Protein 1NFG (pdb70)

Secondary structure (DSSP, 8-state):
--EEEEEEEEEETTEEEEEEEEEETTEEEEESS-----SEEEE-TT-EEEEPEEEEEE--S-EETTEE-S--HHHHHHHHHHTTEEEEEEEEE--TTS-HHHHHHHHHHHHTTT-SSEEEEEEE-SS--HHHHHHTTTGGGGT--B--BSSSTTTTB--HHHHHHHHHHHHHHT-BEEEB---HHHHHHHHHHHHHTT--STHHHHHTS-HHHHHHHHHHHHHHHHHHT--EEE----SHHHHHHHHHHHHHT--EEE-EEGGGGT--GGGGG-TTTGGGGG--SSPP--HHHHHHHHHHHHTT--S-EE--B----TTTTTTTTTT-GGGSPP-B--TTTHHHHHHHHHHTTSS-HHHHHIIIIIHHHHHTT-TTTSSS-STTSB--EEEEEEEEEEE--GGGS-SS-S--TTTT-EEEEEEEEEEETTEEEEETTEE---TTS--B----S---/--EEEEEEEEEETTEEEEEEEEEETTEEEEESS-----SEEEE-TT-EEEEPEEEEEE--S-EETTEE-S--HHHHHHHHHHTTEEEEEEEEE--TTS-HHHHHHHHHHHHTTT-SSEEEEEEE-SS--HHHHHHTTTGGGGT--B--BSSSTTTTB--HHHHHHHHHHHHHHT-BEEEB---HHHHHHHHHHHHHTT--STHHHHHTS-HHHHHHHHHHHHHHHHHHT--EEE----SHHHHHHHHHHHHHT--EEE-EEGGGGT--GGGGG-TTTGGGGG--SSPP--HHHHHHHHHHHHTT--S-EE--B----TTTTTTTTTT-GGGSPP-B--TTTHHHHHHHHHHTTSS-HHHHHIIIIIHHHHHTT-TTTSSS-STTSB--EEEEEEEEEEE--GGGS-SS-S--TTTT-EEEEEEEEEEETTEEEEETTEE---TTS--B----S---/--EEEEEEEEEETTEEEEEEEEEETTEEEEEES-----SEEEE-TT-EEEEPEEEEEE--S-EETTEE-S--HHHHHHHHHHTTEEEEEEEEE--TTS-HHHHHHHHHHHHTTT-SSEEEEEEE-SS--HHHHHHTTTGGGGT--B--BSSSTTTTB--HHHHHHHHHHHHHHT-BEEEB---HHHHHHHHHHHHHTT--STHHHHHTS-HHHHHHHHHHHHHHHHHHT--EEE----SHHHHHHHHHHHHHT--EEE-EEGGGGT--GGGGG-TTTGGGGG--SSPP--HHHHHHHHHHHHTT--S-EE--B----TTTTTTTTTT-GGGSPP-B--TTTHHHHHHHHHHTTSS-HHHHHIIIIIHHHHHTT-TTTSSS-STTSB--EEEEEEEEEEE--GGGS-SS-S--TTTT-EEEEEEEEEEETTEEEEETTEE---TTS--B----S---/--EEEEEEEEEETTEEEEEEEEEETTEEEEEES-----SEEEE-TT-EEEEPEEEEEE--S-EETTEE-S--HHHHHHHHHHTTEEEEEEEEE--TTS-HHHHHHHHHHHHTTT-SSEEEEEEE-SS--HHHHHHTTTGGGGT--B--BSSSTTTTB--HHHHHHHHHHHHHHT-BEEEB---HHHHHHHHHHHHHTT--STHHHHHTS-HHHHHHHHHHHHHHHHHHT--EEE----SHHHHHHHHHHHHHT--EEE-EEGGGGT--GGGGG-TTTGGGGG--SSPP--HHHHHHHHHHHHTT--S-EE--B----TTTTTTTTTT-GGGSPP-B--TTTHHHHHHHHHHTTSS-HHHHHIIIIIHHHHHTT-TTTSSS-STTSB--EEEEEEEEEEE--GGGS-SS-S--TTTT-EEEEEEEEEEETTEEEEETTEE---TTS--B----S---

InterPro domains:
  IPR006680 Amidohydrolase-related [PF01979] (48-433)
  IPR011059 Metal-dependent hydrolase, composite domain superfamily [G3DSA:2.30.40.10] (3-438)
  IPR011059 Metal-dependent hydrolase, composite domain superfamily [SSF51338] (1-60)
  IPR011059 Metal-dependent hydrolase, composite domain superfamily [SSF51338] (342-456)
  IPR011612 Urease alpha-subunit, N-terminal domain [PF00449] (1-38)
  IPR011778 Hydantoinase/dihydropyrimidinase [TIGR02033] (3-452)
  IPR011778 Hydantoinase/dihydropyrimidinase [cd01314] (3-447)
  IPR032466 Metal-dependent hydrolase [SSF51556] (52-380)
  IPR050378 Metallo-dependent Hydrolases Superfamily [PTHR11647] (2-456)

Structure (mmCIF, N/CA/C/O backbone):
data_1NFG
#
_entry.id   1NFG
#
_cell.length_a   68.7
_cell.length_b   170.5
_cell.length_c   87.3
_cell.angle_alpha   90.0
_cell.angle_beta   95.2
_cell.angle_gamma   90.0
#
_symmetry.space_group_name_H-M   'P 1 21 1'
#
loop_
_entity.id
_entity.type
_entity.pdbx_description
1 polymer D-hydantoinase
2 non-polymer 'ZINC ION'
3 water water
#
loop_
_atom_site.group_PDB
_atom_site.id
_atom_site.type_symbol
_atom_site.label_atom_id
_atom_site.label_alt_id
_atom_site.label_comp_id
_atom_site.label_asym_id
_atom_site.label_entity_id
_atom_site.label_seq_id
_atom_site.pdbx_PDB_ins_code
_atom_site.Cartn_x
_atom_site.Cartn_y
_atom_site.Cartn_z
_atom_site.occupancy
_atom_site.B_iso_or_equiv
_atom_site.auth_seq_id
_atom_site.auth_comp_id
_atom_site.auth_asym_id
_atom_site.auth_atom_id
_atom_site.pdbx_PDB_model_num
ATOM 1 N N . MET A 1 1 ? 44.891 194.885 69.145 1.00 31.83 1 MET A N 1
ATOM 2 C CA . MET A 1 1 ? 45.652 193.652 68.786 1.00 33.65 1 MET A CA 1
ATOM 3 C C . MET A 1 1 ? 46.941 193.578 69.609 1.00 33.92 1 MET A C 1
ATOM 4 O O . MET A 1 1 ? 47.857 194.368 69.400 1.00 34.19 1 MET A O 1
ATOM 9 N N . ASP A 1 2 ? 47.011 192.628 70.541 1.00 34.13 2 ASP A N 1
ATOM 10 C CA . ASP A 1 2 ? 48.188 192.485 71.398 1.00 33.54 2 ASP A CA 1
ATOM 11 C C . ASP A 1 2 ? 49.418 192.062 70.618 1.00 33.77 2 ASP A C 1
ATOM 12 O O . ASP A 1 2 ? 50.514 192.589 70.828 1.00 34.45 2 ASP A O 1
ATOM 17 N N . ILE A 1 3 ? 49.242 191.096 69.724 1.00 33.75 3 ILE A N 1
ATOM 18 C CA . ILE A 1 3 ? 50.355 190.610 68.920 1.00 32.42 3 ILE A CA 1
ATOM 19 C C . ILE A 1 3 ? 49.928 190.225 67.512 1.00 31.60 3 ILE A C 1
ATOM 20 O O . ILE A 1 3 ? 48.786 189.816 67.283 1.00 31.71 3 ILE A O 1
ATOM 25 N N . ILE A 1 4 ? 50.852 190.397 66.571 1.00 29.32 4 ILE A N 1
ATOM 26 C CA . ILE A 1 4 ? 50.626 190.042 65.180 1.00 28.65 4 ILE A CA 1
ATOM 27 C C . ILE A 1 4 ? 51.830 189.244 64.707 1.00 28.36 4 ILE A C 1
ATOM 28 O O . ILE A 1 4 ? 52.977 189.672 64.879 1.00 27.47 4 ILE A O 1
ATOM 33 N N . ILE A 1 5 ? 51.567 188.074 64.133 1.00 27.32 5 ILE A N 1
ATOM 34 C CA . ILE A 1 5 ? 52.638 187.241 63.603 1.00 27.60 5 ILE A CA 1
ATOM 35 C C . ILE A 1 5 ? 52.464 187.283 62.089 1.00 27.71 5 ILE A C 1
ATOM 36 O O . ILE A 1 5 ? 51.458 186.803 61.548 1.00 27.15 5 ILE A O 1
ATOM 41 N N . LYS A 1 6 ? 53.446 187.876 61.416 1.00 26.64 6 LYS A N 1
ATOM 42 C CA . LYS A 1 6 ? 53.396 188.052 59.970 1.00 26.84 6 LYS A CA 1
ATOM 43 C C . LYS A 1 6 ? 54.474 187.312 59.190 1.00 26.96 6 LYS A C 1
ATOM 44 O O . LYS A 1 6 ? 55.521 186.953 59.739 1.00 25.89 6 LYS A O 1
ATOM 50 N N . ASN A 1 7 ? 54.207 187.117 57.898 1.00 27.01 7 ASN A N 1
ATOM 51 C CA . ASN A 1 7 ? 55.144 186.473 56.976 1.00 28.96 7 ASN A CA 1
ATOM 52 C C . ASN A 1 7 ? 55.433 185.008 57.249 1.00 29.85 7 ASN A C 1
ATOM 53 O O . ASN A 1 7 ? 56.417 184.464 56.739 1.00 30.31 7 ASN A O 1
ATOM 58 N N . GLY A 1 8 ? 54.594 184.371 58.053 1.00 30.07 8 GLY A N 1
ATOM 59 C CA . GLY A 1 8 ? 54.824 182.976 58.356 1.00 29.12 8 GLY A CA 1
ATOM 60 C C . GLY A 1 8 ? 53.855 182.073 57.629 1.00 29.14 8 GLY A C 1
ATOM 61 O O . GLY A 1 8 ? 52.868 182.532 57.042 1.00 28.34 8 GLY A O 1
ATOM 62 N N . THR A 1 9 ? 54.148 180.780 57.663 1.00 28.75 9 THR A N 1
ATOM 63 C CA . THR A 1 9 ? 53.291 179.793 57.032 1.00 28.24 9 THR A CA 1
ATOM 64 C C . THR A 1 9 ? 52.591 179.023 58.142 1.00 26.61 9 THR A C 1
ATOM 65 O O . THR A 1 9 ? 53.216 178.243 58.858 1.00 26.31 9 THR A O 1
ATOM 69 N N . ILE A 1 10 ? 51.296 179.268 58.292 1.00 25.14 10 ILE A N 1
ATOM 70 C CA . ILE A 1 10 ? 50.507 178.597 59.310 1.00 24.82 10 ILE A CA 1
ATOM 71 C C . ILE A 1 10 ? 50.285 177.142 58.914 1.00 26.53 10 ILE A C 1
ATOM 72 O O . ILE A 1 10 ? 49.641 176.843 57.899 1.00 27.83 10 ILE A O 1
ATOM 77 N N . VAL A 1 11 ? 50.820 176.238 59.725 1.00 26.39 11 VAL A N 1
ATOM 78 C CA . VAL A 1 11 ? 50.684 174.818 59.469 1.00 25.78 11 VAL A CA 1
ATOM 79 C C . VAL A 1 11 ? 49.880 174.126 60.563 1.00 25.93 11 VAL A C 1
ATOM 80 O O . VAL A 1 11 ? 50.374 173.911 61.667 1.00 26.99 11 VAL A O 1
ATOM 84 N N . THR A 1 12 ? 48.630 173.804 60.262 1.00 26.55 12 THR A N 1
ATOM 85 C CA . THR A 1 12 ? 47.789 173.090 61.208 1.00 26.97 12 THR A CA 1
ATOM 86 C C . THR A 1 12 ? 47.727 171.667 60.669 1.00 27.88 12 THR A C 1
ATOM 87 O O . THR A 1 12 ? 48.325 171.373 59.640 1.00 28.46 12 THR A O 1
ATOM 91 N N . ALA A 1 13 ? 47.015 170.783 61.354 1.00 29.19 13 ALA A N 1
ATOM 92 C CA . ALA A 1 13 ? 46.928 169.401 60.906 1.00 29.76 13 ALA A CA 1
ATOM 93 C C . ALA A 1 13 ? 46.199 169.304 59.572 1.00 30.52 13 ALA A C 1
ATOM 94 O O . ALA A 1 13 ? 46.464 168.404 58.780 1.00 29.83 13 ALA A O 1
ATOM 96 N N . ASP A 1 14 ? 45.288 170.235 59.316 1.00 32.77 14 ASP A N 1
ATOM 97 C CA . ASP A 1 14 ? 44.547 170.212 58.064 1.00 34.81 14 ASP A CA 1
ATOM 98 C C . ASP A 1 14 ? 44.531 171.536 57.312 1.00 33.32 14 ASP A C 1
ATOM 99 O O . ASP A 1 14 ? 43.486 172.011 56.866 1.00 31.32 14 ASP A O 1
ATOM 104 N N . GLY A 1 15 ? 45.715 172.117 57.164 1.00 31.57 15 GLY A N 1
ATOM 105 C CA . GLY A 1 15 ? 45.830 173.371 56.460 1.00 31.19 15 GLY A CA 1
ATOM 106 C C . GLY A 1 15 ? 47.256 173.873 56.414 1.00 31.71 15 GLY A C 1
ATOM 107 O O . GLY A 1 15 ? 48.041 173.655 57.341 1.00 32.04 15 GLY A O 1
ATOM 108 N N . ILE A 1 16 ? 47.593 174.525 55.308 1.00 30.99 16 ILE A N 1
ATOM 109 C CA . ILE A 1 16 ? 48.911 175.112 55.116 1.00 30.66 16 ILE A CA 1
ATOM 110 C C . ILE A 1 16 ? 48.639 176.399 54.376 1.00 32.52 16 ILE A C 1
ATOM 111 O O . ILE A 1 16 ? 48.266 176.368 53.203 1.00 33.96 16 ILE A O 1
ATOM 116 N N . SER A 1 17 ? 48.798 177.531 55.049 1.00 33.17 17 SER A N 1
ATOM 117 C CA . SER A 1 17 ? 48.543 178.799 54.383 1.00 33.81 17 SER A CA 1
ATOM 118 C C . SER A 1 17 ? 49.452 179.924 54.831 1.00 34.34 17 SER A C 1
ATOM 119 O O . SER A 1 17 ? 49.729 180.072 56.020 1.00 33.46 17 SER A O 1
ATOM 122 N N . ARG A 1 18 ? 49.942 180.698 53.866 1.00 36.21 18 ARG A N 1
ATOM 123 C CA . ARG A 1 18 ? 50.786 181.837 54.193 1.00 38.72 18 ARG A CA 1
ATOM 124 C C . ARG A 1 18 ? 49.828 182.967 54.491 1.00 37.33 18 ARG A C 1
ATOM 125 O O . ARG A 1 18 ? 49.149 183.472 53.600 1.00 36.49 18 ARG A O 1
ATOM 133 N N . ALA A 1 19 ? 49.750 183.326 55.765 1.00 35.94 19 ALA A N 1
ATOM 134 C CA . ALA A 1 19 ? 48.866 184.385 56.205 1.00 34.31 19 ALA A CA 1
ATOM 135 C C . ALA A 1 19 ? 49.410 184.935 57.506 1.00 34.15 19 ALA A C 1
ATOM 136 O O . ALA A 1 19 ? 50.325 184.361 58.104 1.00 32.36 19 ALA A O 1
ATOM 138 N N . ASP A 1 20 ? 48.846 186.058 57.933 1.00 34.38 20 ASP A N 1
ATOM 139 C CA . ASP A 1 20 ? 49.262 186.689 59.165 1.00 34.01 20 ASP A CA 1
ATOM 140 C C . ASP A 1 20 ? 48.228 186.423 60.247 1.00 34.05 20 ASP A C 1
ATOM 141 O O . ASP A 1 20 ? 47.044 186.218 59.955 1.00 33.17 20 ASP A O 1
ATOM 146 N N . LEU A 1 21 ? 48.692 186.426 61.494 1.00 33.98 21 LEU A N 1
ATOM 147 C CA . LEU A 1 21 ? 47.847 186.166 62.655 1.00 33.73 21 LEU A CA 1
ATOM 148 C C . LEU A 1 21 ? 47.618 187.383 63.530 1.00 32.97 21 LEU A C 1
ATOM 149 O O . LEU A 1 21 ? 48.494 188.237 63.672 1.00 32.24 21 LEU A O 1
ATOM 154 N N . GLY A 1 22 ? 46.441 187.425 64.144 1.00 31.81 22 GLY A N 1
ATOM 155 C CA . GLY A 1 22 ? 46.103 188.503 65.051 1.00 31.98 22 GLY A CA 1
ATOM 156 C C . GLY A 1 22 ? 45.706 187.930 66.403 1.00 32.45 22 GLY A C 1
ATOM 157 O O . GLY A 1 22 ? 44.669 187.272 66.526 1.00 32.69 22 GLY A O 1
ATOM 158 N N . ILE A 1 23 ? 46.528 188.173 67.420 1.00 32.80 23 ILE A N 1
ATOM 159 C CA . ILE A 1 23 ? 46.261 187.674 68.769 1.00 33.72 23 ILE A CA 1
ATOM 160 C C . ILE A 1 23 ? 45.739 188.781 69.696 1.00 35.16 23 ILE A C 1
ATOM 161 O O . ILE A 1 23 ? 46.323 189.863 69.783 1.00 35.36 23 ILE A O 1
ATOM 166 N N . LYS A 1 24 ? 44.645 188.496 70.395 1.00 36.08 24 LYS A N 1
ATOM 167 C CA . LYS A 1 24 ? 44.042 189.468 71.298 1.00 37.83 24 LYS A CA 1
ATOM 168 C C . LYS A 1 24 ? 43.476 188.820 72.562 1.00 37.74 24 LYS A C 1
ATOM 169 O O . LYS A 1 24 ? 42.506 188.063 72.504 1.00 36.88 24 LYS A O 1
ATOM 175 N N . ASP A 1 25 ? 44.078 189.139 73.703 1.00 37.63 25 ASP A N 1
ATOM 176 C CA . ASP A 1 25 ? 43.645 188.606 74.990 1.00 36.90 25 ASP A CA 1
ATOM 177 C C . ASP A 1 25 ? 43.846 187.104 75.090 1.00 35.78 25 ASP A C 1
ATOM 178 O O . ASP A 1 25 ? 42.924 186.359 75.429 1.00 34.66 25 ASP A O 1
ATOM 183 N N . GLY A 1 26 ? 45.065 186.673 74.785 1.00 35.17 26 GLY A N 1
ATOM 184 C CA . GLY A 1 26 ? 45.406 185.265 74.859 1.00 34.71 26 GLY A CA 1
ATOM 185 C C . GLY A 1 26 ? 44.794 184.373 73.800 1.00 34.40 26 GLY A C 1
ATOM 186 O O . GLY A 1 26 ? 45.017 183.167 73.815 1.00 35.41 26 GLY A O 1
ATOM 187 N N . LYS A 1 27 ? 44.023 184.946 72.884 1.00 33.41 27 LYS A N 1
ATOM 188 C CA . LYS A 1 27 ? 43.405 184.149 71.833 1.00 32.84 27 LYS A CA 1
ATOM 189 C C . LYS A 1 27 ? 43.699 184.638 70.418 1.00 32.74 27 LYS A C 1
ATOM 190 O O . LYS A 1 27 ? 44.080 185.789 70.202 1.00 33.93 27 LYS A O 1
ATOM 196 N N . ILE A 1 28 ? 43.542 183.740 69.455 1.00 31.91 28 ILE A N 1
ATOM 197 C CA . ILE A 1 28 ? 43.746 184.090 68.060 1.00 30.41 28 ILE A CA 1
ATOM 198 C C . ILE A 1 28 ? 42.398 184.630 67.608 1.00 29.69 28 ILE A C 1
ATOM 199 O O . ILE A 1 28 ? 41.404 183.900 67.578 1.00 28.44 28 ILE A O 1
ATOM 204 N N . THR A 1 29 ? 42.369 185.917 67.278 1.00 28.99 29 THR A N 1
ATOM 205 C CA . THR A 1 29 ? 41.133 186.570 66.875 1.00 29.40 29 THR A CA 1
ATOM 206 C C . THR A 1 29 ? 40.937 186.769 65.372 1.00 28.54 29 THR A C 1
ATOM 207 O O . THR A 1 29 ? 39.799 186.855 64.905 1.00 26.71 29 THR A O 1
ATOM 211 N N . GLN A 1 30 ? 42.033 186.840 64.619 1.00 28.45 30 GLN A N 1
ATOM 212 C CA . GLN A 1 30 ? 41.938 187.027 63.178 1.00 30.67 30 GLN A CA 1
ATOM 213 C C . GLN A 1 30 ? 43.107 186.443 62.391 1.00 31.26 30 GLN A C 1
ATOM 214 O O . GLN A 1 30 ? 44.271 186.551 62.798 1.00 31.32 30 GLN A O 1
ATOM 220 N N . ILE A 1 31 ? 42.781 185.832 61.254 1.00 30.82 31 ILE A N 1
ATOM 221 C CA . ILE A 1 31 ? 43.786 185.250 60.374 1.00 31.02 31 ILE A CA 1
ATOM 222 C C . ILE A 1 31 ? 43.553 185.806 58.973 1.00 31.62 31 ILE A C 1
ATOM 223 O O . ILE A 1 31 ? 42.450 185.698 58.419 1.00 28.75 31 ILE A O 1
ATOM 228 N N . GLY A 1 32 ? 44.595 186.417 58.414 1.00 32.88 32 GLY A N 1
ATOM 229 C CA . GLY A 1 32 ? 44.490 187.006 57.090 1.00 34.60 32 GLY A CA 1
ATOM 230 C C . GLY A 1 32 ? 43.744 188.332 57.094 1.00 35.82 32 GLY A C 1
ATOM 231 O O . GLY A 1 32 ? 43.069 188.678 58.065 1.00 34.87 32 GLY A O 1
ATOM 232 N N . GLY A 1 33 ? 43.869 189.084 56.007 1.00 37.12 33 GLY A N 1
ATOM 233 C CA . GLY A 1 33 ? 43.186 190.362 55.916 1.00 38.15 33 GLY A CA 1
ATOM 234 C C . GLY A 1 33 ? 43.950 191.510 56.545 1.00 38.77 33 GLY A C 1
ATOM 235 O O . GLY A 1 33 ? 45.157 191.411 56.777 1.00 38.12 33 GLY A O 1
ATOM 236 N N . ALA A 1 34 ? 43.241 192.604 56.813 1.00 40.02 34 ALA A N 1
ATOM 237 C CA . ALA A 1 34 ? 43.838 193.790 57.426 1.00 41.01 34 ALA A CA 1
ATOM 238 C C . ALA A 1 34 ? 43.851 193.618 58.938 1.00 41.52 34 ALA A C 1
ATOM 239 O O . ALA A 1 34 ? 42.796 193.600 59.574 1.00 41.31 34 ALA A O 1
ATOM 241 N N . LEU A 1 35 ? 45.045 193.504 59.509 1.00 42.37 35 LEU A N 1
ATOM 242 C CA . LEU A 1 35 ? 45.179 193.306 60.949 1.00 44.56 35 LEU A CA 1
ATOM 243 C C . LEU A 1 35 ? 45.177 194.575 61.798 1.00 45.85 35 LEU A C 1
ATOM 244 O O . LEU A 1 35 ? 44.630 194.585 62.903 1.00 46.39 35 LEU A O 1
ATOM 249 N N . GLY A 1 36 ? 45.786 195.641 61.292 1.00 46.07 36 GLY A N 1
ATOM 250 C CA . GLY A 1 36 ? 45.806 196.878 62.047 1.00 45.97 36 GLY A CA 1
ATOM 251 C C . GLY A 1 36 ? 47.021 197.013 62.943 1.00 46.48 36 GLY A C 1
ATOM 252 O O . GLY A 1 36 ? 48.022 196.319 62.743 1.00 48.07 36 GLY A O 1
ATOM 253 N N . PRO A 1 37 ? 46.965 197.910 63.943 1.00 45.70 37 PRO A N 1
ATOM 254 C CA . PRO A 1 37 ? 48.064 198.153 64.886 1.00 44.05 37 PRO A CA 1
ATOM 255 C C . PRO A 1 37 ? 48.170 197.049 65.929 1.00 42.20 37 PRO A C 1
ATOM 256 O O . PRO A 1 37 ? 47.180 196.380 66.241 1.00 40.75 37 PRO A O 1
ATOM 260 N N . ALA A 1 38 ? 49.369 196.877 66.477 1.00 40.48 38 ALA A N 1
ATOM 261 C CA . ALA A 1 38 ? 49.594 195.854 67.485 1.00 40.46 38 ALA A CA 1
ATOM 262 C C . ALA A 1 38 ? 50.764 196.168 68.410 1.00 40.57 38 ALA A C 1
ATOM 263 O O . ALA A 1 38 ? 51.826 196.605 67.962 1.00 40.38 38 ALA A O 1
ATOM 265 N N . GLU A 1 39 ? 50.557 195.937 69.704 1.00 40.67 39 GLU A N 1
ATOM 266 C CA . GLU A 1 39 ? 51.590 196.166 70.708 1.00 41.57 39 GLU A CA 1
ATOM 267 C C . GLU A 1 39 ? 52.919 195.654 70.186 1.00 39.54 39 GLU A C 1
ATOM 268 O O . GLU A 1 39 ? 53.914 196.374 70.166 1.00 40.89 39 GLU A O 1
ATOM 274 N N . ARG A 1 40 ? 52.929 194.400 69.756 1.00 36.53 40 ARG A N 1
ATOM 275 C CA . ARG A 1 40 ? 54.143 193.810 69.232 1.00 32.98 40 ARG A CA 1
ATOM 276 C C . ARG A 1 40 ? 53.852 193.072 67.942 1.00 31.64 40 ARG A C 1
ATOM 277 O O . ARG A 1 40 ? 52.739 192.602 67.721 1.00 31.18 40 ARG A O 1
ATOM 285 N N . THR A 1 41 ? 54.861 192.992 67.085 1.00 31.17 41 THR A N 1
ATOM 286 C CA . THR A 1 41 ? 54.734 192.293 65.820 1.00 31.64 41 THR A CA 1
ATOM 287 C C . THR A 1 41 ? 55.924 191.365 65.692 1.00 32.17 41 THR A C 1
ATOM 288 O O . THR A 1 41 ? 57.067 191.770 65.906 1.00 31.10 41 THR A O 1
ATOM 292 N N . ILE A 1 42 ? 55.651 190.107 65.369 1.00 33.14 42 ILE A N 1
ATOM 293 C CA . ILE A 1 42 ? 56.716 189.133 65.208 1.00 33.58 42 ILE A CA 1
ATOM 294 C C . ILE A 1 42 ? 56.829 188.758 63.736 1.00 34.09 42 ILE A C 1
ATOM 295 O O . ILE A 1 42 ? 55.821 188.537 63.057 1.00 32.97 42 ILE A O 1
ATOM 300 N N . ASP A 1 43 ? 58.063 188.709 63.248 1.00 34.75 43 ASP A N 1
ATOM 301 C CA . ASP A 1 43 ? 58.317 188.370 61.859 1.00 35.84 43 ASP A CA 1
ATOM 302 C C . ASP A 1 43 ? 58.632 186.882 61.738 1.00 35.48 43 ASP A C 1
ATOM 303 O O . ASP A 1 43 ? 59.751 186.449 62.025 1.00 34.89 43 ASP A O 1
ATOM 308 N N . ALA A 1 44 ? 57.642 186.106 61.308 1.00 35.31 44 ALA A N 1
ATOM 309 C CA . ALA A 1 44 ? 57.808 184.664 61.153 1.00 34.91 44 ALA A CA 1
ATOM 310 C C . ALA A 1 44 ? 58.284 184.294 59.749 1.00 33.83 44 ALA A C 1
ATOM 311 O O . ALA A 1 44 ? 58.112 183.163 59.303 1.00 32.64 44 ALA A O 1
ATOM 313 N N . ALA A 1 45 ? 58.889 185.255 59.061 1.00 33.89 45 ALA A N 1
ATOM 314 C CA . ALA A 1 45 ? 59.393 185.031 57.711 1.00 33.40 45 ALA A CA 1
ATOM 315 C C . ALA A 1 45 ? 60.251 183.769 57.644 1.00 32.43 45 ALA A C 1
ATOM 316 O O . ALA A 1 45 ? 61.124 183.551 58.489 1.00 31.75 45 ALA A O 1
ATOM 318 N N . GLY A 1 46 ? 59.992 182.943 56.634 1.00 30.71 46 GLY A N 1
ATOM 319 C CA . GLY A 1 46 ? 60.751 181.719 56.458 1.00 29.59 46 GLY A CA 1
ATOM 320 C C . GLY A 1 46 ? 60.548 180.695 57.560 1.00 29.48 46 GLY A C 1
ATOM 321 O O . GLY A 1 46 ? 61.319 179.739 57.676 1.00 29.17 46 GLY A O 1
ATOM 322 N N . ARG A 1 47 ? 59.507 180.882 58.366 1.00 28.10 47 ARG A N 1
ATOM 323 C CA . ARG A 1 47 ? 59.231 179.964 59.460 1.00 25.85 47 ARG A CA 1
ATOM 324 C C . ARG A 1 47 ? 57.803 179.446 59.470 1.00 25.16 47 ARG A C 1
ATOM 325 O O . ARG A 1 47 ? 56.897 180.046 58.887 1.00 24.65 47 ARG A O 1
ATOM 333 N N . TYR A 1 48 ? 57.615 178.309 60.128 1.00 24.86 48 TYR A N 1
ATOM 334 C CA . TYR A 1 48 ? 56.297 177.710 60.239 1.00 25.40 48 TYR A CA 1
ATOM 335 C C . TYR A 1 48 ? 55.647 178.210 61.524 1.00 24.53 48 TYR A C 1
ATOM 336 O O . TYR A 1 48 ? 56.325 178.454 62.525 1.00 24.44 48 TYR A O 1
ATOM 345 N N . VAL A 1 49 ? 54.332 178.366 61.490 1.00 22.59 49 VAL A N 1
ATOM 346 C CA . VAL A 1 49 ? 53.583 178.797 62.658 1.00 21.74 49 VAL A CA 1
ATOM 347 C C . VAL A 1 49 ? 52.749 177.585 63.052 1.00 22.29 49 VAL A C 1
ATOM 348 O O . VAL A 1 49 ? 51.643 177.395 62.536 1.00 21.45 49 VAL A O 1
ATOM 352 N N . PHE A 1 50 ? 53.292 176.763 63.951 1.00 21.77 50 PHE A N 1
ATOM 353 C CA . PHE A 1 50 ? 52.623 175.543 64.419 1.00 20.03 50 PHE A CA 1
ATOM 354 C C . PHE A 1 50 ? 51.838 175.743 65.707 1.00 20.54 50 PHE A C 1
ATOM 355 O O . PHE A 1 50 ? 52.120 176.659 66.483 1.00 21.30 50 PHE A O 1
ATOM 363 N N . PRO A 1 51 ? 50.832 174.886 65.950 1.00 20.78 51 PRO A N 1
ATOM 364 C CA . PRO A 1 51 ? 50.060 175.004 67.190 1.00 20.45 51 PRO A CA 1
ATOM 365 C C . PRO A 1 51 ? 51.058 174.559 68.270 1.00 21.05 51 PRO A C 1
ATOM 366 O O . PRO A 1 51 ? 52.002 173.824 67.968 1.00 21.77 51 PRO A O 1
ATOM 370 N N . GLY A 1 52 ? 50.881 174.992 69.511 1.00 21.27 52 GLY A N 1
ATOM 371 C CA . GLY A 1 52 ? 51.820 174.583 70.547 1.00 18.56 52 GLY A CA 1
ATOM 372 C C . GLY A 1 52 ? 51.781 173.090 70.845 1.00 17.99 52 GLY A C 1
ATOM 373 O O . GLY A 1 52 ? 50.710 172.477 70.860 1.00 14.73 52 GLY A O 1
ATOM 374 N N . GLY A 1 53 ? 52.950 172.502 71.085 1.00 17.69 53 GLY A N 1
ATOM 375 C CA . GLY A 1 53 ? 53.013 171.083 71.386 1.00 18.78 53 GLY A CA 1
ATOM 376 C C . GLY A 1 53 ? 52.195 170.699 72.611 1.00 18.99 53 GLY A C 1
ATOM 377 O O . GLY A 1 53 ? 52.040 171.487 73.542 1.00 19.30 53 GLY A O 1
ATOM 378 N N . ILE A 1 54 ? 51.667 169.481 72.612 1.00 18.64 54 ILE A N 1
ATOM 379 C CA . ILE A 1 54 ? 50.866 168.996 73.729 1.00 19.38 54 ILE A CA 1
ATOM 380 C C . ILE A 1 54 ? 51.327 167.601 74.132 1.00 20.44 54 ILE A C 1
ATOM 381 O O . ILE A 1 54 ? 51.052 166.628 73.435 1.00 22.63 54 ILE A O 1
ATOM 386 N N . ASP A 1 55 ? 52.023 167.511 75.263 1.00 19.82 55 ASP A N 1
ATOM 387 C CA . ASP A 1 55 ? 52.552 166.239 75.744 1.00 19.54 55 ASP A CA 1
ATOM 388 C C . ASP A 1 55 ? 51.667 165.619 76.827 1.00 20.24 55 ASP A C 1
ATOM 389 O O . ASP A 1 55 ? 51.748 165.996 77.994 1.00 22.34 55 ASP A O 1
ATOM 394 N N . VAL A 1 56 ? 50.835 164.656 76.443 1.00 19.52 56 VAL A N 1
ATOM 395 C CA . VAL A 1 56 ? 49.929 164.021 77.390 1.00 18.54 56 VAL A CA 1
ATOM 396 C C . VAL A 1 56 ? 50.528 162.884 78.217 1.00 19.30 56 VAL A C 1
ATOM 397 O O . VAL A 1 56 ? 49.793 162.103 78.820 1.00 18.58 56 VAL A O 1
ATOM 401 N N . HIS A 1 57 ? 51.851 162.785 78.263 1.00 19.92 57 HIS A N 1
ATOM 402 C CA . HIS A 1 57 ? 52.469 161.723 79.050 1.00 21.72 57 HIS A CA 1
ATOM 403 C C . HIS A 1 57 ? 53.757 162.185 79.719 1.00 22.78 57 HIS A C 1
ATOM 404 O O . HIS A 1 57 ? 54.853 161.919 79.219 1.00 23.93 57 HIS A O 1
ATOM 411 N N . THR A 1 58 ? 53.618 162.869 80.854 1.00 21.97 58 THR A N 1
ATOM 412 C CA . THR A 1 58 ? 54.772 163.359 81.599 1.00 23.11 58 THR A CA 1
ATOM 413 C C . THR A 1 58 ? 54.730 163.002 83.078 1.00 24.48 58 THR A C 1
ATOM 414 O O . THR A 1 58 ? 53.663 162.785 83.661 1.00 23.93 58 THR A O 1
ATOM 418 N N . HIS A 1 59 ? 55.918 162.943 83.668 1.00 26.97 59 HIS A N 1
ATOM 419 C CA . HIS A 1 59 ? 56.099 162.667 85.088 1.00 28.78 59 HIS A CA 1
ATOM 420 C C . HIS A 1 59 ? 57.084 163.746 85.512 1.00 30.47 59 HIS A C 1
ATOM 421 O O . HIS A 1 59 ? 58.208 163.474 85.936 1.00 30.73 59 HIS A O 1
ATOM 428 N N . VAL A 1 60 ? 56.630 164.983 85.346 1.00 32.34 60 VAL A N 1
ATOM 429 C CA . VAL A 1 60 ? 57.386 166.188 85.644 1.00 34.79 60 VAL A CA 1
ATOM 430 C C . VAL A 1 60 ? 58.074 166.228 87.017 1.00 36.05 60 VAL A C 1
ATOM 431 O O . VAL A 1 60 ? 59.243 166.605 87.116 1.00 34.05 60 VAL A O 1
ATOM 435 N N . GLU A 1 61 ? 57.349 165.843 88.066 1.00 38.31 61 GLU A N 1
ATOM 436 C CA . GLU A 1 61 ? 57.887 165.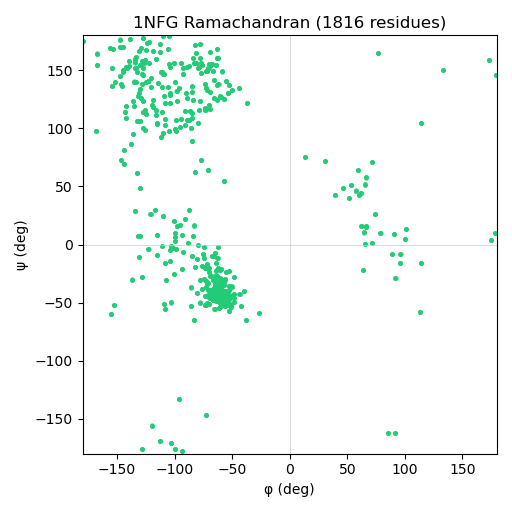828 89.427 1.00 40.74 61 GLU A CA 1
ATOM 437 C C . GLU A 1 61 ? 57.475 164.523 90.099 1.00 42.36 61 GLU A C 1
ATOM 438 O O . GLU A 1 61 ? 56.289 164.247 90.272 1.00 40.93 61 GLU A O 1
ATOM 444 N N . THR A 1 62 ? 58.459 163.729 90.496 1.00 46.31 62 THR A N 1
ATOM 445 C CA . THR A 1 62 ? 58.180 162.437 91.102 1.00 50.98 62 THR A CA 1
ATOM 446 C C . THR A 1 62 ? 59.078 162.077 92.274 1.00 54.12 62 THR A C 1
ATOM 447 O O . THR A 1 62 ? 60.178 162.614 92.420 1.00 54.82 62 THR A O 1
ATOM 451 N N . VAL A 1 63 ? 58.586 161.165 93.109 1.00 58.11 63 VAL A N 1
ATOM 452 C CA . VAL A 1 63 ? 59.329 160.661 94.263 1.00 62.80 63 VAL A CA 1
ATOM 453 C C . VAL A 1 63 ? 59.284 159.125 94.219 1.00 66.17 63 VAL A C 1
ATOM 454 O O . VAL A 1 63 ? 58.243 158.518 94.484 1.00 66.11 63 VAL A O 1
ATOM 458 N N . SER A 1 64 ? 60.412 158.507 93.862 1.00 70.02 64 SER A N 1
ATOM 459 C CA . SER A 1 64 ? 60.507 157.047 93.775 1.00 73.32 64 SER A CA 1
ATOM 460 C C . SER A 1 64 ? 61.496 156.463 94.779 1.00 75.88 64 SER A C 1
ATOM 461 O O . SER A 1 64 ? 62.703 156.704 94.704 1.00 75.17 64 SER A O 1
ATOM 464 N N . PHE A 1 65 ? 60.965 155.678 95.709 1.00 78.68 65 PHE A N 1
ATOM 465 C CA . PHE A 1 65 ? 61.766 155.047 96.743 1.00 81.33 65 PHE A CA 1
ATOM 466 C C . PHE A 1 65 ? 62.488 156.103 97.579 1.00 81.77 65 PHE A C 1
ATOM 467 O O . PHE A 1 65 ? 63.721 156.183 97.579 1.00 82.18 65 PHE A O 1
ATOM 475 N N . ASN A 1 66 ? 61.701 156.923 98.274 1.00 81.36 66 ASN A N 1
ATOM 476 C CA . ASN A 1 66 ? 62.221 157.972 99.150 1.00 80.38 66 ASN A CA 1
ATOM 477 C C . ASN A 1 66 ? 63.019 159.089 98.466 1.00 78.24 66 ASN A C 1
ATOM 478 O O . ASN A 1 66 ? 63.147 160.185 99.014 1.00 77.74 66 ASN A O 1
ATOM 483 N N . THR A 1 67 ? 63.555 158.818 97.280 1.00 75.67 67 THR A N 1
ATOM 484 C CA . THR A 1 67 ? 64.331 159.822 96.553 1.00 72.30 67 THR A CA 1
ATOM 485 C C . THR A 1 67 ? 63.444 160.609 95.578 1.00 68.93 67 THR A C 1
ATOM 486 O O . THR A 1 67 ? 62.430 160.099 95.092 1.00 67.92 67 THR A O 1
ATOM 490 N N . GLN A 1 68 ? 63.828 161.852 95.299 1.00 64.63 68 GLN A N 1
ATOM 491 C CA . GLN A 1 68 ? 63.062 162.701 94.394 1.00 60.36 68 GLN A CA 1
ATOM 492 C C . GLN A 1 68 ? 63.705 162.851 93.025 1.00 56.05 68 GLN A C 1
ATOM 493 O O . GLN A 1 68 ? 64.920 162.714 92.876 1.00 55.19 68 GLN A O 1
ATOM 499 N N . SER A 1 69 ? 62.875 163.150 92.031 1.00 50.77 69 SER A N 1
ATOM 500 C CA . SER A 1 69 ? 63.341 163.334 90.665 1.00 45.89 69 SER A CA 1
ATOM 501 C C . SER A 1 69 ? 64.115 164.639 90.514 1.00 43.09 69 SER A C 1
ATOM 502 O O . SER A 1 69 ? 63.844 165.622 91.207 1.00 41.80 69 SER A O 1
ATOM 505 N N . ALA A 1 70 ? 65.081 164.639 89.603 1.00 39.88 70 ALA A N 1
ATOM 506 C CA . ALA A 1 70 ? 65.907 165.810 89.355 1.00 38.06 70 ALA A CA 1
ATOM 507 C C . ALA A 1 70 ? 65.069 167.017 88.935 1.00 37.45 70 ALA A C 1
ATOM 508 O O . ALA A 1 70 ? 65.316 168.134 89.381 1.00 37.53 70 ALA A O 1
ATOM 510 N N . ASP A 1 71 ? 64.083 166.790 88.073 1.00 35.50 71 ASP A N 1
ATOM 511 C CA . ASP A 1 71 ? 63.223 167.869 87.612 1.00 33.95 71 ASP A CA 1
ATOM 512 C C . ASP A 1 71 ? 62.050 168.087 88.540 1.00 32.83 71 ASP A C 1
ATOM 513 O O . ASP A 1 71 ? 61.612 167.174 89.236 1.00 32.42 71 ASP A O 1
ATOM 518 N N . THR A 1 72 ? 61.546 169.315 88.534 1.00 31.90 72 THR A N 1
ATOM 519 C CA . THR A 1 72 ? 60.388 169.694 89.330 1.00 30.29 72 THR A CA 1
ATOM 520 C C . THR A 1 72 ? 59.383 170.215 88.318 1.00 28.74 72 THR A C 1
ATOM 521 O O . THR A 1 72 ? 59.695 170.333 87.136 1.00 28.58 72 THR A O 1
ATOM 525 N N . PHE A 1 73 ? 58.182 170.529 88.773 1.00 27.62 73 PHE A N 1
ATOM 526 C CA . PHE A 1 73 ? 57.170 171.049 87.874 1.00 27.84 73 PHE A CA 1
ATOM 527 C C . PHE A 1 73 ? 57.679 172.317 87.179 1.00 29.46 73 PHE A C 1
ATOM 528 O O . PHE A 1 73 ? 57.308 172.604 86.043 1.00 30.81 73 PHE A O 1
ATOM 536 N N . ALA A 1 74 ? 58.545 173.062 87.862 1.00 30.05 74 ALA A N 1
ATOM 537 C CA . ALA A 1 74 ? 59.095 174.299 87.319 1.00 29.21 74 ALA A CA 1
ATOM 538 C C . ALA A 1 74 ? 60.205 174.079 86.296 1.00 29.59 74 ALA A C 1
ATOM 539 O O . ALA A 1 74 ? 60.175 174.661 85.216 1.00 31.24 74 ALA A O 1
ATOM 541 N N . THR A 1 75 ? 61.191 173.256 86.637 1.00 28.82 75 THR A N 1
ATOM 542 C CA . THR A 1 75 ? 62.301 172.990 85.727 1.00 28.71 75 THR A CA 1
ATOM 543 C C . THR A 1 75 ? 61.865 172.263 84.461 1.00 28.44 75 THR A C 1
ATOM 544 O O . THR A 1 75 ? 62.422 172.485 83.388 1.00 29.69 75 THR A O 1
ATOM 548 N N . ALA A 1 76 ? 60.875 171.387 84.584 1.00 27.09 76 ALA A N 1
ATOM 549 C CA . ALA A 1 76 ? 60.403 170.632 83.429 1.00 26.09 76 ALA A CA 1
ATOM 550 C C . ALA A 1 76 ? 59.598 171.493 82.461 1.00 25.13 76 ALA A C 1
ATOM 551 O O . ALA A 1 76 ? 59.891 171.515 81.263 1.00 24.34 76 ALA A O 1
ATOM 553 N N . THR A 1 77 ? 58.588 172.197 82.977 1.00 24.02 77 THR A N 1
ATOM 554 C CA . THR A 1 77 ? 57.750 173.050 82.136 1.00 22.00 77 THR A CA 1
ATOM 555 C C . THR A 1 77 ? 58.569 174.093 81.389 1.00 21.37 77 THR A C 1
ATOM 556 O O . THR A 1 77 ? 58.209 174.491 80.286 1.00 21.81 77 THR A O 1
ATOM 560 N N . VAL A 1 78 ? 59.670 174.541 81.977 1.00 19.63 78 VAL A N 1
ATOM 561 C CA . VAL A 1 78 ? 60.498 175.517 81.290 1.00 21.15 78 VAL A CA 1
ATOM 562 C C . VAL A 1 78 ? 61.145 174.832 80.094 1.00 22.08 78 VAL A C 1
ATOM 563 O O . VAL A 1 78 ? 61.196 175.399 78.999 1.00 23.07 78 VAL A O 1
ATOM 567 N N . ALA A 1 79 ? 61.633 173.611 80.304 1.00 21.92 79 ALA A N 1
ATOM 568 C CA . ALA A 1 79 ? 62.262 172.848 79.231 1.00 21.78 79 ALA A CA 1
ATOM 569 C C . ALA A 1 79 ? 61.211 172.562 78.157 1.00 22.36 79 ALA A C 1
ATOM 570 O O . ALA A 1 79 ? 61.480 172.656 76.957 1.00 21.77 79 ALA A O 1
ATOM 572 N N . ALA A 1 80 ? 60.004 172.229 78.599 1.00 21.95 80 ALA A N 1
ATOM 573 C CA . ALA A 1 80 ? 58.920 171.945 77.677 1.00 22.91 80 ALA A CA 1
ATOM 574 C C . ALA A 1 80 ? 58.711 173.136 76.740 1.00 24.31 80 ALA A C 1
ATOM 575 O O . ALA A 1 80 ? 58.628 172.972 75.520 1.00 26.24 80 ALA A O 1
ATOM 577 N N . ALA A 1 81 ? 58.634 174.332 77.313 1.00 23.83 81 ALA A N 1
ATOM 578 C CA . ALA A 1 81 ? 58.422 175.544 76.530 1.00 22.75 81 ALA A CA 1
ATOM 579 C C . ALA A 1 81 ? 59.535 175.743 75.517 1.00 22.35 81 ALA A C 1
ATOM 580 O O . ALA A 1 81 ? 59.279 176.034 74.350 1.00 20.45 81 ALA A O 1
ATOM 582 N N . CYS A 1 82 ? 60.773 175.589 75.967 1.00 22.57 82 CYS A N 1
ATOM 583 C CA . CYS A 1 82 ? 61.912 175.760 75.084 1.00 23.88 82 CYS A CA 1
ATOM 584 C C . CYS A 1 82 ? 61.902 174.712 73.983 1.00 25.35 82 CYS A C 1
ATOM 585 O O . CYS A 1 82 ? 62.604 174.850 72.980 1.00 27.12 82 CYS A O 1
ATOM 588 N N . GLY A 1 83 ? 61.104 173.665 74.176 1.00 25.13 83 GLY A N 1
ATOM 589 C CA . GLY A 1 83 ? 61.020 172.604 73.193 1.00 23.32 83 GLY A CA 1
ATOM 590 C C . GLY A 1 83 ? 59.804 172.724 72.297 1.00 23.46 83 GLY A C 1
ATOM 591 O O . GLY A 1 83 ? 59.549 171.853 71.460 1.00 24.16 83 GLY A O 1
ATOM 592 N N . GLY A 1 84 ? 59.039 173.793 72.481 1.00 22.30 84 GLY A N 1
ATOM 593 C CA . GLY A 1 84 ? 57.864 174.009 71.660 1.00 21.71 84 GLY A CA 1
ATOM 594 C C . GLY A 1 84 ? 56.584 173.414 72.199 1.00 22.80 84 GLY A C 1
ATOM 595 O O . GLY A 1 84 ? 55.573 173.394 71.495 1.00 23.49 84 GLY A O 1
ATOM 596 N N . THR A 1 85 ? 56.608 172.929 73.438 1.00 23.04 85 THR A N 1
ATOM 597 C CA . THR A 1 85 ? 55.411 172.333 74.033 1.00 23.10 85 THR A CA 1
ATOM 598 C C . THR A 1 85 ? 54.789 173.297 75.033 1.00 22.43 85 THR A C 1
ATOM 599 O O . THR A 1 85 ? 55.436 173.702 76.000 1.00 22.78 85 THR A O 1
ATOM 603 N N . THR A 1 86 ? 53.529 173.652 74.793 1.00 21.13 86 THR A N 1
ATOM 604 C CA . THR A 1 86 ? 52.815 174.603 75.636 1.00 22.15 86 THR A CA 1
ATOM 605 C C . THR A 1 86 ? 51.780 174.031 76.607 1.00 23.60 86 THR A C 1
ATOM 606 O O . THR A 1 86 ? 51.309 174.736 77.500 1.00 24.44 86 THR A O 1
ATOM 610 N N . THR A 1 87 ? 51.393 172.776 76.418 1.00 23.89 87 THR A N 1
ATOM 611 C CA . THR A 1 87 ? 50.446 172.142 77.325 1.00 23.51 87 THR A CA 1
ATOM 612 C C . THR A 1 87 ? 50.995 170.780 77.692 1.00 23.71 87 THR A C 1
ATOM 613 O O . THR A 1 87 ? 51.688 170.131 76.908 1.00 24.45 87 THR A O 1
ATOM 617 N N . ILE A 1 88 ? 50.685 170.347 78.900 1.00 23.27 88 ILE A N 1
ATOM 618 C CA . ILE A 1 88 ? 51.181 169.079 79.376 1.00 21.08 88 ILE A CA 1
ATOM 619 C C . ILE A 1 88 ? 50.114 168.455 80.249 1.00 20.04 88 ILE A C 1
ATOM 620 O O . ILE A 1 88 ? 49.301 169.160 80.837 1.00 20.80 88 ILE A O 1
ATOM 625 N N . VAL A 1 89 ? 50.070 167.134 80.289 1.00 19.23 89 VAL A N 1
ATOM 626 C CA . VAL A 1 89 ? 49.103 166.468 81.145 1.00 19.08 89 VAL A CA 1
ATOM 627 C C . VAL A 1 89 ? 49.954 165.511 81.953 1.00 19.79 89 VAL A C 1
ATOM 628 O O . VAL A 1 89 ? 50.368 164.465 81.465 1.00 21.03 89 VAL A O 1
ATOM 632 N N . ASP A 1 90 ? 50.252 165.913 83.183 1.00 20.75 90 ASP A N 1
ATOM 633 C CA . ASP A 1 90 ? 51.092 165.133 84.077 1.00 20.55 90 ASP A CA 1
ATOM 634 C C . ASP A 1 90 ? 50.272 164.063 84.779 1.00 21.99 90 ASP A C 1
ATOM 635 O O . ASP A 1 90 ? 49.045 164.177 84.911 1.00 20.86 90 ASP A O 1
ATOM 640 N N . PHE A 1 91 ? 50.962 163.015 85.213 1.00 23.04 91 PHE A N 1
ATOM 641 C CA . PHE A 1 91 ? 50.314 161.922 85.916 1.00 24.46 91 PHE A CA 1
ATOM 642 C C . PHE A 1 91 ? 50.324 162.187 87.414 1.00 24.73 91 PHE A C 1
ATOM 643 O O . PHE A 1 91 ? 51.352 162.043 88.077 1.00 23.78 91 PHE A O 1
ATOM 651 N N . CYS A 1 92 ? 49.172 162.603 87.931 1.00 25.11 92 CYS A N 1
ATOM 652 C CA . CYS A 1 92 ? 49.016 162.867 89.353 1.00 26.64 92 CYS A CA 1
ATOM 653 C C . CYS A 1 92 ? 48.987 161.498 90.023 1.00 26.48 92 CYS A C 1
ATOM 654 O O . CYS A 1 92 ? 48.073 160.701 89.790 1.00 25.52 92 CYS A O 1
ATOM 657 N N . GLN A 1 93 ? 49.986 161.229 90.856 1.00 27.44 93 GLN A N 1
ATOM 658 C CA . GLN A 1 93 ? 50.093 159.931 91.514 1.00 28.54 93 GLN A CA 1
ATOM 659 C C . GLN A 1 93 ? 49.564 159.825 92.942 1.00 27.42 93 GLN A C 1
ATOM 660 O O . GLN A 1 93 ? 49.993 160.556 93.834 1.00 27.82 93 GLN A O 1
ATOM 666 N N . GLN A 1 94 ? 48.639 158.893 93.154 1.00 26.18 94 GLN A N 1
ATOM 667 C CA . GLN A 1 94 ? 48.074 158.660 94.480 1.00 25.73 94 GLN A CA 1
ATOM 668 C C . GLN A 1 94 ? 49.133 158.018 95.369 1.00 25.79 94 GLN A C 1
ATOM 669 O O . GLN A 1 94 ? 50.040 157.345 94.883 1.00 25.03 94 GLN A O 1
ATOM 675 N N . ASP A 1 95 ? 49.024 158.248 96.672 1.00 27.45 95 ASP A N 1
ATOM 676 C CA . ASP A 1 95 ? 49.952 157.665 97.634 1.00 27.39 95 ASP A CA 1
ATOM 677 C C . ASP A 1 95 ? 49.187 156.557 98.332 1.00 26.93 95 ASP A C 1
ATOM 678 O O . ASP A 1 95 ? 48.028 156.740 98.699 1.00 26.29 95 ASP A O 1
ATOM 683 N N . ARG A 1 96 ? 49.819 155.403 98.503 1.00 28.07 96 ARG A N 1
ATOM 684 C CA . ARG A 1 96 ? 49.145 154.284 99.153 1.00 30.98 96 ARG A CA 1
ATOM 685 C C . ARG A 1 96 ? 48.571 154.691 100.510 1.00 29.89 96 ARG A C 1
ATOM 686 O O . ARG A 1 96 ? 49.253 155.297 101.335 1.00 27.65 96 ARG A O 1
ATOM 694 N N . GLY A 1 97 ? 47.305 154.370 100.729 1.00 30.33 97 GLY A N 1
ATOM 695 C CA . GLY A 1 97 ? 46.684 154.712 101.992 1.00 32.11 97 GLY A CA 1
ATOM 696 C C . GLY A 1 97 ? 46.037 156.083 102.021 1.00 33.44 97 GLY A C 1
ATOM 697 O O . GLY A 1 97 ? 45.351 156.426 102.985 1.00 34.37 97 GLY A O 1
ATOM 698 N N . HIS A 1 98 ? 46.247 156.870 100.970 1.00 33.91 98 HIS A N 1
ATOM 699 C CA . HIS A 1 98 ? 45.670 158.207 100.896 1.00 33.16 98 HIS A CA 1
ATOM 700 C C . HIS A 1 98 ? 44.615 158.308 99.785 1.00 32.29 98 HIS A C 1
ATOM 701 O O . HIS A 1 98 ? 44.514 157.424 98.930 1.00 30.96 98 HIS A O 1
ATOM 708 N N . SER A 1 99 ? 43.820 159.376 99.813 1.00 30.53 99 SER A N 1
ATOM 709 C CA . SER A 1 99 ? 42.758 159.576 98.827 1.00 28.41 99 SER A CA 1
ATOM 710 C C . SER A 1 99 ? 43.250 160.172 97.512 1.00 28.34 99 SER A C 1
ATOM 711 O O . SER A 1 99 ? 44.410 160.591 97.389 1.00 26.23 99 SER A O 1
ATOM 714 N N . LEU A 1 100 ? 42.357 160.210 96.527 1.00 26.64 100 LEU A N 1
ATOM 715 C CA . LEU A 1 100 ? 42.711 160.783 95.236 1.00 27.91 100 LEU A CA 1
ATOM 716 C C . LEU A 1 100 ? 42.770 162.296 95.431 1.00 27.20 100 LEU A C 1
ATOM 717 O O . LEU A 1 100 ? 43.710 162.959 94.975 1.00 25.43 100 LEU A O 1
ATOM 722 N N . ALA A 1 101 ? 41.771 162.830 96.130 1.00 26.50 101 ALA A N 1
ATOM 723 C CA . ALA A 1 101 ? 41.730 164.255 96.416 1.00 25.81 101 ALA A CA 1
ATOM 724 C C . ALA A 1 101 ? 43.052 164.674 97.069 1.00 26.89 101 ALA A C 1
ATOM 725 O O . ALA A 1 101 ? 43.671 165.655 96.638 1.00 27.41 101 ALA A O 1
ATOM 727 N N . GLU A 1 102 ? 43.489 163.928 98.092 1.00 26.40 102 GLU A N 1
ATOM 728 C CA . GLU A 1 102 ? 44.746 164.237 98.780 1.00 26.72 102 GLU A CA 1
ATOM 729 C C . GLU A 1 102 ? 45.851 164.361 97.722 1.00 25.72 102 GLU A C 1
ATOM 730 O O . GLU A 1 102 ? 46.731 165.219 97.822 1.00 26.44 102 GLU A O 1
ATOM 736 N N . ALA A 1 103 ? 45.783 163.506 96.700 1.00 25.22 103 ALA A N 1
ATOM 737 C CA . ALA A 1 103 ? 46.772 163.483 95.615 1.00 22.81 103 ALA A CA 1
ATOM 738 C C . ALA A 1 103 ? 46.683 164.713 94.715 1.00 22.40 103 ALA A C 1
ATOM 739 O O . ALA A 1 103 ? 47.700 165.326 94.377 1.00 21.95 103 ALA A O 1
ATOM 741 N N . VAL A 1 104 ? 45.469 165.069 94.319 1.00 21.13 104 VAL A N 1
ATOM 742 C CA . VAL A 1 104 ? 45.280 166.232 93.475 1.00 21.29 104 VAL A CA 1
ATOM 743 C C . VAL A 1 104 ? 45.795 167.468 94.201 1.00 22.83 104 VAL A C 1
ATOM 744 O O . VAL A 1 104 ? 46.529 168.285 93.631 1.00 23.50 104 VAL A O 1
ATOM 748 N N . ALA A 1 105 ? 45.398 167.601 95.464 1.00 22.72 105 ALA A N 1
ATOM 749 C CA . ALA A 1 105 ? 45.824 168.730 96.285 1.00 21.32 105 ALA A CA 1
ATOM 750 C C . ALA A 1 105 ? 47.347 168.797 96.307 1.00 20.54 105 ALA A C 1
ATOM 751 O O . ALA A 1 105 ? 47.934 169.872 96.185 1.00 18.69 105 ALA A O 1
ATOM 753 N N . LYS A 1 106 ? 47.983 167.639 96.466 1.00 20.68 106 LYS A N 1
ATOM 754 C CA . LYS A 1 106 ? 49.438 167.579 96.496 1.00 22.17 106 LYS A CA 1
ATOM 755 C C . LYS A 1 106 ? 50.018 168.066 95.173 1.00 23.56 106 LYS A C 1
ATOM 756 O O . LYS A 1 106 ? 51.035 168.774 95.144 1.00 23.91 106 LYS A O 1
ATOM 762 N N . TRP A 1 107 ? 49.366 167.684 94.076 1.00 23.77 107 TRP A N 1
ATOM 763 C CA . TRP A 1 107 ? 49.824 168.089 92.757 1.00 24.32 107 TRP A CA 1
ATOM 764 C C . TRP A 1 107 ? 49.674 169.595 92.598 1.00 22.59 107 TRP A C 1
ATOM 765 O O . TRP A 1 107 ? 50.613 170.270 92.163 1.00 21.16 107 TRP A O 1
ATOM 776 N N . ASP A 1 108 ? 48.509 170.125 92.964 1.00 21.29 108 ASP A N 1
ATOM 777 C CA . ASP A 1 108 ? 48.300 171.565 92.883 1.00 22.30 108 ASP A CA 1
ATOM 778 C C . ASP A 1 108 ? 49.437 172.276 93.623 1.00 23.45 108 ASP A C 1
ATOM 779 O O . ASP A 1 108 ? 49.940 173.308 93.172 1.00 24.92 108 ASP A O 1
ATOM 784 N N . GLY A 1 109 ? 49.853 171.717 94.754 1.00 22.07 109 GLY A N 1
ATOM 785 C CA . GLY A 1 109 ? 50.930 172.330 95.498 1.00 21.63 109 GLY A CA 1
ATOM 786 C C . GLY A 1 109 ? 52.180 172.431 94.653 1.00 22.90 109 GLY A C 1
ATOM 787 O O . GLY A 1 109 ? 52.889 173.435 94.688 1.00 23.08 109 GLY A O 1
ATOM 788 N N . MET A 1 110 ? 52.452 171.389 93.877 1.00 24.70 110 MET A N 1
ATOM 789 C CA . MET A 1 110 ? 53.637 171.370 93.027 1.00 25.67 110 MET A CA 1
ATOM 790 C C . MET A 1 110 ? 53.521 172.230 91.767 1.00 25.44 110 MET A C 1
ATOM 791 O O . MET A 1 110 ? 54.491 172.868 91.355 1.00 24.59 110 MET A O 1
ATOM 796 N N . ALA A 1 111 ? 52.341 172.243 91.155 1.00 24.19 111 ALA A N 1
ATOM 797 C CA . ALA A 1 111 ? 52.135 172.998 89.924 1.00 24.61 111 ALA A CA 1
ATOM 798 C C . ALA A 1 111 ? 51.777 174.470 90.127 1.00 25.14 111 ALA A C 1
ATOM 799 O O . ALA A 1 111 ? 52.417 175.357 89.548 1.00 24.21 111 ALA A O 1
ATOM 801 N N . GLY A 1 112 ? 50.748 174.717 90.937 1.00 24.48 112 GLY A N 1
ATOM 802 C CA . GLY A 1 112 ? 50.300 176.073 91.207 1.00 24.50 112 GLY A CA 1
ATOM 803 C C . GLY A 1 112 ? 51.392 177.125 91.321 1.00 25.14 112 GLY A C 1
ATOM 804 O O . GLY A 1 112 ? 52.303 177.020 92.154 1.00 25.48 112 GLY A O 1
ATOM 805 N N . GLY A 1 113 ? 51.296 178.142 90.469 1.00 24.44 113 GLY A N 1
ATOM 806 C CA . GLY A 1 113 ? 52.261 179.225 90.466 1.00 23.22 113 GLY A CA 1
ATOM 807 C C . GLY A 1 113 ? 53.685 178.828 90.144 1.00 24.57 113 GLY A C 1
ATOM 808 O O . GLY A 1 113 ? 54.602 179.611 90.385 1.00 24.19 113 GLY A O 1
ATOM 809 N N . LYS A 1 114 ? 53.891 177.635 89.587 1.00 26.10 114 LYS A N 1
ATOM 810 C CA . LYS A 1 114 ? 55.252 177.197 89.275 1.00 27.45 114 LYS A CA 1
ATOM 811 C C . LYS A 1 114 ? 55.451 176.653 87.864 1.00 27.96 114 LYS A C 1
ATOM 812 O O . LYS A 1 114 ? 56.592 176.451 87.436 1.00 28.97 114 LYS A O 1
ATOM 818 N N . SER A 1 115 ? 54.351 176.422 87.146 1.00 28.28 115 SER A N 1
ATOM 819 C CA . SER A 1 115 ? 54.399 175.901 85.775 1.00 28.10 115 SER A CA 1
ATOM 820 C C . SER A 1 115 ? 54.602 176.981 84.728 1.00 27.26 115 SER A C 1
ATOM 821 O O . SER A 1 115 ? 53.811 177.924 84.645 1.00 26.80 115 SER A O 1
ATOM 824 N N . ALA A 1 116 ? 55.644 176.832 83.914 1.00 25.12 116 ALA A N 1
ATOM 825 C CA . ALA A 1 116 ? 55.916 177.798 82.856 1.00 23.76 116 ALA A CA 1
ATOM 826 C C . ALA A 1 116 ? 54.829 177.720 81.782 1.00 23.98 116 ALA A C 1
ATOM 827 O O . ALA A 1 116 ? 54.561 178.709 81.097 1.00 24.41 116 ALA A O 1
ATOM 829 N N . ILE A 1 117 ? 54.205 176.547 81.650 1.00 22.76 117 ILE A N 1
ATOM 830 C CA . ILE A 1 117 ? 53.160 176.319 80.650 1.00 21.41 117 ILE A CA 1
ATOM 831 C C . ILE A 1 117 ? 51.918 175.709 81.291 1.00 21.64 117 ILE A C 1
ATOM 832 O O . ILE A 1 117 ? 51.950 175.288 82.446 1.00 21.17 117 ILE A O 1
ATOM 837 N N . ASP A 1 118 ? 50.829 175.658 80.526 1.00 21.97 118 ASP A N 1
ATOM 838 C CA . ASP A 1 118 ? 49.566 175.107 81.006 1.00 22.72 118 ASP A CA 1
ATOM 839 C C . ASP A 1 118 ? 49.661 173.603 81.248 1.00 23.27 118 ASP A C 1
ATOM 840 O O . ASP A 1 118 ? 50.504 172.921 80.658 1.00 22.37 118 ASP A O 1
ATOM 845 N N . TYR A 1 119 ? 48.801 173.089 82.124 1.00 23.33 119 TYR A N 1
ATOM 846 C CA . TYR A 1 119 ? 48.839 171.673 82.474 1.00 22.90 119 TYR A CA 1
ATOM 847 C C . TYR A 1 119 ? 47.506 171.114 82.957 1.00 22.13 119 TYR A C 1
ATOM 848 O O . TYR A 1 119 ? 46.675 171.838 83.510 1.00 22.04 119 TYR A O 1
ATOM 857 N N . GLY A 1 120 ? 47.323 169.814 82.733 1.00 21.07 120 GLY A N 1
ATOM 858 C CA . GLY A 1 120 ? 46.123 169.112 83.160 1.00 19.48 120 GLY A CA 1
ATOM 859 C C . GLY A 1 120 ? 46.618 167.909 83.944 1.00 18.61 120 GLY A C 1
ATOM 860 O O . GLY A 1 120 ? 47.834 167.717 84.043 1.00 16.42 120 GLY A O 1
ATOM 861 N N . TYR A 1 121 ? 45.720 167.103 84.508 1.00 19.02 121 TYR A N 1
ATOM 862 C CA . TYR A 1 121 ? 46.164 165.931 85.270 1.00 20.50 121 TYR A CA 1
ATOM 863 C C . TYR A 1 121 ? 45.502 164.633 84.855 1.00 20.86 121 TYR A C 1
ATOM 864 O O . TYR A 1 121 ? 44.338 164.612 84.461 1.00 20.96 121 TYR A O 1
ATOM 873 N N . HIS A 1 122 ? 46.260 163.548 84.961 1.00 21.24 122 HIS A N 1
ATOM 874 C CA . HIS A 1 122 ? 45.727 162.208 84.733 1.00 22.27 122 HIS A CA 1
ATOM 875 C C . HIS A 1 122 ? 45.784 161.719 86.172 1.00 23.51 122 HIS A C 1
ATOM 876 O O . HIS A 1 122 ? 46.686 162.115 86.921 1.00 23.62 122 HIS A O 1
ATOM 883 N N . ILE A 1 123 ? 44.854 160.872 86.583 1.00 23.71 123 ILE A N 1
ATOM 884 C CA . ILE A 1 123 ? 44.923 160.389 87.949 1.00 23.55 123 ILE A CA 1
ATOM 885 C C . ILE A 1 123 ? 45.345 158.919 88.001 1.00 24.13 123 ILE A C 1
ATOM 886 O O . ILE A 1 123 ? 44.698 158.056 87.400 1.00 25.23 123 ILE A O 1
ATOM 891 N N . ILE A 1 124 ? 46.447 158.644 88.698 1.00 22.86 124 ILE A N 1
ATOM 892 C CA . ILE A 1 124 ? 46.929 157.276 88.844 1.00 22.08 124 ILE A CA 1
ATOM 893 C C . ILE A 1 124 ? 46.292 156.645 90.072 1.00 23.59 124 ILE A C 1
ATOM 894 O O . ILE A 1 124 ? 46.375 157.191 91.170 1.00 24.82 124 ILE A O 1
ATOM 899 N N . VAL A 1 125 ? 45.661 155.494 89.882 1.00 23.47 125 VAL A N 1
ATOM 900 C CA . VAL A 1 125 ? 45.031 154.778 90.978 1.00 22.32 125 VAL A CA 1
ATOM 901 C C . VAL A 1 125 ? 45.859 153.531 91.295 1.00 23.57 125 VAL A C 1
ATOM 902 O O . VAL A 1 125 ? 45.801 152.544 90.565 1.00 23.53 125 VAL A O 1
ATOM 906 N N . LEU A 1 126 ? 46.641 153.580 92.369 1.00 23.97 126 LEU A N 1
ATOM 907 C CA . LEU A 1 126 ? 47.453 152.434 92.754 1.00 24.05 126 LEU A CA 1
ATOM 908 C C . LEU A 1 126 ? 47.053 151.818 94.105 1.00 25.66 126 LEU A C 1
ATOM 909 O O . LEU A 1 126 ? 47.742 150.937 94.622 1.00 27.13 126 LEU A O 1
ATOM 914 N N . ASP A 1 127 ? 45.937 152.273 94.666 1.00 24.87 127 ASP A N 1
ATOM 915 C CA . ASP A 1 127 ? 45.440 151.755 95.937 1.00 25.25 127 ASP A CA 1
ATOM 916 C C . ASP A 1 127 ? 43.920 151.819 95.851 1.00 25.88 127 ASP A C 1
ATOM 917 O O . ASP A 1 127 ? 43.274 152.645 96.499 1.00 24.77 127 ASP A O 1
ATOM 922 N N . PRO A 1 128 ? 43.333 150.919 95.044 1.00 26.38 128 PRO A N 1
ATOM 923 C CA . PRO A 1 128 ? 41.907 150.744 94.745 1.00 26.62 128 PRO A CA 1
ATOM 924 C C . PRO A 1 128 ? 40.958 150.495 95.904 1.00 27.96 128 PRO A C 1
ATOM 925 O O . PRO A 1 128 ? 40.204 149.521 95.891 1.00 29.30 128 PRO A O 1
ATOM 929 N N . THR A 1 129 ? 40.978 151.379 96.893 1.00 28.34 129 THR A N 1
ATOM 930 C CA . THR A 1 129 ? 40.092 151.241 98.042 1.00 29.05 129 THR A CA 1
ATOM 931 C C . THR A 1 129 ? 38.665 151.490 97.593 1.00 29.56 129 THR A C 1
ATOM 932 O O . THR A 1 129 ? 38.437 152.189 96.609 1.00 30.45 129 THR A O 1
ATOM 936 N N . ASP A 1 130 ? 37.703 150.913 98.302 1.00 30.53 130 ASP A N 1
ATOM 937 C CA . ASP A 1 130 ? 36.304 151.118 97.957 1.00 32.26 130 ASP A CA 1
ATOM 938 C C . ASP A 1 130 ? 36.026 152.612 97.837 1.00 32.75 130 ASP A C 1
ATOM 939 O O . ASP A 1 130 ? 35.398 153.063 96.878 1.00 33.44 130 ASP A O 1
ATOM 944 N N . SER A 1 131 ? 36.502 153.381 98.811 1.00 32.53 131 SER A N 1
ATOM 945 C CA . SER A 1 131 ? 36.291 154.822 98.792 1.00 32.66 131 SER A CA 1
ATOM 946 C C . SER A 1 131 ? 37.054 155.460 97.638 1.00 32.28 131 SER A C 1
ATOM 947 O O . SER A 1 131 ? 36.505 156.306 96.925 1.00 32.23 131 SER A O 1
ATOM 950 N N . VAL A 1 132 ? 38.312 155.053 97.458 1.00 31.12 132 VAL A N 1
ATOM 951 C CA . VAL A 1 132 ? 39.142 155.587 96.382 1.00 29.90 132 VAL A CA 1
ATOM 952 C C . VAL A 1 132 ? 38.438 155.423 95.042 1.00 29.65 132 VAL A C 1
ATOM 953 O O . VAL A 1 132 ? 38.312 156.375 94.268 1.00 30.69 132 VAL A O 1
ATOM 957 N N . ILE A 1 133 ? 37.978 154.211 94.774 1.00 27.88 133 ILE A N 1
ATOM 958 C CA . ILE A 1 133 ? 37.291 153.934 93.531 1.00 27.35 133 ILE A CA 1
ATOM 959 C C . ILE A 1 133 ? 36.030 154.772 93.411 1.00 26.74 133 ILE A C 1
ATOM 960 O O . ILE A 1 133 ? 35.652 155.199 92.323 1.00 27.18 133 ILE A O 1
ATOM 965 N N . GLU A 1 134 ? 35.390 155.033 94.538 1.00 27.29 134 GLU A N 1
ATOM 966 C CA . GLU A 1 134 ? 34.177 155.828 94.525 1.00 27.22 134 GLU A CA 1
ATOM 967 C C . GLU A 1 134 ? 34.510 157.292 94.197 1.00 26.02 134 GLU A C 1
ATOM 968 O O . GLU A 1 134 ? 33.642 158.049 93.757 1.00 24.44 134 GLU A O 1
ATOM 974 N N . GLU A 1 135 ? 35.769 157.679 94.396 1.00 25.15 135 GLU A N 1
ATOM 975 C CA . GLU A 1 135 ? 36.201 159.044 94.101 1.00 27.43 135 GLU A CA 1
ATOM 976 C C . GLU A 1 135 ? 36.222 159.301 92.593 1.00 28.71 135 GLU A C 1
ATOM 977 O O . GLU A 1 135 ? 36.145 160.448 92.145 1.00 28.73 135 GLU A O 1
ATOM 983 N N . LEU A 1 136 ? 36.344 158.235 91.810 1.00 29.10 136 LEU A N 1
ATOM 984 C CA . LEU A 1 136 ? 36.371 158.369 90.361 1.00 28.83 136 LEU A CA 1
ATOM 985 C C . LEU A 1 136 ? 35.046 158.948 89.873 1.00 29.69 136 LEU A C 1
ATOM 986 O O . LEU A 1 136 ? 34.917 159.348 88.720 1.00 30.09 136 LEU A O 1
ATOM 991 N N . GLU A 1 137 ? 34.063 158.993 90.762 1.00 30.89 137 GLU A N 1
ATOM 992 C CA . GLU A 1 137 ? 32.756 159.545 90.425 1.00 32.52 137 GLU A CA 1
ATOM 993 C C . GLU A 1 137 ? 32.807 161.052 90.622 1.00 32.32 137 GLU A C 1
ATOM 994 O O . GLU A 1 137 ? 31.896 161.769 90.220 1.00 32.11 137 GLU A O 1
ATOM 1000 N N . VAL A 1 138 ? 33.893 161.523 91.227 1.00 32.25 138 VAL A N 1
ATOM 1001 C CA . VAL A 1 138 ? 34.061 162.942 91.518 1.00 32.99 138 VAL A CA 1
ATOM 1002 C C . VAL A 1 138 ? 35.112 163.672 90.684 1.00 33.12 138 VAL A C 1
ATOM 1003 O O . VAL A 1 138 ? 34.826 164.718 90.112 1.00 34.82 138 VAL A O 1
ATOM 1007 N N . LEU A 1 139 ? 36.324 163.129 90.623 1.00 32.94 139 LEU A N 1
ATOM 1008 C CA . LEU A 1 139 ? 37.407 163.757 89.867 1.00 33.47 139 LEU A CA 1
ATOM 1009 C C . LEU A 1 139 ? 37.030 164.295 88.487 1.00 33.73 139 LEU A C 1
ATOM 1010 O O . LEU A 1 139 ? 37.463 165.385 88.106 1.00 32.51 139 LEU A O 1
ATOM 1015 N N . PRO A 1 140 ? 36.231 163.538 87.713 1.00 34.33 140 PRO A N 1
ATOM 1016 C CA . PRO A 1 140 ? 35.838 164.009 86.382 1.00 34.26 140 PRO A CA 1
ATOM 1017 C C . PRO A 1 140 ? 35.323 165.441 86.381 1.00 34.66 140 PRO A C 1
ATOM 1018 O O . PRO A 1 140 ? 35.772 166.256 85.581 1.00 35.23 140 PRO A O 1
ATOM 1022 N N . ASP A 1 141 ? 34.396 165.752 87.283 1.00 35.91 141 ASP A N 1
ATOM 1023 C CA . ASP A 1 141 ? 33.846 167.105 87.354 1.00 36.96 141 ASP A CA 1
ATOM 1024 C C . ASP A 1 141 ? 34.858 168.172 87.768 1.00 35.37 141 ASP A C 1
ATOM 1025 O O . ASP A 1 141 ? 34.569 169.363 87.701 1.00 35.37 141 ASP A O 1
ATOM 1030 N N . LEU A 1 142 ? 36.039 167.747 88.199 1.00 32.99 142 LEU A N 1
ATOM 1031 C CA . LEU A 1 142 ? 37.079 168.688 88.580 1.00 31.99 142 LEU A CA 1
ATOM 1032 C C . LEU A 1 142 ? 37.957 168.943 87.359 1.00 31.58 142 LEU A C 1
ATOM 1033 O O . LEU A 1 142 ? 38.851 169.791 87.388 1.00 30.93 142 LEU A O 1
ATOM 1038 N N . GLY A 1 143 ? 37.702 168.188 86.290 1.00 30.23 143 GLY A N 1
ATOM 1039 C CA . GLY A 1 143 ? 38.486 168.329 85.078 1.00 28.24 143 GLY A CA 1
ATOM 1040 C C . GLY A 1 143 ? 39.548 167.251 84.918 1.00 27.59 143 GLY A C 1
ATOM 1041 O O . GLY A 1 143 ? 40.458 167.392 84.102 1.00 27.66 143 GLY A O 1
ATOM 1042 N N . ILE A 1 144 ? 39.454 166.189 85.717 1.00 26.57 144 ILE A N 1
ATOM 1043 C CA . ILE A 1 144 ? 40.396 165.070 85.640 1.00 25.47 144 ILE A CA 1
ATOM 1044 C C . ILE A 1 144 ? 39.548 163.938 85.065 1.00 25.48 144 ILE A C 1
ATOM 1045 O O . ILE A 1 144 ? 38.848 163.237 85.795 1.00 24.41 144 ILE A O 1
ATOM 1050 N N . THR A 1 145 ? 39.618 163.757 83.753 1.00 25.25 145 THR A N 1
ATOM 1051 C CA . THR A 1 145 ? 38.797 162.755 83.093 1.00 24.55 145 THR A CA 1
ATOM 1052 C C . THR A 1 145 ? 39.522 161.533 82.532 1.00 24.33 145 THR A C 1
ATOM 1053 O O . THR A 1 145 ? 39.032 160.876 81.607 1.00 24.51 145 THR A O 1
ATOM 1057 N N . SER A 1 146 ? 40.685 161.220 83.087 1.00 21.38 146 SER A N 1
ATOM 1058 C CA . SER A 1 146 ? 41.417 160.063 82.618 1.00 20.86 146 SER A CA 1
ATOM 1059 C C . SER A 1 146 ? 42.091 159.341 83.782 1.00 21.79 146 SER A C 1
ATOM 1060 O O . SER A 1 146 ? 42.924 159.918 84.491 1.00 22.82 146 SER A O 1
ATOM 1063 N N . PHE A 1 147 ? 41.712 158.080 83.980 1.00 21.15 147 PHE A N 1
ATOM 1064 C CA . PHE A 1 147 ? 42.257 157.272 85.064 1.00 21.26 147 PHE A CA 1
ATOM 1065 C C . PHE A 1 147 ? 43.345 156.340 84.561 1.00 21.67 147 PHE A C 1
ATOM 1066 O O . PHE A 1 147 ? 43.158 155.623 83.579 1.00 23.43 147 PHE A O 1
ATOM 1086 N N . VAL A 1 149 ? 46.132 153.181 85.429 1.00 24.22 149 VAL A N 1
ATOM 1087 C CA . VAL A 1 149 ? 46.501 152.057 86.289 1.00 24.23 149 VAL A CA 1
ATOM 1088 C C . VAL A 1 149 ? 47.702 151.297 85.721 1.00 24.74 149 VAL A C 1
ATOM 1089 O O . VAL A 1 149 ? 48.002 151.389 84.529 1.00 25.56 149 VAL A O 1
ATOM 1093 N N . PHE A 1 150 ? 48.397 150.561 86.585 1.00 23.81 150 PHE A N 1
ATOM 1094 C CA . PHE A 1 150 ? 49.570 149.797 86.174 1.00 23.11 150 PHE A CA 1
ATOM 1095 C C . PHE A 1 150 ? 49.369 148.287 86.303 1.00 24.11 150 PHE A C 1
ATOM 1096 O O . PHE A 1 150 ? 48.791 147.809 87.284 1.00 24.63 150 PHE A O 1
ATOM 1104 N N . MET A 1 151 ? 49.850 147.543 85.307 1.00 23.62 151 MET A N 1
ATOM 1105 C CA . MET A 1 151 ? 49.741 146.088 85.310 1.00 23.61 151 MET A CA 1
ATOM 1106 C C . MET A 1 151 ? 51.062 145.460 85.730 1.00 24.79 151 MET A C 1
ATOM 1107 O O . MET A 1 151 ? 51.165 144.243 85.851 1.00 25.91 151 MET A O 1
ATOM 1112 N N . ALA A 1 152 ? 52.070 146.299 85.950 1.00 26.08 152 ALA A N 1
ATOM 1113 C CA . ALA A 1 152 ? 53.389 145.844 86.372 1.00 27.56 152 ALA A CA 1
ATOM 1114 C C . ALA A 1 152 ? 53.809 146.630 87.610 1.00 30.81 152 ALA A C 1
ATOM 1115 O O . ALA A 1 152 ? 53.030 147.436 88.126 1.00 30.51 152 ALA A O 1
ATOM 1117 N N . TYR A 1 153 ? 55.040 146.395 88.072 1.00 34.15 153 TYR A N 1
ATOM 1118 C CA . TYR A 1 153 ? 55.593 147.049 89.262 1.00 35.76 153 TYR A CA 1
ATOM 1119 C C . TYR A 1 153 ? 54.929 146.531 90.536 1.00 37.54 153 TYR A C 1
ATOM 1120 O O . TYR A 1 153 ? 54.156 147.239 91.184 1.00 37.19 153 TYR A O 1
ATOM 1129 N N . ARG A 1 154 ? 55.243 145.288 90.883 1.00 39.78 154 ARG A N 1
ATOM 1130 C CA . ARG A 1 154 ? 54.694 144.633 92.067 1.00 41.44 154 ARG A CA 1
ATOM 1131 C C . ARG A 1 154 ? 54.963 145.448 93.332 1.00 42.80 154 ARG A C 1
ATOM 1132 O O . ARG A 1 154 ? 56.050 146.014 93.502 1.00 41.95 154 ARG A O 1
ATOM 1140 N N . GLY A 1 155 ? 53.972 145.497 94.220 1.00 43.38 155 GLY A N 1
ATOM 1141 C CA . GLY A 1 155 ? 54.121 146.232 95.466 1.00 43.81 155 GLY A CA 1
ATOM 1142 C C . GLY A 1 155 ? 54.592 147.668 95.307 1.00 43.82 155 GLY A C 1
ATOM 1143 O O . GLY A 1 155 ? 55.409 148.157 96.089 1.00 44.79 155 GLY A O 1
ATOM 1144 N N . MET A 1 156 ? 54.079 148.346 94.289 1.00 43.31 156 MET A N 1
ATOM 1145 C CA . MET A 1 156 ? 54.440 149.732 94.042 1.00 41.52 156 MET A CA 1
ATOM 1146 C C . MET A 1 156 ? 53.313 150.410 93.271 1.00 38.77 156 MET A C 1
ATOM 1147 O O . MET A 1 156 ? 52.727 151.371 93.753 1.00 38.61 156 MET A O 1
ATOM 1152 N N . ASN A 1 157 ? 52.996 149.897 92.085 1.00 36.21 157 ASN A N 1
ATOM 1153 C CA . ASN A 1 157 ? 51.932 150.468 91.261 1.00 32.80 157 ASN A CA 1
ATOM 1154 C C . ASN A 1 157 ? 50.915 149.432 90.795 1.00 31.51 157 ASN A C 1
ATOM 1155 O O . ASN A 1 157 ? 49.755 149.759 90.556 1.00 30.28 157 ASN A O 1
ATOM 1160 N N . MET A 1 158 ? 51.357 148.184 90.667 1.00 30.28 158 MET A N 1
ATOM 1161 C CA . MET A 1 158 ? 50.512 147.108 90.165 1.00 28.75 158 MET A CA 1
ATOM 1162 C C . MET A 1 158 ? 49.164 146.868 90.833 1.00 27.80 158 MET A C 1
ATOM 1163 O O . MET A 1 158 ? 49.060 146.765 92.053 1.00 27.70 158 MET A O 1
ATOM 1168 N N . ILE A 1 159 ? 48.135 146.773 89.999 1.00 26.53 159 ILE A N 1
ATOM 1169 C CA . ILE A 1 159 ? 46.783 146.479 90.440 1.00 26.52 159 ILE A CA 1
ATOM 1170 C C . ILE A 1 159 ? 46.384 145.242 89.628 1.00 27.59 159 ILE A C 1
ATOM 1171 O O . ILE A 1 159 ? 47.127 144.825 88.742 1.00 29.39 159 ILE A O 1
ATOM 1176 N N . ASP A 1 160 ? 45.231 144.653 89.913 1.00 27.06 160 ASP A N 1
ATOM 1177 C CA . ASP A 1 160 ? 44.820 143.440 89.213 1.00 25.73 160 ASP A CA 1
ATOM 1178 C C . ASP A 1 160 ? 43.641 143.624 88.263 1.00 25.27 160 ASP A C 1
ATOM 1179 O O . ASP A 1 160 ? 43.087 144.713 88.153 1.00 25.89 160 ASP A O 1
ATOM 1184 N N . ASP A 1 161 ? 43.250 142.542 87.593 1.00 23.57 161 ASP A N 1
ATOM 1185 C CA . ASP A 1 161 ? 42.142 142.585 86.651 1.00 24.07 161 ASP A CA 1
ATOM 1186 C C . ASP A 1 161 ? 40.861 143.045 87.338 1.00 24.40 161 ASP A C 1
ATOM 1187 O O . ASP A 1 161 ? 40.042 143.746 86.732 1.00 24.61 161 ASP A O 1
ATOM 1192 N N . VAL A 1 162 ? 40.684 142.647 88.598 1.00 24.18 162 VAL A N 1
ATOM 1193 C CA . VAL A 1 162 ? 39.497 143.039 89.364 1.00 24.32 162 VAL A CA 1
ATOM 1194 C C . VAL A 1 162 ? 39.454 144.561 89.471 1.00 24.83 162 VAL A C 1
ATOM 1195 O O . VAL A 1 162 ? 38.403 145.185 89.303 1.00 23.96 162 VAL A O 1
ATOM 1199 N N . THR A 1 163 ? 40.615 145.145 89.751 1.00 25.03 163 THR A N 1
ATOM 1200 C CA . THR A 1 163 ? 40.747 146.589 89.873 1.00 26.77 163 THR A CA 1
ATOM 1201 C C . THR A 1 163 ? 40.475 147.247 88.521 1.00 26.44 163 THR A C 1
ATOM 1202 O O . THR A 1 163 ? 39.598 148.110 88.406 1.00 25.95 163 THR A O 1
ATOM 1206 N N . LEU A 1 164 ? 41.225 146.820 87.505 1.00 25.56 164 LEU A N 1
ATOM 1207 C CA . LEU A 1 164 ? 41.086 147.336 86.143 1.00 24.73 164 LEU A CA 1
ATOM 1208 C C . LEU A 1 164 ? 39.626 147.306 85.679 1.00 24.79 164 LEU A C 1
ATOM 1209 O O . LEU A 1 164 ? 39.126 148.268 85.092 1.00 24.39 164 LEU A O 1
ATOM 1214 N N . LEU A 1 165 ? 38.941 146.204 85.955 1.00 23.95 165 LEU A N 1
ATOM 1215 C CA . LEU A 1 165 ? 37.542 146.074 85.585 1.00 24.28 165 LEU A CA 1
ATOM 1216 C C . LEU A 1 165 ? 36.689 147.099 86.341 1.00 26.03 165 LEU A C 1
ATOM 1217 O O . LEU A 1 165 ? 35.739 147.658 85.784 1.00 25.76 165 LEU A O 1
ATOM 1222 N N . LYS A 1 166 ? 37.020 147.343 87.609 1.00 26.19 166 LYS A N 1
ATOM 1223 C CA . LYS A 1 166 ? 36.268 148.307 88.405 1.00 25.73 166 LYS A CA 1
ATOM 1224 C C . LYS A 1 166 ? 36.529 149.709 87.884 1.00 25.30 166 LYS A C 1
ATOM 1225 O O . LYS A 1 166 ? 35.617 150.540 87.826 1.00 22.66 166 LYS A O 1
ATOM 1231 N N . THR A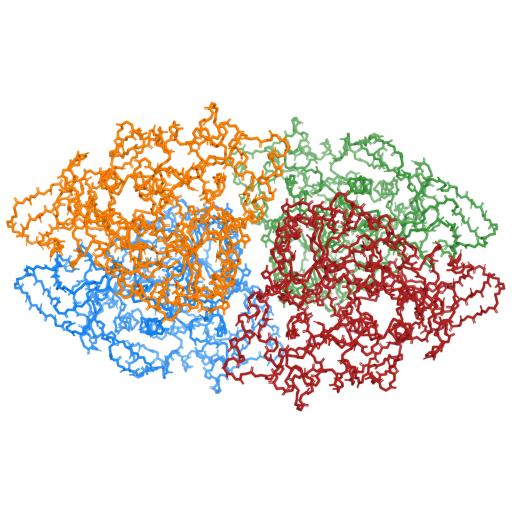 1 167 ? 37.780 149.962 87.501 1.00 24.75 167 THR A N 1
ATOM 1232 C CA . THR A 1 167 ? 38.170 151.257 86.957 1.00 24.25 167 THR A CA 1
ATOM 1233 C C . THR A 1 167 ? 37.495 151.456 85.600 1.00 24.71 167 THR A C 1
ATOM 1234 O O . THR A 1 167 ? 36.940 152.520 85.334 1.00 24.42 167 THR A O 1
ATOM 1238 N N . LEU A 1 168 ? 37.538 150.433 84.745 1.00 24.39 168 LEU A N 1
ATOM 1239 C CA . LEU A 1 168 ? 36.907 150.528 83.430 1.00 24.60 168 LEU A CA 1
ATOM 1240 C C . LEU A 1 168 ? 35.428 150.830 83.619 1.00 25.14 168 LEU A C 1
ATOM 1241 O O . LEU A 1 168 ? 34.840 151.629 82.885 1.00 25.48 168 LEU A O 1
ATOM 1246 N N . ASP A 1 169 ? 34.831 150.195 84.619 1.00 25.38 169 ASP A N 1
ATOM 1247 C CA . ASP A 1 169 ? 33.415 150.384 84.888 1.00 26.69 169 ASP A CA 1
ATOM 1248 C C . ASP A 1 169 ? 33.079 151.805 85.358 1.00 27.03 169 ASP A C 1
ATOM 1249 O O . ASP A 1 169 ? 32.087 152.390 84.917 1.00 26.60 169 ASP A O 1
ATOM 1254 N N . LYS A 1 170 ? 33.904 152.358 86.246 1.00 26.70 170 LYS A N 1
ATOM 1255 C CA . LYS A 1 170 ? 33.691 153.713 86.745 1.00 26.05 170 LYS A CA 1
ATOM 1256 C C . LYS A 1 170 ? 33.881 154.742 85.628 1.00 26.48 170 LYS A C 1
ATOM 1257 O O . LYS A 1 170 ? 33.154 155.739 85.557 1.00 24.92 170 LYS A O 1
ATOM 1263 N N . ALA A 1 171 ? 34.862 154.496 84.762 1.00 26.34 171 ALA A N 1
ATOM 1264 C CA . ALA A 1 171 ? 35.146 155.391 83.646 1.00 25.83 171 ALA A CA 1
ATOM 1265 C C . ALA A 1 171 ? 33.946 155.471 82.701 1.00 27.18 171 ALA A C 1
ATOM 1266 O O . ALA A 1 171 ? 33.603 156.549 82.212 1.00 27.27 171 ALA A O 1
ATOM 1268 N N . VAL A 1 172 ? 33.304 154.335 82.444 1.00 26.23 172 VAL A N 1
ATOM 1269 C CA . VAL A 1 172 ? 32.145 154.334 81.563 1.00 26.18 172 VAL A CA 1
ATOM 1270 C C . VAL A 1 172 ? 31.008 155.142 82.174 1.00 27.64 172 VAL A C 1
ATOM 1271 O O . VAL A 1 172 ? 30.299 155.861 81.474 1.00 28.14 172 VAL A O 1
ATOM 1275 N N . LYS A 1 173 ? 30.836 155.028 83.484 1.00 29.13 173 LYS A N 1
ATOM 1276 C CA . LYS A 1 173 ? 29.765 155.749 84.158 1.00 30.57 173 LYS A CA 1
ATOM 1277 C C . LYS A 1 173 ? 30.010 157.249 84.250 1.00 29.74 173 LYS A C 1
ATOM 1278 O O . LYS A 1 173 ? 29.071 158.034 84.168 1.00 29.77 173 LYS A O 1
ATOM 1284 N N . THR A 1 174 ? 31.270 157.645 84.390 1.00 28.19 174 THR A N 1
ATOM 1285 C CA . THR A 1 174 ? 31.618 159.054 84.506 1.00 27.14 174 THR A CA 1
ATOM 1286 C C . THR A 1 174 ? 32.110 159.654 83.198 1.00 27.79 174 THR A C 1
ATOM 1287 O O . THR A 1 174 ? 32.567 160.796 83.166 1.00 28.05 174 THR A O 1
ATOM 1291 N N . GLY A 1 175 ? 32.030 158.878 82.123 1.00 28.36 175 GLY A N 1
ATOM 1292 C CA . GLY A 1 175 ? 32.491 159.358 80.835 1.00 27.04 175 GLY A CA 1
ATOM 1293 C C . GLY A 1 175 ? 33.974 159.670 80.850 1.00 27.53 175 GLY A C 1
ATOM 1294 O O . GLY A 1 175 ? 34.401 160.706 80.350 1.00 29.23 175 GLY A O 1
ATOM 1295 N N . SER A 1 176 ? 34.768 158.780 81.435 1.00 27.23 176 SER A N 1
ATOM 1296 C CA . SER A 1 176 ? 36.209 158.986 81.496 1.00 25.80 176 SER A CA 1
ATOM 1297 C C . SER A 1 176 ? 36.943 157.957 80.654 1.00 23.97 176 SER A C 1
ATOM 1298 O O . SER A 1 176 ? 36.339 157.015 80.142 1.00 24.19 176 SER A O 1
ATOM 1301 N N . LEU A 1 177 ? 38.251 158.141 80.522 1.00 21.67 177 LEU A N 1
ATOM 1302 C CA . LEU A 1 177 ? 39.069 157.234 79.736 1.00 20.96 177 LEU A CA 1
ATOM 1303 C C . LEU A 1 177 ? 40.141 156.553 80.584 1.00 21.31 177 LEU A C 1
ATOM 1304 O O . LEU A 1 177 ? 40.952 157.217 81.228 1.00 20.83 177 LEU A O 1
ATOM 1309 N N . VAL A 1 178 ? 40.150 155.226 80.572 1.00 21.03 178 VAL A N 1
ATOM 1310 C CA . VAL A 1 178 ? 41.143 154.488 81.332 1.00 20.71 178 VAL A CA 1
ATOM 1311 C C . VAL A 1 178 ? 42.430 154.337 80.522 1.00 21.66 178 VAL A C 1
ATOM 1312 O O . VAL A 1 178 ? 42.399 153.967 79.354 1.00 23.62 178 VAL A O 1
ATOM 1316 N N . MET A 1 179 ? 43.556 154.644 81.152 1.00 21.77 179 MET A N 1
ATOM 1317 C CA . MET A 1 179 ? 44.861 154.524 80.528 1.00 21.59 179 MET A CA 1
ATOM 1318 C C . MET A 1 179 ? 45.569 153.392 81.260 1.00 23.67 179 MET A C 1
ATOM 1319 O O . MET A 1 179 ? 45.342 153.191 82.456 1.00 25.29 179 MET A O 1
ATOM 1324 N N . VAL A 1 180 ? 46.426 152.651 80.566 1.00 22.58 180 VAL A N 1
ATOM 1325 C CA . VAL A 1 180 ? 47.103 151.549 81.225 1.00 22.17 180 VAL A CA 1
ATOM 1326 C C . VAL A 1 180 ? 48.518 151.252 80.754 1.00 22.29 180 VAL A C 1
ATOM 1327 O O . VAL A 1 180 ? 48.816 151.292 79.563 1.00 22.08 180 VAL A O 1
ATOM 1331 N N . HIS A 1 181 ? 49.385 150.973 81.724 1.00 22.29 181 HIS A N 1
ATOM 1332 C CA . HIS A 1 181 ? 50.770 150.594 81.478 1.00 21.69 181 HIS A CA 1
ATOM 1333 C C . HIS A 1 181 ? 50.638 149.075 81.350 1.00 22.75 181 HIS A C 1
ATOM 1334 O O . HIS A 1 181 ? 50.413 148.385 82.343 1.00 23.89 181 HIS A O 1
ATOM 1341 N N . ALA A 1 182 ? 50.761 148.555 80.132 1.00 22.91 182 ALA A N 1
ATOM 1342 C CA . ALA A 1 182 ? 50.578 147.125 79.912 1.00 21.46 182 ALA A CA 1
ATOM 1343 C C . ALA A 1 182 ? 51.811 146.235 79.811 1.00 20.72 182 ALA A C 1
ATOM 1344 O O . ALA A 1 182 ? 52.435 146.106 78.761 1.00 20.18 182 ALA A O 1
ATOM 1346 N N . GLU A 1 183 ? 52.143 145.610 80.928 1.00 20.89 183 GLU A N 1
ATOM 1347 C CA . GLU A 1 183 ? 53.249 144.669 81.003 1.00 20.40 183 GLU A CA 1
ATOM 1348 C C . GLU A 1 183 ? 52.807 143.656 82.032 1.00 20.58 183 GLU A C 1
ATOM 1349 O O . GLU A 1 183 ? 52.114 144.014 82.985 1.00 19.90 183 GLU A O 1
ATOM 1355 N N . ASN A 1 184 ? 53.170 142.395 81.835 1.00 20.44 184 ASN A N 1
ATOM 1356 C CA . ASN A 1 184 ? 52.810 141.387 82.812 1.00 18.94 184 ASN A CA 1
ATOM 1357 C C . ASN A 1 184 ? 53.915 141.431 83.859 1.00 20.04 184 ASN A C 1
ATOM 1358 O O . ASN A 1 184 ? 55.014 140.892 83.658 1.00 18.94 184 ASN A O 1
ATOM 1363 N N . GLY A 1 185 ? 53.607 142.105 84.968 1.00 20.26 185 GLY A N 1
ATOM 1364 C CA . GLY A 1 185 ? 54.556 142.278 86.053 1.00 20.49 185 GLY A CA 1
ATOM 1365 C C . GLY A 1 185 ? 55.138 141.003 86.612 1.00 20.35 185 GLY A C 1
ATOM 1366 O O . GLY A 1 185 ? 56.343 140.914 86.849 1.00 19.85 185 GLY A O 1
ATOM 1367 N N . ASP A 1 186 ? 54.285 140.012 86.826 1.00 20.77 186 ASP A N 1
ATOM 1368 C CA . ASP A 1 186 ? 54.744 138.748 87.359 1.00 21.53 186 ASP A CA 1
ATOM 1369 C C . ASP A 1 186 ? 55.714 138.094 86.393 1.00 22.07 186 ASP A C 1
ATOM 1370 O O . ASP A 1 186 ? 56.764 137.598 86.806 1.00 24.04 186 ASP A O 1
ATOM 1375 N N . ALA A 1 187 ? 55.386 138.108 85.106 1.00 21.58 187 ALA A N 1
ATOM 1376 C CA . ALA A 1 187 ? 56.281 137.515 84.126 1.00 21.80 187 ALA A CA 1
ATOM 1377 C C . ALA A 1 187 ? 57.624 138.226 84.228 1.00 21.63 187 ALA A C 1
ATOM 1378 O O . ALA A 1 187 ? 58.674 137.584 84.247 1.00 23.72 187 ALA A O 1
ATOM 1380 N N . ALA A 1 188 ? 57.593 139.552 84.305 1.00 20.22 188 ALA A N 1
ATOM 1381 C CA . ALA A 1 188 ? 58.831 140.318 84.413 1.00 21.35 188 ALA A CA 1
ATOM 1382 C C . ALA A 1 188 ? 59.603 139.933 85.679 1.00 22.37 188 ALA A C 1
ATOM 1383 O O . ALA A 1 188 ? 60.796 139.638 85.618 1.00 21.03 188 ALA A O 1
ATOM 1385 N N . ASP A 1 189 ? 58.924 139.935 86.822 1.00 23.53 189 ASP A N 1
ATOM 1386 C CA . ASP A 1 189 ? 59.574 139.579 88.076 1.00 25.29 189 ASP A CA 1
ATOM 1387 C C . ASP A 1 189 ? 60.280 138.240 87.969 1.00 26.20 189 ASP A C 1
ATOM 1388 O O . ASP A 1 189 ? 61.436 138.111 88.378 1.00 25.89 189 ASP A O 1
ATOM 1393 N N . TYR A 1 190 ? 59.583 137.249 87.416 1.00 26.65 190 TYR A N 1
ATOM 1394 C CA . TYR A 1 190 ? 60.145 135.911 87.236 1.00 26.59 190 TYR A CA 1
ATOM 1395 C C . TYR A 1 190 ? 61.483 135.979 86.502 1.00 27.00 190 TYR A C 1
ATOM 1396 O O . TYR A 1 190 ? 62.478 135.400 86.943 1.00 27.44 190 TYR A O 1
ATOM 1405 N N . LEU A 1 191 ? 61.504 136.689 85.380 1.00 26.47 191 LEU A N 1
ATOM 1406 C CA . LEU A 1 191 ? 62.724 136.808 84.599 1.00 27.67 191 LEU A CA 1
ATOM 1407 C C . LEU A 1 191 ? 63.767 137.679 85.281 1.00 29.23 191 LEU A C 1
ATOM 1408 O O . LEU A 1 191 ? 64.956 137.371 85.238 1.00 29.49 191 LEU A O 1
ATOM 1413 N N . ARG A 1 192 ? 63.330 138.763 85.916 1.00 31.64 192 ARG A N 1
ATOM 1414 C CA . ARG A 1 192 ? 64.258 139.659 86.603 1.00 33.62 192 ARG A CA 1
ATOM 1415 C C . ARG A 1 192 ? 65.040 138.890 87.661 1.00 33.08 192 ARG A C 1
ATOM 1416 O O . ARG A 1 192 ? 66.267 138.927 87.693 1.00 32.14 192 ARG A O 1
ATOM 1424 N N . ASP A 1 193 ? 64.318 138.185 88.523 1.00 33.58 193 ASP A N 1
ATOM 1425 C CA . ASP A 1 193 ? 64.940 137.411 89.589 1.00 34.70 193 ASP A CA 1
ATOM 1426 C C . ASP A 1 193 ? 65.804 136.265 89.072 1.00 36.06 193 ASP A C 1
ATOM 1427 O O . ASP A 1 193 ? 66.884 135.993 89.609 1.00 35.94 193 ASP A O 1
ATOM 1432 N N . LYS A 1 194 ? 65.325 135.595 88.030 1.00 37.11 194 LYS A N 1
ATOM 1433 C CA . LYS A 1 194 ? 66.058 134.489 87.438 1.00 36.90 194 LYS A CA 1
ATOM 1434 C C . LYS A 1 194 ? 67.419 134.988 86.955 1.00 36.78 194 LYS A C 1
ATOM 1435 O O . LYS A 1 194 ? 68.433 134.328 87.161 1.00 37.08 194 LYS A O 1
ATOM 1441 N N . PHE A 1 195 ? 67.440 136.162 86.328 1.00 37.17 195 PHE A N 1
ATOM 1442 C CA . PHE A 1 195 ? 68.683 136.739 85.826 1.00 38.03 195 PHE A CA 1
ATOM 1443 C C . PHE A 1 195 ? 69.653 137.084 86.946 1.00 39.51 195 PHE A C 1
ATOM 1444 O O . PHE A 1 195 ? 70.843 136.773 86.870 1.00 39.52 195 PHE A O 1
ATOM 1452 N N . VAL A 1 196 ? 69.144 137.745 87.978 1.00 40.24 196 VAL A N 1
ATOM 1453 C CA . VAL A 1 196 ? 69.979 138.138 89.098 1.00 41.51 196 VAL A CA 1
ATOM 1454 C C . VAL A 1 196 ? 70.535 136.904 89.786 1.00 42.63 196 VAL A C 1
ATOM 1455 O O . VAL A 1 196 ? 71.694 136.885 90.195 1.00 43.35 196 VAL A O 1
ATOM 1459 N N . ALA A 1 197 ? 69.710 135.870 89.903 1.00 43.05 197 ALA A N 1
ATOM 1460 C CA . ALA A 1 197 ? 70.141 134.626 90.529 1.00 43.75 197 ALA A CA 1
ATOM 1461 C C . ALA A 1 197 ? 71.319 134.020 89.761 1.00 44.58 197 ALA A C 1
ATOM 1462 O O . ALA A 1 197 ? 72.200 133.396 90.352 1.00 45.54 197 ALA A O 1
ATOM 1464 N N . GLU A 1 198 ? 71.327 134.200 88.443 1.00 44.71 198 GLU A N 1
ATOM 1465 C CA . GLU A 1 198 ? 72.400 133.677 87.601 1.00 45.48 198 GLU A CA 1
ATOM 1466 C C . GLU A 1 198 ? 73.577 134.642 87.580 1.00 44.84 198 GLU A C 1
ATOM 1467 O O . GLU A 1 198 ? 74.521 134.468 86.809 1.00 44.08 198 GLU A O 1
ATOM 1473 N N . GLY A 1 199 ? 73.507 135.670 88.417 1.00 44.34 199 GLY A N 1
ATOM 1474 C CA . GLY A 1 199 ? 74.580 136.643 88.479 1.00 44.45 199 GLY A CA 1
ATOM 1475 C C . GLY A 1 199 ? 74.580 137.675 87.366 1.00 45.54 199 GLY A C 1
ATOM 1476 O O . GLY A 1 199 ? 75.547 138.425 87.222 1.00 46.47 199 GLY A O 1
ATOM 1477 N N . LYS A 1 200 ? 73.512 137.721 86.571 1.00 45.81 200 LYS A N 1
ATOM 1478 C CA . LYS A 1 200 ? 73.417 138.692 85.478 1.00 44.84 200 LYS A CA 1
ATOM 1479 C C . LYS A 1 200 ? 72.814 139.991 86.009 1.00 43.32 200 LYS A C 1
ATOM 1480 O O . LYS A 1 200 ? 71.615 140.064 86.285 1.00 43.62 200 LYS A O 1
ATOM 1486 N N . THR A 1 201 ? 73.651 141.019 86.138 1.00 40.97 201 THR A N 1
ATOM 1487 C CA . THR A 1 201 ? 73.205 142.291 86.691 1.00 38.94 201 THR A CA 1
ATOM 1488 C C . THR A 1 201 ? 73.373 143.560 85.848 1.00 37.74 201 THR A C 1
ATOM 1489 O O . THR A 1 201 ? 72.938 144.639 86.263 1.00 36.94 201 THR A O 1
ATOM 1493 N N . ALA A 1 202 ? 73.994 143.444 84.679 1.00 36.19 202 ALA A N 1
ATOM 1494 C CA . ALA A 1 202 ? 74.184 144.602 83.806 1.00 34.61 202 ALA A CA 1
ATOM 1495 C C . ALA A 1 202 ? 72.839 145.177 83.332 1.00 34.77 202 ALA A C 1
ATOM 1496 O O . ALA A 1 202 ? 71.811 144.499 83.369 1.00 34.72 202 ALA A O 1
ATOM 1498 N N . PRO A 1 203 ? 72.835 146.439 82.875 1.00 34.45 203 PRO A N 1
ATOM 1499 C CA . PRO A 1 203 ? 71.623 147.109 82.396 1.00 33.91 203 PRO A CA 1
ATOM 1500 C C . PRO A 1 203 ? 70.850 146.345 81.325 1.00 34.50 203 PRO A C 1
ATOM 1501 O O . PRO A 1 203 ? 69.617 146.384 81.299 1.00 34.57 203 PRO A O 1
ATOM 1505 N N . ILE A 1 204 ? 71.571 145.654 80.446 1.00 33.70 204 ILE A N 1
ATOM 1506 C CA . ILE A 1 204 ? 70.941 144.899 79.367 1.00 33.44 204 ILE A CA 1
ATOM 1507 C C . ILE A 1 204 ? 69.837 143.990 79.871 1.00 32.41 204 ILE A C 1
ATOM 1508 O O . ILE A 1 204 ? 68.819 143.793 79.202 1.00 32.02 204 ILE A O 1
ATOM 1513 N N . TYR A 1 205 ? 70.042 143.427 81.052 1.00 30.45 205 TYR A N 1
ATOM 1514 C CA . TYR A 1 205 ? 69.057 142.524 81.614 1.00 29.93 205 TYR A CA 1
ATOM 1515 C C . TYR A 1 205 ? 67.755 143.200 82.002 1.00 28.55 205 TYR A C 1
ATOM 1516 O O . TYR A 1 205 ? 66.764 142.536 82.302 1.00 27.91 205 TYR A O 1
ATOM 1525 N N . HIS A 1 206 ? 67.747 144.526 81.982 1.00 27.61 206 HIS A N 1
ATOM 1526 C CA . HIS A 1 206 ? 66.517 145.235 82.281 1.00 26.93 206 HIS A CA 1
ATOM 1527 C C . HIS A 1 206 ? 65.604 144.939 81.097 1.00 25.99 206 HIS A C 1
ATOM 1528 O O . HIS A 1 206 ? 64.415 144.690 81.260 1.00 25.41 206 HIS A O 1
ATOM 1535 N N . ALA A 1 207 ? 66.181 144.958 79.900 1.00 25.74 207 ALA A N 1
ATOM 1536 C CA . ALA A 1 207 ? 65.425 144.700 78.683 1.00 25.98 207 ALA A CA 1
ATOM 1537 C C . ALA A 1 207 ? 65.071 143.225 78.535 1.00 26.21 207 ALA A C 1
ATOM 1538 O O . ALA A 1 207 ? 63.904 142.873 78.327 1.00 27.16 207 ALA A O 1
ATOM 1540 N N . LEU A 1 208 ? 66.076 142.362 78.648 1.00 25.30 208 LEU A N 1
ATOM 1541 C CA . LEU A 1 208 ? 65.851 140.930 78.508 1.00 24.13 208 LEU A CA 1
ATOM 1542 C C . LEU A 1 208 ? 64.874 140.387 79.551 1.00 24.36 208 LEU A C 1
ATOM 1543 O O . LEU A 1 208 ? 64.170 139.405 79.293 1.00 25.26 208 LEU A O 1
ATOM 1548 N N . SER A 1 209 ? 64.817 141.024 80.718 1.00 22.65 209 SER A N 1
ATOM 1549 C CA . SER A 1 209 ? 63.920 140.564 81.772 1.00 23.17 209 SER A CA 1
ATOM 1550 C C . SER A 1 209 ? 62.465 140.899 81.475 1.00 22.54 209 SER A C 1
ATOM 1551 O O . SER A 1 209 ? 61.554 140.416 82.151 1.00 21.63 209 SER A O 1
ATOM 1554 N N . ARG A 1 210 ? 62.244 141.737 80.469 1.00 22.25 210 ARG A N 1
ATOM 1555 C CA . ARG A 1 210 ? 60.887 142.098 80.088 1.00 23.26 210 ARG A CA 1
ATOM 1556 C C . ARG A 1 210 ? 60.768 142.270 78.577 1.00 23.15 210 ARG A C 1
ATOM 1557 O O . ARG A 1 210 ? 60.576 143.372 78.060 1.00 23.38 210 ARG A O 1
ATOM 1565 N N . PRO A 1 211 ? 60.868 141.148 77.850 1.00 22.82 211 PRO A N 1
ATOM 1566 C CA . PRO A 1 211 ? 60.787 141.079 76.391 1.00 21.40 211 PRO A CA 1
ATOM 1567 C C . PRO A 1 211 ? 59.382 141.385 75.878 1.00 19.66 211 PRO A C 1
ATOM 1568 O O . PRO A 1 211 ? 58.410 141.374 76.639 1.00 20.36 211 PRO A O 1
ATOM 1572 N N . PRO A 1 212 ? 59.261 141.644 74.570 1.00 17.79 212 PRO A N 1
ATOM 1573 C CA . PRO A 1 212 ? 57.995 141.961 73.904 1.00 15.53 212 PRO A CA 1
ATOM 1574 C C . PRO A 1 212 ? 56.776 141.170 74.364 1.00 15.75 212 PRO A C 1
ATOM 1575 O O . PRO A 1 212 ? 55.685 141.728 74.486 1.00 16.68 212 PRO A O 1
ATOM 1579 N N . ARG A 1 213 ? 56.945 139.878 74.622 1.00 15.24 213 ARG A N 1
ATOM 1580 C CA . ARG A 1 213 ? 55.811 139.061 75.038 1.00 14.95 213 ARG A CA 1
ATOM 1581 C C . ARG A 1 213 ? 55.182 139.589 76.320 1.00 15.37 213 ARG A C 1
ATOM 1582 O O . ARG A 1 213 ? 53.960 139.567 76.473 1.00 14.28 213 ARG A O 1
ATOM 1590 N N . VAL A 1 214 ? 56.027 140.049 77.241 1.00 16.51 214 VAL A N 1
ATOM 1591 C CA . VAL A 1 214 ? 55.568 140.596 78.513 1.00 17.74 214 VAL A CA 1
ATOM 1592 C C . VAL A 1 214 ? 54.619 141.765 78.254 1.00 18.57 214 VAL A C 1
ATOM 1593 O O . VAL A 1 214 ? 53.567 141.885 78.893 1.00 17.78 214 VAL A O 1
ATOM 1597 N N . GLU A 1 215 ? 54.995 142.621 77.307 1.00 17.39 215 GLU A N 1
ATOM 1598 C CA . GLU A 1 215 ? 54.172 143.770 76.950 1.00 16.27 215 GLU A CA 1
ATOM 1599 C C . GLU A 1 215 ? 52.925 143.320 76.188 1.00 16.64 215 GLU A C 1
ATOM 1600 O O . GLU A 1 215 ? 51.801 143.697 76.531 1.00 18.36 215 GLU A O 1
ATOM 1606 N N . ALA A 1 216 ? 53.132 142.508 75.155 1.00 16.96 216 ALA A N 1
ATOM 1607 C CA . ALA A 1 216 ? 52.039 142.025 74.312 1.00 16.29 216 ALA A CA 1
ATOM 1608 C C . ALA A 1 216 ? 50.890 141.411 75.103 1.00 15.69 216 ALA A C 1
ATOM 1609 O O . ALA A 1 216 ? 49.737 141.813 74.949 1.00 15.65 216 ALA A O 1
ATOM 1611 N N . GLU A 1 217 ? 51.211 140.438 75.950 1.00 15.70 217 GLU A N 1
ATOM 1612 C CA . GLU A 1 217 ? 50.203 139.758 76.759 1.00 14.29 217 GLU A CA 1
ATOM 1613 C C . GLU A 1 217 ? 49.356 140.760 77.544 1.00 13.28 217 GLU A C 1
ATOM 1614 O O . GLU A 1 217 ? 48.130 140.791 77.408 1.00 12.00 217 GLU A O 1
ATOM 1620 N N . ALA A 1 218 ? 50.014 141.585 78.355 1.00 13.56 218 ALA A N 1
ATOM 1621 C CA . ALA A 1 218 ? 49.318 142.580 79.168 1.00 13.41 218 ALA A CA 1
ATOM 1622 C C . ALA A 1 218 ? 48.439 143.466 78.297 1.00 13.37 218 ALA A C 1
ATOM 1623 O O . ALA A 1 218 ? 47.276 143.738 78.626 1.00 12.30 218 ALA A O 1
ATOM 1625 N N . THR A 1 219 ? 48.995 143.914 77.178 1.00 12.73 219 THR A N 1
ATOM 1626 C CA . THR A 1 219 ? 48.236 144.752 76.265 1.00 12.82 219 THR A CA 1
ATOM 1627 C C . THR A 1 219 ? 46.944 144.034 75.870 1.00 13.10 219 THR A C 1
ATOM 1628 O O . THR A 1 219 ? 45.839 144.573 76.013 1.00 12.58 219 THR A O 1
ATOM 1632 N N . ALA A 1 220 ? 47.079 142.799 75.404 1.00 13.25 220 ALA A N 1
ATOM 1633 C CA . ALA A 1 220 ? 45.915 142.037 74.987 1.00 13.60 220 ALA A CA 1
ATOM 1634 C C . ALA A 1 220 ? 44.892 141.890 76.107 1.00 14.53 220 ALA A C 1
ATOM 1635 O O . ALA A 1 220 ? 43.689 142.074 75.888 1.00 16.33 220 ALA A O 1
ATOM 1637 N N . ARG A 1 221 ? 45.370 141.566 77.307 1.00 14.18 221 ARG A N 1
ATOM 1638 C CA . ARG A 1 221 ? 44.492 141.389 78.464 1.00 14.09 221 ARG A CA 1
ATOM 1639 C C . ARG A 1 221 ? 43.705 142.669 78.765 1.00 14.90 221 ARG A C 1
ATOM 1640 O O . ARG A 1 221 ? 42.475 142.642 78.923 1.00 13.70 221 ARG A O 1
ATOM 1648 N N . ALA A 1 222 ? 44.414 143.791 78.836 1.00 14.12 222 ALA A N 1
ATOM 1649 C CA . ALA A 1 222 ? 43.760 145.059 79.108 1.00 15.79 222 ALA A CA 1
ATOM 1650 C C . ALA A 1 222 ? 42.665 145.295 78.064 1.00 16.25 222 ALA A C 1
ATOM 1651 O O . ALA A 1 222 ? 41.513 145.581 78.403 1.00 17.45 222 ALA A O 1
ATOM 1653 N N . LEU A 1 223 ? 43.018 145.151 76.791 1.00 15.97 223 LEU A N 1
ATOM 1654 C CA . LEU A 1 223 ? 42.051 145.363 75.720 1.00 15.46 223 LEU A CA 1
ATOM 1655 C C . LEU A 1 223 ? 40.867 144.405 75.831 1.00 15.06 223 LEU A C 1
ATOM 1656 O O . LEU A 1 223 ? 39.725 144.782 75.549 1.00 14.50 223 LEU A O 1
ATOM 1661 N N . ALA A 1 224 ? 41.139 143.171 76.248 1.00 14.56 224 ALA A N 1
ATOM 1662 C CA . ALA A 1 224 ? 40.086 142.172 76.414 1.00 14.50 224 ALA A CA 1
ATOM 1663 C C . ALA A 1 224 ? 39.131 142.615 77.523 1.00 14.56 224 ALA A C 1
ATOM 1664 O O . ALA A 1 224 ? 37.902 142.525 77.390 1.00 12.10 224 ALA A O 1
ATOM 1666 N N . LEU A 1 225 ? 39.709 143.094 78.622 1.00 15.52 225 LEU A N 1
ATOM 1667 C CA . LEU A 1 225 ? 38.920 143.572 79.751 1.00 16.64 225 LEU A CA 1
ATOM 1668 C C . LEU A 1 225 ? 38.085 144.773 79.321 1.00 16.64 225 LEU A C 1
ATOM 1669 O O . LEU A 1 225 ? 36.914 144.899 79.697 1.00 15.53 225 LEU A O 1
ATOM 1674 N N . ALA A 1 226 ? 38.686 145.656 78.527 1.00 17.44 226 ALA A N 1
ATOM 1675 C CA . ALA A 1 226 ? 37.966 146.826 78.032 1.00 17.78 226 ALA A CA 1
ATOM 1676 C C . ALA A 1 226 ? 36.787 146.333 77.189 1.00 18.43 226 ALA A C 1
ATOM 1677 O O . ALA A 1 226 ? 35.683 146.870 77.273 1.00 19.23 226 ALA A O 1
ATOM 1679 N N . GLU A 1 227 ? 37.021 145.295 76.392 1.00 17.89 227 GLU A N 1
ATOM 1680 C CA . GLU A 1 227 ? 35.972 144.727 75.555 1.00 19.56 227 GLU A CA 1
ATOM 1681 C C . GLU A 1 227 ? 34.817 144.200 76.400 1.00 21.18 227 GLU A C 1
ATOM 1682 O O . GLU A 1 227 ? 33.646 144.412 76.066 1.00 22.15 227 GLU A O 1
ATOM 1688 N N . ILE A 1 228 ? 35.154 143.499 77.485 1.00 22.22 228 ILE A N 1
ATOM 1689 C CA . ILE A 1 228 ? 34.157 142.921 78.395 1.00 22.35 228 ILE A CA 1
ATOM 1690 C C . ILE A 1 228 ? 33.307 144.003 79.048 1.00 22.28 228 ILE A C 1
ATOM 1691 O O . ILE A 1 228 ? 32.081 143.906 79.083 1.00 21.31 228 ILE A O 1
ATOM 1696 N N . VAL A 1 229 ? 33.962 145.024 79.584 1.00 22.73 229 VAL A N 1
ATOM 1697 C CA . VAL A 1 229 ? 33.240 146.115 80.218 1.00 24.41 229 VAL A CA 1
ATOM 1698 C C . VAL A 1 229 ? 32.577 146.954 79.138 1.00 24.69 229 VAL A C 1
ATOM 1699 O O . VAL A 1 229 ? 31.618 147.677 79.401 1.00 25.02 229 VAL A O 1
ATOM 1703 N N . ASN A 1 230 ? 33.086 146.829 77.915 1.00 25.08 230 ASN A N 1
ATOM 1704 C CA . ASN A 1 230 ? 32.580 147.587 76.777 1.00 24.66 230 ASN A CA 1
ATOM 1705 C C . ASN A 1 230 ? 32.886 149.060 77.031 1.00 22.77 230 ASN A C 1
ATOM 1706 O O . ASN A 1 230 ? 32.001 149.914 77.051 1.00 21.35 230 ASN A O 1
ATOM 1711 N N . ALA A 1 231 ? 34.166 149.339 77.215 1.00 21.60 231 ALA A N 1
ATOM 1712 C CA . ALA A 1 231 ? 34.621 150.679 77.507 1.00 21.27 231 ALA A CA 1
ATOM 1713 C C . ALA A 1 231 ? 35.825 151.065 76.672 1.00 20.79 231 ALA A C 1
ATOM 1714 O O . ALA A 1 231 ? 36.561 150.210 76.183 1.00 21.16 231 ALA A O 1
ATOM 1716 N N . PRO A 1 232 ? 36.036 152.371 76.489 1.00 20.05 232 PRO A N 1
ATOM 1717 C CA . PRO A 1 232 ? 37.185 152.826 75.710 1.00 19.11 232 PRO A CA 1
ATOM 1718 C C . PRO A 1 232 ? 38.407 152.693 76.606 1.00 18.14 232 PRO A C 1
ATOM 1719 O O . PRO A 1 232 ? 38.300 152.841 77.822 1.00 18.89 232 PRO A O 1
ATOM 1723 N N . ILE A 1 233 ? 39.561 152.409 76.014 1.00 17.45 233 ILE A N 1
ATOM 1724 C CA . ILE A 1 233 ? 40.786 152.268 76.786 1.00 16.03 233 ILE A CA 1
ATOM 1725 C C . ILE A 1 233 ? 41.932 152.862 75.983 1.00 16.73 233 ILE A C 1
ATOM 1726 O O . ILE A 1 233 ? 41.885 152.890 74.751 1.00 17.74 233 ILE A O 1
ATOM 1731 N N . TYR A 1 234 ? 42.956 153.336 76.684 1.00 15.32 234 TYR A N 1
ATOM 1732 C CA . TYR A 1 234 ? 44.099 153.964 76.049 1.00 16.22 234 TYR A CA 1
ATOM 1733 C C . TYR A 1 234 ? 45.387 153.281 76.495 1.00 18.63 234 TYR A C 1
ATOM 1734 O O . TYR A 1 234 ? 45.737 153.317 77.673 1.00 20.85 234 TYR A O 1
ATOM 1743 N N . ILE A 1 235 ? 46.090 152.648 75.561 1.00 17.93 235 ILE A N 1
ATOM 1744 C CA . ILE A 1 235 ? 47.323 151.970 75.910 1.00 17.94 235 ILE A CA 1
ATOM 1745 C C . ILE A 1 235 ? 48.496 152.922 75.754 1.00 19.05 235 ILE A C 1
ATOM 1746 O O . ILE A 1 235 ? 48.803 153.371 74.647 1.00 19.97 235 ILE A O 1
ATOM 1751 N N . VAL A 1 236 ? 49.146 153.236 76.871 1.00 18.76 236 VAL A N 1
ATOM 1752 C CA . VAL A 1 236 ? 50.293 154.132 76.841 1.00 19.93 236 VAL A CA 1
ATOM 1753 C C . VAL A 1 236 ? 51.519 153.388 76.333 1.00 19.71 236 VAL A C 1
ATOM 1754 O O . VAL A 1 236 ? 51.603 152.166 76.423 1.00 19.90 236 VAL A O 1
ATOM 1758 N N . HIS A 1 237 ? 52.467 154.150 75.804 1.00 20.90 237 HIS A N 1
ATOM 1759 C CA . HIS A 1 237 ? 53.705 153.633 75.242 1.00 21.12 237 HIS A CA 1
ATOM 1760 C C . HIS A 1 237 ? 53.701 152.239 74.601 1.00 20.67 237 HIS A C 1
ATOM 1761 O O . HIS A 1 237 ? 54.240 151.288 75.164 1.00 20.65 237 HIS A O 1
ATOM 1768 N N . VAL A 1 238 ? 53.077 152.120 73.429 1.00 20.27 238 VAL A N 1
ATOM 1769 C CA . VAL A 1 238 ? 53.095 150.863 72.682 1.00 20.49 238 VAL A CA 1
ATOM 1770 C C . VAL A 1 238 ? 54.491 150.940 72.083 1.00 20.73 238 VAL A C 1
ATOM 1771 O O . VAL A 1 238 ? 54.812 151.901 71.385 1.00 22.39 238 VAL A O 1
ATOM 1775 N N . THR A 1 239 ? 55.314 149.933 72.337 1.00 20.24 239 THR A N 1
ATOM 1776 C CA . THR A 1 239 ? 56.699 149.982 71.894 1.00 20.23 239 THR A CA 1
ATOM 1777 C C . THR A 1 239 ? 57.219 148.983 70.860 1.00 21.04 239 THR A C 1
ATOM 1778 O O . THR A 1 239 ? 58.339 149.134 70.374 1.00 21.08 239 THR A O 1
ATOM 1782 N N . CYS A 1 240 ? 56.440 147.965 70.520 1.00 20.30 240 CYS A N 1
ATOM 1783 C CA . CYS A 1 240 ? 56.944 146.975 69.581 1.00 19.23 240 CYS A CA 1
ATOM 1784 C C . CYS A 1 240 ? 55.873 146.372 68.699 1.00 19.54 240 CYS A C 1
ATOM 1785 O O . CYS A 1 240 ? 54.675 146.558 68.928 1.00 19.91 240 CYS A O 1
ATOM 1788 N N . GLU A 1 241 ? 56.322 145.623 67.701 1.00 19.50 241 GLU A N 1
ATOM 1789 C CA . GLU A 1 241 ? 55.430 144.980 66.749 1.00 21.44 241 GLU A CA 1
ATOM 1790 C C . GLU A 1 241 ? 54.389 144.058 67.387 1.00 21.19 241 GLU A C 1
ATOM 1791 O O . GLU A 1 241 ? 53.206 144.108 67.028 1.00 20.96 241 GLU A O 1
ATOM 1797 N N . GLU A 1 242 ? 54.813 143.231 68.339 1.00 20.23 242 GLU A N 1
ATOM 1798 C CA . GLU A 1 242 ? 53.877 142.306 68.968 1.00 21.44 242 GLU A CA 1
ATOM 1799 C C . GLU A 1 242 ? 52.771 142.961 69.785 1.00 20.55 242 GLU A C 1
ATOM 1800 O O . GLU A 1 242 ? 51.618 142.546 69.695 1.00 21.30 242 GLU A O 1
ATOM 1806 N N . SER A 1 243 ? 53.090 143.981 70.575 1.00 20.33 243 SER A N 1
ATOM 1807 C CA . SER A 1 243 ? 52.036 144.629 71.354 1.00 19.27 243 SER A CA 1
ATOM 1808 C C . SER A 1 243 ? 51.142 145.457 70.434 1.00 18.08 243 SER A C 1
ATOM 1809 O O . SER A 1 243 ? 49.926 145.516 70.630 1.00 19.14 243 SER A O 1
ATOM 1812 N N . LEU A 1 244 ? 51.735 146.090 69.425 1.00 16.91 244 LEU A N 1
ATOM 1813 C CA . LEU A 1 244 ? 50.946 146.891 68.497 1.00 16.42 244 LEU A CA 1
ATOM 1814 C C . LEU A 1 244 ? 49.924 145.985 67.826 1.00 18.15 244 LEU A C 1
ATOM 1815 O O . LEU A 1 244 ? 48.763 146.366 67.632 1.00 18.31 244 LEU A O 1
ATOM 1820 N N . GLU A 1 245 ? 50.357 144.774 67.493 1.00 18.48 245 GLU A N 1
ATOM 1821 C CA . GLU A 1 245 ? 49.478 143.819 66.846 1.00 20.43 245 GLU A CA 1
ATOM 1822 C C . GLU A 1 245 ? 48.215 143.550 67.663 1.00 20.42 245 GLU A C 1
ATOM 1823 O O . GLU A 1 245 ? 47.117 143.426 67.104 1.00 19.22 245 GLU A O 1
ATOM 1829 N N . GLU A 1 246 ? 48.364 143.456 68.982 1.00 19.61 246 GLU A N 1
ATOM 1830 C CA . GLU A 1 246 ? 47.214 143.205 69.843 1.00 18.65 246 GLU A CA 1
ATOM 1831 C C . GLU A 1 246 ? 46.261 144.397 69.802 1.00 18.17 246 GLU A C 1
ATOM 1832 O O . GLU A 1 246 ? 45.038 144.230 69.803 1.00 16.48 246 GLU A O 1
ATOM 1838 N N . VAL A 1 247 ? 46.823 145.604 69.775 1.00 17.63 247 VAL A N 1
ATOM 1839 C CA . VAL A 1 247 ? 46.004 146.813 69.718 1.00 17.28 247 VAL A CA 1
ATOM 1840 C C . VAL A 1 247 ? 45.192 146.738 68.438 1.00 16.52 247 VAL A C 1
ATOM 1841 O O . VAL A 1 247 ? 43.973 146.952 68.421 1.00 15.43 247 VAL A O 1
ATOM 1845 N N . MET A 1 248 ? 45.888 146.410 67.362 1.00 16.00 248 MET A N 1
ATOM 1846 C CA . MET A 1 248 ? 45.256 146.295 66.066 1.00 16.68 248 MET A CA 1
ATOM 1847 C C . MET A 1 248 ? 44.145 145.241 66.066 1.00 16.41 248 MET A C 1
ATOM 1848 O O . MET A 1 248 ? 43.046 145.485 65.543 1.00 15.82 248 MET A O 1
ATOM 1853 N N . ARG A 1 249 ? 44.407 144.080 66.664 1.00 15.62 249 ARG A N 1
ATOM 1854 C CA . ARG A 1 249 ? 43.386 143.032 66.701 1.00 17.29 249 ARG A CA 1
ATOM 1855 C C . ARG A 1 249 ? 42.169 143.519 67.476 1.00 17.77 249 ARG A C 1
ATOM 1856 O O . ARG A 1 249 ? 41.028 143.269 67.085 1.00 18.90 249 ARG A O 1
ATOM 1864 N N . ALA A 1 250 ? 42.416 144.229 68.571 1.00 19.43 250 ALA A N 1
ATOM 1865 C CA . ALA A 1 250 ? 41.335 144.761 69.387 1.00 19.06 250 ALA A CA 1
ATOM 1866 C C . ALA A 1 250 ? 40.496 145.731 68.548 1.00 20.09 250 ALA A C 1
ATOM 1867 O O . ALA A 1 250 ? 39.260 145.643 68.529 1.00 19.37 250 ALA A O 1
ATOM 1869 N N . LYS A 1 251 ? 41.166 146.651 67.848 1.00 19.53 251 LYS A N 1
ATOM 1870 C CA . LYS A 1 251 ? 40.456 147.622 67.011 1.00 19.59 251 LYS A CA 1
ATOM 1871 C C . LYS A 1 251 ? 39.547 146.933 65.995 1.00 20.56 251 LYS A C 1
ATOM 1872 O O . LYS A 1 251 ? 38.426 147.377 65.765 1.00 22.67 251 LYS A O 1
ATOM 1878 N N . SER A 1 252 ? 40.018 145.847 65.392 1.00 21.33 252 SER A N 1
ATOM 1879 C CA . SER A 1 252 ? 39.197 145.132 64.418 1.00 21.59 252 SER A CA 1
ATOM 1880 C C . SER A 1 252 ? 37.971 144.472 65.025 1.00 20.40 252 SER A C 1
ATOM 1881 O O . SER A 1 252 ? 36.948 144.341 64.361 1.00 21.25 252 SER A O 1
ATOM 1884 N N . ARG A 1 253 ? 38.066 144.055 66.283 1.00 19.74 253 ARG A N 1
ATOM 1885 C CA . ARG A 1 253 ? 36.932 143.426 66.943 1.00 18.63 253 ARG A CA 1
ATOM 1886 C C . ARG A 1 253 ? 35.896 144.469 67.330 1.00 20.10 253 ARG A C 1
ATOM 1887 O O . ARG A 1 253 ? 34.813 144.125 67.782 1.00 21.71 253 ARG A O 1
ATOM 1895 N N . GLY A 1 254 ? 36.232 145.746 67.180 1.00 20.28 254 GLY A N 1
ATOM 1896 C CA . GLY A 1 254 ? 35.287 146.788 67.537 1.00 21.27 254 GLY A CA 1
ATOM 1897 C C . GLY A 1 254 ? 35.553 147.415 68.899 1.00 23.31 254 GLY A C 1
ATOM 1898 O O . GLY A 1 254 ? 34.777 148.250 69.378 1.00 23.76 254 GLY A O 1
ATOM 1899 N N . VAL A 1 255 ? 36.647 147.013 69.535 1.00 22.08 255 VAL A N 1
ATOM 1900 C CA . VAL A 1 255 ? 36.985 147.568 70.832 1.00 22.74 255 VAL A CA 1
ATOM 1901 C C . VAL A 1 255 ? 37.446 149.003 70.618 1.00 23.70 255 VAL A C 1
ATOM 1902 O O . VAL A 1 255 ? 38.250 149.276 69.728 1.00 24.59 255 VAL A O 1
ATOM 1906 N N . ARG A 1 256 ? 36.927 149.926 71.416 1.00 24.38 256 ARG A N 1
ATOM 1907 C CA . ARG A 1 256 ? 37.347 151.312 71.288 1.00 25.49 256 ARG A CA 1
ATOM 1908 C C . ARG A 1 256 ? 38.711 151.408 71.941 1.00 24.15 256 ARG A C 1
ATOM 1909 O O . ARG A 1 256 ? 38.856 151.951 73.033 1.00 25.90 256 ARG A O 1
ATOM 1917 N N . ALA A 1 257 ? 39.710 150.855 71.264 1.00 22.07 257 ALA A N 1
ATOM 1918 C CA . ALA A 1 257 ? 41.071 150.853 71.771 1.00 20.20 257 ALA A CA 1
ATOM 1919 C C . ALA A 1 257 ? 41.881 151.972 71.149 1.00 19.54 257 ALA A C 1
ATOM 1920 O O . ALA A 1 257 ? 41.855 152.163 69.931 1.00 20.86 257 ALA A O 1
ATOM 1922 N N . LEU A 1 258 ? 42.592 152.714 71.991 1.00 17.55 258 LEU A N 1
ATOM 1923 C CA . LEU A 1 258 ? 43.428 153.810 71.528 1.00 16.08 258 LEU A CA 1
ATOM 1924 C C . LEU A 1 258 ? 44.813 153.482 72.019 1.00 15.24 258 LEU A C 1
ATOM 1925 O O . LEU A 1 258 ? 44.957 152.741 72.984 1.00 16.98 258 LEU A O 1
ATOM 1930 N N . ALA A 1 259 ? 45.828 154.028 71.362 1.00 13.42 259 ALA A N 1
ATOM 1931 C CA . ALA A 1 259 ? 47.192 153.782 71.773 1.00 15.02 259 ALA A CA 1
ATOM 1932 C C . ALA A 1 259 ? 48.090 154.937 71.354 1.00 16.44 259 ALA A C 1
ATOM 1933 O O . ALA A 1 259 ? 47.691 155.796 70.569 1.00 16.18 259 ALA A O 1
ATOM 1935 N N . GLU A 1 260 ? 49.307 154.945 71.884 1.00 17.74 260 GLU A N 1
ATOM 1936 C CA . GLU A 1 260 ? 50.285 155.985 71.591 1.00 18.83 260 GLU A CA 1
ATOM 1937 C C . GLU A 1 260 ? 51.679 155.367 71.620 1.00 18.78 260 GLU A C 1
ATOM 1938 O O . GLU A 1 260 ? 51.830 154.180 71.908 1.00 18.72 260 GLU A O 1
ATOM 1944 N N . THR A 1 261 ? 52.690 156.170 71.298 1.00 18.70 261 THR A N 1
ATOM 1945 C CA . THR A 1 261 ? 54.083 155.724 71.376 1.00 19.37 261 THR A CA 1
ATOM 1946 C C . THR A 1 261 ? 54.840 156.901 71.957 1.00 19.52 261 THR A C 1
ATOM 1947 O O . THR A 1 261 ? 54.257 157.970 72.189 1.00 18.53 261 THR A O 1
ATOM 1951 N N . CYS A 1 262 ? 56.134 156.713 72.178 1.00 16.99 262 CYS A N 1
ATOM 1952 C CA . CYS A 1 262 ? 56.926 157.772 72.746 1.00 18.31 262 CYS A CA 1
ATOM 1953 C C . CYS A 1 262 ? 58.218 157.919 71.971 1.00 19.70 262 CYS A C 1
ATOM 1954 O O . CYS A 1 262 ? 58.835 156.940 71.564 1.00 20.72 262 CYS A O 1
ATOM 1957 N N . THR A 1 263 ? 58.606 159.168 71.772 1.00 20.46 263 THR A N 1
ATOM 1958 C CA . THR A 1 263 ? 59.797 159.526 71.034 1.00 20.55 263 THR A CA 1
ATOM 1959 C C . THR A 1 263 ? 60.912 158.489 71.021 1.00 23.12 263 THR A C 1
ATOM 1960 O O . THR A 1 263 ? 61.318 158.030 69.951 1.00 24.57 263 THR A O 1
ATOM 1964 N N . HIS A 1 264 ? 61.406 158.113 72.199 1.00 24.58 264 HIS A N 1
ATOM 1965 C CA . HIS A 1 264 ? 62.518 157.162 72.279 1.00 24.85 264 HIS A CA 1
ATOM 1966 C C . HIS A 1 264 ? 62.268 155.783 71.669 1.00 24.39 264 HIS A C 1
ATOM 1967 O O . HIS A 1 264 ? 63.215 155.072 71.331 1.00 24.55 264 HIS A O 1
ATOM 1974 N N . TYR A 1 265 ? 61.006 155.405 71.516 1.00 23.59 265 TYR A N 1
ATOM 1975 C CA . TYR A 1 265 ? 60.692 154.115 70.922 1.00 23.85 265 TYR A CA 1
ATOM 1976 C C . TYR A 1 265 ? 60.794 154.165 69.399 1.00 24.39 265 TYR A C 1
ATOM 1977 O O . TYR A 1 265 ? 60.571 153.163 68.719 1.00 25.92 265 TYR A O 1
ATOM 1986 N N . LEU A 1 266 ? 61.140 155.336 68.871 1.00 23.14 266 LEU A N 1
ATOM 1987 C CA . LEU A 1 266 ? 61.303 155.520 67.433 1.00 21.98 266 LEU A CA 1
ATOM 1988 C C . LEU A 1 266 ? 62.783 155.732 67.126 1.00 22.07 266 LEU A C 1
ATOM 1989 O O . LEU A 1 266 ? 63.169 155.874 65.966 1.00 22.85 266 LEU A O 1
ATOM 1994 N N . TYR A 1 267 ? 63.613 155.736 68.163 1.00 21.38 267 TYR A N 1
ATOM 1995 C CA . TYR A 1 267 ? 65.027 156.001 67.974 1.00 22.54 267 TYR A CA 1
ATOM 1996 C C . TYR A 1 267 ? 66.007 155.129 68.733 1.00 23.54 267 TYR A C 1
ATOM 1997 O O . TYR A 1 267 ? 67.122 154.906 68.267 1.00 24.94 267 TYR A O 1
ATOM 2006 N N . LEU A 1 268 ? 65.615 154.645 69.904 1.00 23.88 268 LEU A N 1
ATOM 2007 C CA . LEU A 1 268 ? 66.529 153.842 70.704 1.00 24.31 268 LEU A CA 1
ATOM 2008 C C . LEU A 1 268 ? 66.281 152.346 70.605 1.00 24.77 268 LEU A C 1
ATOM 2009 O O . LEU A 1 268 ? 65.180 151.905 70.279 1.00 25.55 268 LEU A O 1
ATOM 2014 N N . THR A 1 269 ? 67.316 151.563 70.882 1.00 26.20 269 THR A N 1
ATOM 2015 C CA . THR A 1 269 ? 67.206 150.106 70.819 1.00 27.72 269 THR A CA 1
ATOM 2016 C C . THR A 1 269 ? 67.845 149.491 72.050 1.00 28.24 269 THR A C 1
ATOM 2017 O O . THR A 1 269 ? 68.678 150.121 72.699 1.00 27.73 269 THR A O 1
ATOM 2021 N N . LYS A 1 270 ? 67.475 148.250 72.352 1.00 29.22 270 LYS A N 1
ATOM 2022 C CA . LYS A 1 270 ? 68.016 147.577 73.519 1.00 30.05 270 LYS A CA 1
ATOM 2023 C C . LYS A 1 270 ? 69.537 147.545 73.494 1.00 29.87 270 LYS A C 1
ATOM 2024 O O . LYS A 1 270 ? 70.168 147.441 74.539 1.00 30.11 270 LYS A O 1
ATOM 2030 N N . GLU A 1 271 ? 70.131 147.651 72.311 1.00 30.87 271 GLU A N 1
ATOM 2031 C CA . GLU A 1 271 ? 71.585 147.643 72.224 1.00 33.84 271 GLU A CA 1
ATOM 2032 C C . GLU A 1 271 ? 72.164 148.866 72.928 1.00 34.80 271 GLU A C 1
ATOM 2033 O O . GLU A 1 271 ? 73.324 148.866 73.338 1.00 34.94 271 GLU A O 1
ATOM 2039 N N . ASP A 1 272 ? 71.351 149.908 73.073 1.00 35.91 272 ASP A N 1
ATOM 2040 C CA . ASP A 1 272 ? 71.796 151.120 73.753 1.00 36.55 272 ASP A CA 1
ATOM 2041 C C . ASP A 1 272 ? 72.092 150.836 75.232 1.00 37.04 272 ASP A C 1
ATOM 2042 O O . ASP A 1 272 ? 72.902 151.527 75.855 1.00 36.19 272 ASP A O 1
ATOM 2047 N N . LEU A 1 273 ? 71.432 149.824 75.792 1.00 36.90 273 LEU A N 1
ATOM 2048 C CA . LEU A 1 273 ? 71.650 149.461 77.187 1.00 37.16 273 LEU A CA 1
ATOM 2049 C C . LEU A 1 273 ? 72.983 148.743 77.347 1.00 38.25 273 LEU A C 1
ATOM 2050 O O . LEU A 1 273 ? 73.382 148.388 78.455 1.00 39.37 273 LEU A O 1
ATOM 2055 N N . GLU A 1 274 ? 73.673 148.528 76.233 1.00 39.10 274 GLU A N 1
ATOM 2056 C CA . GLU A 1 274 ? 74.956 147.849 76.268 1.00 38.95 274 GLU A CA 1
ATOM 2057 C C . GLU A 1 274 ? 76.105 148.823 76.129 1.00 39.55 274 GLU A C 1
ATOM 2058 O O . GLU A 1 274 ? 77.265 148.422 76.150 1.00 39.62 274 GLU A O 1
ATOM 2064 N N . ARG A 1 275 ? 75.784 150.102 75.970 1.00 40.90 275 ARG A N 1
ATOM 2065 C CA . ARG A 1 275 ? 76.822 151.112 75.861 1.00 42.29 275 ARG A CA 1
ATOM 2066 C C . ARG A 1 275 ? 77.702 150.898 77.086 1.00 43.27 275 ARG A C 1
ATOM 2067 O O . ARG A 1 275 ? 77.201 150.686 78.192 1.00 44.06 275 ARG A O 1
ATOM 2075 N N . PRO A 1 276 ? 79.027 150.954 76.902 1.00 44.27 276 PRO A N 1
ATOM 2076 C CA . PRO A 1 276 ? 80.021 150.757 77.963 1.00 44.23 276 PRO A CA 1
ATOM 2077 C C . PRO A 1 276 ? 80.026 151.754 79.121 1.00 43.94 276 PRO A C 1
ATOM 2078 O O . PRO A 1 276 ? 79.500 152.863 79.022 1.00 44.24 276 PRO A O 1
ATOM 2082 N N . ASP A 1 277 ? 80.640 151.326 80.219 1.00 43.13 277 ASP A N 1
ATOM 2083 C CA . ASP A 1 277 ? 80.791 152.135 81.418 1.00 42.34 277 ASP A CA 1
ATOM 2084 C C . ASP A 1 277 ? 79.496 152.597 82.067 1.00 41.34 277 ASP A C 1
ATOM 2085 O O . ASP A 1 277 ? 79.371 153.752 82.488 1.00 42.35 277 ASP A O 1
ATOM 2090 N N . PHE A 1 278 ? 78.534 151.688 82.151 1.00 38.17 278 PHE A N 1
ATOM 2091 C CA . PHE A 1 278 ? 77.257 151.983 82.778 1.00 35.38 278 PHE A CA 1
ATOM 2092 C C . PHE A 1 278 ? 76.450 153.059 82.048 1.00 34.40 278 PHE A C 1
ATOM 2093 O O . PHE A 1 278 ? 75.446 153.539 82.572 1.00 35.06 278 PHE A O 1
ATOM 2101 N N . GLU A 1 279 ? 76.878 153.442 80.847 1.00 32.92 279 GLU A N 1
ATOM 2102 C CA . GLU A 1 279 ? 76.139 154.446 80.081 1.00 31.80 279 GLU A CA 1
ATOM 2103 C C . GLU A 1 279 ? 74.751 153.895 79.754 1.00 30.47 279 GLU A C 1
ATOM 2104 O O . GLU A 1 279 ? 73.757 154.629 79.742 1.00 28.73 279 GLU A O 1
ATOM 2110 N N . GLY A 1 280 ? 74.695 152.591 79.499 1.00 29.19 280 GLY A N 1
ATOM 2111 C CA . GLY A 1 280 ? 73.433 151.951 79.183 1.00 28.32 280 GLY A CA 1
ATOM 2112 C C . GLY A 1 280 ? 72.358 152.220 80.217 1.00 27.77 280 GLY A C 1
ATOM 2113 O O . GLY A 1 280 ? 71.163 152.127 79.923 1.00 28.17 280 GLY A O 1
ATOM 2114 N N . ALA A 1 281 ? 72.776 152.555 81.434 1.00 27.62 281 ALA A N 1
ATOM 2115 C CA . ALA A 1 281 ? 71.833 152.837 82.510 1.00 27.08 281 ALA A CA 1
ATOM 2116 C C . ALA A 1 281 ? 70.918 153.994 82.119 1.00 27.20 281 ALA A C 1
ATOM 2117 O O . ALA A 1 281 ? 69.753 154.038 82.521 1.00 27.50 281 ALA A O 1
ATOM 2119 N N . LYS A 1 282 ? 71.446 154.927 81.332 1.00 26.30 282 LYS A N 1
ATOM 2120 C CA . LYS A 1 282 ? 70.663 156.074 80.892 1.00 25.97 282 LYS A CA 1
ATOM 2121 C C . LYS A 1 282 ? 69.429 155.639 80.116 1.00 26.18 282 LYS A C 1
ATOM 2122 O O . LYS A 1 282 ? 68.397 156.307 80.146 1.00 26.39 282 LYS A O 1
ATOM 2128 N N . TYR A 1 283 ? 69.538 154.506 79.432 1.00 26.50 283 TYR A N 1
ATOM 2129 C CA . TYR A 1 283 ? 68.453 153.999 78.603 1.00 26.03 283 TYR A CA 1
ATOM 2130 C C . TYR A 1 283 ? 67.564 152.997 79.285 1.00 25.33 283 TYR A C 1
ATOM 2131 O O . TYR A 1 283 ? 66.814 152.275 78.630 1.00 26.26 283 TYR A O 1
ATOM 2140 N N . VAL A 1 284 ? 67.638 152.960 80.607 1.00 24.04 284 VAL A N 1
ATOM 2141 C CA . VAL A 1 284 ? 66.804 152.048 81.355 1.00 23.52 284 VAL A CA 1
ATOM 2142 C C . VAL A 1 284 ? 65.442 152.687 81.601 1.00 24.98 284 VAL A C 1
ATOM 2143 O O . VAL A 1 284 ? 65.231 153.388 82.599 1.00 25.58 284 VAL A O 1
ATOM 2147 N N . PHE A 1 285 ? 64.528 152.465 80.661 1.00 24.75 285 PHE A N 1
ATOM 2148 C CA . PHE A 1 285 ? 63.165 152.963 80.783 1.00 24.25 285 PHE A CA 1
ATOM 2149 C C . PHE A 1 285 ? 62.246 151.792 80.478 1.00 23.60 285 PHE A C 1
ATOM 2150 O O . PHE A 1 285 ? 62.694 150.767 79.960 1.00 22.56 285 PHE A O 1
ATOM 2158 N N . THR A 1 286 ? 60.968 151.943 80.803 1.00 22.40 286 THR A N 1
ATOM 2159 C CA . THR A 1 286 ? 60.011 150.869 80.614 1.00 21.77 286 THR A CA 1
ATOM 2160 C C . THR A 1 286 ? 58.757 151.271 79.843 1.00 21.31 286 THR A C 1
ATOM 2161 O O . THR A 1 286 ? 58.203 152.343 80.072 1.00 21.61 286 THR A O 1
ATOM 2165 N N . PRO A 1 287 ? 58.295 150.409 78.915 1.00 20.86 287 PRO A N 1
ATOM 2166 C CA . PRO A 1 287 ? 58.907 149.119 78.582 1.00 19.45 287 PRO A CA 1
ATOM 2167 C C . PRO A 1 287 ? 60.308 149.316 78.017 1.00 20.43 287 PRO A C 1
ATOM 2168 O O . PRO A 1 287 ? 60.696 150.435 77.678 1.00 22.39 287 PRO A O 1
ATOM 2172 N N . PRO A 1 288 ? 61.086 148.231 77.899 1.00 20.60 288 PRO A N 1
ATOM 2173 C CA . PRO A 1 288 ? 62.455 148.314 77.379 1.00 20.04 288 PRO A CA 1
ATOM 2174 C C . PRO A 1 288 ? 62.561 148.766 75.930 1.00 20.40 288 PRO A C 1
ATOM 2175 O O . PRO A 1 288 ? 61.635 148.583 75.140 1.00 19.56 288 PRO A O 1
ATOM 2179 N N . ALA A 1 289 ? 63.709 149.346 75.590 1.00 20.74 289 ALA A N 1
ATOM 2180 C CA . ALA A 1 289 ? 63.974 149.775 74.226 1.00 20.49 289 ALA A CA 1
ATOM 2181 C C . ALA A 1 289 ? 63.932 148.501 73.385 1.00 20.64 289 ALA A C 1
ATOM 2182 O O . ALA A 1 289 ? 64.455 147.462 73.796 1.00 20.00 289 ALA A O 1
ATOM 2184 N N . ARG A 1 290 ? 63.320 148.579 72.210 1.00 20.69 290 ARG A N 1
ATOM 2185 C CA . ARG A 1 290 ? 63.204 147.417 71.342 1.00 21.09 290 ARG A CA 1
ATOM 2186 C C . ARG A 1 290 ? 64.277 147.322 70.256 1.00 22.09 290 ARG A C 1
ATOM 2187 O O . ARG A 1 290 ? 65.464 147.486 70.533 1.00 22.70 290 ARG A O 1
ATOM 2195 N N . ALA A 1 291 ? 63.863 147.045 69.022 1.00 23.65 291 ALA A N 1
ATOM 2196 C CA . ALA A 1 291 ? 64.807 146.930 67.913 1.00 25.11 291 ALA A CA 1
ATOM 2197 C C . ALA A 1 291 ? 64.432 147.865 66.770 1.00 27.16 291 ALA A C 1
ATOM 2198 O O . ALA A 1 291 ? 63.322 148.406 66.744 1.00 28.30 291 ALA A O 1
ATOM 2200 N N . LYS A 1 292 ? 65.351 148.047 65.823 1.00 27.60 292 LYS A N 1
ATOM 2201 C CA . LYS A 1 292 ? 65.099 148.917 64.681 1.00 28.45 292 LYS A CA 1
ATOM 2202 C C . LYS A 1 292 ? 63.870 148.514 63.876 1.00 28.58 292 LYS A C 1
ATOM 2203 O O . LYS A 1 292 ? 63.158 149.375 63.355 1.00 29.25 292 LYS A O 1
ATOM 2209 N N . LYS A 1 293 ? 63.612 147.215 63.766 1.00 26.77 293 LYS A N 1
ATOM 2210 C CA . LYS A 1 293 ? 62.455 146.778 63.002 1.00 25.88 293 LYS A CA 1
ATOM 2211 C C . LYS A 1 293 ? 61.192 147.299 63.671 1.00 25.64 293 LYS A C 1
ATOM 2212 O O . LYS A 1 293 ? 60.167 147.517 63.018 1.00 26.15 293 LYS A O 1
ATOM 2218 N N . ASP A 1 294 ? 61.263 147.519 64.977 1.00 23.88 294 ASP A N 1
ATOM 2219 C CA . ASP A 1 294 ? 60.105 148.038 65.687 1.00 23.41 294 ASP A CA 1
ATOM 2220 C C . ASP A 1 294 ? 59.959 149.526 65.350 1.00 22.56 294 ASP A C 1
ATOM 2221 O O . ASP A 1 294 ? 58.848 150.058 65.321 1.00 21.66 294 ASP A O 1
ATOM 2226 N N . HIS A 1 295 ? 61.081 150.191 65.077 1.00 21.31 295 HIS A N 1
ATOM 2227 C CA . HIS A 1 295 ? 61.040 151.603 64.704 1.00 21.97 295 HIS A CA 1
ATOM 2228 C C . HIS A 1 295 ? 60.244 151.739 63.404 1.00 23.52 295 HIS A C 1
ATOM 2229 O O . HIS A 1 295 ? 59.392 152.621 63.272 1.00 23.69 295 HIS A O 1
ATOM 2236 N N . ASP A 1 296 ? 60.530 150.867 62.438 1.00 23.77 296 ASP A N 1
ATOM 2237 C CA . ASP A 1 296 ? 59.829 150.925 61.161 1.00 24.00 296 ASP A CA 1
ATOM 2238 C C . ASP A 1 296 ? 58.358 150.632 61.373 1.00 22.95 296 ASP A C 1
ATOM 2239 O O . ASP A 1 296 ? 57.493 151.320 60.835 1.00 23.75 296 ASP A O 1
ATOM 2244 N N . VAL A 1 297 ? 58.077 149.603 62.160 1.00 20.39 297 VAL A N 1
ATOM 2245 C CA . VAL A 1 297 ? 56.703 149.236 62.439 1.00 18.24 297 VAL A CA 1
ATOM 2246 C C . VAL A 1 297 ? 55.933 150.426 62.992 1.00 17.45 297 VAL A C 1
ATOM 2247 O O . VAL A 1 297 ? 54.847 150.749 62.510 1.00 16.57 297 VAL A O 1
ATOM 2251 N N . LEU A 1 298 ? 56.509 151.077 64.001 1.00 17.23 298 LEU A N 1
ATOM 2252 C CA . LEU A 1 298 ? 55.879 152.224 64.648 1.00 17.15 298 LEU A CA 1
ATOM 2253 C C . LEU A 1 298 ? 55.714 153.417 63.701 1.00 16.79 298 LEU A C 1
ATOM 2254 O O . LEU A 1 298 ? 54.627 154.009 63.620 1.00 16.27 298 LEU A O 1
ATOM 2259 N N . TRP A 1 299 ? 56.780 153.776 62.991 1.00 15.19 299 TRP A N 1
ATOM 2260 C CA . TRP A 1 299 ? 56.687 154.880 62.046 1.00 15.97 299 TRP A CA 1
ATOM 2261 C C . TRP A 1 299 ? 55.614 154.586 60.996 1.00 16.39 299 TRP A C 1
ATOM 2262 O O . TRP A 1 299 ? 54.854 155.481 60.635 1.00 17.17 299 TRP A O 1
ATOM 2273 N N . ASN A 1 300 ? 55.539 153.344 60.509 1.00 15.76 300 ASN A N 1
ATOM 2274 C CA . ASN A 1 300 ? 54.523 153.000 59.515 1.00 17.51 300 ASN A CA 1
ATOM 2275 C C . ASN A 1 300 ? 53.154 153.166 60.128 1.00 18.49 300 ASN A C 1
ATOM 2276 O O . ASN A 1 300 ? 52.238 153.680 59.489 1.00 19.85 300 ASN A O 1
ATOM 2281 N N . ALA A 1 301 ? 53.016 152.732 61.377 1.00 19.49 301 ALA A N 1
ATOM 2282 C CA . ALA A 1 301 ? 51.744 152.843 62.072 1.00 19.35 301 ALA A CA 1
ATOM 2283 C C . ALA A 1 301 ? 51.373 154.315 62.199 1.00 20.02 301 ALA A C 1
ATOM 2284 O O . ALA A 1 301 ? 50.207 154.681 62.052 1.00 20.77 301 ALA A O 1
ATOM 2286 N N . LEU A 1 302 ? 52.368 155.158 62.474 1.00 20.60 302 LEU A N 1
ATOM 2287 C CA . LEU A 1 302 ? 52.134 156.598 62.597 1.00 20.29 302 LEU A CA 1
ATOM 2288 C C . LEU A 1 302 ? 51.595 157.126 61.272 1.00 20.89 302 LEU A C 1
ATOM 2289 O O . LEU A 1 302 ? 50.538 157.750 61.229 1.00 21.92 302 LEU A O 1
ATOM 2294 N N . ARG A 1 303 ? 52.326 156.852 60.192 1.00 21.30 303 ARG A N 1
ATOM 2295 C CA . ARG A 1 303 ? 51.946 157.301 58.856 1.00 20.49 303 ARG A CA 1
ATOM 2296 C C . ARG A 1 303 ? 50.560 156.831 58.460 1.00 19.65 303 ARG A C 1
ATOM 2297 O O . ARG A 1 303 ? 49.869 157.499 57.691 1.00 19.19 303 ARG A O 1
ATOM 2305 N N . ASN A 1 304 ? 50.148 155.683 58.984 1.00 17.74 304 ASN A N 1
ATOM 2306 C CA . ASN A 1 304 ? 48.828 155.157 58.673 1.00 17.21 304 ASN A CA 1
ATOM 2307 C C . ASN A 1 304 ? 47.755 155.672 59.629 1.00 17.24 304 ASN A C 1
ATOM 2308 O O . ASN A 1 304 ? 46.584 155.295 59.527 1.00 15.82 304 ASN A O 1
ATOM 2313 N N . GLY A 1 305 ? 48.167 156.531 60.561 1.00 16.96 305 GLY A N 1
ATOM 2314 C CA . GLY A 1 305 ? 47.233 157.118 61.509 1.00 18.66 305 GLY A CA 1
ATOM 2315 C C . GLY A 1 305 ? 46.713 156.226 62.624 1.00 19.02 305 GLY A C 1
ATOM 2316 O O . GLY A 1 305 ? 45.626 156.453 63.158 1.00 19.33 305 GLY A O 1
ATOM 2317 N N . VAL A 1 306 ? 47.490 155.217 62.987 1.00 18.72 306 VAL A N 1
ATOM 2318 C CA . VAL A 1 306 ? 47.090 154.295 64.035 1.00 19.20 306 VAL A CA 1
ATOM 2319 C C . VAL A 1 306 ? 47.096 154.923 65.432 1.00 19.50 306 VAL A C 1
ATOM 2320 O O . VAL A 1 306 ? 46.104 154.839 66.154 1.00 19.91 306 VAL A O 1
ATOM 2324 N N . PHE A 1 307 ? 48.211 155.553 65.799 1.00 18.95 307 PHE A N 1
ATOM 2325 C CA . PHE A 1 307 ? 48.371 156.167 67.118 1.00 18.90 307 PHE A CA 1
ATOM 2326 C C . PHE A 1 307 ? 47.729 157.537 67.303 1.00 20.31 307 PHE A C 1
ATOM 2327 O O . PHE A 1 307 ? 47.589 158.308 66.357 1.00 21.30 307 PHE A O 1
ATOM 2335 N N . GLU A 1 308 ? 47.356 157.839 68.542 1.00 20.05 308 GLU A N 1
ATOM 2336 C CA . GLU A 1 308 ? 46.731 159.112 68.862 1.00 18.26 308 GLU A CA 1
ATOM 2337 C C . GLU A 1 308 ? 47.764 160.216 69.051 1.00 17.60 308 GLU A C 1
ATOM 2338 O O . GLU A 1 308 ? 47.435 161.399 68.955 1.00 16.32 308 GLU A O 1
ATOM 2344 N N . THR A 1 309 ? 49.013 159.839 69.306 1.00 15.72 309 THR A N 1
ATOM 2345 C CA . THR A 1 309 ? 50.044 160.842 69.529 1.00 16.07 309 THR A CA 1
ATOM 2346 C C . THR A 1 309 ? 51.390 160.199 69.791 1.00 16.37 309 THR A C 1
ATOM 2347 O O . THR A 1 309 ? 51.499 158.985 69.877 1.00 17.83 309 THR A O 1
ATOM 2351 N N . VAL A 1 310 ? 52.415 161.035 69.907 1.00 17.89 310 VAL A N 1
ATOM 2352 C CA . VAL A 1 310 ? 53.758 160.581 70.242 1.00 18.63 310 VAL A CA 1
ATOM 2353 C C . VAL A 1 310 ? 54.102 161.431 71.463 1.00 20.60 310 VAL A C 1
ATOM 2354 O O . VAL A 1 310 ? 54.474 162.597 71.320 1.00 21.63 310 VAL A O 1
ATOM 2358 N N . SER A 1 311 ? 53.938 160.862 72.656 1.00 21.22 311 SER A N 1
ATOM 2359 C CA . SER A 1 311 ? 54.231 161.580 73.892 1.00 20.97 311 SER A CA 1
ATOM 2360 C C . SER A 1 311 ? 55.652 161.259 74.309 1.00 21.26 311 SER A C 1
ATOM 2361 O O . SER A 1 311 ? 56.340 160.528 73.600 1.00 20.61 311 SER A O 1
ATOM 2364 N N . SER A 1 312 ? 56.093 161.789 75.451 1.00 22.58 312 SER A N 1
ATOM 2365 C CA . SER A 1 312 ? 57.470 161.568 75.905 1.00 23.07 312 SER A CA 1
ATOM 2366 C C . SER A 1 312 ? 57.718 160.629 77.088 1.00 23.49 312 SER A C 1
ATOM 2367 O O . SER A 1 312 ? 58.768 159.992 77.154 1.00 23.35 312 SER A O 1
ATOM 2370 N N . ASP A 1 313 ? 56.771 160.534 78.015 1.00 24.56 313 ASP A N 1
ATOM 2371 C CA . ASP A 1 313 ? 56.964 159.706 79.216 1.00 25.49 313 ASP A CA 1
ATOM 2372 C C . ASP A 1 313 ? 58.228 160.239 79.898 1.00 23.80 313 ASP A C 1
ATOM 2373 O O . ASP A 1 313 ? 59.119 159.483 80.297 1.00 22.99 313 ASP A O 1
ATOM 2378 N N . HIS A 1 314 ? 58.279 161.563 80.008 1.00 22.91 314 HIS A N 1
ATOM 2379 C CA . HIS A 1 314 ? 59.396 162.283 80.609 1.00 23.76 314 HIS A CA 1
ATOM 2380 C C . HIS A 1 314 ? 59.633 161.979 82.091 1.00 24.19 314 HIS A C 1
ATOM 2381 O O . HIS A 1 314 ? 58.733 162.120 82.930 1.00 22.25 314 HIS A O 1
ATOM 2388 N N . CYS A 1 315 ? 60.860 161.566 82.389 1.00 24.39 315 CYS A N 1
ATOM 2389 C CA . CYS A 1 315 ? 61.290 161.259 83.746 1.00 27.28 315 CYS A CA 1
ATOM 2390 C C . CYS A 1 315 ? 62.644 161.925 83.965 1.00 28.53 315 CYS A C 1
ATOM 2391 O O . CYS A 1 315 ? 63.331 162.284 83.006 1.00 28.39 315 CYS A O 1
ATOM 2394 N N . SER A 1 316 ? 63.034 162.086 85.222 1.00 29.65 316 SER A N 1
ATOM 2395 C CA . SER A 1 316 ? 64.303 162.726 85.516 1.00 31.83 316 SER A CA 1
ATOM 2396 C C . SER A 1 316 ? 65.086 162.037 86.622 1.00 32.66 316 SER A C 1
ATOM 2397 O O . SER A 1 316 ? 64.981 162.400 87.792 1.00 34.66 316 SER A O 1
ATOM 2400 N N . TRP A 1 317 ? 65.867 161.030 86.248 1.00 32.32 317 TRP A N 1
ATOM 2401 C CA . TRP A 1 317 ? 66.689 160.318 87.211 1.00 32.74 317 TRP A CA 1
ATOM 2402 C C . TRP A 1 317 ? 68.139 160.582 86.832 1.00 33.93 317 TRP A C 1
ATOM 2403 O O . TRP A 1 317 ? 68.645 160.027 85.857 1.00 34.84 317 TRP A O 1
ATOM 2414 N N . LEU A 1 318 ? 68.794 161.449 87.595 1.00 34.15 318 LEU A N 1
ATOM 2415 C CA . LEU A 1 318 ? 70.181 161.799 87.338 1.00 34.48 318 LEU A CA 1
ATOM 2416 C C . LEU A 1 318 ? 70.997 160.563 87.036 1.00 35.04 318 LEU A C 1
ATOM 2417 O O . LEU A 1 318 ? 70.877 159.544 87.716 1.00 35.09 318 LEU A O 1
ATOM 2422 N N . PHE A 1 319 ? 71.825 160.649 86.004 1.00 35.55 319 PHE A N 1
ATOM 2423 C CA . PHE A 1 319 ? 72.660 159.523 85.654 1.00 36.69 319 PHE A CA 1
ATOM 2424 C C . PHE A 1 319 ? 73.576 159.255 86.836 1.00 39.01 319 PHE A C 1
ATOM 2425 O O . PHE A 1 319 ? 73.824 158.102 87.192 1.00 39.36 319 PHE A O 1
ATOM 2433 N N . LYS A 1 320 ? 74.070 160.329 87.447 1.00 41.61 320 LYS A N 1
ATOM 2434 C CA . LYS A 1 320 ? 74.956 160.196 88.592 1.00 44.01 320 LYS A CA 1
ATOM 2435 C C . LYS A 1 320 ? 74.171 159.996 89.886 1.00 44.94 320 LYS A C 1
ATOM 2436 O O . LYS A 1 320 ? 74.239 158.941 90.518 1.00 47.06 320 LYS A O 1
ATOM 2442 N N . GLY A 1 321 ? 73.407 160.995 90.285 1.00 44.29 321 GLY A N 1
ATOM 2443 C CA . GLY A 1 321 ? 72.651 160.841 91.511 1.00 45.82 321 GLY A CA 1
ATOM 2444 C C . GLY A 1 321 ? 71.714 159.642 91.647 1.00 46.24 321 GLY A C 1
ATOM 2445 O O . GLY A 1 321 ? 71.736 158.962 92.671 1.00 46.05 321 GLY A O 1
ATOM 2446 N N . HIS A 1 322 ? 70.912 159.359 90.622 1.00 47.29 322 HIS A N 1
ATOM 2447 C CA . HIS A 1 322 ? 69.924 158.278 90.695 1.00 47.61 322 HIS A CA 1
ATOM 2448 C C . HIS A 1 322 ? 70.198 156.937 90.001 1.00 47.32 322 HIS A C 1
ATOM 2449 O O . HIS A 1 322 ? 70.033 155.877 90.608 1.00 46.75 322 HIS A O 1
ATOM 2456 N N . LYS A 1 323 ? 70.585 156.973 88.730 1.00 47.06 323 LYS A N 1
ATOM 2457 C CA . LYS A 1 323 ? 70.862 155.739 87.993 1.00 46.61 323 LYS A CA 1
ATOM 2458 C C . LYS A 1 323 ? 71.929 154.920 88.720 1.00 47.05 323 LYS A C 1
ATOM 2459 O O . LYS A 1 323 ? 71.938 153.686 88.665 1.00 45.69 323 LYS A O 1
ATOM 2465 N N . ASP A 1 324 ? 72.814 155.632 89.408 1.00 48.00 324 ASP A N 1
ATOM 2466 C CA . ASP A 1 324 ? 73.905 155.035 90.158 1.00 49.07 324 ASP A CA 1
ATOM 2467 C C . ASP A 1 324 ? 73.527 153.878 91.071 1.00 49.56 324 ASP A C 1
ATOM 2468 O O . ASP A 1 324 ? 74.245 152.883 91.135 1.00 48.86 324 ASP A O 1
ATOM 2473 N N . ARG A 1 325 ? 72.421 154.000 91.794 1.00 50.37 325 ARG A N 1
ATOM 2474 C CA . ARG A 1 325 ? 72.030 152.922 92.680 1.00 52.72 325 ARG A CA 1
ATOM 2475 C C . ARG A 1 325 ? 71.555 151.734 91.856 1.00 53.46 325 ARG A C 1
ATOM 2476 O O . ARG A 1 325 ? 70.392 151.343 91.906 1.00 55.23 325 ARG A O 1
ATOM 2484 N N . GLY A 1 326 ? 72.475 151.165 91.088 1.00 53.22 326 GLY A N 1
ATOM 2485 C CA . GLY A 1 326 ? 72.148 150.027 90.256 1.00 52.74 326 GLY A CA 1
ATOM 2486 C C . GLY A 1 326 ? 73.342 149.567 89.444 1.00 52.89 326 GLY A C 1
ATOM 2487 O O . GLY A 1 326 ? 73.199 148.732 88.551 1.00 53.34 326 GLY A O 1
ATOM 2488 N N . ARG A 1 327 ? 74.520 150.108 89.751 1.00 52.77 327 ARG A N 1
ATOM 2489 C CA . ARG A 1 327 ? 75.735 149.733 89.035 1.00 52.72 327 ARG A CA 1
ATOM 2490 C C . ARG A 1 327 ? 76.055 148.274 89.284 1.00 52.01 327 ARG A C 1
ATOM 2491 O O . ARG A 1 327 ? 76.965 147.722 88.666 1.00 52.84 327 ARG A O 1
ATOM 2499 N N . ASN A 1 328 ? 75.309 147.650 90.191 1.00 50.77 328 ASN A N 1
ATOM 2500 C CA . ASN A 1 328 ? 75.532 146.247 90.515 1.00 49.55 328 ASN A CA 1
ATOM 2501 C C . ASN A 1 328 ? 74.244 145.443 90.505 1.00 48.17 328 ASN A C 1
ATOM 2502 O O . ASN A 1 328 ? 74.233 144.272 90.884 1.00 48.96 328 ASN A O 1
ATOM 2507 N N . ASP A 1 329 ? 73.159 146.072 90.072 1.00 46.27 329 ASP A N 1
ATOM 2508 C CA . ASP A 1 329 ? 71.870 145.401 90.015 1.00 44.90 329 ASP A CA 1
ATOM 2509 C C . ASP A 1 329 ? 70.891 146.253 89.211 1.00 44.34 329 ASP A C 1
ATOM 2510 O O . ASP A 1 329 ? 70.296 147.200 89.731 1.00 44.09 329 ASP A O 1
ATOM 2515 N N . PHE A 1 330 ? 70.735 145.905 87.937 1.00 42.83 330 PHE A N 1
ATOM 2516 C CA . PHE A 1 330 ? 69.843 146.621 87.034 1.00 40.71 330 PHE A CA 1
ATOM 2517 C C . PHE A 1 330 ? 68.459 146.856 87.637 1.00 40.02 330 PHE A C 1
ATOM 2518 O O . PHE A 1 330 ? 67.781 147.826 87.298 1.00 40.45 330 PHE A O 1
ATOM 2526 N N . ARG A 1 331 ? 68.041 145.972 88.533 1.00 38.60 331 ARG A N 1
ATOM 2527 C CA . ARG A 1 331 ? 66.732 146.106 89.157 1.00 38.26 331 ARG A CA 1
ATOM 2528 C C . ARG A 1 331 ? 66.610 147.349 90.027 1.00 37.66 331 ARG A C 1
ATOM 2529 O O . ARG A 1 331 ? 65.523 147.908 90.171 1.00 36.60 331 ARG A O 1
ATOM 2537 N N . ALA A 1 332 ? 67.723 147.772 90.613 1.00 37.35 332 ALA A N 1
ATOM 2538 C CA . ALA A 1 332 ? 67.719 148.941 91.485 1.00 38.06 332 ALA A CA 1
ATOM 2539 C C . ALA A 1 332 ? 67.762 150.261 90.714 1.00 38.10 332 ALA A C 1
ATOM 2540 O O . ALA A 1 332 ? 67.542 151.328 91.295 1.00 39.24 332 ALA A O 1
ATOM 2542 N N . ILE A 1 333 ? 68.048 150.189 89.414 1.00 36.94 333 ILE A N 1
ATOM 2543 C CA . ILE A 1 333 ? 68.106 151.384 88.571 1.00 35.51 333 ILE A CA 1
ATOM 2544 C C . ILE A 1 333 ? 66.712 151.971 88.380 1.00 34.78 333 ILE A C 1
ATOM 2545 O O . ILE A 1 333 ? 65.833 151.322 87.808 1.00 34.06 333 ILE A O 1
ATOM 2550 N N . PRO A 1 334 ? 66.484 153.204 88.865 1.00 34.33 334 PRO A N 1
ATOM 2551 C CA . PRO A 1 334 ? 65.157 153.807 88.695 1.00 33.02 334 PRO A CA 1
ATOM 2552 C C . PRO A 1 334 ? 64.825 153.940 87.203 1.00 32.10 334 PRO A C 1
ATOM 2553 O O . PRO A 1 334 ? 65.613 154.477 86.419 1.00 31.04 334 PRO A O 1
ATOM 2557 N N . ASN A 1 335 ? 63.663 153.419 86.823 1.00 32.07 335 ASN A N 1
ATOM 2558 C CA . ASN A 1 335 ? 63.217 153.431 85.432 1.00 32.53 335 ASN A CA 1
ATOM 2559 C C . ASN A 1 335 ? 62.764 154.794 84.932 1.00 32.42 335 ASN A C 1
ATOM 2560 O O . ASN A 1 335 ? 62.071 155.523 85.640 1.00 32.09 335 ASN A O 1
ATOM 2565 N N . GLY A 1 336 ? 63.153 155.128 83.703 1.00 31.24 336 GLY A N 1
ATOM 2566 C CA . GLY A 1 336 ? 62.743 156.394 83.128 1.00 28.37 336 GLY A CA 1
ATOM 2567 C C . GLY A 1 336 ? 63.850 157.184 82.476 1.00 27.41 336 GLY A C 1
ATOM 2568 O O . GLY A 1 336 ? 65.011 157.094 82.880 1.00 27.97 336 GLY A O 1
ATOM 2569 N N . ALA A 1 337 ? 63.480 157.961 81.460 1.00 26.63 337 ALA A N 1
ATOM 2570 C CA . ALA A 1 337 ? 64.421 158.808 80.732 1.00 25.77 337 ALA A CA 1
ATOM 2571 C C . ALA A 1 337 ? 63.748 160.140 80.386 1.00 25.02 337 ALA A C 1
ATOM 2572 O O . ALA A 1 337 ? 62.529 160.212 80.227 1.00 25.50 337 ALA A O 1
ATOM 2574 N N . PRO A 1 338 ? 64.541 161.211 80.262 1.00 24.72 338 PRO A N 1
ATOM 2575 C CA . PRO A 1 338 ? 64.023 162.541 79.939 1.00 25.52 338 PRO A CA 1
ATOM 2576 C C . PRO A 1 338 ? 63.771 162.758 78.447 1.00 25.96 338 PRO A C 1
ATOM 2577 O O . PRO A 1 338 ? 64.374 162.096 77.602 1.00 25.85 338 PRO A O 1
ATOM 2581 N N . GLY A 1 339 ? 62.885 163.698 78.131 1.00 25.80 339 GLY A N 1
ATOM 2582 C CA . GLY A 1 339 ? 62.600 163.990 76.740 1.00 25.13 339 GLY A CA 1
ATOM 2583 C C . GLY A 1 339 ? 61.493 164.992 76.460 1.00 24.63 339 GLY A C 1
ATOM 2584 O O . GLY A 1 339 ? 61.174 165.225 75.300 1.00 26.29 339 GLY A O 1
ATOM 2585 N N . VAL A 1 340 ? 60.908 165.597 77.489 1.00 23.67 340 VAL A N 1
ATOM 2586 C CA . VAL A 1 340 ? 59.821 166.549 77.260 1.00 21.94 340 VAL A CA 1
ATOM 2587 C C . VAL A 1 340 ? 60.237 167.696 76.341 1.00 22.27 340 VAL A C 1
ATOM 2588 O O . VAL A 1 340 ? 59.420 168.213 75.577 1.00 22.04 340 VAL A O 1
ATOM 2592 N N . GLU A 1 341 ? 61.509 168.079 76.398 1.00 22.26 341 GLU A N 1
ATOM 2593 C CA . GLU A 1 341 ? 61.993 169.178 75.571 1.00 23.85 341 GLU A CA 1
ATOM 2594 C C . GLU A 1 341 ? 62.306 168.776 74.135 1.00 23.85 341 GLU A C 1
ATOM 2595 O O . GLU A 1 341 ? 61.979 169.502 73.199 1.00 23.81 341 GLU A O 1
ATOM 2601 N N . GLU A 1 342 ? 62.935 167.619 73.969 1.00 23.38 342 GLU A N 1
ATOM 2602 C CA . GLU A 1 342 ? 63.320 167.137 72.652 1.00 23.03 342 GLU A CA 1
ATOM 2603 C C . GLU A 1 342 ? 62.190 166.559 71.806 1.00 23.29 342 GLU A C 1
ATOM 2604 O O . GLU A 1 342 ? 62.325 166.461 70.584 1.00 23.21 342 GLU A O 1
ATOM 2610 N N . ARG A 1 343 ? 61.076 166.204 72.443 1.00 22.78 343 ARG A N 1
ATOM 2611 C CA . ARG A 1 343 ? 59.959 165.585 71.732 1.00 23.05 343 ARG A CA 1
ATOM 2612 C C . ARG A 1 343 ? 59.662 166.112 70.329 1.00 23.60 343 ARG A C 1
ATOM 2613 O O . ARG A 1 343 ? 59.800 165.374 69.356 1.00 24.06 343 ARG A O 1
ATOM 2621 N N . LEU A 1 344 ? 59.260 167.374 70.213 1.00 24.01 344 LEU A N 1
ATOM 2622 C CA . LEU A 1 344 ? 58.930 167.929 68.902 1.00 23.22 344 LEU A CA 1
ATOM 2623 C C . LEU A 1 344 ? 60.049 167.830 67.874 1.00 24.14 344 LEU A C 1
ATOM 2624 O O . LEU A 1 344 ? 59.831 167.329 66.771 1.00 25.98 344 LEU A O 1
ATOM 2629 N N . MET A 1 345 ? 61.241 168.303 68.213 1.00 24.01 345 MET A N 1
ATOM 2630 C CA . MET A 1 345 ? 62.340 168.240 67.259 1.00 25.26 345 MET A CA 1
ATOM 2631 C C . MET A 1 345 ? 62.559 166.828 66.747 1.00 25.60 345 MET A C 1
ATOM 2632 O O . MET A 1 345 ? 62.689 166.611 65.542 1.00 27.19 345 MET A O 1
ATOM 2637 N N . MET A 1 346 ? 62.591 165.868 67.666 1.00 25.92 346 MET A N 1
ATOM 2638 C CA . MET A 1 346 ? 62.796 164.469 67.313 1.00 24.51 346 MET A CA 1
ATOM 2639 C C . MET A 1 346 ? 61.691 163.920 66.407 1.00 24.30 346 MET A C 1
ATOM 2640 O O . MET A 1 346 ? 61.970 163.269 65.403 1.00 25.40 346 MET A O 1
ATOM 2645 N N . VAL A 1 347 ? 60.438 164.178 66.754 1.00 23.18 347 VAL A N 1
ATOM 2646 C CA . VAL A 1 347 ? 59.335 163.702 65.937 1.00 23.04 347 VAL A CA 1
ATOM 2647 C C . VAL A 1 347 ? 59.374 164.403 64.583 1.00 26.02 347 VAL A C 1
ATOM 2648 O O . VAL A 1 347 ? 59.098 163.788 63.548 1.00 26.45 347 VAL A O 1
ATOM 2652 N N . TYR A 1 348 ? 59.732 165.688 64.596 1.00 27.08 348 TYR A N 1
ATOM 2653 C CA . TYR A 1 348 ? 59.806 166.482 63.373 1.00 26.64 348 TYR A CA 1
ATOM 2654 C C . TYR A 1 348 ? 60.818 165.921 62.372 1.00 27.23 348 TYR A C 1
ATOM 2655 O O . TYR A 1 348 ? 60.650 166.075 61.160 1.00 28.53 348 TYR A O 1
ATOM 2664 N N . GLN A 1 349 ? 61.871 165.280 62.863 1.00 25.84 349 GLN A N 1
ATOM 2665 C CA . GLN A 1 349 ? 62.862 164.725 61.951 1.00 26.47 349 GLN A CA 1
ATOM 2666 C C . GLN A 1 349 ? 62.196 163.695 61.043 1.00 25.79 349 GLN A C 1
ATOM 2667 O O . GLN A 1 349 ? 62.689 163.394 59.960 1.00 25.19 349 GLN A O 1
ATOM 2673 N N . GLY A 1 350 ? 61.065 163.167 61.493 1.00 24.97 350 GLY A N 1
ATOM 2674 C CA . GLY A 1 350 ? 60.353 162.182 60.707 1.00 25.11 350 GLY A CA 1
ATOM 2675 C C . GLY A 1 350 ? 59.747 162.790 59.459 1.00 25.87 350 GLY A C 1
ATOM 2676 O O . GLY A 1 350 ? 59.548 162.098 58.457 1.00 25.73 350 GLY A O 1
ATOM 2677 N N . VAL A 1 351 ? 59.438 164.082 59.507 1.00 24.75 351 VAL A N 1
ATOM 2678 C CA . VAL A 1 351 ? 58.864 164.718 58.335 1.00 24.49 351 VAL A CA 1
ATOM 2679 C C . VAL A 1 351 ? 60.019 164.976 57.376 1.00 24.44 351 VAL A C 1
ATOM 2680 O O . VAL A 1 351 ? 59.845 164.947 56.162 1.00 24.86 351 VAL A O 1
ATOM 2684 N N . ASN A 1 352 ? 61.205 165.199 57.928 1.00 23.88 352 ASN A N 1
ATOM 2685 C CA . ASN A 1 352 ? 62.383 165.434 57.104 1.00 25.58 352 ASN A CA 1
ATOM 2686 C C . ASN A 1 352 ? 62.724 164.194 56.287 1.00 27.44 352 ASN A C 1
ATOM 2687 O O . ASN A 1 352 ? 63.196 164.296 55.160 1.00 28.78 352 ASN A O 1
ATOM 2692 N N . GLU A 1 353 ? 62.480 163.019 56.854 1.00 28.94 353 GLU A N 1
ATOM 2693 C CA . GLU A 1 353 ? 62.812 161.786 56.168 1.00 29.96 353 GLU A CA 1
ATOM 2694 C C . GLU A 1 353 ? 61.646 161.088 55.501 1.00 30.20 353 GLU A C 1
ATOM 2695 O O . GLU A 1 353 ? 61.712 159.892 55.220 1.00 31.00 353 GLU A O 1
ATOM 2701 N N . GLY A 1 354 ? 60.579 161.835 55.244 1.00 29.44 354 GLY A N 1
ATOM 2702 C CA . GLY A 1 354 ? 59.422 161.261 54.585 1.00 28.78 354 GLY A CA 1
ATOM 2703 C C . GLY A 1 354 ? 58.682 160.197 55.366 1.00 28.95 354 GLY A C 1
ATOM 2704 O O . GLY A 1 354 ? 57.693 159.648 54.879 1.00 29.96 354 GLY A O 1
ATOM 2705 N N . ARG A 1 355 ? 59.155 159.899 56.572 1.00 28.75 355 ARG A N 1
ATOM 2706 C CA . ARG A 1 355 ? 58.514 158.905 57.425 1.00 27.04 355 ARG A CA 1
ATOM 2707 C C . ARG A 1 355 ? 57.083 159.347 57.726 1.00 26.05 355 ARG A C 1
ATOM 2708 O O . ARG A 1 355 ? 56.149 158.543 57.722 1.00 25.81 355 ARG A O 1
ATOM 2716 N N . ILE A 1 356 ? 56.918 160.643 57.966 1.00 24.82 356 ILE A N 1
ATOM 2717 C CA . ILE A 1 356 ? 55.617 161.203 58.305 1.00 23.02 356 ILE A CA 1
ATOM 2718 C C . ILE A 1 356 ? 55.462 162.546 57.583 1.00 22.35 356 ILE A C 1
ATOM 2719 O O . ILE A 1 356 ? 56.462 163.192 57.258 1.00 22.76 356 ILE A O 1
ATOM 2724 N N . SER A 1 357 ? 54.232 162.971 57.309 1.00 20.43 357 SER A N 1
ATOM 2725 C CA . SER A 1 357 ? 54.049 164.244 56.608 1.00 21.26 357 SER A CA 1
ATOM 2726 C C . SER A 1 357 ? 54.137 165.456 57.539 1.00 22.90 357 SER A C 1
ATOM 2727 O O . SER A 1 357 ? 54.063 165.320 58.757 1.00 23.88 357 SER A O 1
ATOM 2730 N N . LEU A 1 358 ? 54.289 166.642 56.954 1.00 23.85 358 LEU A N 1
ATOM 2731 C CA . LEU A 1 358 ? 54.385 167.881 57.723 1.00 23.90 358 LEU A CA 1
ATOM 2732 C C . LEU A 1 358 ? 53.093 168.106 58.491 1.00 24.24 358 LEU A C 1
ATOM 2733 O O . LEU A 1 358 ? 53.085 168.535 59.645 1.00 23.90 358 LEU A O 1
ATOM 2738 N N . THR A 1 359 ? 51.996 167.799 57.823 1.00 24.72 359 THR A N 1
ATOM 2739 C CA . THR A 1 359 ? 50.681 167.969 58.389 1.00 24.91 359 THR A CA 1
ATOM 2740 C C . THR A 1 359 ? 50.385 166.946 59.493 1.00 25.98 359 THR A C 1
ATOM 2741 O O . THR A 1 359 ? 49.674 167.254 60.453 1.00 25.63 359 THR A O 1
ATOM 2745 N N . GLN A 1 360 ? 50.927 165.735 59.360 1.00 25.77 360 GLN A N 1
ATOM 2746 C CA . GLN A 1 360 ? 50.722 164.698 60.372 1.00 25.14 360 GLN A CA 1
ATOM 2747 C C . GLN A 1 360 ? 51.526 165.039 61.625 1.00 24.58 360 GLN A C 1
ATOM 2748 O O . GLN A 1 360 ? 51.126 164.707 62.738 1.00 24.65 360 GLN A O 1
ATOM 2754 N N . PHE A 1 361 ? 52.665 165.697 61.434 1.00 23.32 361 PHE A N 1
ATOM 2755 C CA . PHE A 1 361 ? 53.504 166.106 62.548 1.00 23.19 361 PHE A CA 1
ATOM 2756 C C . PHE A 1 361 ? 52.643 166.859 63.564 1.00 24.02 361 PHE A C 1
ATOM 2757 O O . PHE A 1 361 ? 52.638 166.535 64.751 1.00 24.80 361 PHE A O 1
ATOM 2765 N N . VAL A 1 362 ? 51.911 167.861 63.085 1.00 22.53 362 VAL A N 1
ATOM 2766 C CA . VAL A 1 362 ? 51.045 168.656 63.943 1.00 21.39 362 VAL A CA 1
ATOM 2767 C C . VAL A 1 362 ? 49.935 167.805 64.550 1.00 22.51 362 VAL A C 1
ATOM 2768 O O . VAL A 1 362 ? 49.619 167.935 65.733 1.00 24.38 362 VAL A O 1
ATOM 2772 N N . GLU A 1 363 ? 49.337 166.937 63.744 1.00 22.50 363 GLU A N 1
ATOM 2773 C CA . GLU A 1 363 ? 48.274 166.069 64.238 1.00 22.43 363 GLU A CA 1
ATOM 2774 C C . GLU A 1 363 ? 48.744 165.271 65.452 1.00 21.70 363 GLU A C 1
ATOM 2775 O O . GLU A 1 363 ? 48.104 165.269 66.500 1.00 21.80 363 GLU A O 1
ATOM 2781 N N . LEU A 1 364 ? 49.876 164.603 65.296 1.00 21.74 364 LEU A N 1
ATOM 2782 C CA . LEU A 1 364 ? 50.440 163.759 66.341 1.00 23.09 364 LEU A CA 1
ATOM 2783 C C . LEU A 1 364 ? 51.016 164.510 67.523 1.00 24.41 364 LEU A C 1
ATOM 2784 O O . LEU A 1 364 ? 50.814 164.137 68.676 1.00 26.47 364 LEU A O 1
ATOM 2789 N N . VAL A 1 365 ? 51.752 165.564 67.218 1.00 24.52 365 VAL A N 1
ATOM 2790 C CA . VAL A 1 365 ? 52.418 166.370 68.224 1.00 23.47 365 VAL A CA 1
ATOM 2791 C C . VAL A 1 365 ? 51.502 167.287 69.044 1.00 23.80 365 VAL A C 1
ATOM 2792 O O . VAL A 1 365 ? 51.862 167.696 70.153 1.00 22.66 365 VAL A O 1
ATOM 2796 N N . ALA A 1 366 ? 50.310 167.588 68.530 1.00 23.69 366 ALA A N 1
ATOM 2797 C CA . ALA A 1 366 ? 49.422 168.481 69.260 1.00 22.60 366 ALA A CA 1
ATOM 2798 C C . ALA A 1 366 ? 47.911 168.351 69.061 1.00 22.88 366 ALA A C 1
ATOM 2799 O O . ALA A 1 366 ? 47.165 168.232 70.033 1.00 24.24 366 ALA A O 1
ATOM 2801 N N . THR A 1 367 ? 47.448 168.371 67.816 1.00 22.12 367 THR A N 1
ATOM 2802 C CA . THR A 1 367 ? 46.010 168.326 67.566 1.00 20.87 367 THR A CA 1
ATOM 2803 C C . THR A 1 367 ? 45.264 167.063 67.969 1.00 21.02 367 THR A C 1
ATOM 2804 O O . THR A 1 367 ? 44.194 167.143 68.575 1.00 21.79 367 THR A O 1
ATOM 2808 N N . ARG A 1 368 ? 45.803 165.896 67.643 1.00 20.48 368 ARG A N 1
ATOM 2809 C CA . ARG A 1 368 ? 45.106 164.665 67.993 1.00 20.38 368 ARG A CA 1
ATOM 2810 C C . ARG A 1 368 ? 45.031 164.432 69.511 1.00 19.09 368 ARG A C 1
ATOM 2811 O O . ARG A 1 368 ? 43.980 164.045 70.021 1.00 18.62 368 ARG A O 1
ATOM 2819 N N . PRO A 1 369 ? 46.134 164.675 70.251 1.00 18.25 369 PRO A N 1
ATOM 2820 C CA . PRO A 1 369 ? 46.163 164.490 71.712 1.00 19.08 369 PRO A CA 1
ATOM 2821 C C . PRO A 1 369 ? 45.107 165.373 72.369 1.00 20.98 369 PRO A C 1
ATOM 2822 O O . PRO A 1 369 ? 44.336 164.928 73.234 1.00 20.81 369 PRO A O 1
ATOM 2826 N N . ALA A 1 370 ? 45.089 166.635 71.943 1.00 20.76 370 ALA A N 1
ATOM 2827 C CA . ALA A 1 370 ? 44.140 167.615 72.449 1.00 21.67 370 ALA A CA 1
ATOM 2828 C C . ALA A 1 370 ? 42.721 167.096 72.271 1.00 21.75 370 ALA A C 1
ATOM 2829 O O . ALA A 1 370 ? 41.887 167.214 73.169 1.00 22.75 370 ALA A O 1
ATOM 2831 N N . LYS A 1 371 ? 42.447 166.523 71.105 1.00 21.20 371 LYS A N 1
ATOM 2832 C CA . LYS A 1 371 ? 41.123 165.989 70.833 1.00 21.06 371 LYS A CA 1
ATOM 2833 C C . LYS A 1 371 ? 40.770 164.872 71.802 1.00 21.37 371 LYS A C 1
ATOM 2834 O O . LYS A 1 371 ? 39.742 164.929 72.475 1.00 22.41 371 LYS A O 1
ATOM 2840 N N . VAL A 1 372 ? 41.626 163.860 71.877 1.00 19.97 372 VAL A N 1
ATOM 2841 C CA . VAL A 1 372 ? 41.372 162.724 72.752 1.00 19.76 372 VAL A CA 1
ATOM 2842 C C . VAL A 1 372 ? 41.173 163.104 74.214 1.00 20.25 372 VAL A C 1
ATOM 2843 O O . VAL A 1 372 ? 40.186 162.710 74.829 1.00 19.74 372 VAL A O 1
ATOM 2847 N N . PHE A 1 373 ? 42.094 163.888 74.763 1.00 20.50 373 PHE A N 1
ATOM 2848 C CA . PHE A 1 373 ? 42.008 164.267 76.165 1.00 20.60 373 PHE A CA 1
ATOM 2849 C C . PHE A 1 373 ? 41.187 165.511 76.529 1.00 20.82 373 PHE A C 1
ATOM 2850 O O . PHE A 1 373 ? 41.461 166.179 77.522 1.00 20.27 373 PHE A O 1
ATOM 2858 N N . GLY A 1 374 ? 40.169 165.788 75.718 1.00 21.73 374 GLY A N 1
ATOM 2859 C CA . GLY A 1 374 ? 39.249 166.895 75.944 1.00 21.75 374 GLY A CA 1
ATOM 2860 C C . GLY A 1 374 ? 39.748 168.311 76.149 1.00 22.40 374 GLY A C 1
ATOM 2861 O O . GLY A 1 374 ? 39.342 168.971 77.102 1.00 22.91 374 GLY A O 1
ATOM 2862 N N . MET A 1 375 ? 40.605 168.788 75.254 1.00 23.02 375 MET A N 1
ATOM 2863 C CA . MET A 1 375 ? 41.140 170.143 75.346 1.00 23.20 375 MET A CA 1
ATOM 2864 C C . MET A 1 375 ? 40.985 170.850 74.003 1.00 24.21 375 MET A C 1
ATOM 2865 O O . MET A 1 375 ? 41.491 171.958 73.813 1.00 25.24 375 MET A O 1
ATOM 2870 N N . PHE A 1 376 ? 40.286 170.194 73.081 1.00 23.29 376 PHE A N 1
ATOM 2871 C CA . PHE A 1 376 ? 40.065 170.706 71.731 1.00 21.84 376 PHE A CA 1
ATOM 2872 C C . PHE A 1 376 ? 38.679 171.327 71.648 1.00 21.94 376 PHE A C 1
ATOM 2873 O O . PHE A 1 376 ? 37.723 170.778 72.185 1.00 23.14 376 PHE A O 1
ATOM 2881 N N . PRO A 1 377 ? 38.542 172.466 70.945 1.00 22.26 377 PRO A N 1
ATOM 2882 C CA . PRO A 1 377 ? 39.591 173.200 70.226 1.00 21.19 377 PRO A CA 1
ATOM 2883 C C . PRO A 1 377 ? 40.307 174.333 70.968 1.00 22.15 377 PRO A C 1
ATOM 2884 O O . PRO A 1 377 ? 41.085 175.074 70.352 1.00 20.56 377 PRO A O 1
ATOM 2888 N N . GLN A 1 378 ? 40.058 174.476 72.272 1.00 22.77 378 GLN A N 1
ATOM 2889 C CA . GLN A 1 378 ? 40.726 175.528 73.041 1.00 23.16 378 GLN A CA 1
ATOM 2890 C C . GLN A 1 378 ? 42.224 175.379 72.830 1.00 22.63 378 GLN A C 1
ATOM 2891 O O . GLN A 1 378 ? 42.941 176.361 72.646 1.00 23.36 378 GLN A O 1
ATOM 2897 N N . LYS A 1 379 ? 42.688 174.135 72.866 1.00 22.08 379 LYS A N 1
ATOM 2898 C CA . LYS A 1 379 ? 44.096 173.822 72.659 1.00 23.32 379 LYS A CA 1
ATOM 2899 C C . LYS A 1 379 ? 44.171 172.920 71.429 1.00 23.74 379 LYS A C 1
ATOM 2900 O O . LYS A 1 379 ? 43.141 172.416 70.972 1.00 22.76 379 LYS A O 1
ATOM 2906 N N . GLY A 1 380 ? 45.373 172.734 70.880 1.00 23.31 380 GLY A N 1
ATOM 2907 C CA . GLY A 1 380 ? 45.510 171.850 69.736 1.00 25.46 380 GLY A CA 1
ATOM 2908 C C . GLY A 1 380 ? 45.893 172.406 68.378 1.00 27.29 380 GLY A C 1
ATOM 2909 O O . GLY A 1 380 ? 46.893 171.983 67.802 1.00 28.87 380 GLY A O 1
ATOM 2910 N N . THR A 1 381 ? 45.108 173.333 67.845 1.00 27.70 381 THR A N 1
ATOM 2911 C CA . THR A 1 381 ? 45.410 173.884 66.532 1.00 29.40 381 THR A CA 1
ATOM 2912 C C . THR A 1 381 ? 45.641 175.375 66.562 1.00 29.24 381 THR A C 1
ATOM 2913 O O . THR A 1 381 ? 46.013 175.948 67.584 1.00 30.75 381 THR A O 1
ATOM 2917 N N . ILE A 1 382 ? 45.417 175.986 65.404 1.00 27.37 382 ILE A N 1
ATOM 2918 C CA . ILE A 1 382 ? 45.550 177.417 65.220 1.00 25.22 382 ILE A CA 1
ATOM 2919 C C . ILE A 1 382 ? 44.340 177.845 64.416 1.00 24.95 382 ILE A C 1
ATOM 2920 O O . ILE A 1 382 ? 44.313 177.739 63.192 1.00 25.89 382 ILE A O 1
ATOM 2925 N N . ALA A 1 383 ? 43.323 178.297 65.132 1.00 25.19 383 ALA A N 1
ATOM 2926 C CA . ALA A 1 383 ? 42.082 178.741 64.526 1.00 25.39 383 ALA A CA 1
ATOM 2927 C C . ALA A 1 383 ? 41.546 179.917 65.340 1.00 25.81 383 ALA A C 1
ATOM 2928 O O . ALA A 1 383 ? 42.054 180.221 66.419 1.00 25.31 383 ALA A O 1
ATOM 2930 N N . VAL A 1 384 ? 40.529 180.590 64.824 1.00 26.77 384 VAL A N 1
ATOM 2931 C CA . VAL A 1 384 ? 39.976 181.708 65.554 1.00 27.41 384 VAL A CA 1
ATOM 2932 C C . VAL A 1 384 ? 39.253 181.164 66.770 1.00 27.51 384 VAL A C 1
ATOM 2933 O O . VAL A 1 384 ? 38.322 180.373 66.650 1.00 26.90 384 VAL A O 1
ATOM 2937 N N . GLY A 1 385 ? 39.703 181.587 67.943 1.00 28.06 385 GLY A N 1
ATOM 2938 C CA . GLY A 1 385 ? 39.096 181.127 69.176 1.00 28.74 385 GLY A CA 1
ATOM 2939 C C . GLY A 1 385 ? 40.067 180.287 69.980 1.00 29.28 385 GLY A C 1
ATOM 2940 O O . GLY A 1 385 ? 39.859 180.046 71.164 1.00 31.98 385 GLY A O 1
ATOM 2941 N N . SER A 1 386 ? 41.133 179.838 69.334 1.00 28.94 386 SER A N 1
ATOM 2942 C CA . SER A 1 386 ? 42.133 179.018 69.997 1.00 28.98 386 SER A CA 1
ATOM 2943 C C . SER A 1 386 ? 42.936 179.852 70.973 1.00 28.79 386 SER A C 1
ATOM 2944 O O . SER A 1 386 ? 43.074 181.062 70.792 1.00 29.87 386 SER A O 1
ATOM 2947 N N . ASP A 1 387 ? 43.454 179.216 72.020 1.00 26.84 387 ASP A N 1
ATOM 2948 C CA . ASP A 1 387 ? 44.309 179.941 72.939 1.00 25.03 387 ASP A CA 1
ATOM 2949 C C . ASP A 1 387 ? 45.486 180.219 72.020 1.00 24.95 387 ASP A C 1
ATOM 2950 O O . ASP A 1 387 ? 45.754 179.435 71.115 1.00 25.69 387 ASP A O 1
ATOM 2955 N N . ALA A 1 388 ? 46.187 181.320 72.229 1.00 25.07 388 ALA A N 1
ATOM 2956 C CA . ALA A 1 388 ? 47.314 181.622 71.373 1.00 24.49 388 ALA A CA 1
ATOM 2957 C C . ALA A 1 388 ? 48.555 180.864 71.817 1.00 24.11 388 ALA A C 1
ATOM 2958 O O . ALA A 1 388 ? 49.555 181.467 72.207 1.00 25.11 388 ALA A O 1
ATOM 2960 N N . ASP A 1 389 ? 48.479 179.537 71.775 1.00 24.08 389 ASP A N 1
ATOM 2961 C CA . ASP A 1 389 ? 49.615 178.687 72.140 1.00 24.72 389 ASP A CA 1
ATOM 2962 C C . ASP A 1 389 ? 50.282 178.424 70.789 1.00 25.65 389 ASP A C 1
ATOM 2963 O O . ASP A 1 389 ? 49.762 177.671 69.960 1.00 27.73 389 ASP A O 1
ATOM 2968 N N . ILE A 1 390 ? 51.436 179.041 70.571 1.00 25.45 390 ILE A N 1
ATOM 2969 C CA . ILE A 1 390 ? 52.105 178.938 69.289 1.00 25.37 390 ILE A CA 1
ATOM 2970 C C . ILE A 1 390 ? 53.598 178.659 69.328 1.00 25.78 390 ILE A C 1
ATOM 2971 O O . ILE A 1 390 ? 54.284 179.028 70.275 1.00 25.88 390 ILE A O 1
ATOM 2976 N N . VAL A 1 391 ? 54.089 178.004 68.279 1.00 25.97 391 VAL A N 1
ATOM 2977 C CA . VAL A 1 391 ? 55.506 177.701 68.148 1.00 26.48 391 VAL A CA 1
ATOM 2978 C C . VAL A 1 391 ? 55.940 178.169 66.775 1.00 26.75 391 VAL A C 1
ATOM 2979 O O . VAL A 1 391 ? 55.331 177.793 65.771 1.00 27.59 391 VAL A O 1
ATOM 2983 N N . LEU A 1 392 ? 56.978 178.997 66.731 1.00 26.85 392 LEU A N 1
ATOM 2984 C CA . LEU A 1 392 ? 57.505 179.488 65.467 1.00 26.90 392 LEU A CA 1
ATOM 2985 C C . LEU A 1 392 ? 58.709 178.613 65.154 1.00 27.88 392 LEU A C 1
ATOM 2986 O O . LEU A 1 392 ? 59.764 178.721 65.789 1.00 26.47 392 LEU A O 1
ATOM 2991 N N . TRP A 1 393 ? 58.521 177.738 64.169 1.00 29.32 393 TRP A N 1
ATOM 2992 C CA . TRP A 1 393 ? 59.521 176.760 63.762 1.00 30.03 393 TRP A CA 1
ATOM 2993 C C . TRP A 1 393 ? 60.388 177.177 62.578 1.00 31.03 393 TRP A C 1
ATOM 2994 O O . TRP A 1 393 ? 59.893 177.693 61.577 1.00 32.03 393 TRP A O 1
ATOM 3005 N N . ASP A 1 394 ? 61.691 176.953 62.709 1.00 31.92 394 ASP A N 1
ATOM 3006 C CA . ASP A 1 394 ? 62.645 177.264 61.648 1.00 32.58 394 ASP A CA 1
ATOM 3007 C C . ASP A 1 394 ? 63.014 175.921 61.031 1.00 32.60 394 ASP A C 1
ATOM 3008 O O . ASP A 1 394 ? 63.867 175.206 61.556 1.00 32.46 394 ASP A O 1
ATOM 3013 N N . PRO A 1 395 ? 62.378 175.561 59.907 1.00 32.88 395 PRO A N 1
ATOM 3014 C CA . PRO A 1 395 ? 62.652 174.286 59.238 1.00 32.77 395 PRO A CA 1
ATOM 3015 C C . PRO A 1 395 ? 64.076 174.075 58.730 1.00 32.79 395 PRO A C 1
ATOM 3016 O O . PRO A 1 395 ? 64.496 172.937 58.538 1.00 34.36 395 PRO A O 1
ATOM 3020 N N . GLU A 1 396 ? 64.824 175.153 58.524 1.00 32.64 396 GLU A N 1
ATOM 3021 C CA . GLU A 1 396 ? 66.188 175.027 58.016 1.00 32.96 396 GLU A CA 1
ATOM 3022 C C . GLU A 1 396 ? 67.259 174.986 59.091 1.00 33.08 396 GLU A C 1
ATOM 3023 O O . GLU A 1 396 ? 68.372 174.514 58.853 1.00 33.93 396 GLU A O 1
ATOM 3029 N N . ALA A 1 397 ? 66.930 175.485 60.273 1.00 33.04 397 ALA A N 1
ATOM 3030 C CA . ALA A 1 397 ? 67.889 175.505 61.366 1.00 33.40 397 ALA A CA 1
ATOM 3031 C C . ALA A 1 397 ? 68.432 174.114 61.702 1.00 34.08 397 ALA A C 1
ATOM 3032 O O . ALA A 1 397 ? 67.673 173.173 61.951 1.00 33.90 397 ALA A O 1
ATOM 3034 N N . GLU A 1 398 ? 69.754 173.990 61.696 1.00 34.86 398 GLU A N 1
ATOM 3035 C CA . GLU A 1 398 ? 70.412 172.731 62.022 1.00 36.29 398 GLU A CA 1
ATOM 3036 C C . GLU A 1 398 ? 71.089 172.857 63.372 1.00 36.39 398 GLU A C 1
ATOM 3037 O O . GLU A 1 398 ? 71.568 173.927 63.737 1.00 36.85 398 GLU A O 1
ATOM 3043 N N . MET A 1 399 ? 71.135 171.760 64.116 1.00 36.97 399 MET A N 1
ATOM 3044 C CA . MET A 1 399 ? 71.719 171.793 65.446 1.00 36.42 399 MET A CA 1
ATOM 3045 C C . MET A 1 399 ? 71.956 170.401 66.011 1.00 36.24 399 MET A C 1
ATOM 3046 O O . MET A 1 399 ? 71.290 169.440 65.626 1.00 36.23 399 MET A O 1
ATOM 3051 N N . VAL A 1 400 ? 72.919 170.298 66.919 1.00 35.74 400 VAL A N 1
ATOM 3052 C CA . VAL A 1 400 ? 73.215 169.030 67.564 1.00 35.34 400 VAL A CA 1
ATOM 3053 C C . VAL A 1 400 ? 72.638 169.105 68.962 1.00 36.45 400 VAL A C 1
ATOM 3054 O O . VAL A 1 400 ? 72.908 170.058 69.697 1.00 37.87 400 VAL A O 1
ATOM 3058 N N . ILE A 1 401 ? 71.848 168.108 69.338 1.00 36.15 401 ILE A N 1
ATOM 3059 C CA . ILE A 1 401 ? 71.261 168.114 70.665 1.00 35.41 401 ILE A CA 1
ATOM 3060 C C . ILE A 1 401 ? 72.298 167.786 71.727 1.00 35.16 401 ILE A C 1
ATOM 3061 O O . ILE A 1 401 ? 72.885 166.706 71.731 1.00 35.05 401 ILE A O 1
ATOM 3066 N N . GLU A 1 402 ? 72.529 168.744 72.617 1.00 35.39 402 GLU A N 1
ATOM 3067 C CA . GLU A 1 402 ? 73.485 168.579 73.702 1.00 35.86 402 GLU A CA 1
ATOM 3068 C C . GLU A 1 402 ? 72.788 168.989 74.988 1.00 34.91 402 GLU A C 1
ATOM 3069 O O . GLU A 1 402 ? 72.119 170.023 75.033 1.00 34.32 402 GLU A O 1
ATOM 3075 N N . GLN A 1 403 ? 72.943 168.175 76.029 1.00 33.63 403 GLN A N 1
ATOM 3076 C CA . GLN A 1 403 ? 72.313 168.457 77.311 1.00 31.34 403 GLN A CA 1
ATOM 3077 C C . GLN A 1 403 ? 72.735 169.815 77.848 1.00 31.01 403 GLN A C 1
ATOM 3078 O O . GLN A 1 403 ? 71.961 170.477 78.541 1.00 31.07 403 GLN A O 1
ATOM 3084 N N . THR A 1 404 ? 73.959 170.230 77.524 1.00 30.38 404 THR A N 1
ATOM 3085 C CA . THR A 1 404 ? 74.472 171.518 77.980 1.00 29.96 404 THR A CA 1
ATOM 3086 C C . THR A 1 404 ? 73.634 172.661 77.424 1.00 29.30 404 THR A C 1
ATOM 3087 O O . THR A 1 404 ? 73.653 173.768 77.955 1.00 29.40 404 THR A O 1
ATOM 3091 N N . ALA A 1 405 ? 72.894 172.386 76.356 1.00 29.07 405 ALA A N 1
ATOM 3092 C CA . ALA A 1 405 ? 72.056 173.400 75.731 1.00 27.86 405 ALA A CA 1
ATOM 3093 C C . ALA A 1 405 ? 70.579 173.217 76.062 1.00 27.88 405 ALA A C 1
ATOM 3094 O O . ALA A 1 405 ? 69.744 174.034 75.680 1.00 28.46 405 ALA A O 1
ATOM 3096 N N . MET A 1 406 ? 70.248 172.143 76.768 1.00 28.64 406 MET A N 1
ATOM 3097 C CA . MET A 1 406 ? 68.859 171.909 77.140 1.00 30.44 406 MET A CA 1
ATOM 3098 C C . MET A 1 406 ? 68.490 172.795 78.328 1.00 31.18 406 MET A C 1
ATOM 3099 O O . MET A 1 406 ? 69.358 173.449 78.905 1.00 31.46 406 MET A O 1
ATOM 3104 N N . HIS A 1 407 ? 67.216 172.814 78.707 1.00 31.81 407 HIS A N 1
ATOM 3105 C CA . HIS A 1 407 ? 66.790 173.701 79.786 1.00 32.49 407 HIS A CA 1
ATOM 3106 C C . HIS A 1 407 ? 66.142 173.099 81.035 1.00 33.25 407 HIS A C 1
ATOM 3107 O O . HIS A 1 407 ? 65.369 173.778 81.719 1.00 34.59 407 HIS A O 1
ATOM 3114 N N . ASN A 1 408 ? 66.447 171.845 81.350 1.00 32.84 408 ASN A N 1
ATOM 3115 C CA . ASN A 1 408 ? 65.867 171.230 82.541 1.00 32.07 408 ASN A CA 1
ATOM 3116 C C . ASN A 1 408 ? 66.969 170.971 83.575 1.00 31.99 408 ASN A C 1
ATOM 3117 O O . ASN A 1 408 ? 68.094 171.456 83.422 1.00 32.58 408 ASN A O 1
ATOM 3122 N N . ALA A 1 409 ? 66.657 170.215 84.621 1.00 31.18 409 ALA A N 1
ATOM 3123 C CA . ALA A 1 409 ? 67.635 169.951 85.672 1.00 31.85 409 ALA A CA 1
ATOM 3124 C C . ALA A 1 409 ? 68.383 168.613 85.582 1.00 33.31 409 ALA A C 1
ATOM 3125 O O . ALA A 1 409 ? 69.014 168.194 86.557 1.00 34.44 409 ALA A O 1
ATOM 3127 N N . MET A 1 410 ? 68.333 167.953 84.425 1.00 33.32 410 MET A N 1
ATOM 3128 C CA . MET A 1 410 ? 69.001 166.662 84.249 1.00 33.30 410 MET A CA 1
ATOM 3129 C C . MET A 1 410 ? 70.478 166.748 83.891 1.00 33.62 410 MET A C 1
ATOM 3130 O O . MET A 1 410 ? 70.953 167.779 83.418 1.00 34.14 410 MET A O 1
ATOM 3135 N N . ASP A 1 411 ? 71.201 165.652 84.115 1.00 34.14 411 ASP A N 1
ATOM 3136 C CA . ASP A 1 411 ? 72.629 165.609 83.813 1.00 34.41 411 ASP A CA 1
ATOM 3137 C C . ASP A 1 411 ? 72.956 164.919 82.489 1.00 33.77 411 ASP A C 1
ATOM 3138 O O . ASP A 1 411 ? 74.119 164.647 82.194 1.00 33.08 411 ASP A O 1
ATOM 3143 N N . TYR A 1 412 ? 71.926 164.642 81.692 1.00 33.45 412 TYR A N 1
ATOM 3144 C CA . TYR A 1 412 ? 72.116 164.026 80.380 1.00 32.93 412 TYR A CA 1
ATOM 3145 C C . TYR A 1 412 ? 70.845 164.086 79.537 1.00 32.48 412 TYR A C 1
ATOM 3146 O O . TYR A 1 412 ? 69.753 164.349 80.048 1.00 32.36 412 TYR A O 1
ATOM 3155 N N . SER A 1 413 ? 71.007 163.852 78.237 1.00 32.52 413 SER A N 1
ATOM 3156 C CA . SER A 1 413 ? 69.889 163.834 77.298 1.00 31.72 413 SER A CA 1
ATOM 3157 C C . SER A 1 413 ? 69.830 162.462 76.631 1.00 31.07 413 SER A C 1
ATOM 3158 O O . SER A 1 413 ? 70.868 161.856 76.348 1.00 29.81 413 SER A O 1
ATOM 3161 N N . SER A 1 414 ? 68.617 161.975 76.390 1.00 30.01 414 SER A N 1
ATOM 3162 C CA . SER A 1 414 ? 68.432 160.674 75.756 1.00 29.76 414 SER A CA 1
ATOM 3163 C C . SER A 1 414 ? 68.822 160.756 74.286 1.00 30.24 414 SER A C 1
ATOM 3164 O O . SER A 1 414 ? 69.055 159.739 73.631 1.00 29.32 414 SER A O 1
ATOM 3167 N N . TYR A 1 415 ? 68.904 161.983 73.783 1.00 31.03 415 TYR A N 1
ATOM 3168 C CA . TYR A 1 415 ? 69.234 162.224 72.388 1.00 31.62 415 TYR A CA 1
ATOM 3169 C C . TYR A 1 415 ? 70.535 162.995 72.234 1.00 32.36 415 TYR A C 1
ATOM 3170 O O . TYR A 1 415 ? 70.724 163.742 71.273 1.00 33.28 415 TYR A O 1
ATOM 3179 N N . GLU A 1 416 ? 71.438 162.802 73.186 1.00 32.89 416 GLU A N 1
ATOM 3180 C CA . GLU A 1 416 ? 72.724 163.474 73.148 1.00 33.72 416 GLU A CA 1
ATOM 3181 C C . GLU A 1 416 ? 73.452 163.081 71.868 1.00 34.79 416 GLU A C 1
ATOM 3182 O O . GLU A 1 416 ? 73.601 161.897 71.565 1.00 35.82 416 GLU A O 1
ATOM 3188 N N . GLY A 1 417 ? 73.887 164.081 71.111 1.00 35.73 417 GLY A N 1
ATOM 3189 C CA . GLY A 1 417 ? 74.608 163.812 69.883 1.00 35.53 417 GLY A CA 1
ATOM 3190 C C . GLY A 1 417 ? 73.800 163.813 68.598 1.00 35.46 417 GLY A C 1
ATOM 3191 O O . GLY A 1 417 ? 74.382 163.890 67.521 1.00 34.91 417 GLY A O 1
ATOM 3192 N N . HIS A 1 418 ? 72.477 163.732 68.689 1.00 36.43 418 HIS A N 1
ATOM 3193 C CA . HIS A 1 418 ? 71.655 163.717 67.479 1.00 38.93 418 HIS A CA 1
ATOM 3194 C C . HIS A 1 418 ? 71.646 165.047 66.736 1.00 38.84 418 HIS A C 1
ATOM 3195 O O . HIS A 1 418 ? 71.443 166.108 67.331 1.00 39.16 418 HIS A O 1
ATOM 3202 N N . LYS A 1 419 ? 71.875 164.981 65.428 1.00 38.20 419 LYS A N 1
ATOM 3203 C CA . LYS A 1 419 ? 71.858 166.172 64.593 1.00 37.87 419 LYS A CA 1
ATOM 3204 C C . LYS A 1 419 ? 70.428 166.324 64.104 1.00 36.13 419 LYS A C 1
ATOM 3205 O O . LYS A 1 419 ? 69.830 165.369 63.611 1.00 36.53 419 LYS A O 1
ATOM 3211 N N . VAL A 1 420 ? 69.872 167.518 64.255 1.00 34.64 420 VAL A N 1
ATOM 3212 C CA . VAL A 1 420 ? 68.500 167.758 63.838 1.00 33.56 420 VAL A CA 1
ATOM 3213 C C . VAL A 1 420 ? 68.375 168.941 62.899 1.00 33.43 420 VAL A C 1
ATOM 3214 O O . VAL A 1 420 ? 69.222 169.835 62.888 1.00 33.60 420 VAL A O 1
ATOM 3218 N N . LYS A 1 421 ? 67.310 168.932 62.109 1.00 32.77 421 LYS A N 1
ATOM 3219 C CA . LYS A 1 421 ? 67.031 170.009 61.176 1.00 33.33 421 LYS A CA 1
ATOM 3220 C C . LYS A 1 421 ? 65.599 170.427 61.481 1.00 32.73 421 LYS A C 1
ATOM 3221 O O . LYS A 1 421 ? 64.662 169.648 61.290 1.00 33.14 421 LYS A O 1
ATOM 3227 N N . GLY A 1 422 ? 65.436 171.651 61.970 1.00 31.55 422 GLY A N 1
ATOM 3228 C CA . GLY A 1 422 ? 64.114 172.136 62.327 1.00 31.68 422 GLY A CA 1
ATOM 3229 C C . GLY A 1 422 ? 64.094 172.325 63.831 1.00 31.59 422 GLY A C 1
ATOM 3230 O O . GLY A 1 422 ? 64.015 171.354 64.589 1.00 31.57 422 GLY A O 1
ATOM 3231 N N . VAL A 1 423 ? 64.163 173.580 64.263 1.00 31.38 423 VAL A N 1
ATOM 3232 C CA . VAL A 1 423 ? 64.203 173.911 65.682 1.00 30.29 423 VAL A CA 1
ATOM 3233 C C . VAL A 1 423 ? 63.146 174.930 66.118 1.00 30.22 423 VAL A C 1
ATOM 3234 O O . VAL A 1 423 ? 62.783 175.826 65.354 1.00 30.24 423 VAL A O 1
ATOM 3238 N N . PRO A 1 424 ? 62.625 174.792 67.354 1.00 30.15 424 PRO A N 1
ATOM 3239 C CA . PRO A 1 424 ? 61.615 175.729 67.870 1.00 28.89 424 PRO A CA 1
ATOM 3240 C C . PRO A 1 424 ? 62.372 177.025 68.154 1.00 28.47 424 PRO A C 1
ATOM 3241 O O . PRO A 1 424 ? 63.458 176.991 68.748 1.00 27.73 424 PRO A O 1
ATOM 3245 N N . LYS A 1 425 ? 61.823 178.164 67.742 1.00 28.37 425 LYS A N 1
ATOM 3246 C CA . LYS A 1 425 ? 62.522 179.429 67.969 1.00 27.13 425 LYS A CA 1
ATOM 3247 C C . LYS A 1 425 ? 61.904 180.329 69.024 1.00 26.09 425 LYS A C 1
ATOM 3248 O O . LYS A 1 425 ? 62.582 180.732 69.968 1.00 25.64 425 LYS A O 1
ATOM 3254 N N . THR A 1 426 ? 60.632 180.663 68.865 1.00 24.46 426 THR A N 1
ATOM 3255 C CA . THR A 1 426 ? 59.977 181.487 69.862 1.00 24.49 426 THR A CA 1
ATOM 3256 C C . THR A 1 426 ? 58.618 180.850 70.128 1.00 24.22 426 THR A C 1
ATOM 3257 O O . THR A 1 426 ? 57.959 180.361 69.203 1.00 23.17 426 THR A O 1
ATOM 3261 N N . VAL A 1 427 ? 58.220 180.842 71.400 1.00 23.63 427 VAL A N 1
ATOM 3262 C CA . VAL A 1 427 ? 56.969 180.227 71.825 1.00 21.75 427 VAL A CA 1
ATOM 3263 C C . VAL A 1 427 ? 56.024 181.178 72.550 1.00 22.25 427 VAL A C 1
ATOM 3264 O O . VAL A 1 427 ? 56.458 182.009 73.354 1.00 23.72 427 VAL A O 1
ATOM 3268 N N . LEU A 1 428 ? 54.733 181.041 72.264 1.00 21.50 428 LEU A N 1
ATOM 3269 C CA . LEU A 1 428 ? 53.707 181.859 72.895 1.00 23.00 428 LEU A CA 1
ATOM 3270 C C . LEU A 1 428 ? 52.711 180.982 73.644 1.00 23.90 428 LEU A C 1
ATOM 3271 O O . LEU A 1 428 ? 52.263 179.955 73.133 1.00 24.06 428 LEU A O 1
ATOM 3276 N N . LEU A 1 429 ? 52.374 181.399 74.860 1.00 23.82 429 LEU A N 1
ATOM 3277 C CA . LEU A 1 429 ? 51.423 180.686 75.698 1.00 22.90 429 LEU A CA 1
ATOM 3278 C C . LEU A 1 429 ? 50.250 181.619 75.894 1.00 23.65 429 LEU A C 1
ATOM 3279 O O . LEU A 1 429 ? 50.374 182.638 76.560 1.00 26.61 429 LEU A O 1
ATOM 3284 N N . ARG A 1 430 ? 49.109 181.283 75.313 1.00 24.00 430 ARG A N 1
ATOM 3285 C CA . ARG A 1 430 ? 47.943 182.141 75.440 1.00 24.70 430 ARG A CA 1
ATOM 3286 C C . ARG A 1 430 ? 48.287 183.608 75.188 1.00 26.50 430 ARG A C 1
ATOM 3287 O O . ARG A 1 430 ? 47.930 184.488 75.972 1.00 28.04 430 ARG A O 1
ATOM 3295 N N . GLY A 1 431 ? 49.000 183.861 74.096 1.00 26.29 431 GLY A N 1
ATOM 3296 C CA . GLY A 1 431 ? 49.343 185.223 73.745 1.00 26.81 431 GLY A CA 1
ATOM 3297 C C . GLY A 1 431 ? 50.658 185.766 74.256 1.00 28.00 431 GLY A C 1
ATOM 3298 O O . GLY A 1 431 ? 51.250 186.638 73.620 1.00 29.60 431 GLY A O 1
ATOM 3299 N N . LYS A 1 432 ? 51.131 185.273 75.394 1.00 26.79 432 LYS A N 1
ATOM 3300 C CA . LYS A 1 432 ? 52.389 185.774 75.929 1.00 25.22 432 LYS A CA 1
ATOM 3301 C C . LYS A 1 432 ? 53.594 185.065 75.334 1.00 25.63 432 LYS A C 1
ATOM 3302 O O . LYS A 1 432 ? 53.599 183.843 75.188 1.00 25.90 432 LYS A O 1
ATOM 3308 N N . VAL A 1 433 ? 54.613 185.838 74.978 1.00 24.66 433 VAL A N 1
ATOM 3309 C CA . VAL A 1 433 ? 55.832 185.268 74.430 1.00 24.47 433 VAL A CA 1
ATOM 3310 C C . VAL A 1 433 ? 56.609 184.742 75.630 1.00 26.55 433 VAL A C 1
ATOM 3311 O O . VAL A 1 433 ? 57.013 185.527 76.492 1.00 27.73 433 VAL A O 1
ATOM 3315 N N . ILE A 1 434 ? 56.806 183.426 75.704 1.00 27.17 434 ILE A N 1
ATOM 3316 C CA . ILE A 1 434 ? 57.540 182.860 76.832 1.00 26.92 434 ILE A CA 1
ATOM 3317 C C . ILE A 1 434 ? 58.919 182.365 76.436 1.00 25.61 434 ILE A C 1
ATOM 3318 O O . ILE A 1 434 ? 59.771 182.125 77.285 1.00 25.00 434 ILE A O 1
ATOM 3323 N N . VAL A 1 435 ? 59.138 182.211 75.138 1.00 26.06 435 VAL A N 1
ATOM 3324 C CA . VAL A 1 435 ? 60.451 181.815 74.638 1.00 26.53 435 VAL A CA 1
ATOM 3325 C C . VAL A 1 435 ? 60.663 182.735 73.452 1.00 27.02 435 VAL A C 1
ATOM 3326 O O . VAL A 1 435 ? 59.828 182.785 72.556 1.00 28.18 435 VAL A O 1
ATOM 3330 N N . ASP A 1 436 ? 61.755 183.488 73.467 1.00 27.99 436 ASP A N 1
ATOM 3331 C CA . ASP A 1 436 ? 62.051 184.430 72.394 1.00 28.80 436 ASP A CA 1
ATOM 3332 C C . ASP A 1 436 ? 63.375 184.034 71.768 1.00 28.61 436 ASP A C 1
ATOM 3333 O O . ASP A 1 436 ? 64.403 184.003 72.446 1.00 28.25 436 ASP A O 1
ATOM 3338 N N . GLU A 1 437 ? 63.349 183.737 70.475 1.00 28.04 437 GLU A N 1
ATOM 3339 C CA . GLU A 1 437 ? 64.550 183.326 69.755 1.00 29.38 437 GLU A CA 1
ATOM 3340 C C . GLU A 1 437 ? 65.473 182.404 70.552 1.00 30.34 437 GLU A C 1
ATOM 3341 O O . GLU A 1 437 ? 66.695 182.577 70.538 1.00 30.33 437 GLU A O 1
ATOM 3347 N N . GLY A 1 438 ? 64.888 181.435 71.255 1.00 30.69 438 GLY A N 1
ATOM 3348 C CA . GLY A 1 438 ? 65.689 180.489 72.013 1.00 30.47 438 GLY A CA 1
ATOM 3349 C C . GLY A 1 438 ? 65.917 180.747 73.490 1.00 31.41 438 GLY A C 1
ATOM 3350 O O . GLY A 1 438 ? 66.467 179.888 74.187 1.00 31.87 438 GLY A O 1
ATOM 3351 N N . SER A 1 439 ? 65.506 181.912 73.984 1.00 31.04 439 SER A N 1
ATOM 3352 C CA . SER A 1 439 ? 65.701 182.225 75.398 1.00 29.65 439 SER A CA 1
ATOM 3353 C C . SER A 1 439 ? 64.403 182.231 76.175 1.00 27.63 439 SER A C 1
ATOM 3354 O O . SER A 1 439 ? 63.442 182.895 75.790 1.00 27.41 439 SER A O 1
ATOM 3357 N N . TYR A 1 440 ? 64.370 181.482 77.270 1.00 26.23 440 TYR A N 1
ATOM 3358 C CA . TYR A 1 440 ? 63.170 181.454 78.082 1.00 25.48 440 TYR A CA 1
ATOM 3359 C C . TYR A 1 440 ? 62.986 182.848 78.676 1.00 26.24 440 TYR A C 1
ATOM 3360 O O . TYR A 1 440 ? 63.894 183.386 79.310 1.00 26.53 440 TYR A O 1
ATOM 3369 N N . VAL A 1 441 ? 61.813 183.432 78.471 1.00 26.06 441 VAL A N 1
ATOM 3370 C CA . VAL A 1 441 ? 61.542 184.765 78.988 1.00 26.75 441 VAL A CA 1
ATOM 3371 C C . VAL A 1 441 ? 60.178 184.845 79.661 1.00 28.67 441 VAL A C 1
ATOM 3372 O O . VAL A 1 441 ? 59.550 185.906 79.678 1.00 30.51 441 VAL A O 1
ATOM 3376 N N . GLY A 1 442 ? 59.726 183.722 80.215 1.00 29.03 442 GLY A N 1
ATOM 3377 C CA . GLY A 1 442 ? 58.436 183.687 80.879 1.00 28.54 442 GLY A CA 1
ATOM 3378 C C . GLY A 1 442 ? 58.556 183.711 82.391 1.00 29.73 442 GLY A C 1
ATOM 3379 O O . GLY A 1 442 ? 59.641 183.918 82.940 1.00 28.62 442 GLY A O 1
ATOM 3380 N N . GLU A 1 443 ? 57.429 183.491 83.059 1.00 31.10 443 GLU A N 1
ATOM 3381 C CA . GLU A 1 443 ? 57.351 183.481 84.516 1.00 34.25 443 GLU A CA 1
ATOM 3382 C C . GLU A 1 443 ? 56.744 182.156 84.975 1.00 34.12 443 GLU A C 1
ATOM 3383 O O . GLU A 1 443 ? 55.793 181.661 84.365 1.00 34.41 443 GLU A O 1
ATOM 3389 N N . PRO A 1 444 ? 57.268 181.574 86.069 1.00 33.36 444 PRO A N 1
ATOM 3390 C CA . PRO A 1 444 ? 56.742 180.302 86.581 1.00 31.98 444 PRO A CA 1
ATOM 3391 C C . PRO A 1 444 ? 55.284 180.446 87.003 1.00 30.35 444 PRO A C 1
ATOM 3392 O O . PRO A 1 444 ? 54.628 179.487 87.407 1.00 30.78 444 PRO A O 1
ATOM 3396 N N . THR A 1 445 ? 54.779 181.663 86.879 1.00 29.11 445 THR A N 1
ATOM 3397 C CA . THR A 1 445 ? 53.413 181.967 87.253 1.00 27.39 445 THR A CA 1
ATOM 3398 C C . THR A 1 445 ? 52.481 181.983 86.030 1.00 25.11 445 THR A C 1
ATOM 3399 O O . THR A 1 445 ? 51.265 182.133 86.168 1.00 23.41 445 THR A O 1
ATOM 3403 N N . ASP A 1 446 ? 53.053 181.804 84.840 1.00 23.53 446 ASP A N 1
ATOM 3404 C CA . ASP A 1 446 ? 52.274 181.816 83.603 1.00 24.32 446 ASP A CA 1
ATOM 3405 C C . ASP A 1 446 ? 51.344 180.620 83.408 1.00 25.31 446 ASP A C 1
ATOM 3406 O O . ASP A 1 446 ? 50.192 180.781 82.988 1.00 24.58 446 ASP A O 1
ATOM 3411 N N . GLY A 1 447 ? 51.851 179.422 83.704 1.00 25.86 447 GLY A N 1
ATOM 3412 C CA . GLY A 1 447 ? 51.070 178.207 83.526 1.00 25.77 447 GLY A CA 1
ATOM 3413 C C . GLY A 1 447 ? 49.818 178.072 84.366 1.00 26.19 447 GLY A C 1
ATOM 3414 O O . GLY A 1 447 ? 49.820 178.381 85.552 1.00 28.24 447 GLY A O 1
ATOM 3415 N N . LYS A 1 448 ? 48.740 177.598 83.752 1.00 26.55 448 LYS A N 1
ATOM 3416 C CA . LYS A 1 448 ? 47.487 177.415 84.465 1.00 27.11 448 LYS A CA 1
ATOM 3417 C C . LYS A 1 448 ? 46.946 176.002 84.289 1.00 27.15 448 LYS A C 1
ATOM 3418 O O . LYS A 1 448 ? 47.209 175.336 83.287 1.00 28.26 448 LYS A O 1
ATOM 3424 N N . PHE A 1 449 ? 46.192 175.544 85.279 1.00 26.41 449 PHE A N 1
ATOM 3425 C CA . PHE A 1 449 ? 45.598 174.218 85.239 1.00 24.84 449 PHE A CA 1
ATOM 3426 C C . PHE A 1 449 ? 44.446 174.200 84.226 1.00 26.23 449 PHE A C 1
ATOM 3427 O O . PHE A 1 449 ? 43.773 175.215 84.019 1.00 26.35 449 PHE A O 1
ATOM 3435 N N . LEU A 1 450 ? 44.220 173.045 83.604 1.00 26.67 450 LEU A N 1
ATOM 3436 C CA . LEU A 1 450 ? 43.161 172.902 82.614 1.00 26.40 450 LEU A CA 1
ATOM 3437 C C . LEU A 1 450 ? 42.124 171.871 83.010 1.00 27.58 450 LEU A C 1
ATOM 3438 O O . LEU A 1 450 ? 42.448 170.696 83.187 1.00 27.88 450 LEU A O 1
ATOM 3443 N N . LYS A 1 451 ? 40.880 172.304 83.165 1.00 28.14 451 LYS A N 1
ATOM 3444 C CA . LYS A 1 451 ? 39.817 171.365 83.487 1.00 29.15 451 LYS A CA 1
ATOM 3445 C C . LYS A 1 451 ? 39.492 170.736 82.143 1.00 29.67 451 LYS A C 1
ATOM 3446 O O . LYS A 1 451 ? 38.860 171.363 81.290 1.00 31.04 451 LYS A O 1
ATOM 3452 N N . ARG A 1 452 ? 39.947 169.504 81.947 1.00 29.45 452 ARG A N 1
ATOM 3453 C CA . ARG A 1 452 ? 39.723 168.800 80.691 1.00 26.64 452 ARG A CA 1
ATOM 3454 C C . ARG A 1 452 ? 38.318 168.219 80.602 1.00 26.63 452 ARG A C 1
ATOM 3455 O O . ARG A 1 452 ? 37.687 167.923 81.614 1.00 24.47 452 ARG A O 1
ATOM 3463 N N . ARG A 1 453 ? 37.832 168.082 79.374 1.00 29.86 453 ARG A N 1
ATOM 3464 C CA . ARG A 1 453 ? 36.493 167.580 79.108 1.00 32.87 453 ARG A CA 1
ATOM 3465 C C . ARG A 1 453 ? 36.386 166.064 79.228 1.00 35.61 453 ARG A C 1
ATOM 3466 O O . ARG A 1 453 ? 37.385 165.354 79.155 1.00 35.58 453 ARG A O 1
ATOM 3474 N N . LYS A 1 454 ? 35.160 165.581 79.401 1.00 39.61 454 LYS A N 1
ATOM 3475 C CA . LYS A 1 454 ? 34.885 164.156 79.555 1.00 44.76 454 LYS A CA 1
ATOM 3476 C C . LYS A 1 454 ? 35.014 163.297 78.299 1.00 48.58 454 LYS A C 1
ATOM 3477 O O . LYS A 1 454 ? 35.846 163.538 77.425 1.00 48.34 454 LYS A O 1
ATOM 3483 N N . TYR A 1 455 ? 34.149 162.281 78.265 1.00 54.73 455 TYR A N 1
ATOM 3484 C CA . TYR A 1 455 ? 34.006 161.277 77.207 1.00 57.49 455 TYR A CA 1
ATOM 3485 C C . TYR A 1 455 ? 35.130 161.212 76.196 1.00 57.84 455 TYR A C 1
ATOM 3486 O O . TYR A 1 455 ? 34.988 161.665 75.055 1.00 55.88 455 TYR A O 1
ATOM 3495 N N . LYS A 1 456 ? 36.244 160.629 76.621 1.00 59.58 456 LYS A N 1
ATOM 3496 C CA . LYS A 1 456 ? 37.395 160.479 75.749 1.00 62.91 456 LYS A CA 1
ATOM 3497 C C . LYS A 1 456 ? 37.276 159.161 75.008 1.00 63.46 456 LYS A C 1
ATOM 3498 O O . LYS A 1 456 ? 36.650 158.225 75.493 1.00 61.79 456 LYS A O 1
ATOM 3504 N N . GLN A 1 457 ? 37.877 159.094 73.829 1.00 66.11 457 GLN A N 1
ATOM 3505 C CA . GLN A 1 457 ? 37.801 157.894 73.009 1.00 70.43 457 GLN A CA 1
ATOM 3506 C C . GLN A 1 457 ? 38.576 158.108 71.711 1.00 72.47 457 GLN A C 1
ATOM 3507 O O . GLN A 1 457 ? 39.111 159.221 71.506 1.00 73.87 457 GLN A O 1
ATOM 3514 N N . MET B 1 1 ? 35.594 193.017 49.426 1.00 31.58 1 MET B N 1
ATOM 3515 C CA . MET B 1 1 ? 35.109 191.686 49.896 1.00 33.40 1 MET B CA 1
ATOM 3516 C C . MET B 1 1 ? 33.880 191.264 49.087 1.00 33.67 1 MET B C 1
ATOM 3517 O O . MET B 1 1 ? 32.812 191.854 49.227 1.00 33.94 1 MET B O 1
ATOM 3522 N N . ASP B 1 2 ? 34.030 190.243 48.245 1.00 33.88 2 ASP B N 1
ATOM 3523 C CA . ASP B 1 2 ? 32.925 189.775 47.408 1.00 33.29 2 ASP B CA 1
ATOM 3524 C C . ASP B 1 2 ? 31.802 189.168 48.226 1.00 33.52 2 ASP B C 1
ATOM 3525 O O . ASP B 1 2 ? 30.622 189.426 47.973 1.00 34.20 2 ASP B O 1
ATOM 3530 N N . ILE B 1 3 ? 32.166 188.345 49.203 1.00 33.50 3 ILE B N 1
ATOM 3531 C CA . ILE B 1 3 ? 31.170 187.705 50.051 1.00 32.17 3 ILE B CA 1
ATOM 3532 C C . ILE B 1 3 ? 31.647 187.547 51.487 1.00 31.35 3 ILE B C 1
ATOM 3533 O O . ILE B 1 3 ? 32.846 187.415 51.748 1.00 31.46 3 ILE B O 1
ATOM 3538 N N . ILE B 1 4 ? 30.692 187.599 52.411 1.00 29.07 4 ILE B N 1
ATOM 3539 C CA . ILE B 1 4 ? 30.966 187.425 53.828 1.00 28.40 4 ILE B CA 1
ATOM 3540 C C . ILE B 1 4 ? 29.954 186.432 54.374 1.00 28.11 4 ILE B C 1
ATOM 3541 O O . ILE B 1 4 ? 28.745 186.586 54.168 1.00 27.22 4 ILE B O 1
ATOM 3546 N N . ILE B 1 5 ? 30.452 185.401 55.050 1.00 27.07 5 ILE B N 1
ATOM 3547 C CA . ILE B 1 5 ? 29.576 184.408 55.657 1.00 27.35 5 ILE B CA 1
ATOM 3548 C C . ILE B 1 5 ? 29.712 184.620 57.160 1.00 27.46 5 ILE B C 1
ATOM 3549 O O . ILE B 1 5 ? 30.789 184.417 57.739 1.00 26.90 5 ILE B O 1
ATOM 3554 N N . LYS B 1 6 ? 28.615 185.045 57.780 1.00 26.39 6 LYS B N 1
ATOM 3555 C CA . LYS B 1 6 ? 28.602 185.355 59.204 1.00 26.59 6 LYS B CA 1
ATOM 3556 C C . LYS B 1 6 ? 27.695 184.473 60.051 1.00 26.71 6 LYS B C 1
ATOM 3557 O O . LYS B 1 6 ? 26.759 183.850 59.540 1.00 25.64 6 LYS B O 1
ATOM 3563 N N . ASN B 1 7 ? 27.977 184.455 61.354 1.00 26.76 7 ASN B N 1
ATOM 3564 C CA . ASN B 1 7 ? 27.185 183.709 62.333 1.00 28.71 7 ASN B CA 1
ATOM 3565 C C . ASN B 1 7 ? 27.221 182.198 62.194 1.00 29.60 7 ASN B C 1
ATOM 3566 O O . ASN B 1 7 ? 26.368 181.502 62.754 1.00 30.06 7 ASN B O 1
ATOM 3571 N N . GLY B 1 8 ? 28.190 181.687 61.448 1.00 29.82 8 GLY B N 1
ATOM 3572 C CA . GLY B 1 8 ? 28.269 180.254 61.273 1.00 28.87 8 GLY B CA 1
ATOM 3573 C C . GLY B 1 8 ? 29.397 179.649 62.075 1.00 28.89 8 GLY B C 1
ATOM 3574 O O . GLY B 1 8 ? 30.253 180.359 62.615 1.00 28.09 8 GLY B O 1
ATOM 3575 N N . THR B 1 9 ? 29.389 178.325 62.158 1.00 28.50 9 THR B N 1
ATOM 3576 C CA . THR B 1 9 ? 30.427 177.605 62.873 1.00 27.99 9 THR B CA 1
ATOM 3577 C C . THR B 1 9 ? 31.294 176.908 61.834 1.00 26.36 9 THR B C 1
ATOM 3578 O O . THR B 1 9 ? 30.863 175.952 61.193 1.00 26.06 9 THR B O 1
ATOM 3582 N N . ILE B 1 10 ? 32.509 177.412 61.659 1.00 24.89 10 ILE B N 1
ATOM 3583 C CA . ILE B 1 10 ? 33.440 176.839 60.703 1.00 24.57 10 ILE B CA 1
ATOM 3584 C C . ILE B 1 10 ? 33.962 175.506 61.228 1.00 26.28 10 ILE B C 1
ATOM 3585 O O . ILE B 1 10 ? 34.638 175.444 62.264 1.00 27.58 10 ILE B O 1
ATOM 3590 N N . VAL B 1 11 ? 33.647 174.440 60.503 1.00 26.14 11 VAL B N 1
ATOM 3591 C CA . VAL B 1 11 ? 34.080 173.111 60.885 1.00 25.53 11 VAL B CA 1
ATOM 3592 C C . VAL B 1 11 ? 35.031 172.514 59.856 1.00 25.68 11 VAL B C 1
ATOM 3593 O O . VAL B 1 11 ? 34.613 172.101 58.777 1.00 26.74 11 VAL B O 1
ATOM 3597 N N . THR B 1 12 ? 36.316 172.496 60.180 1.00 26.30 12 THR B N 1
ATOM 3598 C CA . THR B 1 12 ? 37.306 171.899 59.300 1.00 26.72 12 THR B CA 1
ATOM 3599 C C . THR B 1 12 ? 37.663 170.576 59.965 1.00 27.63 12 THR B C 1
ATOM 3600 O O . THR B 1 12 ? 37.125 170.253 61.018 1.00 28.21 12 THR B O 1
ATOM 3604 N N . ALA B 1 13 ? 38.559 169.809 59.360 1.00 28.94 13 ALA B N 1
ATOM 3605 C CA . ALA B 1 13 ? 38.933 168.523 59.930 1.00 29.51 13 ALA B CA 1
ATOM 3606 C C . ALA B 1 13 ? 39.643 168.703 61.265 1.00 30.27 13 ALA B C 1
ATOM 3607 O O . ALA B 1 13 ? 39.565 167.841 62.136 1.00 29.58 13 ALA B O 1
ATOM 3609 N N . ASP B 1 14 ? 40.329 169.827 61.433 1.00 32.52 14 ASP B N 1
ATOM 3610 C CA . ASP B 1 14 ? 41.037 170.075 62.680 1.00 34.56 14 ASP B CA 1
ATOM 3611 C C . ASP B 1 14 ? 40.757 171.433 63.310 1.00 33.07 14 ASP B C 1
ATOM 3612 O O . ASP B 1 14 ? 41.668 172.159 63.708 1.00 31.07 14 ASP B O 1
ATOM 3617 N N . GLY B 1 15 ? 39.474 171.756 63.409 1.00 31.32 15 GLY B N 1
ATOM 3618 C CA . GLY B 1 15 ? 39.081 173.014 63.997 1.00 30.94 15 GLY B CA 1
ATOM 3619 C C . GLY B 1 15 ? 37.580 173.199 64.002 1.00 31.46 15 GLY B C 1
ATOM 3620 O O . GLY B 1 15 ? 36.875 172.737 63.101 1.00 31.79 15 GLY B O 1
ATOM 3621 N N . ILE B 1 16 ? 37.093 173.859 65.046 1.00 30.74 16 ILE B N 1
ATOM 3622 C CA . ILE B 1 16 ? 35.677 174.164 65.189 1.00 30.41 16 ILE B CA 1
ATOM 3623 C C . ILE B 1 16 ? 35.655 175.539 65.809 1.00 32.27 16 ILE B C 1
ATOM 3624 O O . ILE B 1 16 ? 36.006 175.693 66.979 1.00 33.71 16 ILE B O 1
ATOM 3629 N N . SER B 1 17 ? 35.268 176.546 65.038 1.00 32.92 17 SER B N 1
ATOM 3630 C CA . SER B 1 17 ? 35.234 177.894 65.586 1.00 33.56 17 SER B CA 1
ATOM 3631 C C . SER B 1 17 ? 34.112 178.753 65.041 1.00 34.09 17 SER B C 1
ATOM 3632 O O . SER B 1 17 ? 33.830 178.732 63.845 1.00 33.21 17 SER B O 1
ATOM 3635 N N . ARG B 1 18 ? 33.452 179.485 65.934 1.00 35.96 18 ARG B N 1
ATOM 3636 C CA . ARG B 1 18 ? 32.389 180.383 65.509 1.00 38.47 18 ARG B CA 1
ATOM 3637 C C . ARG B 1 18 ? 33.087 181.662 65.107 1.00 37.08 18 ARG B C 1
ATOM 3638 O O . ARG B 1 18 ? 33.628 182.378 65.947 1.00 36.24 18 ARG B O 1
ATOM 3646 N N . ALA B 1 19 ? 33.107 181.915 63.806 1.00 35.69 19 ALA B N 1
ATOM 3647 C CA . ALA B 1 19 ? 33.751 183.096 63.270 1.00 34.06 19 ALA B CA 1
ATOM 3648 C C . ALA B 1 19 ? 33.123 183.399 61.926 1.00 33.90 19 ALA B C 1
ATOM 3649 O O . ALA B 1 19 ? 32.362 182.591 61.385 1.00 32.11 19 ALA B O 1
ATOM 3651 N N . ASP B 1 20 ? 33.440 184.574 61.398 1.00 34.13 20 ASP B N 1
ATOM 3652 C CA . ASP B 1 20 ? 32.919 184.990 60.116 1.00 33.76 20 ASP B CA 1
ATOM 3653 C C . ASP B 1 20 ? 34.003 184.857 59.059 1.00 33.80 20 ASP B C 1
ATOM 3654 O O . ASP B 1 20 ? 35.199 184.938 59.365 1.00 32.92 20 ASP B O 1
ATOM 3659 N N . LEU B 1 21 ? 33.570 184.650 57.818 1.00 33.73 21 LEU B N 1
ATOM 3660 C CA . LEU B 1 21 ? 34.470 184.476 56.683 1.00 33.48 21 LEU B CA 1
ATOM 3661 C C . LEU B 1 21 ? 34.447 185.632 55.701 1.00 32.72 21 LEU B C 1
ATOM 3662 O O . LEU B 1 21 ? 33.411 186.261 55.485 1.00 31.99 21 LEU B O 1
ATOM 3667 N N . GLY B 1 22 ? 35.597 185.871 55.082 1.00 31.56 22 GLY B N 1
ATOM 3668 C CA . GLY B 1 22 ? 35.711 186.912 54.081 1.00 31.73 22 GLY B CA 1
ATOM 3669 C C . GLY B 1 22 ? 36.244 186.320 52.785 1.00 32.20 22 GLY B C 1
ATOM 3670 O O . GLY B 1 22 ? 37.400 185.892 52.718 1.00 32.44 22 GLY B O 1
ATOM 3671 N N . ILE B 1 23 ? 35.406 186.290 51.752 1.00 32.55 23 ILE B N 1
ATOM 3672 C CA . ILE B 1 23 ? 35.795 185.743 50.453 1.00 33.47 23 ILE B CA 1
ATOM 3673 C C . ILE B 1 23 ? 36.083 186.849 49.429 1.00 34.91 23 ILE B C 1
ATOM 3674 O O . ILE B 1 23 ? 35.282 187.769 49.246 1.00 35.11 23 ILE B O 1
ATOM 3679 N N . LYS B 1 24 ? 37.224 186.746 48.755 1.00 35.83 24 LYS B N 1
ATOM 3680 C CA . LYS B 1 24 ? 37.619 187.741 47.766 1.00 37.58 24 LYS B CA 1
ATOM 3681 C C . LYS B 1 24 ? 38.332 187.120 46.564 1.00 37.49 24 LYS B C 1
ATOM 3682 O O . LYS B 1 24 ? 39.440 186.598 46.687 1.00 36.63 24 LYS B O 1
ATOM 3688 N N . ASP B 1 25 ? 37.694 187.200 45.401 1.00 37.38 25 ASP B N 1
ATOM 3689 C CA . ASP B 1 25 ? 38.252 186.661 44.165 1.00 36.65 25 ASP B CA 1
ATOM 3690 C C . ASP B 1 25 ? 38.380 185.148 44.202 1.00 35.53 25 ASP B C 1
ATOM 3691 O O . ASP B 1 25 ? 39.445 184.592 43.928 1.00 34.41 25 ASP B O 1
ATOM 3696 N N . GLY B 1 26 ? 37.277 184.494 44.548 1.00 34.92 26 GLY B N 1
ATOM 3697 C CA . GLY B 1 26 ? 37.247 183.044 44.602 1.00 34.46 26 GLY B CA 1
ATOM 3698 C C . GLY B 1 26 ? 38.018 182.402 45.735 1.00 34.15 26 GLY B C 1
ATOM 3699 O O . GLY B 1 26 ? 38.059 181.180 45.829 1.00 35.16 26 GLY B O 1
ATOM 3700 N N . LYS B 1 27 ? 38.633 183.206 46.593 1.00 33.16 27 LYS B N 1
ATOM 3701 C CA . LYS B 1 27 ? 39.390 182.657 47.710 1.00 32.59 27 LYS B CA 1
ATOM 3702 C C . LYS B 1 27 ? 38.975 183.195 49.076 1.00 32.49 27 LYS B C 1
ATOM 3703 O O . LYS B 1 27 ? 38.353 184.251 49.189 1.00 33.68 27 LYS B O 1
ATOM 3709 N N . ILE B 1 28 ? 39.305 182.440 50.115 1.00 31.66 28 ILE B N 1
ATOM 3710 C CA . ILE B 1 28 ? 39.008 182.860 51.474 1.00 30.16 28 ILE B CA 1
ATOM 3711 C C . ILE B 1 28 ? 40.202 183.715 51.871 1.00 29.44 28 ILE B C 1
ATOM 3712 O O . ILE B 1 28 ? 41.328 183.222 51.964 1.00 28.19 28 ILE B O 1
ATOM 3717 N N . THR B 1 29 ? 39.949 185.002 52.084 1.00 28.74 29 THR B N 1
ATOM 3718 C CA . THR B 1 29 ? 41.009 185.939 52.423 1.00 29.15 29 THR B CA 1
ATOM 3719 C C . THR B 1 29 ? 41.133 186.308 53.901 1.00 28.29 29 THR B C 1
ATOM 3720 O O . THR B 1 29 ? 42.219 186.677 54.355 1.00 26.46 29 THR B O 1
ATOM 3724 N N . GLN B 1 30 ? 40.035 186.208 54.648 1.00 28.20 30 GLN B N 1
ATOM 3725 C CA . GLN B 1 30 ? 40.065 186.538 56.066 1.00 30.42 30 GLN B CA 1
ATOM 3726 C C . GLN B 1 30 ? 39.035 185.788 56.906 1.00 31.01 30 GLN B C 1
ATOM 3727 O O . GLN B 1 30 ? 37.882 185.607 56.495 1.00 31.07 30 GLN B O 1
ATOM 3733 N N . ILE B 1 31 ? 39.466 185.364 58.093 1.00 30.57 31 ILE B N 1
ATOM 3734 C CA . ILE B 1 31 ? 38.595 184.660 59.024 1.00 30.77 31 ILE B CA 1
ATOM 3735 C C . ILE B 1 31 ? 38.680 185.375 60.369 1.00 31.37 31 ILE B C 1
ATOM 3736 O O . ILE B 1 31 ? 39.772 185.556 60.927 1.00 28.50 31 ILE B O 1
ATOM 3741 N N . GLY B 1 32 ? 37.522 185.795 60.874 1.00 32.63 32 GLY B N 1
ATOM 3742 C CA . GLY B 1 32 ? 37.477 186.507 62.139 1.00 34.35 32 GLY B CA 1
ATOM 3743 C C . GLY B 1 32 ? 37.921 187.957 62.014 1.00 35.57 32 GLY B C 1
ATOM 3744 O O . GLY B 1 32 ? 38.522 188.353 61.013 1.00 34.62 32 GLY B O 1
ATOM 3745 N N . GLY B 1 33 ? 37.620 188.758 63.029 1.00 36.87 33 GLY B N 1
ATOM 3746 C CA . GLY B 1 33 ? 38.012 190.156 63.003 1.00 37.90 33 GLY B CA 1
ATOM 3747 C C . GLY B 1 33 ? 37.030 191.052 62.275 1.00 38.52 33 GLY B C 1
ATOM 3748 O O . GLY B 1 33 ? 35.876 190.676 62.057 1.00 37.87 33 GLY B O 1
ATOM 3749 N N . ALA B 1 34 ? 37.492 192.245 61.908 1.00 39.77 34 ALA B N 1
ATOM 3750 C CA . ALA B 1 34 ? 36.665 193.216 61.192 1.00 40.76 34 ALA B CA 1
ATOM 3751 C C . ALA B 1 34 ? 36.714 192.912 59.702 1.00 41.27 34 ALA B C 1
ATOM 3752 O O . ALA B 1 34 ? 37.759 193.065 59.067 1.00 41.06 34 ALA B O 1
ATOM 3754 N N . LEU B 1 35 ? 35.582 192.494 59.147 1.00 42.12 35 LEU B N 1
ATOM 3755 C CA . LEU B 1 35 ? 35.517 192.145 57.731 1.00 44.31 35 LEU B CA 1
ATOM 3756 C C . LEU B 1 35 ? 35.261 193.305 56.772 1.00 45.60 35 LEU B C 1
ATOM 3757 O O . LEU B 1 35 ? 35.811 193.334 55.668 1.00 46.14 35 LEU B O 1
ATOM 3762 N N . GLY B 1 36 ? 34.429 194.255 57.181 1.00 45.82 36 GLY B N 1
ATOM 3763 C CA . GLY B 1 36 ? 34.157 195.387 56.318 1.00 45.72 36 GLY B CA 1
ATOM 3764 C C . GLY B 1 36 ? 32.956 195.178 55.418 1.00 46.23 36 GLY B C 1
ATOM 3765 O O . GLY B 1 36 ? 32.124 194.306 55.682 1.00 47.82 36 GLY B O 1
ATOM 3766 N N . PRO B 1 37 ? 32.835 195.974 54.341 1.00 45.45 37 PRO B N 1
ATOM 3767 C CA . PRO B 1 37 ? 31.725 195.891 53.383 1.00 43.80 37 PRO B CA 1
ATOM 3768 C C . PRO B 1 37 ? 31.875 194.702 52.444 1.00 41.95 37 PRO B C 1
ATOM 3769 O O . PRO B 1 37 ? 32.990 194.236 52.190 1.00 40.50 37 PRO B O 1
ATOM 3773 N N . ALA B 1 38 ? 30.750 194.228 51.917 1.00 40.23 38 ALA B N 1
ATOM 3774 C CA . ALA B 1 38 ? 30.766 193.096 51.006 1.00 40.21 38 ALA B CA 1
ATOM 3775 C C . ALA B 1 38 ? 29.571 193.068 50.060 1.00 40.32 38 ALA B C 1
ATOM 3776 O O . ALA B 1 38 ? 28.433 193.304 50.470 1.00 40.13 38 ALA B O 1
ATOM 3778 N N . GLU B 1 39 ? 29.844 192.773 48.792 1.00 40.42 39 GLU B N 1
ATOM 3779 C CA . GLU B 1 39 ? 28.802 192.685 47.774 1.00 41.32 39 GLU B CA 1
ATOM 3780 C C . GLU B 1 39 ? 27.606 191.947 48.344 1.00 39.29 39 GLU B C 1
ATOM 3781 O O . GLU B 1 39 ? 26.479 192.435 48.302 1.00 40.64 39 GLU B O 1
ATOM 3787 N N . ARG B 1 40 ? 27.858 190.763 48.885 1.00 36.28 40 ARG B N 1
ATOM 3788 C CA . ARG B 1 40 ? 26.790 189.975 49.464 1.00 32.73 40 ARG B CA 1
ATOM 3789 C C . ARG B 1 40 ? 27.211 189.434 50.814 1.00 31.39 40 ARG B C 1
ATOM 3790 O O . ARG B 1 40 ? 28.395 189.236 51.073 1.00 30.93 40 ARG B O 1
ATOM 3798 N N . THR B 1 41 ? 26.229 189.215 51.678 1.00 30.92 41 THR B N 1
ATOM 3799 C CA . THR B 1 41 ? 26.482 188.675 53.000 1.00 31.39 41 THR B CA 1
ATOM 3800 C C . THR B 1 41 ? 25.517 187.527 53.215 1.00 31.92 41 THR B C 1
ATOM 3801 O O . THR B 1 41 ? 24.317 187.657 52.969 1.00 30.85 41 THR B O 1
ATOM 3805 N N . ILE B 1 42 ? 26.048 186.391 53.649 1.00 32.89 42 ILE B N 1
ATOM 3806 C CA . ILE B 1 42 ? 25.214 185.229 53.900 1.00 33.33 42 ILE B CA 1
ATOM 3807 C C . ILE B 1 42 ? 25.160 184.970 55.400 1.00 33.84 42 ILE B C 1
ATOM 3808 O O . ILE B 1 42 ? 26.181 185.032 56.093 1.00 32.72 42 ILE B O 1
ATOM 3813 N N . ASP B 1 43 ? 23.957 184.701 55.895 1.00 34.50 43 ASP B N 1
ATOM 3814 C CA . ASP B 1 43 ? 23.759 184.439 57.309 1.00 35.59 43 ASP B CA 1
ATOM 3815 C C . ASP B 1 43 ? 23.769 182.935 57.565 1.00 35.23 43 ASP B C 1
ATOM 3816 O O . ASP B 1 43 ? 22.773 182.248 57.321 1.00 34.64 43 ASP B O 1
ATOM 3821 N N . ALA B 1 44 ? 24.895 182.431 58.060 1.00 35.06 44 ALA B N 1
ATOM 3822 C CA . ALA B 1 44 ? 25.039 181.007 58.344 1.00 34.66 44 ALA B CA 1
ATOM 3823 C C . ALA B 1 44 ? 24.631 180.669 59.777 1.00 33.58 44 ALA B C 1
ATOM 3824 O O . ALA B 1 44 ? 25.034 179.645 60.323 1.00 32.39 44 ALA B O 1
ATOM 3826 N N . ALA B 1 45 ? 23.822 181.534 60.378 1.00 33.64 45 ALA B N 1
ATOM 3827 C CA . ALA B 1 45 ? 23.356 181.328 61.744 1.00 33.15 45 ALA B CA 1
ATOM 3828 C C . ALA B 1 45 ? 22.788 179.922 61.927 1.00 32.18 45 ALA B C 1
ATOM 3829 O O . ALA B 1 45 ? 21.996 179.447 61.108 1.00 31.50 45 ALA B O 1
ATOM 3831 N N . GLY B 1 46 ? 23.201 179.263 63.006 1.00 30.46 46 GLY B N 1
ATOM 3832 C CA . GLY B 1 46 ? 22.719 177.925 63.294 1.00 29.34 46 GLY B CA 1
ATOM 3833 C C . GLY B 1 46 ? 23.155 176.876 62.288 1.00 29.23 46 GLY B C 1
ATOM 3834 O O . GLY B 1 46 ? 22.609 175.770 62.261 1.00 28.92 46 GLY B O 1
ATOM 3835 N N . ARG B 1 47 ? 24.145 177.210 61.465 1.00 27.85 47 ARG B N 1
ATOM 3836 C CA . ARG B 1 47 ? 24.629 176.280 60.457 1.00 25.60 47 ARG B CA 1
ATOM 3837 C C . ARG B 1 47 ? 26.135 176.082 60.490 1.00 24.91 47 ARG B C 1
ATOM 3838 O O . ARG B 1 47 ? 26.882 176.912 61.014 1.00 24.40 47 ARG B O 1
ATOM 3846 N N . TYR B 1 48 ? 26.573 174.958 59.936 1.00 24.61 48 TYR B N 1
ATOM 3847 C CA . TYR B 1 48 ? 27.991 174.649 59.875 1.00 25.15 48 TYR B CA 1
ATOM 3848 C C . TYR B 1 48 ? 28.539 175.161 58.549 1.00 24.28 48 TYR B C 1
ATOM 3849 O O . TYR B 1 48 ? 27.841 175.164 57.532 1.00 24.19 48 TYR B O 1
ATOM 3858 N N . VAL B 1 49 ? 29.789 175.599 58.564 1.00 22.34 49 VAL B N 1
ATOM 3859 C CA . VAL B 1 49 ? 30.448 176.076 57.360 1.00 21.49 49 VAL B CA 1
ATOM 3860 C C . VAL B 1 49 ? 31.528 175.041 57.074 1.00 22.04 49 VAL B C 1
ATOM 3861 O O . VAL B 1 49 ? 32.641 175.140 57.602 1.00 21.20 49 VAL B O 1
ATOM 3865 N N . PHE B 1 50 ? 31.189 174.046 56.255 1.00 21.52 50 PHE B N 1
ATOM 3866 C CA . PHE B 1 50 ? 32.112 172.961 55.896 1.00 19.78 50 PHE B CA 1
ATOM 3867 C C . PHE B 1 50 ? 32.856 173.211 54.593 1.00 20.29 50 PHE B C 1
ATOM 3868 O O . PHE B 1 50 ? 32.397 173.972 53.739 1.00 21.05 50 PHE B O 1
ATOM 3876 N N . PRO B 1 51 ? 34.027 172.572 54.425 1.00 20.53 51 PRO B N 1
ATOM 3877 C CA . PRO B 1 51 ? 34.776 172.743 53.177 1.00 20.20 51 PRO B CA 1
ATOM 3878 C C . PRO B 1 51 ? 33.914 172.000 52.144 1.00 20.80 51 PRO B C 1
ATOM 3879 O O . PRO B 1 51 ? 33.145 171.109 52.514 1.00 21.52 51 PRO B O 1
ATOM 3883 N N . GLY B 1 52 ? 34.014 172.349 50.869 1.00 21.02 52 GLY B N 1
ATOM 3884 C CA . GLY B 1 52 ? 33.202 171.658 49.877 1.00 18.31 52 GLY B CA 1
ATOM 3885 C C . GLY B 1 52 ? 33.565 170.188 49.714 1.00 17.74 52 GLY B C 1
ATOM 3886 O O . GLY B 1 52 ? 34.743 169.821 49.751 1.00 14.48 52 GLY B O 1
ATOM 3887 N N . GLY B 1 53 ? 32.553 169.343 49.532 1.00 17.44 53 GLY B N 1
ATOM 3888 C CA . GLY B 1 53 ? 32.801 167.923 49.360 1.00 18.53 53 GLY B CA 1
ATOM 3889 C C . GLY B 1 53 ? 33.702 167.617 48.172 1.00 18.74 53 GLY B C 1
ATOM 3890 O O . GLY B 1 53 ? 33.700 168.334 47.173 1.00 19.05 53 GLY B O 1
ATOM 3891 N N . ILE B 1 54 ? 34.479 166.546 48.279 1.00 18.39 54 ILE B N 1
ATOM 3892 C CA . ILE B 1 54 ? 35.383 166.147 47.208 1.00 19.13 54 ILE B CA 1
ATOM 3893 C C . ILE B 1 54 ? 35.239 164.656 46.933 1.00 20.19 54 ILE B C 1
ATOM 3894 O O . ILE B 1 54 ? 35.705 163.830 47.714 1.00 22.38 54 ILE B O 1
ATOM 3899 N N . ASP B 1 55 ? 34.597 164.319 45.817 1.00 19.57 55 ASP B N 1
ATOM 3900 C CA . ASP B 1 55 ? 34.361 162.925 45.454 1.00 19.29 55 ASP B CA 1
ATOM 3901 C C . ASP B 1 55 ? 35.376 162.417 44.428 1.00 19.99 55 ASP B C 1
ATOM 3902 O O . ASP B 1 55 ? 35.235 162.663 43.232 1.00 22.09 55 ASP B O 1
ATOM 3907 N N . VAL B 1 56 ? 36.388 161.693 44.895 1.00 19.27 56 VAL B N 1
ATOM 3908 C CA . VAL B 1 56 ? 37.425 161.186 44.006 1.00 18.29 56 VAL B CA 1
ATOM 3909 C C . VAL B 1 56 ? 37.097 159.878 43.287 1.00 19.05 56 VAL B C 1
ATOM 3910 O O . VAL B 1 56 ? 37.992 159.223 42.754 1.00 18.33 56 VAL B O 1
ATOM 3914 N N . HIS B 1 57 ? 35.827 159.494 43.254 1.00 19.67 57 HIS B N 1
ATOM 3915 C CA . HIS B 1 57 ? 35.464 158.258 42.567 1.00 21.47 57 HIS B CA 1
ATOM 3916 C C . HIS B 1 57 ? 34.118 158.371 41.863 1.00 22.53 57 HIS B C 1
ATOM 3917 O O . HIS B 1 57 ? 33.097 157.921 42.389 1.00 23.68 57 HIS B O 1
ATOM 3924 N N . THR B 1 58 ? 34.126 158.966 40.671 1.00 21.72 58 THR B N 1
ATOM 3925 C CA . THR B 1 58 ? 32.906 159.129 39.889 1.00 22.86 58 THR B CA 1
ATOM 3926 C C . THR B 1 58 ? 33.048 158.659 38.448 1.00 24.23 58 THR B C 1
ATOM 3927 O O . THR B 1 58 ? 34.146 158.626 37.883 1.00 23.68 58 THR B O 1
ATOM 3931 N N . HIS B 1 59 ? 31.910 158.294 37.869 1.00 26.72 59 HIS B N 1
ATOM 3932 C CA . HIS B 1 59 ? 31.815 157.861 36.480 1.00 28.53 59 HIS B CA 1
ATOM 3933 C C . HIS B 1 59 ? 30.629 158.662 35.964 1.00 30.22 59 HIS B C 1
ATOM 3934 O O . HIS B 1 59 ? 29.597 158.118 35.569 1.00 30.48 59 HIS B O 1
ATOM 3941 N N . VAL B 1 60 ? 30.805 159.977 36.016 1.00 32.09 60 VAL B N 1
ATOM 3942 C CA . VAL B 1 60 ? 29.813 160.960 35.613 1.00 34.54 60 VAL B CA 1
ATOM 3943 C C . VAL B 1 60 ? 29.155 160.730 34.245 1.00 35.80 60 VAL B C 1
ATOM 3944 O O . VAL B 1 60 ? 27.934 160.836 34.116 1.00 33.80 60 VAL B O 1
ATOM 3948 N N . GLU B 1 61 ? 29.963 160.418 33.232 1.00 38.06 61 GLU B N 1
ATOM 3949 C CA . GLU B 1 61 ? 29.463 160.167 31.880 1.00 40.49 61 GLU B CA 1
ATOM 3950 C C . GLU B 1 61 ? 30.156 158.927 31.327 1.00 42.11 61 GLU B C 1
ATOM 3951 O O . GLU B 1 61 ? 31.376 158.898 31.175 1.00 40.68 61 GLU B O 1
ATOM 3957 N N . THR B 1 62 ? 29.372 157.908 31.006 1.00 46.06 62 THR B N 1
ATOM 3958 C CA . THR B 1 62 ? 29.931 156.658 30.517 1.00 50.73 62 THR B CA 1
ATOM 3959 C C . THR B 1 62 ? 29.150 156.011 29.385 1.00 53.87 62 THR B C 1
ATOM 3960 O O . THR B 1 62 ? 27.963 156.284 29.195 1.00 54.57 62 THR B O 1
ATOM 3964 N N . VAL B 1 63 ? 29.840 155.156 28.634 1.00 57.86 63 VAL B N 1
ATOM 3965 C CA . VAL B 1 63 ? 29.241 154.404 27.533 1.00 62.55 63 VAL B CA 1
ATOM 3966 C C . VAL B 1 63 ? 29.614 152.924 27.714 1.00 65.92 63 VAL B C 1
ATOM 3967 O O . VAL B 1 63 ? 30.765 152.534 27.502 1.00 65.86 63 VAL B O 1
ATOM 3971 N N . SER B 1 64 ? 28.639 152.112 28.129 1.00 69.77 64 SER B N 1
ATOM 3972 C CA . SER B 1 64 ? 28.858 150.679 28.347 1.00 73.07 64 SER B CA 1
ATOM 3973 C C . SER B 1 64 ? 28.033 149.809 27.403 1.00 75.63 64 SER B C 1
ATOM 3974 O O . SER B 1 64 ? 26.802 149.791 27.460 1.00 74.92 64 SER B O 1
ATOM 3977 N N . PHE B 1 65 ? 28.735 149.078 26.546 1.00 78.43 65 PHE B N 1
ATOM 3978 C CA . PHE B 1 65 ? 28.105 148.200 25.575 1.00 81.08 65 PHE B CA 1
ATOM 3979 C C . PHE B 1 65 ? 27.188 148.998 24.650 1.00 81.52 65 PHE B C 1
ATOM 3980 O O . PHE B 1 65 ? 25.966 148.811 24.646 1.00 81.93 65 PHE B O 1
ATOM 3988 N N . ASN B 1 66 ? 27.792 149.903 23.881 1.00 81.11 66 ASN B N 1
ATOM 3989 C CA . ASN B 1 66 ? 27.073 150.734 22.916 1.00 80.13 66 ASN B CA 1
ATOM 3990 C C . ASN B 1 66 ? 26.043 151.710 23.499 1.00 77.99 66 ASN B C 1
ATOM 3991 O O . ASN B 1 66 ? 25.692 152.700 22.855 1.00 77.49 66 ASN B O 1
ATOM 3996 N N . THR B 1 67 ? 25.559 151.436 24.707 1.00 75.42 67 THR B N 1
ATOM 3997 C CA . THR B 1 67 ? 24.574 152.310 25.343 1.00 72.05 67 THR B CA 1
ATOM 3998 C C . THR B 1 67 ? 25.255 153.352 26.240 1.00 68.68 67 THR B C 1
ATOM 3999 O O . THR B 1 67 ? 26.347 153.117 26.767 1.00 67.67 67 THR B O 1
ATOM 4003 N N . GLN B 1 68 ? 24.609 154.503 26.407 1.00 64.38 68 GLN B N 1
ATOM 4004 C CA . GLN B 1 68 ? 25.160 155.574 27.230 1.00 60.11 68 GLN B CA 1
ATOM 4005 C C . GLN B 1 68 ? 24.478 155.703 28.582 1.00 55.80 68 GLN B C 1
ATOM 4006 O O . GLN B 1 68 ? 23.318 155.322 28.746 1.00 54.94 68 GLN B O 1
ATOM 4012 N N . SER B 1 69 ? 25.208 156.260 29.542 1.00 50.52 69 SER B N 1
ATOM 4013 C CA . SER B 1 69 ? 24.691 156.460 30.888 1.00 45.64 69 SER B CA 1
ATOM 4014 C C . SER B 1 69 ? 23.653 157.576 30.923 1.00 42.84 69 SER B C 1
ATOM 4015 O O . SER B 1 69 ? 23.718 158.529 30.144 1.00 41.55 69 SER B O 1
ATOM 4018 N N . ALA B 1 70 ? 22.695 157.449 31.833 1.00 39.63 70 ALA B N 1
ATOM 4019 C CA . ALA B 1 70 ? 21.633 158.432 31.978 1.00 37.81 70 ALA B CA 1
ATOM 4020 C C . ALA B 1 70 ? 22.186 159.823 32.285 1.00 37.20 70 ALA B C 1
ATOM 4021 O O . ALA B 1 70 ? 21.712 160.817 31.741 1.00 37.28 70 ALA B O 1
ATOM 4023 N N . ASP B 1 71 ? 23.183 159.891 33.161 1.00 35.25 71 ASP B N 1
ATOM 4024 C CA . ASP B 1 71 ? 23.784 161.166 33.520 1.00 33.70 71 ASP B CA 1
ATOM 4025 C C . ASP B 1 71 ? 24.898 161.548 32.573 1.00 32.58 71 ASP B C 1
ATOM 4026 O O . ASP B 1 71 ? 25.533 160.693 31.960 1.00 32.17 71 ASP B O 1
ATOM 4031 N N . THR B 1 72 ? 25.127 162.851 32.467 1.00 31.65 72 THR B N 1
ATOM 4032 C CA . THR B 1 72 ? 26.190 163.398 31.636 1.00 30.04 72 THR B CA 1
ATOM 4033 C C . THR B 1 72 ? 27.043 164.211 32.594 1.00 28.49 72 THR B C 1
ATOM 4034 O O . THR B 1 72 ? 26.694 164.363 33.762 1.00 28.33 72 THR B O 1
ATOM 4038 N N . PHE B 1 73 ? 28.156 164.734 32.109 1.00 27.37 73 PHE B N 1
ATOM 4039 C CA . PHE B 1 73 ? 29.018 165.537 32.955 1.00 27.59 73 PHE B CA 1
ATOM 4040 C C . PHE B 1 73 ? 28.238 166.722 33.534 1.00 29.21 73 PHE B C 1
ATOM 4041 O O . PHE B 1 73 ? 28.520 167.182 34.639 1.00 30.56 73 PHE B O 1
ATOM 4049 N N . ALA B 1 74 ? 27.244 167.200 32.790 1.00 29.80 74 ALA B N 1
ATOM 4050 C CA . ALA B 1 74 ? 26.433 168.333 33.221 1.00 28.96 74 ALA B CA 1
ATOM 4051 C C . ALA B 1 74 ? 25.379 167.971 34.263 1.00 29.34 74 ALA B C 1
ATOM 4052 O O . ALA B 1 74 ? 25.266 168.639 35.286 1.00 30.99 74 ALA B O 1
ATOM 4054 N N . THR B 1 75 ? 24.598 166.929 34.000 1.00 28.57 75 THR B N 1
ATOM 4055 C CA . THR B 1 75 ? 23.556 166.512 34.934 1.00 28.46 75 THR B CA 1
ATOM 4056 C C . THR B 1 75 ? 24.117 166.010 36.259 1.00 28.19 75 THR B C 1
ATOM 4057 O O . THR B 1 75 ? 23.508 166.202 37.309 1.00 29.44 75 THR B O 1
ATOM 4061 N N . ALA B 1 76 ? 25.274 165.360 36.212 1.00 26.84 76 ALA B N 1
ATOM 4062 C CA . ALA B 1 76 ? 25.878 164.830 37.429 1.00 25.84 76 ALA B CA 1
ATOM 4063 C C . ALA B 1 76 ? 26.463 165.926 38.313 1.00 24.88 76 ALA B C 1
ATOM 4064 O O . ALA B 1 76 ? 26.153 165.990 39.505 1.00 24.09 76 ALA B O 1
ATOM 4066 N N . THR B 1 77 ? 27.307 166.782 37.733 1.00 23.77 77 THR B N 1
ATOM 4067 C CA . THR B 1 77 ? 27.929 167.866 38.491 1.00 21.75 77 THR B CA 1
ATOM 4068 C C . THR B 1 77 ? 26.893 168.771 39.144 1.00 21.12 77 THR B C 1
ATOM 4069 O O . THR B 1 77 ? 27.142 169.333 40.205 1.00 21.56 77 THR B O 1
ATOM 4073 N N . VAL B 1 78 ? 25.732 168.918 38.521 1.00 19.38 78 VAL B N 1
ATOM 4074 C CA . VAL B 1 78 ? 24.703 169.750 39.120 1.00 20.90 78 VAL B CA 1
ATOM 4075 C C . VAL B 1 78 ? 24.198 169.050 40.375 1.00 21.83 78 VAL B C 1
ATOM 4076 O O . VAL B 1 78 ? 24.009 169.688 41.415 1.00 22.82 78 VAL B O 1
ATOM 4080 N N . ALA B 1 79 ? 23.987 167.739 40.277 1.00 21.67 79 ALA B N 1
ATOM 4081 C CA . ALA B 1 79 ? 23.518 166.957 41.416 1.00 21.53 79 ALA B CA 1
ATOM 4082 C C . ALA B 1 79 ? 24.588 167.000 42.508 1.00 22.11 79 ALA B C 1
ATOM 4083 O O . ALA B 1 79 ? 24.286 167.140 43.696 1.00 21.52 79 ALA B O 1
ATOM 4085 N N . ALA B 1 80 ? 25.846 166.896 42.094 1.00 21.70 80 ALA B N 1
ATOM 4086 C CA . ALA B 1 80 ? 26.950 166.935 43.035 1.00 22.66 80 ALA B CA 1
ATOM 4087 C C . ALA B 1 80 ? 26.884 168.221 43.860 1.00 24.06 80 ALA B C 1
ATOM 4088 O O . ALA B 1 80 ? 26.980 168.187 45.090 1.00 25.99 80 ALA B O 1
ATOM 4090 N N . ALA B 1 81 ? 26.712 169.350 43.182 1.00 23.58 81 ALA B N 1
ATOM 4091 C CA . ALA B 1 81 ? 26.646 170.644 43.852 1.00 22.50 81 ALA B CA 1
ATOM 4092 C C . ALA B 1 81 ? 25.500 170.688 44.846 1.00 22.10 81 ALA B C 1
ATOM 4093 O O . ALA B 1 81 ? 25.669 171.129 45.982 1.00 20.20 81 ALA B O 1
ATOM 4095 N N . CYS B 1 82 ? 24.331 170.232 44.416 1.00 22.32 82 CYS B N 1
ATOM 4096 C CA . CYS B 1 82 ? 23.168 170.231 45.283 1.00 23.63 82 CYS B CA 1
ATOM 4097 C C . CYS B 1 82 ? 23.384 169.312 46.474 1.00 25.10 82 CYS B C 1
ATOM 4098 O O . CYS B 1 82 ? 22.653 169.384 47.463 1.00 26.87 82 CYS B O 1
ATOM 4101 N N . GLY B 1 83 ? 24.391 168.448 46.374 1.00 24.88 83 GLY B N 1
ATOM 4102 C CA . GLY B 1 83 ? 24.685 167.521 47.448 1.00 23.07 83 GLY B CA 1
ATOM 4103 C C . GLY B 1 83 ? 25.832 167.979 48.326 1.00 23.21 83 GLY B C 1
ATOM 4104 O O . GLY B 1 83 ? 26.254 167.260 49.237 1.00 23.91 83 GLY B O 1
ATOM 4105 N N . GLY B 1 84 ? 26.353 169.166 48.044 1.00 22.05 84 GLY B N 1
ATOM 4106 C CA . GLY B 1 84 ? 27.441 169.702 48.839 1.00 21.46 84 GLY B CA 1
ATOM 4107 C C . GLY B 1 84 ? 28.827 169.351 48.351 1.00 22.55 84 GLY B C 1
ATOM 4108 O O . GLY B 1 84 ? 29.807 169.611 49.051 1.00 23.24 84 GLY B O 1
ATOM 4109 N N . THR B 1 85 ? 28.928 168.764 47.161 1.00 22.79 85 THR B N 1
ATOM 4110 C CA . THR B 1 85 ? 30.234 168.389 46.618 1.00 22.85 85 THR B CA 1
ATOM 4111 C C . THR B 1 85 ? 30.651 169.372 45.534 1.00 22.18 85 THR B C 1
ATOM 4112 O O . THR B 1 85 ? 29.949 169.541 44.536 1.00 22.53 85 THR B O 1
ATOM 4116 N N . THR B 1 86 ? 31.802 170.009 45.737 1.00 20.88 86 THR B N 1
ATOM 4117 C CA . THR B 1 86 ? 32.309 171.013 44.810 1.00 21.90 86 THR B CA 1
ATOM 4118 C C . THR B 1 86 ? 33.459 170.593 43.891 1.00 23.35 86 THR B C 1
ATOM 4119 O O . THR B 1 86 ? 33.782 171.301 42.937 1.00 24.19 86 THR B O 1
ATOM 4123 N N . THR B 1 87 ? 34.102 169.473 44.191 1.00 23.64 87 THR B N 1
ATOM 4124 C CA . THR B 1 87 ? 35.178 168.979 43.342 1.00 23.26 87 THR B CA 1
ATOM 4125 C C . THR B 1 87 ? 34.940 167.504 43.101 1.00 23.46 87 THR B C 1
ATOM 4126 O O . THR B 1 87 ? 34.389 166.793 43.942 1.00 24.20 87 THR B O 1
ATOM 4130 N N . ILE B 1 88 ? 35.355 167.043 41.935 1.00 23.02 88 ILE B N 1
ATOM 4131 C CA . ILE B 1 88 ? 35.150 165.661 41.577 1.00 20.83 88 ILE B CA 1
ATOM 4132 C C . ILE B 1 88 ? 36.341 165.206 40.760 1.00 19.79 88 ILE B C 1
ATOM 4133 O O . ILE B 1 88 ? 36.993 166.014 40.109 1.00 20.55 88 ILE B O 1
ATOM 4138 N N . VAL B 1 89 ? 36.667 163.927 40.839 1.00 18.98 89 VAL B N 1
ATOM 4139 C CA . VAL B 1 89 ? 37.768 163.411 40.044 1.00 18.83 89 VAL B CA 1
ATOM 4140 C C . VAL B 1 89 ? 37.156 162.226 39.328 1.00 19.54 89 VAL B C 1
ATOM 4141 O O . VAL B 1 89 ? 36.968 161.163 39.909 1.00 20.78 89 VAL B O 1
ATOM 4145 N N . ASP B 1 90 ? 36.799 162.444 38.067 1.00 20.50 90 ASP B N 1
ATOM 4146 C CA . ASP B 1 90 ? 36.160 161.426 37.250 1.00 20.30 90 ASP B CA 1
ATOM 4147 C C . ASP B 1 90 ? 37.202 160.499 36.644 1.00 21.74 90 ASP B C 1
ATOM 4148 O O . ASP B 1 90 ? 38.378 160.862 36.499 1.00 20.61 90 ASP B O 1
ATOM 4153 N N . PHE B 1 91 ? 36.760 159.293 36.308 1.00 22.79 91 PHE B N 1
ATOM 4154 C CA . PHE B 1 91 ? 37.638 158.307 35.705 1.00 24.21 91 PHE B CA 1
ATOM 4155 C C . PHE B 1 91 ? 37.596 158.430 34.189 1.00 24.48 91 PHE B C 1
ATOM 4156 O O . PHE B 1 91 ? 36.634 158.011 33.545 1.00 23.53 91 PHE B O 1
ATOM 4164 N N . CYS B 1 92 ? 38.641 159.037 33.633 1.00 24.86 92 CYS B N 1
ATOM 4165 C CA . CYS B 1 92 ? 38.760 159.201 32.193 1.00 26.39 92 CYS B CA 1
ATOM 4166 C C . CYS B 1 92 ? 39.093 157.817 31.648 1.00 26.23 92 CYS B C 1
ATOM 4167 O O . CYS B 1 92 ? 40.152 157.259 31.949 1.00 25.27 92 CYS B O 1
ATOM 4170 N N . GLN B 1 93 ? 38.188 157.267 30.846 1.00 27.19 93 GLN B N 1
ATOM 4171 C CA . GLN B 1 93 ? 38.373 155.923 30.308 1.00 28.29 93 GLN B CA 1
ATOM 4172 C C . GLN B 1 93 ? 38.935 155.807 28.894 1.00 27.17 93 GLN B C 1
ATOM 4173 O O . GLN B 1 93 ? 38.374 156.347 27.941 1.00 27.57 93 GLN B O 1
ATOM 4179 N N . GLN B 1 94 ? 40.042 155.081 28.763 1.00 25.93 94 GLN B N 1
ATOM 4180 C CA . GLN B 1 94 ? 40.666 154.858 27.462 1.00 25.48 94 GLN B CA 1
ATOM 4181 C C . GLN B 1 94 ? 39.783 153.927 26.638 1.00 25.54 94 GLN B C 1
ATOM 4182 O O . GLN B 1 94 ? 39.034 153.121 27.185 1.00 24.78 94 GLN B O 1
ATOM 4188 N N . ASP B 1 95 ? 39.862 154.059 25.319 1.00 27.20 95 ASP B N 1
ATOM 4189 C CA . ASP B 1 95 ? 39.096 153.208 24.416 1.00 27.14 95 ASP B CA 1
ATOM 4190 C C . ASP B 1 95 ? 40.092 152.233 23.818 1.00 26.68 95 ASP B C 1
ATOM 4191 O O . ASP B 1 95 ? 41.191 152.627 23.433 1.00 26.04 95 ASP B O 1
ATOM 4196 N N . ARG B 1 96 ? 39.725 150.959 23.754 1.00 27.82 96 ARG B N 1
ATOM 4197 C CA . ARG B 1 96 ? 40.634 149.958 23.205 1.00 30.73 96 ARG B CA 1
ATOM 4198 C C . ARG B 1 96 ? 41.130 150.357 21.815 1.00 29.64 96 ARG B C 1
ATOM 4199 O O . ARG B 1 96 ? 40.347 150.727 20.941 1.00 27.40 96 ARG B O 1
ATOM 4207 N N . GLY B 1 97 ? 42.438 150.298 21.622 1.00 30.08 97 GLY B N 1
ATOM 4208 C CA . GLY B 1 97 ? 42.992 150.652 20.331 1.00 31.86 97 GLY B CA 1
ATOM 4209 C C . GLY B 1 97 ? 43.331 152.122 20.177 1.00 33.19 97 GLY B C 1
ATOM 4210 O O . GLY B 1 97 ? 43.943 152.518 19.184 1.00 34.12 97 GLY B O 1
ATOM 4211 N N . HIS B 1 98 ? 42.940 152.936 21.154 1.00 33.66 98 HIS B N 1
ATOM 4212 C CA . HIS B 1 98 ? 43.215 154.367 21.105 1.00 32.91 98 HIS B CA 1
ATOM 4213 C C . HIS B 1 98 ? 44.206 154.790 22.200 1.00 32.04 98 HIS B C 1
ATOM 4214 O O . HIS B 1 98 ? 44.480 154.027 23.130 1.00 30.71 98 HIS B O 1
ATOM 4221 N N . SER B 1 99 ? 44.754 155.997 22.073 1.00 30.28 99 SER B N 1
ATOM 4222 C CA . SER B 1 99 ? 45.732 156.507 23.034 1.00 28.16 99 SER B CA 1
ATOM 4223 C C . SER B 1 99 ? 45.102 157.097 24.292 1.00 28.09 99 SER B C 1
ATOM 4224 O O . SER B 1 99 ? 43.877 157.266 24.380 1.00 25.98 99 SER B O 1
ATOM 4227 N N . LEU B 1 100 ? 45.950 157.414 25.266 1.00 26.39 100 LEU B N 1
ATOM 4228 C CA . LEU B 1 100 ? 45.460 158.009 26.502 1.00 27.66 100 LEU B CA 1
ATOM 4229 C C . LEU B 1 100 ? 45.082 159.451 26.172 1.00 26.95 100 LEU B C 1
ATOM 4230 O O . LEU B 1 100 ? 44.014 159.934 26.569 1.00 25.18 100 LEU B O 1
ATOM 4235 N N . ALA B 1 101 ? 45.954 160.123 25.424 1.00 26.25 101 ALA B N 1
ATOM 4236 C CA . ALA B 1 101 ? 45.693 161.492 25.011 1.00 25.56 101 ALA B CA 1
ATOM 4237 C C . ALA B 1 101 ? 44.323 161.558 24.327 1.00 26.64 101 ALA B C 1
ATOM 4238 O O . ALA B 1 101 ? 43.501 162.417 24.670 1.00 27.16 101 ALA B O 1
ATOM 4240 N N . GLU B 1 102 ? 44.073 160.648 23.377 1.00 26.15 102 GLU B N 1
ATOM 4241 C CA . GLU B 1 102 ? 42.791 160.617 22.668 1.00 26.47 102 GLU B CA 1
ATOM 4242 C C . GLU B 1 102 ? 41.667 160.594 23.714 1.00 25.47 102 GLU B C 1
ATOM 4243 O O . GLU B 1 102 ? 40.626 161.230 23.539 1.00 26.19 102 GLU B O 1
ATOM 4249 N N . ALA B 1 103 ? 41.900 159.867 24.808 1.00 24.97 103 ALA B N 1
ATOM 4250 C CA . ALA B 1 103 ? 40.922 159.728 25.894 1.00 22.56 103 ALA B CA 1
ATOM 4251 C C . ALA B 1 103 ? 40.730 161.024 26.679 1.00 22.15 103 ALA B C 1
ATOM 4252 O O . ALA B 1 103 ? 39.600 161.431 26.964 1.00 21.70 103 ALA B O 1
ATOM 4254 N N . VAL B 1 104 ? 41.833 161.666 27.038 1.00 20.88 104 VAL B N 1
ATOM 4255 C CA . VAL B 1 104 ? 41.755 162.912 27.773 1.00 21.04 104 VAL B CA 1
ATOM 4256 C C . VAL B 1 104 ? 40.998 163.939 26.941 1.00 22.58 104 VAL B C 1
ATOM 4257 O O . VAL B 1 104 ? 40.097 164.627 27.437 1.00 23.25 104 VAL B O 1
ATOM 4261 N N . ALA B 1 105 ? 41.378 164.042 25.670 1.00 22.47 105 ALA B N 1
ATOM 4262 C CA . ALA B 1 105 ? 40.734 164.976 24.752 1.00 21.07 105 ALA B CA 1
ATOM 4263 C C . ALA B 1 105 ? 39.232 164.712 24.728 1.00 20.29 105 ALA B C 1
ATOM 4264 O O . ALA B 1 105 ? 38.427 165.642 24.755 1.00 18.44 105 ALA B O 1
ATOM 4266 N N . LYS B 1 106 ? 38.862 163.435 24.676 1.00 20.43 106 LYS B N 1
ATOM 4267 C CA . LYS B 1 106 ? 37.454 163.061 24.656 1.00 21.92 106 LYS B CA 1
ATOM 4268 C C . LYS B 1 106 ? 36.762 163.527 25.932 1.00 23.31 106 LYS B C 1
ATOM 4269 O O . LYS B 1 106 ? 35.617 164.000 25.900 1.00 23.66 106 LYS B O 1
ATOM 4275 N N . TRP B 1 107 ? 37.463 163.393 27.057 1.00 23.52 107 TRP B N 1
ATOM 4276 C CA . TRP B 1 107 ? 36.907 163.805 28.335 1.00 24.07 107 TRP B CA 1
ATOM 4277 C C . TRP B 1 107 ? 36.728 165.316 28.358 1.00 22.34 107 TRP B C 1
ATOM 4278 O O . TRP B 1 107 ? 35.659 165.809 28.733 1.00 20.91 107 TRP B O 1
ATOM 4289 N N . ASP B 1 108 ? 37.758 166.050 27.942 1.00 21.04 108 ASP B N 1
ATOM 4290 C CA . ASP B 1 108 ? 37.652 167.502 27.892 1.00 22.05 108 ASP B CA 1
ATOM 4291 C C . ASP B 1 108 ? 36.402 167.884 27.095 1.00 23.20 108 ASP B C 1
ATOM 4292 O O . ASP B 1 108 ? 35.682 168.819 27.453 1.00 24.67 108 ASP B O 1
ATOM 4297 N N . GLY B 1 109 ? 36.134 167.151 26.020 1.00 21.82 109 GLY B N 1
ATOM 4298 C CA . GLY B 1 109 ? 34.963 167.450 25.227 1.00 21.38 109 GLY B CA 1
ATOM 4299 C C . GLY B 1 109 ? 33.706 167.354 26.063 1.00 22.65 109 GLY B C 1
ATOM 4300 O O . GLY B 1 109 ? 32.799 168.175 25.940 1.00 22.83 109 GLY B O 1
ATOM 4301 N N . MET B 1 110 ? 33.651 166.351 26.931 1.00 24.45 110 MET B N 1
ATOM 4302 C CA . MET B 1 110 ? 32.484 166.153 27.783 1.00 25.42 110 MET B CA 1
ATOM 4303 C C . MET B 1 110 ? 32.393 167.125 28.960 1.00 25.19 110 MET B C 1
ATOM 4304 O O . MET B 1 110 ? 31.302 167.574 29.316 1.00 24.34 110 MET B O 1
ATOM 4309 N N . ALA B 1 111 ? 33.532 167.446 29.565 1.00 23.94 111 ALA B N 1
ATOM 4310 C CA . ALA B 1 111 ? 33.551 168.334 30.722 1.00 24.36 111 ALA B CA 1
ATOM 4311 C C . ALA B 1 111 ? 33.589 169.824 30.386 1.00 24.89 111 ALA B C 1
ATOM 4312 O O . ALA B 1 111 ? 32.764 170.601 30.885 1.00 23.96 111 ALA B O 1
ATOM 4314 N N . GLY B 1 112 ? 34.554 170.214 29.554 1.00 24.23 112 GLY B N 1
ATOM 4315 C CA . GLY B 1 112 ? 34.705 171.605 29.162 1.00 24.25 112 GLY B CA 1
ATOM 4316 C C . GLY B 1 112 ? 33.415 172.384 28.957 1.00 24.89 112 GLY B C 1
ATOM 4317 O O . GLY B 1 112 ? 32.562 172.012 28.140 1.00 25.23 112 GLY B O 1
ATOM 4318 N N . GLY B 1 113 ? 33.277 173.469 29.714 1.00 24.19 113 GLY B N 1
ATOM 4319 C CA . GLY B 1 113 ? 32.102 174.315 29.623 1.00 22.97 113 GLY B CA 1
ATOM 4320 C C . GLY B 1 113 ? 30.791 173.651 29.983 1.00 24.32 113 GLY B C 1
ATOM 4321 O O . GLY B 1 113 ? 29.732 174.194 29.676 1.00 23.94 113 GLY B O 1
ATOM 4322 N N . LYS B 1 114 ? 30.837 172.496 30.646 1.00 25.85 114 LYS B N 1
ATOM 4323 C CA . LYS B 1 114 ? 29.596 171.805 31.000 1.00 27.20 114 LYS B CA 1
ATOM 4324 C C . LYS B 1 114 ? 29.496 171.358 32.455 1.00 27.71 114 LYS B C 1
ATOM 4325 O O . LYS B 1 114 ? 28.418 170.954 32.903 1.00 28.72 114 LYS B O 1
ATOM 4331 N N . SER B 1 115 ? 30.608 171.433 33.188 1.00 28.03 115 SER B N 1
ATOM 4332 C CA . SER B 1 115 ? 30.650 171.038 34.600 1.00 27.85 115 SER B CA 1
ATOM 4333 C C . SER B 1 115 ? 30.203 172.137 35.546 1.00 27.01 115 SER B C 1
ATOM 4334 O O . SER B 1 115 ? 30.772 173.231 35.542 1.00 26.55 115 SER B O 1
ATOM 4337 N N . ALA B 1 116 ? 29.204 171.840 36.374 1.00 24.87 116 ALA B N 1
ATOM 4338 C CA . ALA B 1 116 ? 28.714 172.815 37.341 1.00 23.51 116 ALA B CA 1
ATOM 4339 C C . ALA B 1 116 ? 29.775 173.068 38.415 1.00 23.73 116 ALA B C 1
ATOM 4340 O O . ALA B 1 116 ? 29.813 174.148 39.007 1.00 24.16 116 ALA B O 1
ATOM 4342 N N . ILE B 1 117 ? 30.633 172.073 38.650 1.00 22.51 117 ILE B N 1
ATOM 4343 C CA . ILE B 1 117 ? 31.687 172.164 39.663 1.00 21.16 117 ILE B CA 1
ATOM 4344 C C . ILE B 1 117 ? 33.041 171.781 39.076 1.00 21.39 117 ILE B C 1
ATOM 4345 O O . ILE B 1 117 ? 33.119 171.262 37.963 1.00 20.92 117 ILE B O 1
ATOM 4350 N N . ASP B 1 118 ? 34.103 172.033 39.839 1.00 21.72 118 ASP B N 1
ATOM 4351 C CA . ASP B 1 118 ? 35.462 171.726 39.406 1.00 22.47 118 ASP B CA 1
ATOM 4352 C C . ASP B 1 118 ? 35.696 170.222 39.301 1.00 23.02 118 ASP B C 1
ATOM 4353 O O . ASP B 1 118 ? 35.009 169.429 39.952 1.00 22.12 118 ASP B O 1
ATOM 4358 N N . TYR B 1 119 ? 36.660 169.829 38.472 1.00 23.08 119 TYR B N 1
ATOM 4359 C CA . TYR B 1 119 ? 36.932 168.413 38.251 1.00 22.65 119 TYR B CA 1
ATOM 4360 C C . TYR B 1 119 ? 38.362 168.113 37.816 1.00 21.88 119 TYR B C 1
ATOM 4361 O O . TYR B 1 119 ? 39.027 168.947 37.198 1.00 21.79 119 TYR B O 1
ATOM 4370 N N . GLY B 1 120 ? 38.816 166.908 38.156 1.00 20.82 120 GLY B N 1
ATOM 4371 C CA . GLY B 1 120 ? 40.145 166.445 37.790 1.00 19.23 120 GLY B CA 1
ATOM 4372 C C . GLY B 1 120 ? 39.932 165.099 37.119 1.00 18.36 120 GLY B C 1
ATOM 4373 O O . GLY B 1 120 ? 38.787 164.642 37.041 1.00 16.17 120 GLY B O 1
ATOM 4374 N N . TYR B 1 121 ? 40.991 164.459 36.627 1.00 18.77 121 TYR B N 1
ATOM 4375 C CA . TYR B 1 121 ? 40.821 163.156 35.975 1.00 20.25 121 TYR B CA 1
ATOM 4376 C C . TYR B 1 121 ? 41.739 162.072 36.503 1.00 20.61 121 TYR B C 1
ATOM 4377 O O . TYR B 1 121 ? 42.874 162.337 36.893 1.00 20.71 121 TYR B O 1
ATOM 4386 N N . HIS B 1 122 ? 41.233 160.845 36.497 1.00 20.99 122 HIS B N 1
ATOM 4387 C CA . HIS B 1 122 ? 42.037 159.676 36.843 1.00 22.02 122 HIS B CA 1
ATOM 4388 C C . HIS B 1 122 ? 42.110 159.061 35.454 1.00 23.26 122 HIS B C 1
ATOM 4389 O O . HIS B 1 122 ? 41.157 159.186 34.675 1.00 23.37 122 HIS B O 1
ATOM 4396 N N . ILE B 1 123 ? 43.207 158.401 35.118 1.00 23.46 123 ILE B N 1
ATOM 4397 C CA . ILE B 1 123 ? 43.265 157.795 33.801 1.00 23.30 123 ILE B CA 1
ATOM 4398 C C . ILE B 1 123 ? 43.169 156.270 33.883 1.00 23.88 123 ILE B C 1
ATOM 4399 O O . ILE B 1 123 ? 43.976 155.623 34.557 1.00 24.98 123 ILE B O 1
ATOM 4404 N N . ILE B 1 124 ? 42.163 155.704 33.217 1.00 22.61 124 ILE B N 1
ATOM 4405 C CA . ILE B 1 124 ? 41.988 154.257 33.196 1.00 21.83 124 ILE B CA 1
ATOM 4406 C C . ILE B 1 124 ? 42.766 153.672 32.028 1.00 23.34 124 ILE B C 1
ATOM 4407 O O . ILE B 1 124 ? 42.585 154.088 30.886 1.00 24.57 124 ILE B O 1
ATOM 4412 N N . VAL B 1 125 ? 43.626 152.705 32.319 1.00 23.22 125 VAL B N 1
ATOM 4413 C CA . VAL B 1 125 ? 44.412 152.047 31.290 1.00 22.07 125 VAL B CA 1
ATOM 4414 C C . VAL B 1 125 ? 43.876 150.628 31.089 1.00 23.32 125 VAL B C 1
ATOM 4415 O O . VAL B 1 125 ? 44.132 149.745 31.904 1.00 23.28 125 VAL B O 1
ATOM 4419 N N . LEU B 1 126 ? 43.119 150.412 30.017 1.00 23.72 126 LEU B N 1
ATOM 4420 C CA . LEU B 1 126 ? 42.578 149.089 29.739 1.00 23.80 126 LEU B CA 1
ATOM 4421 C C . LEU B 1 126 ? 43.123 148.456 28.448 1.00 25.41 126 LEU B C 1
ATOM 4422 O O . LEU B 1 126 ? 42.648 147.406 28.014 1.00 26.88 126 LEU B O 1
ATOM 4427 N N . ASP B 1 127 ? 44.125 149.089 27.845 1.00 24.62 127 ASP B N 1
ATOM 4428 C CA . ASP B 1 127 ? 44.742 148.580 26.624 1.00 25.00 127 ASP B CA 1
ATOM 4429 C C . ASP B 1 127 ? 46.211 148.976 26.699 1.00 25.63 127 ASP B C 1
ATOM 4430 O O . ASP B 1 127 ? 46.676 149.861 25.978 1.00 24.52 127 ASP B O 1
ATOM 4435 N N . PRO B 1 128 ? 46.964 148.299 27.582 1.00 26.13 128 PRO B N 1
ATOM 4436 C CA . PRO B 1 128 ? 48.390 148.461 27.891 1.00 26.37 128 PRO B CA 1
ATOM 4437 C C . PRO B 1 128 ? 49.389 148.321 26.757 1.00 27.71 128 PRO B C 1
ATOM 4438 O O . PRO B 1 128 ? 50.334 147.537 26.855 1.00 29.05 128 PRO B O 1
ATOM 4442 N N . THR B 1 129 ? 49.196 149.089 25.692 1.00 28.09 129 THR B N 1
ATOM 4443 C CA . THR B 1 129 ? 50.110 149.043 24.557 1.00 28.80 129 THR B CA 1
ATOM 4444 C C . THR B 1 129 ? 51.442 149.632 24.978 1.00 29.31 129 THR B C 1
ATOM 4445 O O . THR B 1 129 ? 51.499 150.448 25.894 1.00 30.20 129 THR B O 1
ATOM 4449 N N . ASP B 1 130 ? 52.517 149.215 24.321 1.00 30.28 130 ASP B N 1
ATOM 4450 C CA . ASP B 1 130 ? 53.834 149.745 24.642 1.00 32.01 130 ASP B CA 1
ATOM 4451 C C . ASP B 1 130 ? 53.783 151.269 24.626 1.00 32.50 130 ASP B C 1
ATOM 4452 O O . ASP B 1 130 ? 54.284 151.927 25.538 1.00 33.19 130 ASP B O 1
ATOM 4457 N N . SER B 1 131 ? 53.169 151.828 23.588 1.00 32.28 131 SER B N 1
ATOM 4458 C CA . SER B 1 131 ? 53.066 153.277 23.477 1.00 32.41 131 SER B CA 1
ATOM 4459 C C . SER B 1 131 ? 52.165 153.835 24.571 1.00 32.03 131 SER B C 1
ATOM 4460 O O . SER B 1 131 ? 52.509 154.839 25.203 1.00 31.98 131 SER B O 1
ATOM 4463 N N . VAL B 1 132 ? 51.021 153.185 24.791 1.00 30.87 132 VAL B N 1
ATOM 4464 C CA . VAL B 1 132 ? 50.078 153.621 25.817 1.00 29.65 132 VAL B CA 1
ATOM 4465 C C . VAL B 1 132 ? 50.779 153.732 27.164 1.00 29.40 132 VAL B C 1
ATOM 4466 O O . VAL B 1 132 ? 50.686 154.753 27.849 1.00 30.44 132 VAL B O 1
ATOM 4470 N N . ILE B 1 133 ? 51.484 152.675 27.539 1.00 27.63 133 ILE B N 1
ATOM 4471 C CA . ILE B 1 133 ? 52.194 152.664 28.799 1.00 27.10 133 ILE B CA 1
ATOM 4472 C C . ILE B 1 133 ? 53.244 153.761 28.840 1.00 26.49 133 ILE B C 1
ATOM 4473 O O . ILE B 1 133 ? 53.504 154.353 29.884 1.00 26.93 133 ILE B O 1
ATOM 4478 N N . GLU B 1 134 ? 53.831 154.052 27.692 1.00 27.04 134 GLU B N 1
ATOM 4479 C CA . GLU B 1 134 ? 54.845 155.087 27.629 1.00 26.97 134 GLU B CA 1
ATOM 4480 C C . GLU B 1 134 ? 54.201 156.469 27.825 1.00 25.77 134 GLU B C 1
ATOM 4481 O O . GLU B 1 134 ? 54.879 157.430 28.193 1.00 24.19 134 GLU B O 1
ATOM 4487 N N . GLU B 1 135 ? 52.892 156.557 27.596 1.00 24.90 135 GLU B N 1
ATOM 4488 C CA . GLU B 1 135 ? 52.172 157.818 27.769 1.00 27.18 135 GLU B CA 1
ATOM 4489 C C . GLU B 1 135 ? 52.072 158.197 29.247 1.00 28.46 135 GLU B C 1
ATOM 4490 O O . GLU B 1 135 ? 51.894 159.368 29.590 1.00 28.48 135 GLU B O 1
ATOM 4496 N N . LEU B 1 136 ? 52.169 157.203 30.124 1.00 28.85 136 LEU B N 1
ATOM 4497 C CA . LEU B 1 136 ? 52.090 157.456 31.555 1.00 28.58 136 LEU B CA 1
ATOM 4498 C C . LEU B 1 136 ? 53.252 158.347 31.985 1.00 29.44 136 LEU B C 1
ATOM 4499 O O . LEU B 1 136 ? 53.273 158.866 33.097 1.00 29.84 136 LEU B O 1
ATOM 4504 N N . GLU B 1 137 ? 54.217 158.523 31.092 1.00 30.64 137 GLU B N 1
ATOM 4505 C CA . GLU B 1 137 ? 55.369 159.371 31.374 1.00 32.27 137 GLU B CA 1
ATOM 4506 C C . GLU B 1 137 ? 54.999 160.808 31.042 1.00 32.07 137 GLU B C 1
ATOM 4507 O O . GLU B 1 137 ? 55.729 161.737 31.376 1.00 31.86 137 GLU B O 1
ATOM 4513 N N . VAL B 1 138 ? 53.848 160.979 30.401 1.00 32.00 138 VAL B N 1
ATOM 4514 C CA . VAL B 1 138 ? 53.384 162.298 29.984 1.00 32.74 138 VAL B CA 1
ATOM 4515 C C . VAL B 1 138 ? 52.188 162.855 30.752 1.00 32.87 138 VAL B C 1
ATOM 4516 O O . VAL B 1 138 ? 52.233 163.985 31.227 1.00 34.57 138 VAL B O 1
ATOM 4520 N N . LEU B 1 139 ? 51.120 162.072 30.865 1.00 32.69 139 LEU B N 1
ATOM 4521 C CA . LEU B 1 139 ? 49.915 162.517 31.565 1.00 33.22 139 LEU B CA 1
ATOM 4522 C C . LEU B 1 139 ? 50.145 163.243 32.890 1.00 33.48 139 LEU B C 1
ATOM 4523 O O . LEU B 1 139 ? 49.482 164.244 33.173 1.00 32.26 139 LEU B O 1
ATOM 4528 N N . PRO B 1 140 ? 51.075 162.747 33.727 1.00 34.08 140 PRO B N 1
ATOM 4529 C CA . PRO B 1 140 ? 51.336 163.408 35.009 1.00 34.01 140 PRO B CA 1
ATOM 4530 C C . PRO B 1 140 ? 51.532 164.911 34.879 1.00 34.41 140 PRO B C 1
ATOM 4531 O O . PRO B 1 140 ? 50.906 165.678 35.604 1.00 34.98 140 PRO B O 1
ATOM 4535 N N . ASP B 1 141 ? 52.385 165.333 33.950 1.00 35.66 141 ASP B N 1
ATOM 4536 C CA . ASP B 1 141 ? 52.634 166.761 33.756 1.00 36.71 141 ASP B CA 1
ATOM 4537 C C . ASP B 1 141 ? 51.423 167.545 33.251 1.00 35.12 141 ASP B C 1
ATOM 4538 O O . ASP B 1 141 ? 51.449 168.771 33.209 1.00 35.12 141 ASP B O 1
ATOM 4543 N N . LEU B 1 142 ? 50.368 166.839 32.863 1.00 32.74 142 LEU B N 1
ATOM 4544 C CA . LEU B 1 142 ? 49.157 167.497 32.402 1.00 31.74 142 LEU B CA 1
ATOM 4545 C C . LEU B 1 142 ? 48.225 167.665 33.598 1.00 31.33 142 LEU B C 1
ATOM 4546 O O . LEU B 1 142 ? 47.171 168.295 33.496 1.00 30.68 142 LEU B O 1
ATOM 4551 N N . GLY B 1 143 ? 48.618 167.080 34.730 1.00 29.98 143 GLY B N 1
ATOM 4552 C CA . GLY B 1 143 ? 47.803 167.156 35.927 1.00 27.99 143 GLY B CA 1
ATOM 4553 C C . GLY B 1 143 ? 46.994 165.893 36.186 1.00 27.34 143 GLY B C 1
ATOM 4554 O O . GLY B 1 143 ? 46.062 165.907 36.989 1.00 27.41 143 GLY B O 1
ATOM 4555 N N . ILE B 1 144 ? 47.326 164.810 35.486 1.00 26.32 144 ILE B N 1
ATOM 4556 C CA . ILE B 1 144 ? 46.645 163.526 35.666 1.00 25.22 144 ILE B CA 1
ATOM 4557 C C . ILE B 1 144 ? 47.707 162.658 36.338 1.00 25.23 144 ILE B C 1
ATOM 4558 O O . ILE B 1 144 ? 48.552 162.062 35.672 1.00 24.16 144 ILE B O 1
ATOM 4563 N N . THR B 1 145 ? 47.655 162.583 37.661 1.00 25.00 145 THR B N 1
ATOM 4564 C CA . THR B 1 145 ? 48.661 161.843 38.406 1.00 24.30 145 THR B CA 1
ATOM 4565 C C . THR B 1 145 ? 48.206 160.548 39.077 1.00 24.08 145 THR B C 1
ATOM 4566 O O . THR B 1 145 ? 48.810 160.097 40.056 1.00 24.26 145 THR B O 1
ATOM 4570 N N . SER B 1 146 ? 47.146 159.945 38.556 1.00 21.13 146 SER B N 1
ATOM 4571 C CA . SER B 1 146 ? 46.672 158.704 39.129 1.00 20.61 146 SER B CA 1
ATOM 4572 C C . SER B 1 146 ? 46.187 157.754 38.037 1.00 21.54 146 SER B C 1
ATOM 4573 O O . SER B 1 146 ? 45.262 158.073 37.282 1.00 22.57 146 SER B O 1
ATOM 4576 N N . PHE B 1 147 ? 46.831 156.591 37.952 1.00 20.90 147 PHE B N 1
ATOM 4577 C CA . PHE B 1 147 ? 46.490 155.592 36.947 1.00 21.01 147 PHE B CA 1
ATOM 4578 C C . PHE B 1 147 ? 45.619 154.496 37.535 1.00 21.42 147 PHE B C 1
ATOM 4579 O O . PHE B 1 147 ? 45.939 153.926 38.577 1.00 23.18 147 PHE B O 1
ATOM 4599 N N . VAL B 1 149 ? 43.588 150.748 36.963 1.00 23.97 149 VAL B N 1
ATOM 4600 C CA . VAL B 1 149 ? 43.483 149.499 36.209 1.00 23.98 149 VAL B CA 1
ATOM 4601 C C . VAL B 1 149 ? 42.464 148.552 36.847 1.00 24.49 149 VAL B C 1
ATOM 4602 O O . VAL B 1 149 ? 42.132 148.683 38.027 1.00 25.31 149 VAL B O 1
ATOM 4606 N N . PHE B 1 150 ? 41.957 147.610 36.055 1.00 23.56 150 PHE B N 1
ATOM 4607 C CA . PHE B 1 150 ? 40.968 146.652 36.536 1.00 22.86 150 PHE B CA 1
ATOM 4608 C C . PHE B 1 150 ? 41.491 145.215 36.543 1.00 23.86 150 PHE B C 1
ATOM 4609 O O . PHE B 1 150 ? 42.174 144.787 35.607 1.00 24.38 150 PHE B O 1
ATOM 4617 N N . MET B 1 151 ? 41.164 144.476 37.603 1.00 23.37 151 MET B N 1
ATOM 4618 C CA . MET B 1 151 ? 41.582 143.084 37.731 1.00 23.36 151 MET B CA 1
ATOM 4619 C C . MET B 1 151 ? 40.434 142.152 37.373 1.00 24.54 151 MET B C 1
ATOM 4620 O O . MET B 1 151 ? 40.596 140.935 37.362 1.00 25.66 151 MET B O 1
ATOM 4625 N N . ALA B 1 152 ? 39.273 142.732 37.082 1.00 25.83 152 ALA B N 1
ATOM 4626 C CA . ALA B 1 152 ? 38.089 141.968 36.706 1.00 27.31 152 ALA B CA 1
ATOM 4627 C C . ALA B 1 152 ? 37.531 142.533 35.404 1.00 30.56 152 ALA B C 1
ATOM 4628 O O . ALA B 1 152 ? 38.128 143.439 34.815 1.00 30.26 152 ALA B O 1
ATOM 4630 N N . TYR B 1 153 ? 36.387 141.999 34.969 1.00 33.90 153 TYR B N 1
ATOM 4631 C CA . TYR B 1 153 ? 35.726 142.411 33.726 1.00 35.51 153 TYR B CA 1
ATOM 4632 C C . TYR B 1 153 ? 36.506 141.937 32.502 1.00 37.29 153 TYR B C 1
ATOM 4633 O O . TYR B 1 153 ? 37.120 142.734 31.791 1.00 36.94 153 TYR B O 1
ATOM 4642 N N . ARG B 1 154 ? 36.472 140.630 32.269 1.00 39.53 154 ARG B N 1
ATOM 4643 C CA . ARG B 1 154 ? 37.168 140.006 31.147 1.00 41.19 154 ARG B CA 1
ATOM 4644 C C . ARG B 1 154 ? 36.751 140.629 29.815 1.00 42.55 154 ARG B C 1
ATOM 4645 O O . ARG B 1 154 ? 35.571 140.931 29.598 1.00 41.70 154 ARG B O 1
ATOM 4653 N N . GLY B 1 155 ? 37.723 140.811 28.923 1.00 43.13 155 GLY B N 1
ATOM 4654 C CA . GLY B 1 155 ? 37.440 141.383 27.617 1.00 43.56 155 GLY B CA 1
ATOM 4655 C C . GLY B 1 155 ? 36.670 142.693 27.647 1.00 43.57 155 GLY B C 1
ATOM 4656 O O . GLY B 1 155 ? 35.780 142.924 26.827 1.00 44.54 155 GLY B O 1
ATOM 4657 N N . MET B 1 156 ? 37.009 143.553 28.598 1.00 43.06 156 MET B N 1
ATOM 4658 C CA . MET B 1 156 ? 36.355 144.845 28.721 1.00 41.27 156 MET B CA 1
ATOM 4659 C C . MET B 1 156 ? 37.298 145.815 29.424 1.00 38.52 156 MET B C 1
ATOM 4660 O O . MET B 1 156 ? 37.672 146.833 28.856 1.00 38.36 156 MET B O 1
ATOM 4665 N N . ASN B 1 157 ? 37.698 145.489 30.651 1.00 35.96 157 ASN B N 1
ATOM 4666 C CA . ASN B 1 157 ? 38.601 146.346 31.417 1.00 32.55 157 ASN B CA 1
ATOM 4667 C C . ASN B 1 157 ? 39.809 145.598 31.971 1.00 31.26 157 ASN B C 1
ATOM 4668 O O . ASN B 1 157 ? 40.868 146.187 32.176 1.00 30.03 157 ASN B O 1
ATOM 4673 N N . MET B 1 158 ? 39.643 144.301 32.212 1.00 30.03 158 MET B N 1
ATOM 4674 C CA . MET B 1 158 ? 40.690 143.480 32.806 1.00 28.50 158 MET B CA 1
ATOM 4675 C C . MET B 1 158 ? 42.069 143.478 32.158 1.00 27.55 158 MET B C 1
ATOM 4676 O O . MET B 1 158 ? 42.213 143.292 30.952 1.00 27.45 158 MET B O 1
ATOM 4681 N N . ILE B 1 159 ? 43.081 143.680 32.994 1.00 26.28 159 ILE B N 1
ATOM 4682 C CA . ILE B 1 159 ? 44.471 143.646 32.577 1.00 26.27 159 ILE B CA 1
ATOM 4683 C C . ILE B 1 159 ? 45.113 142.601 33.496 1.00 27.34 159 ILE B C 1
ATOM 4684 O O . ILE B 1 159 ? 44.462 142.114 34.418 1.00 29.14 159 ILE B O 1
ATOM 4689 N N . ASP B 1 160 ? 46.370 142.250 33.262 1.00 26.81 160 ASP B N 1
ATOM 4690 C CA . ASP B 1 160 ? 47.020 141.221 34.067 1.00 25.48 160 ASP B CA 1
ATOM 4691 C C . ASP B 1 160 ? 48.116 141.737 34.993 1.00 25.02 160 ASP B C 1
ATOM 4692 O O . ASP B 1 160 ? 48.422 142.925 35.003 1.00 25.64 160 ASP B O 1
ATOM 4697 N N . ASP B 1 161 ? 48.719 140.828 35.756 1.00 23.32 161 ASP B N 1
ATOM 4698 C CA . ASP B 1 161 ? 49.777 141.192 36.687 1.00 23.82 161 ASP B CA 1
ATOM 4699 C C . ASP B 1 161 ? 50.940 141.854 35.958 1.00 24.15 161 ASP B C 1
ATOM 4700 O O . ASP B 1 161 ? 51.580 142.765 36.496 1.00 24.36 161 ASP B O 1
ATOM 4705 N N . VAL B 1 162 ? 51.219 141.393 34.738 1.00 23.93 162 VAL B N 1
ATOM 4706 C CA . VAL B 1 162 ? 52.307 141.962 33.936 1.00 24.07 162 VAL B CA 1
ATOM 4707 C C . VAL B 1 162 ? 52.024 143.442 33.693 1.00 24.58 162 VAL B C 1
ATOM 4708 O O . VAL B 1 162 ? 52.914 144.290 33.801 1.00 23.71 162 VAL B O 1
ATOM 4712 N N . THR B 1 163 ? 50.770 143.736 33.365 1.00 24.78 163 THR B N 1
ATOM 4713 C CA . THR B 1 163 ? 50.333 145.101 33.114 1.00 26.52 163 THR B CA 1
ATOM 4714 C C . THR B 1 163 ? 50.436 145.919 34.400 1.00 26.19 163 THR B C 1
ATOM 4715 O O . THR B 1 163 ? 51.105 146.957 34.435 1.00 25.70 163 THR B O 1
ATOM 4719 N N . LEU B 1 164 ? 49.778 145.432 35.453 1.00 25.31 164 LEU B N 1
ATOM 4720 C CA . LEU B 1 164 ? 49.781 146.085 36.763 1.00 24.48 164 LEU B CA 1
ATOM 4721 C C . LEU B 1 164 ? 51.206 146.410 37.223 1.00 24.54 164 LEU B C 1
ATOM 4722 O O . LEU B 1 164 ? 51.478 147.505 37.719 1.00 24.14 164 LEU B O 1
ATOM 4727 N N . LEU B 1 165 ? 52.116 145.461 37.045 1.00 23.70 165 LEU B N 1
ATOM 4728 C CA . LEU B 1 165 ? 53.504 145.668 37.421 1.00 24.03 165 LEU B CA 1
ATOM 4729 C C . LEU B 1 165 ? 54.129 146.782 36.573 1.00 25.78 165 LEU B C 1
ATOM 4730 O O . LEU B 1 165 ? 54.928 147.579 37.075 1.00 25.51 165 LEU B O 1
ATOM 4735 N N . LYS B 1 166 ? 53.775 146.836 35.289 1.00 25.94 166 LYS B N 1
ATOM 4736 C CA . LYS B 1 166 ? 54.315 147.865 34.408 1.00 25.48 166 LYS B CA 1
ATOM 4737 C C . LYS B 1 166 ? 53.751 149.218 34.801 1.00 25.05 166 LYS B C 1
ATOM 4738 O O . LYS B 1 166 ? 54.463 150.228 34.781 1.00 22.41 166 LYS B O 1
ATOM 4744 N N . THR B 1 167 ? 52.469 149.229 35.164 1.00 24.50 167 THR B N 1
ATOM 4745 C CA . THR B 1 167 ? 51.802 150.453 35.590 1.00 24.00 167 THR B CA 1
ATOM 4746 C C . THR B 1 167 ? 52.396 150.912 36.922 1.00 24.46 167 THR B C 1
ATOM 4747 O O . THR B 1 167 ? 52.706 152.090 37.089 1.00 24.17 167 THR B O 1
ATOM 4751 N N . LEU B 1 168 ? 52.559 149.983 37.865 1.00 24.14 168 LEU B N 1
ATOM 4752 C CA . LEU B 1 168 ? 53.134 150.328 39.165 1.00 24.35 168 LEU B CA 1
ATOM 4753 C C . LEU B 1 168 ? 54.516 150.923 38.945 1.00 24.89 168 LEU B C 1
ATOM 4754 O O . LEU B 1 168 ? 54.907 151.891 39.602 1.00 25.23 168 LEU B O 1
ATOM 4759 N N . ASP B 1 169 ? 55.252 150.345 38.004 1.00 25.13 169 ASP B N 1
ATOM 4760 C CA . ASP B 1 169 ? 56.599 150.809 37.715 1.00 26.44 169 ASP B CA 1
ATOM 4761 C C . ASP B 1 169 ? 56.630 152.222 37.118 1.00 26.78 169 ASP B C 1
ATOM 4762 O O . ASP B 1 169 ? 57.466 153.043 37.501 1.00 26.35 169 ASP B O 1
ATOM 4767 N N . LYS B 1 170 ? 55.720 152.504 36.186 1.00 26.45 170 LYS B N 1
ATOM 4768 C CA . LYS B 1 170 ? 55.646 153.823 35.567 1.00 25.80 170 LYS B CA 1
ATOM 4769 C C . LYS B 1 170 ? 55.222 154.882 36.587 1.00 26.23 170 LYS B C 1
ATOM 4770 O O . LYS B 1 170 ? 55.717 156.014 36.566 1.00 24.67 170 LYS B O 1
ATOM 4776 N N . ALA B 1 171 ? 54.302 154.509 37.475 1.00 26.09 171 ALA B N 1
ATOM 4777 C CA . ALA B 1 171 ? 53.815 155.417 38.507 1.00 25.58 171 ALA B CA 1
ATOM 4778 C C . ALA B 1 171 ? 54.954 155.836 39.437 1.00 26.93 171 ALA B C 1
ATOM 4779 O O . ALA B 1 171 ? 55.050 157.002 39.826 1.00 27.02 171 ALA B O 1
ATOM 4781 N N . VAL B 1 172 ? 55.820 154.892 39.793 1.00 25.98 172 VAL B N 1
ATOM 4782 C CA . VAL B 1 172 ? 56.938 155.218 40.667 1.00 25.93 172 VAL B CA 1
ATOM 4783 C C . VAL B 1 172 ? 57.885 156.195 39.982 1.00 27.39 172 VAL B C 1
ATOM 4784 O O . VAL B 1 172 ? 58.412 157.108 40.613 1.00 27.89 172 VAL B O 1
ATOM 4788 N N . LYS B 1 173 ? 58.099 156.005 38.687 1.00 28.88 173 LYS B N 1
ATOM 4789 C CA . LYS B 1 173 ? 59.001 156.877 37.948 1.00 30.32 173 LYS B CA 1
ATOM 4790 C C . LYS B 1 173 ? 58.442 158.275 37.722 1.00 29.49 173 LYS B C 1
ATOM 4791 O O . LYS B 1 173 ? 59.189 159.247 37.730 1.00 29.52 173 LYS B O 1
ATOM 4797 N N . THR B 1 174 ? 57.129 158.377 37.551 1.00 27.94 174 THR B N 1
ATOM 4798 C CA . THR B 1 174 ? 56.489 159.662 37.310 1.00 26.89 174 THR B CA 1
ATOM 4799 C C . THR B 1 174 ? 55.858 160.255 38.560 1.00 27.54 174 THR B C 1
ATOM 4800 O O . THR B 1 174 ? 55.167 161.271 38.491 1.00 27.80 174 THR B O 1
ATOM 4804 N N . GLY B 1 175 ? 56.085 159.613 39.700 1.00 28.11 175 GLY B N 1
ATOM 4805 C CA . GLY B 1 175 ? 55.511 160.095 40.941 1.00 26.79 175 GLY B CA 1
ATOM 4806 C C . GLY B 1 175 ? 53.996 160.078 40.903 1.00 27.28 175 GLY B C 1
ATOM 4807 O O . GLY B 1 175 ? 53.349 161.038 41.309 1.00 28.98 175 GLY B O 1
ATOM 4808 N N . SER B 1 176 ? 53.421 158.990 40.403 1.00 26.98 176 SER B N 1
ATOM 4809 C CA . SER B 1 176 ? 51.971 158.875 40.328 1.00 25.55 176 SER B CA 1
ATOM 4810 C C . SER B 1 176 ? 51.461 157.791 41.261 1.00 23.72 176 SER B C 1
ATOM 4811 O O . SER B 1 176 ? 52.244 157.050 41.854 1.00 23.94 176 SER B O 1
ATOM 4814 N N . LEU B 1 177 ? 50.142 157.701 41.380 1.00 21.42 177 LEU B N 1
ATOM 4815 C CA . LEU B 1 177 ? 49.524 156.712 42.247 1.00 20.71 177 LEU B CA 1
ATOM 4816 C C . LEU B 1 177 ? 48.637 155.744 41.467 1.00 21.06 177 LEU B C 1
ATOM 4817 O O . LEU B 1 177 ? 47.713 156.159 40.768 1.00 20.58 177 LEU B O 1
ATOM 4822 N N . VAL B 1 178 ? 48.913 154.453 41.598 1.00 20.78 178 VAL B N 1
ATOM 4823 C CA . VAL B 1 178 ? 48.114 153.454 40.911 1.00 20.46 178 VAL B CA 1
ATOM 4824 C C . VAL B 1 178 ? 46.876 153.102 41.735 1.00 21.41 178 VAL B C 1
ATOM 4825 O O . VAL B 1 178 ? 46.966 152.853 42.931 1.00 23.37 178 VAL B O 1
ATOM 4829 N N . MET B 1 179 ? 45.721 153.103 41.083 1.00 21.52 179 MET B N 1
ATOM 4830 C CA . MET B 1 179 ? 44.462 152.761 41.720 1.00 21.34 179 MET B CA 1
ATOM 4831 C C . MET B 1 179 ? 44.025 151.443 41.095 1.00 23.42 179 MET B C 1
ATOM 4832 O O . MET B 1 179 ? 44.309 151.191 39.921 1.00 25.04 179 MET B O 1
ATOM 4837 N N . VAL B 1 180 ? 43.335 150.600 41.855 1.00 22.33 180 VAL B N 1
ATOM 4838 C CA . VAL B 1 180 ? 42.921 149.324 41.300 1.00 21.92 180 VAL B CA 1
ATOM 4839 C C . VAL B 1 180 ? 41.595 148.773 41.800 1.00 22.04 180 VAL B C 1
ATOM 4840 O O . VAL B 1 180 ? 41.276 148.853 42.984 1.00 21.83 180 VAL B O 1
ATOM 4844 N N . HIS B 1 181 ? 40.824 148.229 40.862 1.00 22.04 181 HIS B N 1
ATOM 4845 C CA . HIS B 1 181 ? 39.549 147.584 41.145 1.00 21.44 181 HIS B CA 1
ATOM 4846 C C . HIS B 1 181 ? 40.001 146.147 41.409 1.00 22.50 181 HIS B C 1
ATOM 4847 O O . HIS B 1 181 ? 40.385 145.436 40.481 1.00 23.64 181 HIS B O 1
ATOM 4854 N N . ALA B 1 182 ? 39.973 145.722 42.669 1.00 22.66 182 ALA B N 1
ATOM 4855 C CA . ALA B 1 182 ? 40.454 144.390 43.016 1.00 21.21 182 ALA B CA 1
ATOM 4856 C C . ALA B 1 182 ? 39.439 143.269 43.201 1.00 20.47 182 ALA B C 1
ATOM 4857 O O . ALA B 1 182 ? 38.840 143.102 44.260 1.00 19.93 182 ALA B O 1
ATOM 4859 N N . GLU B 1 183 ? 39.267 142.490 42.145 1.00 20.64 183 GLU B N 1
ATOM 4860 C CA . GLU B 1 183 ? 38.390 141.331 42.159 1.00 20.15 183 GLU B CA 1
ATOM 4861 C C . GLU B 1 183 ? 39.056 140.350 41.224 1.00 20.33 183 GLU B C 1
ATOM 4862 O O . GLU B 1 183 ? 39.671 140.762 40.240 1.00 19.65 183 GLU B O 1
ATOM 4868 N N . ASN B 1 184 ? 38.968 139.063 41.534 1.00 20.19 184 ASN B N 1
ATOM 4869 C CA . ASN B 1 184 ? 39.552 138.073 40.651 1.00 18.69 184 ASN B CA 1
ATOM 4870 C C . ASN B 1 184 ? 38.481 137.786 39.608 1.00 19.79 184 ASN B C 1
ATOM 4871 O O . ASN B 1 184 ? 37.520 137.043 39.860 1.00 18.69 184 ASN B O 1
ATOM 4876 N N . GLY B 1 185 ? 38.655 138.409 38.442 1.00 20.01 185 GLY B N 1
ATOM 4877 C CA . GLY B 1 185 ? 37.709 138.277 37.348 1.00 20.24 185 GLY B CA 1
ATOM 4878 C C . GLY B 1 185 ? 37.423 136.863 36.908 1.00 20.10 185 GLY B C 1
ATOM 4879 O O . GLY B 1 185 ? 36.269 136.496 36.684 1.00 19.60 185 GLY B O 1
ATOM 4880 N N . ASP B 1 186 ? 38.472 136.063 36.782 1.00 20.52 186 ASP B N 1
ATOM 4881 C CA . ASP B 1 186 ? 38.303 134.688 36.366 1.00 21.28 186 ASP B CA 1
ATOM 4882 C C . ASP B 1 186 ? 37.481 133.929 37.390 1.00 21.82 186 ASP B C 1
ATOM 4883 O O . ASP B 1 186 ? 36.568 133.184 37.026 1.00 23.79 186 ASP B O 1
ATOM 4888 N N . ALA B 1 187 ? 37.777 134.127 38.669 1.00 21.33 187 ALA B N 1
ATOM 4889 C CA . ALA B 1 187 ? 37.014 133.445 39.701 1.00 21.55 187 ALA B CA 1
ATOM 4890 C C . ALA B 1 187 ? 35.552 133.838 39.540 1.00 21.38 187 ALA B C 1
ATOM 4891 O O . ALA B 1 187 ? 34.664 132.987 39.582 1.00 23.47 187 ALA B O 1
ATOM 4893 N N . ALA B 1 188 ? 35.299 135.128 39.344 1.00 19.97 188 ALA B N 1
ATOM 4894 C CA . ALA B 1 188 ? 33.927 135.597 39.171 1.00 21.10 188 ALA B CA 1
ATOM 4895 C C . ALA B 1 188 ? 33.277 134.945 37.947 1.00 22.12 188 ALA B C 1
ATOM 4896 O O . ALA B 1 188 ? 32.174 134.407 38.038 1.00 20.78 188 ALA B O 1
ATOM 4898 N N . ASP B 1 189 ? 33.958 134.992 36.807 1.00 23.28 189 ASP B N 1
ATOM 4899 C CA . ASP B 1 189 ? 33.420 134.395 35.592 1.00 25.04 189 ASP B CA 1
ATOM 4900 C C . ASP B 1 189 ? 33.016 132.950 35.821 1.00 25.95 189 ASP B C 1
ATOM 4901 O O . ASP B 1 189 ? 31.921 132.540 35.429 1.00 25.64 189 ASP B O 1
ATOM 4906 N N . TYR B 1 190 ? 33.900 132.185 36.459 1.00 26.40 190 TYR B N 1
ATOM 4907 C CA . TYR B 1 190 ? 33.635 130.779 36.760 1.00 26.34 190 TYR B CA 1
ATOM 4908 C C . TYR B 1 190 ? 32.302 130.622 37.489 1.00 26.75 190 TYR B C 1
ATOM 4909 O O . TYR B 1 190 ? 31.461 129.806 37.105 1.00 27.19 190 TYR B O 1
ATOM 4918 N N . LEU B 1 191 ? 32.111 131.407 38.543 1.00 26.22 191 LEU B N 1
ATOM 4919 C CA . LEU B 1 191 ? 30.881 131.330 39.314 1.00 27.42 191 LEU B CA 1
ATOM 4920 C C . LEU B 1 191 ? 29.687 131.893 38.559 1.00 28.98 191 LEU B C 1
ATOM 4921 O O . LEU B 1 191 ? 28.591 131.341 38.633 1.00 29.24 191 LEU B O 1
ATOM 4926 N N . ARG B 1 192 ? 29.891 132.985 37.828 1.00 31.39 192 ARG B N 1
ATOM 4927 C CA . ARG B 1 192 ? 28.804 133.596 37.066 1.00 33.37 192 ARG B CA 1
ATOM 4928 C C . ARG B 1 192 ? 28.223 132.586 36.084 1.00 32.83 192 ARG B C 1
ATOM 4929 O O . ARG B 1 192 ? 27.017 132.355 36.052 1.00 31.89 192 ARG B O 1
ATOM 4937 N N . ASP B 1 193 ? 29.093 131.979 35.286 1.00 33.33 193 ASP B N 1
ATOM 4938 C CA . ASP B 1 193 ? 28.669 130.998 34.296 1.00 34.45 193 ASP B CA 1
ATOM 4939 C C . ASP B 1 193 ? 28.063 129.744 34.917 1.00 35.81 193 ASP B C 1
ATOM 4940 O O . ASP B 1 193 ? 27.075 129.200 34.410 1.00 35.69 193 ASP B O 1
ATOM 4945 N N . LYS B 1 194 ? 28.657 129.287 36.014 1.00 36.86 194 LYS B N 1
ATOM 4946 C CA . LYS B 1 194 ? 28.168 128.107 36.705 1.00 36.65 194 LYS B CA 1
ATOM 4947 C C . LYS B 1 194 ? 26.724 128.342 37.145 1.00 36.53 194 LYS B C 1
ATOM 4948 O O . LYS B 1 194 ? 25.879 127.464 37.003 1.00 36.83 194 LYS B O 1
ATOM 4954 N N . PHE B 1 195 ? 26.442 129.535 37.664 1.00 36.92 195 PHE B N 1
ATOM 4955 C CA . PHE B 1 195 ? 25.096 129.873 38.116 1.00 37.78 195 PHE B CA 1
ATOM 4956 C C . PHE B 1 195 ? 24.093 129.901 36.972 1.00 39.26 195 PHE B C 1
ATOM 4957 O O . PHE B 1 195 ? 22.996 129.350 37.080 1.00 39.27 195 PHE B O 1
ATOM 4965 N N . VAL B 1 196 ? 24.465 130.562 35.884 1.00 39.99 196 VAL B N 1
ATOM 4966 C CA . VAL B 1 196 ? 23.584 130.666 34.735 1.00 41.26 196 VAL B CA 1
ATOM 4967 C C . VAL B 1 196 ? 23.317 129.285 34.163 1.00 42.38 196 VAL B C 1
ATOM 4968 O O . VAL B 1 196 ? 22.196 128.981 33.761 1.00 43.10 196 VAL B O 1
ATOM 4972 N N . ALA B 1 197 ? 24.346 128.446 34.137 1.00 42.80 197 ALA B N 1
ATOM 4973 C CA . ALA B 1 197 ? 24.202 127.088 33.627 1.00 43.50 197 ALA B CA 1
ATOM 4974 C C . ALA B 1 197 ? 23.169 126.314 34.450 1.00 44.33 197 ALA B C 1
ATOM 4975 O O . ALA B 1 197 ? 22.452 125.465 33.920 1.00 45.29 197 ALA B O 1
ATOM 4977 N N . GLU B 1 198 ? 23.101 126.604 35.746 1.00 44.46 198 GLU B N 1
ATOM 4978 C CA . GLU B 1 198 ? 22.151 125.939 36.635 1.00 45.23 198 GLU B CA 1
ATOM 4979 C C . GLU B 1 198 ? 20.795 126.626 36.573 1.00 44.59 198 GLU B C 1
ATOM 4980 O O . GLU B 1 198 ? 19.898 126.322 37.359 1.00 43.83 198 GLU B O 1
ATOM 4986 N N . GLY B 1 199 ? 20.657 127.567 35.646 1.00 44.09 199 GLY B N 1
ATOM 4987 C CA . GLY B 1 199 ? 19.401 128.277 35.500 1.00 44.20 199 GLY B CA 1
ATOM 4988 C C . GLY B 1 199 ? 19.162 129.380 36.516 1.00 45.29 199 GLY B C 1
ATOM 4989 O O . GLY B 1 199 ? 18.054 129.914 36.595 1.00 46.22 199 GLY B O 1
ATOM 4990 N N . LYS B 1 200 ? 20.182 129.724 37.300 1.00 45.56 200 LYS B N 1
ATOM 4991 C CA . LYS B 1 200 ? 20.048 130.786 38.301 1.00 44.59 200 LYS B CA 1
ATOM 4992 C C . LYS B 1 200 ? 20.368 132.132 37.654 1.00 43.07 200 LYS B C 1
ATOM 4993 O O . LYS B 1 200 ? 21.527 132.436 37.369 1.00 43.37 200 LYS B O 1
ATOM 4999 N N . THR B 1 201 ? 19.332 132.940 37.435 1.00 40.72 201 THR B N 1
ATOM 5000 C CA . THR B 1 201 ? 19.504 134.224 36.769 1.00 38.69 201 THR B CA 1
ATOM 5001 C C . THR B 1 201 ? 19.054 135.497 37.495 1.00 37.49 201 THR B C 1
ATOM 5002 O O . THR B 1 201 ? 19.254 136.603 36.983 1.00 36.69 201 THR B O 1
ATOM 5006 N N . ALA B 1 202 ? 18.453 135.354 38.671 1.00 35.94 202 ALA B N 1
ATOM 5007 C CA . ALA B 1 202 ? 18.005 136.517 39.437 1.00 34.36 202 ALA B CA 1
ATOM 5008 C C . ALA B 1 202 ? 19.188 137.407 39.853 1.00 34.52 202 ALA B C 1
ATOM 5009 O O . ALA B 1 202 ? 20.338 136.966 39.874 1.00 34.47 202 ALA B O 1
ATOM 5011 N N . PRO B 1 203 ? 18.914 138.676 40.195 1.00 34.20 203 PRO B N 1
ATOM 5012 C CA . PRO B 1 203 ? 19.946 139.631 40.608 1.00 33.66 203 PRO B CA 1
ATOM 5013 C C . PRO B 1 203 ? 20.847 139.149 41.741 1.00 34.25 203 PRO B C 1
ATOM 5014 O O . PRO B 1 203 ? 22.042 139.454 41.760 1.00 34.32 203 PRO B O 1
ATOM 5018 N N . ILE B 1 204 ? 20.276 138.399 42.681 1.00 33.45 204 ILE B N 1
ATOM 5019 C CA . ILE B 1 204 ? 21.036 137.896 43.822 1.00 33.19 204 ILE B CA 1
ATOM 5020 C C . ILE B 1 204 ? 22.317 137.205 43.398 1.00 32.16 204 ILE B C 1
ATOM 5021 O O . ILE B 1 204 ? 23.343 137.291 44.079 1.00 31.77 204 ILE B O 1
ATOM 5026 N N . TYR B 1 205 ? 22.257 136.508 42.273 1.00 30.20 205 TYR B N 1
ATOM 5027 C CA . TYR B 1 205 ? 23.422 135.792 41.792 1.00 29.68 205 TYR B CA 1
ATOM 5028 C C . TYR B 1 205 ? 24.555 136.695 41.340 1.00 28.30 205 TYR B C 1
ATOM 5029 O O . TYR B 1 205 ? 25.670 136.236 41.098 1.00 27.66 205 TYR B O 1
ATOM 5038 N N . HIS B 1 206 ? 24.278 137.988 41.241 1.00 27.36 206 HIS B N 1
ATOM 5039 C CA . HIS B 1 206 ? 25.332 138.916 40.876 1.00 26.68 206 HIS B CA 1
ATOM 5040 C C . HIS B 1 206 ? 26.268 138.929 42.079 1.00 25.74 206 HIS B C 1
ATOM 5041 O O . HIS B 1 206 ? 27.485 138.928 41.935 1.00 25.16 206 HIS B O 1
ATOM 5048 N N . ALA B 1 207 ? 25.681 138.929 43.271 1.00 25.49 207 ALA B N 1
ATOM 5049 C CA . ALA B 1 207 ? 26.454 138.949 44.504 1.00 25.73 207 ALA B CA 1
ATOM 5050 C C . ALA B 1 207 ? 27.114 137.603 44.783 1.00 25.96 207 ALA B C 1
ATOM 5051 O O . ALA B 1 207 ? 28.326 137.530 45.018 1.00 26.91 207 ALA B O 1
ATOM 5053 N N . LEU B 1 208 ? 26.319 136.538 44.751 1.00 25.05 208 LEU B N 1
ATOM 5054 C CA . LEU B 1 208 ? 26.844 135.206 45.019 1.00 23.88 208 LEU B CA 1
ATOM 5055 C C . LEU B 1 208 ? 27.931 134.796 44.026 1.00 24.11 208 LEU B C 1
ATOM 5056 O O . LEU B 1 208 ? 28.825 134.015 44.369 1.00 25.01 208 LEU B O 1
ATOM 5061 N N . SER B 1 209 ? 27.869 135.324 42.806 1.00 22.40 209 SER B N 1
ATOM 5062 C CA . SER B 1 209 ? 28.861 134.976 41.795 1.00 22.92 209 SER B CA 1
ATOM 5063 C C . SER B 1 209 ? 30.206 135.641 42.056 1.00 22.29 209 SER B C 1
ATOM 5064 O O . SER B 1 209 ? 31.210 135.307 41.423 1.00 21.38 209 SER B O 1
ATOM 5067 N N . ARG B 1 210 ? 30.225 136.593 42.982 1.00 22.00 210 ARG B N 1
ATOM 5068 C CA . ARG B 1 210 ? 31.467 137.269 43.325 1.00 23.01 210 ARG B CA 1
ATOM 5069 C C . ARG B 1 210 ? 31.522 137.596 44.814 1.00 22.90 210 ARG B C 1
ATOM 5070 O O . ARG B 1 210 ? 31.464 138.755 45.229 1.00 23.13 210 ARG B O 1
ATOM 5078 N N . PRO B 1 211 ? 31.653 136.547 45.639 1.00 22.57 211 PRO B N 1
ATOM 5079 C CA . PRO B 1 211 ? 31.723 136.627 47.098 1.00 21.15 211 PRO B CA 1
ATOM 5080 C C . PRO B 1 211 ? 33.021 137.272 47.577 1.00 19.41 211 PRO B C 1
ATOM 5081 O O . PRO B 1 211 ? 33.985 137.403 46.817 1.00 20.11 211 PRO B O 1
ATOM 5085 N N . PRO B 1 212 ? 33.062 137.666 48.856 1.00 17.54 212 PRO B N 1
ATOM 5086 C CA . PRO B 1 212 ? 34.220 138.305 49.487 1.00 15.28 212 PRO B CA 1
ATOM 5087 C C . PRO B 1 212 ? 35.587 137.757 49.096 1.00 15.50 212 PRO B C 1
ATOM 5088 O O . PRO B 1 212 ? 36.535 138.524 48.921 1.00 16.43 212 PRO B O 1
ATOM 5092 N N . ARG B 1 213 ? 35.703 136.441 48.956 1.00 14.99 213 ARG B N 1
ATOM 5093 C CA . ARG B 1 213 ? 36.993 135.854 48.612 1.00 14.70 213 ARG B CA 1
ATOM 5094 C C . ARG B 1 213 ? 37.515 136.389 47.286 1.00 15.12 213 ARG B C 1
ATOM 5095 O O . ARG B 1 213 ? 38.715 136.617 47.132 1.00 14.03 213 ARG B O 1
ATOM 5103 N N . VAL B 1 214 ? 36.606 136.573 46.330 1.00 16.26 214 VAL B N 1
ATOM 5104 C CA . VAL B 1 214 ? 36.958 137.091 45.012 1.00 17.49 214 VAL B CA 1
ATOM 5105 C C . VAL B 1 214 ? 37.630 138.455 45.162 1.00 18.32 214 VAL B C 1
ATOM 5106 O O . VAL B 1 214 ? 38.642 138.742 44.512 1.00 17.53 214 VAL B O 1
ATOM 5110 N N . GLU B 1 215 ? 37.064 139.291 46.029 1.00 17.14 215 GLU B N 1
ATOM 5111 C CA . GLU B 1 215 ? 37.615 140.617 46.279 1.00 16.02 215 GLU B CA 1
ATOM 5112 C C . GLU B 1 215 ? 38.917 140.515 47.075 1.00 16.39 215 GLU B C 1
ATOM 5113 O O . GLU B 1 215 ? 39.939 141.093 46.696 1.00 18.11 215 GLU B O 1
ATOM 5119 N N . ALA B 1 216 ? 38.872 139.772 48.177 1.00 16.71 216 ALA B N 1
ATOM 5120 C CA . ALA B 1 216 ? 40.029 139.612 49.057 1.00 16.04 216 ALA B CA 1
ATOM 5121 C C . ALA B 1 216 ? 41.296 139.191 48.321 1.00 15.44 216 ALA B C 1
ATOM 5122 O O . ALA B 1 216 ? 42.333 139.844 48.434 1.00 15.40 216 ALA B O 1
ATOM 5124 N N . GLU B 1 217 ? 41.205 138.101 47.566 1.00 15.45 217 GLU B N 1
ATOM 5125 C CA . GLU B 1 217 ? 42.348 137.585 46.818 1.00 14.04 217 GLU B CA 1
ATOM 5126 C C . GLU B 1 217 ? 42.973 138.672 45.943 1.00 13.03 217 GLU B C 1
ATOM 5127 O O . GLU B 1 217 ? 44.162 138.978 46.072 1.00 11.75 217 GLU B O 1
ATOM 5133 N N . ALA B 1 218 ? 42.167 139.261 45.064 1.00 13.31 218 ALA B N 1
ATOM 5134 C CA . ALA B 1 218 ? 42.647 140.307 44.162 1.00 13.16 218 ALA B CA 1
ATOM 5135 C C . ALA B 1 218 ? 43.301 141.434 44.947 1.00 13.12 218 ALA B C 1
ATOM 5136 O O . ALA B 1 218 ? 44.384 141.920 44.592 1.00 12.05 218 ALA B O 1
ATOM 5138 N N . THR B 1 219 ? 42.644 141.850 46.023 1.00 12.48 219 THR B N 1
ATOM 5139 C CA . THR B 1 219 ? 43.191 142.909 46.855 1.00 12.57 219 THR B CA 1
ATOM 5140 C C . THR B 1 219 ? 44.600 142.523 47.309 1.00 12.85 219 THR B C 1
ATOM 5141 O O . THR B 1 219 ? 45.566 143.272 47.114 1.00 12.33 219 THR B O 1
ATOM 5145 N N . ALA B 1 220 ? 44.725 141.334 47.884 1.00 13.00 220 ALA B N 1
ATOM 5146 C CA . ALA B 1 220 ? 46.018 140.880 48.365 1.00 13.35 220 ALA B CA 1
ATOM 5147 C C . ALA B 1 220 ? 47.067 140.858 47.259 1.00 14.28 220 ALA B C 1
ATOM 5148 O O . ALA B 1 220 ? 48.199 141.315 47.457 1.00 16.08 220 ALA B O 1
ATOM 5150 N N . ARG B 1 221 ? 46.690 140.334 46.095 1.00 13.93 221 ARG B N 1
ATOM 5151 C CA . ARG B 1 221 ? 47.604 140.248 44.956 1.00 13.84 221 ARG B CA 1
ATOM 5152 C C . ARG B 1 221 ? 48.103 141.636 44.538 1.00 14.65 221 ARG B C 1
ATOM 5153 O O . ARG B 1 221 ? 49.313 141.860 44.380 1.00 13.45 221 ARG B O 1
ATOM 5161 N N . ALA B 1 222 ? 47.171 142.568 44.369 1.00 13.87 222 ALA B N 1
ATOM 5162 C CA . ALA B 1 222 ? 47.543 143.918 43.982 1.00 15.54 222 ALA B CA 1
ATOM 5163 C C . ALA B 1 222 ? 48.544 144.475 44.997 1.00 16.00 222 ALA B C 1
ATOM 5164 O O . ALA B 1 222 ? 49.614 144.971 44.630 1.00 17.20 222 ALA B O 1
ATOM 5166 N N . LEU B 1 223 ? 48.210 144.372 46.279 1.00 15.72 223 LEU B N 1
ATOM 5167 C CA . LEU B 1 223 ? 49.091 144.881 47.324 1.00 15.21 223 LEU B CA 1
ATOM 5168 C C . LEU B 1 223 ? 50.455 144.194 47.296 1.00 14.81 223 LEU B C 1
ATOM 5169 O O . LEU B 1 223 ? 51.484 144.831 47.539 1.00 14.25 223 LEU B O 1
ATOM 5174 N N . ALA B 1 224 ? 50.460 142.898 46.992 1.00 14.31 224 ALA B N 1
ATOM 5175 C CA . ALA B 1 224 ? 51.705 142.138 46.914 1.00 14.25 224 ALA B CA 1
ATOM 5176 C C . ALA B 1 224 ? 52.561 142.676 45.766 1.00 14.31 224 ALA B C 1
ATOM 5177 O O . ALA B 1 224 ? 53.779 142.865 45.903 1.00 11.85 224 ALA B O 1
ATOM 5179 N N . LEU B 1 225 ? 51.912 142.921 44.630 1.00 15.27 225 LEU B N 1
ATOM 5180 C CA . LEU B 1 225 ? 52.599 143.455 43.461 1.00 16.39 225 LEU B CA 1
ATOM 5181 C C . LEU B 1 225 ? 53.150 144.841 43.778 1.00 16.39 225 LEU B C 1
ATOM 5182 O O . LEU B 1 225 ? 54.272 145.182 43.389 1.00 15.28 225 LEU B O 1
ATOM 5187 N N . ALA B 1 226 ? 52.360 145.641 44.491 1.00 17.19 226 ALA B N 1
ATOM 5188 C CA . ALA B 1 226 ? 52.805 146.977 44.877 1.00 17.53 226 ALA B CA 1
ATOM 5189 C C . ALA B 1 226 ? 54.048 146.826 45.757 1.00 18.18 226 ALA B C 1
ATOM 5190 O O . ALA B 1 226 ? 55.012 147.578 45.622 1.00 18.98 226 ALA B O 1
ATOM 5192 N N . GLU B 1 227 ? 54.029 145.837 46.645 1.00 17.64 227 GLU B N 1
ATOM 5193 C CA . GLU B 1 227 ? 55.161 145.584 47.527 1.00 19.31 227 GLU B CA 1
ATOM 5194 C C . GLU B 1 227 ? 56.416 145.245 46.729 1.00 20.93 227 GLU B C 1
ATOM 5195 O O . GLU B 1 227 ? 57.509 145.732 47.039 1.00 21.90 227 GLU B O 1
ATOM 5201 N N . ILE B 1 228 ? 56.255 144.394 45.712 1.00 21.97 228 ILE B N 1
ATOM 5202 C CA . ILE B 1 228 ? 57.368 143.966 44.855 1.00 22.10 228 ILE B CA 1
ATOM 5203 C C . ILE B 1 228 ? 57.977 145.143 44.105 1.00 22.03 228 ILE B C 1
ATOM 5204 O O . ILE B 1 228 ? 59.195 145.309 44.075 1.00 21.06 228 ILE B O 1
ATOM 5209 N N . VAL B 1 229 ? 57.127 145.948 43.481 1.00 22.48 229 VAL B N 1
ATOM 5210 C CA . VAL B 1 229 ? 57.608 147.108 42.749 1.00 24.16 229 VAL B CA 1
ATOM 5211 C C . VAL B 1 229 ? 58.058 148.162 43.747 1.00 24.44 229 VAL B C 1
ATOM 5212 O O . VAL B 1 229 ? 58.844 149.048 43.417 1.00 24.77 229 VAL B O 1
ATOM 5216 N N . ASN B 1 230 ? 57.568 148.040 44.978 1.00 24.83 230 ASN B N 1
ATOM 5217 C CA . ASN B 1 230 ? 57.881 148.986 46.042 1.00 24.41 230 ASN B CA 1
ATOM 5218 C C . ASN B 1 230 ? 57.271 150.331 45.657 1.00 22.52 230 ASN B C 1
ATOM 5219 O O . ASN B 1 230 ? 57.952 151.350 45.558 1.00 21.10 230 ASN B O 1
ATOM 5224 N N . ALA B 1 231 ? 55.964 150.311 45.453 1.00 21.35 231 ALA B N 1
ATOM 5225 C CA . ALA B 1 231 ? 55.237 151.490 45.043 1.00 21.02 231 ALA B CA 1
ATOM 5226 C C . ALA B 1 231 ? 53.965 151.681 45.844 1.00 20.54 231 ALA B C 1
ATOM 5227 O O . ALA B 1 231 ? 53.421 150.734 46.410 1.00 20.91 231 ALA B O 1
ATOM 5229 N N . PRO B 1 232 ? 53.476 152.922 45.909 1.00 19.80 232 PRO B N 1
ATOM 5230 C CA . PRO B 1 232 ? 52.243 153.186 46.647 1.00 18.86 232 PRO B CA 1
ATOM 5231 C C . PRO B 1 232 ? 51.093 152.715 45.771 1.00 17.89 232 PRO B C 1
ATOM 5232 O O . PRO B 1 232 ? 51.186 152.774 44.546 1.00 18.64 232 PRO B O 1
ATOM 5236 N N . ILE B 1 233 ? 50.017 152.243 46.389 1.00 17.20 233 ILE B N 1
ATOM 5237 C CA . ILE B 1 233 ? 48.864 151.774 45.637 1.00 15.78 233 ILE B CA 1
ATOM 5238 C C . ILE B 1 233 ? 47.604 152.177 46.387 1.00 16.48 233 ILE B C 1
ATOM 5239 O O . ILE B 1 233 ? 47.624 152.323 47.611 1.00 17.49 233 ILE B O 1
ATOM 5244 N N . TYR B 1 234 ? 46.514 152.355 45.649 1.00 15.07 234 TYR B N 1
ATOM 5245 C CA . TYR B 1 234 ? 45.253 152.777 46.229 1.00 15.97 234 TYR B CA 1
ATOM 5246 C C . TYR B 1 234 ? 44.148 151.796 45.850 1.00 18.38 234 TYR B C 1
ATOM 5247 O O . TYR B 1 234 ? 43.818 151.652 44.674 1.00 20.60 234 TYR B O 1
ATOM 5256 N N . ILE B 1 235 ? 43.582 151.112 46.839 1.00 17.68 235 ILE B N 1
ATOM 5257 C CA . ILE B 1 235 ? 42.529 150.157 46.556 1.00 17.69 235 ILE B CA 1
ATOM 5258 C C . ILE B 1 235 ? 41.177 150.844 46.629 1.00 18.80 235 ILE B C 1
ATOM 5259 O O . ILE B 1 235 ? 40.763 151.313 47.693 1.00 19.72 235 ILE B O 1
ATOM 5264 N N . VAL B 1 236 ? 40.493 150.911 45.491 1.00 18.51 236 VAL B N 1
ATOM 5265 C CA . VAL B 1 236 ? 39.180 151.538 45.444 1.00 19.68 236 VAL B CA 1
ATOM 5266 C C . VAL B 1 236 ? 38.134 150.596 46.020 1.00 19.46 236 VAL B C 1
ATOM 5267 O O . VAL B 1 236 ? 38.316 149.382 46.041 1.00 19.65 236 VAL B O 1
ATOM 5271 N N . HIS B 1 237 ? 37.036 151.180 46.481 1.00 20.65 237 HIS B N 1
ATOM 5272 C CA . HIS B 1 237 ? 35.929 150.461 47.091 1.00 20.87 237 HIS B CA 1
ATOM 5273 C C . HIS B 1 237 ? 36.221 149.163 47.855 1.00 20.42 237 HIS B C 1
ATOM 5274 O O . HIS B 1 237 ? 35.908 148.072 47.382 1.00 20.40 237 HIS B O 1
ATOM 5281 N N . VAL B 1 238 ? 36.837 149.285 49.031 1.00 20.02 238 VAL B N 1
ATOM 5282 C CA . VAL B 1 238 ? 37.077 148.125 49.888 1.00 20.24 238 VAL B CA 1
ATOM 5283 C C . VAL B 1 238 ? 35.687 147.953 50.482 1.00 20.48 238 VAL B C 1
ATOM 5284 O O . VAL B 1 238 ? 35.156 148.880 51.092 1.00 22.14 238 VAL B O 1
ATOM 5288 N N . THR B 1 239 ? 35.103 146.774 50.322 1.00 19.99 239 THR B N 1
ATOM 5289 C CA . THR B 1 239 ? 33.733 146.563 50.763 1.00 19.98 239 THR B CA 1
ATOM 5290 C C . THR B 1 239 ? 33.422 145.571 51.885 1.00 20.79 239 THR B C 1
ATOM 5291 O O . THR B 1 239 ? 32.288 145.520 52.359 1.00 20.83 239 THR B O 1
ATOM 5295 N N . CYS B 1 240 ? 34.396 144.778 52.312 1.00 20.05 240 CYS B N 1
ATOM 5296 C CA . CYS B 1 240 ? 34.100 143.790 53.338 1.00 18.98 240 CYS B CA 1
ATOM 5297 C C . CYS B 1 240 ? 35.261 143.512 54.268 1.00 19.29 240 CYS B C 1
ATOM 5298 O O . CYS B 1 240 ? 36.395 143.930 54.019 1.00 19.66 240 CYS B O 1
ATOM 5301 N N . GLU B 1 241 ? 34.967 142.775 55.330 1.00 19.25 241 GLU B N 1
ATOM 5302 C CA . GLU B 1 241 ? 35.960 142.426 56.334 1.00 21.19 241 GLU B CA 1
ATOM 5303 C C . GLU B 1 241 ? 37.185 141.697 55.778 1.00 20.94 241 GLU B C 1
ATOM 5304 O O . GLU B 1 241 ? 38.324 142.031 56.127 1.00 20.71 241 GLU B O 1
ATOM 5310 N N . GLU B 1 242 ? 36.964 140.717 54.906 1.00 19.98 242 GLU B N 1
ATOM 5311 C CA . GLU B 1 242 ? 38.086 139.963 54.359 1.00 21.19 242 GLU B CA 1
ATOM 5312 C C . GLU B 1 242 ? 39.040 140.765 53.483 1.00 20.30 242 GLU B C 1
ATOM 5313 O O . GLU B 1 242 ? 40.253 140.618 53.607 1.00 21.05 242 GLU B O 1
ATOM 5319 N N . SER B 1 243 ? 38.522 141.619 52.606 1.00 20.08 243 SER B N 1
ATOM 5320 C CA . SER B 1 243 ? 39.425 142.407 51.769 1.00 19.02 243 SER B CA 1
ATOM 5321 C C . SER B 1 243 ? 40.106 143.486 52.608 1.00 17.83 243 SER B C 1
ATOM 5322 O O . SER B 1 243 ? 41.284 143.787 52.403 1.00 18.89 243 SER B O 1
ATOM 5325 N N . LEU B 1 244 ? 39.375 144.063 53.557 1.00 16.66 244 LEU B N 1
ATOM 5326 C CA . LEU B 1 244 ? 39.958 145.094 54.407 1.00 16.17 244 LEU B CA 1
ATOM 5327 C C . LEU B 1 244 ? 41.140 144.492 55.154 1.00 17.90 244 LEU B C 1
ATOM 5328 O O . LEU B 1 244 ? 42.189 145.129 55.309 1.00 18.06 244 LEU B O 1
ATOM 5333 N N . GLU B 1 245 ? 40.971 143.250 55.596 1.00 18.23 245 GLU B N 1
ATOM 5334 C CA . GLU B 1 245 ? 42.023 142.568 56.323 1.00 20.18 245 GLU B CA 1
ATOM 5335 C C . GLU B 1 245 ? 43.328 142.505 55.530 1.00 20.17 245 GLU B C 1
ATOM 5336 O O . GLU B 1 245 ? 44.418 142.670 56.094 1.00 18.97 245 GLU B O 1
ATOM 5342 N N . GLU B 1 246 ? 43.224 142.265 54.225 1.00 19.36 246 GLU B N 1
ATOM 5343 C CA . GLU B 1 246 ? 44.415 142.192 53.387 1.00 18.40 246 GLU B CA 1
ATOM 5344 C C . GLU B 1 246 ? 45.090 143.560 53.317 1.00 17.92 246 GLU B C 1
ATOM 5345 O O . GLU B 1 246 ? 46.320 143.660 53.328 1.00 16.23 246 GLU B O 1
ATOM 5351 N N . VAL B 1 247 ? 44.282 144.615 53.237 1.00 17.38 247 VAL B N 1
ATOM 5352 C CA . VAL B 1 247 ? 44.821 145.972 53.183 1.00 17.03 247 VAL B CA 1
ATOM 5353 C C . VAL B 1 247 ? 45.610 146.187 54.462 1.00 16.27 247 VAL B C 1
ATOM 5354 O O . VAL B 1 247 ? 46.754 146.659 54.456 1.00 15.18 247 VAL B O 1
ATOM 5358 N N . MET B 1 248 ? 44.982 145.814 55.565 1.00 15.75 248 MET B N 1
ATOM 5359 C CA . MET B 1 248 ? 45.603 145.953 56.864 1.00 16.43 248 MET B CA 1
ATOM 5360 C C . MET B 1 248 ? 46.914 145.166 56.956 1.00 16.16 248 MET B C 1
ATOM 5361 O O . MET B 1 248 ? 47.927 145.686 57.451 1.00 15.57 248 MET B O 1
ATOM 5366 N N . ARG B 1 249 ? 46.917 143.928 56.466 1.00 15.37 249 ARG B N 1
ATOM 5367 C CA . ARG B 1 249 ? 48.139 143.125 56.520 1.00 17.04 249 ARG B CA 1
ATOM 5368 C C . ARG B 1 249 ? 49.236 143.792 55.700 1.00 17.52 249 ARG B C 1
ATOM 5369 O O . ARG B 1 249 ? 50.398 143.828 56.109 1.00 18.65 249 ARG B O 1
ATOM 5377 N N . ALA B 1 250 ? 48.861 144.332 54.547 1.00 19.18 250 ALA B N 1
ATOM 5378 C CA . ALA B 1 250 ? 49.816 145.010 53.683 1.00 18.81 250 ALA B CA 1
ATOM 5379 C C . ALA B 1 250 ? 50.413 146.208 54.429 1.00 19.84 250 ALA B C 1
ATOM 5380 O O . ALA B 1 250 ? 51.639 146.390 54.452 1.00 19.12 250 ALA B O 1
ATOM 5382 N N . LYS B 1 251 ? 49.550 147.020 55.045 1.00 19.28 251 LYS B N 1
ATOM 5383 C CA . LYS B 1 251 ? 50.022 148.192 55.789 1.00 19.34 251 LYS B CA 1
ATOM 5384 C C . LYS B 1 251 ? 51.041 147.807 56.860 1.00 20.31 251 LYS B C 1
ATOM 5385 O O . LYS B 1 251 ? 52.037 148.500 57.046 1.00 22.42 251 LYS B O 1
ATOM 5391 N N . SER B 1 252 ? 50.804 146.703 57.560 1.00 21.08 252 SER B N 1
ATOM 5392 C CA . SER B 1 252 ? 51.743 146.270 58.592 1.00 21.34 252 SER B CA 1
ATOM 5393 C C . SER B 1 252 ? 53.092 145.838 58.043 1.00 20.15 252 SER B C 1
ATOM 5394 O O . SER B 1 252 ? 54.108 145.989 58.713 1.00 21.00 252 SER B O 1
ATOM 5397 N N . ARG B 1 253 ? 53.109 145.301 56.828 1.00 19.49 253 ARG B N 1
ATOM 5398 C CA . ARG B 1 253 ? 54.362 144.874 56.224 1.00 18.38 253 ARG B CA 1
ATOM 5399 C C . ARG B 1 253 ? 55.156 146.077 55.741 1.00 19.85 253 ARG B C 1
ATOM 5400 O O . ARG B 1 253 ? 56.295 145.935 55.319 1.00 21.46 253 ARG B O 1
ATOM 5408 N N . GLY B 1 254 ? 54.552 147.260 55.777 1.00 20.03 254 GLY B N 1
ATOM 5409 C CA . GLY B 1 254 ? 55.257 148.445 55.325 1.00 21.02 254 GLY B CA 1
ATOM 5410 C C . GLY B 1 254 ? 54.885 148.877 53.912 1.00 23.06 254 GLY B C 1
ATOM 5411 O O . GLY B 1 254 ? 55.472 149.814 53.358 1.00 23.51 254 GLY B O 1
ATOM 5412 N N . VAL B 1 255 ? 53.914 148.195 53.319 1.00 21.83 255 VAL B N 1
ATOM 5413 C CA . VAL B 1 255 ? 53.486 148.547 51.978 1.00 22.49 255 VAL B CA 1
ATOM 5414 C C . VAL B 1 255 ? 52.724 149.863 52.063 1.00 23.45 255 VAL B C 1
ATOM 5415 O O . VAL B 1 255 ? 51.866 150.034 52.928 1.00 24.34 255 VAL B O 1
ATOM 5419 N N . ARG B 1 256 ? 53.047 150.801 51.184 1.00 24.13 256 ARG B N 1
ATOM 5420 C CA . ARG B 1 256 ? 52.337 152.070 51.188 1.00 25.24 256 ARG B CA 1
ATOM 5421 C C . ARG B 1 256 ? 50.995 151.813 50.533 1.00 23.90 256 ARG B C 1
ATOM 5422 O O . ARG B 1 256 ? 50.755 152.213 49.397 1.00 25.65 256 ARG B O 1
ATOM 5430 N N . ALA B 1 257 ? 50.127 151.120 51.260 1.00 21.82 257 ALA B N 1
ATOM 5431 C CA . ALA B 1 257 ? 48.807 150.781 50.760 1.00 19.95 257 ALA B CA 1
ATOM 5432 C C . ALA B 1 257 ? 47.765 151.750 51.281 1.00 19.29 257 ALA B C 1
ATOM 5433 O O . ALA B 1 257 ? 47.730 152.049 52.477 1.00 20.61 257 ALA B O 1
ATOM 5435 N N . LEU B 1 258 ? 46.926 152.244 50.378 1.00 17.30 258 LEU B N 1
ATOM 5436 C CA . LEU B 1 258 ? 45.867 153.171 50.743 1.00 15.83 258 LEU B CA 1
ATOM 5437 C C . LEU B 1 258 ? 44.593 152.511 50.288 1.00 14.99 258 LEU B C 1
ATOM 5438 O O . LEU B 1 258 ? 44.627 151.674 49.394 1.00 16.73 258 LEU B O 1
ATOM 5443 N N . ALA B 1 259 ? 43.474 152.882 50.896 1.00 13.17 259 ALA B N 1
ATOM 5444 C CA . ALA B 1 259 ? 42.201 152.313 50.513 1.00 14.77 259 ALA B CA 1
ATOM 5445 C C . ALA B 1 259 ? 41.069 153.281 50.829 1.00 16.19 259 ALA B C 1
ATOM 5446 O O . ALA B 1 259 ? 41.262 154.271 51.532 1.00 15.93 259 ALA B O 1
ATOM 5448 N N . GLU B 1 260 ? 39.888 152.980 50.304 1.00 17.49 260 GLU B N 1
ATOM 5449 C CA . GLU B 1 260 ? 38.705 153.807 50.506 1.00 18.58 260 GLU B CA 1
ATOM 5450 C C . GLU B 1 260 ? 37.477 152.904 50.536 1.00 18.53 260 GLU B C 1
ATOM 5451 O O . GLU B 1 260 ? 37.588 151.691 50.357 1.00 18.47 260 GLU B O 1
ATOM 5457 N N . THR B 1 261 ? 36.312 153.496 50.788 1.00 18.45 261 THR B N 1
ATOM 5458 C CA . THR B 1 261 ? 35.048 152.756 50.755 1.00 19.12 261 THR B CA 1
ATOM 5459 C C . THR B 1 261 ? 34.066 153.686 50.073 1.00 19.27 261 THR B C 1
ATOM 5460 O O . THR B 1 261 ? 34.410 154.831 49.744 1.00 18.28 261 THR B O 1
ATOM 5464 N N . CYS B 1 262 ? 32.846 153.206 49.873 1.00 16.74 262 CYS B N 1
ATOM 5465 C CA . CYS B 1 262 ? 31.855 154.015 49.215 1.00 18.06 262 CYS B CA 1
ATOM 5466 C C . CYS B 1 262 ? 30.549 153.949 49.977 1.00 19.45 262 CYS B C 1
ATOM 5467 O O . CYS B 1 262 ? 30.150 152.900 50.473 1.00 20.47 262 CYS B O 1
ATOM 5470 N N . THR B 1 263 ? 29.899 155.098 50.064 1.00 20.21 263 THR B N 1
ATOM 5471 C CA . THR B 1 263 ? 28.647 155.255 50.771 1.00 20.30 263 THR B CA 1
ATOM 5472 C C . THR B 1 263 ? 27.780 154.008 50.880 1.00 22.87 263 THR B C 1
ATOM 5473 O O . THR B 1 263 ? 27.465 153.569 51.989 1.00 24.32 263 THR B O 1
ATOM 5477 N N . HIS B 1 264 ? 27.398 153.432 49.743 1.00 24.33 264 HIS B N 1
ATOM 5478 C CA . HIS B 1 264 ? 26.517 152.261 49.752 1.00 24.60 264 HIS B CA 1
ATOM 5479 C C . HIS B 1 264 ? 27.047 151.028 50.483 1.00 24.14 264 HIS B C 1
ATOM 5480 O O . HIS B 1 264 ? 26.269 150.162 50.886 1.00 24.30 264 HIS B O 1
ATOM 5487 N N . TYR B 1 265 ? 28.358 150.945 50.665 1.00 23.34 265 TYR B N 1
ATOM 5488 C CA . TYR B 1 265 ? 28.931 149.810 51.372 1.00 23.60 265 TYR B CA 1
ATOM 5489 C C . TYR B 1 265 ? 28.796 149.972 52.885 1.00 24.14 265 TYR B C 1
ATOM 5490 O O . TYR B 1 265 ? 29.218 149.105 53.651 1.00 25.67 265 TYR B O 1
ATOM 5499 N N . LEU B 1 266 ? 28.198 151.083 53.306 1.00 22.89 266 LEU B N 1
ATOM 5500 C CA . LEU B 1 266 ? 27.976 151.354 54.722 1.00 21.73 266 LEU B CA 1
ATOM 5501 C C . LEU B 1 266 ? 26.480 151.269 55.013 1.00 21.82 266 LEU B C 1
ATOM 5502 O O . LEU B 1 266 ? 26.054 151.427 56.157 1.00 22.60 266 LEU B O 1
ATOM 5507 N N . TYR B 1 267 ? 25.686 151.003 53.983 1.00 21.13 267 TYR B N 1
ATOM 5508 C CA . TYR B 1 267 ? 24.245 150.974 54.152 1.00 22.29 267 TYR B CA 1
ATOM 5509 C C . TYR B 1 267 ? 23.487 149.848 53.477 1.00 23.29 267 TYR B C 1
ATOM 5510 O O . TYR B 1 267 ? 22.439 149.432 53.965 1.00 24.69 267 TYR B O 1
ATOM 5519 N N . LEU B 1 268 ? 23.993 149.357 52.353 1.00 23.63 268 LEU B N 1
ATOM 5520 C CA . LEU B 1 268 ? 23.286 148.309 51.631 1.00 24.06 268 LEU B CA 1
ATOM 5521 C C . LEU B 1 268 ? 23.847 146.916 51.864 1.00 24.52 268 LEU B C 1
ATOM 5522 O O . LEU B 1 268 ? 25.012 146.753 52.225 1.00 25.30 268 LEU B O 1
ATOM 5527 N N . THR B 1 269 ? 23.009 145.908 51.662 1.00 25.95 269 THR B N 1
ATOM 5528 C CA . THR B 1 269 ? 23.427 144.520 51.855 1.00 27.47 269 THR B CA 1
ATOM 5529 C C . THR B 1 269 ? 22.955 143.675 50.686 1.00 27.99 269 THR B C 1
ATOM 5530 O O . THR B 1 269 ? 22.017 144.052 49.986 1.00 27.48 269 THR B O 1
ATOM 5534 N N . LYS B 1 270 ? 23.588 142.521 50.496 1.00 28.97 270 LYS B N 1
ATOM 5535 C CA . LYS B 1 270 ? 23.223 141.647 49.396 1.00 29.80 270 LYS B CA 1
ATOM 5536 C C . LYS B 1 270 ? 21.744 141.291 49.428 1.00 29.62 270 LYS B C 1
ATOM 5537 O O . LYS B 1 270 ? 21.167 140.962 48.399 1.00 29.86 270 LYS B O 1
ATOM 5543 N N . GLU B 1 271 ? 21.122 141.371 50.599 1.00 30.62 271 GLU B N 1
ATOM 5544 C CA . GLU B 1 271 ? 19.702 141.059 50.691 1.00 33.59 271 GLU B CA 1
ATOM 5545 C C . GLU B 1 271 ? 18.886 142.061 49.881 1.00 34.55 271 GLU B C 1
ATOM 5546 O O . GLU B 1 271 ? 17.760 141.776 49.477 1.00 34.69 271 GLU B O 1
ATOM 5552 N N . ASP B 1 272 ? 19.459 143.237 49.641 1.00 35.66 272 ASP B N 1
ATOM 5553 C CA . ASP B 1 272 ? 18.775 144.260 48.856 1.00 36.30 272 ASP B CA 1
ATOM 5554 C C . ASP B 1 272 ? 18.571 143.789 47.409 1.00 36.79 272 ASP B C 1
ATOM 5555 O O . ASP B 1 272 ? 17.642 144.232 46.729 1.00 35.94 272 ASP B O 1
ATOM 5560 N N . LEU B 1 273 ? 19.442 142.897 46.941 1.00 36.65 273 LEU B N 1
ATOM 5561 C CA . LEU B 1 273 ? 19.330 142.373 45.585 1.00 36.91 273 LEU B CA 1
ATOM 5562 C C . LEU B 1 273 ? 18.185 141.374 45.494 1.00 38.00 273 LEU B C 1
ATOM 5563 O O . LEU B 1 273 ? 17.889 140.845 44.423 1.00 39.12 273 LEU B O 1
ATOM 5568 N N . GLU B 1 274 ? 17.539 141.116 46.625 1.00 38.85 274 GLU B N 1
ATOM 5569 C CA . GLU B 1 274 ? 16.432 140.176 46.655 1.00 38.70 274 GLU B CA 1
ATOM 5570 C C . GLU B 1 274 ? 15.099 140.889 46.709 1.00 39.30 274 GLU B C 1
ATOM 5571 O O . GLU B 1 274 ? 14.052 140.248 46.728 1.00 39.37 274 GLU B O 1
ATOM 5577 N N . ARG B 1 275 ? 15.135 142.216 46.752 1.00 40.65 275 ARG B N 1
ATOM 5578 C CA . ARG B 1 275 ? 13.903 142.985 46.772 1.00 42.04 275 ARG B CA 1
ATOM 5579 C C . ARG B 1 275 ? 13.110 142.479 45.574 1.00 43.02 275 ARG B C 1
ATOM 5580 O O . ARG B 1 275 ? 13.663 142.283 44.490 1.00 43.81 275 ARG B O 1
ATOM 5588 N N . PRO B 1 276 ? 11.801 142.265 45.757 1.00 44.02 276 PRO B N 1
ATOM 5589 C CA . PRO B 1 276 ? 10.890 141.766 44.721 1.00 43.98 276 PRO B CA 1
ATOM 5590 C C . PRO B 1 276 ? 10.690 142.632 43.478 1.00 43.69 276 PRO B C 1
ATOM 5591 O O . PRO B 1 276 ? 10.964 143.832 43.475 1.00 43.99 276 PRO B O 1
ATOM 5595 N N . ASP B 1 277 ? 10.200 141.986 42.425 1.00 42.88 277 ASP B N 1
ATOM 5596 C CA . ASP B 1 277 ? 9.899 142.635 41.158 1.00 42.09 277 ASP B CA 1
ATOM 5597 C C . ASP B 1 277 ? 11.075 143.305 40.466 1.00 41.09 277 ASP B C 1
ATOM 5598 O O . ASP B 1 277 ? 10.956 144.418 39.943 1.00 42.10 277 ASP B O 1
ATOM 5603 N N . PHE B 1 278 ? 12.211 142.620 40.461 1.00 37.92 278 PHE B N 1
ATOM 5604 C CA . PHE B 1 278 ? 13.405 143.126 39.806 1.00 35.13 278 PHE B CA 1
ATOM 5605 C C . PHE B 1 278 ? 13.950 144.411 40.434 1.00 34.15 278 PHE B C 1
ATOM 5606 O O . PHE B 1 278 ? 14.837 145.047 39.866 1.00 34.81 278 PHE B O 1
ATOM 5614 N N . GLU B 1 279 ? 13.431 144.798 41.597 1.00 32.67 279 GLU B N 1
ATOM 5615 C CA . GLU B 1 279 ? 13.925 146.001 42.268 1.00 31.55 279 GLU B CA 1
ATOM 5616 C C . GLU B 1 279 ? 15.393 145.792 42.639 1.00 30.22 279 GLU B C 1
ATOM 5617 O O . GLU B 1 279 ? 16.206 146.721 42.581 1.00 28.48 279 GLU B O 1
ATOM 5623 N N . GLY B 1 280 ? 15.723 144.558 43.010 1.00 28.94 280 GLY B N 1
ATOM 5624 C CA . GLY B 1 280 ? 17.087 144.235 43.378 1.00 28.07 280 GLY B CA 1
ATOM 5625 C C . GLY B 1 280 ? 18.097 144.636 42.321 1.00 27.52 280 GLY B C 1
ATOM 5626 O O . GLY B 1 280 ? 19.279 144.829 42.618 1.00 27.92 280 GLY B O 1
ATOM 5627 N N . ALA B 1 281 ? 17.636 144.765 41.080 1.00 27.37 281 ALA B N 1
ATOM 5628 C CA . ALA B 1 281 ? 18.515 145.146 39.980 1.00 26.83 281 ALA B CA 1
ATOM 5629 C C . ALA B 1 281 ? 19.154 146.503 40.263 1.00 26.95 281 ALA B C 1
ATOM 5630 O O . ALA B 1 281 ? 20.289 146.761 39.855 1.00 27.25 281 ALA B O 1
ATOM 5632 N N . LYS B 1 282 ? 18.425 147.367 40.964 1.00 26.05 282 LYS B N 1
ATOM 5633 C CA . LYS B 1 282 ? 18.937 148.690 41.297 1.00 25.72 282 LYS B CA 1
ATOM 5634 C C . LYS B 1 282 ? 20.222 148.600 42.105 1.00 25.93 282 LYS B C 1
ATOM 5635 O O . LYS B 1 282 ? 21.088 149.469 42.012 1.00 26.14 282 LYS B O 1
ATOM 5641 N N . TYR B 1 283 ? 20.348 147.536 42.888 1.00 26.25 283 TYR B N 1
ATOM 5642 C CA . TYR B 1 283 ? 21.502 147.349 43.756 1.00 25.78 283 TYR B CA 1
ATOM 5643 C C . TYR B 1 283 ? 22.597 146.505 43.164 1.00 25.08 283 TYR B C 1
ATOM 5644 O O . TYR B 1 283 ? 23.473 146.022 43.879 1.00 26.01 283 TYR B O 1
ATOM 5653 N N . VAL B 1 284 ? 22.554 146.336 41.851 1.00 23.79 284 VAL B N 1
ATOM 5654 C CA . VAL B 1 284 ? 23.576 145.562 41.186 1.00 23.27 284 VAL B CA 1
ATOM 5655 C C . VAL B 1 284 ? 24.773 146.455 40.879 1.00 24.73 284 VAL B C 1
ATOM 5656 O O . VAL B 1 284 ? 24.845 147.094 39.822 1.00 25.33 284 VAL B O 1
ATOM 5660 N N . PHE B 1 285 ? 25.698 146.519 41.833 1.00 24.50 285 PHE B N 1
ATOM 5661 C CA . PHE B 1 285 ? 26.925 147.285 41.662 1.00 24.00 285 PHE B CA 1
ATOM 5662 C C . PHE B 1 285 ? 28.068 146.371 42.068 1.00 23.35 285 PHE B C 1
ATOM 5663 O O . PHE B 1 285 ? 27.842 145.324 42.678 1.00 22.31 285 PHE B O 1
ATOM 5671 N N . THR B 1 286 ? 29.289 146.764 41.727 1.00 22.15 286 THR B N 1
ATOM 5672 C CA . THR B 1 286 ? 30.451 145.942 42.009 1.00 21.52 286 THR B CA 1
ATOM 5673 C C . THR B 1 286 ? 31.577 146.671 42.737 1.00 21.06 286 THR B C 1
ATOM 5674 O O . THR B 1 286 ? 31.892 147.812 42.411 1.00 21.36 286 THR B O 1
ATOM 5678 N N . PRO B 1 287 ? 32.198 146.014 43.737 1.00 20.61 287 PRO B N 1
ATOM 5679 C CA . PRO B 1 287 ? 31.871 144.657 44.187 1.00 19.20 287 PRO B CA 1
ATOM 5680 C C . PRO B 1 287 ? 30.451 144.597 44.736 1.00 20.18 287 PRO B C 1
ATOM 5681 O O . PRO B 1 287 ? 29.827 145.632 44.974 1.00 22.14 287 PRO B O 1
ATOM 5685 N N . PRO B 1 288 ? 29.922 143.385 44.954 1.00 20.35 288 PRO B N 1
ATOM 5686 C CA . PRO B 1 288 ? 28.559 143.218 45.468 1.00 19.79 288 PRO B CA 1
ATOM 5687 C C . PRO B 1 288 ? 28.335 143.763 46.871 1.00 20.15 288 PRO B C 1
ATOM 5688 O O . PRO B 1 288 ? 29.265 143.854 47.672 1.00 19.31 288 PRO B O 1
ATOM 5692 N N . ALA B 1 289 ? 27.084 144.110 47.161 1.00 20.49 289 ALA B N 1
ATOM 5693 C CA . ALA B 1 289 ? 26.711 144.591 48.482 1.00 20.24 289 ALA B CA 1
ATOM 5694 C C . ALA B 1 289 ? 27.011 143.435 49.434 1.00 20.39 289 ALA B C 1
ATOM 5695 O O . ALA B 1 289 ? 26.730 142.276 49.120 1.00 19.75 289 ALA B O 1
ATOM 5697 N N . ARG B 1 290 ? 27.573 143.747 50.595 1.00 20.44 290 ARG B N 1
ATOM 5698 C CA . ARG B 1 290 ? 27.921 142.719 51.564 1.00 20.84 290 ARG B CA 1
ATOM 5699 C C . ARG B 1 290 ? 26.875 142.492 52.657 1.00 21.84 290 ARG B C 1
ATOM 5700 O O . ARG B 1 290 ? 25.686 142.371 52.370 1.00 22.45 290 ARG B O 1
ATOM 5708 N N . ALA B 1 291 ? 27.319 142.420 53.910 1.00 23.40 291 ALA B N 1
ATOM 5709 C CA . ALA B 1 291 ? 26.404 142.204 55.028 1.00 24.86 291 ALA B CA 1
ATOM 5710 C C . ALA B 1 291 ? 26.551 143.295 56.081 1.00 26.91 291 ALA B C 1
ATOM 5711 O O . ALA B 1 291 ? 27.518 144.062 56.055 1.00 28.05 291 ALA B O 1
ATOM 5713 N N . LYS B 1 292 ? 25.599 143.358 57.010 1.00 27.35 292 LYS B N 1
ATOM 5714 C CA . LYS B 1 292 ? 25.640 144.360 58.069 1.00 28.20 292 LYS B CA 1
ATOM 5715 C C . LYS B 1 292 ? 26.913 144.303 58.903 1.00 28.33 292 LYS B C 1
ATOM 5716 O O . LYS B 1 292 ? 27.415 145.340 59.342 1.00 29.00 292 LYS B O 1
ATOM 5722 N N . LYS B 1 293 ? 27.442 143.105 59.128 1.00 26.52 293 LYS B N 1
ATOM 5723 C CA . LYS B 1 293 ? 28.653 142.996 59.925 1.00 25.63 293 LYS B CA 1
ATOM 5724 C C . LYS B 1 293 ? 29.785 143.715 59.208 1.00 25.39 293 LYS B C 1
ATOM 5725 O O . LYS B 1 293 ? 30.729 144.205 59.836 1.00 25.90 293 LYS B O 1
ATOM 5731 N N . ASP B 1 294 ? 29.690 143.798 57.888 1.00 23.63 294 ASP B N 1
ATOM 5732 C CA . ASP B 1 294 ? 30.722 144.489 57.131 1.00 23.16 294 ASP B CA 1
ATOM 5733 C C . ASP B 1 294 ? 30.540 145.998 57.332 1.00 22.31 294 ASP B C 1
ATOM 5734 O O . ASP B 1 294 ? 31.510 146.757 57.309 1.00 21.41 294 ASP B O 1
ATOM 5739 N N . HIS B 1 295 ? 29.297 146.427 57.547 1.00 21.06 295 HIS B N 1
ATOM 5740 C CA . HIS B 1 295 ? 29.028 147.843 57.792 1.00 21.72 295 HIS B CA 1
ATOM 5741 C C . HIS B 1 295 ? 29.755 148.261 59.072 1.00 23.27 295 HIS B C 1
ATOM 5742 O O . HIS B 1 295 ? 30.396 149.314 59.121 1.00 23.44 295 HIS B O 1
ATOM 5749 N N . ASP B 1 296 ? 29.647 147.437 60.113 1.00 23.52 296 ASP B N 1
ATOM 5750 C CA . ASP B 1 296 ? 30.298 147.757 61.378 1.00 23.75 296 ASP B CA 1
ATOM 5751 C C . ASP B 1 296 ? 31.801 147.770 61.188 1.00 22.70 296 ASP B C 1
ATOM 5752 O O . ASP B 1 296 ? 32.490 148.672 61.660 1.00 23.50 296 ASP B O 1
ATOM 5757 N N . VAL B 1 297 ? 32.309 146.760 60.496 1.00 20.14 297 VAL B N 1
ATOM 5758 C CA . VAL B 1 297 ? 33.734 146.673 60.247 1.00 17.99 297 VAL B CA 1
ATOM 5759 C C . VAL B 1 297 ? 34.240 147.947 59.587 1.00 17.20 297 VAL B C 1
ATOM 5760 O O . VAL B 1 297 ? 35.223 148.538 60.035 1.00 16.32 297 VAL B O 1
ATOM 5764 N N . LEU B 1 298 ? 33.554 148.367 58.525 1.00 16.98 298 LEU B N 1
ATOM 5765 C CA . LEU B 1 298 ? 33.934 149.561 57.776 1.00 16.90 298 LEU B CA 1
ATOM 5766 C C . LEU B 1 298 ? 33.824 150.841 58.611 1.00 16.54 298 LEU B C 1
ATOM 5767 O O . LEU B 1 298 ? 34.758 151.657 58.635 1.00 16.02 298 LEU B O 1
ATOM 5772 N N . TRP B 1 299 ? 32.695 151.023 59.289 1.00 14.94 299 TRP B N 1
ATOM 5773 C CA . TRP B 1 299 ? 32.533 152.201 60.131 1.00 15.72 299 TRP B CA 1
ATOM 5774 C C . TRP B 1 299 ? 33.627 152.239 61.200 1.00 16.14 299 TRP B C 1
ATOM 5775 O O . TRP B 1 299 ? 34.172 153.304 61.476 1.00 16.92 299 TRP B O 1
ATOM 5786 N N . ASN B 1 300 ? 33.959 151.090 61.796 1.00 15.51 300 ASN B N 1
ATOM 5787 C CA . ASN B 1 300 ? 35.008 151.062 62.814 1.00 17.26 300 ASN B CA 1
ATOM 5788 C C . ASN B 1 300 ? 36.320 151.463 62.184 1.00 18.24 300 ASN B C 1
ATOM 5789 O O . ASN B 1 300 ? 37.094 152.217 62.772 1.00 19.60 300 ASN B O 1
ATOM 5794 N N . ALA B 1 301 ? 36.568 150.960 60.979 1.00 19.24 301 ALA B N 1
ATOM 5795 C CA . ALA B 1 301 ? 37.798 151.280 60.273 1.00 19.10 301 ALA B CA 1
ATOM 5796 C C . ALA B 1 301 ? 37.847 152.780 60.013 1.00 19.77 301 ALA B C 1
ATOM 5797 O O . ALA B 1 301 ? 38.905 153.400 60.123 1.00 20.52 301 ALA B O 1
ATOM 5799 N N . LEU B 1 302 ? 36.699 153.362 59.666 1.00 20.35 302 LEU B N 1
ATOM 5800 C CA . LEU B 1 302 ? 36.621 154.802 59.414 1.00 20.04 302 LEU B CA 1
ATOM 5801 C C . LEU B 1 302 ? 37.012 155.548 60.684 1.00 20.64 302 LEU B C 1
ATOM 5802 O O . LEU B 1 302 ? 37.910 156.386 60.667 1.00 21.67 302 LEU B O 1
ATOM 5807 N N . ARG B 1 303 ? 36.339 155.220 61.786 1.00 21.05 303 ARG B N 1
ATOM 5808 C CA . ARG B 1 303 ? 36.592 155.857 63.076 1.00 20.24 303 ARG B CA 1
ATOM 5809 C C . ARG B 1 303 ? 38.040 155.733 63.508 1.00 19.40 303 ARG B C 1
ATOM 5810 O O . ARG B 1 303 ? 38.559 156.599 64.212 1.00 18.94 303 ARG B O 1
ATOM 5818 N N . ASN B 1 304 ? 38.697 154.659 63.088 1.00 17.49 304 ASN B N 1
ATOM 5819 C CA . ASN B 1 304 ? 40.094 154.458 63.441 1.00 16.96 304 ASN B CA 1
ATOM 5820 C C . ASN B 1 304 ? 41.047 155.105 62.439 1.00 16.99 304 ASN B C 1
ATOM 5821 O O . ASN B 1 304 ? 42.270 154.999 62.571 1.00 15.57 304 ASN B O 1
ATOM 5826 N N . GLY B 1 305 ? 40.476 155.770 61.435 1.00 16.71 305 GLY B N 1
ATOM 5827 C CA . GLY B 1 305 ? 41.278 156.457 60.435 1.00 18.41 305 GLY B CA 1
ATOM 5828 C C . GLY B 1 305 ? 41.995 155.603 59.404 1.00 18.77 305 GLY B C 1
ATOM 5829 O O . GLY B 1 305 ? 43.017 156.010 58.848 1.00 19.08 305 GLY B O 1
ATOM 5830 N N . VAL B 1 306 ? 41.458 154.423 59.135 1.00 18.47 306 VAL B N 1
ATOM 5831 C CA . VAL B 1 306 ? 42.064 153.519 58.173 1.00 18.95 306 VAL B CA 1
ATOM 5832 C C . VAL B 1 306 ? 41.946 154.005 56.725 1.00 19.25 306 VAL B C 1
ATOM 5833 O O . VAL B 1 306 ? 42.945 154.073 56.011 1.00 19.66 306 VAL B O 1
ATOM 5837 N N . PHE B 1 307 ? 40.728 154.345 56.307 1.00 18.70 307 PHE B N 1
ATOM 5838 C CA . PHE B 1 307 ? 40.462 154.791 54.938 1.00 18.65 307 PHE B CA 1
ATOM 5839 C C . PHE B 1 307 ? 40.798 156.246 54.629 1.00 20.06 307 PHE B C 1
ATOM 5840 O O . PHE B 1 307 ? 40.754 157.109 55.501 1.00 21.05 307 PHE B O 1
ATOM 5848 N N . GLU B 1 308 ? 41.118 156.510 53.366 1.00 19.80 308 GLU B N 1
ATOM 5849 C CA . GLU B 1 308 ? 41.461 157.854 52.931 1.00 18.01 308 GLU B CA 1
ATOM 5850 C C . GLU B 1 308 ? 40.218 158.689 52.647 1.00 17.35 308 GLU B C 1
ATOM 5851 O O . GLU B 1 308 ? 40.285 159.919 52.635 1.00 16.07 308 GLU B O 1
ATOM 5857 N N . THR B 1 309 ? 39.084 158.031 52.431 1.00 15.47 309 THR B N 1
ATOM 5858 C CA . THR B 1 309 ? 37.865 158.765 52.121 1.00 15.82 309 THR B CA 1
ATOM 5859 C C . THR B 1 309 ? 36.693 157.827 51.923 1.00 16.12 309 THR B C 1
ATOM 5860 O O . THR B 1 309 ? 36.848 156.616 51.946 1.00 17.58 309 THR B O 1
ATOM 5864 N N . VAL B 1 310 ? 35.515 158.410 51.735 1.00 17.64 310 VAL B N 1
ATOM 5865 C CA . VAL B 1 310 ? 34.306 157.650 51.446 1.00 18.38 310 VAL B CA 1
ATOM 5866 C C . VAL B 1 310 ? 33.808 158.295 50.155 1.00 20.35 310 VAL B C 1
ATOM 5867 O O . VAL B 1 310 ? 33.192 159.361 50.193 1.00 21.38 310 VAL B O 1
ATOM 5871 N N . SER B 1 311 ? 34.109 157.671 49.017 1.00 20.97 311 SER B N 1
ATOM 5872 C CA . SER B 1 311 ? 33.690 158.197 47.723 1.00 20.72 311 SER B CA 1
ATOM 5873 C C . SER B 1 311 ? 32.377 157.542 47.341 1.00 21.01 311 SER B C 1
ATOM 5874 O O . SER B 1 311 ? 31.851 156.746 48.115 1.00 20.36 311 SER B O 1
ATOM 5877 N N . SER B 1 312 ? 31.852 157.862 46.157 1.00 22.33 312 SER B N 1
ATOM 5878 C CA . SER B 1 312 ? 30.562 157.311 45.729 1.00 22.82 312 SER B CA 1
ATOM 5879 C C . SER B 1 312 ? 30.540 156.239 44.636 1.00 23.24 312 SER B C 1
ATOM 5880 O O . SER B 1 312 ? 29.652 155.388 44.631 1.00 23.10 312 SER B O 1
ATOM 5883 N N . ASP B 1 313 ? 31.501 156.268 43.718 1.00 24.31 313 ASP B N 1
ATOM 5884 C CA . ASP B 1 313 ? 31.509 155.315 42.597 1.00 25.24 313 ASP B CA 1
ATOM 5885 C C . ASP B 1 313 ? 30.172 155.502 41.874 1.00 23.55 313 ASP B C 1
ATOM 5886 O O . ASP B 1 313 ? 29.470 154.540 41.547 1.00 22.74 313 ASP B O 1
ATOM 5891 N N . HIS B 1 314 ? 29.840 156.769 41.645 1.00 22.66 314 HIS B N 1
ATOM 5892 C CA . HIS B 1 314 ? 28.605 157.176 40.985 1.00 23.51 314 HIS B CA 1
ATOM 5893 C C . HIS B 1 314 ? 28.463 156.698 39.538 1.00 23.94 314 HIS B C 1
ATOM 5894 O O . HIS B 1 314 ? 29.325 156.954 38.687 1.00 22.00 314 HIS B O 1
ATOM 5901 N N . CYS B 1 315 ? 27.358 156.006 39.282 1.00 24.14 315 CYS B N 1
ATOM 5902 C CA . CYS B 1 315 ? 27.026 155.495 37.959 1.00 27.03 315 CYS B CA 1
ATOM 5903 C C . CYS B 1 315 ? 25.564 155.832 37.685 1.00 28.28 315 CYS B C 1
ATOM 5904 O O . CYS B 1 315 ? 24.801 156.118 38.610 1.00 28.14 315 CYS B O 1
ATOM 5907 N N . SER B 1 316 ? 25.169 155.794 36.420 1.00 29.40 316 SER B N 1
ATOM 5908 C CA . SER B 1 316 ? 23.798 156.117 36.074 1.00 31.58 316 SER B CA 1
ATOM 5909 C C . SER B 1 316 ? 23.199 155.181 35.036 1.00 32.41 316 SER B C 1
ATOM 5910 O O . SER B 1 316 ? 23.243 155.453 33.838 1.00 34.41 316 SER B O 1
ATOM 5913 N N . TRP B 1 317 ? 22.646 154.067 35.502 1.00 32.07 317 TRP B N 1
ATOM 5914 C CA . TRP B 1 317 ? 22.012 153.112 34.609 1.00 32.49 317 TRP B CA 1
ATOM 5915 C C . TRP B 1 317 ? 20.533 153.091 34.967 1.00 33.68 317 TRP B C 1
ATOM 5916 O O . TRP B 1 317 ? 20.141 152.529 35.990 1.00 34.59 317 TRP B O 1
ATOM 5927 N N . LEU B 1 318 ? 19.720 153.726 34.132 1.00 33.90 318 LEU B N 1
ATOM 5928 C CA . LEU B 1 318 ? 18.286 153.791 34.360 1.00 34.23 318 LEU B CA 1
ATOM 5929 C C . LEU B 1 318 ? 17.749 152.440 34.775 1.00 34.79 318 LEU B C 1
ATOM 5930 O O . LEU B 1 318 ? 18.096 151.414 34.189 1.00 34.84 318 LEU B O 1
ATOM 5935 N N . PHE B 1 319 ? 16.905 152.437 35.797 1.00 35.30 319 PHE B N 1
ATOM 5936 C CA . PHE B 1 319 ? 16.325 151.193 36.250 1.00 36.44 319 PHE B CA 1
ATOM 5937 C C . PHE B 1 319 ? 15.507 150.631 35.100 1.00 38.76 319 PHE B C 1
ATOM 5938 O O . PHE B 1 319 ? 15.518 149.425 34.849 1.00 39.11 319 PHE B O 1
ATOM 5946 N N . LYS B 1 320 ? 14.805 151.515 34.396 1.00 41.36 320 LYS B N 1
ATOM 5947 C CA . LYS B 1 320 ? 13.987 151.094 33.270 1.00 43.76 320 LYS B CA 1
ATOM 5948 C C . LYS B 1 320 ? 14.817 150.954 31.997 1.00 44.69 320 LYS B C 1
ATOM 5949 O O . LYS B 1 320 ? 14.987 149.857 31.463 1.00 46.81 320 LYS B O 1
ATOM 5955 N N . GLY B 1 321 ? 15.356 152.054 31.507 1.00 44.04 321 GLY B N 1
ATOM 5956 C CA . GLY B 1 321 ? 16.147 151.959 30.298 1.00 45.57 321 GLY B CA 1
ATOM 5957 C C . GLY B 1 321 ? 17.322 150.982 30.268 1.00 45.99 321 GLY B C 1
ATOM 5958 O O . GLY B 1 321 ? 17.463 150.225 29.309 1.00 45.80 321 GLY B O 1
ATOM 5959 N N . HIS B 1 322 ? 18.149 150.970 31.311 1.00 47.04 322 HIS B N 1
ATOM 5960 C CA . HIS B 1 322 ? 19.347 150.124 31.333 1.00 47.36 322 HIS B CA 1
ATOM 5961 C C . HIS B 1 322 ? 19.355 148.823 32.146 1.00 47.07 322 HIS B C 1
ATOM 5962 O O . HIS B 1 322 ? 19.753 147.773 31.636 1.00 46.50 322 HIS B O 1
ATOM 5969 N N . LYS B 1 323 ? 18.949 148.887 33.409 1.00 46.81 323 LYS B N 1
ATOM 5970 C CA . LYS B 1 323 ? 18.931 147.692 34.255 1.00 46.36 323 LYS B CA 1
ATOM 5971 C C . LYS B 1 323 ? 18.076 146.602 33.608 1.00 46.80 323 LYS B C 1
ATOM 5972 O O . LYS B 1 323 ? 18.331 145.405 33.774 1.00 45.44 323 LYS B O 1
ATOM 5978 N N . ASP B 1 324 ? 17.070 147.043 32.862 1.00 47.75 324 ASP B N 1
ATOM 5979 C CA . ASP B 1 324 ? 16.145 146.162 32.172 1.00 48.82 324 ASP B CA 1
ATOM 5980 C C . ASP B 1 324 ? 16.777 145.037 31.365 1.00 49.31 324 ASP B C 1
ATOM 5981 O O . ASP B 1 324 ? 16.290 143.909 31.393 1.00 48.61 324 ASP B O 1
ATOM 5986 N N . ARG B 1 325 ? 17.843 145.329 30.631 1.00 50.12 325 ARG B N 1
ATOM 5987 C CA . ARG B 1 325 ? 18.470 144.287 29.844 1.00 52.47 325 ARG B CA 1
ATOM 5988 C C . ARG B 1 325 ? 19.176 143.306 30.770 1.00 53.21 325 ARG B C 1
ATOM 5989 O O . ARG B 1 325 ? 20.396 143.172 30.752 1.00 54.98 325 ARG B O 1
ATOM 5997 N N . GLY B 1 326 ? 18.386 142.623 31.589 1.00 52.97 326 GLY B N 1
ATOM 5998 C CA . GLY B 1 326 ? 18.936 141.660 32.519 1.00 52.49 326 GLY B CA 1
ATOM 5999 C C . GLY B 1 326 ? 17.855 141.028 33.373 1.00 52.64 326 GLY B C 1
ATOM 6000 O O . GLY B 1 326 ? 18.159 140.326 34.337 1.00 53.09 326 GLY B O 1
ATOM 6001 N N . ARG B 1 327 ? 16.594 141.274 33.022 1.00 52.52 327 ARG B N 1
ATOM 6002 C CA . ARG B 1 327 ? 15.476 140.711 33.773 1.00 52.47 327 ARG B CA 1
ATOM 6003 C C . ARG B 1 327 ? 15.480 139.201 33.657 1.00 51.76 327 ARG B C 1
ATOM 6004 O O . ARG B 1 327 ? 14.700 138.523 34.325 1.00 52.59 327 ARG B O 1
ATOM 6012 N N . ASN B 1 328 ? 16.358 138.674 32.807 1.00 50.52 328 ASN B N 1
ATOM 6013 C CA . ASN B 1 328 ? 16.446 137.233 32.612 1.00 49.30 328 ASN B CA 1
ATOM 6014 C C . ASN B 1 328 ? 17.876 136.729 32.690 1.00 47.92 328 ASN B C 1
ATOM 6015 O O . ASN B 1 328 ? 18.144 135.559 32.418 1.00 48.71 328 ASN B O 1
ATOM 6020 N N . ASP B 1 329 ? 18.794 137.612 33.061 1.00 46.02 329 ASP B N 1
ATOM 6021 C CA . ASP B 1 329 ? 20.195 137.242 33.175 1.00 44.65 329 ASP B CA 1
ATOM 6022 C C . ASP B 1 329 ? 20.956 138.352 33.896 1.00 44.09 329 ASP B C 1
ATOM 6023 O O . ASP B 1 329 ? 21.342 139.355 33.291 1.00 43.84 329 ASP B O 1
ATOM 6028 N N . PHE B 1 330 ? 21.162 138.160 35.195 1.00 42.58 330 PHE B N 1
ATOM 6029 C CA . PHE B 1 330 ? 21.865 139.128 36.027 1.00 40.46 330 PHE B CA 1
ATOM 6030 C C . PHE B 1 330 ? 23.176 139.601 35.402 1.00 39.77 330 PHE B C 1
ATOM 6031 O O . PHE B 1 330 ? 23.624 140.720 35.650 1.00 40.20 330 PHE B O 1
ATOM 6039 N N . ARG B 1 331 ? 23.788 138.752 34.587 1.00 38.35 331 ARG B N 1
ATOM 6040 C CA . ARG B 1 331 ? 25.048 139.108 33.950 1.00 38.01 331 ARG B CA 1
ATOM 6041 C C . ARG B 1 331 ? 24.915 140.266 32.971 1.00 37.41 331 ARG B C 1
ATOM 6042 O O . ARG B 1 331 ? 25.859 141.031 32.774 1.00 36.35 331 ARG B O 1
ATOM 6050 N N . ALA B 1 332 ? 23.747 140.387 32.353 1.00 37.10 332 ALA B N 1
ATOM 6051 C CA . ALA B 1 332 ? 23.514 141.447 31.379 1.00 37.81 332 ALA B CA 1
ATOM 6052 C C . ALA B 1 332 ? 23.177 142.790 32.029 1.00 37.85 332 ALA B C 1
ATOM 6053 O O . ALA B 1 332 ? 23.172 143.824 31.353 1.00 38.99 332 ALA B O 1
ATOM 6055 N N . ILE B 1 333 ? 22.892 142.774 33.331 1.00 36.69 333 ILE B N 1
ATOM 6056 C CA . ILE B 1 333 ? 22.565 143.998 34.063 1.00 35.26 333 ILE B CA 1
ATOM 6057 C C . ILE B 1 333 ? 23.798 144.886 34.196 1.00 34.53 333 ILE B C 1
ATOM 6058 O O . ILE B 1 333 ? 24.786 144.494 34.821 1.00 33.81 333 ILE B O 1
ATOM 6063 N N . PRO B 1 334 ? 23.764 146.091 33.601 1.00 34.08 334 PRO B N 1
ATOM 6064 C CA . PRO B 1 334 ? 24.928 146.978 33.712 1.00 32.77 334 PRO B CA 1
ATOM 6065 C C . PRO B 1 334 ? 25.199 147.310 35.185 1.00 31.85 334 PRO B C 1
ATOM 6066 O O . PRO B 1 334 ? 24.302 147.733 35.920 1.00 30.79 334 PRO B O 1
ATOM 6070 N N . ASN B 1 335 ? 26.439 147.087 35.607 1.00 31.82 335 ASN B N 1
ATOM 6071 C CA . ASN B 1 335 ? 26.850 147.318 36.990 1.00 32.28 335 ASN B CA 1
ATOM 6072 C C . ASN B 1 335 ? 26.992 148.785 37.364 1.00 32.17 335 ASN B C 1
ATOM 6073 O O . ASN B 1 335 ? 27.524 149.580 36.591 1.00 31.84 335 ASN B O 1
ATOM 6078 N N . GLY B 1 336 ? 26.520 149.135 38.559 1.00 30.99 336 GLY B N 1
ATOM 6079 C CA . GLY B 1 336 ? 26.640 150.505 39.017 1.00 28.12 336 GLY B CA 1
ATOM 6080 C C . GLY B 1 336 ? 25.378 151.094 39.598 1.00 27.16 336 GLY B C 1
ATOM 6081 O O . GLY B 1 336 ? 24.270 150.721 39.208 1.00 27.72 336 GLY B O 1
ATOM 6082 N N . ALA B 1 337 ? 25.557 152.019 40.539 1.00 26.38 337 ALA B N 1
ATOM 6083 C CA . ALA B 1 337 ? 24.444 152.705 41.191 1.00 25.52 337 ALA B CA 1
ATOM 6084 C C . ALA B 1 337 ? 24.810 154.175 41.414 1.00 24.77 337 ALA B C 1
ATOM 6085 O O . ALA B 1 337 ? 25.983 154.522 41.562 1.00 25.25 337 ALA B O 1
ATOM 6087 N N . PRO B 1 338 ? 23.804 155.058 41.443 1.00 24.47 338 PRO B N 1
ATOM 6088 C CA . PRO B 1 338 ? 24.020 156.491 41.644 1.00 25.27 338 PRO B CA 1
ATOM 6089 C C . PRO B 1 338 ? 24.195 156.888 43.109 1.00 25.71 338 PRO B C 1
ATOM 6090 O O . PRO B 1 338 ? 23.734 156.190 44.012 1.00 25.60 338 PRO B O 1
ATOM 6094 N N . GLY B 1 339 ? 24.853 158.021 43.337 1.00 25.55 339 GLY B N 1
ATOM 6095 C CA . GLY B 1 339 ? 25.046 158.489 44.695 1.00 24.88 339 GLY B CA 1
ATOM 6096 C C . GLY B 1 339 ? 25.908 159.727 44.880 1.00 24.38 339 GLY B C 1
ATOM 6097 O O . GLY B 1 339 ? 26.151 160.125 46.014 1.00 26.04 339 GLY B O 1
ATOM 6098 N N . VAL B 1 340 ? 26.366 160.350 43.799 1.00 23.42 340 VAL B N 1
ATOM 6099 C CA . VAL B 1 340 ? 27.220 161.530 43.938 1.00 21.69 340 VAL B CA 1
ATOM 6100 C C . VAL B 1 340 ? 26.553 162.637 44.752 1.00 22.02 340 VAL B C 1
ATOM 6101 O O . VAL B 1 340 ? 27.228 163.383 45.464 1.00 21.79 340 VAL B O 1
ATOM 6105 N N . GLU B 1 341 ? 25.230 162.731 44.664 1.00 22.01 341 GLU B N 1
ATOM 6106 C CA . GLU B 1 341 ? 24.508 163.769 45.391 1.00 23.60 341 GLU B CA 1
ATOM 6107 C C . GLU B 1 341 ? 24.265 163.438 46.858 1.00 23.60 341 GLU B C 1
ATOM 6108 O O . GLU B 1 341 ? 24.413 164.297 47.724 1.00 23.56 341 GLU B O 1
ATOM 6114 N N . GLU B 1 342 ? 23.896 162.192 47.129 1.00 23.13 342 GLU B N 1
ATOM 6115 C CA . GLU B 1 342 ? 23.602 161.757 48.485 1.00 22.78 342 GLU B CA 1
ATOM 6116 C C . GLU B 1 342 ? 24.815 161.513 49.377 1.00 23.04 342 GLU B C 1
ATOM 6117 O O . GLU B 1 342 ? 24.684 161.497 50.603 1.00 22.96 342 GLU B O 1
ATOM 6123 N N . ARG B 1 343 ? 25.990 161.351 48.771 1.00 22.53 343 ARG B N 1
ATOM 6124 C CA . ARG B 1 343 ? 27.202 161.052 49.531 1.00 22.80 343 ARG B CA 1
ATOM 6125 C C . ARG B 1 343 ? 27.356 161.752 50.880 1.00 23.35 343 ARG B C 1
ATOM 6126 O O . ARG B 1 343 ? 27.363 161.091 51.916 1.00 23.81 343 ARG B O 1
ATOM 6134 N N . LEU B 1 344 ? 27.476 163.077 50.881 1.00 23.76 344 LEU B N 1
ATOM 6135 C CA . LEU B 1 344 ? 27.658 163.803 52.136 1.00 22.97 344 LEU B CA 1
ATOM 6136 C C . LEU B 1 344 ? 26.569 163.557 53.172 1.00 23.89 344 LEU B C 1
ATOM 6137 O O . LEU B 1 344 ? 26.872 163.215 54.315 1.00 25.73 344 LEU B O 1
ATOM 6142 N N . MET B 1 345 ? 25.309 163.731 52.795 1.00 23.76 345 MET B N 1
ATOM 6143 C CA . MET B 1 345 ? 24.234 163.518 53.754 1.00 25.01 345 MET B CA 1
ATOM 6144 C C . MET B 1 345 ? 24.314 162.143 54.392 1.00 25.35 345 MET B C 1
ATOM 6145 O O . MET B 1 345 ? 24.214 162.011 55.612 1.00 26.94 345 MET B O 1
ATOM 6150 N N . MET B 1 346 ? 24.504 161.121 53.563 1.00 25.67 346 MET B N 1
ATOM 6151 C CA . MET B 1 346 ? 24.598 159.748 54.041 1.00 24.26 346 MET B CA 1
ATOM 6152 C C . MET B 1 346 ? 25.780 159.531 54.990 1.00 24.05 346 MET B C 1
ATOM 6153 O O . MET B 1 346 ? 25.631 158.927 56.049 1.00 25.15 346 MET B O 1
ATOM 6158 N N . VAL B 1 347 ? 26.954 160.021 54.617 1.00 22.93 347 VAL B N 1
ATOM 6159 C CA . VAL B 1 347 ? 28.120 159.867 55.470 1.00 22.79 347 VAL B CA 1
ATOM 6160 C C . VAL B 1 347 ? 27.909 160.661 56.756 1.00 25.77 347 VAL B C 1
ATOM 6161 O O . VAL B 1 347 ? 28.294 160.214 57.841 1.00 26.20 347 VAL B O 1
ATOM 6165 N N . TYR B 1 348 ? 27.284 161.832 56.628 1.00 26.83 348 TYR B N 1
ATOM 6166 C CA . TYR B 1 348 ? 27.022 162.697 57.775 1.00 26.39 348 TYR B CA 1
ATOM 6167 C C . TYR B 1 348 ? 26.137 162.022 58.825 1.00 26.98 348 TYR B C 1
ATOM 6168 O O . TYR B 1 348 ? 26.249 162.316 60.018 1.00 28.28 348 TYR B O 1
ATOM 6177 N N . GLN B 1 349 ? 25.255 161.129 58.397 1.00 25.59 349 GLN B N 1
ATOM 6178 C CA . GLN B 1 349 ? 24.391 160.457 59.359 1.00 26.22 349 GLN B CA 1
ATOM 6179 C C . GLN B 1 349 ? 25.247 159.679 60.354 1.00 25.54 349 GLN B C 1
ATOM 6180 O O . GLN B 1 349 ? 24.812 159.376 61.461 1.00 24.94 349 GLN B O 1
ATOM 6186 N N . GLY B 1 350 ? 26.472 159.369 59.949 1.00 24.72 350 GLY B N 1
ATOM 6187 C CA . GLY B 1 350 ? 27.366 158.633 60.819 1.00 24.86 350 GLY B CA 1
ATOM 6188 C C . GLY B 1 350 ? 27.807 159.465 62.005 1.00 25.62 350 GLY B C 1
ATOM 6189 O O . GLY B 1 350 ? 28.133 158.924 63.065 1.00 25.48 350 GLY B O 1
ATOM 6190 N N . VAL B 1 351 ? 27.832 160.784 61.840 1.00 24.50 351 VAL B N 1
ATOM 6191 C CA . VAL B 1 351 ? 28.238 161.630 62.948 1.00 24.24 351 VAL B CA 1
ATOM 6192 C C . VAL B 1 351 ? 27.039 161.717 63.884 1.00 24.19 351 VAL B C 1
ATOM 6193 O O . VAL B 1 351 ? 27.195 161.834 65.095 1.00 24.61 351 VAL B O 1
ATOM 6197 N N . ASN B 1 352 ? 25.842 161.630 63.318 1.00 23.63 352 ASN B N 1
ATOM 6198 C CA . ASN B 1 352 ? 24.627 161.679 64.121 1.00 25.33 352 ASN B CA 1
ATOM 6199 C C . ASN B 1 352 ? 24.547 160.472 65.047 1.00 27.19 352 ASN B C 1
ATOM 6200 O O . ASN B 1 352 ? 24.045 160.569 66.162 1.00 28.53 352 ASN B O 1
ATOM 6205 N N . GLU B 1 353 ? 25.046 159.331 64.587 1.00 28.69 353 GLU B N 1
ATOM 6206 C CA . GLU B 1 353 ? 24.975 158.121 65.382 1.00 29.71 353 GLU B CA 1
ATOM 6207 C C . GLU B 1 353 ? 26.252 157.752 66.106 1.00 29.95 353 GLU B C 1
ATOM 6208 O O . GLU B 1 353 ? 26.440 156.599 66.494 1.00 30.75 353 GLU B O 1
ATOM 6214 N N . GLY B 1 354 ? 27.130 158.731 66.291 1.00 29.19 354 GLY B N 1
ATOM 6215 C CA . GLY B 1 354 ? 28.372 158.479 66.996 1.00 28.53 354 GLY B CA 1
ATOM 6216 C C . GLY B 1 354 ? 29.336 157.535 66.311 1.00 28.70 354 GLY B C 1
ATOM 6217 O O . GLY B 1 354 ? 30.411 157.256 66.843 1.00 29.71 354 GLY B O 1
ATOM 6218 N N . ARG B 1 355 ? 28.958 157.036 65.139 1.00 28.50 355 ARG B N 1
ATOM 6219 C CA . ARG B 1 355 ? 29.811 156.132 64.377 1.00 26.79 355 ARG B CA 1
ATOM 6220 C C . ARG B 1 355 ? 31.118 156.843 64.033 1.00 25.80 355 ARG B C 1
ATOM 6221 O O . ARG B 1 355 ? 32.203 156.262 64.106 1.00 25.56 355 ARG B O 1
ATOM 6229 N N . ILE B 1 356 ? 31.006 158.117 63.676 1.00 24.57 356 ILE B N 1
ATOM 6230 C CA . ILE B 1 356 ? 32.162 158.912 63.284 1.00 22.77 356 ILE B CA 1
ATOM 6231 C C . ILE B 1 356 ? 32.013 160.315 63.882 1.00 22.10 356 ILE B C 1
ATOM 6232 O O . ILE B 1 356 ? 30.893 160.757 64.151 1.00 22.51 356 ILE B O 1
ATOM 6237 N N . SER B 1 357 ? 33.119 161.017 64.113 1.00 20.18 357 SER B N 1
ATOM 6238 C CA . SER B 1 357 ? 33.013 162.357 64.696 1.00 21.01 357 SER B CA 1
ATOM 6239 C C . SER B 1 357 ? 32.683 163.434 63.660 1.00 22.65 357 SER B C 1
ATOM 6240 O O . SER B 1 357 ? 32.804 163.210 62.459 1.00 23.63 357 SER B O 1
ATOM 6243 N N . LEU B 1 358 ? 32.270 164.607 64.137 1.00 23.60 358 LEU B N 1
ATOM 6244 C CA . LEU B 1 358 ? 31.924 165.723 63.260 1.00 23.65 358 LEU B CA 1
ATOM 6245 C C . LEU B 1 358 ? 33.150 166.152 62.471 1.00 23.99 358 LEU B C 1
ATOM 6246 O O . LEU B 1 358 ? 33.085 166.469 61.283 1.00 23.65 358 LEU B O 1
ATOM 6251 N N . THR B 1 359 ? 34.276 166.148 63.160 1.00 24.47 359 THR B N 1
ATOM 6252 C CA . THR B 1 359 ? 35.533 166.546 62.577 1.00 24.66 359 THR B CA 1
ATOM 6253 C C . THR B 1 359 ? 36.060 165.517 61.569 1.00 25.73 359 THR B C 1
ATOM 6254 O O . THR B 1 359 ? 36.704 165.884 60.583 1.00 25.38 359 THR B O 1
ATOM 6258 N N . GLN B 1 360 ? 35.788 164.234 61.812 1.00 25.52 360 GLN B N 1
ATOM 6259 C CA . GLN B 1 360 ? 36.227 163.180 60.896 1.00 24.89 360 GLN B CA 1
ATOM 6260 C C . GLN B 1 360 ? 35.389 163.228 59.620 1.00 24.33 360 GLN B C 1
ATOM 6261 O O . GLN B 1 360 ? 35.869 162.893 58.541 1.00 24.40 360 GLN B O 1
ATOM 6267 N N . PHE B 1 361 ? 34.132 163.640 59.755 1.00 23.07 361 PHE B N 1
ATOM 6268 C CA . PHE B 1 361 ? 33.244 163.759 58.611 1.00 22.94 361 PHE B CA 1
ATOM 6269 C C . PHE B 1 361 ? 33.940 164.587 57.529 1.00 23.77 361 PHE B C 1
ATOM 6270 O O . PHE B 1 361 ? 34.033 164.168 56.376 1.00 24.55 361 PHE B O 1
ATOM 6278 N N . VAL B 1 362 ? 34.432 165.761 57.914 1.00 22.28 362 VAL B N 1
ATOM 6279 C CA . VAL B 1 362 ? 35.121 166.644 56.985 1.00 21.14 362 VAL B CA 1
ATOM 6280 C C . VAL B 1 362 ? 36.398 166.002 56.454 1.00 22.26 362 VAL B C 1
ATOM 6281 O O . VAL B 1 362 ? 36.698 166.091 55.263 1.00 24.13 362 VAL B O 1
ATOM 6285 N N . GLU B 1 363 ? 37.155 165.357 57.333 1.00 22.25 363 GLU B N 1
ATOM 6286 C CA . GLU B 1 363 ? 38.387 164.698 56.915 1.00 22.18 363 GLU B CA 1
ATOM 6287 C C . GLU B 1 363 ? 38.119 163.713 55.780 1.00 21.45 363 GLU B C 1
ATOM 6288 O O . GLU B 1 363 ? 38.761 163.756 54.734 1.00 21.55 363 GLU B O 1
ATOM 6294 N N . LEU B 1 364 ? 37.154 162.834 55.998 1.00 21.49 364 LEU B N 1
ATOM 6295 C CA . LEU B 1 364 ? 36.801 161.799 55.035 1.00 22.84 364 LEU B CA 1
ATOM 6296 C C . LEU B 1 364 ? 36.097 162.301 53.792 1.00 24.16 364 LEU B C 1
ATOM 6297 O O . LEU B 1 364 ? 36.393 161.880 52.677 1.00 26.22 364 LEU B O 1
ATOM 6302 N N . VAL B 1 365 ? 35.147 163.195 54.004 1.00 24.27 365 VAL B N 1
ATOM 6303 C CA . VAL B 1 365 ? 34.341 163.747 52.931 1.00 23.22 365 VAL B CA 1
ATOM 6304 C C . VAL B 1 365 ? 35.052 164.763 52.029 1.00 23.55 365 VAL B C 1
ATOM 6305 O O . VAL B 1 365 ? 34.631 164.985 50.889 1.00 22.41 365 VAL B O 1
ATOM 6309 N N . ALA B 1 366 ? 36.143 165.358 52.510 1.00 23.44 366 ALA B N 1
ATOM 6310 C CA . ALA B 1 366 ? 36.831 166.353 51.700 1.00 22.35 366 ALA B CA 1
ATOM 6311 C C . ALA B 1 366 ? 38.331 166.569 51.906 1.00 22.63 366 ALA B C 1
ATOM 6312 O O . ALA B 1 366 ? 39.101 166.527 50.946 1.00 23.99 366 ALA B O 1
ATOM 6314 N N . THR B 1 367 ? 38.759 166.798 53.142 1.00 21.87 367 THR B N 1
ATOM 6315 C CA . THR B 1 367 ? 40.169 167.085 53.391 1.00 20.62 367 THR B CA 1
ATOM 6316 C C . THR B 1 367 ? 41.174 165.982 53.101 1.00 20.77 367 THR B C 1
ATOM 6317 O O . THR B 1 367 ? 42.212 166.236 52.487 1.00 21.54 367 THR B O 1
ATOM 6321 N N . ARG B 1 368 ? 40.893 164.759 53.532 1.00 20.23 368 ARG B N 1
ATOM 6322 C CA . ARG B 1 368 ? 41.843 163.681 53.292 1.00 20.13 368 ARG B CA 1
ATOM 6323 C C . ARG B 1 368 ? 41.991 163.336 51.801 1.00 18.84 368 ARG B C 1
ATOM 6324 O O . ARG B 1 368 ? 43.109 163.141 51.325 1.00 18.37 368 ARG B O 1
ATOM 6332 N N . PRO B 1 369 ? 40.874 163.270 51.046 1.00 18.00 369 PRO B N 1
ATOM 6333 C CA . PRO B 1 369 ? 40.909 162.954 49.607 1.00 18.83 369 PRO B CA 1
ATOM 6334 C C . PRO B 1 369 ? 41.762 163.982 48.870 1.00 20.73 369 PRO B C 1
ATOM 6335 O O . PRO B 1 369 ? 42.625 163.639 48.046 1.00 20.56 369 PRO B O 1
ATOM 6339 N N . ALA B 1 370 ? 41.502 165.251 49.181 1.00 20.51 370 ALA B N 1
ATOM 6340 C CA . ALA B 1 370 ? 42.227 166.364 48.586 1.00 21.42 370 ALA B CA 1
ATOM 6341 C C . ALA B 1 370 ? 43.721 166.180 48.806 1.00 21.50 370 ALA B C 1
ATOM 6342 O O . ALA B 1 370 ? 44.525 166.394 47.898 1.00 22.50 370 ALA B O 1
ATOM 6344 N N . LYS B 1 371 ? 44.093 165.784 50.018 1.00 20.95 371 LYS B N 1
ATOM 6345 C CA . LYS B 1 371 ? 45.496 165.574 50.332 1.00 20.81 371 LYS B CA 1
ATOM 6346 C C . LYS B 1 371 ? 46.096 164.477 49.467 1.00 21.12 371 LYS B C 1
ATOM 6347 O O . LYS B 1 371 ? 47.099 164.694 48.788 1.00 22.16 371 LYS B O 1
ATOM 6353 N N . VAL B 1 372 ? 45.478 163.302 49.486 1.00 19.72 372 VAL B N 1
ATOM 6354 C CA . VAL B 1 372 ? 45.984 162.175 48.716 1.00 19.51 372 VAL B CA 1
ATOM 6355 C C . VAL B 1 372 ? 46.121 162.458 47.225 1.00 20.00 372 VAL B C 1
ATOM 6356 O O . VAL B 1 372 ? 47.179 162.232 46.645 1.00 19.49 372 VAL B O 1
ATOM 6360 N N . PHE B 1 373 ? 45.062 162.974 46.610 1.00 20.25 373 PHE B N 1
ATOM 6361 C CA . PHE B 1 373 ? 45.088 163.237 45.180 1.00 20.35 373 PHE B CA 1
ATOM 6362 C C . PHE B 1 373 ? 45.629 164.591 44.703 1.00 20.57 373 PHE B C 1
ATOM 6363 O O . PHE B 1 373 ? 45.234 165.094 43.655 1.00 20.02 373 PHE B O 1
ATOM 6371 N N . GLY B 1 374 ? 46.550 165.151 45.482 1.00 21.48 374 GLY B N 1
ATOM 6372 C CA . GLY B 1 374 ? 47.215 166.405 45.155 1.00 21.50 374 GLY B CA 1
ATOM 6373 C C . GLY B 1 374 ? 46.428 167.657 44.825 1.00 22.15 374 GLY B C 1
ATOM 6374 O O . GLY B 1 374 ? 46.698 168.302 43.815 1.00 22.66 374 GLY B O 1
ATOM 6375 N N . MET B 1 375 ? 45.474 168.016 45.676 1.00 22.77 375 MET B N 1
ATOM 6376 C CA . MET B 1 375 ? 44.662 169.211 45.464 1.00 22.95 375 MET B CA 1
ATOM 6377 C C . MET B 1 375 ? 44.640 170.051 46.738 1.00 23.96 375 MET B C 1
ATOM 6378 O O . MET B 1 375 ? 43.906 171.036 46.829 1.00 24.99 375 MET B O 1
ATOM 6383 N N . PHE B 1 376 ? 45.449 169.644 47.713 1.00 23.04 376 PHE B N 1
ATOM 6384 C CA . PHE B 1 376 ? 45.532 170.309 49.011 1.00 21.59 376 PHE B CA 1
ATOM 6385 C C . PHE B 1 376 ? 46.752 171.219 49.033 1.00 21.69 376 PHE B C 1
ATOM 6386 O O . PHE B 1 376 ? 47.812 170.843 48.545 1.00 22.89 376 PHE B O 1
ATOM 6394 N N . PRO B 1 377 ? 46.630 172.418 49.630 1.00 22.01 377 PRO B N 1
ATOM 6395 C CA . PRO B 1 377 ? 45.436 172.970 50.284 1.00 20.94 377 PRO B CA 1
ATOM 6396 C C . PRO B 1 377 ? 44.506 173.853 49.445 1.00 21.90 377 PRO B C 1
ATOM 6397 O O . PRO B 1 377 ? 43.577 174.460 49.994 1.00 20.31 377 PRO B O 1
ATOM 6401 N N . GLN B 1 378 ? 44.740 173.930 48.133 1.00 22.52 378 GLN B N 1
ATOM 6402 C CA . GLN B 1 378 ? 43.875 174.741 47.274 1.00 22.91 378 GLN B CA 1
ATOM 6403 C C . GLN B 1 378 ? 42.440 174.293 47.502 1.00 22.38 378 GLN B C 1
ATOM 6404 O O . GLN B 1 378 ? 41.526 175.110 47.599 1.00 23.11 378 GLN B O 1
ATOM 6410 N N . LYS B 1 379 ? 42.254 172.980 47.580 1.00 21.83 379 LYS B N 1
ATOM 6411 C CA . LYS B 1 379 ? 40.943 172.391 47.818 1.00 23.07 379 LYS B CA 1
ATOM 6412 C C . LYS B 1 379 ? 41.043 171.607 49.125 1.00 23.49 379 LYS B C 1
ATOM 6413 O O . LYS B 1 379 ? 42.149 171.378 49.622 1.00 22.51 379 LYS B O 1
ATOM 6419 N N . GLY B 1 380 ? 39.900 171.216 49.692 1.00 23.06 380 GLY B N 1
ATOM 6420 C CA . GLY B 1 380 ? 39.937 170.428 50.911 1.00 25.21 380 GLY B CA 1
ATOM 6421 C C . GLY B 1 380 ? 39.421 171.007 52.215 1.00 27.04 380 GLY B C 1
ATOM 6422 O O . GLY B 1 380 ? 38.526 170.431 52.830 1.00 28.62 380 GLY B O 1
ATOM 6423 N N . THR B 1 381 ? 39.981 172.124 52.660 1.00 27.45 381 THR B N 1
ATOM 6424 C CA . THR B 1 381 ? 39.546 172.711 53.919 1.00 29.15 381 THR B CA 1
ATOM 6425 C C . THR B 1 381 ? 39.001 174.109 53.756 1.00 28.99 381 THR B C 1
ATOM 6426 O O . THR B 1 381 ? 38.532 174.496 52.687 1.00 30.50 381 THR B O 1
ATOM 6430 N N . ILE B 1 382 ? 39.070 174.854 54.853 1.00 27.12 382 ILE B N 1
ATOM 6431 C CA . ILE B 1 382 ? 38.631 176.234 54.908 1.00 24.97 382 ILE B CA 1
ATOM 6432 C C . ILE B 1 382 ? 39.707 176.981 55.667 1.00 24.70 382 ILE B C 1
ATOM 6433 O O . ILE B 1 382 ? 39.736 176.992 56.895 1.00 25.64 382 ILE B O 1
ATOM 6438 N N . ALA B 1 383 ? 40.615 177.576 54.910 1.00 24.94 383 ALA B N 1
ATOM 6439 C CA . ALA B 1 383 ? 41.722 178.328 55.470 1.00 25.14 383 ALA B CA 1
ATOM 6440 C C . ALA B 1 383 ? 42.007 179.515 54.551 1.00 25.56 383 ALA B C 1
ATOM 6441 O O . ALA B 1 383 ? 41.463 179.606 53.451 1.00 25.06 383 ALA B O 1
ATOM 6443 N N . VAL B 1 384 ? 42.847 180.434 55.002 1.00 26.52 384 VAL B N 1
ATOM 6444 C CA . VAL B 1 384 ? 43.160 181.576 54.172 1.00 27.16 384 VAL B CA 1
ATOM 6445 C C . VAL B 1 384 ? 44.002 181.095 53.008 1.00 27.26 384 VAL B C 1
ATOM 6446 O O . VAL B 1 384 ? 45.079 180.536 53.196 1.00 26.65 384 VAL B O 1
ATOM 6450 N N . GLY B 1 385 ? 43.491 181.305 51.803 1.00 27.81 385 GLY B N 1
ATOM 6451 C CA . GLY B 1 385 ? 44.203 180.879 50.615 1.00 28.49 385 GLY B CA 1
ATOM 6452 C C . GLY B 1 385 ? 43.448 179.782 49.893 1.00 29.03 385 GLY B C 1
ATOM 6453 O O . GLY B 1 385 ? 43.722 179.488 48.734 1.00 31.73 385 GLY B O 1
ATOM 6454 N N . SER B 1 386 ? 42.493 179.174 50.580 1.00 28.69 386 SER B N 1
ATOM 6455 C CA . SER B 1 386 ? 41.703 178.103 49.996 1.00 28.73 386 SER B CA 1
ATOM 6456 C C . SER B 1 386 ? 40.756 178.655 48.951 1.00 28.54 386 SER B C 1
ATOM 6457 O O . SER B 1 386 ? 40.358 179.818 49.023 1.00 29.62 386 SER B O 1
ATOM 6460 N N . ASP B 1 387 ? 40.403 177.832 47.967 1.00 26.59 387 ASP B N 1
ATOM 6461 C CA . ASP B 1 387 ? 39.428 178.272 46.990 1.00 24.78 387 ASP B CA 1
ATOM 6462 C C . ASP B 1 387 ? 38.204 178.371 47.883 1.00 24.70 387 ASP B C 1
ATOM 6463 O O . ASP B 1 387 ? 38.095 177.631 48.856 1.00 25.44 387 ASP B O 1
ATOM 6468 N N . ALA B 1 388 ? 37.287 179.272 47.578 1.00 24.82 388 ALA B N 1
ATOM 6469 C CA . ALA B 1 388 ? 36.107 179.400 48.407 1.00 24.24 388 ALA B CA 1
ATOM 6470 C C . ALA B 1 388 ? 35.065 178.356 48.037 1.00 23.86 388 ALA B C 1
ATOM 6471 O O . ALA B 1 388 ? 33.965 178.693 47.597 1.00 24.86 388 ALA B O 1
ATOM 6473 N N . ASP B 1 389 ? 35.423 177.086 48.198 1.00 23.83 389 ASP B N 1
ATOM 6474 C CA . ASP B 1 389 ? 34.502 175.982 47.914 1.00 24.47 389 ASP B CA 1
ATOM 6475 C C . ASP B 1 389 ? 33.885 175.703 49.286 1.00 25.40 389 ASP B C 1
ATOM 6476 O O . ASP B 1 389 ? 34.540 175.156 50.177 1.00 27.48 389 ASP B O 1
ATOM 6481 N N . ILE B 1 390 ? 32.622 176.074 49.451 1.00 25.20 390 ILE B N 1
ATOM 6482 C CA . ILE B 1 390 ? 31.969 175.944 50.739 1.00 25.12 390 ILE B CA 1
ATOM 6483 C C . ILE B 1 390 ? 30.572 175.348 50.730 1.00 25.53 390 ILE B C 1
ATOM 6484 O O . ILE B 1 390 ? 29.838 175.475 49.755 1.00 25.63 390 ILE B O 1
ATOM 6489 N N . VAL B 1 391 ? 30.216 174.698 51.835 1.00 25.72 391 VAL B N 1
ATOM 6490 C CA . VAL B 1 391 ? 28.894 174.110 51.997 1.00 26.23 391 VAL B CA 1
ATOM 6491 C C . VAL B 1 391 ? 28.348 174.594 53.324 1.00 26.50 391 VAL B C 1
ATOM 6492 O O . VAL B 1 391 ? 29.007 174.448 54.355 1.00 27.34 391 VAL B O 1
ATOM 6496 N N . LEU B 1 392 ? 27.156 175.180 53.296 1.00 26.60 392 LEU B N 1
ATOM 6497 C CA . LEU B 1 392 ? 26.515 175.656 54.512 1.00 26.65 392 LEU B CA 1
ATOM 6498 C C . LEU B 1 392 ? 25.522 174.574 54.907 1.00 27.63 392 LEU B C 1
ATOM 6499 O O . LEU B 1 392 ? 24.479 174.396 54.268 1.00 26.22 392 LEU B O 1
ATOM 6504 N N . TRP B 1 393 ? 25.877 173.850 55.966 1.00 29.07 393 TRP B N 1
ATOM 6505 C CA . TRP B 1 393 ? 25.103 172.720 56.462 1.00 29.78 393 TRP B CA 1
ATOM 6506 C C . TRP B 1 393 ? 24.148 173.044 57.606 1.00 30.78 393 TRP B C 1
ATOM 6507 O O . TRP B 1 393 ? 24.504 173.741 58.555 1.00 31.78 393 TRP B O 1
ATOM 6518 N N . ASP B 1 394 ? 22.925 172.535 57.500 1.00 31.67 394 ASP B N 1
ATOM 6519 C CA . ASP B 1 394 ? 21.910 172.726 58.532 1.00 32.33 394 ASP B CA 1
ATOM 6520 C C . ASP B 1 394 ? 21.827 171.395 59.268 1.00 32.35 394 ASP B C 1
ATOM 6521 O O . ASP B 1 394 ? 21.156 170.470 58.812 1.00 32.21 394 ASP B O 1
ATOM 6526 N N . PRO B 1 395 ? 22.507 171.281 60.418 1.00 32.63 395 PRO B N 1
ATOM 6527 C CA . PRO B 1 395 ? 22.502 170.041 61.200 1.00 32.52 395 PRO B CA 1
ATOM 6528 C C . PRO B 1 395 ? 21.148 169.575 61.729 1.00 32.54 395 PRO B C 1
ATOM 6529 O O . PRO B 1 395 ? 20.979 168.395 62.024 1.00 34.11 395 PRO B O 1
ATOM 6533 N N . GLU B 1 396 ? 20.183 170.481 61.840 1.00 32.39 396 GLU B N 1
ATOM 6534 C CA . GLU B 1 396 ? 18.870 170.110 62.361 1.00 32.71 396 GLU B CA 1
ATOM 6535 C C . GLU B 1 396 ? 17.850 169.745 61.297 1.00 32.83 396 GLU B C 1
ATOM 6536 O O . GLU B 1 396 ? 16.860 169.067 61.580 1.00 33.68 396 GLU B O 1
ATOM 6542 N N . ALA B 1 397 ? 18.084 170.196 60.074 1.00 32.79 397 ALA B N 1
ATOM 6543 C CA . ALA B 1 397 ? 17.161 169.913 58.987 1.00 33.15 397 ALA B CA 1
ATOM 6544 C C . ALA B 1 397 ? 16.934 168.413 58.779 1.00 33.83 397 ALA B C 1
ATOM 6545 O O . ALA B 1 397 ? 17.881 167.639 58.613 1.00 33.65 397 ALA B O 1
ATOM 6547 N N . GLU B 1 398 ? 15.670 168.009 58.800 1.00 34.61 398 GLU B N 1
ATOM 6548 C CA . GLU B 1 398 ? 15.302 166.614 58.591 1.00 36.04 398 GLU B CA 1
ATOM 6549 C C . GLU B 1 398 ? 14.636 166.472 57.237 1.00 36.14 398 GLU B C 1
ATOM 6550 O O . GLU B 1 398 ? 13.945 167.377 56.779 1.00 36.60 398 GLU B O 1
ATOM 6556 N N . MET B 1 399 ? 14.839 165.329 56.595 1.00 36.72 399 MET B N 1
ATOM 6557 C CA . MET B 1 399 ? 14.283 165.118 55.269 1.00 36.17 399 MET B CA 1
ATOM 6558 C C . MET B 1 399 ? 14.359 163.663 54.832 1.00 35.99 399 MET B C 1
ATOM 6559 O O . MET B 1 399 ? 15.209 162.906 55.300 1.00 35.98 399 MET B O 1
ATOM 6564 N N . VAL B 1 400 ? 13.456 163.276 53.940 1.00 35.49 400 VAL B N 1
ATOM 6565 C CA . VAL B 1 400 ? 13.449 161.922 53.413 1.00 35.09 400 VAL B CA 1
ATOM 6566 C C . VAL B 1 400 ? 14.019 161.995 52.012 1.00 36.20 400 VAL B C 1
ATOM 6567 O O . VAL B 1 400 ? 13.563 162.799 51.195 1.00 37.62 400 VAL B O 1
ATOM 6571 N N . ILE B 1 401 ? 15.011 161.162 51.725 1.00 35.90 401 ILE B N 1
ATOM 6572 C CA . ILE B 1 401 ? 15.604 161.176 50.401 1.00 35.16 401 ILE B CA 1
ATOM 6573 C C . ILE B 1 401 ? 14.679 160.540 49.376 1.00 34.91 401 ILE B C 1
ATOM 6574 O O . ILE B 1 401 ? 14.338 159.363 49.471 1.00 34.80 401 ILE B O 1
ATOM 6579 N N . GLU B 1 402 ? 14.263 161.344 48.404 1.00 35.14 402 GLU B N 1
ATOM 6580 C CA . GLU B 1 402 ? 13.382 160.882 47.341 1.00 35.61 402 GLU B CA 1
ATOM 6581 C C . GLU B 1 402 ? 13.996 161.316 46.021 1.00 34.66 402 GLU B C 1
ATOM 6582 O O . GLU B 1 402 ? 14.429 162.462 45.881 1.00 34.07 402 GLU B O 1
ATOM 6588 N N . GLN B 1 403 ? 14.036 160.399 45.058 1.00 33.38 403 GLN B N 1
ATOM 6589 C CA . GLN B 1 403 ? 14.612 160.695 43.754 1.00 31.09 403 GLN B CA 1
ATOM 6590 C C . GLN B 1 403 ? 13.918 161.878 43.098 1.00 30.76 403 GLN B C 1
ATOM 6591 O O . GLN B 1 403 ? 14.543 162.627 42.346 1.00 30.82 403 GLN B O 1
ATOM 6597 N N . THR B 1 404 ? 12.628 162.047 43.388 1.00 30.13 404 THR B N 1
ATOM 6598 C CA . THR B 1 404 ? 11.858 163.149 42.819 1.00 29.71 404 THR B CA 1
ATOM 6599 C C . THR B 1 404 ? 12.423 164.490 43.267 1.00 29.05 404 THR B C 1
ATOM 6600 O O . THR B 1 404 ? 12.176 165.516 42.639 1.00 29.15 404 THR B O 1
ATOM 6604 N N . ALA B 1 405 ? 13.187 164.476 44.354 1.00 28.82 405 ALA B N 1
ATOM 6605 C CA . ALA B 1 405 ? 13.778 165.698 44.882 1.00 27.61 405 ALA B CA 1
ATOM 6606 C C . ALA B 1 405 ? 15.265 165.808 44.565 1.00 27.63 405 ALA B C 1
ATOM 6607 O O . ALA B 1 405 ? 15.899 166.816 44.869 1.00 28.21 405 ALA B O 1
ATOM 6609 N N . MET B 1 406 ? 15.830 164.772 43.957 1.00 28.39 406 MET B N 1
ATOM 6610 C CA . MET B 1 406 ? 17.243 164.811 43.603 1.00 30.19 406 MET B CA 1
ATOM 6611 C C . MET B 1 406 ? 17.433 165.646 42.339 1.00 30.93 406 MET B C 1
ATOM 6612 O O . MET B 1 406 ? 16.454 166.045 41.709 1.00 31.21 406 MET B O 1
ATOM 6617 N N . HIS B 1 407 ? 18.679 165.905 41.956 1.00 31.56 407 HIS B N 1
ATOM 6618 C CA . HIS B 1 407 ? 18.922 166.764 40.801 1.00 32.24 407 HIS B CA 1
ATOM 6619 C C . HIS B 1 407 ? 19.705 166.207 39.609 1.00 33.00 407 HIS B C 1
ATOM 6620 O O . HIS B 1 407 ? 20.325 166.973 38.864 1.00 34.34 407 HIS B O 1
ATOM 6627 N N . ASN B 1 408 ? 19.681 164.894 39.409 1.00 32.59 408 ASN B N 1
ATOM 6628 C CA . ASN B 1 408 ? 20.399 164.315 38.276 1.00 31.82 408 ASN B CA 1
ATOM 6629 C C . ASN B 1 408 ? 19.395 163.735 37.273 1.00 31.74 408 ASN B C 1
ATOM 6630 O O . ASN B 1 408 ? 18.190 163.978 37.385 1.00 32.33 408 ASN B O 1
ATOM 6635 N N . ALA B 1 409 ? 19.879 162.974 36.298 1.00 30.93 409 ALA B N 1
ATOM 6636 C CA . ALA B 1 409 ? 18.997 162.414 35.278 1.00 31.60 409 ALA B CA 1
ATOM 6637 C C . ALA B 1 409 ? 18.552 160.960 35.491 1.00 33.06 409 ALA B C 1
ATOM 6638 O O . ALA B 1 409 ? 18.042 160.331 34.559 1.00 34.19 409 ALA B O 1
ATOM 6640 N N . MET B 1 410 ? 18.724 160.431 36.702 1.00 33.07 410 MET B N 1
ATOM 6641 C CA . MET B 1 410 ? 18.345 159.048 36.996 1.00 33.05 410 MET B CA 1
ATOM 6642 C C . MET B 1 410 ? 16.878 158.845 37.349 1.00 33.37 410 MET B C 1
ATOM 6643 O O . MET B 1 410 ? 16.186 159.788 37.729 1.00 33.89 410 MET B O 1
ATOM 6648 N N . ASP B 1 411 ? 16.411 157.604 37.227 1.00 33.89 411 ASP B N 1
ATOM 6649 C CA . ASP B 1 411 ? 15.021 157.282 37.536 1.00 34.16 411 ASP B CA 1
ATOM 6650 C C . ASP B 1 411 ? 14.827 156.658 38.917 1.00 33.52 411 ASP B C 1
ATOM 6651 O O . ASP B 1 411 ? 13.745 156.169 39.239 1.00 32.83 411 ASP B O 1
ATOM 6656 N N . TYR B 1 412 ? 15.880 156.680 39.733 1.00 33.20 412 TYR B N 1
ATOM 6657 C CA . TYR B 1 412 ? 15.805 156.157 41.096 1.00 32.68 412 TYR B CA 1
ATOM 6658 C C . TYR B 1 412 ? 17.019 156.563 41.926 1.00 32.23 412 TYR B C 1
ATOM 6659 O O . TYR B 1 412 ? 18.038 157.008 41.390 1.00 32.11 412 TYR B O 1
ATOM 6668 N N . SER B 1 413 ? 16.890 156.415 43.242 1.00 32.27 413 SER B N 1
ATOM 6669 C CA . SER B 1 413 ? 17.970 156.721 44.176 1.00 31.47 413 SER B CA 1
ATOM 6670 C C . SER B 1 413 ? 18.311 155.459 44.963 1.00 30.82 413 SER B C 1
ATOM 6671 O O . SER B 1 413 ? 17.423 154.671 45.303 1.00 29.56 413 SER B O 1
ATOM 6674 N N . SER B 1 414 ? 19.596 155.267 45.243 1.00 29.76 414 SER B N 1
ATOM 6675 C CA . SER B 1 414 ? 20.045 154.098 45.991 1.00 29.51 414 SER B CA 1
ATOM 6676 C C . SER B 1 414 ? 19.623 154.224 47.449 1.00 29.99 414 SER B C 1
ATOM 6677 O O . SER B 1 414 ? 19.603 153.242 48.194 1.00 29.07 414 SER B O 1
ATOM 6680 N N . TYR B 1 415 ? 19.272 155.444 47.840 1.00 30.78 415 TYR B N 1
ATOM 6681 C CA . TYR B 1 415 ? 18.875 155.731 49.208 1.00 31.37 415 TYR B CA 1
ATOM 6682 C C . TYR B 1 415 ? 17.436 156.215 49.296 1.00 32.11 415 TYR B C 1
ATOM 6683 O O . TYR B 1 415 ? 17.076 156.986 50.187 1.00 33.03 415 TYR B O 1
ATOM 6692 N N . GLU B 1 416 ? 16.611 155.749 48.368 1.00 32.64 416 GLU B N 1
ATOM 6693 C CA . GLU B 1 416 ? 15.211 156.129 48.350 1.00 33.47 416 GLU B CA 1
ATOM 6694 C C . GLU B 1 416 ? 14.563 155.704 49.662 1.00 34.54 416 GLU B C 1
ATOM 6695 O O . GLU B 1 416 ? 14.667 154.547 50.071 1.00 35.57 416 GLU B O 1
ATOM 6701 N N . GLY B 1 417 ? 13.912 156.650 50.327 1.00 35.48 417 GLY B N 1
ATOM 6702 C CA . GLY B 1 417 ? 13.245 156.342 51.577 1.00 35.28 417 GLY B CA 1
ATOM 6703 C C . GLY B 1 417 ? 14.013 156.630 52.854 1.00 35.21 417 GLY B C 1
ATOM 6704 O O . GLY B 1 417 ? 13.410 156.675 53.922 1.00 34.66 417 GLY B O 1
ATOM 6705 N N . HIS B 1 418 ? 15.324 156.828 52.767 1.00 36.18 418 HIS B N 1
ATOM 6706 C CA . HIS B 1 418 ? 16.110 157.097 53.971 1.00 38.68 418 HIS B CA 1
ATOM 6707 C C . HIS B 1 418 ? 15.822 158.458 54.591 1.00 38.59 418 HIS B C 1
ATOM 6708 O O . HIS B 1 418 ? 15.802 159.481 53.902 1.00 38.91 418 HIS B O 1
ATOM 6715 N N . LYS B 1 419 ? 15.591 158.461 55.900 1.00 37.95 419 LYS B N 1
ATOM 6716 C CA . LYS B 1 419 ? 15.338 159.697 56.625 1.00 37.62 419 LYS B CA 1
ATOM 6717 C C . LYS B 1 419 ? 16.694 160.195 57.094 1.00 35.88 419 LYS B C 1
ATOM 6718 O O . LYS B 1 419 ? 17.475 159.438 57.669 1.00 36.28 419 LYS B O 1
ATOM 6724 N N . VAL B 1 420 ? 16.984 161.463 56.834 1.00 34.39 420 VAL B N 1
ATOM 6725 C CA . VAL B 1 420 ? 18.265 162.028 57.224 1.00 33.31 420 VAL B CA 1
ATOM 6726 C C . VAL B 1 420 ? 18.118 163.288 58.052 1.00 33.18 420 VAL B C 1
ATOM 6727 O O . VAL B 1 420 ? 17.099 163.977 57.985 1.00 33.35 420 VAL B O 1
ATOM 6731 N N . LYS B 1 421 ? 19.148 163.579 58.836 1.00 32.52 421 LYS B N 1
ATOM 6732 C CA . LYS B 1 421 ? 19.174 164.769 59.668 1.00 33.08 421 LYS B CA 1
ATOM 6733 C C . LYS B 1 421 ? 20.488 165.456 59.322 1.00 32.48 421 LYS B C 1
ATOM 6734 O O . LYS B 1 421 ? 21.567 164.917 59.580 1.00 32.89 421 LYS B O 1
ATOM 6740 N N . GLY B 1 422 ? 20.393 166.638 58.725 1.00 31.30 422 GLY B N 1
ATOM 6741 C CA . GLY B 1 422 ? 21.585 167.363 58.321 1.00 31.43 422 GLY B CA 1
ATOM 6742 C C . GLY B 1 422 ? 21.589 167.418 56.806 1.00 31.34 422 GLY B C 1
ATOM 6743 O O . GLY B 1 422 ? 21.887 166.423 56.139 1.00 31.32 422 GLY B O 1
ATOM 6744 N N . VAL B 1 423 ? 21.260 168.585 56.263 1.00 31.13 423 VAL B N 1
ATOM 6745 C CA . VAL B 1 423 ? 21.173 168.773 54.820 1.00 30.04 423 VAL B CA 1
ATOM 6746 C C . VAL B 1 423 ? 21.994 169.953 54.291 1.00 29.97 423 VAL B C 1
ATOM 6747 O O . VAL B 1 423 ? 22.144 170.970 54.971 1.00 29.99 423 VAL B O 1
ATOM 6751 N N . PRO B 1 424 ? 22.553 169.821 53.071 1.00 29.90 424 PRO B N 1
ATOM 6752 C CA . PRO B 1 424 ? 23.347 170.904 52.470 1.00 28.64 424 PRO B CA 1
ATOM 6753 C C . PRO B 1 424 ? 22.334 171.976 52.073 1.00 28.22 424 PRO B C 1
ATOM 6754 O O . PRO B 1 424 ? 21.290 171.657 51.488 1.00 27.48 424 PRO B O 1
ATOM 6758 N N . LYS B 1 425 ? 22.619 173.239 52.379 1.00 28.12 425 LYS B N 1
ATOM 6759 C CA . LYS B 1 425 ? 21.669 174.299 52.041 1.00 26.88 425 LYS B CA 1
ATOM 6760 C C . LYS B 1 425 ? 22.097 175.213 50.908 1.00 25.84 425 LYS B C 1
ATOM 6761 O O . LYS B 1 425 ? 21.364 175.376 49.933 1.00 25.39 425 LYS B O 1
ATOM 6767 N N . THR B 1 426 ? 23.265 175.826 51.032 1.00 24.21 426 THR B N 1
ATOM 6768 C CA . THR B 1 426 ? 23.745 176.680 49.963 1.00 24.24 426 THR B CA 1
ATOM 6769 C C . THR B 1 426 ? 25.213 176.329 49.751 1.00 23.97 426 THR B C 1
ATOM 6770 O O . THR B 1 426 ? 25.946 176.077 50.714 1.00 22.92 426 THR B O 1
ATOM 6774 N N . VAL B 1 427 ? 25.624 176.294 48.484 1.00 23.38 427 VAL B N 1
ATOM 6775 C CA . VAL B 1 427 ? 26.984 175.927 48.112 1.00 21.50 427 VAL B CA 1
ATOM 6776 C C . VAL B 1 427 ? 27.715 176.991 47.302 1.00 22.00 427 VAL B C 1
ATOM 6777 O O . VAL B 1 427 ? 27.126 177.635 46.427 1.00 23.47 427 VAL B O 1
ATOM 6781 N N . LEU B 1 428 ? 29.001 177.161 47.595 1.00 21.25 428 LEU B N 1
ATOM 6782 C CA . LEU B 1 428 ? 29.838 178.121 46.890 1.00 22.75 428 LEU B CA 1
ATOM 6783 C C . LEU B 1 428 ? 31.011 177.416 46.220 1.00 23.65 428 LEU B C 1
ATOM 6784 O O . LEU B 1 428 ? 31.660 176.559 46.819 1.00 23.81 428 LEU B O 1
ATOM 6789 N N . LEU B 1 429 ? 31.270 177.786 44.970 1.00 23.57 429 LEU B N 1
ATOM 6790 C CA . LEU B 1 429 ? 32.366 177.223 44.197 1.00 22.65 429 LEU B CA 1
ATOM 6791 C C . LEU B 1 429 ? 33.314 178.365 43.914 1.00 23.40 429 LEU B C 1
ATOM 6792 O O . LEU B 1 429 ? 32.986 179.271 43.159 1.00 26.36 429 LEU B O 1
ATOM 6797 N N . ARG B 1 430 ? 34.491 178.335 44.519 1.00 23.75 430 ARG B N 1
ATOM 6798 C CA . ARG B 1 430 ? 35.448 179.409 44.312 1.00 24.45 430 ARG B CA 1
ATOM 6799 C C . ARG B 1 430 ? 34.794 180.784 44.432 1.00 26.25 430 ARG B C 1
ATOM 6800 O O . ARG B 1 430 ? 34.966 181.648 43.571 1.00 27.79 430 ARG B O 1
ATOM 6808 N N . GLY B 1 431 ? 34.025 180.974 45.499 1.00 26.04 431 GLY B N 1
ATOM 6809 C CA . GLY B 1 431 ? 33.392 182.256 45.727 1.00 26.56 431 GLY B CA 1
ATOM 6810 C C . GLY B 1 431 ? 32.000 182.456 45.173 1.00 27.75 431 GLY B C 1
ATOM 6811 O O . GLY B 1 431 ? 31.225 183.233 45.730 1.00 29.35 431 GLY B O 1
ATOM 6812 N N . LYS B 1 432 ? 31.663 181.774 44.086 1.00 26.54 432 LYS B N 1
ATOM 6813 C CA . LYS B 1 432 ? 30.335 181.944 43.512 1.00 24.97 432 LYS B CA 1
ATOM 6814 C C . LYS B 1 432 ? 29.301 181.048 44.172 1.00 25.38 432 LYS B C 1
ATOM 6815 O O . LYS B 1 432 ? 29.555 179.871 44.427 1.00 25.65 432 LYS B O 1
ATOM 6821 N N . VAL B 1 433 ? 28.134 181.612 44.460 1.00 24.41 433 VAL B N 1
ATOM 6822 C CA . VAL B 1 433 ? 27.057 180.844 45.061 1.00 24.22 433 VAL B CA 1
ATOM 6823 C C . VAL B 1 433 ? 26.430 180.059 43.915 1.00 26.30 433 VAL B C 1
ATOM 6824 O O . VAL B 1 433 ? 25.882 180.659 42.987 1.00 27.48 433 VAL B O 1
ATOM 6828 N N . ILE B 1 434 ? 26.521 178.730 43.961 1.00 26.92 434 ILE B N 1
ATOM 6829 C CA . ILE B 1 434 ? 25.944 177.922 42.890 1.00 26.67 434 ILE B CA 1
ATOM 6830 C C . ILE B 1 434 ? 24.697 177.179 43.333 1.00 25.36 434 ILE B C 1
ATOM 6831 O O . ILE B 1 434 ? 23.930 176.688 42.512 1.00 24.75 434 ILE B O 1
ATOM 6836 N N . VAL B 1 435 ? 24.495 177.097 44.641 1.00 25.81 435 VAL B N 1
ATOM 6837 C CA . VAL B 1 435 ? 23.289 176.474 45.178 1.00 26.28 435 VAL B CA 1
ATOM 6838 C C . VAL B 1 435 ? 22.866 177.428 46.277 1.00 26.77 435 VAL B C 1
ATOM 6839 O O . VAL B 1 435 ? 23.656 177.736 47.163 1.00 27.93 435 VAL B O 1
ATOM 6843 N N . ASP B 1 436 ? 21.638 177.925 46.198 1.00 27.74 436 ASP B N 1
ATOM 6844 C CA . ASP B 1 436 ? 21.130 178.872 47.183 1.00 28.55 436 ASP B CA 1
ATOM 6845 C C . ASP B 1 436 ? 19.911 178.258 47.846 1.00 28.36 436 ASP B C 1
ATOM 6846 O O . ASP B 1 436 ? 18.925 177.947 47.177 1.00 28.00 436 ASP B O 1
ATOM 6851 N N . GLU B 1 437 ? 19.979 178.089 49.160 1.00 27.79 437 GLU B N 1
ATOM 6852 C CA . GLU B 1 437 ? 18.882 177.495 49.918 1.00 29.13 437 GLU B CA 1
ATOM 6853 C C . GLU B 1 437 ? 18.192 176.329 49.210 1.00 30.09 437 GLU B C 1
ATOM 6854 O O . GLU B 1 437 ? 16.961 176.236 49.212 1.00 30.08 437 GLU B O 1
ATOM 6860 N N . GLY B 1 438 ? 18.982 175.450 48.595 1.00 30.44 438 GLY B N 1
ATOM 6861 C CA . GLY B 1 438 ? 18.415 174.291 47.928 1.00 30.22 438 GLY B CA 1
ATOM 6862 C C . GLY B 1 438 ? 18.161 174.362 46.434 1.00 31.16 438 GLY B C 1
ATOM 6863 O O . GLY B 1 438 ? 17.820 173.347 45.819 1.00 31.62 438 GLY B O 1
ATOM 6864 N N . SER B 1 439 ? 18.321 175.540 45.836 1.00 30.79 439 SER B N 1
ATOM 6865 C CA . SER B 1 439 ? 18.087 175.677 44.401 1.00 29.40 439 SER B CA 1
ATOM 6866 C C . SER B 1 439 ? 19.366 175.893 43.622 1.00 27.38 439 SER B C 1
ATOM 6867 O O . SER B 1 439 ? 20.156 176.780 43.943 1.00 27.16 439 SER B O 1
ATOM 6870 N N . TYR B 1 440 ? 19.577 175.075 42.599 1.00 25.98 440 TYR B N 1
ATOM 6871 C CA . TYR B 1 440 ? 20.768 175.234 41.789 1.00 25.23 440 TYR B CA 1
ATOM 6872 C C . TYR B 1 440 ? 20.658 176.576 41.072 1.00 25.99 440 TYR B C 1
ATOM 6873 O O . TYR B 1 440 ? 19.667 176.848 40.395 1.00 26.28 440 TYR B O 1
ATOM 6882 N N . VAL B 1 441 ? 21.675 177.415 41.220 1.00 25.81 441 VAL B N 1
ATOM 6883 C CA . VAL B 1 441 ? 21.663 178.724 40.584 1.00 26.50 441 VAL B CA 1
ATOM 6884 C C . VAL B 1 441 ? 22.989 179.035 39.902 1.00 28.42 441 VAL B C 1
ATOM 6885 O O . VAL B 1 441 ? 23.375 180.201 39.788 1.00 30.26 441 VAL B O 1
ATOM 6889 N N . GLY B 1 442 ? 23.680 177.991 39.450 1.00 28.78 442 GLY B N 1
ATOM 6890 C CA . GLY B 1 442 ? 24.958 178.176 38.788 1.00 28.29 442 GLY B CA 1
ATOM 6891 C C . GLY B 1 442 ? 24.861 178.039 37.280 1.00 29.48 442 GLY B C 1
ATOM 6892 O O . GLY B 1 442 ? 23.766 177.959 36.718 1.00 28.37 442 GLY B O 1
ATOM 6893 N N . GLU B 1 443 ? 26.019 178.009 36.632 1.00 30.85 443 GLU B N 1
ATOM 6894 C CA . GLU B 1 443 ? 26.122 177.887 35.181 1.00 34.00 443 GLU B CA 1
ATOM 6895 C C . GLU B 1 443 ? 27.006 176.688 34.841 1.00 33.87 443 GLU B C 1
ATOM 6896 O O . GLU B 1 443 ? 28.031 176.465 35.490 1.00 34.16 443 GLU B O 1
ATOM 6902 N N . PRO B 1 444 ? 26.637 175.912 33.806 1.00 33.11 444 PRO B N 1
ATOM 6903 C CA . PRO B 1 444 ? 27.432 174.743 33.409 1.00 31.73 444 PRO B CA 1
ATOM 6904 C C . PRO B 1 444 ? 28.831 175.159 32.971 1.00 30.10 444 PRO B C 1
ATOM 6905 O O . PRO B 1 444 ? 29.684 174.332 32.653 1.00 30.53 444 PRO B O 1
ATOM 6909 N N . THR B 1 445 ? 29.062 176.462 32.983 1.00 28.86 445 THR B N 1
ATOM 6910 C CA . THR B 1 445 ? 30.337 177.018 32.579 1.00 27.14 445 THR B CA 1
ATOM 6911 C C . THR B 1 445 ? 31.224 177.343 33.793 1.00 24.86 445 THR B C 1
ATOM 6912 O O . THR B 1 445 ? 32.381 177.738 33.638 1.00 23.16 445 THR B O 1
ATOM 6916 N N . ASP B 1 446 ? 30.684 177.151 34.996 1.00 23.28 446 ASP B N 1
ATOM 6917 C CA . ASP B 1 446 ? 31.422 177.440 36.225 1.00 24.07 446 ASP B CA 1
ATOM 6918 C C . ASP B 1 446 ? 32.583 176.493 36.524 1.00 25.06 446 ASP B C 1
ATOM 6919 O O . ASP B 1 446 ? 33.667 176.935 36.924 1.00 24.33 446 ASP B O 1
ATOM 6924 N N . GLY B 1 447 ? 32.350 175.193 36.338 1.00 25.61 447 GLY B N 1
ATOM 6925 C CA . GLY B 1 447 ? 33.370 174.195 36.622 1.00 25.52 447 GLY B CA 1
ATOM 6926 C C . GLY B 1 447 ? 34.635 174.259 35.794 1.00 25.94 447 GLY B C 1
ATOM 6927 O O . GLY B 1 447 ? 34.587 174.454 34.585 1.00 27.99 447 GLY B O 1
ATOM 6928 N N . LYS B 1 448 ? 35.780 174.084 36.445 1.00 26.30 448 LYS B N 1
ATOM 6929 C CA . LYS B 1 448 ? 37.054 174.112 35.747 1.00 26.86 448 LYS B CA 1
ATOM 6930 C C . LYS B 1 448 ? 37.883 172.870 36.048 1.00 26.90 448 LYS B C 1
ATOM 6931 O O . LYS B 1 448 ? 37.752 172.254 37.107 1.00 28.01 448 LYS B O 1
ATOM 6937 N N . PHE B 1 449 ? 38.733 172.499 35.101 1.00 26.16 449 PHE B N 1
ATOM 6938 C CA . PHE B 1 449 ? 39.597 171.340 35.258 1.00 24.59 449 PHE B CA 1
ATOM 6939 C C . PHE B 1 449 ? 40.709 171.660 36.265 1.00 25.98 449 PHE B C 1
ATOM 6940 O O . PHE B 1 449 ? 41.146 172.810 36.378 1.00 26.10 449 PHE B O 1
ATOM 6948 N N . LEU B 1 450 ? 41.168 170.640 36.988 1.00 26.42 450 LEU B N 1
ATOM 6949 C CA . LEU B 1 450 ? 42.216 170.816 37.984 1.00 26.15 450 LEU B CA 1
ATOM 6950 C C . LEU B 1 450 ? 43.457 170.002 37.679 1.00 27.33 450 LEU B C 1
ATOM 6951 O O . LEU B 1 450 ? 43.395 168.773 37.609 1.00 27.63 450 LEU B O 1
ATOM 6956 N N . LYS B 1 451 ? 44.581 170.676 37.482 1.00 27.89 451 LYS B N 1
ATOM 6957 C CA . LYS B 1 451 ? 45.826 169.963 37.242 1.00 28.90 451 LYS B CA 1
ATOM 6958 C C . LYS B 1 451 ? 46.256 169.540 38.636 1.00 29.42 451 LYS B C 1
ATOM 6959 O O . LYS B 1 451 ? 46.725 170.361 39.428 1.00 30.79 451 LYS B O 1
ATOM 6965 N N . ARG B 1 452 ? 46.073 168.261 38.944 1.00 29.20 452 ARG B N 1
ATOM 6966 C CA . ARG B 1 452 ? 46.422 167.736 40.257 1.00 26.39 452 ARG B CA 1
ATOM 6967 C C . ARG B 1 452 ? 47.917 167.481 40.394 1.00 26.38 452 ARG B C 1
ATOM 6968 O O . ARG B 1 452 ? 48.613 167.239 39.411 1.00 24.22 452 ARG B O 1
ATOM 6976 N N . ARG B 1 453 ? 48.401 167.561 41.628 1.00 29.61 453 ARG B N 1
ATOM 6977 C CA . ARG B 1 453 ? 49.812 167.384 41.934 1.00 32.62 453 ARG B CA 1
ATOM 6978 C C . ARG B 1 453 ? 50.243 165.922 41.950 1.00 35.36 453 ARG B C 1
ATOM 6979 O O . ARG B 1 453 ? 49.419 165.023 42.090 1.00 35.33 453 ARG B O 1
ATOM 6987 N N . LYS B 1 454 ? 51.547 165.700 41.818 1.00 39.36 454 LYS B N 1
ATOM 6988 C CA . LYS B 1 454 ? 52.124 164.360 41.792 1.00 44.51 454 LYS B CA 1
ATOM 6989 C C . LYS B 1 454 ? 52.161 163.608 43.120 1.00 48.33 454 LYS B C 1
ATOM 6990 O O . LYS B 1 454 ? 51.283 163.741 43.972 1.00 48.09 454 LYS B O 1
ATOM 6996 N N . TYR B 1 455 ? 53.223 162.809 43.243 1.00 54.48 455 TYR B N 1
ATOM 6997 C CA . TYR B 1 455 ? 53.561 161.957 44.386 1.00 57.24 455 TYR B CA 1
ATOM 6998 C C . TYR B 1 455 ? 52.460 161.741 45.403 1.00 57.59 455 TYR B C 1
ATOM 6999 O O . TYR B 1 455 ? 52.483 162.313 46.498 1.00 55.63 455 TYR B O 1
ATOM 7008 N N . LYS B 1 456 ? 51.504 160.897 45.035 1.00 59.33 456 LYS B N 1
ATOM 7009 C CA . LYS B 1 456 ? 50.398 160.581 45.921 1.00 62.66 456 LYS B CA 1
ATOM 7010 C C . LYS B 1 456 ? 50.785 159.390 46.777 1.00 63.21 456 LYS B C 1
ATOM 7011 O O . LYS B 1 456 ? 51.605 158.572 46.376 1.00 61.54 456 LYS B O 1
ATOM 7017 N N . GLN B 1 457 ? 50.193 159.300 47.959 1.00 65.86 457 GLN B N 1
ATOM 7018 C CA . GLN B 1 457 ? 50.511 158.222 48.883 1.00 70.18 457 GLN B CA 1
ATOM 7019 C C . GLN B 1 457 ? 49.687 158.378 50.159 1.00 72.22 457 GLN B C 1
ATOM 7020 O O . GLN B 1 457 ? 48.923 159.364 50.265 1.00 73.62 457 GLN B O 1
ATOM 7027 N N . MET C 1 1 ? 48.068 80.454 74.121 1.00 31.58 1 MET C N 1
ATOM 7028 C CA . MET C 1 1 ? 47.302 81.646 73.652 1.00 33.40 1 MET C CA 1
ATOM 7029 C C . MET C 1 1 ? 46.008 81.784 74.459 1.00 33.67 1 MET C C 1
ATOM 7030 O O . MET C 1 1 ? 45.098 80.973 74.316 1.00 33.94 1 MET C O 1
ATOM 7035 N N . ASP C 1 2 ? 45.928 82.811 75.304 1.00 33.88 2 ASP C N 1
ATOM 7036 C CA . ASP C 1 2 ? 44.745 83.021 76.140 1.00 33.29 2 ASP C CA 1
ATOM 7037 C C . ASP C 1 2 ? 43.517 83.367 75.320 1.00 33.52 2 ASP C C 1
ATOM 7038 O O . ASP C 1 2 ? 42.423 82.853 75.570 1.00 34.20 2 ASP C O 1
ATOM 7043 N N . ILE C 1 3 ? 43.692 84.252 74.346 1.00 33.50 3 ILE C N 1
ATOM 7044 C CA . ILE C 1 3 ? 42.580 84.659 73.497 1.00 32.17 3 ILE C CA 1
ATOM 7045 C C . ILE C 1 3 ? 43.012 84.922 72.063 1.00 31.35 3 ILE C C 1
ATOM 7046 O O . ILE C 1 3 ? 44.153 85.316 71.804 1.00 31.46 3 ILE C O 1
ATOM 7051 N N . ILE C 1 4 ? 42.094 84.662 71.136 1.00 29.07 4 ILE C N 1
ATOM 7052 C CA . ILE C 1 4 ? 42.326 84.895 69.720 1.00 28.40 4 ILE C CA 1
ATOM 7053 C C . ILE C 1 4 ? 41.119 85.641 69.174 1.00 28.11 4 ILE C C 1
ATOM 7054 O O . ILE C 1 4 ? 39.974 85.223 69.377 1.00 27.22 4 ILE C O 1
ATOM 7059 N N . ILE C 1 5 ? 41.379 86.758 68.501 1.00 27.07 5 ILE C N 1
ATOM 7060 C CA . ILE C 1 5 ? 40.305 87.535 67.895 1.00 27.35 5 ILE C CA 1
ATOM 7061 C C . ILE C 1 5 ? 40.488 87.362 66.391 1.00 27.46 5 ILE C C 1
ATOM 7062 O O . ILE C 1 5 ? 41.494 87.799 65.815 1.00 26.90 5 ILE C O 1
ATOM 7067 N N . LYS C 1 6 ? 39.513 86.706 65.768 1.00 26.39 6 LYS C N 1
ATOM 7068 C CA . LYS C 1 6 ? 39.571 86.404 64.343 1.00 26.59 6 LYS C CA 1
ATOM 7069 C C . LYS C 1 6 ? 38.493 87.067 63.496 1.00 26.71 6 LYS C C 1
ATOM 7070 O O . LYS C 1 6 ? 37.441 87.466 64.007 1.00 25.64 6 LYS C O 1
ATOM 7076 N N . ASN C 1 7 ? 38.766 87.149 62.194 1.00 26.76 7 ASN C N 1
ATOM 7077 C CA . ASN C 1 7 ? 37.830 87.704 61.214 1.00 28.71 7 ASN C CA 1
ATOM 7078 C C . ASN C 1 7 ? 37.531 89.186 61.357 1.00 29.60 7 ASN C C 1
ATOM 7079 O O . ASN C 1 7 ? 36.546 89.677 60.796 1.00 30.06 7 ASN C O 1
ATOM 7084 N N . GLY C 1 8 ? 38.362 89.896 62.106 1.00 29.82 8 GLY C N 1
ATOM 7085 C CA . GLY C 1 8 ? 38.122 91.311 62.284 1.00 28.87 8 GLY C CA 1
ATOM 7086 C C . GLY C 1 8 ? 39.089 92.153 61.486 1.00 28.89 8 GLY C C 1
ATOM 7087 O O . GLY C 1 8 ? 40.082 91.650 60.946 1.00 28.09 8 GLY C O 1
ATOM 7088 N N . THR C 1 9 ? 38.789 93.442 61.405 1.00 28.50 9 THR C N 1
ATOM 7089 C CA . THR C 1 9 ? 39.643 94.375 60.694 1.00 27.99 9 THR C CA 1
ATOM 7090 C C . THR C 1 9 ? 40.333 95.244 61.736 1.00 26.36 9 THR C C 1
ATOM 7091 O O . THR C 1 9 ? 39.699 96.080 62.378 1.00 26.06 9 THR C O 1
ATOM 7095 N N . ILE C 1 10 ? 41.628 95.021 61.913 1.00 24.89 10 ILE C N 1
ATOM 7096 C CA . ILE C 1 10 ? 42.408 95.784 62.872 1.00 24.57 10 ILE C CA 1
ATOM 7097 C C . ILE C 1 10 ? 42.624 97.200 62.351 1.00 26.28 10 ILE C C 1
ATOM 7098 O O . ILE C 1 10 ? 43.271 97.413 61.317 1.00 27.58 10 ILE C O 1
ATOM 7103 N N . VAL C 1 11 ? 42.079 98.168 63.077 1.00 26.14 11 VAL C N 1
ATOM 7104 C CA . VAL C 1 11 ? 42.208 99.561 62.699 1.00 25.53 11 VAL C CA 1
ATOM 7105 C C . VAL C 1 11 ? 43.002 100.351 63.732 1.00 25.68 11 VAL C C 1
ATOM 7106 O O . VAL C 1 11 ? 42.501 100.659 64.810 1.00 26.74 11 VAL C O 1
ATOM 7110 N N . THR C 1 12 ? 44.252 100.653 63.410 1.00 26.30 12 THR C N 1
ATOM 7111 C CA . THR C 1 12 ? 45.084 101.453 64.293 1.00 26.72 12 THR C CA 1
ATOM 7112 C C . THR C 1 12 ? 45.140 102.823 63.632 1.00 27.63 12 THR C C 1
ATOM 7113 O O . THR C 1 12 ? 44.546 103.022 62.579 1.00 28.21 12 THR C O 1
ATOM 7117 N N . ALA C 1 13 ? 45.843 103.768 64.240 1.00 28.94 13 ALA C N 1
ATOM 7118 C CA . ALA C 1 13 ? 45.925 105.106 63.674 1.00 29.51 13 ALA C CA 1
ATOM 7119 C C . ALA C 1 13 ? 46.660 105.091 62.340 1.00 30.27 13 ALA C C 1
ATOM 7120 O O . ALA C 1 13 ? 46.394 105.916 61.471 1.00 29.58 13 ALA C O 1
ATOM 7122 N N . ASP C 1 14 ? 47.578 104.147 62.170 1.00 32.52 14 ASP C N 1
ATOM 7123 C CA . ASP C 1 14 ? 48.325 104.065 60.925 1.00 34.56 14 ASP C CA 1
ATOM 7124 C C . ASP C 1 14 ? 48.353 102.680 60.292 1.00 33.07 14 ASP C C 1
ATOM 7125 O O . ASP C 1 14 ? 49.403 102.175 59.894 1.00 31.07 14 ASP C O 1
ATOM 7130 N N . GLY C 1 15 ? 47.173 102.081 60.189 1.00 31.32 15 GLY C N 1
ATOM 7131 C CA . GLY C 1 15 ? 47.069 100.770 59.597 1.00 30.94 15 GLY C CA 1
ATOM 7132 C C . GLY C 1 15 ? 45.646 100.256 59.589 1.00 31.46 15 GLY C C 1
ATOM 7133 O O . GLY C 1 15 ? 44.855 100.550 60.489 1.00 31.79 15 GLY C O 1
ATOM 7134 N N . ILE C 1 16 ? 45.319 99.508 58.543 1.00 30.74 16 ILE C N 1
ATOM 7135 C CA . ILE C 1 16 ? 44.006 98.898 58.396 1.00 30.41 16 ILE C CA 1
ATOM 7136 C C . ILE C 1 16 ? 44.289 97.553 57.773 1.00 32.27 16 ILE C C 1
ATOM 7137 O O . ILE C 1 16 ? 44.668 97.484 56.604 1.00 33.71 16 ILE C O 1
ATOM 7142 N N . SER C 1 17 ? 44.133 96.483 58.542 1.00 32.92 17 SER C N 1
ATOM 7143 C CA . SER C 1 17 ? 44.399 95.164 57.991 1.00 33.56 17 SER C CA 1
ATOM 7144 C C . SER C 1 17 ? 43.494 94.076 58.531 1.00 34.09 17 SER C C 1
ATOM 7145 O O . SER C 1 17 ? 43.212 94.031 59.727 1.00 33.21 17 SER C O 1
ATOM 7148 N N . ARG C 1 18 ? 43.014 93.218 57.635 1.00 35.96 18 ARG C N 1
ATOM 7149 C CA . ARG C 1 18 ? 42.175 92.107 58.057 1.00 38.47 18 ARG C CA 1
ATOM 7150 C C . ARG C 1 18 ? 43.138 91.013 58.457 1.00 37.08 18 ARG C C 1
ATOM 7151 O O . ARG C 1 18 ? 43.825 90.436 57.617 1.00 36.24 18 ARG C O 1
ATOM 7159 N N . ALA C 1 19 ? 43.211 90.767 59.758 1.00 35.69 19 ALA C N 1
ATOM 7160 C CA . ALA C 1 19 ? 44.099 89.757 60.293 1.00 34.06 19 ALA C CA 1
ATOM 7161 C C . ALA C 1 19 ? 43.552 89.319 61.635 1.00 33.90 19 ALA C C 1
ATOM 7162 O O . ALA C 1 19 ? 42.630 89.937 62.176 1.00 32.11 19 ALA C O 1
ATOM 7164 N N . ASP C 1 20 ? 44.120 88.241 62.161 1.00 34.13 20 ASP C N 1
ATOM 7165 C CA . ASP C 1 20 ? 43.701 87.718 63.441 1.00 33.76 20 ASP C CA 1
ATOM 7166 C C . ASP C 1 20 ? 44.728 88.084 64.501 1.00 33.80 20 ASP C C 1
ATOM 7167 O O . ASP C 1 20 ? 45.912 88.270 64.198 1.00 32.92 20 ASP C O 1
ATOM 7172 N N . LEU C 1 21 ? 44.258 88.187 65.741 1.00 33.73 21 LEU C N 1
ATOM 7173 C CA . LEU C 1 21 ? 45.095 88.553 66.879 1.00 33.48 21 LEU C CA 1
ATOM 7174 C C . LEU C 1 21 ? 45.327 87.419 67.858 1.00 32.72 21 LEU C C 1
ATOM 7175 O O . LEU C 1 21 ? 44.455 86.575 68.070 1.00 31.99 21 LEU C O 1
ATOM 7180 N N . GLY C 1 22 ? 46.501 87.438 68.479 1.00 31.56 22 GLY C N 1
ATOM 7181 C CA . GLY C 1 22 ? 46.840 86.446 69.478 1.00 31.73 22 GLY C CA 1
ATOM 7182 C C . GLY C 1 22 ? 47.227 87.137 70.777 1.00 32.20 22 GLY C C 1
ATOM 7183 O O . GLY C 1 22 ? 48.259 87.810 70.847 1.00 32.44 22 GLY C O 1
ATOM 7184 N N . ILE C 1 23 ? 46.401 86.979 71.807 1.00 32.55 23 ILE C N 1
ATOM 7185 C CA . ILE C 1 23 ? 46.658 87.596 73.109 1.00 33.47 23 ILE C CA 1
ATOM 7186 C C . ILE C 1 23 ? 47.181 86.577 74.132 1.00 34.91 23 ILE C C 1
ATOM 7187 O O . ILE C 1 23 ? 46.603 85.504 74.310 1.00 35.11 23 ILE C O 1
ATOM 7192 N N . LYS C 1 24 ? 48.270 86.929 74.808 1.00 35.83 24 LYS C N 1
ATOM 7193 C CA . LYS C 1 24 ? 48.874 86.044 75.795 1.00 37.58 24 LYS C CA 1
ATOM 7194 C C . LYS C 1 24 ? 49.430 86.804 77.001 1.00 37.49 24 LYS C C 1
ATOM 7195 O O . LYS C 1 24 ? 50.395 87.559 76.881 1.00 36.63 24 LYS C O 1
ATOM 7201 N N . ASP C 1 25 ? 48.823 86.582 78.162 1.00 37.38 25 ASP C N 1
ATOM 7202 C CA . ASP C 1 25 ? 49.247 87.228 79.400 1.00 36.65 25 ASP C CA 1
ATOM 7203 C C . ASP C 1 25 ? 49.036 88.732 79.367 1.00 35.53 25 ASP C C 1
ATOM 7204 O O . ASP C 1 25 ? 49.952 89.510 79.644 1.00 34.41 25 ASP C O 1
ATOM 7209 N N . GLY C 1 26 ? 47.816 89.127 79.020 1.00 34.92 26 GLY C N 1
ATOM 7210 C CA . GLY C 1 26 ? 47.467 90.534 78.969 1.00 34.46 26 GLY C CA 1
ATOM 7211 C C . GLY C 1 26 ? 48.079 91.334 77.838 1.00 34.15 26 GLY C C 1
ATOM 7212 O O . GLY C 1 26 ? 47.849 92.535 77.747 1.00 35.16 26 GLY C O 1
ATOM 7213 N N . LYS C 1 27 ? 48.858 90.687 76.980 1.00 33.16 27 LYS C N 1
ATOM 7214 C CA . LYS C 1 27 ? 49.477 91.393 75.866 1.00 32.59 27 LYS C CA 1
ATOM 7215 C C . LYS C 1 27 ? 49.193 90.781 74.498 1.00 32.49 27 LYS C C 1
ATOM 7216 O O . LYS C 1 27 ? 48.820 89.613 74.382 1.00 33.68 27 LYS C O 1
ATOM 7222 N N . ILE C 1 28 ? 49.350 91.592 73.461 1.00 31.66 28 ILE C N 1
ATOM 7223 C CA . ILE C 1 28 ? 49.155 91.120 72.101 1.00 30.16 28 ILE C CA 1
ATOM 7224 C C . ILE C 1 28 ? 50.509 90.551 71.704 1.00 29.44 28 ILE C C 1
ATOM 7225 O O . ILE C 1 28 ? 51.499 91.282 71.615 1.00 28.19 28 ILE C O 1
ATOM 7230 N N . THR C 1 29 ? 50.547 89.240 71.488 1.00 28.74 29 THR C N 1
ATOM 7231 C CA . THR C 1 29 ? 51.789 88.562 71.150 1.00 29.15 29 THR C CA 1
ATOM 7232 C C . THR C 1 29 ? 51.994 88.234 69.671 1.00 28.29 29 THR C C 1
ATOM 7233 O O . THR C 1 29 ? 53.135 88.114 69.218 1.00 26.46 29 THR C O 1
ATOM 7237 N N . GLN C 1 30 ? 50.902 88.090 68.922 1.00 28.20 30 GLN C N 1
ATOM 7238 C CA . GLN C 1 30 ? 51.006 87.778 67.503 1.00 30.42 30 GLN C CA 1
ATOM 7239 C C . GLN C 1 30 ? 49.838 88.284 66.662 1.00 31.01 30 GLN C C 1
ATOM 7240 O O . GLN C 1 30 ? 48.672 88.205 67.072 1.00 31.07 30 GLN C O 1
ATOM 7246 N N . ILE C 1 31 ? 50.166 88.795 65.478 1.00 30.57 31 ILE C N 1
ATOM 7247 C CA . ILE C 1 31 ? 49.162 89.292 64.546 1.00 30.77 31 ILE C CA 1
ATOM 7248 C C . ILE C 1 31 ? 49.406 88.617 63.200 1.00 31.37 31 ILE C C 1
ATOM 7249 O O . ILE C 1 31 ? 50.511 88.683 62.644 1.00 28.50 31 ILE C O 1
ATOM 7254 N N . GLY C 1 32 ? 48.371 87.953 62.691 1.00 32.63 32 GLY C N 1
ATOM 7255 C CA . GLY C 1 32 ? 48.486 87.251 61.425 1.00 34.35 32 GLY C CA 1
ATOM 7256 C C . GLY C 1 32 ? 49.240 85.935 61.548 1.00 35.57 32 GLY C C 1
ATOM 7257 O O . GLY C 1 32 ? 49.912 85.679 62.549 1.00 34.62 32 GLY C O 1
ATOM 7258 N N . GLY C 1 33 ? 49.125 85.090 60.531 1.00 36.87 33 GLY C N 1
ATOM 7259 C CA . GLY C 1 33 ? 49.816 83.813 60.555 1.00 37.90 33 GLY C CA 1
ATOM 7260 C C . GLY C 1 33 ? 49.055 82.720 61.278 1.00 38.52 33 GLY C C 1
ATOM 7261 O O . GLY C 1 33 ? 47.847 82.831 61.495 1.00 37.87 33 GLY C O 1
ATOM 7262 N N . ALA C 1 34 ? 49.769 81.658 61.644 1.00 39.77 34 ALA C N 1
ATOM 7263 C CA . ALA C 1 34 ? 49.176 80.526 62.356 1.00 40.76 34 ALA C CA 1
ATOM 7264 C C . ALA C 1 34 ? 49.154 80.830 63.847 1.00 41.27 34 ALA C C 1
ATOM 7265 O O . ALA C 1 34 ? 50.206 80.910 64.484 1.00 41.06 34 ALA C O 1
ATOM 7267 N N . LEU C 1 35 ? 47.957 80.986 64.400 1.00 42.12 35 LEU C N 1
ATOM 7268 C CA . LEU C 1 35 ? 47.814 81.308 65.817 1.00 44.31 35 LEU C CA 1
ATOM 7269 C C . LEU C 1 35 ? 47.819 80.118 66.774 1.00 45.60 35 LEU C C 1
ATOM 7270 O O . LEU C 1 35 ? 48.360 80.209 67.878 1.00 46.14 35 LEU C O 1
ATOM 7275 N N . GLY C 1 36 ? 47.219 79.008 66.360 1.00 45.82 36 GLY C N 1
ATOM 7276 C CA . GLY C 1 36 ? 47.202 77.842 67.220 1.00 45.72 36 GLY C CA 1
ATOM 7277 C C . GLY C 1 36 ? 45.983 77.778 68.119 1.00 46.23 36 GLY C C 1
ATOM 7278 O O . GLY C 1 36 ? 44.979 78.446 67.854 1.00 47.82 36 GLY C O 1
ATOM 7279 N N . PRO C 1 37 ? 46.039 76.973 69.194 1.00 45.45 37 PRO C N 1
ATOM 7280 C CA . PRO C 1 37 ? 44.937 76.806 70.149 1.00 43.80 37 PRO C CA 1
ATOM 7281 C C . PRO C 1 37 ? 44.819 77.996 71.091 1.00 41.95 37 PRO C C 1
ATOM 7282 O O . PRO C 1 37 ? 45.803 78.696 71.348 1.00 40.50 37 PRO C O 1
ATOM 7286 N N . ALA C 1 38 ? 43.616 78.208 71.616 1.00 40.23 38 ALA C N 1
ATOM 7287 C CA . ALA C 1 38 ? 43.380 79.314 72.530 1.00 40.21 38 ALA C CA 1
ATOM 7288 C C . ALA C 1 38 ? 42.207 79.075 73.473 1.00 40.32 38 ALA C C 1
ATOM 7289 O O . ALA C 1 38 ? 41.150 78.594 73.060 1.00 40.13 38 ALA C O 1
ATOM 7291 N N . GLU C 1 39 ? 42.406 79.419 74.743 1.00 40.42 39 GLU C N 1
ATOM 7292 C CA . GLU C 1 39 ? 41.369 79.273 75.758 1.00 41.32 39 GLU C CA 1
ATOM 7293 C C . GLU C 1 39 ? 40.039 79.729 75.187 1.00 39.29 39 GLU C C 1
ATOM 7294 O O . GLU C 1 39 ? 39.049 79.003 75.226 1.00 40.64 39 GLU C O 1
ATOM 7300 N N . ARG C 1 40 ? 40.024 80.940 74.649 1.00 36.28 40 ARG C N 1
ATOM 7301 C CA . ARG C 1 40 ? 38.810 81.474 74.070 1.00 32.73 40 ARG C CA 1
ATOM 7302 C C . ARG C 1 40 ? 39.103 82.098 72.722 1.00 31.39 40 ARG C C 1
ATOM 7303 O O . ARG C 1 40 ? 40.214 82.554 72.466 1.00 30.93 40 ARG C O 1
ATOM 7311 N N . THR C 1 41 ? 38.098 82.097 71.856 1.00 30.92 41 THR C N 1
ATOM 7312 C CA . THR C 1 41 ? 38.228 82.683 70.536 1.00 31.39 41 THR C CA 1
ATOM 7313 C C . THR C 1 41 ? 37.033 83.589 70.321 1.00 31.92 41 THR C C 1
ATOM 7314 O O . THR C 1 41 ? 35.891 83.197 70.565 1.00 30.85 41 THR C O 1
ATOM 7318 N N . ILE C 1 42 ? 37.300 84.815 69.891 1.00 32.89 42 ILE C N 1
ATOM 7319 C CA . ILE C 1 42 ? 36.230 85.765 69.640 1.00 33.33 42 ILE C CA 1
ATOM 7320 C C . ILE C 1 42 ? 36.123 86.009 68.140 1.00 33.84 42 ILE C C 1
ATOM 7321 O O . ILE C 1 42 ? 37.133 86.176 67.449 1.00 32.72 42 ILE C O 1
ATOM 7326 N N . ASP C 1 43 ? 34.891 86.007 67.644 1.00 34.50 43 ASP C N 1
ATOM 7327 C CA . ASP C 1 43 ? 34.642 86.222 66.230 1.00 35.59 43 ASP C CA 1
ATOM 7328 C C . ASP C 1 43 ? 34.319 87.692 65.977 1.00 35.23 43 ASP C C 1
ATOM 7329 O O . ASP C 1 43 ? 33.196 88.141 66.220 1.00 34.64 43 ASP C O 1
ATOM 7334 N N . ALA C 1 44 ? 35.307 88.433 65.486 1.00 35.06 44 ALA C N 1
ATOM 7335 C CA . ALA C 1 44 ? 35.133 89.855 65.204 1.00 34.66 44 ALA C CA 1
ATOM 7336 C C . ALA C 1 44 ? 34.663 90.098 63.771 1.00 33.58 44 ALA C C 1
ATOM 7337 O O . ALA C 1 44 ? 34.830 91.187 63.229 1.00 32.39 44 ALA C O 1
ATOM 7339 N N . ALA C 1 45 ? 34.067 89.076 63.167 1.00 33.64 45 ALA C N 1
ATOM 7340 C CA . ALA C 1 45 ? 33.569 89.178 61.800 1.00 33.15 45 ALA C CA 1
ATOM 7341 C C . ALA C 1 45 ? 32.704 90.424 61.619 1.00 32.18 45 ALA C C 1
ATOM 7342 O O . ALA C 1 45 ? 31.825 90.710 62.438 1.00 31.50 45 ALA C O 1
ATOM 7344 N N . GLY C 1 46 ? 32.963 91.160 60.542 1.00 30.46 46 GLY C N 1
ATOM 7345 C CA . GLY C 1 46 ? 32.198 92.359 60.256 1.00 29.34 46 GLY C CA 1
ATOM 7346 C C . GLY C 1 46 ? 32.389 93.477 61.265 1.00 29.23 46 GLY C C 1
ATOM 7347 O O . GLY C 1 46 ? 31.612 94.435 61.293 1.00 28.92 46 GLY C O 1
ATOM 7348 N N . ARG C 1 47 ? 33.427 93.368 62.089 1.00 27.85 47 ARG C N 1
ATOM 7349 C CA . ARG C 1 47 ? 33.692 94.380 63.100 1.00 25.60 47 ARG C CA 1
ATOM 7350 C C . ARG C 1 47 ? 35.116 94.906 63.071 1.00 24.91 47 ARG C C 1
ATOM 7351 O O . ARG C 1 47 ? 36.029 94.263 62.547 1.00 24.40 47 ARG C O 1
ATOM 7359 N N . TYR C 1 48 ? 35.294 96.097 63.628 1.00 24.61 48 TYR C N 1
ATOM 7360 C CA . TYR C 1 48 ? 36.608 96.712 63.692 1.00 25.15 48 TYR C CA 1
ATOM 7361 C C . TYR C 1 48 ? 37.254 96.330 65.019 1.00 24.28 48 TYR C C 1
ATOM 7362 O O . TYR C 1 48 ? 36.573 96.171 66.035 1.00 24.19 48 TYR C O 1
ATOM 7371 N N . VAL C 1 49 ? 38.570 96.180 65.005 1.00 22.34 49 VAL C N 1
ATOM 7372 C CA . VAL C 1 49 ? 39.316 95.858 66.210 1.00 21.49 49 VAL C CA 1
ATOM 7373 C C . VAL C 1 49 ? 40.141 97.105 66.500 1.00 22.04 49 VAL C C 1
ATOM 7374 O O . VAL C 1 49 ? 41.248 97.256 65.975 1.00 21.20 49 VAL C O 1
ATOM 7378 N N . PHE C 1 50 ? 39.588 97.999 67.321 1.00 21.52 50 PHE C N 1
ATOM 7379 C CA . PHE C 1 50 ? 40.247 99.259 67.684 1.00 19.78 50 PHE C CA 1
ATOM 7380 C C . PHE C 1 50 ? 41.027 99.178 68.988 1.00 20.29 50 PHE C C 1
ATOM 7381 O O . PHE C 1 50 ? 40.746 98.331 69.840 1.00 21.05 50 PHE C O 1
ATOM 7389 N N . PRO C 1 51 ? 42.026 100.059 69.160 1.00 20.53 51 PRO C N 1
ATOM 7390 C CA . PRO C 1 51 ? 42.793 100.055 70.409 1.00 20.20 51 PRO C CA 1
ATOM 7391 C C . PRO C 1 51 ? 41.786 100.586 71.441 1.00 20.80 51 PRO C C 1
ATOM 7392 O O . PRO C 1 51 ? 40.840 101.286 71.072 1.00 21.52 51 PRO C O 1
ATOM 7396 N N . GLY C 1 52 ? 41.959 100.265 72.716 1.00 21.02 52 GLY C N 1
ATOM 7397 C CA . GLY C 1 52 ? 41.013 100.757 73.708 1.00 18.31 52 GLY C CA 1
ATOM 7398 C C . GLY C 1 52 ? 41.041 102.270 73.874 1.00 17.74 52 GLY C C 1
ATOM 7399 O O . GLY C 1 52 ? 42.109 102.889 73.841 1.00 14.48 52 GLY C O 1
ATOM 7400 N N . GLY C 1 53 ? 39.868 102.870 74.057 1.00 17.44 53 GLY C N 1
ATOM 7401 C CA . GLY C 1 53 ? 39.795 104.309 74.232 1.00 18.53 53 GLY C CA 1
ATOM 7402 C C . GLY C 1 53 ? 40.604 104.804 75.422 1.00 18.74 53 GLY C C 1
ATOM 7403 O O . GLY C 1 53 ? 40.759 104.102 76.420 1.00 19.05 53 GLY C O 1
ATOM 7404 N N . ILE C 1 54 ? 41.125 106.021 75.319 1.00 18.39 54 ILE C N 1
ATOM 7405 C CA . ILE C 1 54 ? 41.917 106.607 76.393 1.00 19.13 54 ILE C CA 1
ATOM 7406 C C . ILE C 1 54 ? 41.446 108.029 76.671 1.00 20.19 54 ILE C C 1
ATOM 7407 O O . ILE C 1 54 ? 41.719 108.939 75.892 1.00 22.38 54 ILE C O 1
ATOM 7412 N N . ASP C 1 55 ? 40.743 108.213 77.786 1.00 19.57 55 ASP C N 1
ATOM 7413 C CA . ASP C 1 55 ? 40.204 109.519 78.151 1.00 19.29 55 ASP C CA 1
ATOM 7414 C C . ASP C 1 55 ? 41.080 110.237 79.180 1.00 19.99 55 ASP C C 1
ATOM 7415 O O . ASP C 1 55 ? 40.995 109.963 80.375 1.00 22.09 55 ASP C O 1
ATOM 7420 N N . VAL C 1 56 ? 41.908 111.168 78.717 1.00 19.27 56 VAL C N 1
ATOM 7421 C CA . VAL C 1 56 ? 42.806 111.889 79.609 1.00 18.29 56 VAL C CA 1
ATOM 7422 C C . VAL C 1 56 ? 42.196 113.090 80.331 1.00 19.05 56 VAL C C 1
ATOM 7423 O O . VAL C 1 56 ? 42.923 113.925 80.867 1.00 18.33 56 VAL C O 1
ATOM 7427 N N . HIS C 1 57 ? 40.872 113.184 80.362 1.00 19.67 57 HIS C N 1
ATOM 7428 C CA . HIS C 1 57 ? 40.244 114.307 81.050 1.00 21.47 57 HIS C CA 1
ATOM 7429 C C . HIS C 1 57 ? 38.955 113.897 81.751 1.00 22.53 57 HIS C C 1
ATOM 7430 O O . HIS C 1 57 ? 37.860 114.112 81.224 1.00 23.68 57 HIS C O 1
ATOM 7437 N N . THR C 1 58 ? 39.092 113.316 82.942 1.00 21.72 58 THR C N 1
ATOM 7438 C CA . THR C 1 58 ? 37.937 112.886 83.721 1.00 22.86 58 THR C CA 1
ATOM 7439 C C . THR C 1 58 ? 37.969 113.371 85.164 1.00 24.23 58 THR C C 1
ATOM 7440 O O . THR C 1 58 ? 39.032 113.645 85.730 1.00 23.68 58 THR C O 1
ATOM 7444 N N . HIS C 1 59 ? 36.778 113.474 85.741 1.00 26.72 59 HIS C N 1
ATOM 7445 C CA . HIS C 1 59 ? 36.588 113.872 87.130 1.00 28.53 59 HIS C CA 1
ATOM 7446 C C . HIS C 1 59 ? 35.607 112.828 87.642 1.00 30.22 59 HIS C C 1
ATOM 7447 O O . HIS C 1 59 ? 34.479 113.129 88.036 1.00 30.48 59 HIS C O 1
ATOM 7454 N N . VAL C 1 60 ? 36.069 111.584 87.587 1.00 32.09 60 VAL C N 1
ATOM 7455 C CA . VAL C 1 60 ? 35.318 110.405 87.986 1.00 34.54 60 VAL C CA 1
ATOM 7456 C C . VAL C 1 60 ? 34.623 110.481 89.354 1.00 35.80 60 VAL C C 1
ATOM 7457 O O . VAL C 1 60 ? 33.456 110.107 89.480 1.00 33.80 60 VAL C O 1
ATOM 7461 N N . GLU C 1 61 ? 35.341 110.961 90.369 1.00 38.06 61 GLU C N 1
ATOM 7462 C CA . GLU C 1 61 ? 34.795 111.092 91.721 1.00 40.49 61 GLU C CA 1
ATOM 7463 C C . GLU C 1 61 ? 35.196 112.453 92.278 1.00 42.11 61 GLU C C 1
ATOM 7464 O O . GLU C 1 61 ? 36.380 112.751 92.432 1.00 40.68 61 GLU C O 1
ATOM 7470 N N . THR C 1 62 ? 34.206 113.273 92.599 1.00 46.06 62 THR C N 1
ATOM 7471 C CA . THR C 1 62 ? 34.474 114.614 93.091 1.00 50.73 62 THR C CA 1
ATOM 7472 C C . THR C 1 62 ? 33.567 115.070 94.223 1.00 53.87 62 THR C C 1
ATOM 7473 O O . THR C 1 62 ? 32.470 114.541 94.410 1.00 54.57 62 THR C O 1
ATOM 7477 N N . VAL C 1 63 ? 34.050 116.055 94.977 1.00 57.86 63 VAL C N 1
ATOM 7478 C CA . VAL C 1 63 ? 33.298 116.653 96.079 1.00 62.55 63 VAL C CA 1
ATOM 7479 C C . VAL C 1 63 ? 33.334 118.179 95.901 1.00 65.92 63 VAL C C 1
ATOM 7480 O O . VAL C 1 63 ? 34.370 118.814 96.117 1.00 65.86 63 VAL C O 1
ATOM 7484 N N . SER C 1 64 ? 32.204 118.757 95.486 1.00 69.77 64 SER C N 1
ATOM 7485 C CA . SER C 1 64 ? 32.101 120.203 95.271 1.00 73.07 64 SER C CA 1
ATOM 7486 C C . SER C 1 64 ? 31.103 120.866 96.215 1.00 75.63 64 SER C C 1
ATOM 7487 O O . SER C 1 64 ? 29.898 120.612 96.156 1.00 74.92 64 SER C O 1
ATOM 7490 N N . PHE C 1 65 ? 31.625 121.733 97.076 1.00 78.43 65 PHE C N 1
ATOM 7491 C CA . PHE C 1 65 ? 30.815 122.447 98.047 1.00 81.08 65 PHE C CA 1
ATOM 7492 C C . PHE C 1 65 ? 30.095 121.463 98.969 1.00 81.52 65 PHE C C 1
ATOM 7493 O O . PHE C 1 65 ? 28.862 121.376 98.970 1.00 81.93 65 PHE C O 1
ATOM 7501 N N . ASN C 1 66 ? 30.883 120.712 99.736 1.00 81.11 66 ASN C N 1
ATOM 7502 C CA . ASN C 1 66 ? 30.364 119.741 100.698 1.00 80.13 66 ASN C CA 1
ATOM 7503 C C . ASN C 1 66 ? 29.577 118.563 100.111 1.00 77.99 66 ASN C C 1
ATOM 7504 O O . ASN C 1 66 ? 29.452 117.519 100.752 1.00 77.49 66 ASN C O 1
ATOM 7509 N N . THR C 1 67 ? 29.045 118.726 98.903 1.00 75.42 67 THR C N 1
ATOM 7510 C CA . THR C 1 67 ? 28.279 117.657 98.263 1.00 72.05 67 THR C CA 1
ATOM 7511 C C . THR C 1 67 ? 29.176 116.794 97.365 1.00 68.68 67 THR C C 1
ATOM 7512 O O . THR C 1 67 ? 30.189 117.266 96.841 1.00 67.67 67 THR C O 1
ATOM 7516 N N . GLN C 1 68 ? 28.800 115.529 97.194 1.00 64.38 68 GLN C N 1
ATOM 7517 C CA . GLN C 1 68 ? 29.576 114.609 96.371 1.00 60.11 68 GLN C CA 1
ATOM 7518 C C . GLN C 1 68 ? 28.941 114.335 95.017 1.00 55.80 68 GLN C C 1
ATOM 7519 O O . GLN C 1 68 ? 27.726 114.451 94.851 1.00 54.94 68 GLN C O 1
ATOM 7525 N N . SER C 1 69 ? 29.778 113.956 94.057 1.00 50.52 69 SER C N 1
ATOM 7526 C CA . SER C 1 69 ? 29.320 113.650 92.710 1.00 45.64 69 SER C CA 1
ATOM 7527 C C . SER C 1 69 ? 28.555 112.332 92.670 1.00 42.84 69 SER C C 1
ATOM 7528 O O . SER C 1 69 ? 28.828 111.415 93.448 1.00 41.55 69 SER C O 1
ATOM 7531 N N . ALA C 1 70 ? 27.594 112.246 91.758 1.00 39.63 70 ALA C N 1
ATOM 7532 C CA . ALA C 1 70 ? 26.776 111.053 91.610 1.00 37.81 70 ALA C CA 1
ATOM 7533 C C . ALA C 1 70 ? 27.623 109.819 91.301 1.00 37.20 70 ALA C C 1
ATOM 7534 O O . ALA C 1 70 ? 27.380 108.744 91.842 1.00 37.28 70 ALA C O 1
ATOM 7536 N N . ASP C 1 71 ? 28.612 109.976 90.427 1.00 35.25 71 ASP C N 1
ATOM 7537 C CA . ASP C 1 71 ? 29.481 108.866 90.066 1.00 33.70 71 ASP C CA 1
ATOM 7538 C C . ASP C 1 71 ? 30.650 108.738 91.015 1.00 32.58 71 ASP C C 1
ATOM 7539 O O . ASP C 1 71 ? 31.079 109.711 91.631 1.00 32.17 71 ASP C O 1
ATOM 7544 N N . THR C 1 72 ? 31.162 107.517 91.119 1.00 31.65 72 THR C N 1
ATOM 7545 C CA . THR C 1 72 ? 32.318 107.216 91.951 1.00 30.04 72 THR C CA 1
ATOM 7546 C C . THR C 1 72 ? 33.331 106.615 90.993 1.00 28.49 72 THR C C 1
ATOM 7547 O O . THR C 1 72 ? 33.026 106.392 89.824 1.00 28.33 72 THR C O 1
ATOM 7551 N N . PHE C 1 73 ? 34.532 106.350 91.479 1.00 27.37 73 PHE C N 1
ATOM 7552 C CA . PHE C 1 73 ? 35.551 105.759 90.634 1.00 27.59 73 PHE C CA 1
ATOM 7553 C C . PHE C 1 73 ? 35.053 104.432 90.050 1.00 29.21 73 PHE C C 1
ATOM 7554 O O . PHE C 1 73 ? 35.432 104.049 88.945 1.00 30.56 73 PHE C O 1
ATOM 7562 N N . ALA C 1 74 ? 34.188 103.745 90.792 1.00 29.80 74 ALA C N 1
ATOM 7563 C CA . ALA C 1 74 ? 33.648 102.461 90.356 1.00 28.96 74 ALA C CA 1
ATOM 7564 C C . ALA C 1 74 ? 32.542 102.584 89.313 1.00 29.34 74 ALA C C 1
ATOM 7565 O O . ALA C 1 74 ? 32.582 101.910 88.288 1.00 30.99 74 ALA C O 1
ATOM 7567 N N . THR C 1 75 ? 31.550 103.427 89.576 1.00 28.57 75 THR C N 1
ATOM 7568 C CA . THR C 1 75 ? 30.443 103.606 88.641 1.00 28.46 75 THR C CA 1
ATOM 7569 C C . THR C 1 75 ? 30.881 104.222 87.318 1.00 28.19 75 THR C C 1
ATOM 7570 O O . THR C 1 75 ? 30.331 103.903 86.266 1.00 29.44 75 THR C O 1
ATOM 7574 N N . ALA C 1 76 ? 31.866 105.112 87.369 1.00 26.84 76 ALA C N 1
ATOM 7575 C CA . ALA C 1 76 ? 32.339 105.766 86.154 1.00 25.84 76 ALA C CA 1
ATOM 7576 C C . ALA C 1 76 ? 33.154 104.828 85.269 1.00 24.88 76 ALA C C 1
ATOM 7577 O O . ALA C 1 76 ? 32.868 104.700 84.076 1.00 24.09 76 ALA C O 1
ATOM 7579 N N . THR C 1 77 ? 34.166 104.179 85.850 1.00 23.77 77 THR C N 1
ATOM 7580 C CA . THR C 1 77 ? 35.013 103.261 85.090 1.00 21.75 77 THR C CA 1
ATOM 7581 C C . THR C 1 77 ? 34.204 102.151 84.434 1.00 21.12 77 THR C C 1
ATOM 7582 O O . THR C 1 77 ? 34.572 101.660 83.372 1.00 21.56 77 THR C O 1
ATOM 7586 N N . VAL C 1 78 ? 33.103 101.749 85.054 1.00 19.38 78 VAL C N 1
ATOM 7587 C CA . VAL C 1 78 ? 32.284 100.712 84.451 1.00 20.90 78 VAL C CA 1
ATOM 7588 C C . VAL C 1 78 ? 31.639 101.285 83.196 1.00 21.83 78 VAL C C 1
ATOM 7589 O O . VAL C 1 78 ? 31.597 100.624 82.155 1.00 22.82 78 VAL C O 1
ATOM 7593 N N . ALA C 1 79 ? 31.143 102.517 83.296 1.00 21.67 79 ALA C N 1
ATOM 7594 C CA . ALA C 1 79 ? 30.515 103.179 82.158 1.00 21.53 79 ALA C CA 1
ATOM 7595 C C . ALA C 1 79 ? 31.570 103.377 81.068 1.00 22.11 79 ALA C C 1
ATOM 7596 O O . ALA C 1 79 ? 31.308 103.176 79.879 1.00 21.52 79 ALA C O 1
ATOM 7598 N N . ALA C 1 80 ? 32.773 103.755 81.485 1.00 21.70 80 ALA C N 1
ATOM 7599 C CA . ALA C 1 80 ? 33.860 103.964 80.546 1.00 22.66 80 ALA C CA 1
ATOM 7600 C C . ALA C 1 80 ? 34.081 102.697 79.718 1.00 24.06 80 ALA C C 1
ATOM 7601 O O . ALA C 1 80 ? 34.169 102.754 78.489 1.00 25.99 80 ALA C O 1
ATOM 7603 N N . ALA C 1 81 ? 34.162 101.556 80.394 1.00 23.58 81 ALA C N 1
ATOM 7604 C CA . ALA C 1 81 ? 34.385 100.281 79.721 1.00 22.50 81 ALA C CA 1
ATOM 7605 C C . ALA C 1 81 ? 33.279 99.988 78.724 1.00 22.10 81 ALA C C 1
ATOM 7606 O O . ALA C 1 81 ? 33.542 99.597 77.588 1.00 20.20 81 ALA C O 1
ATOM 7608 N N . CYS C 1 82 ? 32.037 100.172 79.153 1.00 22.32 82 CYS C N 1
ATOM 7609 C CA . CYS C 1 82 ? 30.904 99.918 78.283 1.00 23.63 82 CYS C CA 1
ATOM 7610 C C . CYS C 1 82 ? 30.914 100.865 77.095 1.00 25.10 82 CYS C C 1
ATOM 7611 O O . CYS C 1 82 ? 30.218 100.636 76.104 1.00 26.87 82 CYS C O 1
ATOM 7614 N N . GLY C 1 83 ? 31.705 101.930 77.199 1.00 24.88 83 GLY C N 1
ATOM 7615 C CA . GLY C 1 83 ? 31.787 102.902 76.127 1.00 23.07 83 GLY C CA 1
ATOM 7616 C C . GLY C 1 83 ? 33.009 102.711 75.251 1.00 23.21 83 GLY C C 1
ATOM 7617 O O . GLY C 1 83 ? 33.263 103.508 74.342 1.00 23.91 83 GLY C O 1
ATOM 7618 N N . GLY C 1 84 ? 33.779 101.668 75.532 1.00 22.05 84 GLY C N 1
ATOM 7619 C CA . GLY C 1 84 ? 34.960 101.388 74.738 1.00 21.46 84 GLY C CA 1
ATOM 7620 C C . GLY C 1 84 ? 36.233 102.036 75.229 1.00 22.55 84 GLY C C 1
ATOM 7621 O O . GLY C 1 84 ? 37.248 102.001 74.531 1.00 23.24 84 GLY C O 1
ATOM 7622 N N . THR C 1 85 ? 36.200 102.627 76.421 1.00 22.79 85 THR C N 1
ATOM 7623 C CA . THR C 1 85 ? 37.390 103.281 76.967 1.00 22.85 85 THR C CA 1
ATOM 7624 C C . THR C 1 85 ? 38.013 102.412 78.050 1.00 22.18 85 THR C C 1
ATOM 7625 O O . THR C 1 85 ? 37.363 102.089 79.046 1.00 22.53 85 THR C O 1
ATOM 7629 N N . THR C 1 86 ? 39.276 102.045 77.848 1.00 20.88 86 THR C N 1
ATOM 7630 C CA . THR C 1 86 ? 39.991 101.176 78.775 1.00 21.90 86 THR C CA 1
ATOM 7631 C C . THR C 1 86 ? 41.018 101.837 79.697 1.00 23.35 86 THR C C 1
ATOM 7632 O O . THR C 1 86 ? 41.488 101.216 80.650 1.00 24.19 86 THR C O 1
ATOM 7636 N N . THR C 1 87 ? 41.398 103.073 79.400 1.00 23.64 87 THR C N 1
ATOM 7637 C CA . THR C 1 87 ? 42.337 103.790 80.253 1.00 23.26 87 THR C CA 1
ATOM 7638 C C . THR C 1 87 ? 41.778 105.176 80.497 1.00 23.46 87 THR C C 1
ATOM 7639 O O . THR C 1 87 ? 41.085 105.749 79.656 1.00 24.20 87 THR C O 1
ATOM 7643 N N . ILE C 1 88 ? 42.079 105.715 81.664 1.00 23.02 88 ILE C N 1
ATOM 7644 C CA . ILE C 1 88 ? 41.573 107.016 82.024 1.00 20.83 88 ILE C CA 1
ATOM 7645 C C . ILE C 1 88 ? 42.632 107.721 82.844 1.00 19.79 88 ILE C C 1
ATOM 7646 O O . ILE C 1 88 ? 43.446 107.075 83.496 1.00 20.55 88 ILE C O 1
ATOM 7651 N N . VAL C 1 89 ? 42.668 109.041 82.769 1.00 18.98 89 VAL C N 1
ATOM 7652 C CA . VAL C 1 89 ? 43.626 109.785 83.568 1.00 18.83 89 VAL C CA 1
ATOM 7653 C C . VAL C 1 89 ? 42.765 110.804 84.285 1.00 19.54 89 VAL C C 1
ATOM 7654 O O . VAL C 1 89 ? 42.348 111.800 83.705 1.00 20.78 89 VAL C O 1
ATOM 7658 N N . ASP C 1 90 ? 42.463 110.509 85.544 1.00 20.50 90 ASP C N 1
ATOM 7659 C CA . ASP C 1 90 ? 41.614 111.359 86.362 1.00 20.30 90 ASP C CA 1
ATOM 7660 C C . ASP C 1 90 ? 42.424 112.491 86.972 1.00 21.74 90 ASP C C 1
ATOM 7661 O O . ASP C 1 90 ? 43.651 112.397 87.119 1.00 20.61 90 ASP C O 1
ATOM 7666 N N . PHE C 1 91 ? 41.726 113.569 87.309 1.00 22.79 91 PHE C N 1
ATOM 7667 C CA . PHE C 1 91 ? 42.364 114.723 87.917 1.00 24.21 91 PHE C CA 1
ATOM 7668 C C . PHE C 1 91 ? 42.347 114.590 89.432 1.00 24.48 91 PHE C C 1
ATOM 7669 O O . PHE C 1 91 ? 41.315 114.785 90.075 1.00 23.53 91 PHE C O 1
ATOM 7677 N N . CYS C 1 92 ? 43.499 114.228 89.989 1.00 24.86 92 CYS C N 1
ATOM 7678 C CA . CYS C 1 92 ? 43.649 114.091 91.429 1.00 26.39 92 CYS C CA 1
ATOM 7679 C C . CYS C 1 92 ? 43.667 115.513 91.977 1.00 26.23 92 CYS C C 1
ATOM 7680 O O . CYS C 1 92 ? 44.577 116.293 91.680 1.00 25.27 92 CYS C O 1
ATOM 7683 N N . GLN C 1 93 ? 42.662 115.848 92.779 1.00 27.19 93 GLN C N 1
ATOM 7684 C CA . GLN C 1 93 ? 42.544 117.198 93.320 1.00 28.29 93 GLN C CA 1
ATOM 7685 C C . GLN C 1 93 ? 43.064 117.432 94.736 1.00 27.17 93 GLN C C 1
ATOM 7686 O O . GLN C 1 93 ? 42.635 116.779 95.686 1.00 27.57 93 GLN C O 1
ATOM 7692 N N . GLN C 1 94 ? 43.983 118.384 94.870 1.00 25.93 94 GLN C N 1
ATOM 7693 C CA . GLN C 1 94 ? 44.540 118.736 96.173 1.00 25.48 94 GLN C CA 1
ATOM 7694 C C . GLN C 1 94 ? 43.472 119.447 96.997 1.00 25.54 94 GLN C C 1
ATOM 7695 O O . GLN C 1 94 ? 42.564 120.069 96.450 1.00 24.78 94 GLN C O 1
ATOM 7701 N N . ASP C 1 95 ? 43.576 119.332 98.316 1.00 27.20 95 ASP C N 1
ATOM 7702 C CA . ASP C 1 95 ? 42.639 119.991 99.219 1.00 27.14 95 ASP C CA 1
ATOM 7703 C C . ASP C 1 95 ? 43.394 121.161 99.821 1.00 26.68 95 ASP C C 1
ATOM 7704 O O . ASP C 1 95 ? 44.552 121.018 100.208 1.00 26.04 95 ASP C O 1
ATOM 7709 N N . ARG C 1 96 ? 42.754 122.322 99.887 1.00 27.82 96 ARG C N 1
ATOM 7710 C CA . ARG C 1 96 ? 43.418 123.497 100.440 1.00 30.73 96 ARG C CA 1
ATOM 7711 C C . ARG C 1 96 ? 43.988 123.214 101.830 1.00 29.64 96 ARG C C 1
ATOM 7712 O O . ARG C 1 96 ? 43.305 122.679 102.702 1.00 27.40 96 ARG C O 1
ATOM 7720 N N . GLY C 1 97 ? 45.251 123.561 102.026 1.00 30.08 97 GLY C N 1
ATOM 7721 C CA . GLY C 1 97 ? 45.867 123.335 103.317 1.00 31.86 97 GLY C CA 1
ATOM 7722 C C . GLY C 1 97 ? 46.522 121.976 103.469 1.00 33.19 97 GLY C C 1
ATOM 7723 O O . GLY C 1 97 ? 47.205 121.723 104.463 1.00 34.12 97 GLY C O 1
ATOM 7724 N N . HIS C 1 98 ? 46.322 121.099 102.490 1.00 33.66 98 HIS C N 1
ATOM 7725 C CA . HIS C 1 98 ? 46.907 119.764 102.536 1.00 32.91 98 HIS C CA 1
ATOM 7726 C C . HIS C 1 98 ? 47.969 119.573 101.443 1.00 32.04 98 HIS C C 1
ATOM 7727 O O . HIS C 1 98 ? 48.069 120.379 100.514 1.00 30.71 98 HIS C O 1
ATOM 7734 N N . SER C 1 99 ? 48.770 118.516 101.568 1.00 30.28 99 SER C N 1
ATOM 7735 C CA . SER C 1 99 ? 49.838 118.238 100.608 1.00 28.16 99 SER C CA 1
ATOM 7736 C C . SER C 1 99 ? 49.356 117.526 99.348 1.00 28.09 99 SER C C 1
ATOM 7737 O O . SER C 1 99 ? 48.200 117.090 99.257 1.00 25.98 99 SER C O 1
ATOM 7740 N N . LEU C 1 100 ? 50.255 117.407 98.375 1.00 26.39 100 LEU C N 1
ATOM 7741 C CA . LEU C 1 100 ? 49.911 116.721 97.137 1.00 27.66 100 LEU C CA 1
ATOM 7742 C C . LEU C 1 100 ? 49.860 115.231 97.463 1.00 26.95 100 LEU C C 1
ATOM 7743 O O . LEU C 1 100 ? 48.926 114.525 97.063 1.00 25.18 100 LEU C O 1
ATOM 7748 N N . ALA C 1 101 ? 50.858 114.766 98.211 1.00 26.25 101 ALA C N 1
ATOM 7749 C CA . ALA C 1 101 ? 50.906 113.372 98.621 1.00 25.56 101 ALA C CA 1
ATOM 7750 C C . ALA C 1 101 ? 49.583 113.004 99.302 1.00 26.64 101 ALA C C 1
ATOM 7751 O O . ALA C 1 101 ? 48.972 111.985 98.956 1.00 27.16 101 ALA C O 1
ATOM 7753 N N . GLU C 1 102 ? 49.136 113.833 100.254 1.00 26.15 102 GLU C N 1
ATOM 7754 C CA . GLU C 1 102 ? 47.878 113.578 100.960 1.00 26.47 102 GLU C CA 1
ATOM 7755 C C . GLU C 1 102 ? 46.779 113.355 99.912 1.00 25.47 102 GLU C C 1
ATOM 7756 O O . GLU C 1 102 ? 45.904 112.503 100.082 1.00 26.19 102 GLU C O 1
ATOM 7762 N N . ALA C 1 103 ? 46.847 114.117 98.819 1.00 24.97 103 ALA C N 1
ATOM 7763 C CA . ALA C 1 103 ? 45.864 114.039 97.732 1.00 22.56 103 ALA C CA 1
ATOM 7764 C C . ALA C 1 103 ? 45.965 112.736 96.943 1.00 22.15 103 ALA C C 1
ATOM 7765 O O . ALA C 1 103 ? 44.953 112.089 96.656 1.00 21.70 103 ALA C O 1
ATOM 7767 N N . VAL C 1 104 ? 47.183 112.354 96.586 1.00 20.88 104 VAL C N 1
ATOM 7768 C CA . VAL C 1 104 ? 47.383 111.123 95.848 1.00 21.04 104 VAL C CA 1
ATOM 7769 C C . VAL C 1 104 ? 46.872 109.952 96.677 1.00 22.58 104 VAL C C 1
ATOM 7770 O O . VAL C 1 104 ? 46.146 109.084 96.177 1.00 23.25 104 VAL C O 1
ATOM 7774 N N . ALA C 1 105 ? 47.263 109.933 97.948 1.00 22.47 105 ALA C N 1
ATOM 7775 C CA . ALA C 1 105 ? 46.839 108.877 98.863 1.00 21.07 105 ALA C CA 1
ATOM 7776 C C . ALA C 1 105 ? 45.317 108.803 98.884 1.00 20.29 105 ALA C C 1
ATOM 7777 O O . ALA C 1 105 ? 44.736 107.717 98.853 1.00 18.44 105 ALA C O 1
ATOM 7779 N N . LYS C 1 106 ? 44.673 109.966 98.938 1.00 20.43 106 LYS C N 1
ATOM 7780 C CA . LYS C 1 106 ? 43.217 110.019 98.955 1.00 21.92 106 LYS C CA 1
ATOM 7781 C C . LYS C 1 106 ? 42.647 109.415 97.677 1.00 23.31 106 LYS C C 1
ATOM 7782 O O . LYS C 1 106 ? 41.635 108.700 97.706 1.00 23.66 106 LYS C O 1
ATOM 7788 N N . TRP C 1 107 ? 43.303 109.703 96.554 1.00 23.52 107 TRP C N 1
ATOM 7789 C CA . TRP C 1 107 ? 42.854 109.182 95.274 1.00 24.07 107 TRP C CA 1
ATOM 7790 C C . TRP C 1 107 ? 43.014 107.668 95.248 1.00 22.34 107 TRP C C 1
ATOM 7791 O O . TRP C 1 107 ? 42.081 106.952 94.869 1.00 20.91 107 TRP C O 1
ATOM 7802 N N . ASP C 1 108 ? 44.180 107.180 95.664 1.00 21.04 108 ASP C N 1
ATOM 7803 C CA . ASP C 1 108 ? 44.398 105.740 95.711 1.00 22.05 108 ASP C CA 1
ATOM 7804 C C . ASP C 1 108 ? 43.261 105.089 96.505 1.00 23.20 108 ASP C C 1
ATOM 7805 O O . ASP C 1 108 ? 42.767 104.018 96.143 1.00 24.67 108 ASP C O 1
ATOM 7810 N N . GLY C 1 109 ? 42.836 105.742 97.580 1.00 21.82 109 GLY C N 1
ATOM 7811 C CA . GLY C 1 109 ? 41.759 105.190 98.370 1.00 21.38 109 GLY C CA 1
ATOM 7812 C C . GLY C 1 109 ? 40.514 105.007 97.531 1.00 22.65 109 GLY C C 1
ATOM 7813 O O . GLY C 1 109 ? 39.810 104.006 97.651 1.00 22.83 109 GLY C O 1
ATOM 7814 N N . MET C 1 110 ? 40.240 105.976 96.666 1.00 24.45 110 MET C N 1
ATOM 7815 C CA . MET C 1 110 ? 39.059 105.913 95.812 1.00 25.42 110 MET C CA 1
ATOM 7816 C C . MET C 1 110 ? 39.187 104.947 94.632 1.00 25.19 110 MET C C 1
ATOM 7817 O O . MET C 1 110 ? 38.223 104.269 94.273 1.00 24.34 110 MET C O 1
ATOM 7822 N N . ALA C 1 111 ? 40.370 104.888 94.030 1.00 23.94 111 ALA C N 1
ATOM 7823 C CA . ALA C 1 111 ? 40.587 104.029 92.870 1.00 24.36 111 ALA C CA 1
ATOM 7824 C C . ALA C 1 111 ? 40.952 102.583 93.203 1.00 24.89 111 ALA C C 1
ATOM 7825 O O . ALA C 1 111 ? 40.321 101.645 92.701 1.00 23.96 111 ALA C O 1
ATOM 7827 N N . GLY C 1 112 ? 41.979 102.414 94.036 1.00 24.23 112 GLY C N 1
ATOM 7828 C CA . GLY C 1 112 ? 42.433 101.090 94.426 1.00 24.25 112 GLY C CA 1
ATOM 7829 C C . GLY C 1 112 ? 41.347 100.045 94.627 1.00 24.89 112 GLY C C 1
ATOM 7830 O O . GLY C 1 112 ? 40.431 100.217 95.443 1.00 25.23 112 GLY C O 1
ATOM 7831 N N . GLY C 1 113 ? 41.453 98.958 93.867 1.00 24.19 113 GLY C N 1
ATOM 7832 C CA . GLY C 1 113 ? 40.495 97.873 93.955 1.00 22.97 113 GLY C CA 1
ATOM 7833 C C . GLY C 1 113 ? 39.070 98.231 93.592 1.00 24.32 113 GLY C C 1
ATOM 7834 O O . GLY C 1 113 ? 38.156 97.466 93.897 1.00 23.94 113 GLY C O 1
ATOM 7835 N N . LYS C 1 114 ? 38.860 99.369 92.932 1.00 25.85 114 LYS C N 1
ATOM 7836 C CA . LYS C 1 114 ? 37.498 99.770 92.577 1.00 27.20 114 LYS C CA 1
ATOM 7837 C C . LYS C 1 114 ? 37.303 100.187 91.123 1.00 27.71 114 LYS C C 1
ATOM 7838 O O . LYS C 1 114 ? 36.163 100.344 90.673 1.00 28.72 114 LYS C O 1
ATOM 7844 N N . SER C 1 115 ? 38.406 100.361 90.392 1.00 28.03 115 SER C N 1
ATOM 7845 C CA . SER C 1 115 ? 38.362 100.760 88.981 1.00 27.85 115 SER C CA 1
ATOM 7846 C C . SER C 1 115 ? 38.171 99.591 88.031 1.00 27.01 115 SER C C 1
ATOM 7847 O O . SER C 1 115 ? 38.967 98.650 88.035 1.00 26.55 115 SER C O 1
ATOM 7850 N N . ALA C 1 116 ? 37.132 99.662 87.202 1.00 24.87 116 ALA C N 1
ATOM 7851 C CA . ALA C 1 116 ? 36.871 98.605 86.232 1.00 23.51 116 ALA C CA 1
ATOM 7852 C C . ALA C 1 116 ? 37.963 98.596 85.160 1.00 23.73 116 ALA C C 1
ATOM 7853 O O . ALA C 1 116 ? 38.241 97.553 84.566 1.00 24.16 116 ALA C O 1
ATOM 7855 N N . ILE C 1 117 ? 38.581 99.757 84.929 1.00 22.51 117 ILE C N 1
ATOM 7856 C CA . ILE C 1 117 ? 39.630 99.903 83.918 1.00 21.16 117 ILE C CA 1
ATOM 7857 C C . ILE C 1 117 ? 40.865 100.575 84.509 1.00 21.39 117 ILE C C 1
ATOM 7858 O O . ILE C 1 117 ? 40.824 101.095 85.622 1.00 20.92 117 ILE C O 1
ATOM 7863 N N . ASP C 1 118 ? 41.958 100.565 83.747 1.00 21.72 118 ASP C N 1
ATOM 7864 C CA . ASP C 1 118 ? 43.215 101.164 84.183 1.00 22.47 118 ASP C CA 1
ATOM 7865 C C . ASP C 1 118 ? 43.110 102.683 84.292 1.00 23.02 118 ASP C C 1
ATOM 7866 O O . ASP C 1 118 ? 42.266 103.305 83.641 1.00 22.12 118 ASP C O 1
ATOM 7871 N N . TYR C 1 119 ? 43.962 103.277 85.124 1.00 23.08 119 TYR C N 1
ATOM 7872 C CA . TYR C 1 119 ? 43.914 104.718 85.349 1.00 22.65 119 TYR C CA 1
ATOM 7873 C C . TYR C 1 119 ? 45.241 105.326 85.787 1.00 21.88 119 TYR C C 1
ATOM 7874 O O . TYR C 1 119 ? 46.073 104.658 86.405 1.00 21.79 119 TYR C O 1
ATOM 7883 N N . GLY C 1 120 ? 45.418 106.602 85.451 1.00 20.82 120 GLY C N 1
ATOM 7884 C CA . GLY C 1 120 ? 46.611 107.346 85.820 1.00 19.23 120 GLY C CA 1
ATOM 7885 C C . GLY C 1 120 ? 46.105 108.610 86.494 1.00 18.36 120 GLY C C 1
ATOM 7886 O O . GLY C 1 120 ? 44.887 108.802 86.570 1.00 16.17 120 GLY C O 1
ATOM 7887 N N . TYR C 1 121 ? 46.995 109.468 86.989 1.00 18.77 121 TYR C N 1
ATOM 7888 C CA . TYR C 1 121 ? 46.540 110.699 87.644 1.00 20.25 121 TYR C CA 1
ATOM 7889 C C . TYR C 1 121 ? 47.197 111.960 87.120 1.00 20.61 121 TYR C C 1
ATOM 7890 O O . TYR C 1 121 ? 48.363 111.954 86.731 1.00 20.71 121 TYR C O 1
ATOM 7899 N N . HIS C 1 122 ? 46.432 113.046 87.127 1.00 20.99 122 HIS C N 1
ATOM 7900 C CA . HIS C 1 122 ? 46.958 114.364 86.785 1.00 22.02 122 HIS C CA 1
ATOM 7901 C C . HIS C 1 122 ? 46.891 114.977 88.175 1.00 23.26 122 HIS C C 1
ATOM 7902 O O . HIS C 1 122 ? 45.987 114.642 88.952 1.00 23.37 122 HIS C O 1
ATOM 7909 N N . ILE C 1 123 ? 47.814 115.862 88.515 1.00 23.46 123 ILE C N 1
ATOM 7910 C CA . ILE C 1 123 ? 47.735 116.462 89.833 1.00 23.30 123 ILE C CA 1
ATOM 7911 C C . ILE C 1 123 ? 47.304 117.929 89.754 1.00 23.88 123 ILE C C 1
ATOM 7912 O O . ILE C 1 123 ? 47.949 118.740 89.083 1.00 24.98 123 ILE C O 1
ATOM 7917 N N . ILE C 1 124 ? 46.197 118.256 90.419 1.00 22.61 124 ILE C N 1
ATOM 7918 C CA . ILE C 1 124 ? 45.706 119.629 90.443 1.00 21.83 124 ILE C CA 1
ATOM 7919 C C . ILE C 1 124 ? 46.333 120.369 91.614 1.00 23.34 124 ILE C C 1
ATOM 7920 O O . ILE C 1 124 ? 46.247 119.921 92.755 1.00 24.57 124 ILE C O 1
ATOM 7925 N N . VAL C 1 125 ? 46.958 121.503 91.327 1.00 23.22 125 VAL C N 1
ATOM 7926 C CA . VAL C 1 125 ? 47.578 122.316 92.359 1.00 22.07 125 VAL C CA 1
ATOM 7927 C C . VAL C 1 125 ? 46.741 123.581 92.562 1.00 23.32 125 VAL C C 1
ATOM 7928 O O . VAL C 1 125 ? 46.797 124.500 91.748 1.00 23.28 125 VAL C O 1
ATOM 7932 N N . LEU C 1 126 ? 45.954 123.621 93.632 1.00 23.72 126 LEU C N 1
ATOM 7933 C CA . LEU C 1 126 ? 45.133 124.791 93.912 1.00 23.80 126 LEU C CA 1
ATOM 7934 C C . LEU C 1 126 ? 45.522 125.525 95.205 1.00 25.41 126 LEU C C 1
ATOM 7935 O O . LEU C 1 126 ? 44.825 126.444 95.640 1.00 26.88 126 LEU C O 1
ATOM 7940 N N . ASP C 1 127 ? 46.638 125.128 95.809 1.00 24.62 127 ASP C N 1
ATOM 7941 C CA . ASP C 1 127 ? 47.125 125.759 97.032 1.00 25.00 127 ASP C CA 1
ATOM 7942 C C . ASP C 1 127 ? 48.646 125.697 96.959 1.00 25.63 127 ASP C C 1
ATOM 7943 O O . ASP C 1 127 ? 49.293 124.935 97.680 1.00 24.52 127 ASP C O 1
ATOM 7948 N N . PRO C 1 128 ? 49.232 126.527 96.080 1.00 26.13 128 PRO C N 1
ATOM 7949 C CA . PRO C 1 128 ? 50.658 126.684 95.773 1.00 26.37 128 PRO C CA 1
ATOM 7950 C C . PRO C 1 128 ? 51.600 127.039 96.910 1.00 27.71 128 PRO C C 1
ATOM 7951 O O . PRO C 1 128 ? 52.348 128.013 96.816 1.00 29.05 128 PRO C O 1
ATOM 7955 N N . THR C 1 129 ? 51.580 126.245 97.973 1.00 28.09 129 THR C N 1
ATOM 7956 C CA . THR C 1 129 ? 52.459 126.489 99.109 1.00 28.80 129 THR C CA 1
ATOM 7957 C C . THR C 1 129 ? 53.890 126.210 98.691 1.00 29.31 129 THR C C 1
ATOM 7958 O O . THR C 1 129 ? 54.127 125.429 97.773 1.00 30.20 129 THR C O 1
ATOM 7962 N N . ASP C 1 130 ? 54.845 126.853 99.351 1.00 30.28 130 ASP C N 1
ATOM 7963 C CA . ASP C 1 130 ? 56.247 126.628 99.032 1.00 32.01 130 ASP C CA 1
ATOM 7964 C C . ASP C 1 130 ? 56.534 125.131 99.044 1.00 32.50 130 ASP C C 1
ATOM 7965 O O . ASP C 1 130 ? 57.170 124.601 98.131 1.00 33.19 130 ASP C O 1
ATOM 7970 N N . SER C 1 131 ? 56.057 124.447 100.080 1.00 32.28 131 SER C N 1
ATOM 7971 C CA . SER C 1 131 ? 56.277 123.011 100.188 1.00 32.41 131 SER C CA 1
ATOM 7972 C C . SER C 1 131 ? 55.524 122.270 99.091 1.00 32.03 131 SER C C 1
ATOM 7973 O O . SER C 1 131 ? 56.082 121.368 98.457 1.00 31.98 131 SER C O 1
ATOM 7976 N N . VAL C 1 132 ? 54.264 122.651 98.870 1.00 30.87 132 VAL C N 1
ATOM 7977 C CA . VAL C 1 132 ? 53.443 122.020 97.841 1.00 29.65 132 VAL C CA 1
ATOM 7978 C C . VAL C 1 132 ? 54.153 122.071 96.495 1.00 29.40 132 VAL C C 1
ATOM 7979 O O . VAL C 1 132 ? 54.289 121.055 95.808 1.00 30.44 132 VAL C O 1
ATOM 7983 N N . ILE C 1 133 ? 54.608 123.257 96.124 1.00 27.63 133 ILE C N 1
ATOM 7984 C CA . ILE C 1 133 ? 55.299 123.429 94.865 1.00 27.10 133 ILE C CA 1
ATOM 7985 C C . ILE C 1 133 ? 56.566 122.592 94.824 1.00 26.49 133 ILE C C 1
ATOM 7986 O O . ILE C 1 133 ? 56.952 122.073 93.780 1.00 26.93 133 ILE C O 1
ATOM 7991 N N . GLU C 1 134 ? 57.201 122.434 95.973 1.00 27.04 134 GLU C N 1
ATOM 7992 C CA . GLU C 1 134 ? 58.419 121.649 96.035 1.00 26.97 134 GLU C CA 1
ATOM 7993 C C . GLU C 1 134 ? 58.097 120.160 95.835 1.00 25.77 134 GLU C C 1
ATOM 7994 O O . GLU C 1 134 ? 58.971 119.373 95.467 1.00 24.19 134 GLU C O 1
ATOM 8000 N N . GLU C 1 135 ? 56.839 119.784 96.061 1.00 24.90 135 GLU C N 1
ATOM 8001 C CA . GLU C 1 135 ? 56.416 118.395 95.885 1.00 27.18 135 GLU C CA 1
ATOM 8002 C C . GLU C 1 135 ? 56.405 118.007 94.405 1.00 28.46 135 GLU C C 1
ATOM 8003 O O . GLU C 1 135 ? 56.491 116.826 94.060 1.00 28.48 135 GLU C O 1
ATOM 8009 N N . LEU C 1 136 ? 56.281 119.000 93.531 1.00 28.85 136 LEU C N 1
ATOM 8010 C CA . LEU C 1 136 ? 56.262 118.740 92.099 1.00 28.58 136 LEU C CA 1
ATOM 8011 C C . LEU C 1 136 ? 57.593 118.128 91.670 1.00 29.44 136 LEU C C 1
ATOM 8012 O O . LEU C 1 136 ? 57.730 117.630 90.557 1.00 29.84 136 LEU C O 1
ATOM 8017 N N . GLU C 1 137 ? 58.572 118.168 92.564 1.00 30.64 137 GLU C N 1
ATOM 8018 C CA . GLU C 1 137 ? 59.884 117.596 92.283 1.00 32.27 137 GLU C CA 1
ATOM 8019 C C . GLU C 1 137 ? 59.840 116.112 92.611 1.00 32.07 137 GLU C C 1
ATOM 8020 O O . GLU C 1 137 ? 60.758 115.368 92.278 1.00 31.86 137 GLU C O 1
ATOM 8026 N N . VAL C 1 138 ? 58.754 115.689 93.250 1.00 32.00 138 VAL C N 1
ATOM 8027 C CA . VAL C 1 138 ? 58.593 114.300 93.663 1.00 32.74 138 VAL C CA 1
ATOM 8028 C C . VAL C 1 138 ? 57.550 113.493 92.891 1.00 32.87 138 VAL C C 1
ATOM 8029 O O . VAL C 1 138 ? 57.846 112.403 92.414 1.00 34.57 138 VAL C O 1
ATOM 8033 N N . LEU C 1 139 ? 56.336 114.021 92.777 1.00 32.69 139 LEU C N 1
ATOM 8034 C CA . LEU C 1 139 ? 55.260 113.322 92.074 1.00 33.22 139 LEU C CA 1
ATOM 8035 C C . LEU C 1 139 ? 55.648 112.668 90.748 1.00 33.48 139 LEU C C 1
ATOM 8036 O O . LEU C 1 139 ? 55.223 111.546 90.462 1.00 32.26 139 LEU C O 1
ATOM 8041 N N . PRO C 1 140 ? 56.446 113.360 89.915 1.00 34.08 140 PRO C N 1
ATOM 8042 C CA . PRO C 1 140 ? 56.849 112.776 88.632 1.00 34.01 140 PRO C CA 1
ATOM 8043 C C . PRO C 1 140 ? 57.372 111.353 88.759 1.00 34.41 140 PRO C C 1
ATOM 8044 O O . PRO C 1 140 ? 56.932 110.468 88.031 1.00 34.98 140 PRO C O 1
ATOM 8048 N N . ASP C 1 141 ? 58.297 111.128 89.689 1.00 35.66 141 ASP C N 1
ATOM 8049 C CA . ASP C 1 141 ? 58.854 109.790 89.880 1.00 36.71 141 ASP C CA 1
ATOM 8050 C C . ASP C 1 141 ? 57.846 108.757 90.381 1.00 35.12 141 ASP C C 1
ATOM 8051 O O . ASP C 1 141 ? 58.143 107.566 90.420 1.00 35.12 141 ASP C O 1
ATOM 8056 N N . LEU C 1 142 ? 56.660 109.211 90.768 1.00 32.74 142 LEU C N 1
ATOM 8057 C CA . LEU C 1 142 ? 55.624 108.300 91.225 1.00 31.74 142 LEU C CA 1
ATOM 8058 C C . LEU C 1 142 ? 54.754 107.934 90.027 1.00 31.33 142 LEU C C 1
ATOM 8059 O O . LEU C 1 142 ? 53.865 107.086 90.126 1.00 30.68 142 LEU C O 1
ATOM 8064 N N . GLY C 1 143 ? 55.010 108.594 88.897 1.00 29.98 143 GLY C N 1
ATOM 8065 C CA . GLY C 1 143 ? 54.233 108.342 87.698 1.00 27.99 143 GLY C CA 1
ATOM 8066 C C . GLY C 1 143 ? 53.166 109.395 87.440 1.00 27.34 143 GLY C C 1
ATOM 8067 O O . GLY C 1 143 ? 52.261 109.178 86.635 1.00 27.41 143 GLY C O 1
ATOM 8068 N N . ILE C 1 144 ? 53.249 110.524 88.143 1.00 26.32 144 ILE C N 1
ATOM 8069 C CA . ILE C 1 144 ? 52.301 111.626 87.964 1.00 25.22 144 ILE C CA 1
ATOM 8070 C C . ILE C 1 144 ? 53.146 112.709 87.296 1.00 25.23 144 ILE C C 1
ATOM 8071 O O . ILE C 1 144 ? 53.838 113.475 87.965 1.00 24.16 144 ILE C O 1
ATOM 8076 N N . THR C 1 145 ? 53.081 112.774 85.973 1.00 25.00 145 THR C N 1
ATOM 8077 C CA . THR C 1 145 ? 53.900 113.719 85.232 1.00 24.30 145 THR C CA 1
ATOM 8078 C C . THR C 1 145 ? 53.171 114.883 84.563 1.00 24.08 145 THR C C 1
ATOM 8079 O O . THR C 1 145 ? 53.662 115.459 83.586 1.00 24.26 145 THR C O 1
ATOM 8083 N N . SER C 1 146 ? 52.003 115.236 85.083 1.00 21.13 146 SER C N 1
ATOM 8084 C CA . SER C 1 146 ? 51.267 116.343 84.511 1.00 20.61 146 SER C CA 1
ATOM 8085 C C . SER C 1 146 ? 50.582 117.160 85.604 1.00 21.54 146 SER C C 1
ATOM 8086 O O . SER C 1 146 ? 49.749 116.642 86.357 1.00 22.57 146 SER C O 1
ATOM 8089 N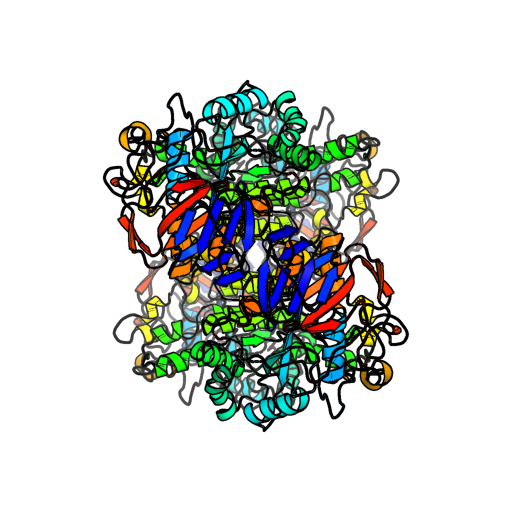 N . PHE C 1 147 ? 50.953 118.435 85.693 1.00 20.90 147 PHE C N 1
ATOM 8090 C CA . PHE C 1 147 ? 50.398 119.332 86.699 1.00 21.01 147 PHE C CA 1
ATOM 8091 C C . PHE C 1 147 ? 49.307 120.209 86.111 1.00 21.42 147 PHE C C 1
ATOM 8092 O O . PHE C 1 147 ? 49.495 120.839 85.071 1.00 23.18 147 PHE C O 1
ATOM 8112 N N . VAL C 1 149 ? 46.497 123.414 86.686 1.00 23.97 149 VAL C N 1
ATOM 8113 C CA . VAL C 1 149 ? 46.117 124.607 87.443 1.00 23.98 149 VAL C CA 1
ATOM 8114 C C . VAL C 1 149 ? 44.914 125.307 86.805 1.00 24.49 149 VAL C C 1
ATOM 8115 O O . VAL C 1 149 ? 44.621 125.109 85.624 1.00 25.31 149 VAL C O 1
ATOM 8119 N N . PHE C 1 150 ? 44.210 126.111 87.598 1.00 23.56 150 PHE C N 1
ATOM 8120 C CA . PHE C 1 150 ? 43.035 126.829 87.116 1.00 22.86 150 PHE C CA 1
ATOM 8121 C C . PHE C 1 150 ? 43.226 128.346 87.114 1.00 23.86 150 PHE C C 1
ATOM 8122 O O . PHE C 1 150 ? 43.796 128.911 88.052 1.00 24.38 150 PHE C O 1
ATOM 8130 N N . MET C 1 151 ? 42.746 128.997 86.054 1.00 23.37 151 MET C N 1
ATOM 8131 C CA . MET C 1 151 ? 42.847 130.447 85.930 1.00 23.36 151 MET C CA 1
ATOM 8132 C C . MET C 1 151 ? 41.520 131.101 86.287 1.00 24.54 151 MET C C 1
ATOM 8133 O O . MET C 1 151 ? 41.409 132.323 86.301 1.00 25.66 151 MET C O 1
ATOM 8138 N N . ALA C 1 152 ? 40.516 130.278 86.575 1.00 25.83 152 ALA C N 1
ATOM 8139 C CA . ALA C 1 152 ? 39.192 130.760 86.950 1.00 27.31 152 ALA C CA 1
ATOM 8140 C C . ALA C 1 152 ? 38.770 130.083 88.250 1.00 30.56 152 ALA C C 1
ATOM 8141 O O . ALA C 1 152 ? 39.551 129.330 88.838 1.00 30.26 152 ALA C O 1
ATOM 8143 N N . TYR C 1 153 ? 37.535 130.349 88.683 1.00 33.90 153 TYR C N 1
ATOM 8144 C CA . TYR C 1 153 ? 36.980 129.798 89.924 1.00 35.51 153 TYR C CA 1
ATOM 8145 C C . TYR C 1 153 ? 37.634 130.430 91.150 1.00 37.29 153 TYR C C 1
ATOM 8146 O O . TYR C 1 153 ? 38.408 129.786 91.862 1.00 36.94 153 TYR C O 1
ATOM 8155 N N . ARG C 1 154 ? 37.311 131.697 91.386 1.00 39.53 154 ARG C N 1
ATOM 8156 C CA . ARG C 1 154 ? 37.850 132.456 92.511 1.00 41.19 154 ARG C CA 1
ATOM 8157 C C . ARG C 1 154 ? 37.579 131.753 93.841 1.00 42.55 154 ARG C C 1
ATOM 8158 O O . ARG C 1 154 ? 36.495 131.198 94.054 1.00 41.70 154 ARG C O 1
ATOM 8166 N N . GLY C 1 155 ? 38.566 131.789 94.734 1.00 43.13 155 GLY C N 1
ATOM 8167 C CA . GLY C 1 155 ? 38.414 131.164 96.039 1.00 43.56 155 GLY C CA 1
ATOM 8168 C C . GLY C 1 155 ? 37.953 129.717 96.004 1.00 43.57 155 GLY C C 1
ATOM 8169 O O . GLY C 1 155 ? 37.135 129.293 96.822 1.00 44.54 155 GLY C O 1
ATOM 8170 N N . MET C 1 156 ? 38.475 128.956 95.052 1.00 43.06 156 MET C N 1
ATOM 8171 C CA . MET C 1 156 ? 38.123 127.551 94.925 1.00 41.27 156 MET C CA 1
ATOM 8172 C C . MET C 1 156 ? 39.258 126.816 94.222 1.00 38.52 156 MET C C 1
ATOM 8173 O O . MET C 1 156 ? 39.848 125.904 94.789 1.00 38.36 156 MET C O 1
ATOM 8178 N N . ASN C 1 157 ? 39.579 127.225 92.997 1.00 35.96 157 ASN C N 1
ATOM 8179 C CA . ASN C 1 157 ? 40.650 126.591 92.231 1.00 32.55 157 ASN C CA 1
ATOM 8180 C C . ASN C 1 157 ? 41.664 127.588 91.681 1.00 31.26 157 ASN C C 1
ATOM 8181 O O . ASN C 1 157 ? 42.827 127.249 91.477 1.00 30.03 157 ASN C O 1
ATOM 8186 N N . MET C 1 158 ? 41.215 128.818 91.442 1.00 30.03 158 MET C N 1
ATOM 8187 C CA . MET C 1 158 ? 42.056 129.851 90.852 1.00 28.50 158 MET C CA 1
ATOM 8188 C C . MET C 1 158 ? 43.399 130.157 91.503 1.00 27.55 158 MET C C 1
ATOM 8189 O O . MET C 1 158 ? 43.496 130.367 92.710 1.00 27.45 158 MET C O 1
ATOM 8194 N N . ILE C 1 159 ? 44.432 130.185 90.669 1.00 26.28 159 ILE C N 1
ATOM 8195 C CA . ILE C 1 159 ? 45.780 130.525 91.089 1.00 26.27 159 ILE C CA 1
ATOM 8196 C C . ILE C 1 159 ? 46.176 131.689 90.173 1.00 27.34 159 ILE C C 1
ATOM 8197 O O . ILE C 1 159 ? 45.435 132.022 89.251 1.00 29.14 159 ILE C O 1
ATOM 8202 N N . ASP C 1 160 ? 47.324 132.308 90.411 1.00 26.81 160 ASP C N 1
ATOM 8203 C CA . ASP C 1 160 ? 47.732 133.457 89.609 1.00 25.48 160 ASP C CA 1
ATOM 8204 C C . ASP C 1 160 ? 48.917 133.198 88.685 1.00 25.02 160 ASP C C 1
ATOM 8205 O O . ASP C 1 160 ? 49.478 132.107 88.673 1.00 25.64 160 ASP C O 1
ATOM 8210 N N . ASP C 1 161 ? 49.305 134.220 87.925 1.00 23.32 161 ASP C N 1
ATOM 8211 C CA . ASP C 1 161 ? 50.418 134.102 86.995 1.00 23.82 161 ASP C CA 1
ATOM 8212 C C . ASP C 1 161 ? 51.698 133.712 87.726 1.00 24.15 161 ASP C C 1
ATOM 8213 O O . ASP C 1 161 ? 52.524 132.966 87.187 1.00 24.36 161 ASP C O 1
ATOM 8218 N N . VAL C 1 162 ? 51.866 134.220 88.947 1.00 23.93 162 VAL C N 1
ATOM 8219 C CA . VAL C 1 162 ? 53.051 133.904 89.750 1.00 24.07 162 VAL C CA 1
ATOM 8220 C C . VAL C 1 162 ? 53.103 132.397 89.990 1.00 24.58 162 VAL C C 1
ATOM 8221 O O . VAL C 1 162 ? 54.158 131.767 89.882 1.00 23.71 162 VAL C O 1
ATOM 8225 N N . THR C 1 163 ? 51.944 131.832 90.314 1.00 24.78 163 THR C N 1
ATOM 8226 C CA . THR C 1 163 ? 51.819 130.404 90.562 1.00 26.52 163 THR C CA 1
ATOM 8227 C C . THR C 1 163 ? 52.102 129.632 89.274 1.00 26.19 163 THR C C 1
ATOM 8228 O O . THR C 1 163 ? 52.985 128.768 89.239 1.00 25.70 163 THR C O 1
ATOM 8232 N N . LEU C 1 164 ? 51.355 129.964 88.221 1.00 25.31 164 LEU C N 1
ATOM 8233 C CA . LEU C 1 164 ? 51.504 129.331 86.910 1.00 24.48 164 LEU C CA 1
ATOM 8234 C C . LEU C 1 164 ? 52.967 129.330 86.452 1.00 24.54 164 LEU C C 1
ATOM 8235 O O . LEU C 1 164 ? 53.475 128.323 85.954 1.00 24.14 164 LEU C O 1
ATOM 8240 N N . LEU C 1 165 ? 53.644 130.456 86.634 1.00 23.70 165 LEU C N 1
ATOM 8241 C CA . LEU C 1 165 ? 55.044 130.562 86.260 1.00 24.03 165 LEU C CA 1
ATOM 8242 C C . LEU C 1 165 ? 55.899 129.612 87.107 1.00 25.78 165 LEU C C 1
ATOM 8243 O O . LEU C 1 165 ? 56.855 129.013 86.606 1.00 25.51 165 LEU C O 1
ATOM 8248 N N . LYS C 1 166 ? 55.563 129.478 88.390 1.00 25.94 166 LYS C N 1
ATOM 8249 C CA . LYS C 1 166 ? 56.316 128.592 89.271 1.00 25.48 166 LYS C CA 1
ATOM 8250 C C . LYS C 1 166 ? 56.066 127.148 88.873 1.00 25.05 166 LYS C C 1
ATOM 8251 O O . LYS C 1 166 ? 56.983 126.321 88.892 1.00 22.41 166 LYS C O 1
ATOM 8257 N N . THR C 1 167 ? 54.819 126.855 88.508 1.00 24.50 167 THR C N 1
ATOM 8258 C CA . THR C 1 167 ? 54.439 125.515 88.078 1.00 24.00 167 THR C CA 1
ATOM 8259 C C . THR C 1 167 ? 55.122 125.202 86.746 1.00 24.46 167 THR C C 1
ATOM 8260 O O . THR C 1 167 ? 55.685 124.123 86.577 1.00 24.17 167 THR C O 1
ATOM 8264 N N . LEU C 1 168 ? 55.078 126.146 85.805 1.00 24.14 168 LEU C N 1
ATOM 8265 C CA . LEU C 1 168 ? 55.716 125.941 84.506 1.00 24.35 168 LEU C CA 1
ATOM 8266 C C . LEU C 1 168 ? 57.196 125.666 84.728 1.00 24.89 168 LEU C C 1
ATOM 8267 O O . LEU C 1 168 ? 57.793 124.809 84.069 1.00 25.23 168 LEU C O 1
ATOM 8272 N N . ASP C 1 169 ? 57.784 126.389 85.671 1.00 25.13 169 ASP C N 1
ATOM 8273 C CA . ASP C 1 169 ? 59.200 126.234 85.962 1.00 26.44 169 ASP C CA 1
ATOM 8274 C C . ASP C 1 169 ? 59.542 124.861 86.557 1.00 26.78 169 ASP C C 1
ATOM 8275 O O . ASP C 1 169 ? 60.539 124.246 86.173 1.00 26.35 169 ASP C O 1
ATOM 8280 N N . LYS C 1 170 ? 58.715 124.383 87.486 1.00 26.45 170 LYS C N 1
ATOM 8281 C CA . LYS C 1 170 ? 58.934 123.078 88.102 1.00 25.80 170 LYS C CA 1
ATOM 8282 C C . LYS C 1 170 ? 58.755 121.954 87.079 1.00 26.23 170 LYS C C 1
ATOM 8283 O O . LYS C 1 170 ? 59.489 120.959 87.099 1.00 24.67 170 LYS C O 1
ATOM 8289 N N . ALA C 1 171 ? 57.778 122.117 86.190 1.00 26.09 171 ALA C N 1
ATOM 8290 C CA . ALA C 1 171 ? 57.505 121.126 85.155 1.00 25.58 171 ALA C CA 1
ATOM 8291 C C . ALA C 1 171 ? 58.710 120.971 84.227 1.00 26.93 171 ALA C C 1
ATOM 8292 O O . ALA C 1 171 ? 59.062 119.857 83.835 1.00 27.02 171 ALA C O 1
ATOM 8294 N N . VAL C 1 172 ? 59.347 122.085 83.874 1.00 25.98 172 VAL C N 1
ATOM 8295 C CA . VAL C 1 172 ? 60.510 122.016 83.002 1.00 25.93 172 VAL C CA 1
ATOM 8296 C C . VAL C 1 172 ? 61.649 121.272 83.687 1.00 27.39 172 VAL C C 1
ATOM 8297 O O . VAL C 1 172 ? 62.366 120.499 83.056 1.00 27.89 172 VAL C O 1
ATOM 8301 N N . LYS C 1 173 ? 61.813 121.501 84.982 1.00 28.88 173 LYS C N 1
ATOM 8302 C CA . LYS C 1 173 ? 62.885 120.848 85.722 1.00 30.32 173 LYS C CA 1
ATOM 8303 C C . LYS C 1 173 ? 62.648 119.361 85.944 1.00 29.49 173 LYS C C 1
ATOM 8304 O O . LYS C 1 173 ? 63.592 118.577 85.935 1.00 29.52 173 LYS C O 1
ATOM 8310 N N . THR C 1 174 ? 61.390 118.971 86.112 1.00 27.94 174 THR C N 1
ATOM 8311 C CA . THR C 1 174 ? 61.050 117.575 86.349 1.00 26.89 174 THR C CA 1
ATOM 8312 C C . THR C 1 174 ? 60.568 116.860 85.096 1.00 27.54 174 THR C C 1
ATOM 8313 O O . THR C 1 174 ? 60.118 115.716 85.162 1.00 27.80 174 THR C O 1
ATOM 8317 N N . GLY C 1 175 ? 60.649 117.539 83.958 1.00 28.11 175 GLY C N 1
ATOM 8318 C CA . GLY C 1 175 ? 60.198 116.945 82.715 1.00 26.79 175 GLY C CA 1
ATOM 8319 C C . GLY C 1 175 ? 58.716 116.627 82.750 1.00 27.28 175 GLY C C 1
ATOM 8320 O O . GLY C 1 175 ? 58.298 115.548 82.341 1.00 28.98 175 GLY C O 1
ATOM 8321 N N . SER C 1 176 ? 57.914 117.559 83.251 1.00 26.98 176 SER C N 1
ATOM 8322 C CA . SER C 1 176 ? 56.474 117.350 83.323 1.00 25.55 176 SER C CA 1
ATOM 8323 C C . SER C 1 176 ? 55.738 118.297 82.391 1.00 23.72 176 SER C C 1
ATOM 8324 O O . SER C 1 176 ? 56.340 119.194 81.801 1.00 23.94 176 SER C O 1
ATOM 8327 N N . LEU C 1 177 ? 54.432 118.094 82.269 1.00 21.42 177 LEU C N 1
ATOM 8328 C CA . LEU C 1 177 ? 53.613 118.924 81.403 1.00 20.71 177 LEU C CA 1
ATOM 8329 C C . LEU C 1 177 ? 52.533 119.669 82.183 1.00 21.06 177 LEU C C 1
ATOM 8330 O O . LEU C 1 177 ? 51.722 119.059 82.879 1.00 20.58 177 LEU C O 1
ATOM 8335 N N . VAL C 1 178 ? 52.516 120.990 82.055 1.00 20.78 178 VAL C N 1
ATOM 8336 C CA . VAL C 1 178 ? 51.515 121.786 82.743 1.00 20.46 178 VAL C CA 1
ATOM 8337 C C . VAL C 1 178 ? 50.231 121.857 81.917 1.00 21.41 178 VAL C C 1
ATOM 8338 O O . VAL C 1 178 ? 50.266 122.124 80.721 1.00 23.37 178 VAL C O 1
ATOM 8342 N N . MET C 1 179 ? 49.104 121.599 82.566 1.00 21.52 179 MET C N 1
ATOM 8343 C CA . MET C 1 179 ? 47.801 121.656 81.928 1.00 21.34 179 MET C CA 1
ATOM 8344 C C . MET C 1 179 ? 47.083 122.843 82.555 1.00 23.42 179 MET C C 1
ATOM 8345 O O . MET C 1 179 ? 47.302 123.149 83.729 1.00 25.04 179 MET C O 1
ATOM 8350 N N . VAL C 1 180 ? 46.225 123.515 81.794 1.00 22.33 180 VAL C N 1
ATOM 8351 C CA . VAL C 1 180 ? 45.538 124.666 82.351 1.00 21.92 180 VAL C CA 1
ATOM 8352 C C . VAL C 1 180 ? 44.124 124.912 81.849 1.00 22.04 180 VAL C C 1
ATOM 8353 O O . VAL C 1 180 ? 43.832 124.766 80.665 1.00 21.83 180 VAL C O 1
ATOM 8357 N N . HIS C 1 181 ? 43.250 125.269 82.787 1.00 22.04 181 HIS C N 1
ATOM 8358 C CA . HIS C 1 181 ? 41.864 125.617 82.502 1.00 21.44 181 HIS C CA 1
ATOM 8359 C C . HIS C 1 181 ? 41.988 127.119 82.243 1.00 22.50 181 HIS C C 1
ATOM 8360 O O . HIS C 1 181 ? 42.204 127.895 83.172 1.00 23.64 181 HIS C O 1
ATOM 8367 N N . ALA C 1 182 ? 41.868 127.530 80.983 1.00 22.66 182 ALA C N 1
ATOM 8368 C CA . ALA C 1 182 ? 42.044 128.936 80.640 1.00 21.21 182 ALA C CA 1
ATOM 8369 C C . ALA C 1 182 ? 40.806 129.806 80.455 1.00 20.47 182 ALA C C 1
ATOM 8370 O O . ALA C 1 182 ? 40.187 129.839 79.395 1.00 19.93 182 ALA C O 1
ATOM 8372 N N . GLU C 1 183 ? 40.465 130.525 81.512 1.00 20.64 183 GLU C N 1
ATOM 8373 C CA . GLU C 1 183 ? 39.353 131.462 81.499 1.00 20.15 183 GLU C CA 1
ATOM 8374 C C . GLU C 1 183 ? 39.784 132.563 82.438 1.00 20.33 183 GLU C C 1
ATOM 8375 O O . GLU C 1 183 ? 40.474 132.295 83.421 1.00 19.65 183 GLU C O 1
ATOM 8381 N N . ASN C 1 184 ? 39.414 133.800 82.129 1.00 20.19 184 ASN C N 1
ATOM 8382 C CA . ASN C 1 184 ? 39.763 134.892 83.016 1.00 18.69 184 ASN C CA 1
ATOM 8383 C C . ASN C 1 184 ? 38.653 134.933 84.058 1.00 19.79 184 ASN C C 1
ATOM 8384 O O . ASN C 1 184 ? 37.552 135.445 83.805 1.00 18.69 184 ASN C O 1
ATOM 8389 N N . GLY C 1 185 ? 38.959 134.360 85.223 1.00 20.01 185 GLY C N 1
ATOM 8390 C CA . GLY C 1 185 ? 38.006 134.277 86.314 1.00 20.24 185 GLY C CA 1
ATOM 8391 C C . GLY C 1 185 ? 37.413 135.592 86.757 1.00 20.10 185 GLY C C 1
ATOM 8392 O O . GLY C 1 185 ? 36.206 135.694 86.979 1.00 19.60 185 GLY C O 1
ATOM 8393 N N . ASP C 1 186 ? 38.259 136.604 86.887 1.00 20.52 186 ASP C N 1
ATOM 8394 C CA . ASP C 1 186 ? 37.790 137.906 87.305 1.00 21.28 186 ASP C CA 1
ATOM 8395 C C . ASP C 1 186 ? 36.821 138.467 86.281 1.00 21.82 186 ASP C C 1
ATOM 8396 O O . ASP C 1 186 ? 35.766 138.991 86.644 1.00 23.79 186 ASP C O 1
ATOM 8401 N N . ALA C 1 187 ? 37.156 138.343 85.002 1.00 21.33 187 ALA C N 1
ATOM 8402 C CA . ALA C 1 187 ? 36.263 138.842 83.970 1.00 21.55 187 ALA C CA 1
ATOM 8403 C C . ALA C 1 187 ? 34.923 138.134 84.127 1.00 21.38 187 ALA C C 1
ATOM 8404 O O . ALA C 1 187 ? 33.870 138.769 84.085 1.00 23.47 187 ALA C O 1
ATOM 8406 N N . ALA C 1 188 ? 34.962 136.820 84.320 1.00 19.97 188 ALA C N 1
ATOM 8407 C CA . ALA C 1 188 ? 33.728 136.059 84.489 1.00 21.10 188 ALA C CA 1
ATOM 8408 C C . ALA C 1 188 ? 32.947 136.548 85.713 1.00 22.12 188 ALA C C 1
ATOM 8409 O O . ALA C 1 188 ? 31.752 136.829 85.620 1.00 20.78 188 ALA C O 1
ATOM 8411 N N . ASP C 1 189 ? 33.620 136.651 86.855 1.00 23.28 189 ASP C N 1
ATOM 8412 C CA . ASP C 1 189 ? 32.961 137.111 88.070 1.00 25.04 189 ASP C CA 1
ATOM 8413 C C . ASP C 1 189 ? 32.248 138.431 87.843 1.00 25.95 189 ASP C C 1
ATOM 8414 O O . ASP C 1 189 ? 31.089 138.588 88.233 1.00 25.64 189 ASP C O 1
ATOM 8419 N N . TYR C 1 190 ? 32.942 139.374 87.208 1.00 26.40 190 TYR C N 1
ATOM 8420 C CA . TYR C 1 190 ? 32.373 140.688 86.909 1.00 26.34 190 TYR C CA 1
ATOM 8421 C C . TYR C 1 190 ? 31.039 140.547 86.178 1.00 26.75 190 TYR C C 1
ATOM 8422 O O . TYR C 1 190 ? 30.039 141.156 86.562 1.00 27.19 190 TYR C O 1
ATOM 8431 N N . LEU C 1 191 ? 31.028 139.742 85.122 1.00 26.22 191 LEU C N 1
ATOM 8432 C CA . LEU C 1 191 ? 29.813 139.547 84.349 1.00 27.42 191 LEU C CA 1
ATOM 8433 C C . LEU C 1 191 ? 28.772 138.733 85.099 1.00 28.98 191 LEU C C 1
ATOM 8434 O O . LEU C 1 191 ? 27.581 139.028 85.024 1.00 29.24 191 LEU C O 1
ATOM 8439 N N . ARG C 1 192 ? 29.212 137.711 85.829 1.00 31.39 192 ARG C N 1
ATOM 8440 C CA . ARG C 1 192 ? 28.286 136.873 86.587 1.00 33.37 192 ARG C CA 1
ATOM 8441 C C . ARG C 1 192 ? 27.494 137.726 87.570 1.00 32.83 192 ARG C C 1
ATOM 8442 O O . ARG C 1 192 ? 26.267 137.685 87.600 1.00 31.89 192 ARG C O 1
ATOM 8450 N N . ASP C 1 193 ? 28.207 138.509 88.371 1.00 33.33 193 ASP C N 1
ATOM 8451 C CA . ASP C 1 193 ? 27.575 139.369 89.362 1.00 34.45 193 ASP C CA 1
ATOM 8452 C C . ASP C 1 193 ? 26.707 140.460 88.742 1.00 35.81 193 ASP C C 1
ATOM 8453 O O . ASP C 1 193 ? 25.622 140.771 89.249 1.00 35.69 193 ASP C O 1
ATOM 8458 N N . LYS C 1 194 ? 27.187 141.039 87.648 1.00 36.86 194 LYS C N 1
ATOM 8459 C CA . LYS C 1 194 ? 26.451 142.085 86.958 1.00 36.65 194 LYS C CA 1
ATOM 8460 C C . LYS C 1 194 ? 25.095 141.537 86.514 1.00 36.53 194 LYS C C 1
ATOM 8461 O O . LYS C 1 194 ? 24.076 142.206 86.657 1.00 36.83 194 LYS C O 1
ATOM 8467 N N . PHE C 1 195 ? 25.085 140.312 85.992 1.00 36.92 195 PHE C N 1
ATOM 8468 C CA . PHE C 1 195 ? 23.848 139.686 85.537 1.00 37.78 195 PHE C CA 1
ATOM 8469 C C . PHE C 1 195 ? 22.874 139.434 86.678 1.00 39.26 195 PHE C C 1
ATOM 8470 O O . PHE C 1 195 ? 21.682 139.729 86.570 1.00 39.27 195 PHE C O 1
ATOM 8478 N N . VAL C 1 196 ? 23.381 138.869 87.767 1.00 39.99 196 VAL C N 1
ATOM 8479 C CA . VAL C 1 196 ? 22.543 138.570 88.913 1.00 41.26 196 VAL C CA 1
ATOM 8480 C C . VAL C 1 196 ? 21.976 139.856 89.487 1.00 42.38 196 VAL C C 1
ATOM 8481 O O . VAL C 1 196 ? 20.815 139.903 89.888 1.00 43.10 196 VAL C O 1
ATOM 8485 N N . ALA C 1 197 ? 22.794 140.901 89.517 1.00 42.80 197 ALA C N 1
ATOM 8486 C CA . ALA C 1 197 ? 22.353 142.193 90.030 1.00 43.50 197 ALA C CA 1
ATOM 8487 C C . ALA C 1 197 ? 21.175 142.722 89.206 1.00 44.33 197 ALA C C 1
ATOM 8488 O O . ALA C 1 197 ? 20.287 143.389 89.736 1.00 45.29 197 ALA C O 1
ATOM 8490 N N . GLU C 1 198 ? 21.175 142.427 87.909 1.00 44.46 198 GLU C N 1
ATOM 8491 C CA . GLU C 1 198 ? 20.103 142.868 87.020 1.00 45.23 198 GLU C CA 1
ATOM 8492 C C . GLU C 1 198 ? 18.932 141.897 87.078 1.00 44.59 198 GLU C C 1
ATOM 8493 O O . GLU C 1 198 ? 17.991 141.997 86.290 1.00 43.83 198 GLU C O 1
ATOM 8499 N N . GLY C 1 199 ? 19.004 140.947 88.002 1.00 44.09 199 GLY C N 1
ATOM 8500 C CA . GLY C 1 199 ? 17.936 139.976 88.144 1.00 44.20 199 GLY C CA 1
ATOM 8501 C C . GLY C 1 199 ? 17.948 138.851 87.125 1.00 45.29 199 GLY C C 1
ATOM 8502 O O . GLY C 1 199 ? 16.986 138.085 87.043 1.00 46.22 199 GLY C O 1
ATOM 8503 N N . LYS C 1 200 ? 19.021 138.742 86.342 1.00 45.56 200 LYS C N 1
ATOM 8504 C CA . LYS C 1 200 ? 19.127 137.680 85.339 1.00 44.59 200 LYS C CA 1
ATOM 8505 C C . LYS C 1 200 ? 19.735 136.436 85.984 1.00 43.07 200 LYS C C 1
ATOM 8506 O O . LYS C 1 200 ? 20.933 136.395 86.271 1.00 43.37 200 LYS C O 1
ATOM 8512 N N . THR C 1 201 ? 18.903 135.418 86.199 1.00 40.72 201 THR C N 1
ATOM 8513 C CA . THR C 1 201 ? 19.354 134.202 86.863 1.00 38.69 201 THR C CA 1
ATOM 8514 C C . THR C 1 201 ? 19.198 132.863 86.134 1.00 37.49 201 THR C C 1
ATOM 8515 O O . THR C 1 201 ? 19.637 131.827 86.644 1.00 36.69 201 THR C O 1
ATOM 8519 N N . ALA C 1 202 ? 18.582 132.873 84.956 1.00 35.94 202 ALA C N 1
ATOM 8520 C CA . ALA C 1 202 ? 18.404 131.641 84.187 1.00 34.36 202 ALA C CA 1
ATOM 8521 C C . ALA C 1 202 ? 19.754 131.036 83.771 1.00 34.52 202 ALA C C 1
ATOM 8522 O O . ALA C 1 202 ? 20.778 131.721 83.754 1.00 34.47 202 ALA C O 1
ATOM 8524 N N . PRO C 1 203 ? 19.768 129.739 83.427 1.00 34.20 203 PRO C N 1
ATOM 8525 C CA . PRO C 1 203 ? 20.987 129.037 83.014 1.00 33.66 203 PRO C CA 1
ATOM 8526 C C . PRO C 1 203 ? 21.761 129.709 81.884 1.00 34.25 203 PRO C C 1
ATOM 8527 O O . PRO C 1 203 ? 22.994 129.676 81.867 1.00 34.32 203 PRO C O 1
ATOM 8531 N N . ILE C 1 204 ? 21.040 130.316 80.944 1.00 33.45 204 ILE C N 1
ATOM 8532 C CA . ILE C 1 204 ? 21.671 130.978 79.806 1.00 33.19 204 ILE C CA 1
ATOM 8533 C C . ILE C 1 204 ? 22.767 131.934 80.234 1.00 32.16 204 ILE C C 1
ATOM 8534 O O . ILE C 1 204 ? 23.788 132.078 79.555 1.00 31.77 204 ILE C O 1
ATOM 8539 N N . TYR C 1 205 ? 22.553 132.597 81.360 1.00 30.20 205 TYR C N 1
ATOM 8540 C CA . TYR C 1 205 ? 23.530 133.552 81.846 1.00 29.68 205 TYR C CA 1
ATOM 8541 C C . TYR C 1 205 ? 24.834 132.921 82.297 1.00 28.30 205 TYR C C 1
ATOM 8542 O O . TYR C 1 205 ? 25.819 133.615 82.543 1.00 27.66 205 TYR C O 1
ATOM 8551 N N . HIS C 1 206 ? 24.849 131.598 82.394 1.00 27.36 206 HIS C N 1
ATOM 8552 C CA . HIS C 1 206 ? 26.082 130.926 82.759 1.00 26.68 206 HIS C CA 1
ATOM 8553 C C . HIS C 1 206 ? 26.999 131.123 81.558 1.00 25.74 206 HIS C C 1
ATOM 8554 O O . HIS C 1 206 ? 28.186 131.393 81.704 1.00 25.16 206 HIS C O 1
ATOM 8561 N N . ALA C 1 207 ? 26.429 130.996 80.365 1.00 25.49 207 ALA C N 1
ATOM 8562 C CA . ALA C 1 207 ? 27.190 131.151 79.133 1.00 25.73 207 ALA C CA 1
ATOM 8563 C C . ALA C 1 207 ? 27.536 132.609 78.859 1.00 25.96 207 ALA C C 1
ATOM 8564 O O . ALA C 1 207 ? 28.702 132.949 78.626 1.00 26.91 207 ALA C O 1
ATOM 8566 N N . LEU C 1 208 ? 26.525 133.473 78.891 1.00 25.05 208 LEU C N 1
ATOM 8567 C CA . LEU C 1 208 ? 26.742 134.888 78.627 1.00 23.88 208 LEU C CA 1
ATOM 8568 C C . LEU C 1 208 ? 27.711 135.527 79.623 1.00 24.11 208 LEU C C 1
ATOM 8569 O O . LEU C 1 208 ? 28.410 136.487 79.284 1.00 25.01 208 LEU C O 1
ATOM 8574 N N . SER C 1 209 ? 27.765 134.995 80.842 1.00 22.40 209 SER C N 1
ATOM 8575 C CA . SER C 1 209 ? 28.654 135.551 81.856 1.00 22.92 209 SER C CA 1
ATOM 8576 C C . SER C 1 209 ? 30.113 135.200 81.596 1.00 22.29 209 SER C C 1
ATOM 8577 O O . SER C 1 209 ? 31.017 135.746 82.231 1.00 21.38 209 SER C O 1
ATOM 8580 N N . ARG C 1 210 ? 30.344 134.279 80.668 1.00 22.00 210 ARG C N 1
ATOM 8581 C CA . ARG C 1 210 ? 31.705 133.894 80.327 1.00 23.01 210 ARG C CA 1
ATOM 8582 C C . ARG C 1 210 ? 31.833 133.592 78.837 1.00 22.90 210 ARG C C 1
ATOM 8583 O O . ARG C 1 210 ? 32.034 132.450 78.419 1.00 23.13 210 ARG C O 1
ATOM 8591 N N . PRO C 1 211 ? 31.730 134.645 78.014 1.00 22.57 211 PRO C N 1
ATOM 8592 C CA . PRO C 1 211 ? 31.818 134.587 76.555 1.00 21.15 211 PRO C CA 1
ATOM 8593 C C . PRO C 1 211 ? 33.228 134.246 76.078 1.00 19.41 211 PRO C C 1
ATOM 8594 O O . PRO C 1 211 ? 34.196 134.329 76.839 1.00 20.11 211 PRO C O 1
ATOM 8598 N N . PRO C 1 212 ? 33.357 133.874 74.798 1.00 17.54 212 PRO C N 1
ATOM 8599 C CA . PRO C 1 212 ? 34.628 133.508 74.168 1.00 15.28 212 PRO C CA 1
ATOM 8600 C C . PRO C 1 212 ? 35.840 134.344 74.563 1.00 15.50 212 PRO C C 1
ATOM 8601 O O . PRO C 1 212 ? 36.934 133.806 74.738 1.00 16.43 212 PRO C O 1
ATOM 8605 N N . ARG C 1 213 ? 35.662 135.652 74.706 1.00 14.99 213 ARG C N 1
ATOM 8606 C CA . ARG C 1 213 ? 36.789 136.510 75.054 1.00 14.70 213 ARG C CA 1
ATOM 8607 C C . ARG C 1 213 ? 37.415 136.100 76.380 1.00 15.12 213 ARG C C 1
ATOM 8608 O O . ARG C 1 213 ? 38.636 136.143 76.537 1.00 14.03 213 ARG C O 1
ATOM 8616 N N . VAL C 1 214 ? 36.568 135.717 77.334 1.00 16.26 214 VAL C N 1
ATOM 8617 C CA . VAL C 1 214 ? 37.023 135.286 78.651 1.00 17.49 214 VAL C CA 1
ATOM 8618 C C . VAL C 1 214 ? 37.980 134.105 78.500 1.00 18.32 214 VAL C C 1
ATOM 8619 O O . VAL C 1 214 ? 39.030 134.048 79.152 1.00 17.53 214 VAL C O 1
ATOM 8623 N N . GLU C 1 215 ? 37.614 133.167 77.630 1.00 17.14 215 GLU C N 1
ATOM 8624 C CA . GLU C 1 215 ? 38.446 131.997 77.379 1.00 16.02 215 GLU C CA 1
ATOM 8625 C C . GLU C 1 215 ? 39.694 132.386 76.586 1.00 16.39 215 GLU C C 1
ATOM 8626 O O . GLU C 1 215 ? 40.819 132.048 76.966 1.00 18.11 215 GLU C O 1
ATOM 8632 N N . ALA C 1 216 ? 39.488 133.103 75.485 1.00 16.71 216 ALA C N 1
ATOM 8633 C CA . ALA C 1 216 ? 40.582 133.518 74.608 1.00 16.04 216 ALA C CA 1
ATOM 8634 C C . ALA C 1 216 ? 41.724 134.206 75.348 1.00 15.44 216 ALA C C 1
ATOM 8635 O O . ALA C 1 216 ? 42.880 133.799 75.235 1.00 15.40 216 ALA C O 1
ATOM 8637 N N . GLU C 1 217 ? 41.393 135.247 76.105 1.00 15.45 217 GLU C N 1
ATOM 8638 C CA . GLU C 1 217 ? 42.392 136.002 76.856 1.00 14.04 217 GLU C CA 1
ATOM 8639 C C . GLU C 1 217 ? 43.241 135.077 77.730 1.00 13.03 217 GLU C C 1
ATOM 8640 O O . GLU C 1 217 ? 44.468 135.042 77.603 1.00 11.75 217 GLU C O 1
ATOM 8646 N N . ALA C 1 218 ? 42.584 134.322 78.607 1.00 13.31 218 ALA C N 1
ATOM 8647 C CA . ALA C 1 218 ? 43.281 133.407 79.507 1.00 13.16 218 ALA C CA 1
ATOM 8648 C C . ALA C 1 218 ? 44.170 132.453 78.721 1.00 13.12 218 ALA C C 1
ATOM 8649 O O . ALA C 1 218 ? 45.333 132.219 79.078 1.00 12.05 218 ALA C O 1
ATOM 8651 N N . THR C 1 219 ? 43.622 131.906 77.643 1.00 12.48 219 THR C N 1
ATOM 8652 C CA . THR C 1 219 ? 44.391 130.996 76.810 1.00 12.57 219 THR C CA 1
ATOM 8653 C C . THR C 1 219 ? 45.681 131.685 76.360 1.00 12.85 219 THR C C 1
ATOM 8654 O O . THR C 1 219 ? 46.788 131.167 76.555 1.00 12.33 219 THR C O 1
ATOM 8658 N N . ALA C 1 220 ? 45.541 132.873 75.787 1.00 13.00 220 ALA C N 1
ATOM 8659 C CA . ALA C 1 220 ? 46.703 133.603 75.310 1.00 13.35 220 ALA C CA 1
ATOM 8660 C C . ALA C 1 220 ? 47.719 133.854 76.418 1.00 14.28 220 ALA C C 1
ATOM 8661 O O . ALA C 1 220 ? 48.924 133.659 76.222 1.00 16.08 220 ALA C O 1
ATOM 8663 N N . ARG C 1 221 ? 47.233 134.279 77.583 1.00 13.93 221 ARG C N 1
ATOM 8664 C CA . ARG C 1 221 ? 48.104 134.562 78.724 1.00 13.84 221 ARG C CA 1
ATOM 8665 C C . ARG C 1 221 ? 48.897 133.318 79.139 1.00 14.65 221 ARG C C 1
ATOM 8666 O O . ARG C 1 221 ? 50.126 133.367 79.300 1.00 13.45 221 ARG C O 1
ATOM 8674 N N . ALA C 1 222 ? 48.194 132.202 79.305 1.00 13.87 222 ALA C N 1
ATOM 8675 C CA . ALA C 1 222 ? 48.854 130.967 79.690 1.00 15.54 222 ALA C CA 1
ATOM 8676 C C . ALA C 1 222 ? 49.956 130.648 78.676 1.00 16.00 222 ALA C C 1
ATOM 8677 O O . ALA C 1 222 ? 51.108 130.400 79.044 1.00 17.20 222 ALA C O 1
ATOM 8679 N N . LEU C 1 223 ? 49.609 130.677 77.394 1.00 15.72 223 LEU C N 1
ATOM 8680 C CA . LEU C 1 223 ? 50.582 130.379 76.350 1.00 15.21 223 LEU C CA 1
ATOM 8681 C C . LEU C 1 223 ? 51.760 131.350 76.382 1.00 14.81 223 LEU C C 1
ATOM 8682 O O . LEU C 1 223 ? 52.906 130.957 76.139 1.00 14.25 223 LEU C O 1
ATOM 8687 N N . ALA C 1 224 ? 51.479 132.614 76.688 1.00 14.31 224 ALA C N 1
ATOM 8688 C CA . ALA C 1 224 ? 52.525 133.630 76.771 1.00 14.25 224 ALA C CA 1
ATOM 8689 C C . ALA C 1 224 ? 53.477 133.292 77.919 1.00 14.31 224 ALA C C 1
ATOM 8690 O O . ALA C 1 224 ? 54.706 133.378 77.784 1.00 11.85 224 ALA C O 1
ATOM 8692 N N . LEU C 1 225 ? 52.896 132.908 79.053 1.00 15.27 225 LEU C N 1
ATOM 8693 C CA . LEU C 1 225 ? 53.682 132.535 80.223 1.00 16.39 225 LEU C CA 1
ATOM 8694 C C . LEU C 1 225 ? 54.526 131.306 79.904 1.00 16.39 225 LEU C C 1
ATOM 8695 O O . LEU C 1 225 ? 55.696 131.221 80.295 1.00 15.28 225 LEU C O 1
ATOM 8700 N N . ALA C 1 226 ? 53.934 130.354 79.187 1.00 17.19 226 ALA C N 1
ATOM 8701 C CA . ALA C 1 226 ? 54.664 129.149 78.800 1.00 17.53 226 ALA C CA 1
ATOM 8702 C C . ALA C 1 226 ? 55.844 129.574 77.923 1.00 18.18 226 ALA C C 1
ATOM 8703 O O . ALA C 1 226 ? 56.951 129.054 78.059 1.00 18.98 226 ALA C O 1
ATOM 8705 N N . GLU C 1 227 ? 55.608 130.537 77.037 1.00 17.64 227 GLU C N 1
ATOM 8706 C CA . GLU C 1 227 ? 56.658 131.036 76.158 1.00 19.31 227 GLU C CA 1
ATOM 8707 C C . GLU C 1 227 ? 57.806 131.642 76.959 1.00 20.93 227 GLU C C 1
ATOM 8708 O O . GLU C 1 227 ? 58.980 131.409 76.651 1.00 21.90 227 GLU C O 1
ATOM 8714 N N . ILE C 1 228 ? 57.459 132.433 77.977 1.00 21.97 228 ILE C N 1
ATOM 8715 C CA . ILE C 1 228 ? 58.448 133.095 78.838 1.00 22.10 228 ILE C CA 1
ATOM 8716 C C . ILE C 1 228 ? 59.301 132.080 79.587 1.00 22.03 228 ILE C C 1
ATOM 8717 O O . ILE C 1 228 ? 60.526 132.187 79.619 1.00 21.06 228 ILE C O 1
ATOM 8722 N N . VAL C 1 229 ? 58.649 131.105 80.207 1.00 22.48 229 VAL C N 1
ATOM 8723 C CA . VAL C 1 229 ? 59.374 130.079 80.938 1.00 24.16 229 VAL C CA 1
ATOM 8724 C C . VAL C 1 229 ? 60.048 129.153 79.938 1.00 24.44 229 VAL C C 1
ATOM 8725 O O . VAL C 1 229 ? 61.009 128.461 80.268 1.00 24.77 229 VAL C O 1
ATOM 8729 N N . ASN C 1 230 ? 59.544 129.167 78.707 1.00 24.83 230 ASN C N 1
ATOM 8730 C CA . ASN C 1 230 ? 60.061 128.315 77.642 1.00 24.41 230 ASN C CA 1
ATOM 8731 C C . ASN C 1 230 ? 59.762 126.868 78.022 1.00 22.52 230 ASN C C 1
ATOM 8732 O O . ASN C 1 230 ? 60.652 126.025 78.121 1.00 21.10 230 ASN C O 1
ATOM 8737 N N . ALA C 1 231 ? 58.483 126.599 78.224 1.00 21.35 231 ALA C N 1
ATOM 8738 C CA . ALA C 1 231 ? 58.034 125.286 78.630 1.00 21.02 231 ALA C CA 1
ATOM 8739 C C . ALA C 1 231 ? 56.837 124.821 77.826 1.00 20.54 231 ALA C C 1
ATOM 8740 O O . ALA C 1 231 ? 56.098 125.625 77.261 1.00 20.91 231 ALA C O 1
ATOM 8742 N N . PRO C 1 232 ? 56.634 123.503 77.757 1.00 19.80 232 PRO C N 1
ATOM 8743 C CA . PRO C 1 232 ? 55.492 122.974 77.016 1.00 18.86 232 PRO C CA 1
ATOM 8744 C C . PRO C 1 232 ? 54.265 123.177 77.891 1.00 17.89 232 PRO C C 1
ATOM 8745 O O . PRO C 1 232 ? 54.366 123.137 79.116 1.00 18.64 232 PRO C O 1
ATOM 8749 N N . ILE C 1 233 ? 53.112 123.401 77.271 1.00 17.20 233 ILE C N 1
ATOM 8750 C CA . ILE C 1 233 ? 51.882 123.601 78.022 1.00 15.78 233 ILE C CA 1
ATOM 8751 C C . ILE C 1 233 ? 50.744 122.932 77.269 1.00 16.48 233 ILE C C 1
ATOM 8752 O O . ILE C 1 233 ? 50.798 122.797 76.044 1.00 17.49 233 ILE C O 1
ATOM 8757 N N . TYR C 1 234 ? 49.719 122.515 78.004 1.00 15.07 234 TYR C N 1
ATOM 8758 C CA . TYR C 1 234 ? 48.583 121.827 77.421 1.00 15.97 234 TYR C CA 1
ATOM 8759 C C . TYR C 1 234 ? 47.289 122.538 77.799 1.00 18.38 234 TYR C C 1
ATOM 8760 O O . TYR C 1 234 ? 46.933 122.603 78.974 1.00 20.60 234 TYR C O 1
ATOM 8769 N N . ILE C 1 235 ? 46.587 123.082 76.810 1.00 17.68 235 ILE C N 1
ATOM 8770 C CA . ILE C 1 235 ? 45.348 123.780 77.092 1.00 17.69 235 ILE C CA 1
ATOM 8771 C C . ILE C 1 235 ? 44.182 122.811 77.015 1.00 18.80 235 ILE C C 1
ATOM 8772 O O . ILE C 1 235 ? 43.883 122.265 75.950 1.00 19.72 235 ILE C O 1
ATOM 8777 N N . VAL C 1 236 ? 43.528 122.592 78.152 1.00 18.51 236 VAL C N 1
ATOM 8778 C CA . VAL C 1 236 ? 42.386 121.689 78.195 1.00 19.68 236 VAL C CA 1
ATOM 8779 C C . VAL C 1 236 ? 41.159 122.378 77.618 1.00 19.46 236 VAL C C 1
ATOM 8780 O O . VAL C 1 236 ? 41.067 123.603 77.601 1.00 19.65 236 VAL C O 1
ATOM 8784 N N . HIS C 1 237 ? 40.218 121.567 77.154 1.00 20.65 237 HIS C N 1
ATOM 8785 C CA . HIS C 1 237 ? 38.980 122.025 76.543 1.00 20.87 237 HIS C CA 1
ATOM 8786 C C . HIS C 1 237 ? 38.979 123.358 75.782 1.00 20.42 237 HIS C C 1
ATOM 8787 O O . HIS C 1 237 ? 38.432 124.351 76.257 1.00 20.40 237 HIS C O 1
ATOM 8794 N N . VAL C 1 238 ? 39.609 123.378 74.607 1.00 20.02 238 VAL C N 1
ATOM 8795 C CA . VAL C 1 238 ? 39.587 124.564 73.753 1.00 20.24 238 VAL C CA 1
ATOM 8796 C C . VAL C 1 238 ? 38.195 124.426 73.156 1.00 20.48 238 VAL C C 1
ATOM 8797 O O . VAL C 1 238 ? 37.883 123.406 72.544 1.00 22.14 238 VAL C O 1
ATOM 8801 N N . THR C 1 239 ? 37.364 125.447 73.317 1.00 19.99 239 THR C N 1
ATOM 8802 C CA . THR C 1 239 ? 35.982 125.350 72.874 1.00 19.98 239 THR C CA 1
ATOM 8803 C C . THR C 1 239 ? 35.462 126.252 71.754 1.00 20.79 239 THR C C 1
ATOM 8804 O O . THR C 1 239 ? 34.345 126.052 71.278 1.00 20.83 239 THR C O 1
ATOM 8808 N N . CYS C 1 240 ? 36.236 127.241 71.330 1.00 20.05 240 CYS C N 1
ATOM 8809 C CA . CYS C 1 240 ? 35.732 128.142 70.305 1.00 18.98 240 CYS C CA 1
ATOM 8810 C C . CYS C 1 240 ? 36.804 128.672 69.379 1.00 19.29 240 CYS C C 1
ATOM 8811 O O . CYS C 1 240 ? 38.001 128.514 69.629 1.00 19.66 240 CYS C O 1
ATOM 8814 N N . GLU C 1 241 ? 36.355 129.328 68.317 1.00 19.25 241 GLU C N 1
ATOM 8815 C CA . GLU C 1 241 ? 37.249 129.891 67.317 1.00 21.19 241 GLU C CA 1
ATOM 8816 C C . GLU C 1 241 ? 38.281 130.872 67.877 1.00 20.94 241 GLU C C 1
ATOM 8817 O O . GLU C 1 241 ? 39.466 130.798 67.529 1.00 20.71 241 GLU C O 1
ATOM 8823 N N . GLU C 1 242 ? 37.847 131.776 68.751 1.00 19.98 242 GLU C N 1
ATOM 8824 C CA . GLU C 1 242 ? 38.774 132.759 69.301 1.00 21.19 242 GLU C CA 1
ATOM 8825 C C . GLU C 1 242 ? 39.880 132.185 70.177 1.00 20.30 242 GLU C C 1
ATOM 8826 O O . GLU C 1 242 ? 41.031 132.597 70.056 1.00 21.05 242 GLU C O 1
ATOM 8832 N N . SER C 1 243 ? 39.563 131.236 71.052 1.00 20.08 243 SER C N 1
ATOM 8833 C CA . SER C 1 243 ? 40.616 130.665 71.889 1.00 19.02 243 SER C CA 1
ATOM 8834 C C . SER C 1 243 ? 41.520 129.765 71.050 1.00 17.83 243 SER C C 1
ATOM 8835 O O . SER C 1 243 ? 42.735 129.731 71.256 1.00 18.89 243 SER C O 1
ATOM 8838 N N . LEU C 1 244 ? 40.936 129.043 70.097 1.00 16.66 244 LEU C N 1
ATOM 8839 C CA . LEU C 1 244 ? 41.735 128.168 69.246 1.00 16.17 244 LEU C CA 1
ATOM 8840 C C . LEU C 1 244 ? 42.755 129.019 68.504 1.00 17.90 244 LEU C C 1
ATOM 8841 O O . LEU C 1 244 ? 43.919 128.630 68.349 1.00 18.06 244 LEU C O 1
ATOM 8846 N N . GLU C 1 245 ? 42.316 130.193 68.064 1.00 18.23 245 GLU C N 1
ATOM 8847 C CA . GLU C 1 245 ? 43.193 131.093 67.340 1.00 20.18 245 GLU C CA 1
ATOM 8848 C C . GLU C 1 245 ? 44.450 131.441 68.136 1.00 20.17 245 GLU C C 1
ATOM 8849 O O . GLU C 1 245 ? 45.550 131.522 67.574 1.00 18.97 245 GLU C O 1
ATOM 8855 N N . GLU C 1 246 ? 44.294 131.649 69.441 1.00 19.36 246 GLU C N 1
ATOM 8856 C CA . GLU C 1 246 ? 45.438 131.982 70.282 1.00 18.40 246 GLU C CA 1
ATOM 8857 C C . GLU C 1 246 ? 46.398 130.797 70.350 1.00 17.92 246 GLU C C 1
ATOM 8858 O O . GLU C 1 246 ? 47.620 130.971 70.342 1.00 16.23 246 GLU C O 1
ATOM 8864 N N . VAL C 1 247 ? 45.843 129.588 70.426 1.00 17.38 247 VAL C N 1
ATOM 8865 C CA . VAL C 1 247 ? 46.670 128.384 70.479 1.00 17.03 247 VAL C CA 1
ATOM 8866 C C . VAL C 1 247 ? 47.488 128.352 69.201 1.00 16.27 247 VAL C C 1
ATOM 8867 O O . VAL C 1 247 ? 48.708 128.145 69.209 1.00 15.18 247 VAL C O 1
ATOM 8871 N N . MET C 1 248 ? 46.796 128.580 68.098 1.00 15.75 248 MET C N 1
ATOM 8872 C CA . MET C 1 248 ? 47.434 128.585 66.799 1.00 16.43 248 MET C CA 1
ATOM 8873 C C . MET C 1 248 ? 48.538 129.642 66.712 1.00 16.16 248 MET C C 1
ATOM 8874 O O . MET C 1 248 ? 49.642 129.360 66.218 1.00 15.57 248 MET C O 1
ATOM 8879 N N . ARG C 1 249 ? 48.266 130.850 67.205 1.00 15.37 249 ARG C N 1
ATOM 8880 C CA . ARG C 1 249 ? 49.281 131.903 67.155 1.00 17.04 249 ARG C CA 1
ATOM 8881 C C . ARG C 1 249 ? 50.497 131.494 67.976 1.00 17.52 249 ARG C C 1
ATOM 8882 O O . ARG C 1 249 ? 51.638 131.716 67.570 1.00 18.65 249 ARG C O 1
ATOM 8890 N N . ALA C 1 250 ? 50.248 130.881 69.127 1.00 19.18 250 ALA C N 1
ATOM 8891 C CA . ALA C 1 250 ? 51.328 130.429 69.992 1.00 18.81 250 ALA C CA 1
ATOM 8892 C C . ALA C 1 250 ? 52.177 129.394 69.245 1.00 19.84 250 ALA C C 1
ATOM 8893 O O . ALA C 1 250 ? 53.413 129.488 69.224 1.00 19.12 250 ALA C O 1
ATOM 8895 N N . LYS C 1 251 ? 51.516 128.412 68.625 1.00 19.28 251 LYS C N 1
ATOM 8896 C CA . LYS C 1 251 ? 52.236 127.376 67.879 1.00 19.34 251 LYS C CA 1
ATOM 8897 C C . LYS C 1 251 ? 53.147 127.980 66.811 1.00 20.31 251 LYS C C 1
ATOM 8898 O O . LYS C 1 251 ? 54.271 127.524 66.626 1.00 22.42 251 LYS C O 1
ATOM 8904 N N . SER C 1 252 ? 52.672 129.006 66.113 1.00 21.08 252 SER C N 1
ATOM 8905 C CA . SER C 1 252 ? 53.494 129.638 65.084 1.00 21.34 252 SER C CA 1
ATOM 8906 C C . SER C 1 252 ? 54.713 130.356 65.637 1.00 20.15 252 SER C C 1
ATOM 8907 O O . SER C 1 252 ? 55.739 130.435 64.969 1.00 21.00 252 SER C O 1
ATOM 8910 N N . ARG C 1 253 ? 54.609 130.881 66.853 1.00 19.49 253 ARG C N 1
ATOM 8911 C CA . ARG C 1 253 ? 55.736 131.573 67.461 1.00 18.38 253 ARG C CA 1
ATOM 8912 C C . ARG C 1 253 ? 56.776 130.574 67.943 1.00 19.85 253 ARG C C 1
ATOM 8913 O O . ARG C 1 253 ? 57.855 130.963 68.368 1.00 21.46 253 ARG C O 1
ATOM 8921 N N . GLY C 1 254 ? 56.448 129.287 67.904 1.00 20.03 254 GLY C N 1
ATOM 8922 C CA . GLY C 1 254 ? 57.397 128.286 68.355 1.00 21.02 254 GLY C CA 1
ATOM 8923 C C . GLY C 1 254 ? 57.128 127.779 69.765 1.00 23.06 254 GLY C C 1
ATOM 8924 O O . GLY C 1 254 ? 57.906 126.994 70.319 1.00 23.51 254 GLY C O 1
ATOM 8925 N N . VAL C 1 255 ? 56.028 128.228 70.358 1.00 21.83 255 VAL C N 1
ATOM 8926 C CA . VAL C 1 255 ? 55.687 127.786 71.697 1.00 22.49 255 VAL C CA 1
ATOM 8927 C C . VAL C 1 255 ? 55.235 126.335 71.608 1.00 23.45 255 VAL C C 1
ATOM 8928 O O . VAL C 1 255 ? 54.438 125.980 70.741 1.00 24.34 255 VAL C O 1
ATOM 8932 N N . ARG C 1 256 ? 55.756 125.489 72.486 1.00 24.13 256 ARG C N 1
ATOM 8933 C CA . ARG C 1 256 ? 55.345 124.094 72.478 1.00 25.24 256 ARG C CA 1
ATOM 8934 C C . ARG C 1 256 ? 53.978 124.047 73.130 1.00 23.90 256 ARG C C 1
ATOM 8935 O O . ARG C 1 256 ? 53.830 123.601 74.265 1.00 25.65 256 ARG C O 1
ATOM 8943 N N . ALA C 1 257 ? 52.979 124.533 72.403 1.00 21.82 257 ALA C N 1
ATOM 8944 C CA . ALA C 1 257 ? 51.615 124.570 72.901 1.00 19.95 257 ALA C CA 1
ATOM 8945 C C . ALA C 1 257 ? 50.815 123.396 72.376 1.00 19.29 257 ALA C C 1
ATOM 8946 O O . ALA C 1 257 ? 50.849 123.100 71.179 1.00 20.61 257 ALA C O 1
ATOM 8948 N N . LEU C 1 258 ? 50.104 122.726 73.276 1.00 17.30 258 LEU C N 1
ATOM 8949 C CA . LEU C 1 258 ? 49.277 121.589 72.907 1.00 15.83 258 LEU C CA 1
ATOM 8950 C C . LEU C 1 258 ? 47.888 121.950 73.361 1.00 14.99 258 LEU C C 1
ATOM 8951 O O . LEU C 1 258 ? 47.734 122.771 74.256 1.00 16.73 258 LEU C O 1
ATOM 8956 N N . ALA C 1 259 ? 46.879 121.342 72.749 1.00 13.17 259 ALA C N 1
ATOM 8957 C CA . ALA C 1 259 ? 45.512 121.614 73.131 1.00 14.77 259 ALA C CA 1
ATOM 8958 C C . ALA C 1 259 ? 44.623 120.421 72.810 1.00 16.19 259 ALA C C 1
ATOM 8959 O O . ALA C 1 259 ? 45.031 119.500 72.105 1.00 15.93 259 ALA C O 1
ATOM 8961 N N . GLU C 1 260 ? 43.403 120.452 73.333 1.00 17.49 260 GLU C N 1
ATOM 8962 C CA . GLU C 1 260 ? 42.433 119.384 73.128 1.00 18.58 260 GLU C CA 1
ATOM 8963 C C . GLU C 1 260 ? 41.035 119.994 73.096 1.00 18.53 260 GLU C C 1
ATOM 8964 O O . GLU C 1 260 ? 40.876 121.200 73.278 1.00 18.47 260 GLU C O 1
ATOM 8970 N N . THR C 1 261 ? 40.030 119.159 72.841 1.00 18.45 261 THR C N 1
ATOM 8971 C CA . THR C 1 261 ? 38.634 119.602 72.873 1.00 19.12 261 THR C CA 1
ATOM 8972 C C . THR C 1 261 ? 37.881 118.475 73.551 1.00 19.27 261 THR C C 1
ATOM 8973 O O . THR C 1 261 ? 38.469 117.434 73.878 1.00 18.28 261 THR C O 1
ATOM 8977 N N . CYS C 1 262 ? 36.585 118.674 73.749 1.00 16.74 262 CYS C N 1
ATOM 8978 C CA . CYS C 1 262 ? 35.796 117.663 74.403 1.00 18.06 262 CYS C CA 1
ATOM 8979 C C . CYS C 1 262 ? 34.509 117.441 73.638 1.00 19.45 262 CYS C C 1
ATOM 8980 O O . CYS C 1 262 ? 33.889 118.377 73.144 1.00 20.47 262 CYS C O 1
ATOM 8983 N N . THR C 1 263 ? 34.130 116.177 73.547 1.00 20.21 263 THR C N 1
ATOM 8984 C CA . THR C 1 263 ? 32.945 115.748 72.838 1.00 20.30 263 THR C CA 1
ATOM 8985 C C . THR C 1 263 ? 31.824 116.773 72.729 1.00 22.87 263 THR C C 1
ATOM 8986 O O . THR C 1 263 ? 31.421 117.134 71.621 1.00 24.32 263 THR C O 1
ATOM 8990 N N . HIS C 1 264 ? 31.321 117.248 73.867 1.00 24.33 264 HIS C N 1
ATOM 8991 C CA . HIS C 1 264 ? 30.203 118.195 73.858 1.00 24.60 264 HIS C CA 1
ATOM 8992 C C . HIS C 1 264 ? 30.449 119.517 73.131 1.00 24.14 264 HIS C C 1
ATOM 8993 O O . HIS C 1 264 ? 29.499 120.189 72.728 1.00 24.30 264 HIS C O 1
ATOM 9000 N N . TYR C 1 265 ? 31.709 119.888 72.952 1.00 23.34 265 TYR C N 1
ATOM 9001 C CA . TYR C 1 265 ? 32.019 121.123 72.249 1.00 23.60 265 TYR C CA 1
ATOM 9002 C C . TYR C 1 265 ? 31.925 120.939 70.735 1.00 24.14 265 TYR C C 1
ATOM 9003 O O . TYR C 1 265 ? 32.146 121.879 69.971 1.00 25.67 265 TYR C O 1
ATOM 9012 N N . LEU C 1 266 ? 31.589 119.724 70.310 1.00 22.89 266 LEU C N 1
ATOM 9013 C CA . LEU C 1 266 ? 31.434 119.414 68.893 1.00 21.73 266 LEU C CA 1
ATOM 9014 C C . LEU C 1 266 ? 29.957 119.167 68.599 1.00 21.82 266 LEU C C 1
ATOM 9015 O O . LEU C 1 266 ? 29.578 118.921 67.454 1.00 22.60 266 LEU C O 1
ATOM 9020 N N . TYR C 1 267 ? 29.122 119.248 69.628 1.00 21.13 267 TYR C N 1
ATOM 9021 C CA . TYR C 1 267 ? 27.710 118.959 69.457 1.00 22.29 267 TYR C CA 1
ATOM 9022 C C . TYR C 1 267 ? 26.721 119.888 70.132 1.00 23.29 267 TYR C C 1
ATOM 9023 O O . TYR C 1 267 ? 25.607 120.062 69.643 1.00 24.69 267 TYR C O 1
ATOM 9032 N N . LEU C 1 268 ? 27.104 120.475 71.258 1.00 23.63 268 LEU C N 1
ATOM 9033 C CA . LEU C 1 268 ? 26.181 121.339 71.980 1.00 24.06 268 LEU C CA 1
ATOM 9034 C C . LEU C 1 268 ? 26.421 122.822 71.752 1.00 24.52 268 LEU C C 1
ATOM 9035 O O . LEU C 1 268 ? 27.521 123.240 71.394 1.00 25.30 268 LEU C O 1
ATOM 9040 N N . THR C 1 269 ? 25.380 123.620 71.954 1.00 25.95 269 THR C N 1
ATOM 9041 C CA . THR C 1 269 ? 25.482 125.066 71.765 1.00 27.47 269 THR C CA 1
ATOM 9042 C C . THR C 1 269 ? 24.833 125.783 72.934 1.00 27.99 269 THR C C 1
ATOM 9043 O O . THR C 1 269 ? 24.000 125.207 73.632 1.00 27.48 269 THR C O 1
ATOM 9047 N N . LYS C 1 270 ? 25.194 127.048 73.128 1.00 28.97 270 LYS C N 1
ATOM 9048 C CA . LYS C 1 270 ? 24.643 127.817 74.229 1.00 29.80 270 LYS C CA 1
ATOM 9049 C C . LYS C 1 270 ? 23.122 127.837 74.194 1.00 29.62 270 LYS C C 1
ATOM 9050 O O . LYS C 1 270 ? 22.485 128.028 75.223 1.00 29.86 270 LYS C O 1
ATOM 9056 N N . GLU C 1 271 ? 22.535 127.624 73.022 1.00 30.62 271 GLU C N 1
ATOM 9057 C CA . GLU C 1 271 ? 21.081 127.615 72.928 1.00 33.59 271 GLU C CA 1
ATOM 9058 C C . GLU C 1 271 ? 20.506 126.455 73.734 1.00 34.55 271 GLU C C 1
ATOM 9059 O O . GLU C 1 271 ? 19.343 126.483 74.137 1.00 34.69 271 GLU C O 1
ATOM 9065 N N . ASP C 1 272 ? 21.324 125.435 73.973 1.00 35.66 272 ASP C N 1
ATOM 9066 C CA . ASP C 1 272 ? 20.882 124.284 74.754 1.00 36.30 272 ASP C CA 1
ATOM 9067 C C . ASP C 1 272 ? 20.577 124.694 76.201 1.00 36.79 272 ASP C C 1
ATOM 9068 O O . ASP C 1 272 ? 19.768 124.056 76.879 1.00 35.94 272 ASP C O 1
ATOM 9073 N N . LEU C 1 273 ? 21.228 125.756 76.674 1.00 36.65 273 LEU C N 1
ATOM 9074 C CA . LEU C 1 273 ? 21.001 126.238 78.031 1.00 36.91 273 LEU C CA 1
ATOM 9075 C C . LEU C 1 273 ? 19.663 126.959 78.121 1.00 38.00 273 LEU C C 1
ATOM 9076 O O . LEU C 1 273 ? 19.256 127.407 79.192 1.00 39.12 273 LEU C O 1
ATOM 9081 N N . GLU C 1 274 ? 18.977 127.071 76.989 1.00 38.85 274 GLU C N 1
ATOM 9082 C CA . GLU C 1 274 ? 17.690 127.743 76.959 1.00 38.70 274 GLU C CA 1
ATOM 9083 C C . GLU C 1 274 ? 16.548 126.753 76.900 1.00 39.30 274 GLU C C 1
ATOM 9084 O O . GLU C 1 274 ? 15.385 127.147 76.880 1.00 39.37 274 GLU C O 1
ATOM 9090 N N . ARG C 1 275 ? 16.877 125.467 76.855 1.00 40.65 275 ARG C N 1
ATOM 9091 C CA . ARG C 1 275 ? 15.846 124.445 76.830 1.00 42.04 275 ARG C CA 1
ATOM 9092 C C . ARG C 1 275 ? 14.958 124.760 78.027 1.00 43.02 275 ARG C C 1
ATOM 9093 O O . ARG C 1 275 ? 15.452 125.071 79.113 1.00 43.81 275 ARG C O 1
ATOM 9101 N N . PRO C 1 276 ? 13.634 124.679 77.843 1.00 44.02 276 PRO C N 1
ATOM 9102 C CA . PRO C 1 276 ? 12.634 124.962 78.878 1.00 43.98 276 PRO C CA 1
ATOM 9103 C C . PRO C 1 276 ? 12.628 124.070 80.119 1.00 43.69 276 PRO C C 1
ATOM 9104 O O . PRO C 1 276 ? 13.161 122.960 80.119 1.00 43.99 276 PRO C O 1
ATOM 9108 N N . ASP C 1 277 ? 12.006 124.589 81.172 1.00 42.88 277 ASP C N 1
ATOM 9109 C CA . ASP C 1 277 ? 11.854 123.887 82.436 1.00 42.09 277 ASP C CA 1
ATOM 9110 C C . ASP C 1 277 ? 13.148 123.492 83.129 1.00 41.09 277 ASP C C 1
ATOM 9111 O O . ASP C 1 277 ? 13.277 122.379 83.651 1.00 42.10 277 ASP C O 1
ATOM 9116 N N . PHE C 1 278 ? 14.104 124.410 83.138 1.00 37.92 278 PHE C N 1
ATOM 9117 C CA . PHE C 1 278 ? 15.379 124.179 83.794 1.00 35.13 278 PHE C CA 1
ATOM 9118 C C . PHE C 1 278 ? 16.197 123.049 83.165 1.00 34.15 278 PHE C C 1
ATOM 9119 O O . PHE C 1 278 ? 17.201 122.623 83.734 1.00 34.81 278 PHE C O 1
ATOM 9127 N N . GLU C 1 279 ? 15.777 122.560 82.000 1.00 32.67 279 GLU C N 1
ATOM 9128 C CA . GLU C 1 279 ? 16.526 121.497 81.329 1.00 31.55 279 GLU C CA 1
ATOM 9129 C C . GLU C 1 279 ? 17.912 122.026 80.961 1.00 30.22 279 GLU C C 1
ATOM 9130 O O . GLU C 1 279 ? 18.911 121.300 81.018 1.00 28.48 279 GLU C O 1
ATOM 9136 N N . GLY C 1 280 ? 17.962 123.303 80.593 1.00 28.94 280 GLY C N 1
ATOM 9137 C CA . GLY C 1 280 ? 19.222 123.921 80.229 1.00 28.07 280 GLY C CA 1
ATOM 9138 C C . GLY C 1 280 ? 20.293 123.750 81.287 1.00 27.52 280 GLY C C 1
ATOM 9139 O O . GLY C 1 280 ? 21.489 123.825 80.992 1.00 27.92 280 GLY C O 1
ATOM 9140 N N . ALA C 1 281 ? 19.871 123.520 82.527 1.00 27.37 281 ALA C N 1
ATOM 9141 C CA . ALA C 1 281 ? 20.810 123.340 83.628 1.00 26.83 281 ALA C CA 1
ATOM 9142 C C . ALA C 1 281 ? 21.734 122.159 83.344 1.00 26.95 281 ALA C C 1
ATOM 9143 O O . ALA C 1 281 ? 22.897 122.157 83.754 1.00 27.25 281 ALA C O 1
ATOM 9145 N N . LYS C 1 282 ? 21.215 121.157 82.639 1.00 26.05 282 LYS C N 1
ATOM 9146 C CA . LYS C 1 282 ? 22.007 119.981 82.305 1.00 25.72 282 LYS C CA 1
ATOM 9147 C C . LYS C 1 282 ? 23.243 120.354 81.500 1.00 25.93 282 LYS C C 1
ATOM 9148 O O . LYS C 1 282 ? 24.278 119.698 81.593 1.00 26.14 282 LYS C O 1
ATOM 9154 N N . TYR C 1 283 ? 23.131 121.422 80.718 1.00 26.25 283 TYR C N 1
ATOM 9155 C CA . TYR C 1 283 ? 24.217 121.862 79.853 1.00 25.78 283 TYR C CA 1
ATOM 9156 C C . TYR C 1 283 ? 25.096 122.925 80.449 1.00 25.08 283 TYR C C 1
ATOM 9157 O O . TYR C 1 283 ? 25.846 123.592 79.737 1.00 26.01 283 TYR C O 1
ATOM 9166 N N . VAL C 1 284 ? 25.015 123.077 81.763 1.00 23.79 284 VAL C N 1
ATOM 9167 C CA . VAL C 1 284 ? 25.840 124.056 82.432 1.00 23.27 284 VAL C CA 1
ATOM 9168 C C . VAL C 1 284 ? 27.204 123.450 82.739 1.00 24.73 284 VAL C C 1
ATOM 9169 O O . VAL C 1 284 ? 27.414 122.840 83.796 1.00 25.33 284 VAL C O 1
ATOM 9173 N N . PHE C 1 285 ? 28.122 123.594 81.788 1.00 24.50 285 PHE C N 1
ATOM 9174 C CA . PHE C 1 285 ? 29.487 123.118 81.959 1.00 24.00 285 PHE C CA 1
ATOM 9175 C C . PHE C 1 285 ? 30.401 124.263 81.557 1.00 23.35 285 PHE C C 1
ATOM 9176 O O . PHE C 1 285 ? 29.950 125.236 80.949 1.00 22.31 285 PHE C O 1
ATOM 9184 N N . THR C 1 286 ? 31.678 124.149 81.900 1.00 22.15 286 THR C N 1
ATOM 9185 C CA . THR C 1 286 ? 32.630 125.209 81.622 1.00 21.52 286 THR C CA 1
ATOM 9186 C C . THR C 1 286 ? 33.890 124.749 80.895 1.00 21.06 286 THR C C 1
ATOM 9187 O O . THR C 1 286 ? 34.449 123.704 81.220 1.00 21.36 286 THR C O 1
ATOM 9191 N N . PRO C 1 287 ? 34.352 125.529 79.898 1.00 20.61 287 PRO C N 1
ATOM 9192 C CA . PRO C 1 287 ? 33.734 126.781 79.450 1.00 19.20 287 PRO C CA 1
ATOM 9193 C C . PRO C 1 287 ? 32.337 126.527 78.898 1.00 20.18 287 PRO C C 1
ATOM 9194 O O . PRO C 1 287 ? 31.958 125.380 78.656 1.00 22.14 287 PRO C O 1
ATOM 9198 N N . PRO C 1 288 ? 31.553 127.592 78.682 1.00 20.35 288 PRO C N 1
ATOM 9199 C CA . PRO C 1 288 ? 30.188 127.455 78.165 1.00 19.79 288 PRO C CA 1
ATOM 9200 C C . PRO C 1 288 ? 30.092 126.878 76.760 1.00 20.15 288 PRO C C 1
ATOM 9201 O O . PRO C 1 288 ? 31.021 126.997 75.962 1.00 19.31 288 PRO C O 1
ATOM 9205 N N . ALA C 1 289 ? 28.949 126.263 76.467 1.00 20.49 289 ALA C N 1
ATOM 9206 C CA . ALA C 1 289 ? 28.694 125.715 75.145 1.00 20.24 289 ALA C CA 1
ATOM 9207 C C . ALA C 1 289 ? 28.733 126.910 74.196 1.00 20.39 289 ALA C C 1
ATOM 9208 O O . ALA C 1 289 ? 28.202 127.978 74.512 1.00 19.75 289 ALA C O 1
ATOM 9210 N N . ARG C 1 290 ? 29.351 126.734 73.035 1.00 20.44 290 ARG C N 1
ATOM 9211 C CA . ARG C 1 290 ? 29.465 127.816 72.069 1.00 20.84 290 ARG C CA 1
ATOM 9212 C C . ARG C 1 290 ? 28.397 127.809 70.974 1.00 21.84 290 ARG C C 1
ATOM 9213 O O . ARG C 1 290 ? 27.210 127.662 71.258 1.00 22.45 290 ARG C O 1
ATOM 9221 N N . ALA C 1 291 ? 28.816 127.979 69.722 1.00 23.40 291 ALA C N 1
ATOM 9222 C CA . ALA C 1 291 ? 27.877 127.991 68.603 1.00 24.86 291 ALA C CA 1
ATOM 9223 C C . ALA C 1 291 ? 28.264 126.962 67.548 1.00 26.91 291 ALA C C 1
ATOM 9224 O O . ALA C 1 291 ? 29.377 126.428 67.575 1.00 28.05 291 ALA C O 1
ATOM 9226 N N . LYS C 1 292 ? 27.351 126.692 66.616 1.00 27.35 292 LYS C N 1
ATOM 9227 C CA . LYS C 1 292 ? 27.614 125.727 65.556 1.00 28.20 292 LYS C CA 1
ATOM 9228 C C . LYS C 1 292 ? 28.845 126.066 64.725 1.00 28.33 292 LYS C C 1
ATOM 9229 O O . LYS C 1 292 ? 29.564 125.167 64.284 1.00 29.00 292 LYS C O 1
ATOM 9235 N N . LYS C 1 293 ? 29.096 127.352 64.503 1.00 26.52 293 LYS C N 1
ATOM 9236 C CA . LYS C 1 293 ? 30.254 127.728 63.709 1.00 25.63 293 LYS C CA 1
ATOM 9237 C C . LYS C 1 293 ? 31.517 127.275 64.427 1.00 25.39 293 LYS C C 1
ATOM 9238 O O . LYS C 1 293 ? 32.546 127.007 63.800 1.00 25.90 293 LYS C O 1
ATOM 9244 N N . ASP C 1 294 ? 31.440 127.170 65.747 1.00 23.63 294 ASP C N 1
ATOM 9245 C CA . ASP C 1 294 ? 32.597 126.722 66.505 1.00 23.16 294 ASP C CA 1
ATOM 9246 C C . ASP C 1 294 ? 32.754 125.211 66.300 1.00 22.31 294 ASP C C 1
ATOM 9247 O O . ASP C 1 294 ? 33.868 124.686 66.323 1.00 21.41 294 ASP C O 1
ATOM 9252 N N . HIS C 1 295 ? 31.637 124.518 66.081 1.00 21.06 295 HIS C N 1
ATOM 9253 C CA . HIS C 1 295 ? 31.688 123.079 65.833 1.00 21.72 295 HIS C CA 1
ATOM 9254 C C . HIS C 1 295 ? 32.492 122.835 64.554 1.00 23.27 295 HIS C C 1
ATOM 9255 O O . HIS C 1 295 ? 33.350 121.950 64.503 1.00 23.44 295 HIS C O 1
ATOM 9262 N N . ASP C 1 296 ? 32.206 123.617 63.514 1.00 23.52 296 ASP C N 1
ATOM 9263 C CA . ASP C 1 296 ? 32.914 123.452 62.250 1.00 23.75 296 ASP C CA 1
ATOM 9264 C C . ASP C 1 296 ? 34.382 123.772 62.442 1.00 22.70 296 ASP C C 1
ATOM 9265 O O . ASP C 1 296 ? 35.254 123.045 61.971 1.00 23.50 296 ASP C O 1
ATOM 9270 N N . VAL C 1 297 ? 34.653 124.867 63.138 1.00 20.14 297 VAL C N 1
ATOM 9271 C CA . VAL C 1 297 ? 36.023 125.266 63.390 1.00 17.99 297 VAL C CA 1
ATOM 9272 C C . VAL C 1 297 ? 36.797 124.134 64.049 1.00 17.20 297 VAL C C 1
ATOM 9273 O O . VAL C 1 297 ? 37.888 123.777 63.602 1.00 16.32 297 VAL C O 1
ATOM 9277 N N . LEU C 1 298 ? 36.220 123.570 65.108 1.00 16.98 298 LEU C N 1
ATOM 9278 C CA . LEU C 1 298 ? 36.853 122.488 65.856 1.00 16.90 298 LEU C CA 1
ATOM 9279 C C . LEU C 1 298 ? 37.030 121.218 65.018 1.00 16.54 298 LEU C C 1
ATOM 9280 O O . LEU C 1 298 ? 38.121 120.628 64.994 1.00 16.02 298 LEU C O 1
ATOM 9285 N N . TRP C 1 299 ? 35.970 120.791 64.337 1.00 14.94 299 TRP C N 1
ATOM 9286 C CA . TRP C 1 299 ? 36.074 119.610 63.493 1.00 15.72 299 TRP C CA 1
ATOM 9287 C C . TRP C 1 299 ? 37.151 119.817 62.426 1.00 16.14 299 TRP C C 1
ATOM 9288 O O . TRP C 1 299 ? 37.918 118.899 62.148 1.00 16.92 299 TRP C O 1
ATOM 9299 N N . ASN C 1 300 ? 37.221 121.012 61.832 1.00 15.51 300 ASN C N 1
ATOM 9300 C CA . ASN C 1 300 ? 38.241 121.275 60.817 1.00 17.26 300 ASN C CA 1
ATOM 9301 C C . ASN C 1 300 ? 39.607 121.171 61.449 1.00 18.24 300 ASN C C 1
ATOM 9302 O O . ASN C 1 300 ? 40.530 120.609 60.861 1.00 19.60 300 ASN C O 1
ATOM 9307 N N . ALA C 1 301 ? 39.736 121.714 62.655 1.00 19.24 301 ALA C N 1
ATOM 9308 C CA . ALA C 1 301 ? 41.005 121.672 63.363 1.00 19.10 301 ALA C CA 1
ATOM 9309 C C . ALA C 1 301 ? 41.384 120.219 63.620 1.00 19.77 301 ALA C C 1
ATOM 9310 O O . ALA C 1 301 ? 42.553 119.849 63.512 1.00 20.52 301 ALA C O 1
ATOM 9312 N N . LEU C 1 302 ? 40.393 119.397 63.964 1.00 20.35 302 LEU C N 1
ATOM 9313 C CA . LEU C 1 302 ? 40.635 117.975 64.213 1.00 20.04 302 LEU C CA 1
ATOM 9314 C C . LEU C 1 302 ? 41.184 117.337 62.942 1.00 20.64 302 LEU C C 1
ATOM 9315 O O . LEU C 1 302 ? 42.244 116.718 62.959 1.00 21.67 302 LEU C O 1
ATOM 9320 N N . ARG C 1 303 ? 40.457 117.511 61.839 1.00 21.05 303 ARG C N 1
ATOM 9321 C CA . ARG C 1 303 ? 40.846 116.949 60.549 1.00 20.24 303 ARG C CA 1
ATOM 9322 C C . ARG C 1 303 ? 42.232 117.391 60.120 1.00 19.40 303 ARG C C 1
ATOM 9323 O O . ARG C 1 303 ? 42.931 116.663 59.416 1.00 18.94 303 ARG C O 1
ATOM 9331 N N . ASN C 1 304 ? 42.634 118.583 60.543 1.00 17.49 304 ASN C N 1
ATOM 9332 C CA . ASN C 1 304 ? 43.953 119.088 60.194 1.00 16.96 304 ASN C CA 1
ATOM 9333 C C . ASN C 1 304 ? 45.024 118.666 61.196 1.00 16.99 304 ASN C C 1
ATOM 9334 O O . ASN C 1 304 ? 46.193 119.040 61.067 1.00 15.57 304 ASN C O 1
ATOM 9339 N N . GLY C 1 305 ? 44.612 117.889 62.198 1.00 16.71 305 GLY C N 1
ATOM 9340 C CA . GLY C 1 305 ? 45.544 117.393 63.198 1.00 18.41 305 GLY C CA 1
ATOM 9341 C C . GLY C 1 305 ? 46.053 118.382 64.233 1.00 18.77 305 GLY C C 1
ATOM 9342 O O . GLY C 1 305 ? 47.139 118.210 64.790 1.00 19.08 305 GLY C O 1
ATOM 9343 N N . VAL C 1 306 ? 45.268 119.414 64.503 1.00 18.47 306 VAL C N 1
ATOM 9344 C CA . VAL C 1 306 ? 45.657 120.427 65.468 1.00 18.95 306 VAL C CA 1
ATOM 9345 C C . VAL C 1 306 ? 45.648 119.924 66.914 1.00 19.25 306 VAL C C 1
ATOM 9346 O O . VAL C 1 306 ? 46.635 120.077 67.631 1.00 19.66 306 VAL C O 1
ATOM 9350 N N . PHE C 1 307 ? 44.535 119.321 67.330 1.00 18.70 307 PHE C N 1
ATOM 9351 C CA . PHE C 1 307 ? 44.371 118.824 68.697 1.00 18.65 307 PHE C CA 1
ATOM 9352 C C . PHE C 1 307 ? 45.020 117.479 69.004 1.00 20.06 307 PHE C C 1
ATOM 9353 O O . PHE C 1 307 ? 45.170 116.629 68.130 1.00 21.05 307 PHE C O 1
ATOM 9361 N N . GLU C 1 308 ? 45.389 117.289 70.266 1.00 19.80 308 GLU C N 1
ATOM 9362 C CA . GLU C 1 308 ? 46.019 116.053 70.699 1.00 18.01 308 GLU C CA 1
ATOM 9363 C C . GLU C 1 308 ? 44.992 114.963 70.980 1.00 17.35 308 GLU C C 1
ATOM 9364 O O . GLU C 1 308 ? 45.328 113.779 70.989 1.00 16.07 308 GLU C O 1
ATOM 9370 N N . THR C 1 309 ? 43.739 115.353 71.195 1.00 15.47 309 THR C N 1
ATOM 9371 C CA . THR C 1 309 ? 42.713 114.367 71.500 1.00 15.82 309 THR C CA 1
ATOM 9372 C C . THR C 1 309 ? 41.362 115.022 71.698 1.00 16.12 309 THR C C 1
ATOM 9373 O O . THR C 1 309 ? 41.245 116.238 71.677 1.00 17.58 309 THR C O 1
ATOM 9377 N N . VAL C 1 310 ? 40.341 114.193 71.882 1.00 17.64 310 VAL C N 1
ATOM 9378 C CA . VAL C 1 310 ? 38.994 114.666 72.170 1.00 18.38 310 VAL C CA 1
ATOM 9379 C C . VAL C 1 310 ? 38.649 113.924 73.459 1.00 20.35 310 VAL C C 1
ATOM 9380 O O . VAL C 1 310 ? 38.284 112.748 73.417 1.00 21.38 310 VAL C O 1
ATOM 9384 N N . SER C 1 311 ? 38.803 114.596 74.598 1.00 20.97 311 SER C N 1
ATOM 9385 C CA . SER C 1 311 ? 38.508 113.987 75.891 1.00 20.72 311 SER C CA 1
ATOM 9386 C C . SER C 1 311 ? 37.083 114.335 76.271 1.00 21.01 311 SER C C 1
ATOM 9387 O O . SER C 1 311 ? 36.394 114.996 75.498 1.00 20.36 311 SER C O 1
ATOM 9390 N N . SER C 1 312 ? 36.639 113.904 77.453 1.00 22.33 312 SER C N 1
ATOM 9391 C CA . SER C 1 312 ? 35.258 114.155 77.880 1.00 22.82 312 SER C CA 1
ATOM 9392 C C . SER C 1 312 ? 34.999 115.192 78.975 1.00 23.24 312 SER C C 1
ATOM 9393 O O . SER C 1 312 ? 33.944 115.826 78.980 1.00 23.10 312 SER C O 1
ATOM 9396 N N . ASP C 1 313 ? 35.940 115.374 79.895 1.00 24.31 313 ASP C N 1
ATOM 9397 C CA . ASP C 1 313 ? 35.736 116.303 81.018 1.00 25.24 313 ASP C CA 1
ATOM 9398 C C . ASP C 1 313 ? 34.472 115.823 81.738 1.00 23.55 313 ASP C C 1
ATOM 9399 O O . ASP C 1 313 ? 33.574 116.606 82.065 1.00 22.74 313 ASP C O 1
ATOM 9404 N N . HIS C 1 314 ? 34.428 114.514 81.963 1.00 22.66 314 HIS C N 1
ATOM 9405 C CA . HIS C 1 314 ? 33.312 113.842 82.619 1.00 23.51 314 HIS C CA 1
ATOM 9406 C C . HIS C 1 314 ? 33.065 114.273 84.068 1.00 23.94 314 HIS C C 1
ATOM 9407 O O . HIS C 1 314 ? 33.962 114.212 84.920 1.00 22.00 314 HIS C O 1
ATOM 9414 N N . CYS C 1 315 ? 31.834 114.703 84.323 1.00 24.14 315 CYS C N 1
ATOM 9415 C CA . CYS C 1 315 ? 31.395 115.125 85.646 1.00 27.03 315 CYS C CA 1
ATOM 9416 C C . CYS C 1 315 ? 30.044 114.472 85.916 1.00 28.28 315 CYS C C 1
ATOM 9417 O O . CYS C 1 315 ? 29.364 114.026 84.989 1.00 28.14 315 CYS C O 1
ATOM 9420 N N . SER C 1 316 ? 29.649 114.419 87.180 1.00 29.40 316 SER C N 1
ATOM 9421 C CA . SER C 1 316 ? 28.382 113.799 87.523 1.00 31.58 316 SER C CA 1
ATOM 9422 C C . SER C 1 316 ? 27.589 114.577 88.561 1.00 32.41 316 SER C C 1
ATOM 9423 O O . SER C 1 316 ? 27.690 114.319 89.759 1.00 34.41 316 SER C O 1
ATOM 9426 N N . TRP C 1 317 ? 26.804 115.543 88.096 1.00 32.07 317 TRP C N 1
ATOM 9427 C CA . TRP C 1 317 ? 25.973 116.331 88.990 1.00 32.49 317 TRP C CA 1
ATOM 9428 C C . TRP C 1 317 ? 24.526 116.026 88.628 1.00 33.68 317 TRP C C 1
ATOM 9429 O O . TRP C 1 317 ? 24.022 116.490 87.606 1.00 34.59 317 TRP C O 1
ATOM 9440 N N . LEU C 1 318 ? 23.873 115.225 89.461 1.00 33.90 318 LEU C N 1
ATOM 9441 C CA . LEU C 1 318 ? 22.489 114.845 89.229 1.00 34.23 318 LEU C CA 1
ATOM 9442 C C . LEU C 1 318 ? 21.667 116.045 88.816 1.00 34.79 318 LEU C C 1
ATOM 9443 O O . LEU C 1 318 ? 21.778 117.120 89.405 1.00 34.84 318 LEU C O 1
ATOM 9448 N N . PHE C 1 319 ? 20.845 115.863 87.792 1.00 35.30 319 PHE C N 1
ATOM 9449 C CA . PHE C 1 319 ? 20.006 116.949 87.341 1.00 36.44 319 PHE C CA 1
ATOM 9450 C C . PHE C 1 319 ? 19.082 117.314 88.491 1.00 38.76 319 PHE C C 1
ATOM 9451 O O . PHE C 1 319 ? 18.825 118.492 88.743 1.00 39.11 319 PHE C O 1
ATOM 9459 N N . LYS C 1 320 ? 18.591 116.294 89.191 1.00 41.36 320 LYS C N 1
ATOM 9460 C CA . LYS C 1 320 ? 17.698 116.521 90.316 1.00 43.76 320 LYS C CA 1
ATOM 9461 C C . LYS C 1 320 ? 18.475 116.839 91.591 1.00 44.69 320 LYS C C 1
ATOM 9462 O O . LYS C 1 320 ? 18.398 117.944 92.128 1.00 46.81 320 LYS C O 1
ATOM 9468 N N . GLY C 1 321 ? 19.243 115.883 92.079 1.00 44.04 321 GLY C N 1
ATOM 9469 C CA . GLY C 1 321 ? 19.992 116.149 93.291 1.00 45.57 321 GLY C CA 1
ATOM 9470 C C . GLY C 1 321 ? 20.921 117.361 93.326 1.00 45.99 321 GLY C C 1
ATOM 9471 O O . GLY C 1 321 ? 20.889 118.128 94.286 1.00 45.80 321 GLY C O 1
ATOM 9472 N N . HIS C 1 322 ? 21.727 117.558 92.284 1.00 47.04 322 HIS C N 1
ATOM 9473 C CA . HIS C 1 322 ? 22.708 118.648 92.266 1.00 47.36 322 HIS C CA 1
ATOM 9474 C C . HIS C 1 322 ? 22.430 119.921 91.456 1.00 47.07 322 HIS C C 1
ATOM 9475 O O . HIS C 1 322 ? 22.585 121.031 91.969 1.00 46.50 322 HIS C O 1
ATOM 9482 N N . LYS C 1 323 ? 22.049 119.772 90.192 1.00 46.81 323 LYS C N 1
ATOM 9483 C CA . LYS C 1 323 ? 21.769 120.935 89.348 1.00 46.36 323 LYS C CA 1
ATOM 9484 C C . LYS C 1 323 ? 20.693 121.807 89.996 1.00 46.80 323 LYS C C 1
ATOM 9485 O O . LYS C 1 323 ? 20.677 123.032 89.833 1.00 45.44 323 LYS C O 1
ATOM 9491 N N . ASP C 1 324 ? 19.809 121.153 90.739 1.00 47.75 324 ASP C N 1
ATOM 9492 C CA . ASP C 1 324 ? 18.711 121.806 91.429 1.00 48.82 324 ASP C CA 1
ATOM 9493 C C . ASP C 1 324 ? 19.077 123.041 92.239 1.00 49.31 324 ASP C C 1
ATOM 9494 O O . ASP C 1 324 ? 18.353 124.033 92.212 1.00 48.61 324 ASP C O 1
ATOM 9499 N N . ARG C 1 325 ? 20.180 122.990 92.975 1.00 50.12 325 ARG C N 1
ATOM 9500 C CA . ARG C 1 325 ? 20.560 124.143 93.765 1.00 52.47 325 ARG C CA 1
ATOM 9501 C C . ARG C 1 325 ? 21.032 125.258 92.843 1.00 53.21 325 ARG C C 1
ATOM 9502 O O . ARG C 1 325 ? 22.193 125.659 92.864 1.00 54.98 325 ARG C O 1
ATOM 9510 N N . GLY C 1 326 ? 20.113 125.752 92.023 1.00 52.97 326 GLY C N 1
ATOM 9511 C CA . GLY C 1 326 ? 20.438 126.814 91.097 1.00 52.49 326 GLY C CA 1
ATOM 9512 C C . GLY C 1 326 ? 19.245 127.194 90.242 1.00 52.64 326 GLY C C 1
ATOM 9513 O O . GLY C 1 326 ? 19.388 127.949 89.280 1.00 53.09 326 GLY C O 1
ATOM 9514 N N . ARG C 1 327 ? 18.069 126.675 90.589 1.00 52.52 327 ARG C N 1
ATOM 9515 C CA . ARG C 1 327 ? 16.855 126.978 89.838 1.00 52.47 327 ARG C CA 1
ATOM 9516 C C . ARG C 1 327 ? 16.526 128.451 89.956 1.00 51.76 327 ARG C C 1
ATOM 9517 O O . ARG C 1 327 ? 15.616 128.941 89.288 1.00 52.59 327 ARG C O 1
ATOM 9525 N N . ASN C 1 328 ? 17.263 129.157 90.809 1.00 50.52 328 ASN C N 1
ATOM 9526 C CA . ASN C 1 328 ? 17.030 130.581 91.008 1.00 49.30 328 ASN C CA 1
ATOM 9527 C C . ASN C 1 328 ? 18.313 131.389 90.934 1.00 47.92 328 ASN C C 1
ATOM 9528 O O . ASN C 1 328 ? 18.316 132.589 91.209 1.00 48.71 328 ASN C O 1
ATOM 9533 N N . ASP C 1 329 ? 19.404 130.732 90.562 1.00 46.02 329 ASP C N 1
ATOM 9534 C CA . ASP C 1 329 ? 20.690 131.403 90.453 1.00 44.65 329 ASP C CA 1
ATOM 9535 C C . ASP C 1 329 ? 21.678 130.490 89.731 1.00 44.09 329 ASP C C 1
ATOM 9536 O O . ASP C 1 329 ? 22.276 129.596 90.335 1.00 43.84 329 ASP C O 1
ATOM 9541 N N . PHE C 1 330 ? 21.838 130.727 88.432 1.00 42.58 330 PHE C N 1
ATOM 9542 C CA . PHE C 1 330 ? 22.739 129.940 87.600 1.00 40.46 330 PHE C CA 1
ATOM 9543 C C . PHE C 1 330 ? 24.122 129.767 88.227 1.00 39.77 330 PHE C C 1
ATOM 9544 O O . PHE C 1 330 ? 24.807 128.776 87.978 1.00 40.20 330 PHE C O 1
ATOM 9552 N N . ARG C 1 331 ? 24.530 130.729 89.045 1.00 38.35 331 ARG C N 1
ATOM 9553 C CA . ARG C 1 331 ? 25.836 130.658 89.684 1.00 38.01 331 ARG C CA 1
ATOM 9554 C C . ARG C 1 331 ? 25.961 129.497 90.660 1.00 37.41 331 ARG C C 1
ATOM 9555 O O . ARG C 1 331 ? 27.050 128.960 90.858 1.00 36.35 331 ARG C O 1
ATOM 9563 N N . ALA C 1 332 ? 24.847 129.120 91.276 1.00 37.10 332 ALA C N 1
ATOM 9564 C CA . ALA C 1 332 ? 24.854 128.032 92.247 1.00 37.81 332 ALA C CA 1
ATOM 9565 C C . ALA C 1 332 ? 24.822 126.649 91.594 1.00 37.85 332 ALA C C 1
ATOM 9566 O O . ALA C 1 332 ? 25.046 125.638 92.267 1.00 38.99 332 ALA C O 1
ATOM 9568 N N . ILE C 1 333 ? 24.543 126.605 90.291 1.00 36.69 333 ILE C N 1
ATOM 9569 C CA . ILE C 1 333 ? 24.496 125.341 89.556 1.00 35.26 333 ILE C CA 1
ATOM 9570 C C . ILE C 1 333 ? 25.895 124.748 89.423 1.00 34.53 333 ILE C C 1
ATOM 9571 O O . ILE C 1 333 ? 26.773 125.350 88.801 1.00 33.81 333 ILE C O 1
ATOM 9576 N N . PRO C 1 334 ? 26.127 123.564 90.016 1.00 34.08 334 PRO C N 1
ATOM 9577 C CA . PRO C 1 334 ? 27.459 122.957 89.905 1.00 32.77 334 PRO C CA 1
ATOM 9578 C C . PRO C 1 334 ? 27.799 122.696 88.432 1.00 31.85 334 PRO C C 1
ATOM 9579 O O . PRO C 1 334 ? 27.019 122.087 87.694 1.00 30.79 334 PRO C O 1
ATOM 9583 N N . ASN C 1 335 ? 28.960 123.189 88.013 1.00 31.82 335 ASN C N 1
ATOM 9584 C CA . ASN C 1 335 ? 29.414 123.058 86.631 1.00 32.28 335 ASN C CA 1
ATOM 9585 C C . ASN C 1 335 ? 29.877 121.659 86.254 1.00 32.17 335 ASN C C 1
ATOM 9586 O O . ASN C 1 335 ? 30.571 120.999 87.027 1.00 31.84 335 ASN C O 1
ATOM 9591 N N . GLY C 1 336 ? 29.497 121.217 85.057 1.00 30.99 336 GLY C N 1
ATOM 9592 C CA . GLY C 1 336 ? 29.917 119.908 84.597 1.00 28.12 336 GLY C CA 1
ATOM 9593 C C . GLY C 1 336 ? 28.818 119.057 84.012 1.00 27.16 336 GLY C C 1
ATOM 9594 O O . GLY C 1 336 ? 27.655 119.174 84.401 1.00 27.72 336 GLY C O 1
ATOM 9595 N N . ALA C 1 337 ? 29.198 118.196 83.070 1.00 26.38 337 ALA C N 1
ATOM 9596 C CA . ALA C 1 337 ? 28.266 117.283 82.414 1.00 25.52 337 ALA C CA 1
ATOM 9597 C C . ALA C 1 337 ? 28.949 115.930 82.189 1.00 24.77 337 ALA C C 1
ATOM 9598 O O . ALA C 1 337 ? 30.169 115.852 82.043 1.00 25.25 337 ALA C O 1
ATOM 9600 N N . PRO C 1 338 ? 28.163 114.847 82.156 1.00 24.47 338 PRO C N 1
ATOM 9601 C CA . PRO C 1 338 ? 28.690 113.497 81.953 1.00 25.27 338 PRO C CA 1
ATOM 9602 C C . PRO C 1 338 ? 28.951 113.152 80.487 1.00 25.71 338 PRO C C 1
ATOM 9603 O O . PRO C 1 338 ? 28.349 113.734 79.584 1.00 25.60 338 PRO C O 1
ATOM 9607 N N . GLY C 1 339 ? 29.844 112.194 80.258 1.00 25.55 339 GLY C N 1
ATOM 9608 C CA . GLY C 1 339 ? 30.138 111.783 78.899 1.00 24.88 339 GLY C CA 1
ATOM 9609 C C . GLY C 1 339 ? 31.253 110.767 78.713 1.00 24.38 339 GLY C C 1
ATOM 9610 O O . GLY C 1 339 ? 31.579 110.436 77.580 1.00 26.04 339 GLY C O 1
ATOM 9611 N N . VAL C 1 340 ? 31.836 110.258 79.794 1.00 23.42 340 VAL C N 1
ATOM 9612 C CA . VAL C 1 340 ? 32.929 109.297 79.655 1.00 21.69 340 VAL C CA 1
ATOM 9613 C C . VAL C 1 340 ? 32.525 108.071 78.837 1.00 22.02 340 VAL C C 1
ATOM 9614 O O . VAL C 1 340 ? 33.349 107.495 78.126 1.00 21.79 340 VAL C O 1
ATOM 9618 N N . GLU C 1 341 ? 31.255 107.687 78.922 1.00 22.01 341 GLU C N 1
ATOM 9619 C CA . GLU C 1 341 ? 30.782 106.516 78.192 1.00 23.60 341 GLU C CA 1
ATOM 9620 C C . GLU C 1 341 ? 30.474 106.789 76.725 1.00 23.60 341 GLU C C 1
ATOM 9621 O O . GLU C 1 341 ? 30.810 105.986 75.857 1.00 23.56 341 GLU C O 1
ATOM 9627 N N . GLU C 1 342 ? 29.839 107.923 76.455 1.00 23.13 342 GLU C N 1
ATOM 9628 C CA . GLU C 1 342 ? 29.458 108.286 75.099 1.00 22.78 342 GLU C CA 1
ATOM 9629 C C . GLU C 1 342 ? 30.589 108.795 74.211 1.00 23.04 342 GLU C C 1
ATOM 9630 O O . GLU C 1 342 ? 30.460 108.785 72.985 1.00 22.96 342 GLU C O 1
ATOM 9636 N N . ARG C 1 343 ? 31.698 109.211 74.820 1.00 22.53 343 ARG C N 1
ATOM 9637 C CA . ARG C 1 343 ? 32.815 109.773 74.063 1.00 22.80 343 ARG C CA 1
ATOM 9638 C C . ARG C 1 343 ? 33.122 109.127 72.713 1.00 23.35 343 ARG C C 1
ATOM 9639 O O . ARG C 1 343 ? 32.985 109.776 71.678 1.00 23.81 343 ARG C O 1
ATOM 9647 N N . LEU C 1 344 ? 33.532 107.862 72.709 1.00 23.76 344 LEU C N 1
ATOM 9648 C CA . LEU C 1 344 ? 33.872 107.197 71.454 1.00 22.97 344 LEU C CA 1
ATOM 9649 C C . LEU C 1 344 ? 32.758 107.198 70.416 1.00 23.89 344 LEU C C 1
ATOM 9650 O O . LEU C 1 344 ? 32.979 107.602 69.274 1.00 25.73 344 LEU C O 1
ATOM 9655 N N . MET C 1 345 ? 31.567 106.749 70.789 1.00 23.76 345 MET C N 1
ATOM 9656 C CA . MET C 1 345 ? 30.473 106.721 69.828 1.00 25.01 345 MET C CA 1
ATOM 9657 C C . MET C 1 345 ? 30.248 108.082 69.194 1.00 25.35 345 MET C C 1
ATOM 9658 O O . MET C 1 345 ? 30.123 108.192 67.974 1.00 26.94 345 MET C O 1
ATOM 9663 N N . MET C 1 346 ? 30.206 109.118 70.025 1.00 25.67 346 MET C N 1
ATOM 9664 C CA . MET C 1 346 ? 29.994 110.480 69.550 1.00 24.26 346 MET C CA 1
ATOM 9665 C C . MET C 1 346 ? 31.101 110.954 68.604 1.00 24.05 346 MET C C 1
ATOM 9666 O O . MET C 1 346 ? 30.823 111.513 67.546 1.00 25.15 346 MET C O 1
ATOM 9671 N N . VAL C 1 347 ? 32.354 110.736 68.979 1.00 22.93 347 VAL C N 1
ATOM 9672 C CA . VAL C 1 347 ? 33.458 111.145 68.128 1.00 22.79 347 VAL C CA 1
ATOM 9673 C C . VAL C 1 347 ? 33.430 110.328 66.841 1.00 25.77 347 VAL C C 1
ATOM 9674 O O . VAL C 1 347 ? 33.708 110.852 65.757 1.00 26.20 347 VAL C O 1
ATOM 9678 N N . TYR C 1 348 ? 33.080 109.047 66.964 1.00 26.83 348 TYR C N 1
ATOM 9679 C CA . TYR C 1 348 ? 33.017 108.149 65.815 1.00 26.39 348 TYR C CA 1
ATOM 9680 C C . TYR C 1 348 ? 32.007 108.614 64.764 1.00 26.98 348 TYR C C 1
ATOM 9681 O O . TYR C 1 348 ? 32.182 108.355 63.571 1.00 28.28 348 TYR C O 1
ATOM 9690 N N . GLN C 1 349 ? 30.948 109.288 65.192 1.00 25.59 349 GLN C N 1
ATOM 9691 C CA . GLN C 1 349 ? 29.958 109.755 64.231 1.00 26.22 349 GLN C CA 1
ATOM 9692 C C . GLN C 1 349 ? 30.623 110.706 63.239 1.00 25.54 349 GLN C C 1
ATOM 9693 O O . GLN C 1 349 ? 30.134 110.908 62.132 1.00 24.94 349 GLN C O 1
ATOM 9699 N N . GLY C 1 350 ? 31.748 111.278 63.646 1.00 24.72 350 GLY C N 1
ATOM 9700 C CA . GLY C 1 350 ? 32.459 112.195 62.781 1.00 24.86 350 GLY C CA 1
ATOM 9701 C C . GLY C 1 350 ? 33.075 111.484 61.593 1.00 25.62 350 GLY C C 1
ATOM 9702 O O . GLY C 1 350 ? 33.275 112.087 60.536 1.00 25.48 350 GLY C O 1
ATOM 9703 N N . VAL C 1 351 ? 33.391 110.204 61.756 1.00 24.50 351 VAL C N 1
ATOM 9704 C CA . VAL C 1 351 ? 33.975 109.471 60.647 1.00 24.24 351 VAL C CA 1
ATOM 9705 C C . VAL C 1 351 ? 32.826 109.123 59.708 1.00 24.19 351 VAL C C 1
ATOM 9706 O O . VAL C 1 351 ? 33.007 109.047 58.497 1.00 24.61 351 VAL C O 1
ATOM 9710 N N . ASN C 1 352 ? 31.639 108.942 60.272 1.00 23.63 352 ASN C N 1
ATOM 9711 C CA . ASN C 1 352 ? 30.467 108.628 59.466 1.00 25.33 352 ASN C CA 1
ATOM 9712 C C . ASN C 1 352 ? 30.123 109.790 58.543 1.00 27.19 352 ASN C C 1
ATOM 9713 O O . ASN C 1 352 ? 29.657 109.586 57.427 1.00 28.53 352 ASN C O 1
ATOM 9718 N N . GLU C 1 353 ? 30.357 111.011 59.006 1.00 28.69 353 GLU C N 1
ATOM 9719 C CA . GLU C 1 353 ? 30.021 112.177 58.213 1.00 29.71 353 GLU C CA 1
ATOM 9720 C C . GLU C 1 353 ? 31.186 112.822 57.493 1.00 29.95 353 GLU C C 1
ATOM 9721 O O . GLU C 1 353 ? 31.115 113.988 57.108 1.00 30.75 353 GLU C O 1
ATOM 9727 N N . GLY C 1 354 ? 32.259 112.062 57.307 1.00 29.19 354 GLY C N 1
ATOM 9728 C CA . GLY C 1 354 ? 33.416 112.583 56.606 1.00 28.53 354 GLY C CA 1
ATOM 9729 C C . GLY C 1 354 ? 34.146 113.716 57.294 1.00 28.70 354 GLY C C 1
ATOM 9730 O O . GLY C 1 354 ? 35.134 114.227 56.766 1.00 29.71 354 GLY C O 1
ATOM 9731 N N . ARG C 1 355 ? 33.665 114.115 58.467 1.00 28.50 355 ARG C N 1
ATOM 9732 C CA . ARG C 1 355 ? 34.295 115.184 59.233 1.00 26.79 355 ARG C CA 1
ATOM 9733 C C . ARG C 1 355 ? 35.727 114.779 59.578 1.00 25.80 355 ARG C C 1
ATOM 9734 O O . ARG C 1 355 ? 36.657 115.586 59.508 1.00 25.56 355 ARG C O 1
ATOM 9742 N N . ILE C 1 356 ? 35.899 113.510 59.932 1.00 24.57 356 ILE C N 1
ATOM 9743 C CA . ILE C 1 356 ? 37.201 112.990 60.324 1.00 22.77 356 ILE C CA 1
ATOM 9744 C C . ILE C 1 356 ? 37.368 111.590 59.723 1.00 22.10 356 ILE C C 1
ATOM 9745 O O . ILE C 1 356 ? 36.373 110.912 59.451 1.00 22.51 356 ILE C O 1
ATOM 9750 N N . SER C 1 357 ? 38.602 111.151 59.493 1.00 20.18 357 SER C N 1
ATOM 9751 C CA . SER C 1 357 ? 38.796 109.823 58.907 1.00 21.01 357 SER C CA 1
ATOM 9752 C C . SER C 1 357 ? 38.710 108.696 59.940 1.00 22.65 357 SER C C 1
ATOM 9753 O O . SER C 1 357 ? 38.777 108.939 61.142 1.00 23.63 357 SER C O 1
ATOM 9756 N N . LEU C 1 358 ? 38.568 107.463 59.461 1.00 23.60 358 LEU C N 1
ATOM 9757 C CA . LEU C 1 358 ? 38.476 106.295 60.335 1.00 23.65 358 LEU C CA 1
ATOM 9758 C C . LEU C 1 358 ? 39.765 106.146 61.126 1.00 23.99 358 LEU C C 1
ATOM 9759 O O . LEU C 1 358 ? 39.769 105.820 62.313 1.00 23.65 358 LEU C O 1
ATOM 9764 N N . THR C 1 359 ? 40.863 106.400 60.439 1.00 24.47 359 THR C N 1
ATOM 9765 C CA . THR C 1 359 ? 42.176 106.289 61.023 1.00 24.66 359 THR C CA 1
ATOM 9766 C C . THR C 1 359 ? 42.461 107.406 62.035 1.00 25.73 359 THR C C 1
ATOM 9767 O O . THR C 1 359 ? 43.168 107.188 63.022 1.00 25.38 359 THR C O 1
ATOM 9771 N N . GLN C 1 360 ? 41.912 108.598 61.794 1.00 25.52 360 GLN C N 1
ATOM 9772 C CA . GLN C 1 360 ? 42.106 109.721 62.712 1.00 24.89 360 GLN C CA 1
ATOM 9773 C C . GLN C 1 360 ? 41.297 109.485 63.987 1.00 24.33 360 GLN C C 1
ATOM 9774 O O . GLN C 1 360 ? 41.689 109.916 65.068 1.00 24.40 360 GLN C O 1
ATOM 9780 N N . PHE C 1 361 ? 40.163 108.806 63.849 1.00 23.07 361 PHE C N 1
ATOM 9781 C CA . PHE C 1 361 ? 39.321 108.491 64.990 1.00 22.94 361 PHE C CA 1
ATOM 9782 C C . PHE C 1 361 ? 40.181 107.835 66.072 1.00 23.77 361 PHE C C 1
ATOM 9783 O O . PHE C 1 361 ? 40.178 108.262 67.226 1.00 24.55 361 PHE C O 1
ATOM 9791 N N . VAL C 1 362 ? 40.921 106.800 65.686 1.00 22.28 362 VAL C N 1
ATOM 9792 C CA . VAL C 1 362 ? 41.787 106.088 66.614 1.00 21.14 362 VAL C CA 1
ATOM 9793 C C . VAL C 1 362 ? 42.889 106.996 67.150 1.00 22.26 362 VAL C C 1
ATOM 9794 O O . VAL C 1 362 ? 43.200 106.972 68.341 1.00 24.13 362 VAL C O 1
ATOM 9798 N N . GLU C 1 363 ? 43.486 107.794 66.274 1.00 22.25 363 GLU C N 1
ATOM 9799 C CA . GLU C 1 363 ? 44.542 108.709 66.695 1.00 22.18 363 GLU C CA 1
ATOM 9800 C C . GLU C 1 363 ? 44.061 109.607 67.832 1.00 21.45 363 GLU C C 1
ATOM 9801 O O . GLU C 1 363 ? 44.695 109.704 68.879 1.00 21.55 363 GLU C O 1
ATOM 9807 N N . LEU C 1 364 ? 42.925 110.251 67.613 1.00 21.49 364 LEU C N 1
ATOM 9808 C CA . LEU C 1 364 ? 42.351 111.180 68.577 1.00 22.84 364 LEU C CA 1
ATOM 9809 C C . LEU C 1 364 ? 41.773 110.532 69.818 1.00 24.16 364 LEU C C 1
ATOM 9810 O O . LEU C 1 364 ? 41.967 111.005 70.935 1.00 26.22 364 LEU C O 1
ATOM 9815 N N . VAL C 1 365 ? 41.045 109.450 69.603 1.00 24.27 365 VAL C N 1
ATOM 9816 C CA . VAL C 1 365 ? 40.379 108.731 70.672 1.00 23.22 365 VAL C CA 1
ATOM 9817 C C . VAL C 1 365 ? 41.296 107.895 71.574 1.00 23.55 365 VAL C C 1
ATOM 9818 O O . VAL C 1 365 ? 40.932 107.583 72.713 1.00 22.41 365 VAL C O 1
ATOM 9822 N N . ALA C 1 366 ? 42.492 107.558 71.094 1.00 23.44 366 ALA C N 1
ATOM 9823 C CA . ALA C 1 366 ? 43.381 106.738 71.903 1.00 22.35 366 ALA C CA 1
ATOM 9824 C C . ALA C 1 366 ? 44.893 106.860 71.701 1.00 22.63 366 ALA C C 1
ATOM 9825 O O . ALA C 1 366 ? 45.633 107.068 72.662 1.00 23.99 366 ALA C O 1
ATOM 9827 N N . THR C 1 367 ? 45.362 106.734 70.464 1.00 21.87 367 THR C N 1
ATOM 9828 C CA . THR C 1 367 ? 46.801 106.766 70.218 1.00 20.62 367 THR C CA 1
ATOM 9829 C C . THR C 1 367 ? 47.538 108.064 70.513 1.00 20.77 367 THR C C 1
ATOM 9830 O O . THR C 1 367 ? 48.605 108.044 71.128 1.00 21.54 367 THR C O 1
ATOM 9834 N N . ARG C 1 368 ? 46.994 109.194 70.083 1.00 20.23 368 ARG C N 1
ATOM 9835 C CA . ARG C 1 368 ? 47.682 110.456 70.327 1.00 20.13 368 ARG C CA 1
ATOM 9836 C C . ARG C 1 368 ? 47.747 110.821 71.820 1.00 18.84 368 ARG C C 1
ATOM 9837 O O . ARG C 1 368 ? 48.793 111.258 72.299 1.00 18.37 368 ARG C O 1
ATOM 9845 N N . PRO C 1 369 ? 46.642 110.637 72.573 1.00 18.00 369 PRO C N 1
ATOM 9846 C CA . PRO C 1 369 ? 46.604 110.949 74.012 1.00 18.83 369 PRO C CA 1
ATOM 9847 C C . PRO C 1 369 ? 47.662 110.133 74.749 1.00 20.73 369 PRO C C 1
ATOM 9848 O O . PRO C 1 369 ? 48.426 110.657 75.575 1.00 20.56 369 PRO C O 1
ATOM 9852 N N . ALA C 1 370 ? 47.689 108.839 74.435 1.00 20.51 370 ALA C N 1
ATOM 9853 C CA . ALA C 1 370 ? 48.641 107.913 75.029 1.00 21.42 370 ALA C CA 1
ATOM 9854 C C . ALA C 1 370 ? 50.058 108.423 74.813 1.00 21.50 370 ALA C C 1
ATOM 9855 O O . ALA C 1 370 ? 50.888 108.390 75.722 1.00 22.50 370 ALA C O 1
ATOM 9857 N N . LYS C 1 371 ? 50.335 108.894 73.603 1.00 20.95 371 LYS C N 1
ATOM 9858 C CA . LYS C 1 371 ? 51.657 109.410 73.291 1.00 20.81 371 LYS C CA 1
ATOM 9859 C C . LYS C 1 371 ? 51.999 110.610 74.160 1.00 21.12 371 LYS C C 1
ATOM 9860 O O . LYS C 1 371 ? 53.023 110.619 74.841 1.00 22.16 371 LYS C O 1
ATOM 9866 N N . VAL C 1 372 ? 51.136 111.619 74.142 1.00 19.72 372 VAL C N 1
ATOM 9867 C CA . VAL C 1 372 ? 51.379 112.829 74.916 1.00 19.51 372 VAL C CA 1
ATOM 9868 C C . VAL C 1 372 ? 51.573 112.580 76.406 1.00 20.00 372 VAL C C 1
ATOM 9869 O O . VAL C 1 372 ? 52.554 113.032 76.989 1.00 19.49 372 VAL C O 1
ATOM 9873 N N . PHE C 1 373 ? 50.653 111.841 77.018 1.00 20.25 373 PHE C N 1
ATOM 9874 C CA . PHE C 1 373 ? 50.734 111.587 78.448 1.00 20.35 373 PHE C CA 1
ATOM 9875 C C . PHE C 1 373 ? 51.561 110.384 78.923 1.00 20.57 373 PHE C C 1
ATOM 9876 O O . PHE C 1 373 ? 51.285 109.804 79.969 1.00 20.02 373 PHE C O 1
ATOM 9884 N N . GLY C 1 374 ? 52.584 110.044 78.144 1.00 21.48 374 GLY C N 1
ATOM 9885 C CA . GLY C 1 374 ? 53.510 108.967 78.471 1.00 21.50 374 GLY C CA 1
ATOM 9886 C C . GLY C 1 374 ? 53.018 107.571 78.796 1.00 22.15 374 GLY C C 1
ATOM 9887 O O . GLY C 1 374 ? 53.423 107.000 79.805 1.00 22.66 374 GLY C O 1
ATOM 9888 N N . MET C 1 375 ? 52.169 107.012 77.943 1.00 22.77 375 MET C N 1
ATOM 9889 C CA . MET C 1 375 ? 51.641 105.667 78.150 1.00 22.95 375 MET C CA 1
ATOM 9890 C C . MET C 1 375 ? 51.807 104.846 76.875 1.00 23.96 375 MET C C 1
ATOM 9891 O O . MET C 1 375 ? 51.309 103.723 76.780 1.00 24.99 375 MET C O 1
ATOM 9896 N N . PHE C 1 376 ? 52.507 105.423 75.902 1.00 23.04 376 PHE C N 1
ATOM 9897 C CA . PHE C 1 376 ? 52.738 104.797 74.603 1.00 21.59 376 PHE C CA 1
ATOM 9898 C C . PHE C 1 376 ? 54.128 104.180 74.582 1.00 21.69 376 PHE C C 1
ATOM 9899 O O . PHE C 1 376 ? 55.078 104.780 75.073 1.00 22.89 376 PHE C O 1
ATOM 9907 N N . PRO C 1 377 ? 54.276 102.984 73.982 1.00 22.01 377 PRO C N 1
ATOM 9908 C CA . PRO C 1 377 ? 53.235 102.184 73.325 1.00 20.94 377 PRO C CA 1
ATOM 9909 C C . PRO C 1 377 ? 52.522 101.115 74.160 1.00 21.90 377 PRO C C 1
ATOM 9910 O O . PRO C 1 377 ? 51.751 100.318 73.607 1.00 20.31 377 PRO C O 1
ATOM 9914 N N . GLN C 1 378 ? 52.765 101.089 75.472 1.00 22.52 378 GLN C N 1
ATOM 9915 C CA . GLN C 1 378 ? 52.099 100.104 76.327 1.00 22.91 378 GLN C CA 1
ATOM 9916 C C . GLN C 1 378 ? 50.601 100.224 76.097 1.00 22.38 378 GLN C C 1
ATOM 9917 O O . GLN C 1 378 ? 49.891 99.225 75.996 1.00 23.11 378 GLN C O 1
ATOM 9923 N N . LYS C 1 379 ? 50.130 101.464 76.022 1.00 21.83 379 LYS C N 1
ATOM 9924 C CA . LYS C 1 379 ? 48.721 101.749 75.782 1.00 23.07 379 LYS C CA 1
ATOM 9925 C C . LYS C 1 379 ? 48.647 102.539 74.477 1.00 23.49 379 LYS C C 1
ATOM 9926 O O . LYS C 1 379 ? 49.676 103.008 73.983 1.00 22.51 379 LYS C O 1
ATOM 9932 N N . GLY C 1 380 ? 47.447 102.669 73.908 1.00 23.06 380 GLY C N 1
ATOM 9933 C CA . GLY C 1 380 ? 47.311 103.448 72.691 1.00 25.21 380 GLY C CA 1
ATOM 9934 C C . GLY C 1 380 ? 46.938 102.773 71.385 1.00 27.04 380 GLY C C 1
ATOM 9935 O O . GLY C 1 380 ? 45.939 103.138 70.769 1.00 28.62 380 GLY C O 1
ATOM 9936 N N . THR C 1 381 ? 47.731 101.808 70.939 1.00 27.45 381 THR C N 1
ATOM 9937 C CA . THR C 1 381 ? 47.439 101.142 69.678 1.00 29.15 381 THR C CA 1
ATOM 9938 C C . THR C 1 381 ? 47.217 99.658 69.837 1.00 28.99 381 THR C C 1
ATOM 9939 O O . THR C 1 381 ? 46.843 99.175 70.903 1.00 30.50 381 THR C O 1
ATOM 9943 N N . ILE C 1 382 ? 47.451 98.950 68.738 1.00 27.12 382 ILE C N 1
ATOM 9944 C CA . ILE C 1 382 ? 47.327 97.507 68.679 1.00 24.97 382 ILE C CA 1
ATOM 9945 C C . ILE C 1 382 ? 48.544 97.018 67.921 1.00 24.70 382 ILE C C 1
ATOM 9946 O O . ILE C 1 382 ? 48.577 97.017 66.693 1.00 25.64 382 ILE C O 1
ATOM 9951 N N . ALA C 1 383 ? 49.560 96.637 68.679 1.00 24.94 383 ALA C N 1
ATOM 9952 C CA . ALA C 1 383 ? 50.806 96.150 68.120 1.00 25.14 383 ALA C CA 1
ATOM 9953 C C . ALA C 1 383 ? 51.345 95.053 69.036 1.00 25.56 383 ALA C C 1
ATOM 9954 O O . ALA C 1 383 ? 50.833 94.841 70.135 1.00 25.06 383 ALA C O 1
ATOM 9956 N N . VAL C 1 384 ? 52.369 94.344 68.586 1.00 26.52 384 VAL C N 1
ATOM 9957 C CA . VAL C 1 384 ? 52.924 93.297 69.414 1.00 27.16 384 VAL C CA 1
ATOM 9958 C C . VAL C 1 384 ? 53.6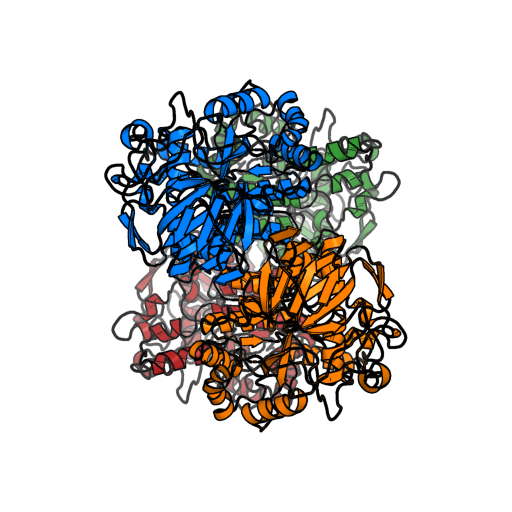38 93.950 70.581 1.00 27.26 384 VAL C C 1
ATOM 9959 O O . VAL C 1 384 ? 54.565 94.733 70.396 1.00 26.65 384 VAL C O 1
ATOM 9963 N N . GLY C 1 385 ? 53.184 93.629 71.784 1.00 27.81 385 GLY C N 1
ATOM 9964 C CA . GLY C 1 385 ? 53.782 94.198 72.975 1.00 28.49 385 GLY C CA 1
ATOM 9965 C C . GLY C 1 385 ? 52.802 95.099 73.698 1.00 29.03 385 GLY C C 1
ATOM 9966 O O . GLY C 1 385 ? 53.002 95.444 74.857 1.00 31.73 385 GLY C O 1
ATOM 9967 N N . SER C 1 386 ? 51.737 95.483 73.010 1.00 28.69 386 SER C N 1
ATOM 9968 C CA . SER C 1 386 ? 50.728 96.352 73.594 1.00 28.73 386 SER C CA 1
ATOM 9969 C C . SER C 1 386 ? 49.925 95.602 74.635 1.00 28.54 386 SER C C 1
ATOM 9970 O O . SER C 1 386 ? 49.795 94.379 74.560 1.00 29.62 386 SER C O 1
ATOM 9973 N N . ASP C 1 387 ? 49.398 96.323 75.620 1.00 26.59 387 ASP C N 1
ATOM 9974 C CA . ASP C 1 387 ? 48.542 95.676 76.595 1.00 24.78 387 ASP C CA 1
ATOM 9975 C C . ASP C 1 387 ? 47.372 95.311 75.698 1.00 24.70 387 ASP C C 1
ATOM 9976 O O . ASP C 1 387 ? 47.104 96.012 74.727 1.00 25.44 387 ASP C O 1
ATOM 9981 N N . ALA C 1 388 ? 46.676 94.229 76.000 1.00 24.82 388 ALA C N 1
ATOM 9982 C CA . ALA C 1 388 ? 45.556 93.846 75.168 1.00 24.24 388 ALA C CA 1
ATOM 9983 C C . ALA C 1 388 ? 44.308 94.632 75.538 1.00 23.86 388 ALA C C 1
ATOM 9984 O O . ALA C 1 388 ? 43.309 94.059 75.975 1.00 24.86 388 ALA C O 1
ATOM 9986 N N . ASP C 1 389 ? 44.376 95.951 75.381 1.00 23.83 389 ASP C N 1
ATOM 9987 C CA . ASP C 1 389 ? 43.233 96.822 75.665 1.00 24.47 389 ASP C CA 1
ATOM 9988 C C . ASP C 1 389 ? 42.572 96.962 74.293 1.00 25.40 389 ASP C C 1
ATOM 9989 O O . ASP C 1 389 ? 43.092 97.642 73.403 1.00 27.48 389 ASP C O 1
ATOM 9994 N N . ILE C 1 390 ? 41.423 96.321 74.124 1.00 25.20 390 ILE C N 1
ATOM 9995 C CA . ILE C 1 390 ? 40.760 96.307 72.835 1.00 25.12 390 ILE C CA 1
ATOM 9996 C C . ILE C 1 390 ? 39.265 96.579 72.842 1.00 25.53 390 ILE C C 1
ATOM 9997 O O . ILE C 1 390 ? 38.576 96.290 73.815 1.00 25.63 390 ILE C O 1
ATOM 10002 N N . VAL C 1 391 ? 38.776 97.136 71.738 1.00 25.72 391 VAL C N 1
ATOM 10003 C CA . VAL C 1 391 ? 37.358 97.418 71.574 1.00 26.23 391 VAL C CA 1
ATOM 10004 C C . VAL C 1 391 ? 36.934 96.829 70.245 1.00 26.50 391 VAL C C 1
ATOM 10005 O O . VAL C 1 391 ? 37.546 97.119 69.215 1.00 27.34 391 VAL C O 1
ATOM 10009 N N . LEU C 1 392 ? 35.901 95.994 70.269 1.00 26.60 392 LEU C N 1
ATOM 10010 C CA . LEU C 1 392 ? 35.383 95.390 69.050 1.00 26.65 392 LEU C CA 1
ATOM 10011 C C . LEU C 1 392 ? 34.176 96.227 68.656 1.00 27.63 392 LEU C C 1
ATOM 10012 O O . LEU C 1 392 ? 33.118 96.168 69.293 1.00 26.22 392 LEU C O 1
ATOM 10017 N N . TRP C 1 393 ? 34.364 97.014 67.599 1.00 29.07 393 TRP C N 1
ATOM 10018 C CA . TRP C 1 393 ? 33.360 97.946 67.104 1.00 29.78 393 TRP C CA 1
ATOM 10019 C C . TRP C 1 393 ? 32.502 97.422 65.957 1.00 30.78 393 TRP C C 1
ATOM 10020 O O . TRP C 1 393 ? 33.005 96.823 65.007 1.00 31.78 393 TRP C O 1
ATOM 10031 N N . ASP C 1 394 ? 31.197 97.648 66.061 1.00 31.67 394 ASP C N 1
ATOM 10032 C CA . ASP C 1 394 ? 30.250 97.239 65.027 1.00 32.33 394 ASP C CA 1
ATOM 10033 C C . ASP C 1 394 ? 29.877 98.521 64.293 1.00 32.35 394 ASP C C 1
ATOM 10034 O O . ASP C 1 394 ? 29.017 99.274 64.750 1.00 32.21 394 ASP C O 1
ATOM 10039 N N . PRO C 1 395 ? 30.516 98.785 63.145 1.00 32.63 395 PRO C N 1
ATOM 10040 C CA . PRO C 1 395 ? 30.238 99.995 62.366 1.00 32.52 395 PRO C CA 1
ATOM 10041 C C . PRO C 1 395 ? 28.816 100.152 61.835 1.00 32.54 395 PRO C C 1
ATOM 10042 O O . PRO C 1 395 ? 28.390 101.266 61.542 1.00 34.11 395 PRO C O 1
ATOM 10046 N N . GLU C 1 396 ? 28.075 99.055 61.720 1.00 32.39 396 GLU C N 1
ATOM 10047 C CA . GLU C 1 396 ? 26.713 99.128 61.197 1.00 32.71 396 GLU C CA 1
ATOM 10048 C C . GLU C 1 396 ? 25.637 99.256 62.259 1.00 32.83 396 GLU C C 1
ATOM 10049 O O . GLU C 1 396 ? 24.522 99.698 61.975 1.00 33.68 396 GLU C O 1
ATOM 10055 N N . ALA C 1 397 ? 25.962 98.864 63.482 1.00 32.79 397 ALA C N 1
ATOM 10056 C CA . ALA C 1 397 ? 24.998 98.934 64.568 1.00 33.15 397 ALA C CA 1
ATOM 10057 C C . ALA C 1 397 ? 24.445 100.345 64.778 1.00 33.83 397 ALA C C 1
ATOM 10058 O O . ALA C 1 397 ? 25.197 101.309 64.947 1.00 33.65 397 ALA C O 1
ATOM 10060 N N . GLU C 1 398 ? 23.122 100.460 64.755 1.00 34.61 398 GLU C N 1
ATOM 10061 C CA . GLU C 1 398 ? 22.455 101.739 64.966 1.00 36.04 398 GLU C CA 1
ATOM 10062 C C . GLU C 1 398 ? 21.772 101.727 66.319 1.00 36.14 398 GLU C C 1
ATOM 10063 O O . GLU C 1 398 ? 21.297 100.690 66.774 1.00 36.60 398 GLU C O 1
ATOM 10069 N N . MET C 1 399 ? 21.715 102.885 66.964 1.00 36.72 399 MET C N 1
ATOM 10070 C CA . MET C 1 399 ? 21.125 102.964 68.289 1.00 36.17 399 MET C CA 1
ATOM 10071 C C . MET C 1 399 ? 20.876 104.399 68.729 1.00 35.99 399 MET C C 1
ATOM 10072 O O . MET C 1 399 ? 21.539 105.327 68.264 1.00 35.98 399 MET C O 1
ATOM 10077 N N . VAL C 1 400 ? 19.908 104.575 69.620 1.00 35.49 400 VAL C N 1
ATOM 10078 C CA . VAL C 1 400 ? 19.601 105.893 70.150 1.00 35.09 400 VAL C CA 1
ATOM 10079 C C . VAL C 1 400 ? 20.171 105.944 71.552 1.00 36.20 400 VAL C C 1
ATOM 10080 O O . VAL C 1 400 ? 19.903 105.057 72.366 1.00 37.62 400 VAL C O 1
ATOM 10084 N N . ILE C 1 401 ? 20.954 106.975 71.843 1.00 35.90 401 ILE C N 1
ATOM 10085 C CA . ILE C 1 401 ? 21.534 107.089 73.168 1.00 35.16 401 ILE C CA 1
ATOM 10086 C C . ILE C 1 401 ? 20.489 107.502 74.192 1.00 34.91 401 ILE C C 1
ATOM 10087 O O . ILE C 1 401 ? 19.896 108.574 74.099 1.00 34.80 401 ILE C O 1
ATOM 10092 N N . GLU C 1 402 ? 20.259 106.624 75.162 1.00 35.14 402 GLU C N 1
ATOM 10093 C CA . GLU C 1 402 ? 19.296 106.877 76.224 1.00 35.61 402 GLU C CA 1
ATOM 10094 C C . GLU C 1 402 ? 19.989 106.586 77.544 1.00 34.66 402 GLU C C 1
ATOM 10095 O O . GLU C 1 402 ? 20.664 105.564 77.682 1.00 34.07 402 GLU C O 1
ATOM 10101 N N . GLN C 1 403 ? 19.824 107.487 78.509 1.00 33.38 403 GLN C N 1
ATOM 10102 C CA . GLN C 1 403 ? 20.449 107.322 79.814 1.00 31.09 403 GLN C CA 1
ATOM 10103 C C . GLN C 1 403 ? 20.032 106.013 80.465 1.00 30.76 403 GLN C C 1
ATOM 10104 O O . GLN C 1 403 ? 20.806 105.419 81.217 1.00 30.82 403 GLN C O 1
ATOM 10110 N N . THR C 1 404 ? 18.812 105.564 80.173 1.00 30.13 404 THR C N 1
ATOM 10111 C CA . THR C 1 404 ? 18.304 104.317 80.738 1.00 29.71 404 THR C CA 1
ATOM 10112 C C . THR C 1 404 ? 19.152 103.136 80.288 1.00 29.05 404 THR C C 1
ATOM 10113 O O . THR C 1 404 ? 19.137 102.079 80.914 1.00 29.15 404 THR C O 1
ATOM 10117 N N . ALA C 1 405 ? 19.896 103.321 79.203 1.00 28.82 405 ALA C N 1
ATOM 10118 C CA . ALA C 1 405 ? 20.743 102.261 78.673 1.00 27.61 405 ALA C CA 1
ATOM 10119 C C . ALA C 1 405 ? 22.217 102.482 78.994 1.00 27.63 405 ALA C C 1
ATOM 10120 O O . ALA C 1 405 ? 23.059 101.640 78.689 1.00 28.21 405 ALA C O 1
ATOM 10122 N N . MET C 1 406 ? 22.538 103.616 79.605 1.00 28.39 406 MET C N 1
ATOM 10123 C CA . MET C 1 406 ? 23.924 103.890 79.962 1.00 30.19 406 MET C CA 1
ATOM 10124 C C . MET C 1 406 ? 24.292 103.114 81.224 1.00 30.93 406 MET C C 1
ATOM 10125 O O . MET C 1 406 ? 23.425 102.507 81.852 1.00 31.21 406 MET C O 1
ATOM 10130 N N . HIS C 1 407 ? 25.564 103.136 81.609 1.00 31.56 407 HIS C N 1
ATOM 10131 C CA . HIS C 1 407 ? 25.990 102.349 82.764 1.00 32.24 407 HIS C CA 1
ATOM 10132 C C . HIS C 1 407 ? 26.627 103.062 83.959 1.00 33.00 407 HIS C C 1
ATOM 10133 O O . HIS C 1 407 ? 27.401 102.451 84.703 1.00 34.34 407 HIS C O 1
ATOM 10140 N N . ASN C 1 408 ? 26.313 104.337 84.161 1.00 32.59 408 ASN C N 1
ATOM 10141 C CA . ASN C 1 408 ? 26.884 105.058 85.296 1.00 31.82 408 ASN C CA 1
ATOM 10142 C C . ASN C 1 408 ? 25.775 105.399 86.299 1.00 31.74 408 ASN C C 1
ATOM 10143 O O . ASN C 1 408 ? 24.653 104.896 86.183 1.00 32.33 408 ASN C O 1
ATOM 10148 N N . ALA C 1 409 ? 26.077 106.246 87.276 1.00 30.93 409 ALA C N 1
ATOM 10149 C CA . ALA C 1 409 ? 25.092 106.595 88.295 1.00 31.60 409 ALA C CA 1
ATOM 10150 C C . ALA C 1 409 ? 24.336 107.915 88.085 1.00 33.06 409 ALA C C 1
ATOM 10151 O O . ALA C 1 409 ? 23.698 108.414 89.016 1.00 34.19 409 ALA C O 1
ATOM 10153 N N . MET C 1 410 ? 24.388 108.471 86.875 1.00 33.07 410 MET C N 1
ATOM 10154 C CA . MET C 1 410 ? 23.714 109.738 86.583 1.00 33.05 410 MET C CA 1
ATOM 10155 C C . MET C 1 410 ? 22.239 109.611 86.227 1.00 33.37 410 MET C C 1
ATOM 10156 O O . MET C 1 410 ? 21.773 108.540 85.844 1.00 33.89 410 MET C O 1
ATOM 10161 N N . ASP C 1 411 ? 21.509 110.718 86.351 1.00 33.89 411 ASP C N 1
ATOM 10162 C CA . ASP C 1 411 ? 20.082 110.726 86.040 1.00 34.16 411 ASP C CA 1
ATOM 10163 C C . ASP C 1 411 ? 19.758 111.295 84.659 1.00 33.52 411 ASP C C 1
ATOM 10164 O O . ASP C 1 411 ? 18.595 111.533 84.336 1.00 32.83 411 ASP C O 1
ATOM 10169 N N . TYR C 1 412 ? 20.790 111.508 83.846 1.00 33.20 412 TYR C N 1
ATOM 10170 C CA . TYR C 1 412 ? 20.604 112.005 82.484 1.00 32.68 412 TYR C CA 1
ATOM 10171 C C . TYR C 1 412 ? 21.879 111.880 81.655 1.00 32.23 412 TYR C C 1
ATOM 10172 O O . TYR C 1 412 ? 22.970 111.670 82.193 1.00 32.11 412 TYR C O 1
ATOM 10181 N N . SER C 1 413 ? 21.723 111.998 80.339 1.00 32.27 413 SER C N 1
ATOM 10182 C CA . SER C 1 413 ? 22.846 111.941 79.407 1.00 31.47 413 SER C CA 1
ATOM 10183 C C . SER C 1 413 ? 22.900 113.250 78.623 1.00 30.82 413 SER C C 1
ATOM 10184 O O . SER C 1 413 ? 21.860 113.822 78.283 1.00 29.56 413 SER C O 1
ATOM 10187 N N . SER C 1 414 ? 24.111 113.722 78.346 1.00 29.76 414 SER C N 1
ATOM 10188 C CA . SER C 1 414 ? 24.292 114.963 77.602 1.00 29.51 414 SER C CA 1
ATOM 10189 C C . SER C 1 414 ? 23.910 114.751 76.143 1.00 29.99 414 SER C C 1
ATOM 10190 O O . SER C 1 414 ? 23.675 115.705 75.400 1.00 29.07 414 SER C O 1
ATOM 10193 N N . TYR C 1 415 ? 23.838 113.484 75.749 1.00 30.78 415 TYR C N 1
ATOM 10194 C CA . TYR C 1 415 ? 23.517 113.120 74.379 1.00 31.37 415 TYR C CA 1
ATOM 10195 C C . TYR C 1 415 ? 22.221 112.330 74.286 1.00 32.11 415 TYR C C 1
ATOM 10196 O O . TYR C 1 415 ? 22.042 111.500 73.394 1.00 33.03 415 TYR C O 1
ATOM 10205 N N . GLU C 1 416 ? 21.312 112.600 75.214 1.00 32.64 416 GLU C N 1
ATOM 10206 C CA . GLU C 1 416 ? 20.030 111.919 75.229 1.00 33.47 416 GLU C CA 1
ATOM 10207 C C . GLU C 1 416 ? 19.307 112.194 73.916 1.00 34.54 416 GLU C C 1
ATOM 10208 O O . GLU C 1 416 ? 19.152 113.346 73.510 1.00 35.57 416 GLU C O 1
ATOM 10214 N N . GLY C 1 417 ? 18.882 111.129 73.247 1.00 35.48 417 GLY C N 1
ATOM 10215 C CA . GLY C 1 417 ? 18.165 111.285 71.997 1.00 35.28 417 GLY C CA 1
ATOM 10216 C C . GLY C 1 417 ? 18.980 111.176 70.721 1.00 35.21 417 GLY C C 1
ATOM 10217 O O . GLY C 1 417 ? 18.404 111.002 69.652 1.00 34.66 417 GLY C O 1
ATOM 10218 N N . HIS C 1 418 ? 20.302 111.273 70.810 1.00 36.18 418 HIS C N 1
ATOM 10219 C CA . HIS C 1 418 ? 21.130 111.188 69.608 1.00 38.68 418 HIS C CA 1
ATOM 10220 C C . HIS C 1 418 ? 21.151 109.798 68.984 1.00 38.59 418 HIS C C 1
ATOM 10221 O O . HIS C 1 418 ? 21.357 108.794 69.671 1.00 38.91 418 HIS C O 1
ATOM 10228 N N . LYS C 1 419 ? 20.929 109.748 67.674 1.00 37.95 419 LYS C N 1
ATOM 10229 C CA . LYS C 1 419 ? 20.957 108.488 66.947 1.00 37.62 419 LYS C CA 1
ATOM 10230 C C . LYS C 1 419 ? 22.390 108.303 66.480 1.00 35.88 419 LYS C C 1
ATOM 10231 O O . LYS C 1 419 ? 22.985 109.215 65.908 1.00 36.28 419 LYS C O 1
ATOM 10237 N N . VAL C 1 420 ? 22.953 107.130 66.737 1.00 34.39 420 VAL C N 1
ATOM 10238 C CA . VAL C 1 420 ? 24.328 106.863 66.349 1.00 33.31 420 VAL C CA 1
ATOM 10239 C C . VAL C 1 420 ? 24.465 105.604 65.518 1.00 33.18 420 VAL C C 1
ATOM 10240 O O . VAL C 1 420 ? 23.623 104.707 65.581 1.00 33.35 420 VAL C O 1
ATOM 10244 N N . LYS C 1 421 ? 25.534 105.550 64.735 1.00 32.52 421 LYS C N 1
ATOM 10245 C CA . LYS C 1 421 ? 25.824 104.397 63.901 1.00 33.08 421 LYS C CA 1
ATOM 10246 C C . LYS C 1 421 ? 27.257 104.017 64.249 1.00 32.48 421 LYS C C 1
ATOM 10247 O O . LYS C 1 421 ? 28.191 104.782 63.994 1.00 32.89 421 LYS C O 1
ATOM 10253 N N . GLY C 1 422 ? 27.425 102.841 64.844 1.00 31.30 422 GLY C N 1
ATOM 10254 C CA . GLY C 1 422 ? 28.748 102.398 65.248 1.00 31.43 422 GLY C CA 1
ATOM 10255 C C . GLY C 1 422 ? 28.761 102.341 66.763 1.00 31.34 422 GLY C C 1
ATOM 10256 O O . GLY C 1 422 ? 28.830 103.375 67.433 1.00 31.32 422 GLY C O 1
ATOM 10257 N N . VAL C 1 423 ? 28.697 101.128 67.302 1.00 31.13 423 VAL C N 1
ATOM 10258 C CA . VAL C 1 423 ? 28.652 100.923 68.745 1.00 30.04 423 VAL C CA 1
ATOM 10259 C C . VAL C 1 423 ? 29.712 99.952 69.273 1.00 29.97 423 VAL C C 1
ATOM 10260 O O . VAL C 1 423 ? 30.085 98.995 68.592 1.00 29.99 423 VAL C O 1
ATOM 10264 N N . PRO C 1 424 ? 30.226 100.201 70.495 1.00 29.90 424 PRO C N 1
ATOM 10265 C CA . PRO C 1 424 ? 31.239 99.319 71.096 1.00 28.64 424 PRO C CA 1
ATOM 10266 C C . PRO C 1 424 ? 30.488 98.048 71.488 1.00 28.22 424 PRO C C 1
ATOM 10267 O O . PRO C 1 424 ? 29.399 98.127 72.072 1.00 27.48 424 PRO C O 1
ATOM 10271 N N . LYS C 1 425 ? 31.046 96.881 71.180 1.00 28.12 425 LYS C N 1
ATOM 10272 C CA . LYS C 1 425 ? 30.353 95.636 71.514 1.00 26.88 425 LYS C CA 1
ATOM 10273 C C . LYS C 1 425 ? 30.971 94.836 72.646 1.00 25.84 425 LYS C C 1
ATOM 10274 O O . LYS C 1 425 ? 30.290 94.513 73.619 1.00 25.39 425 LYS C O 1
ATOM 10280 N N . THR C 1 426 ? 32.245 94.498 72.523 1.00 24.21 426 THR C N 1
ATOM 10281 C CA . THR C 1 426 ? 32.900 93.768 73.592 1.00 24.24 426 THR C CA 1
ATOM 10282 C C . THR C 1 426 ? 34.254 94.434 73.807 1.00 23.97 426 THR C C 1
ATOM 10283 O O . THR C 1 426 ? 34.915 94.845 72.846 1.00 22.92 426 THR C O 1
ATOM 10287 N N . VAL C 1 427 ? 34.645 94.556 75.076 1.00 23.38 427 VAL C N 1
ATOM 10288 C CA . VAL C 1 427 ? 35.890 95.214 75.451 1.00 21.50 427 VAL C CA 1
ATOM 10289 C C . VAL C 1 427 ? 36.837 94.336 76.261 1.00 22.00 427 VAL C C 1
ATOM 10290 O O . VAL C 1 427 ? 36.404 93.576 77.132 1.00 23.47 427 VAL C O 1
ATOM 10294 N N . LEU C 1 428 ? 38.129 94.456 75.970 1.00 21.25 428 LEU C N 1
ATOM 10295 C CA . LEU C 1 428 ? 39.156 93.702 76.675 1.00 22.75 428 LEU C CA 1
ATOM 10296 C C . LEU C 1 428 ? 40.143 94.648 77.349 1.00 23.65 428 LEU C C 1
ATOM 10297 O O . LEU C 1 428 ? 40.588 95.629 76.752 1.00 23.81 428 LEU C O 1
ATOM 10302 N N . LEU C 1 429 ? 40.476 94.341 78.598 1.00 23.57 429 LEU C N 1
ATOM 10303 C CA . LEU C 1 429 ? 41.419 95.131 79.375 1.00 22.65 429 LEU C CA 1
ATOM 10304 C C . LEU C 1 429 ? 42.596 94.226 79.658 1.00 23.40 429 LEU C C 1
ATOM 10305 O O . LEU C 1 429 ? 42.474 93.268 80.410 1.00 26.36 429 LEU C O 1
ATOM 10310 N N . ARG C 1 430 ? 43.738 94.517 79.055 1.00 23.75 430 ARG C N 1
ATOM 10311 C CA . ARG C 1 430 ? 44.908 93.681 79.262 1.00 24.45 430 ARG C CA 1
ATOM 10312 C C . ARG C 1 430 ? 44.574 92.195 79.138 1.00 26.25 430 ARG C C 1
ATOM 10313 O O . ARG C 1 430 ? 44.932 91.389 79.997 1.00 27.79 430 ARG C O 1
ATOM 10321 N N . GLY C 1 431 ? 43.869 91.843 78.069 1.00 26.04 431 GLY C N 1
ATOM 10322 C CA . GLY C 1 431 ? 43.535 90.453 77.837 1.00 26.56 431 GLY C CA 1
ATOM 10323 C C . GLY C 1 431 ? 42.221 89.949 78.387 1.00 27.75 431 GLY C C 1
ATOM 10324 O O . GLY C 1 431 ? 41.637 89.021 77.827 1.00 29.35 431 GLY C O 1
ATOM 10325 N N . LYS C 1 432 ? 41.739 90.536 79.475 1.00 26.54 432 LYS C N 1
ATOM 10326 C CA . LYS C 1 432 ? 40.481 90.076 80.046 1.00 24.97 432 LYS C CA 1
ATOM 10327 C C . LYS C 1 432 ? 39.275 90.723 79.386 1.00 25.38 432 LYS C C 1
ATOM 10328 O O . LYS C 1 432 ? 39.264 91.927 79.133 1.00 25.65 432 LYS C O 1
ATOM 10334 N N . VAL C 1 433 ? 38.263 89.915 79.094 1.00 24.41 433 VAL C N 1
ATOM 10335 C CA . VAL C 1 433 ? 37.043 90.427 78.492 1.00 24.22 433 VAL C CA 1
ATOM 10336 C C . VAL C 1 433 ? 36.257 91.052 79.638 1.00 26.30 433 VAL C C 1
ATOM 10337 O O . VAL C 1 433 ? 35.853 90.342 80.564 1.00 27.48 433 VAL C O 1
ATOM 10341 N N . ILE C 1 434 ? 36.052 92.368 79.596 1.00 26.92 434 ILE C N 1
ATOM 10342 C CA . ILE C 1 434 ? 35.309 93.026 80.666 1.00 26.67 434 ILE C CA 1
ATOM 10343 C C . ILE C 1 434 ? 33.929 93.475 80.222 1.00 25.36 434 ILE C C 1
ATOM 10344 O O . ILE C 1 434 ? 33.071 93.783 81.043 1.00 24.75 434 ILE C O 1
ATOM 10349 N N . VAL C 1 435 ? 33.716 93.514 78.915 1.00 25.81 435 VAL C N 1
ATOM 10350 C CA . VAL C 1 435 ? 32.403 93.856 78.376 1.00 26.28 435 VAL C CA 1
ATOM 10351 C C . VAL C 1 435 ? 32.203 92.835 77.274 1.00 26.77 435 VAL C C 1
ATOM 10352 O O . VAL C 1 435 ? 33.043 92.712 76.390 1.00 27.93 435 VAL C O 1
ATOM 10356 N N . ASP C 1 436 ? 31.115 92.079 77.350 1.00 27.74 436 ASP C N 1
ATOM 10357 C CA . ASP C 1 436 ? 30.830 91.045 76.362 1.00 28.55 436 ASP C CA 1
ATOM 10358 C C . ASP C 1 436 ? 29.507 91.376 75.697 1.00 28.36 436 ASP C C 1
ATOM 10359 O O . ASP C 1 436 ? 28.475 91.460 76.365 1.00 28.00 436 ASP C O 1
ATOM 10364 N N . GLU C 1 437 ? 29.538 91.559 74.383 1.00 27.79 437 GLU C N 1
ATOM 10365 C CA . GLU C 1 437 ? 28.339 91.898 73.624 1.00 29.13 437 GLU C CA 1
ATOM 10366 C C . GLU C 1 437 ? 27.406 92.880 74.333 1.00 30.09 437 GLU C C 1
ATOM 10367 O O . GLU C 1 437 ? 26.185 92.699 74.329 1.00 30.08 437 GLU C O 1
ATOM 10373 N N . GLY C 1 438 ? 27.982 93.911 74.952 1.00 30.44 438 GLY C N 1
ATOM 10374 C CA . GLY C 1 438 ? 27.171 94.914 75.620 1.00 30.22 438 GLY C CA 1
ATOM 10375 C C . GLY C 1 438 ? 26.937 94.785 77.113 1.00 31.16 438 GLY C C 1
ATOM 10376 O O . GLY C 1 438 ? 26.378 95.698 77.730 1.00 31.62 438 GLY C O 1
ATOM 10377 N N . SER C 1 439 ? 27.352 93.670 77.709 1.00 30.79 439 SER C N 1
ATOM 10378 C CA . SER C 1 439 ? 27.152 93.481 79.144 1.00 29.40 439 SER C CA 1
ATOM 10379 C C . SER C 1 439 ? 28.446 93.551 79.925 1.00 27.38 439 SER C C 1
ATOM 10380 O O . SER C 1 439 ? 29.412 92.862 79.604 1.00 27.16 439 SER C O 1
ATOM 10383 N N . TYR C 1 440 ? 28.468 94.393 80.950 1.00 25.98 440 TYR C N 1
ATOM 10384 C CA . TYR C 1 440 ? 29.664 94.500 81.762 1.00 25.23 440 TYR C CA 1
ATOM 10385 C C . TYR C 1 440 ? 29.853 93.164 82.477 1.00 25.99 440 TYR C C 1
ATOM 10386 O O . TYR C 1 440 ? 28.945 92.678 83.151 1.00 26.28 440 TYR C O 1
ATOM 10395 N N . VAL C 1 441 ? 31.030 92.572 82.329 1.00 25.81 441 VAL C N 1
ATOM 10396 C CA . VAL C 1 441 ? 31.307 91.291 82.962 1.00 26.50 441 VAL C CA 1
ATOM 10397 C C . VAL C 1 441 ? 32.667 91.279 83.646 1.00 28.42 441 VAL C C 1
ATOM 10398 O O . VAL C 1 441 ? 33.302 90.228 83.759 1.00 30.26 441 VAL C O 1
ATOM 10402 N N . GLY C 1 442 ? 33.110 92.449 84.102 1.00 28.78 442 GLY C N 1
ATOM 10403 C CA . GLY C 1 442 ? 34.396 92.550 84.766 1.00 28.29 442 GLY C CA 1
ATOM 10404 C C . GLY C 1 442 ? 34.268 92.658 86.274 1.00 29.48 442 GLY C C 1
ATOM 10405 O O . GLY C 1 442 ? 33.182 92.493 86.834 1.00 28.37 442 GLY C O 1
ATOM 10406 N N . GLU C 1 443 ? 35.391 92.942 86.925 1.00 30.85 443 GLU C N 1
ATOM 10407 C CA . GLU C 1 443 ? 35.461 93.080 88.376 1.00 34.00 443 GLU C CA 1
ATOM 10408 C C . GLU C 1 443 ? 36.058 94.444 88.720 1.00 33.87 443 GLU C C 1
ATOM 10409 O O . GLU C 1 443 ? 37.009 94.890 88.074 1.00 34.16 443 GLU C O 1
ATOM 10415 N N . PRO C 1 444 ? 35.525 95.116 89.757 1.00 33.11 444 PRO C N 1
ATOM 10416 C CA . PRO C 1 444 ? 36.040 96.432 90.158 1.00 31.73 444 PRO C CA 1
ATOM 10417 C C . PRO C 1 444 ? 37.497 96.334 90.598 1.00 30.10 444 PRO C C 1
ATOM 10418 O O . PRO C 1 444 ? 38.145 97.329 90.919 1.00 30.53 444 PRO C O 1
ATOM 10422 N N . THR C 1 445 ? 38.010 95.114 90.583 1.00 28.86 445 THR C N 1
ATOM 10423 C CA . THR C 1 445 ? 39.376 94.853 90.989 1.00 27.14 445 THR C CA 1
ATOM 10424 C C . THR C 1 445 ? 40.314 94.736 89.776 1.00 24.86 445 THR C C 1
ATOM 10425 O O . THR C 1 445 ? 41.530 94.606 89.932 1.00 23.16 445 THR C O 1
ATOM 10429 N N . ASP C 1 446 ? 39.747 94.806 88.572 1.00 23.28 446 ASP C N 1
ATOM 10430 C CA . ASP C 1 446 ? 40.533 94.691 87.345 1.00 24.07 446 ASP C CA 1
ATOM 10431 C C . ASP C 1 446 ? 41.457 95.871 87.050 1.00 25.06 446 ASP C C 1
ATOM 10432 O O . ASP C 1 446 ? 42.612 95.682 86.651 1.00 24.33 446 ASP C O 1
ATOM 10437 N N . GLY C 1 447 ? 40.941 97.087 87.238 1.00 25.61 447 GLY C N 1
ATOM 10438 C CA . GLY C 1 447 ? 41.716 98.287 86.958 1.00 25.52 447 GLY C CA 1
ATOM 10439 C C . GLY C 1 447 ? 42.963 98.503 87.789 1.00 25.94 447 GLY C C 1
ATOM 10440 O O . GLY C 1 447 ? 42.956 98.299 88.997 1.00 27.99 447 GLY C O 1
ATOM 10441 N N . LYS C 1 448 ? 44.041 98.928 87.141 1.00 26.30 448 LYS C N 1
ATOM 10442 C CA . LYS C 1 448 ? 45.289 99.181 87.841 1.00 26.86 448 LYS C CA 1
ATOM 10443 C C . LYS C 1 448 ? 45.823 100.576 87.544 1.00 26.90 448 LYS C C 1
ATOM 10444 O O . LYS C 1 448 ? 45.561 101.151 86.487 1.00 28.01 448 LYS C O 1
ATOM 10450 N N . PHE C 1 449 ? 46.569 101.124 88.494 1.00 26.16 449 PHE C N 1
ATOM 10451 C CA . PHE C 1 449 ? 47.155 102.445 88.341 1.00 24.59 449 PHE C CA 1
ATOM 10452 C C . PHE C 1 449 ? 48.313 102.382 87.336 1.00 25.98 449 PHE C C 1
ATOM 10453 O O . PHE C 1 449 ? 48.993 101.357 87.221 1.00 26.10 449 PHE C O 1
ATOM 10461 N N . LEU C 1 450 ? 48.535 103.479 86.616 1.00 26.42 450 LEU C N 1
ATOM 10462 C CA . LEU C 1 450 ? 49.598 103.542 85.622 1.00 26.15 450 LEU C CA 1
ATOM 10463 C C . LEU C 1 450 ? 50.627 104.610 85.931 1.00 27.33 450 LEU C C 1
ATOM 10464 O O . LEU C 1 450 ? 50.295 105.794 86.003 1.00 27.63 450 LEU C O 1
ATOM 10469 N N . LYS C 1 451 ? 51.873 104.200 86.129 1.00 27.89 451 LYS C N 1
ATOM 10470 C CA . LYS C 1 451 ? 52.929 105.170 86.373 1.00 28.90 451 LYS C CA 1
ATOM 10471 C C . LYS C 1 451 ? 53.257 105.681 84.981 1.00 29.42 451 LYS C C 1
ATOM 10472 O O . LYS C 1 451 ? 53.897 104.986 84.189 1.00 30.79 451 LYS C O 1
ATOM 10478 N N . ARG C 1 452 ? 52.796 106.889 84.675 1.00 29.20 452 ARG C N 1
ATOM 10479 C CA . ARG C 1 452 ? 53.022 107.481 83.364 1.00 26.39 452 ARG C CA 1
ATOM 10480 C C . ARG C 1 452 ? 54.424 108.061 83.231 1.00 26.38 452 ARG C C 1
ATOM 10481 O O . ARG C 1 452 ? 55.048 108.449 84.216 1.00 24.22 452 ARG C O 1
ATOM 10489 N N . ARG C 1 453 ? 54.916 108.093 81.998 1.00 29.61 453 ARG C N 1
ATOM 10490 C CA . ARG C 1 453 ? 56.253 108.579 81.695 1.00 32.62 453 ARG C CA 1
ATOM 10491 C C . ARG C 1 453 ? 56.351 110.100 81.683 1.00 35.36 453 ARG C C 1
ATOM 10492 O O . ARG C 1 453 ? 55.348 110.795 81.543 1.00 35.33 453 ARG C O 1
ATOM 10500 N N . LYS C 1 454 ? 57.573 110.604 81.818 1.00 39.36 454 LYS C N 1
ATOM 10501 C CA . LYS C 1 454 ? 57.839 112.039 81.848 1.00 44.51 454 LYS C CA 1
ATOM 10502 C C . LYS C 1 454 ? 57.711 112.784 80.521 1.00 48.33 454 LYS C C 1
ATOM 10503 O O . LYS C 1 454 ? 56.885 112.462 79.668 1.00 48.09 454 LYS C O 1
ATOM 10509 N N . TYR C 1 455 ? 58.570 113.798 80.403 1.00 54.48 455 TYR C N 1
ATOM 10510 C CA . TYR C 1 455 ? 58.713 114.707 79.262 1.00 57.24 455 TYR C CA 1
ATOM 10511 C C . TYR C 1 455 ? 57.594 114.676 78.244 1.00 57.59 455 TYR C C 1
ATOM 10512 O O . TYR C 1 455 ? 57.745 114.126 77.147 1.00 55.63 455 TYR C O 1
ATOM 10521 N N . LYS C 1 456 ? 56.474 115.287 78.611 1.00 59.33 456 LYS C N 1
ATOM 10522 C CA . LYS C 1 456 ? 55.327 115.353 77.723 1.00 62.66 456 LYS C CA 1
ATOM 10523 C C . LYS C 1 456 ? 55.442 116.602 76.871 1.00 63.21 456 LYS C C 1
ATOM 10524 O O . LYS C 1 456 ? 56.060 117.580 77.275 1.00 61.54 456 LYS C O 1
ATOM 10530 N N . GLN C 1 457 ? 54.847 116.561 75.687 1.00 65.86 457 GLN C N 1
ATOM 10531 C CA . GLN C 1 457 ? 54.920 117.686 74.766 1.00 70.18 457 GLN C CA 1
ATOM 10532 C C . GLN C 1 457 ? 54.153 117.354 73.488 1.00 72.22 457 GLN C C 1
ATOM 10533 O O . GLN C 1 457 ? 53.626 116.224 73.379 1.00 73.62 457 GLN C O 1
ATOM 10540 N N . MET D 1 1 ? 56.763 80.489 54.743 1.00 31.58 1 MET D N 1
ATOM 10541 C CA . MET D 1 1 ? 57.256 81.853 55.097 1.00 33.40 1 MET D CA 1
ATOM 10542 C C . MET D 1 1 ? 58.498 82.189 54.267 1.00 33.67 1 MET D C 1
ATOM 10543 O O . MET D 1 1 ? 59.558 81.604 54.473 1.00 33.94 1 MET D O 1
ATOM 10548 N N . ASP D 1 2 ? 58.367 83.130 53.334 1.00 33.88 2 ASP D N 1
ATOM 10549 C CA . ASP D 1 2 ? 59.486 83.510 52.470 1.00 33.29 2 ASP D CA 1
ATOM 10550 C C . ASP D 1 2 ? 60.606 84.179 53.244 1.00 33.52 2 ASP D C 1
ATOM 10551 O O . ASP D 1 2 ? 61.786 83.888 53.029 1.00 34.20 2 ASP D O 1
ATOM 10556 N N . ILE D 1 3 ? 60.239 85.090 54.137 1.00 33.50 3 ILE D N 1
ATOM 10557 C CA . ILE D 1 3 ? 61.232 85.797 54.935 1.00 32.17 3 ILE D CA 1
ATOM 10558 C C . ILE D 1 3 ? 60.742 86.089 56.344 1.00 31.35 3 ILE D C 1
ATOM 10559 O O . ILE D 1 3 ? 59.541 86.255 56.579 1.00 31.46 3 ILE D O 1
ATOM 10564 N N . ILE D 1 4 ? 61.686 86.113 57.281 1.00 29.07 4 ILE D N 1
ATOM 10565 C CA . ILE D 1 4 ? 61.398 86.417 58.673 1.00 28.40 4 ILE D CA 1
ATOM 10566 C C . ILE D 1 4 ? 62.415 87.447 59.138 1.00 28.11 4 ILE D C 1
ATOM 10567 O O . ILE D 1 4 ? 63.624 87.263 58.961 1.00 27.22 4 ILE D O 1
ATOM 10572 N N . ILE D 1 5 ? 61.919 88.539 59.712 1.00 27.07 5 ILE D N 1
ATOM 10573 C CA . ILE D 1 5 ? 62.799 89.576 60.236 1.00 27.35 5 ILE D CA 1
ATOM 10574 C C . ILE D 1 5 ? 62.644 89.503 61.750 1.00 27.46 5 ILE D C 1
ATOM 10575 O O . ILE D 1 5 ? 61.563 89.767 62.296 1.00 26.90 5 ILE D O 1
ATOM 10580 N N . LYS D 1 6 ? 63.730 89.126 62.419 1.00 26.39 6 LYS D N 1
ATOM 10581 C CA . LYS D 1 6 ? 63.724 88.947 63.866 1.00 26.59 6 LYS D CA 1
ATOM 10582 C C . LYS D 1 6 ? 64.631 89.894 64.639 1.00 26.71 6 LYS D C 1
ATOM 10583 O O . LYS D 1 6 ? 65.579 90.460 64.085 1.00 25.64 6 LYS D O 1
ATOM 10589 N N . ASN D 1 7 ? 64.335 90.033 65.932 1.00 26.76 7 ASN D N 1
ATOM 10590 C CA . ASN D 1 7 ? 65.124 90.859 66.849 1.00 28.71 7 ASN D CA 1
ATOM 10591 C C . ASN D 1 7 ? 65.104 92.351 66.572 1.00 29.60 7 ASN D C 1
ATOM 10592 O O . ASN D 1 7 ? 65.958 93.087 67.077 1.00 30.06 7 ASN D O 1
ATOM 10597 N N . GLY D 1 8 ? 64.149 92.800 65.772 1.00 29.82 8 GLY D N 1
ATOM 10598 C CA . GLY D 1 8 ? 64.086 94.212 65.465 1.00 28.87 8 GLY D CA 1
ATOM 10599 C C . GLY D 1 8 ? 62.955 94.898 66.196 1.00 28.89 8 GLY D C 1
ATOM 10600 O O . GLY D 1 8 ? 62.086 94.247 66.789 1.00 28.09 8 GLY D O 1
ATOM 10601 N N . THR D 1 9 ? 62.976 96.224 66.159 1.00 28.50 9 THR D N 1
ATOM 10602 C CA . THR D 1 9 ? 61.937 97.015 66.793 1.00 27.99 9 THR D CA 1
ATOM 10603 C C . THR D 1 9 ? 61.089 97.622 65.685 1.00 26.36 9 THR D C 1
ATOM 10604 O O . THR D 1 9 ? 61.537 98.512 64.965 1.00 26.06 9 THR D O 1
ATOM 10608 N N . ILE D 1 10 ? 59.871 97.115 65.542 1.00 24.89 10 ILE D N 1
ATOM 10609 C CA . ILE D 1 10 ? 58.956 97.607 64.527 1.00 24.57 10 ILE D CA 1
ATOM 10610 C C . ILE D 1 10 ? 58.442 98.987 64.922 1.00 26.28 10 ILE D C 1
ATOM 10611 O O . ILE D 1 10 ? 57.755 99.149 65.940 1.00 27.58 10 ILE D O 1
ATOM 10616 N N . VAL D 1 11 ? 58.776 99.979 64.107 1.00 26.14 11 VAL D N 1
ATOM 10617 C CA . VAL D 1 11 ? 58.352 101.342 64.362 1.00 25.53 11 VAL D CA 1
ATOM 10618 C C . VAL D 1 11 ? 57.418 101.851 63.271 1.00 25.68 11 VAL D C 1
ATOM 10619 O O . VAL D 1 11 ? 57.852 102.160 62.164 1.00 26.74 11 VAL D O 1
ATOM 10623 N N . THR D 1 12 ? 56.129 101.910 63.578 1.00 26.30 12 THR D N 1
ATOM 10624 C CA . THR D 1 12 ? 55.155 102.434 62.635 1.00 26.72 12 THR D CA 1
ATOM 10625 C C . THR D 1 12 ? 54.805 103.815 63.173 1.00 27.63 12 THR D C 1
ATOM 10626 O O . THR D 1 12 ? 55.334 104.228 64.198 1.00 28.21 12 THR D O 1
ATOM 10630 N N . ALA D 1 13 ? 53.923 104.532 62.490 1.00 28.94 13 ALA D N 1
ATOM 10631 C CA . ALA D 1 13 ? 53.556 105.867 62.936 1.00 29.51 13 ALA D CA 1
ATOM 10632 C C . ALA D 1 13 ? 52.828 105.816 64.274 1.00 30.27 13 ALA D C 1
ATOM 10633 O O . ALA D 1 13 ? 52.906 106.753 65.063 1.00 29.58 13 ALA D O 1
ATOM 10635 N N . ASP D 1 14 ? 52.130 104.718 64.536 1.00 32.52 14 ASP D N 1
ATOM 10636 C CA . ASP D 1 14 ? 51.405 104.591 65.792 1.00 34.56 14 ASP D CA 1
ATOM 10637 C C . ASP D 1 14 ? 51.665 103.294 66.545 1.00 33.07 14 ASP D C 1
ATOM 10638 O O . ASP D 1 14 ? 50.743 102.615 66.997 1.00 31.07 14 ASP D O 1
ATOM 10643 N N . GLY D 1 15 ? 52.944 102.969 66.688 1.00 31.32 15 GLY D N 1
ATOM 10644 C CA . GLY D 1 15 ? 53.318 101.767 67.393 1.00 30.94 15 GLY D CA 1
ATOM 10645 C C . GLY D 1 15 ? 54.817 101.569 67.433 1.00 31.46 15 GLY D C 1
ATOM 10646 O O . GLY D 1 15 ? 55.536 101.942 66.502 1.00 31.79 15 GLY D O 1
ATOM 10647 N N . ILE D 1 16 ? 55.286 101.003 68.538 1.00 30.74 16 ILE D N 1
ATOM 10648 C CA . ILE D 1 16 ? 56.697 100.700 68.724 1.00 30.41 16 ILE D CA 1
ATOM 10649 C C . ILE D 1 16 ? 56.699 99.386 69.467 1.00 32.27 16 ILE D C 1
ATOM 10650 O O . ILE D 1 16 ? 56.333 99.343 70.642 1.00 33.71 16 ILE D O 1
ATOM 10655 N N . SER D 1 17 ? 57.084 98.310 68.795 1.00 32.92 17 SER D N 1
ATOM 10656 C CA . SER D 1 17 ? 57.099 97.018 69.464 1.00 33.56 17 SER D CA 1
ATOM 10657 C C . SER D 1 17 ? 58.217 96.103 69.013 1.00 34.09 17 SER D C 1
ATOM 10658 O O . SER D 1 17 ? 58.513 96.012 67.823 1.00 33.21 17 SER D O 1
ATOM 10661 N N . ARG D 1 18 ? 58.860 95.448 69.977 1.00 35.96 18 ARG D N 1
ATOM 10662 C CA . ARG D 1 18 ? 59.919 94.506 69.647 1.00 38.47 18 ARG D CA 1
ATOM 10663 C C . ARG D 1 18 ? 59.212 93.203 69.356 1.00 37.08 18 ARG D C 1
ATOM 10664 O O . ARG D 1 18 ? 58.656 92.571 70.251 1.00 36.24 18 ARG D O 1
ATOM 10672 N N . ALA D 1 19 ? 59.204 92.832 68.083 1.00 35.69 19 ALA D N 1
ATOM 10673 C CA . ALA D 1 19 ? 58.554 91.613 67.649 1.00 34.06 19 ALA D CA 1
ATOM 10674 C C . ALA D 1 19 ? 59.194 91.184 66.346 1.00 33.90 19 ALA D C 1
ATOM 10675 O O . ALA D 1 19 ? 59.969 91.932 65.742 1.00 32.11 19 ALA D O 1
ATOM 10677 N N . ASP D 1 20 ? 58.871 89.968 65.923 1.00 34.13 20 ASP D N 1
ATOM 10678 C CA . ASP D 1 20 ? 59.402 89.433 64.690 1.00 33.76 20 ASP D CA 1
ATOM 10679 C C . ASP D 1 20 ? 58.330 89.478 63.613 1.00 33.80 20 ASP D C 1
ATOM 10680 O O . ASP D 1 20 ? 57.131 89.436 63.910 1.00 32.92 20 ASP D O 1
ATOM 10685 N N . LEU D 1 21 ? 58.779 89.567 62.363 1.00 33.73 21 LEU D N 1
ATOM 10686 C CA . LEU D 1 21 ? 57.893 89.645 61.206 1.00 33.48 21 LEU D CA 1
ATOM 10687 C C . LEU D 1 21 ? 57.915 88.405 60.334 1.00 32.72 21 LEU D C 1
ATOM 10688 O O . LEU D 1 21 ? 58.948 87.749 60.189 1.00 31.99 21 LEU D O 1
ATOM 10693 N N . GLY D 1 22 ? 56.769 88.121 59.726 1.00 31.56 22 GLY D N 1
ATOM 10694 C CA . GLY D 1 22 ? 56.656 86.994 58.822 1.00 31.73 22 GLY D CA 1
ATOM 10695 C C . GLY D 1 22 ? 56.143 87.470 57.472 1.00 32.20 22 GLY D C 1
ATOM 10696 O O . GLY D 1 22 ? 54.993 87.900 57.353 1.00 32.44 22 GLY D O 1
ATOM 10697 N N . ILE D 1 23 ? 56.993 87.399 56.451 1.00 32.55 23 ILE D N 1
ATOM 10698 C CA . ILE D 1 23 ? 56.623 87.829 55.102 1.00 33.47 23 ILE D CA 1
ATOM 10699 C C . ILE D 1 23 ? 56.335 86.636 54.180 1.00 34.91 23 ILE D C 1
ATOM 10700 O O . ILE D 1 23 ? 57.129 85.697 54.091 1.00 35.11 23 ILE D O 1
ATOM 10705 N N . LYS D 1 24 ? 55.203 86.688 53.486 1.00 35.83 24 LYS D N 1
ATOM 10706 C CA . LYS D 1 24 ? 54.808 85.611 52.587 1.00 37.58 24 LYS D CA 1
ATOM 10707 C C . LYS D 1 24 ? 54.115 86.126 51.325 1.00 37.49 24 LYS D C 1
ATOM 10708 O O . LYS D 1 24 ? 53.011 86.667 51.387 1.00 36.63 24 LYS D O 1
ATOM 10714 N N . ASP D 1 25 ? 54.765 85.934 50.182 1.00 37.38 25 ASP D N 1
ATOM 10715 C CA . ASP D 1 25 ? 54.225 86.364 48.896 1.00 36.65 25 ASP D CA 1
ATOM 10716 C C . ASP D 1 25 ? 54.113 87.875 48.793 1.00 35.53 25 ASP D C 1
ATOM 10717 O O . ASP D 1 25 ? 53.056 88.414 48.457 1.00 34.41 25 ASP D O 1
ATOM 10722 N N . GLY D 1 26 ? 55.219 88.548 49.091 1.00 34.92 26 GLY D N 1
ATOM 10723 C CA . GLY D 1 26 ? 55.263 89.996 49.013 1.00 34.46 26 GLY D CA 1
ATOM 10724 C C . GLY D 1 26 ? 54.485 90.746 50.074 1.00 34.15 26 GLY D C 1
ATOM 10725 O O . GLY D 1 26 ? 54.455 91.972 50.056 1.00 35.16 26 GLY D O 1
ATOM 10726 N N . LYS D 1 27 ? 53.853 90.028 50.995 1.00 33.16 27 LYS D N 1
ATOM 10727 C CA . LYS D 1 27 ? 53.089 90.684 52.048 1.00 32.59 27 LYS D CA 1
ATOM 10728 C C . LYS D 1 27 ? 53.484 90.269 53.462 1.00 32.49 27 LYS D C 1
ATOM 10729 O O . LYS D 1 27 ? 54.094 89.222 53.678 1.00 33.68 27 LYS D O 1
ATOM 10735 N N . ILE D 1 28 ? 53.150 91.118 54.425 1.00 31.66 28 ILE D N 1
ATOM 10736 C CA . ILE D 1 28 ? 53.428 90.821 55.819 1.00 30.16 28 ILE D CA 1
ATOM 10737 C C . ILE D 1 28 ? 52.222 90.016 56.279 1.00 29.44 28 ILE D C 1
ATOM 10738 O O . ILE D 1 28 ? 51.099 90.527 56.313 1.00 28.19 28 ILE D O 1
ATOM 10743 N N . THR D 1 29 ? 52.460 88.752 56.611 1.00 28.74 29 THR D N 1
ATOM 10744 C CA . THR D 1 29 ? 51.386 87.860 57.021 1.00 29.15 29 THR D CA 1
ATOM 10745 C C . THR D 1 29 ? 51.242 87.628 58.525 1.00 28.29 29 THR D C 1
ATOM 10746 O O . THR D 1 29 ? 50.149 87.311 58.998 1.00 26.46 29 THR D O 1
ATOM 10750 N N . GLN D 1 30 ? 52.333 87.786 59.273 1.00 28.20 30 GLN D N 1
ATOM 10751 C CA . GLN D 1 30 ? 52.285 87.587 60.714 1.00 30.42 30 GLN D CA 1
ATOM 10752 C C . GLN D 1 30 ? 53.313 88.400 61.495 1.00 31.01 30 GLN D C 1
ATOM 10753 O O . GLN D 1 30 ? 54.472 88.533 61.082 1.00 31.07 30 GLN D O 1
ATOM 10759 N N . ILE D 1 31 ? 52.874 88.934 62.632 1.00 30.57 31 ILE D N 1
ATOM 10760 C CA . ILE D 1 31 ? 53.741 89.712 63.506 1.00 30.77 31 ILE D CA 1
ATOM 10761 C C . ILE D 1 31 ? 53.634 89.124 64.909 1.00 31.37 31 ILE D C 1
ATOM 10762 O O . ILE D 1 31 ? 52.535 89.004 65.469 1.00 28.50 31 ILE D O 1
ATOM 10767 N N . GLY D 1 32 ? 54.782 88.741 65.464 1.00 32.63 32 GLY D N 1
ATOM 10768 C CA . GLY D 1 32 ? 54.807 88.147 66.789 1.00 34.35 32 GLY D CA 1
ATOM 10769 C C . GLY D 1 32 ? 54.349 86.696 66.791 1.00 35.57 32 GLY D C 1
ATOM 10770 O O . GLY D 1 32 ? 53.755 86.216 65.824 1.00 34.62 32 GLY D O 1
ATOM 10771 N N . GLY D 1 33 ? 54.631 85.988 67.878 1.00 36.87 33 GLY D N 1
ATOM 10772 C CA . GLY D 1 33 ? 54.226 84.597 67.975 1.00 37.90 33 GLY D CA 1
ATOM 10773 C C . GLY D 1 33 ? 55.207 83.629 67.343 1.00 38.52 33 GLY D C 1
ATOM 10774 O O . GLY D 1 33 ? 56.367 83.974 67.105 1.00 37.87 33 GLY D O 1
ATOM 10775 N N . ALA D 1 34 ? 54.737 82.412 67.080 1.00 39.77 34 ALA D N 1
ATOM 10776 C CA . ALA D 1 34 ? 55.562 81.373 66.466 1.00 40.76 34 ALA D CA 1
ATOM 10777 C C . ALA D 1 34 ? 55.532 81.540 64.954 1.00 41.27 34 ALA D C 1
ATOM 10778 O O . ALA D 1 34 ? 54.493 81.339 64.323 1.00 41.06 34 ALA D O 1
ATOM 10780 N N . LEU D 1 35 ? 56.674 81.896 64.377 1.00 42.12 35 LEU D N 1
ATOM 10781 C CA . LEU D 1 35 ? 56.758 82.113 62.936 1.00 44.31 35 LEU D CA 1
ATOM 10782 C C . LEU D 1 35 ? 57.013 80.869 62.088 1.00 45.60 35 LEU D C 1
ATOM 10783 O O . LEU D 1 35 ? 56.475 80.744 60.986 1.00 46.14 35 LEU D O 1
ATOM 10788 N N . GLY D 1 36 ? 57.831 79.952 62.593 1.00 45.82 36 GLY D N 1
ATOM 10789 C CA . GLY D 1 36 ? 58.101 78.744 61.840 1.00 45.72 36 GLY D CA 1
ATOM 10790 C C . GLY D 1 36 ? 59.314 78.859 60.938 1.00 46.23 36 GLY D C 1
ATOM 10791 O O . GLY D 1 36 ? 60.152 79.745 61.132 1.00 47.82 36 GLY D O 1
ATOM 10792 N N . PRO D 1 37 ? 59.439 77.968 59.939 1.00 45.45 37 PRO D N 1
ATOM 10793 C CA . PRO D 1 37 ? 60.560 77.954 58.991 1.00 43.80 37 PRO D CA 1
ATOM 10794 C C . PRO D 1 37 ? 60.432 79.053 57.946 1.00 41.95 37 PRO D C 1
ATOM 10795 O O . PRO D 1 37 ? 59.324 79.504 57.638 1.00 40.50 37 PRO D O 1
ATOM 10799 N N . ALA D 1 38 ? 61.567 79.467 57.392 1.00 40.23 38 ALA D N 1
ATOM 10800 C CA . ALA D 1 38 ? 61.572 80.512 56.381 1.00 40.21 38 ALA D CA 1
ATOM 10801 C C . ALA D 1 38 ? 62.778 80.443 55.451 1.00 40.32 38 ALA D C 1
ATOM 10802 O O . ALA D 1 38 ? 63.909 80.234 55.894 1.00 40.13 38 ALA D O 1
ATOM 10804 N N . GLU D 1 39 ? 62.521 80.623 54.157 1.00 40.42 39 GLU D N 1
ATOM 10805 C CA . GLU D 1 39 ? 63.575 80.609 53.148 1.00 41.32 39 GLU D CA 1
ATOM 10806 C C . GLU D 1 39 ? 64.773 81.384 53.663 1.00 39.29 39 GLU D C 1
ATOM 10807 O O . GLU D 1 39 ? 65.894 80.884 53.679 1.00 40.64 39 GLU D O 1
ATOM 10813 N N . ARG D 1 40 ? 64.527 82.615 54.091 1.00 36.28 40 ARG D N 1
ATOM 10814 C CA . ARG D 1 40 ? 65.596 83.443 54.608 1.00 32.73 40 ARG D CA 1
ATOM 10815 C C . ARG D 1 40 ? 65.165 84.109 55.899 1.00 31.39 40 ARG D C 1
ATOM 10816 O O . ARG D 1 40 ? 63.980 84.340 56.125 1.00 30.93 40 ARG D O 1
ATOM 10824 N N . THR D 1 41 ? 66.140 84.396 56.750 1.00 30.92 41 THR D N 1
ATOM 10825 C CA . THR D 1 41 ? 65.878 85.057 58.015 1.00 31.39 41 THR D CA 1
ATOM 10826 C C . THR D 1 41 ? 66.853 86.210 58.136 1.00 31.92 41 THR D C 1
ATOM 10827 O O . THR D 1 41 ? 68.053 86.049 57.917 1.00 30.85 41 THR D O 1
ATOM 10831 N N . ILE D 1 42 ? 66.328 87.386 58.458 1.00 32.89 42 ILE D N 1
ATOM 10832 C CA . ILE D 1 42 ? 67.171 88.559 58.613 1.00 33.33 42 ILE D CA 1
ATOM 10833 C C . ILE D 1 42 ? 67.211 88.952 60.084 1.00 33.84 42 ILE D C 1
ATOM 10834 O O . ILE D 1 42 ? 66.183 88.963 60.767 1.00 32.72 42 ILE D O 1
ATOM 10839 N N . ASP D 1 43 ? 68.411 89.255 60.565 1.00 34.50 43 ASP D N 1
ATOM 10840 C CA . ASP D 1 43 ? 68.596 89.643 61.952 1.00 35.59 43 ASP D CA 1
ATOM 10841 C C . ASP D 1 43 ? 68.599 91.164 62.070 1.00 35.23 43 ASP D C 1
ATOM 10842 O O . ASP D 1 43 ? 69.604 91.817 61.777 1.00 34.64 43 ASP D O 1
ATOM 10847 N N . ALA D 1 44 ? 67.473 91.721 62.504 1.00 35.06 44 ALA D N 1
ATOM 10848 C CA . ALA D 1 44 ? 67.340 93.167 62.656 1.00 34.66 44 ALA D CA 1
ATOM 10849 C C . ALA D 1 44 ? 67.736 93.630 64.057 1.00 33.58 44 ALA D C 1
ATOM 10850 O O . ALA D 1 44 ? 67.337 94.702 64.502 1.00 32.39 44 ALA D O 1
ATOM 10852 N N . ALA D 1 45 ? 68.529 92.815 64.743 1.00 33.64 45 ALA D N 1
ATOM 10853 C CA . ALA D 1 45 ? 68.982 93.141 66.090 1.00 33.15 45 ALA D CA 1
ATOM 10854 C C . ALA D 1 45 ? 69.563 94.553 66.151 1.00 32.18 45 ALA D C 1
ATOM 10855 O O . ALA D 1 45 ? 70.368 94.944 65.301 1.00 31.50 45 ALA D O 1
ATOM 10857 N N . GLY D 1 46 ? 69.144 95.311 67.161 1.00 30.46 46 GLY D N 1
ATOM 10858 C CA . GLY D 1 46 ? 69.636 96.665 67.332 1.00 29.34 46 GLY D CA 1
ATOM 10859 C C . GLY D 1 46 ? 69.222 97.623 66.229 1.00 29.23 46 GLY D C 1
ATOM 10860 O O . GLY D 1 46 ? 69.779 98.716 66.108 1.00 28.92 46 GLY D O 1
ATOM 10861 N N . ARG D 1 47 ? 68.238 97.224 65.429 1.00 27.85 47 ARG D N 1
ATOM 10862 C CA . ARG D 1 47 ? 67.774 98.063 64.335 1.00 25.60 47 ARG D CA 1
ATOM 10863 C C . ARG D 1 47 ? 66.270 98.276 64.332 1.00 24.91 47 ARG D C 1
ATOM 10864 O O . ARG D 1 47 ? 65.509 97.504 64.920 1.00 24.40 47 ARG D O 1
ATOM 10872 N N . TYR D 1 48 ? 65.849 99.349 63.673 1.00 24.61 48 TYR D N 1
ATOM 10873 C CA . TYR D 1 48 ? 64.436 99.664 63.568 1.00 25.15 48 TYR D CA 1
ATOM 10874 C C . TYR D 1 48 ? 63.896 99.038 62.287 1.00 24.28 48 TYR D C 1
ATOM 10875 O O . TYR D 1 48 ? 64.605 98.936 61.283 1.00 24.19 48 TYR D O 1
ATOM 10884 N N . VAL D 1 49 ? 62.642 98.615 62.328 1.00 22.34 49 VAL D N 1
ATOM 10885 C CA . VAL D 1 49 ? 61.992 98.036 61.164 1.00 21.49 49 VAL D CA 1
ATOM 10886 C C . VAL D 1 49 ? 60.925 99.050 60.772 1.00 22.04 49 VAL D C 1
ATOM 10887 O O . VAL D 1 49 ? 59.806 99.010 61.294 1.00 21.20 49 VAL D O 1
ATOM 10891 N N . PHE D 1 50 ? 61.283 99.964 59.870 1.00 21.52 50 PHE D N 1
ATOM 10892 C CA . PHE D 1 50 ? 60.375 101.019 59.403 1.00 19.78 50 PHE D CA 1
ATOM 10893 C C . PHE D 1 50 ? 59.642 100.659 58.120 1.00 20.29 50 PHE D C 1
ATOM 10894 O O . PHE D 1 50 ? 60.103 99.818 57.343 1.00 21.05 50 PHE D O 1
ATOM 10902 N N . PRO D 1 51 ? 58.480 101.290 57.880 1.00 20.53 51 PRO D N 1
ATOM 10903 C CA . PRO D 1 51 ? 57.743 101.013 56.644 1.00 20.20 51 PRO D CA 1
ATOM 10904 C C . PRO D 1 51 ? 58.624 101.651 55.559 1.00 20.80 51 PRO D C 1
ATOM 10905 O O . PRO D 1 51 ? 59.398 102.565 55.855 1.00 21.52 51 PRO D O 1
ATOM 10909 N N . GLY D 1 52 ? 58.534 101.188 54.319 1.00 21.02 52 GLY D N 1
ATOM 10910 C CA . GLY D 1 52 ? 59.364 101.779 53.278 1.00 18.31 52 GLY D CA 1
ATOM 10911 C C . GLY D 1 52 ? 59.017 103.231 52.978 1.00 17.74 52 GLY D C 1
ATOM 10912 O O . GLY D 1 52 ? 57.843 103.611 52.968 1.00 14.48 52 GLY D O 1
ATOM 10913 N N . GLY D 1 53 ? 60.039 104.046 52.731 1.00 17.44 53 GLY D N 1
ATOM 10914 C CA . GLY D 1 53 ? 59.808 105.447 52.428 1.00 18.53 53 GLY D CA 1
ATOM 10915 C C . GLY D 1 53 ? 58.923 105.652 51.207 1.00 18.74 53 GLY D C 1
ATOM 10916 O O . GLY D 1 53 ? 58.928 104.846 50.278 1.00 19.05 53 GLY D O 1
ATOM 10917 N N . ILE D 1 54 ? 58.155 106.735 51.207 1.00 18.39 54 ILE D N 1
ATOM 10918 C CA . ILE D 1 54 ? 57.267 107.042 50.093 1.00 19.13 54 ILE D CA 1
ATOM 10919 C C . ILE D 1 54 ? 57.429 108.501 49.686 1.00 20.19 54 ILE D C 1
ATOM 10920 O O . ILE D 1 54 ? 56.963 109.399 50.383 1.00 22.38 54 ILE D O 1
ATOM 10925 N N . ASP D 1 55 ? 58.086 108.730 48.551 1.00 19.57 55 ASP D N 1
ATOM 10926 C CA . ASP D 1 55 ? 58.340 110.082 48.066 1.00 19.29 55 ASP D CA 1
ATOM 10927 C C . ASP D 1 55 ? 57.342 110.505 46.986 1.00 19.99 55 ASP D C 1
ATOM 10928 O O . ASP D 1 55 ? 57.493 110.149 45.819 1.00 22.09 55 ASP D O 1
ATOM 10933 N N . VAL D 1 56 ? 56.331 111.277 47.373 1.00 19.27 56 VAL D N 1
ATOM 10934 C CA . VAL D 1 56 ? 55.310 111.710 46.430 1.00 18.29 56 VAL D CA 1
ATOM 10935 C C . VAL D 1 56 ? 55.658 112.944 45.598 1.00 19.05 56 VAL D C 1
ATOM 10936 O O . VAL D 1 56 ? 54.776 113.555 44.998 1.00 18.33 56 VAL D O 1
ATOM 10940 N N . HIS D 1 57 ? 56.933 113.312 45.545 1.00 19.67 57 HIS D N 1
ATOM 10941 C CA . HIS D 1 57 ? 57.315 114.477 44.754 1.00 21.47 57 HIS D CA 1
ATOM 10942 C C . HIS D 1 57 ? 58.668 114.288 44.079 1.00 22.53 57 HIS D C 1
ATOM 10943 O O . HIS D 1 57 ? 59.688 114.775 44.573 1.00 23.68 57 HIS D O 1
ATOM 10950 N N . THR D 1 58 ? 58.667 113.587 42.946 1.00 21.72 58 THR D N 1
ATOM 10951 C CA . THR D 1 58 ? 59.894 113.343 42.196 1.00 22.86 58 THR D CA 1
ATOM 10952 C C . THR D 1 58 ? 59.772 113.680 40.716 1.00 24.23 58 THR D C 1
ATOM 10953 O O . THR D 1 58 ? 58.681 113.672 40.138 1.00 23.68 58 THR D O 1
ATOM 10957 N N . HIS D 1 59 ? 60.920 113.981 40.120 1.00 26.72 59 HIS D N 1
ATOM 10958 C CA . HIS D 1 59 ? 61.034 114.285 38.699 1.00 28.53 59 HIS D CA 1
ATOM 10959 C C . HIS D 1 59 ? 62.218 113.430 38.271 1.00 30.22 59 HIS D C 1
ATOM 10960 O O . HIS D 1 59 ? 63.260 113.926 37.841 1.00 30.48 59 HIS D O 1
ATOM 10967 N N . VAL D 1 60 ? 62.028 112.127 38.441 1.00 32.09 60 VAL D N 1
ATOM 10968 C CA . VAL D 1 60 ? 63.015 111.102 38.141 1.00 34.54 60 VAL D CA 1
ATOM 10969 C C . VAL D 1 60 ? 63.690 111.201 36.765 1.00 35.80 60 VAL D C 1
ATOM 10970 O O . VAL D 1 60 ? 64.911 111.072 36.661 1.00 33.80 60 VAL D O 1
ATOM 10974 N N . GLU D 1 61 ? 62.896 111.426 35.719 1.00 38.06 61 GLU D N 1
ATOM 10975 C CA . GLU D 1 61 ? 63.413 111.548 34.355 1.00 40.49 61 GLU D CA 1
ATOM 10976 C C . GLU D 1 61 ? 62.739 112.739 33.684 1.00 42.11 61 GLU D C 1
ATOM 10977 O O . GLU D 1 61 ? 61.520 112.765 33.516 1.00 40.68 61 GLU D O 1
ATOM 10983 N N . THR D 1 62 ? 63.537 113.717 33.281 1.00 46.06 62 THR D N 1
ATOM 10984 C CA . THR D 1 62 ? 62.995 114.923 32.674 1.00 50.73 62 THR D CA 1
ATOM 10985 C C . THR D 1 62 ? 63.794 115.457 31.497 1.00 53.87 62 THR D C 1
ATOM 10986 O O . THR D 1 62 ? 64.981 115.157 31.346 1.00 54.57 62 THR D O 1
ATOM 10990 N N . VAL D 1 63 ? 63.122 11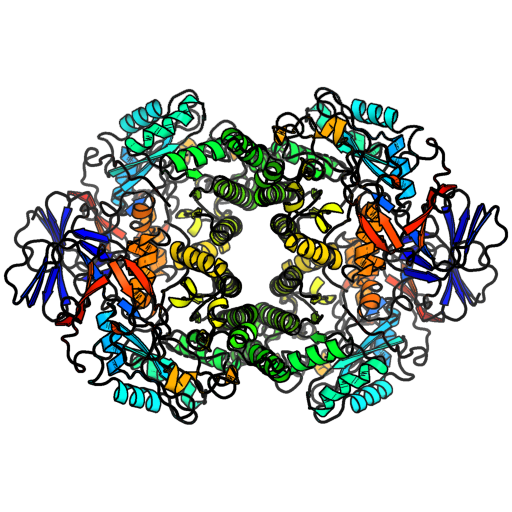6.246 30.663 1.00 57.86 63 VAL D N 1
ATOM 10991 C CA . VAL D 1 63 ? 63.740 116.890 29.505 1.00 62.55 63 VAL D CA 1
ATOM 10992 C C . VAL D 1 63 ? 63.380 118.384 29.547 1.00 65.92 63 VAL D C 1
ATOM 10993 O O . VAL D 1 63 ? 62.235 118.763 29.286 1.00 65.86 63 VAL D O 1
ATOM 10997 N N . SER D 1 64 ? 64.359 119.221 29.897 1.00 69.77 64 SER D N 1
ATOM 10998 C CA . SER D 1 64 ? 64.152 120.670 29.982 1.00 73.07 64 SER D CA 1
ATOM 10999 C C . SER D 1 64 ? 64.995 121.442 28.972 1.00 75.63 64 SER D C 1
ATOM 11000 O O . SER D 1 64 ? 66.226 121.455 29.041 1.00 74.92 64 SER D O 1
ATOM 11003 N N . PHE D 1 65 ? 64.310 122.099 28.044 1.00 78.43 65 PHE D N 1
ATOM 11004 C CA . PHE D 1 65 ? 64.959 122.879 27.005 1.00 81.08 65 PHE D CA 1
ATOM 11005 C C . PHE D 1 65 ? 65.879 121.992 26.167 1.00 81.52 65 PHE D C 1
ATOM 11006 O O . PHE D 1 65 ? 67.102 122.167 26.160 1.00 81.93 65 PHE D O 1
ATOM 11014 N N . ASN D 1 66 ? 65.274 121.026 25.477 1.00 81.11 66 ASN D N 1
ATOM 11015 C CA . ASN D 1 66 ? 65.994 120.104 24.600 1.00 80.13 66 ASN D CA 1
ATOM 11016 C C . ASN D 1 66 ? 67.008 119.177 25.281 1.00 77.99 66 ASN D C 1
ATOM 11017 O O . ASN D 1 66 ? 67.356 118.129 24.734 1.00 77.49 66 ASN D O 1
ATOM 11022 N N . THR D 1 67 ? 67.483 119.555 26.464 1.00 75.42 67 THR D N 1
ATOM 11023 C CA . THR D 1 67 ? 68.452 118.734 27.188 1.00 72.05 67 THR D CA 1
ATOM 11024 C C . THR D 1 67 ? 67.750 117.783 28.169 1.00 68.68 67 THR D C 1
ATOM 11025 O O . THR D 1 67 ? 66.655 118.075 28.659 1.00 67.67 67 THR D O 1
ATOM 11029 N N . GLN D 1 68 ? 68.383 116.646 28.448 1.00 64.38 68 GLN D N 1
ATOM 11030 C CA . GLN D 1 68 ? 67.812 115.660 29.358 1.00 60.11 68 GLN D CA 1
ATOM 11031 C C . GLN D 1 68 ? 68.478 115.649 30.724 1.00 55.80 68 GLN D C 1
ATOM 11032 O O . GLN D 1 68 ? 69.640 116.033 30.866 1.00 54.94 68 GLN D O 1
ATOM 11038 N N . SER D 1 69 ? 67.732 115.188 31.722 1.00 50.52 69 SER D N 1
ATOM 11039 C CA . SER D 1 69 ? 68.232 115.107 33.086 1.00 45.64 69 SER D CA 1
ATOM 11040 C C . SER D 1 69 ? 69.259 113.990 33.235 1.00 42.84 69 SER D C 1
ATOM 11041 O O . SER D 1 69 ? 69.192 112.970 32.545 1.00 41.55 69 SER D O 1
ATOM 11044 N N . ALA D 1 70 ? 70.208 114.190 34.141 1.00 39.63 70 ALA D N 1
ATOM 11045 C CA . ALA D 1 70 ? 71.259 113.215 34.387 1.00 37.81 70 ALA D CA 1
ATOM 11046 C C . ALA D 1 70 ? 70.689 111.862 34.813 1.00 37.20 70 ALA D C 1
ATOM 11047 O O . ALA D 1 70 ? 71.158 110.819 34.367 1.00 37.28 70 ALA D O 1
ATOM 11049 N N . ASP D 1 71 ? 69.681 111.884 35.679 1.00 35.25 71 ASP D N 1
ATOM 11050 C CA . ASP D 1 71 ? 69.063 110.652 36.146 1.00 33.70 71 ASP D CA 1
ATOM 11051 C C . ASP D 1 71 ? 67.956 110.195 35.224 1.00 32.58 71 ASP D C 1
ATOM 11052 O O . ASP D 1 71 ? 67.336 110.997 34.529 1.00 32.17 71 ASP D O 1
ATOM 11057 N N . THR D 1 72 ? 67.715 108.890 35.235 1.00 31.65 72 THR D N 1
ATOM 11058 C CA . THR D 1 72 ? 66.656 108.279 34.445 1.00 30.04 72 THR D CA 1
ATOM 11059 C C . THR D 1 72 ? 65.784 107.565 35.463 1.00 28.49 72 THR D C 1
ATOM 11060 O O . THR D 1 72 ? 66.119 107.517 36.643 1.00 28.33 72 THR D O 1
ATOM 11064 N N . PHE D 1 73 ? 64.671 107.010 35.014 1.00 27.37 73 PHE D N 1
ATOM 11065 C CA . PHE D 1 73 ? 63.792 106.295 35.919 1.00 27.59 73 PHE D CA 1
ATOM 11066 C C . PHE D 1 73 ? 64.554 105.161 36.613 1.00 29.21 73 PHE D C 1
ATOM 11067 O O . PHE D 1 73 ? 64.255 104.806 37.752 1.00 30.56 73 PHE D O 1
ATOM 11075 N N . ALA D 1 74 ? 65.552 104.608 35.927 1.00 29.80 74 ALA D N 1
ATOM 11076 C CA . ALA D 1 74 ? 66.347 103.512 36.469 1.00 28.96 74 ALA D CA 1
ATOM 11077 C C . ALA D 1 74 ? 67.393 103.958 37.486 1.00 29.34 74 ALA D C 1
ATOM 11078 O O . ALA D 1 74 ? 67.488 103.384 38.567 1.00 30.99 74 ALA D O 1
ATOM 11080 N N . THR D 1 75 ? 68.187 104.965 37.139 1.00 28.57 75 THR D N 1
ATOM 11081 C CA . THR D 1 75 ? 69.223 105.456 38.043 1.00 28.46 75 THR D CA 1
ATOM 11082 C C . THR D 1 75 ? 68.652 106.080 39.310 1.00 28.19 75 THR D C 1
ATOM 11083 O O . THR D 1 75 ? 69.248 105.980 40.381 1.00 29.44 75 THR D O 1
ATOM 11087 N N . ALA D 1 76 ? 67.503 106.734 39.191 1.00 26.84 76 ALA D N 1
ATOM 11088 C CA . ALA D 1 76 ? 66.891 107.379 40.347 1.00 25.84 76 ALA D CA 1
ATOM 11089 C C . ALA D 1 76 ? 66.285 106.373 41.321 1.00 24.88 76 ALA D C 1
ATOM 11090 O O . ALA D 1 76 ? 66.582 106.414 42.517 1.00 24.09 76 ALA D O 1
ATOM 11092 N N . THR D 1 77 ? 65.439 105.475 40.811 1.00 23.77 77 THR D N 1
ATOM 11093 C CA . THR D 1 77 ? 64.798 104.470 41.657 1.00 21.75 77 THR D CA 1
ATOM 11094 C C . THR D 1 77 ? 65.817 103.619 42.401 1.00 21.12 77 THR D C 1
ATOM 11095 O O . THR D 1 77 ? 65.552 103.159 43.507 1.00 21.56 77 THR D O 1
ATOM 11099 N N . VAL D 1 78 ? 66.984 103.406 41.808 1.00 19.38 78 VAL D N 1
ATOM 11100 C CA . VAL D 1 78 ? 67.998 102.623 42.493 1.00 20.90 78 VAL D CA 1
ATOM 11101 C C . VAL D 1 78 ? 68.496 103.429 43.684 1.00 21.83 78 VAL D C 1
ATOM 11102 O O . VAL D 1 78 ? 68.668 102.887 44.780 1.00 22.82 78 VAL D O 1
ATOM 11106 N N . ALA D 1 79 ? 68.722 104.724 43.470 1.00 21.67 79 ALA D N 1
ATOM 11107 C CA . ALA D 1 79 ? 69.185 105.602 44.539 1.00 21.53 79 ALA D CA 1
ATOM 11108 C C . ALA D 1 79 ? 68.103 105.669 45.618 1.00 22.11 79 ALA D C 1
ATOM 11109 O O . ALA D 1 79 ? 68.391 105.635 46.817 1.00 21.52 79 ALA D O 1
ATOM 11111 N N . ALA D 1 80 ? 66.851 105.745 45.181 1.00 21.70 80 ALA D N 1
ATOM 11112 C CA . ALA D 1 80 ? 65.736 105.803 46.109 1.00 22.66 80 ALA D CA 1
ATOM 11113 C C . ALA D 1 80 ? 65.781 104.596 47.048 1.00 24.06 80 ALA D C 1
ATOM 11114 O O . ALA D 1 80 ? 65.672 104.743 48.268 1.00 25.99 80 ALA D O 1
ATOM 11116 N N . ALA D 1 81 ? 65.949 103.409 46.477 1.00 23.58 81 ALA D N 1
ATOM 11117 C CA . ALA D 1 81 ? 65.994 102.181 47.263 1.00 22.50 81 ALA D CA 1
ATOM 11118 C C . ALA D 1 81 ? 67.129 102.217 48.271 1.00 22.10 81 ALA D C 1
ATOM 11119 O O . ALA D 1 81 ? 66.944 101.883 49.439 1.00 20.20 81 ALA D O 1
ATOM 11121 N N . CYS D 1 82 ? 68.307 102.621 47.814 1.00 22.32 82 CYS D N 1
ATOM 11122 C CA . CYS D 1 82 ? 69.461 102.690 48.692 1.00 23.63 82 CYS D CA 1
ATOM 11123 C C . CYS D 1 82 ? 69.241 103.717 49.791 1.00 25.10 82 CYS D C 1
ATOM 11124 O O . CYS D 1 82 ? 69.961 103.728 50.791 1.00 26.87 82 CYS D O 1
ATOM 11127 N N . GLY D 1 83 ? 68.244 104.577 49.601 1.00 24.88 83 GLY D N 1
ATOM 11128 C CA . GLY D 1 83 ? 67.948 105.600 50.583 1.00 23.07 83 GLY D CA 1
ATOM 11129 C C . GLY D 1 83 ? 66.787 105.235 51.485 1.00 23.21 83 GLY D C 1
ATOM 11130 O O . GLY D 1 83 ? 66.362 106.037 52.322 1.00 23.91 83 GLY D O 1
ATOM 11131 N N . GLY D 1 84 ? 66.257 104.031 51.306 1.00 22.05 84 GLY D N 1
ATOM 11132 C CA . GLY D 1 84 ? 65.155 103.580 52.134 1.00 21.46 84 GLY D CA 1
ATOM 11133 C C . GLY D 1 84 ? 63.778 103.898 51.600 1.00 22.55 84 GLY D C 1
ATOM 11134 O O . GLY D 1 84 ? 62.788 103.711 52.309 1.00 23.24 84 GLY D O 1
ATOM 11135 N N . THR D 1 85 ? 63.696 104.375 50.361 1.00 22.79 85 THR D N 1
ATOM 11136 C CA . THR D 1 85 ? 62.399 104.710 49.771 1.00 22.85 85 THR D CA 1
ATOM 11137 C C . THR D 1 85 ? 61.984 103.637 48.775 1.00 22.18 85 THR D C 1
ATOM 11138 O O . THR D 1 85 ? 62.696 103.371 47.806 1.00 22.53 85 THR D O 1
ATOM 11142 N N . THR D 1 86 ? 60.825 103.031 49.022 1.00 20.88 86 THR D N 1
ATOM 11143 C CA . THR D 1 86 ? 60.318 101.951 48.184 1.00 21.90 86 THR D CA 1
ATOM 11144 C C . THR D 1 86 ? 59.183 102.296 47.218 1.00 23.35 86 THR D C 1
ATOM 11145 O O . THR D 1 86 ? 58.863 101.507 46.328 1.00 24.19 86 THR D O 1
ATOM 11149 N N . THR D 1 87 ? 58.547 103.445 47.407 1.00 23.64 87 THR D N 1
ATOM 11150 C CA . THR D 1 87 ? 57.486 103.869 46.504 1.00 23.26 87 THR D CA 1
ATOM 11151 C C . THR D 1 87 ? 57.741 105.314 46.132 1.00 23.46 87 THR D C 1
ATOM 11152 O O . THR D 1 87 ? 58.290 106.093 46.912 1.00 24.20 87 THR D O 1
ATOM 11156 N N . ILE D 1 88 ? 57.343 105.671 44.925 1.00 23.02 88 ILE D N 1
ATOM 11157 C CA . ILE D 1 88 ? 57.566 107.012 44.445 1.00 20.83 88 ILE D CA 1
ATOM 11158 C C . ILE D 1 88 ? 56.389 107.402 43.576 1.00 19.79 88 ILE D C 1
ATOM 11159 O O . ILE D 1 88 ? 55.736 106.543 42.993 1.00 20.55 88 ILE D O 1
ATOM 11164 N N . VAL D 1 89 ? 56.074 108.685 43.535 1.00 18.98 89 VAL D N 1
ATOM 11165 C CA . VAL D 1 89 ? 54.987 109.136 42.682 1.00 18.83 89 VAL D CA 1
ATOM 11166 C C . VAL D 1 89 ? 55.619 110.246 41.869 1.00 19.54 89 VAL D C 1
ATOM 11167 O O . VAL D 1 89 ? 55.812 111.356 42.353 1.00 20.78 89 VAL D O 1
ATOM 11171 N N . ASP D 1 90 ? 55.988 109.911 40.638 1.00 20.50 90 ASP D N 1
ATOM 11172 C CA . ASP D 1 90 ? 56.645 110.844 39.739 1.00 20.30 90 ASP D CA 1
ATOM 11173 C C . ASP D 1 90 ? 55.620 111.721 39.039 1.00 21.74 90 ASP D C 1
ATOM 11174 O O . ASP D 1 90 ? 54.442 111.357 38.914 1.00 20.61 90 ASP D O 1
ATOM 11179 N N . PHE D 1 91 ? 56.078 112.888 38.600 1.00 22.79 91 PHE D N 1
ATOM 11180 C CA . PHE D 1 91 ? 55.215 113.823 37.899 1.00 24.21 91 PHE D CA 1
ATOM 11181 C C . PHE D 1 91 ? 55.273 113.562 36.401 1.00 24.48 91 PHE D C 1
ATOM 11182 O O . PHE D 1 91 ? 56.246 113.912 35.733 1.00 23.53 91 PHE D O 1
ATOM 11190 N N . CYS D 1 92 ? 54.228 112.916 35.891 1.00 24.86 92 CYS D N 1
ATOM 11191 C CA . CYS D 1 92 ? 54.123 112.623 34.470 1.00 26.39 92 CYS D CA 1
ATOM 11192 C C . CYS D 1 92 ? 53.811 113.955 33.798 1.00 26.23 92 CYS D C 1
ATOM 11193 O O . CYS D 1 92 ? 52.753 114.547 34.035 1.00 25.27 92 CYS D O 1
ATOM 11196 N N . GLN D 1 93 ? 54.729 114.421 32.960 1.00 27.19 93 GLN D N 1
ATOM 11197 C CA . GLN D 1 93 ? 54.564 115.712 32.299 1.00 28.29 93 GLN D CA 1
ATOM 11198 C C . GLN D 1 93 ? 54.018 115.704 30.874 1.00 27.17 93 GLN D C 1
ATOM 11199 O O . GLN D 1 93 ? 54.584 115.074 29.981 1.00 27.57 93 GLN D O 1
ATOM 11205 N N . GLN D 1 94 ? 52.920 116.425 30.665 1.00 25.93 94 GLN D N 1
ATOM 11206 C CA . GLN D 1 94 ? 52.313 116.534 29.342 1.00 25.48 94 GLN D CA 1
ATOM 11207 C C . GLN D 1 94 ? 53.213 117.378 28.447 1.00 25.54 94 GLN D C 1
ATOM 11208 O O . GLN D 1 94 ? 53.965 118.224 28.927 1.00 24.78 94 GLN D O 1
ATOM 11214 N N . ASP D 1 95 ? 53.148 117.127 27.145 1.00 27.20 95 ASP D N 1
ATOM 11215 C CA . ASP D 1 95 ? 53.932 117.886 26.177 1.00 27.14 95 ASP D CA 1
ATOM 11216 C C . ASP D 1 95 ? 52.952 118.811 25.481 1.00 26.68 95 ASP D C 1
ATOM 11217 O O . ASP D 1 95 ? 51.854 118.393 25.120 1.00 26.04 95 ASP D O 1
ATOM 11222 N N . ARG D 1 96 ? 53.332 120.070 25.306 1.00 27.82 96 ARG D N 1
ATOM 11223 C CA . ARG D 1 96 ? 52.440 121.025 24.657 1.00 30.73 96 ARG D CA 1
ATOM 11224 C C . ARG D 1 96 ? 51.955 120.506 23.304 1.00 29.64 96 ARG D C 1
ATOM 11225 O O . ARG D 1 96 ? 52.743 120.051 22.476 1.00 27.40 96 ARG D O 1
ATOM 11233 N N . GLY D 1 97 ? 50.649 120.559 23.091 1.00 30.08 97 GLY D N 1
ATOM 11234 C CA . GLY D 1 97 ? 50.106 120.094 21.831 1.00 31.86 97 GLY D CA 1
ATOM 11235 C C . GLY D 1 97 ? 49.755 118.619 21.808 1.00 33.19 97 GLY D C 1
ATOM 11236 O O . GLY D 1 97 ? 49.149 118.140 20.848 1.00 34.12 97 GLY D O 1
ATOM 11237 N N . HIS D 1 98 ? 50.127 117.894 22.859 1.00 33.66 98 HIS D N 1
ATOM 11238 C CA . HIS D 1 98 ? 49.837 116.467 22.937 1.00 32.91 98 HIS D CA 1
ATOM 11239 C C . HIS D 1 98 ? 48.831 116.154 24.054 1.00 32.04 98 HIS D C 1
ATOM 11240 O O . HIS D 1 98 ? 48.554 117.001 24.908 1.00 30.71 98 HIS D O 1
ATOM 11247 N N . SER D 1 99 ? 48.272 114.946 24.031 1.00 30.28 99 SER D N 1
ATOM 11248 C CA . SER D 1 99 ? 47.279 114.534 25.023 1.00 28.16 99 SER D CA 1
ATOM 11249 C C . SER D 1 99 ? 47.889 114.055 26.336 1.00 28.09 99 SER D C 1
ATOM 11250 O O . SER D 1 99 ? 49.111 113.884 26.454 1.00 25.98 99 SER D O 1
ATOM 11253 N N . LEU D 1 100 ? 47.027 113.837 27.326 1.00 26.39 100 LEU D N 1
ATOM 11254 C CA . LEU D 1 100 ? 47.497 113.352 28.616 1.00 27.66 100 LEU D CA 1
ATOM 11255 C C . LEU D 1 100 ? 47.865 111.883 28.423 1.00 26.95 100 LEU D C 1
ATOM 11256 O O . LEU D 1 100 ? 48.924 111.428 28.875 1.00 25.18 100 LEU D O 1
ATOM 11261 N N . ALA D 1 101 ? 46.994 111.153 27.730 1.00 26.25 101 ALA D N 1
ATOM 11262 C CA . ALA D 1 101 ? 47.246 109.749 27.446 1.00 25.56 101 ALA D CA 1
ATOM 11263 C C . ALA D 1 101 ? 48.623 109.610 26.787 1.00 26.64 101 ALA D C 1
ATOM 11264 O O . ALA D 1 101 ? 49.432 108.778 27.216 1.00 27.16 101 ALA D O 1
ATOM 11266 N N . GLU D 1 102 ? 48.892 110.427 25.760 1.00 26.15 102 GLU D N 1
ATOM 11267 C CA . GLU D 1 102 ? 50.183 110.381 25.067 1.00 26.47 102 GLU D CA 1
ATOM 11268 C C . GLU D 1 102 ? 51.294 110.490 26.119 1.00 25.47 102 GLU D C 1
ATOM 11269 O O . GLU D 1 102 ? 52.331 109.831 26.016 1.00 26.19 102 GLU D O 1
ATOM 11275 N N . ALA D 1 103 ? 51.057 111.315 27.140 1.00 24.97 103 ALA D N 1
ATOM 11276 C CA . ALA D 1 103 ? 52.025 111.543 28.220 1.00 22.56 103 ALA D CA 1
ATOM 11277 C C . ALA D 1 103 ? 52.195 110.324 29.122 1.00 22.15 103 ALA D C 1
ATOM 11278 O O . ALA D 1 103 ? 53.318 109.933 29.456 1.00 21.70 103 ALA D O 1
ATOM 11280 N N . VAL D 1 104 ? 51.082 109.727 29.525 1.00 20.88 104 VAL D N 1
ATOM 11281 C CA . VAL D 1 104 ? 51.140 108.552 30.372 1.00 21.04 104 VAL D CA 1
ATOM 11282 C C . VAL D 1 104 ? 51.895 107.446 29.645 1.00 22.58 104 VAL D C 1
ATOM 11283 O O . VAL D 1 104 ? 52.784 106.799 30.212 1.00 23.25 104 VAL D O 1
ATOM 11287 N N . ALA D 1 105 ? 51.528 107.231 28.384 1.00 22.47 105 ALA D N 1
ATOM 11288 C CA . ALA D 1 105 ? 52.173 106.212 27.562 1.00 21.07 105 ALA D CA 1
ATOM 11289 C C . ALA D 1 105 ? 53.677 106.459 27.533 1.00 20.29 105 ALA D C 1
ATOM 11290 O O . ALA D 1 105 ? 54.473 105.528 27.653 1.00 18.44 105 ALA D O 1
ATOM 11292 N N . LYS D 1 106 ? 54.061 107.723 27.369 1.00 20.43 106 LYS D N 1
ATOM 11293 C CA . LYS D 1 106 ? 55.472 108.081 27.332 1.00 21.92 106 LYS D CA 1
ATOM 11294 C C . LYS D 1 106 ? 56.146 107.727 28.652 1.00 23.31 106 LYS D C 1
ATOM 11295 O O . LYS D 1 106 ? 57.287 107.243 28.677 1.00 23.66 106 LYS D O 1
ATOM 11301 N N . TRP D 1 107 ? 55.434 107.969 29.752 1.00 23.52 107 TRP D N 1
ATOM 11302 C CA . TRP D 1 107 ? 55.972 107.670 31.069 1.00 24.07 107 TRP D CA 1
ATOM 11303 C C . TRP D 1 107 ? 56.135 106.166 31.231 1.00 22.34 107 TRP D C 1
ATOM 11304 O O . TRP D 1 107 ? 57.195 105.699 31.662 1.00 20.91 107 TRP D O 1
ATOM 11315 N N . ASP D 1 108 ? 55.103 105.407 30.872 1.00 21.04 108 ASP D N 1
ATOM 11316 C CA . ASP D 1 108 ? 55.195 103.955 30.956 1.00 22.05 108 ASP D CA 1
ATOM 11317 C C . ASP D 1 108 ? 56.450 103.491 30.211 1.00 23.20 108 ASP D C 1
ATOM 11318 O O . ASP D 1 108 ? 57.156 102.585 30.661 1.00 24.67 108 ASP D O 1
ATOM 11323 N N . GLY D 1 109 ? 56.737 104.121 29.077 1.00 21.82 109 GLY D N 1
ATOM 11324 C CA . GLY D 1 109 ? 57.913 103.740 28.329 1.00 21.38 109 GLY D CA 1
ATOM 11325 C C . GLY D 1 109 ? 59.161 103.901 29.167 1.00 22.65 109 GLY D C 1
ATOM 11326 O O . GLY D 1 109 ? 60.061 103.064 29.130 1.00 22.83 109 GLY D O 1
ATOM 11327 N N . MET D 1 110 ? 59.217 104.978 29.941 1.00 24.45 110 MET D N 1
ATOM 11328 C CA . MET D 1 110 ? 60.377 105.242 30.785 1.00 25.42 110 MET D CA 1
ATOM 11329 C C . MET D 1 110 ? 60.446 104.380 32.046 1.00 25.19 110 MET D C 1
ATOM 11330 O O . MET D 1 110 ? 61.528 103.956 32.454 1.00 24.34 110 MET D O 1
ATOM 11335 N N . ALA D 1 111 ? 59.297 104.126 32.664 1.00 23.94 111 ALA D N 1
ATOM 11336 C CA . ALA D 1 111 ? 59.256 103.348 33.897 1.00 24.36 111 ALA D CA 1
ATOM 11337 C C . ALA D 1 111 ? 59.207 101.833 33.698 1.00 24.89 111 ALA D C 1
ATOM 11338 O O . ALA D 1 111 ? 60.019 101.098 34.275 1.00 23.96 111 ALA D O 1
ATOM 11340 N N . GLY D 1 112 ? 58.247 101.378 32.894 1.00 24.23 112 GLY D N 1
ATOM 11341 C CA . GLY D 1 112 ? 58.086 99.958 32.628 1.00 24.25 112 GLY D CA 1
ATOM 11342 C C . GLY D 1 112 ? 59.371 99.153 32.510 1.00 24.89 112 GLY D C 1
ATOM 11343 O O . GLY D 1 112 ? 60.237 99.441 31.672 1.00 25.23 112 GLY D O 1
ATOM 11344 N N . GLY D 1 113 ? 59.490 98.140 33.364 1.00 24.19 113 GLY D N 1
ATOM 11345 C CA . GLY D 1 113 ? 60.657 97.278 33.364 1.00 22.97 113 GLY D CA 1
ATOM 11346 C C . GLY D 1 113 ? 61.970 97.960 33.678 1.00 24.32 113 GLY D C 1
ATOM 11347 O O . GLY D 1 113 ? 63.028 97.382 33.433 1.00 23.94 113 GLY D O 1
ATOM 11348 N N . LYS D 1 114 ? 61.929 99.172 34.232 1.00 25.85 114 LYS D N 1
ATOM 11349 C CA . LYS D 1 114 ? 63.173 99.881 34.537 1.00 27.20 114 LYS D CA 1
ATOM 11350 C C . LYS D 1 114 ? 63.262 100.457 35.946 1.00 27.71 114 LYS D C 1
ATOM 11351 O O . LYS D 1 114 ? 64.339 100.891 36.368 1.00 28.72 114 LYS D O 1
ATOM 11357 N N . SER D 1 115 ? 62.141 100.459 36.669 1.00 28.03 115 SER D N 1
ATOM 11358 C CA . SER D 1 115 ? 62.088 100.982 38.039 1.00 27.85 115 SER D CA 1
ATOM 11359 C C . SER D 1 115 ? 62.513 99.970 39.086 1.00 27.01 115 SER D C 1
ATOM 11360 O O . SER D 1 115 ? 61.933 98.884 39.175 1.00 26.55 115 SER D O 1
ATOM 11363 N N . ALA D 1 116 ? 63.506 100.332 39.895 1.00 24.87 116 ALA D N 1
ATOM 11364 C CA . ALA D 1 116 ? 63.976 99.445 40.953 1.00 23.51 116 ALA D CA 1
ATOM 11365 C C . ALA D 1 116 ? 62.901 99.300 42.032 1.00 23.73 116 ALA D C 1
ATOM 11366 O O . ALA D 1 116 ? 62.845 98.279 42.720 1.00 24.16 116 ALA D O 1
ATOM 11368 N N . ILE D 1 117 ? 62.050 100.320 42.166 1.00 22.51 117 ILE D N 1
ATOM 11369 C CA . ILE D 1 117 ? 60.985 100.331 43.171 1.00 21.16 117 ILE D CA 1
ATOM 11370 C C . ILE D 1 117 ? 59.641 100.671 42.535 1.00 21.39 117 ILE D C 1
ATOM 11371 O O . ILE D 1 117 ? 59.580 101.087 41.379 1.00 20.92 117 ILE D O 1
ATOM 11376 N N . ASP D 1 118 ? 58.568 100.499 43.306 1.00 21.72 118 ASP D N 1
ATOM 11377 C CA . ASP D 1 118 ? 57.217 100.777 42.831 1.00 22.47 118 ASP D CA 1
ATOM 11378 C C . ASP D 1 118 ? 56.999 102.268 42.587 1.00 23.02 118 ASP D C 1
ATOM 11379 O O . ASP D 1 118 ? 57.687 103.110 43.171 1.00 22.12 118 ASP D O 1
ATOM 11384 N N . TYR D 1 119 ? 56.048 102.592 41.714 1.00 23.08 119 TYR D N 1
ATOM 11385 C CA . TYR D 1 119 ? 55.793 103.985 41.362 1.00 22.65 119 TYR D CA 1
ATOM 11386 C C . TYR D 1 119 ? 54.371 104.257 40.885 1.00 21.88 119 TYR D C 1
ATOM 11387 O O . TYR D 1 119 ? 53.704 103.376 40.337 1.00 21.79 119 TYR D O 1
ATOM 11396 N N . GLY D 1 120 ? 53.926 105.492 41.108 1.00 20.82 120 GLY D N 1
ATOM 11397 C CA . GLY D 1 120 ? 52.605 105.931 40.686 1.00 19.23 120 GLY D CA 1
ATOM 11398 C C . GLY D 1 120 ? 52.838 107.208 39.898 1.00 18.36 120 GLY D C 1
ATOM 11399 O O . GLY D 1 120 ? 53.988 107.646 39.793 1.00 16.17 120 GLY D O 1
ATOM 11400 N N . TYR D 1 121 ? 51.791 107.811 39.338 1.00 18.77 121 TYR D N 1
ATOM 11401 C CA . TYR D 1 121 ? 51.981 109.048 38.572 1.00 20.25 121 TYR D CA 1
ATOM 11402 C C . TYR D 1 121 ? 51.069 110.183 38.988 1.00 20.61 121 TYR D C 1
ATOM 11403 O O . TYR D 1 121 ? 49.927 109.965 39.388 1.00 20.71 121 TYR D O 1
ATOM 11412 N N . HIS D 1 122 ? 51.587 111.400 38.877 1.00 20.99 122 HIS D N 1
ATOM 11413 C CA . HIS D 1 122 ? 50.791 112.603 39.106 1.00 22.02 122 HIS D CA 1
ATOM 11414 C C . HIS D 1 122 ? 50.739 113.089 37.666 1.00 23.26 122 HIS D C 1
ATOM 11415 O O . HIS D 1 122 ? 51.700 112.885 36.913 1.00 23.37 122 HIS D O 1
ATOM 11422 N N . ILE D 1 123 ? 49.653 113.726 37.258 1.00 23.46 123 ILE D N 1
ATOM 11423 C CA . ILE D 1 123 ? 49.615 114.210 35.891 1.00 23.30 123 ILE D CA 1
ATOM 11424 C C . ILE D 1 123 ? 49.726 115.735 35.835 1.00 23.88 123 ILE D C 1
ATOM 11425 O O . ILE D 1 123 ? 48.918 116.448 36.438 1.00 24.98 123 ILE D O 1
ATOM 11430 N N . ILE D 1 124 ? 50.744 116.229 35.132 1.00 22.61 124 ILE D N 1
ATOM 11431 C CA . ILE D 1 124 ? 50.934 117.666 34.982 1.00 21.83 124 ILE D CA 1
ATOM 11432 C C . ILE D 1 124 ? 50.175 118.150 33.756 1.00 23.34 124 ILE D C 1
ATOM 11433 O O . ILE D 1 124 ? 50.364 117.630 32.658 1.00 24.57 124 ILE D O 1
ATOM 11438 N N . VAL D 1 125 ? 49.322 119.147 33.948 1.00 23.22 125 VAL D N 1
ATOM 11439 C CA . VAL D 1 125 ? 48.553 119.716 32.854 1.00 22.07 125 VAL D CA 1
ATOM 11440 C C . VAL D 1 125 ? 49.106 121.106 32.531 1.00 23.32 125 VAL D C 1
ATOM 11441 O O . VAL D 1 125 ? 48.849 122.061 33.260 1.00 23.28 125 VAL D O 1
ATOM 11445 N N . LEU D 1 126 ? 49.876 121.216 31.453 1.00 23.72 126 LEU D N 1
ATOM 11446 C CA . LEU D 1 126 ? 50.433 122.503 31.062 1.00 23.80 126 LEU D CA 1
ATOM 11447 C C . LEU D 1 126 ? 49.909 123.021 29.712 1.00 25.41 126 LEU D C 1
ATOM 11448 O O . LEU D 1 126 ? 50.400 124.023 29.191 1.00 26.88 126 LEU D O 1
ATOM 11453 N N . ASP D 1 127 ? 48.908 122.345 29.158 1.00 24.62 127 ASP D N 1
ATOM 11454 C CA . ASP D 1 127 ? 48.309 122.746 27.889 1.00 25.00 127 ASP D CA 1
ATOM 11455 C C . ASP D 1 127 ? 46.835 122.371 27.982 1.00 25.63 127 ASP D C 1
ATOM 11456 O O . ASP D 1 127 ? 46.370 121.429 27.339 1.00 24.52 127 ASP D O 1
ATOM 11461 N N . PRO D 1 128 ? 46.079 123.133 28.791 1.00 26.13 128 PRO D N 1
ATOM 11462 C CA . PRO D 1 128 ? 44.649 123.012 29.097 1.00 26.37 128 PRO D CA 1
ATOM 11463 C C . PRO D 1 128 ? 43.664 123.058 27.942 1.00 27.71 128 PRO D C 1
ATOM 11464 O O . PRO D 1 128 ? 42.726 123.856 27.958 1.00 29.05 128 PRO D O 1
ATOM 11468 N N . THR D 1 129 ? 43.860 122.195 26.955 1.00 28.09 129 THR D N 1
ATOM 11469 C CA . THR D 1 129 ? 42.960 122.145 25.810 1.00 28.80 129 THR D CA 1
ATOM 11470 C C . THR D 1 129 ? 41.616 121.609 26.266 1.00 29.31 129 THR D C 1
ATOM 11471 O O . THR D 1 129 ? 41.542 120.880 27.253 1.00 30.20 129 THR D O 1
ATOM 11475 N N . ASP D 1 130 ? 40.553 121.974 25.561 1.00 30.28 130 ASP D N 1
ATOM 11476 C CA . ASP D 1 130 ? 39.228 121.487 25.914 1.00 32.01 130 ASP D CA 1
ATOM 11477 C C . ASP D 1 130 ? 39.263 119.968 26.037 1.00 32.50 130 ASP D C 1
ATOM 11478 O O . ASP D 1 130 ? 38.746 119.400 27.000 1.00 33.19 130 ASP D O 1
ATOM 11483 N N . SER D 1 131 ? 39.883 119.311 25.062 1.00 32.28 131 SER D N 1
ATOM 11484 C CA . SER D 1 131 ? 39.973 117.857 25.084 1.00 32.41 131 SER D CA 1
ATOM 11485 C C . SER D 1 131 ? 40.856 117.392 26.235 1.00 32.03 131 SER D C 1
ATOM 11486 O O . SER D 1 131 ? 40.496 116.453 26.952 1.00 31.98 131 SER D O 1
ATOM 11489 N N . VAL D 1 132 ? 42.004 118.050 26.408 1.00 30.87 132 VAL D N 1
ATOM 11490 C CA . VAL D 1 132 ? 42.931 117.700 27.481 1.00 29.65 132 VAL D CA 1
ATOM 11491 C C . VAL D 1 132 ? 42.215 117.719 28.824 1.00 29.40 132 VAL D C 1
ATOM 11492 O O . VAL D 1 132 ? 42.291 116.764 29.600 1.00 30.44 132 VAL D O 1
ATOM 11496 N N . ILE D 1 133 ? 41.517 118.812 29.093 1.00 27.63 133 ILE D N 1
ATOM 11497 C CA . ILE D 1 133 ? 40.793 118.944 30.339 1.00 27.10 133 ILE D CA 1
ATOM 11498 C C . ILE D 1 133 ? 39.732 117.865 30.466 1.00 26.49 133 ILE D C 1
ATOM 11499 O O . ILE D 1 133 ? 39.455 117.372 31.557 1.00 26.93 133 ILE D O 1
ATOM 11504 N N . GLU D 1 134 ? 39.154 117.476 29.343 1.00 27.04 134 GLU D N 1
ATOM 11505 C CA . GLU D 1 134 ? 38.130 116.448 29.363 1.00 26.97 134 GLU D CA 1
ATOM 11506 C C . GLU D 1 134 ? 38.759 115.085 29.691 1.00 25.77 134 GLU D C 1
ATOM 11507 O O . GLU D 1 134 ? 38.067 114.167 30.137 1.00 24.19 134 GLU D O 1
ATOM 11513 N N . GLU D 1 135 ? 40.070 114.964 29.487 1.00 24.90 135 GLU D N 1
ATOM 11514 C CA . GLU D 1 135 ? 40.774 113.718 29.781 1.00 27.18 135 GLU D CA 1
ATOM 11515 C C . GLU D 1 135 ? 40.855 113.475 31.290 1.00 28.46 135 GLU D C 1
ATOM 11516 O O . GLU D 1 135 ? 41.017 112.337 31.740 1.00 28.48 135 GLU D O 1
ATOM 11522 N N . LEU D 1 136 ? 40.759 114.545 32.071 1.00 28.85 136 LEU D N 1
ATOM 11523 C CA . LEU D 1 136 ? 40.819 114.423 33.520 1.00 28.58 136 LEU D CA 1
ATOM 11524 C C . LEU D 1 136 ? 39.644 113.585 34.015 1.00 29.44 136 LEU D C 1
ATOM 11525 O O . LEU D 1 136 ? 39.605 113.170 35.169 1.00 29.84 136 LEU D O 1
ATOM 11530 N N . GLU D 1 137 ? 38.687 113.337 33.131 1.00 30.64 137 GLU D N 1
ATOM 11531 C CA . GLU D 1 137 ? 37.523 112.528 33.475 1.00 32.27 137 GLU D CA 1
ATOM 11532 C C . GLU D 1 137 ? 37.882 111.064 33.280 1.00 32.07 137 GLU D C 1
ATOM 11533 O O . GLU D 1 137 ? 37.140 110.176 33.688 1.00 31.86 137 GLU D O 1
ATOM 11539 N N . VAL D 1 138 ? 39.039 110.825 32.670 1.00 32.00 138 VAL D N 1
ATOM 11540 C CA . VAL D 1 138 ? 39.493 109.470 32.381 1.00 32.74 138 VAL D CA 1
ATOM 11541 C C . VAL D 1 138 ? 40.676 108.973 33.210 1.00 32.87 138 VAL D C 1
ATOM 11542 O O . VAL D 1 138 ? 40.614 107.892 33.785 1.00 34.57 138 VAL D O 1
ATOM 11546 N N . LEU D 1 139 ? 41.751 109.754 33.264 1.00 32.69 139 LEU D N 1
ATOM 11547 C CA . LEU D 1 139 ? 42.943 109.364 34.016 1.00 33.22 139 LEU D CA 1
ATOM 11548 C C . LEU D 1 139 ? 42.691 108.763 35.398 1.00 33.48 139 LEU D C 1
ATOM 11549 O O . LEU D 1 139 ? 43.341 107.786 35.779 1.00 32.26 139 LEU D O 1
ATOM 11554 N N . PRO D 1 140 ? 41.757 109.342 36.175 1.00 34.08 140 PRO D N 1
ATOM 11555 C CA . PRO D 1 140 ? 41.476 108.803 37.509 1.00 34.01 140 PRO D CA 1
ATOM 11556 C C . PRO D 1 140 ? 41.266 107.296 37.515 1.00 34.41 140 PRO D C 1
ATOM 11557 O O . PRO D 1 140 ? 41.877 106.593 38.314 1.00 34.98 140 PRO D O 1
ATOM 11561 N N . ASP D 1 141 ? 40.419 106.799 36.618 1.00 35.66 141 ASP D N 1
ATOM 11562 C CA . ASP D 1 141 ? 40.158 105.361 36.551 1.00 36.71 141 ASP D CA 1
ATOM 11563 C C . ASP D 1 141 ? 41.366 104.524 36.134 1.00 35.12 141 ASP D C 1
ATOM 11564 O O . ASP D 1 141 ? 41.328 103.299 36.204 1.00 35.12 141 ASP D O 1
ATOM 11569 N N . LEU D 1 142 ? 42.432 105.182 35.696 1.00 32.74 142 LEU D N 1
ATOM 11570 C CA . LEU D 1 142 ? 43.642 104.474 35.311 1.00 31.74 142 LEU D CA 1
ATOM 11571 C C . LEU D 1 142 ? 44.559 104.408 36.528 1.00 31.33 142 LEU D C 1
ATOM 11572 O O . LEU D 1 142 ? 45.608 103.762 36.496 1.00 30.68 142 LEU D O 1
ATOM 11577 N N . GLY D 1 143 ? 44.159 105.097 37.598 1.00 29.98 143 GLY D N 1
ATOM 11578 C CA . GLY D 1 143 ? 44.961 105.123 38.806 1.00 27.99 143 GLY D CA 1
ATOM 11579 C C . GLY D 1 143 ? 45.780 106.397 38.959 1.00 27.34 143 GLY D C 1
ATOM 11580 O O . GLY D 1 143 ? 46.703 106.448 39.770 1.00 27.41 143 GLY D O 1
ATOM 11581 N N . ILE D 1 144 ? 45.466 107.415 38.159 1.00 26.32 144 ILE D N 1
ATOM 11582 C CA . ILE D 1 144 ? 46.158 108.704 38.230 1.00 25.22 144 ILE D CA 1
ATOM 11583 C C . ILE D 1 144 ? 45.098 109.638 38.807 1.00 25.23 144 ILE D C 1
ATOM 11584 O O . ILE D 1 144 ? 44.265 110.179 38.080 1.00 24.16 144 ILE D O 1
ATOM 11589 N N . THR D 1 145 ? 45.135 109.833 40.119 1.00 25.00 145 THR D N 1
ATOM 11590 C CA . THR D 1 145 ? 44.129 110.647 40.781 1.00 24.30 145 THR D CA 1
ATOM 11591 C C . THR D 1 145 ? 44.590 111.993 41.337 1.00 24.08 145 THR D C 1
ATOM 11592 O O . THR D 1 145 ? 43.980 112.537 42.264 1.00 24.26 145 THR D O 1
ATOM 11596 N N . SER D 1 146 ? 45.661 112.537 40.776 1.00 21.13 146 SER D N 1
ATOM 11597 C CA . SER D 1 146 ? 46.142 113.821 41.239 1.00 20.61 146 SER D CA 1
ATOM 11598 C C . SER D 1 146 ? 46.648 114.663 40.071 1.00 21.54 146 SER D C 1
ATOM 11599 O O . SER D 1 146 ? 47.578 114.268 39.359 1.00 22.57 146 SER D O 1
ATOM 11602 N N . PHE D 1 147 ? 46.016 115.819 39.873 1.00 20.90 147 PHE D N 1
ATOM 11603 C CA . PHE D 1 147 ? 46.379 116.719 38.785 1.00 21.01 147 PHE D CA 1
ATOM 11604 C C . PHE D 1 147 ? 47.254 117.856 39.281 1.00 21.42 147 PHE D C 1
ATOM 11605 O O . PHE D 1 147 ? 46.928 118.522 40.263 1.00 23.18 147 PHE D O 1
ATOM 11625 N N . VAL D 1 149 ? 49.328 121.518 38.395 1.00 23.97 149 VAL D N 1
ATOM 11626 C CA . VAL D 1 149 ? 49.454 122.692 37.532 1.00 23.98 149 VAL D CA 1
ATOM 11627 C C . VAL D 1 149 ? 50.476 123.684 38.092 1.00 24.49 149 VAL D C 1
ATOM 11628 O O . VAL D 1 149 ? 50.794 123.659 39.283 1.00 25.31 149 VAL D O 1
ATOM 11632 N N . PHE D 1 150 ? 51.001 124.545 37.224 1.00 23.56 150 PHE D N 1
ATOM 11633 C CA . PHE D 1 150 ? 51.993 125.535 37.628 1.00 22.86 150 PHE D CA 1
ATOM 11634 C C . PHE D 1 150 ? 51.486 126.971 37.498 1.00 23.86 150 PHE D C 1
ATOM 11635 O O . PHE D 1 150 ? 50.817 127.318 36.519 1.00 24.38 150 PHE D O 1
ATOM 11643 N N . MET D 1 151 ? 51.808 127.800 38.490 1.00 23.37 151 MET D N 1
ATOM 11644 C CA . MET D 1 151 ? 51.402 129.202 38.486 1.00 23.36 151 MET D CA 1
ATOM 11645 C C . MET D 1 151 ? 52.564 130.087 38.058 1.00 24.54 151 MET D C 1
ATOM 11646 O O . MET D 1 151 ? 52.414 131.299 37.935 1.00 25.66 151 MET D O 1
ATOM 11651 N N . ALA D 1 152 ? 53.722 129.473 37.834 1.00 25.83 152 ALA D N 1
ATOM 11652 C CA . ALA D 1 152 ? 54.917 130.188 37.405 1.00 27.31 152 ALA D CA 1
ATOM 11653 C C . ALA D 1 152 ? 55.484 129.502 36.166 1.00 30.56 152 ALA D C 1
ATOM 11654 O O . ALA D 1 152 ? 54.885 128.552 35.655 1.00 30.26 152 ALA D O 1
ATOM 11656 N N . TYR D 1 153 ? 56.638 129.984 35.697 1.00 33.90 153 TYR D N 1
ATOM 11657 C CA . TYR D 1 153 ? 57.308 129.455 34.506 1.00 35.51 153 TYR D CA 1
ATOM 11658 C C . TYR D 1 153 ? 56.546 129.822 33.234 1.00 37.29 153 TYR D C 1
ATOM 11659 O O . TYR D 1 153 ? 55.932 128.969 32.591 1.00 36.94 153 TYR D O 1
ATOM 11668 N N . ARG D 1 154 ? 56.596 131.103 32.884 1.00 39.53 154 ARG D N 1
ATOM 11669 C CA . ARG D 1 154 ? 55.919 131.628 31.702 1.00 41.19 154 ARG D CA 1
ATOM 11670 C C . ARG D 1 154 ? 56.344 130.882 30.437 1.00 42.55 154 ARG D C 1
ATOM 11671 O O . ARG D 1 154 ? 57.523 130.552 30.262 1.00 41.70 154 ARG D O 1
ATOM 11679 N N . GLY D 1 155 ? 55.380 130.629 29.554 1.00 43.13 155 GLY D N 1
ATOM 11680 C CA . GLY D 1 155 ? 55.671 129.937 28.308 1.00 43.56 155 GLY D CA 1
ATOM 11681 C C . GLY D 1 155 ? 56.428 128.629 28.467 1.00 43.57 155 GLY D C 1
ATOM 11682 O O . GLY D 1 155 ? 57.324 128.316 27.681 1.00 44.54 155 GLY D O 1
ATOM 11683 N N . MET D 1 156 ? 56.070 127.862 29.488 1.00 43.06 156 MET D N 1
ATOM 11684 C CA . MET D 1 156 ? 56.709 126.581 29.735 1.00 41.27 156 MET D CA 1
ATOM 11685 C C . MET D 1 156 ? 55.750 125.687 30.513 1.00 38.52 156 MET D C 1
ATOM 11686 O O . MET D 1 156 ?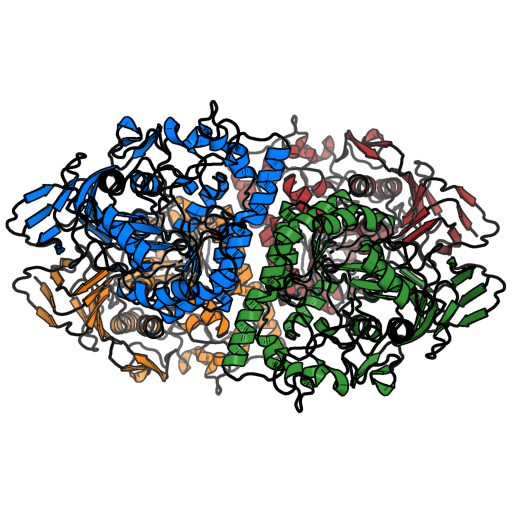 55.371 124.625 30.035 1.00 38.36 156 MET D O 1
ATOM 11691 N N . ASN D 1 157 ? 55.339 126.127 31.700 1.00 35.96 157 ASN D N 1
ATOM 11692 C CA . ASN D 1 157 ? 54.419 125.352 32.530 1.00 32.55 157 ASN D CA 1
ATOM 11693 C C . ASN D 1 157 ? 53.213 126.158 33.000 1.00 31.26 157 ASN D C 1
ATOM 11694 O O . ASN D 1 157 ? 52.146 125.600 33.245 1.00 30.03 157 ASN D O 1
ATOM 11699 N N . MET D 1 158 ? 53.390 127.470 33.124 1.00 30.03 158 MET D N 1
ATOM 11700 C CA . MET D 1 158 ? 52.344 128.351 33.628 1.00 28.50 158 MET D CA 1
ATOM 11701 C C . MET D 1 158 ? 50.972 128.307 32.967 1.00 27.55 158 MET D C 1
ATOM 11702 O O . MET D 1 158 ? 50.844 128.383 31.747 1.00 27.45 158 MET D O 1
ATOM 11707 N N . ILE D 1 159 ? 49.950 128.190 33.806 1.00 26.28 159 ILE D N 1
ATOM 11708 C CA . ILE D 1 159 ? 48.564 128.199 33.371 1.00 26.27 159 ILE D CA 1
ATOM 11709 C C . ILE D 1 159 ? 47.923 129.329 34.184 1.00 27.34 159 ILE D C 1
ATOM 11710 O O . ILE D 1 159 ? 48.569 129.892 35.065 1.00 29.14 159 ILE D O 1
ATOM 11715 N N . ASP D 1 160 ? 46.672 129.668 33.904 1.00 26.81 160 ASP D N 1
ATOM 11716 C CA . ASP D 1 160 ? 46.024 130.772 34.604 1.00 25.48 160 ASP D CA 1
ATOM 11717 C C . ASP D 1 160 ? 44.912 130.352 35.560 1.00 25.02 160 ASP D C 1
ATOM 11718 O O . ASP D 1 160 ? 44.595 129.173 35.674 1.00 25.64 160 ASP D O 1
ATOM 11723 N N . ASP D 1 161 ? 44.310 131.332 36.231 1.00 23.32 161 ASP D N 1
ATOM 11724 C CA . ASP D 1 161 ? 43.239 131.065 37.178 1.00 23.82 161 ASP D CA 1
ATOM 11725 C C . ASP D 1 161 ? 42.077 130.350 36.498 1.00 24.15 161 ASP D C 1
ATOM 11726 O O . ASP D 1 161 ? 41.423 129.497 37.109 1.00 24.36 161 ASP D O 1
ATOM 11731 N N . VAL D 1 162 ? 41.816 130.700 35.239 1.00 23.93 162 VAL D N 1
ATOM 11732 C CA . VAL D 1 162 ? 40.732 130.070 34.479 1.00 24.07 162 VAL D CA 1
ATOM 11733 C C . VAL D 1 162 ? 41.002 128.572 34.375 1.00 24.58 162 VAL D C 1
ATOM 11734 O O . VAL D 1 162 ? 40.102 127.745 34.549 1.00 23.71 162 VAL D O 1
ATOM 11738 N N . THR D 1 163 ? 42.257 128.238 34.090 1.00 24.78 163 THR D N 1
ATOM 11739 C CA . THR D 1 163 ? 42.682 126.852 33.969 1.00 26.52 163 THR D CA 1
ATOM 11740 C C . THR D 1 163 ? 42.558 126.155 35.323 1.00 26.19 163 THR D C 1
ATOM 11741 O O . THR D 1 163 ? 41.877 125.131 35.444 1.00 25.70 163 THR D O 1
ATOM 11745 N N . LEU D 1 164 ? 43.209 126.730 36.335 1.00 25.31 164 LEU D N 1
ATOM 11746 C CA . LEU D 1 164 ? 43.185 126.199 37.698 1.00 24.48 164 LEU D CA 1
ATOM 11747 C C . LEU D 1 164 ? 41.752 125.930 38.170 1.00 24.54 164 LEU D C 1
ATOM 11748 O O . LEU D 1 164 ? 41.463 124.887 38.760 1.00 24.14 164 LEU D O 1
ATOM 11753 N N . LEU D 1 165 ? 40.854 126.867 37.895 1.00 23.70 165 LEU D N 1
ATOM 11754 C CA . LEU D 1 165 ? 39.460 126.707 38.272 1.00 24.03 165 LEU D CA 1
ATOM 11755 C C . LEU D 1 165 ? 38.832 125.527 37.522 1.00 25.78 165 LEU D C 1
ATOM 11756 O O . LEU D 1 165 ? 38.020 124.786 38.085 1.00 25.51 165 LEU D O 1
ATOM 11761 N N . LYS D 1 166 ? 39.201 125.353 36.253 1.00 25.94 166 LYS D N 1
ATOM 11762 C CA . LYS D 1 166 ? 38.659 124.253 35.462 1.00 25.48 166 LYS D CA 1
ATOM 11763 C C . LYS D 1 166 ? 39.205 122.936 35.984 1.00 25.05 166 LYS D C 1
ATOM 11764 O O . LYS D 1 166 ? 38.484 121.936 36.047 1.00 22.41 166 LYS D O 1
ATOM 11770 N N . THR D 1 167 ? 40.483 122.947 36.361 1.00 24.50 167 THR D N 1
ATOM 11771 C CA . THR D 1 167 ? 41.134 121.761 36.904 1.00 24.00 167 THR D CA 1
ATOM 11772 C C . THR D 1 167 ? 40.520 121.431 38.265 1.00 24.46 167 THR D C 1
ATOM 11773 O O . THR D 1 167 ? 40.197 120.276 38.535 1.00 24.17 167 THR D O 1
ATOM 11777 N N . LEU D 1 168 ? 40.356 122.443 39.118 1.00 24.14 168 LEU D N 1
ATOM 11778 C CA . LEU D 1 168 ? 39.764 122.223 40.437 1.00 24.35 168 LEU D CA 1
ATOM 11779 C C . LEU D 1 168 ? 38.378 121.623 40.256 1.00 24.89 168 LEU D C 1
ATOM 11780 O O . LEU D 1 168 ? 37.970 120.722 40.994 1.00 25.23 168 LEU D O 1
ATOM 11785 N N . ASP D 1 169 ? 37.659 122.119 39.258 1.00 25.13 169 ASP D N 1
ATOM 11786 C CA . ASP D 1 169 ? 36.310 121.643 38.996 1.00 26.44 169 ASP D CA 1
ATOM 11787 C C . ASP D 1 169 ? 36.272 120.182 38.530 1.00 26.78 169 ASP D C 1
ATOM 11788 O O . ASP D 1 169 ? 35.423 119.406 38.977 1.00 26.35 169 ASP D O 1
ATOM 11793 N N . LYS D 1 170 ? 37.188 119.808 37.639 1.00 26.45 170 LYS D N 1
ATOM 11794 C CA . LYS D 1 170 ? 37.256 118.437 37.143 1.00 25.80 170 LYS D CA 1
ATOM 11795 C C . LYS D 1 170 ? 37.659 117.472 38.260 1.00 26.23 170 LYS D C 1
ATOM 11796 O O . LYS D 1 170 ? 37.153 116.347 38.336 1.00 24.67 170 LYS D O 1
ATOM 11802 N N . ALA D 1 171 ? 38.572 117.916 39.121 1.00 26.09 171 ALA D N 1
ATOM 11803 C CA . ALA D 1 171 ? 39.040 117.101 40.236 1.00 25.58 171 ALA D CA 1
ATOM 11804 C C . ALA D 1 171 ? 37.886 116.779 41.188 1.00 26.93 171 ALA D C 1
ATOM 11805 O O . ALA D 1 171 ? 37.774 115.654 41.680 1.00 27.02 171 ALA D O 1
ATOM 11807 N N . VAL D 1 172 ? 37.025 117.759 41.446 1.00 25.98 172 VAL D N 1
ATOM 11808 C CA . VAL D 1 172 ? 35.895 117.524 42.333 1.00 25.93 172 VAL D CA 1
ATOM 11809 C C . VAL D 1 172 ? 34.946 116.498 41.729 1.00 27.39 172 VAL D C 1
ATOM 11810 O O . VAL D 1 172 ? 34.403 115.650 42.434 1.00 27.89 172 VAL D O 1
ATOM 11814 N N . LYS D 1 173 ? 34.748 116.571 40.420 1.00 28.88 173 LYS D N 1
ATOM 11815 C CA . LYS D 1 173 ? 33.845 115.644 39.752 1.00 30.32 173 LYS D CA 1
ATOM 11816 C C . LYS D 1 173 ? 34.392 114.226 39.661 1.00 29.49 173 LYS D C 1
ATOM 11817 O O . LYS D 1 173 ? 33.635 113.265 39.749 1.00 29.52 173 LYS D O 1
ATOM 11823 N N . THR D 1 174 ? 35.706 114.097 39.515 1.00 27.94 174 THR D N 1
ATOM 11824 C CA . THR D 1 174 ? 36.336 112.789 39.399 1.00 26.89 174 THR D CA 1
ATOM 11825 C C . THR D 1 174 ? 36.947 112.306 40.706 1.00 27.54 174 THR D C 1
ATOM 11826 O O . THR D 1 174 ? 37.629 111.283 40.737 1.00 27.80 174 THR D O 1
ATOM 11830 N N . GLY D 1 175 ? 36.714 113.052 41.780 1.00 28.11 175 GLY D N 1
ATOM 11831 C CA . GLY D 1 175 ? 37.270 112.680 43.066 1.00 26.79 175 GLY D CA 1
ATOM 11832 C C . GLY D 1 175 ? 38.785 112.680 43.044 1.00 27.28 175 GLY D C 1
ATOM 11833 O O . GLY D 1 175 ? 39.418 111.755 43.544 1.00 28.98 175 GLY D O 1
ATOM 11834 N N . SER D 1 176 ? 39.377 113.712 42.454 1.00 26.98 176 SER D N 1
ATOM 11835 C CA . SER D 1 176 ? 40.829 113.807 42.386 1.00 25.55 176 SER D CA 1
ATOM 11836 C C . SER D 1 176 ? 41.340 114.967 43.223 1.00 23.72 176 SER D C 1
ATOM 11837 O O . SER D 1 176 ? 40.557 115.766 43.737 1.00 23.94 176 SER D O 1
ATOM 11840 N N . LEU D 1 177 ? 42.658 115.056 43.349 1.00 21.42 177 LEU D N 1
ATOM 11841 C CA . LEU D 1 177 ? 43.276 116.114 44.129 1.00 20.71 177 LEU D CA 1
ATOM 11842 C C . LEU D 1 177 ? 44.181 116.998 43.275 1.00 21.06 177 LEU D C 1
ATOM 11843 O O . LEU D 1 177 ? 45.108 116.514 42.628 1.00 20.58 177 LEU D O 1
ATOM 11848 N N . VAL D 1 178 ? 43.917 118.299 43.285 1.00 20.78 178 VAL D N 1
ATOM 11849 C CA . VAL D 1 178 ? 44.733 119.224 42.519 1.00 20.46 178 VAL D CA 1
ATOM 11850 C C . VAL D 1 178 ? 45.966 119.638 43.322 1.00 21.41 178 VAL D C 1
ATOM 11851 O O . VAL D 1 178 ? 45.865 119.996 44.490 1.00 23.37 178 VAL D O 1
ATOM 11855 N N . MET D 1 179 ? 47.128 119.567 42.687 1.00 21.52 179 MET D N 1
ATOM 11856 C CA . MET D 1 179 ? 48.383 119.955 43.304 1.00 21.34 179 MET D CA 1
ATOM 11857 C C . MET D 1 179 ? 48.840 121.206 42.567 1.00 23.42 179 MET D C 1
ATOM 11858 O O . MET D 1 179 ? 48.571 121.353 41.372 1.00 25.04 179 MET D O 1
ATOM 11863 N N . VAL D 1 180 ? 49.529 122.109 43.256 1.00 22.33 180 VAL D N 1
ATOM 11864 C CA . VAL D 1 180 ? 49.962 123.325 42.592 1.00 21.92 180 VAL D CA 1
ATOM 11865 C C . VAL D 1 180 ? 51.288 123.908 43.055 1.00 22.04 180 VAL D C 1
ATOM 11866 O O . VAL D 1 180 ? 51.594 123.933 44.245 1.00 21.83 180 VAL D O 1
ATOM 11870 N N . HIS D 1 181 ? 52.075 124.357 42.080 1.00 22.04 181 HIS D N 1
ATOM 11871 C CA . HIS D 1 181 ? 53.354 125.013 42.319 1.00 21.44 181 HIS D CA 1
ATOM 11872 C C . HIS D 1 181 ? 52.913 126.473 42.445 1.00 22.50 181 HIS D C 1
ATOM 11873 O O . HIS D 1 181 ? 52.546 127.099 41.453 1.00 23.64 181 HIS D O 1
ATOM 11880 N N . ALA D 1 182 ? 52.932 127.010 43.662 1.00 22.66 182 ALA D N 1
ATOM 11881 C CA . ALA D 1 182 ? 52.460 128.372 43.881 1.00 21.21 182 ALA D CA 1
ATOM 11882 C C . ALA D 1 182 ? 53.484 129.497 43.974 1.00 20.47 182 ALA D C 1
ATOM 11883 O O . ALA D 1 182 ? 54.073 129.754 45.021 1.00 19.93 182 ALA D O 1
ATOM 11885 N N . GLU D 1 183 ? 53.675 130.174 42.855 1.00 20.64 183 GLU D N 1
ATOM 11886 C CA . GLU D 1 183 ? 54.564 131.322 42.773 1.00 20.15 183 GLU D CA 1
ATOM 11887 C C . GLU D 1 183 ? 53.918 132.220 41.745 1.00 20.33 183 GLU D C 1
ATOM 11888 O O . GLU D 1 183 ? 53.309 131.725 40.796 1.00 19.65 183 GLU D O 1
ATOM 11894 N N . ASN D 1 184 ? 54.015 133.529 41.938 1.00 20.19 184 ASN D N 1
ATOM 11895 C CA . ASN D 1 184 ? 53.451 134.439 40.962 1.00 18.69 184 ASN D CA 1
ATOM 11896 C C . ASN D 1 184 ? 54.537 134.621 39.909 1.00 19.79 184 ASN D C 1
ATOM 11897 O O . ASN D 1 184 ? 55.502 135.375 40.104 1.00 18.69 184 ASN D O 1
ATOM 11902 N N . GLY D 1 185 ? 54.369 133.895 38.803 1.00 20.01 185 GLY D N 1
ATOM 11903 C CA . GLY D 1 185 ? 55.328 133.919 37.713 1.00 20.24 185 GLY D CA 1
ATOM 11904 C C . GLY D 1 185 ? 55.633 135.285 37.149 1.00 20.10 185 GLY D C 1
ATOM 11905 O O . GLY D 1 185 ? 56.792 135.619 36.906 1.00 19.60 185 GLY D O 1
ATOM 11906 N N . ASP D 1 186 ? 54.593 136.079 36.938 1.00 20.52 186 ASP D N 1
ATOM 11907 C CA . ASP D 1 186 ? 54.780 137.409 36.401 1.00 21.28 186 ASP D CA 1
ATOM 11908 C C . ASP D 1 186 ? 55.599 138.250 37.361 1.00 21.82 186 ASP D C 1
ATOM 11909 O O . ASP D 1 186 ? 56.523 138.951 36.942 1.00 23.79 186 ASP D O 1
ATOM 11914 N N . ALA D 1 187 ? 55.287 138.172 38.650 1.00 21.33 187 ALA D N 1
ATOM 11915 C CA . ALA D 1 187 ? 56.046 138.939 39.625 1.00 21.55 187 ALA D CA 1
ATOM 11916 C C . ALA D 1 187 ? 57.506 138.519 39.517 1.00 21.38 187 ALA D C 1
ATOM 11917 O O . ALA D 1 187 ? 58.401 139.363 39.492 1.00 23.47 187 ALA D O 1
ATOM 11919 N N . ALA D 1 188 ? 57.748 137.215 39.442 1.00 19.97 188 ALA D N 1
ATOM 11920 C CA . ALA D 1 188 ? 59.116 136.720 39.329 1.00 21.10 188 ALA D CA 1
ATOM 11921 C C . ALA D 1 188 ? 59.787 137.252 38.058 1.00 22.12 188 ALA D C 1
ATOM 11922 O O . ALA D 1 188 ? 60.894 137.786 38.113 1.00 20.78 188 ALA D O 1
ATOM 11924 N N . ASP D 1 189 ? 59.117 137.108 36.919 1.00 23.28 189 ASP D N 1
ATOM 11925 C CA . ASP D 1 189 ? 59.674 137.587 35.661 1.00 25.04 189 ASP D CA 1
ATOM 11926 C C . ASP D 1 189 ? 60.090 139.042 35.763 1.00 25.95 189 ASP D C 1
ATOM 11927 O O . ASP D 1 189 ? 61.193 139.405 35.348 1.00 25.64 189 ASP D O 1
ATOM 11932 N N . TYR D 1 190 ? 59.207 139.870 36.318 1.00 26.40 190 TYR D N 1
ATOM 11933 C CA . TYR D 1 190 ? 59.483 141.296 36.493 1.00 26.34 190 TYR D CA 1
ATOM 11934 C C . TYR D 1 190 ? 60.810 141.506 37.220 1.00 26.75 190 TYR D C 1
ATOM 11935 O O . TYR D 1 190 ? 61.662 142.276 36.774 1.00 27.19 190 TYR D O 1
ATOM 11944 N N . LEU D 1 191 ? 60.981 140.818 38.343 1.00 26.22 191 LEU D N 1
ATOM 11945 C CA . LEU D 1 191 ? 62.203 140.954 39.118 1.00 27.42 191 LEU D CA 1
ATOM 11946 C C . LEU D 1 191 ? 63.400 140.315 38.432 1.00 28.98 191 LEU D C 1
ATOM 11947 O O . LEU D 1 191 ? 64.501 140.861 38.469 1.00 29.24 191 LEU D O 1
ATOM 11952 N N . ARG D 1 192 ? 63.192 139.163 37.801 1.00 31.39 192 ARG D N 1
ATOM 11953 C CA . ARG D 1 192 ? 64.281 138.475 37.110 1.00 33.37 192 ARG D CA 1
ATOM 11954 C C . ARG D 1 192 ? 64.884 139.386 36.047 1.00 32.83 192 ARG D C 1
ATOM 11955 O O . ARG D 1 192 ? 66.092 139.602 36.009 1.00 31.89 192 ARG D O 1
ATOM 11963 N N . ASP D 1 193 ? 64.028 139.925 35.188 1.00 33.33 193 ASP D N 1
ATOM 11964 C CA . ASP D 1 193 ? 64.473 140.808 34.118 1.00 34.45 193 ASP D CA 1
ATOM 11965 C C . ASP D 1 193 ? 65.085 142.108 34.629 1.00 35.81 193 ASP D C 1
ATOM 11966 O O . ASP D 1 193 ? 66.084 142.595 34.086 1.00 35.69 193 ASP D O 1
ATOM 11971 N N . LYS D 1 194 ? 64.484 142.668 35.672 1.00 36.86 194 LYS D N 1
ATOM 11972 C CA . LYS D 1 194 ? 64.976 143.902 36.259 1.00 36.65 194 LYS D CA 1
ATOM 11973 C C . LYS D 1 194 ? 66.413 143.695 36.736 1.00 36.53 194 LYS D C 1
ATOM 11974 O O . LYS D 1 194 ? 67.269 144.549 36.524 1.00 36.83 194 LYS D O 1
ATOM 11980 N N . PHE D 1 195 ? 66.678 142.552 37.365 1.00 36.92 195 PHE D N 1
ATOM 11981 C CA . PHE D 1 195 ? 68.015 142.244 37.861 1.00 37.78 195 PHE D CA 1
ATOM 11982 C C . PHE D 1 195 ? 69.030 142.103 36.737 1.00 39.26 195 PHE D C 1
ATOM 11983 O O . PHE D 1 195 ? 70.131 142.652 36.806 1.00 39.27 195 PHE D O 1
ATOM 11991 N N . VAL D 1 196 ? 68.663 141.349 35.708 1.00 39.99 196 VAL D N 1
ATOM 11992 C CA . VAL D 1 196 ? 69.556 141.133 34.584 1.00 41.26 196 VAL D CA 1
ATOM 11993 C C . VAL D 1 196 ? 69.843 142.454 33.892 1.00 42.38 196 VAL D C 1
ATOM 11994 O O . VAL D 1 196 ? 70.972 142.710 33.477 1.00 43.10 196 VAL D O 1
ATOM 11998 N N . ALA D 1 197 ? 68.823 143.296 33.778 1.00 42.80 197 ALA D N 1
ATOM 11999 C CA . ALA D 1 197 ? 68.986 144.600 33.148 1.00 43.50 197 ALA D CA 1
ATOM 12000 C C . ALA D 1 197 ? 70.018 145.437 33.909 1.00 44.33 197 ALA D C 1
ATOM 12001 O O . ALA D 1 197 ? 70.749 146.228 33.313 1.00 45.29 197 ALA D O 1
ATOM 12003 N N . GLU D 1 198 ? 70.069 145.266 35.227 1.00 44.46 198 GLU D N 1
ATOM 12004 C CA . GLU D 1 198 ? 71.015 146.000 36.063 1.00 45.23 198 GLU D CA 1
ATOM 12005 C C . GLU D 1 198 ? 72.365 145.298 36.079 1.00 44.59 198 GLU D C 1
ATOM 12006 O O . GLU D 1 198 ? 73.257 145.664 36.845 1.00 43.83 198 GLU D O 1
ATOM 12012 N N . GLY D 1 199 ? 72.504 144.276 35.244 1.00 44.09 199 GLY D N 1
ATOM 12013 C CA . GLY D 1 199 ? 73.754 143.544 35.178 1.00 44.20 199 GLY D CA 1
ATOM 12014 C C . GLY D 1 199 ? 73.971 142.536 36.293 1.00 45.29 199 GLY D C 1
ATOM 12015 O O . GLY D 1 199 ? 75.073 142.002 36.433 1.00 46.22 199 GLY D O 1
ATOM 12016 N N . LYS D 1 200 ? 72.939 142.274 37.093 1.00 45.56 200 LYS D N 1
ATOM 12017 C CA . LYS D 1 200 ? 73.051 141.307 38.188 1.00 44.59 200 LYS D CA 1
ATOM 12018 C C . LYS D 1 200 ? 72.726 139.910 37.662 1.00 43.07 200 LYS D C 1
ATOM 12019 O O . LYS D 1 200 ? 71.566 139.592 37.392 1.00 43.37 200 LYS D O 1
ATOM 12025 N N . THR D 1 201 ? 73.755 139.076 37.530 1.00 40.72 201 THR D N 1
ATOM 12026 C CA . THR D 1 201 ? 73.578 137.738 36.981 1.00 38.69 201 THR D CA 1
ATOM 12027 C C . THR D 1 201 ? 74.007 136.533 37.825 1.00 37.49 201 THR D C 1
ATOM 12028 O O . THR D 1 201 ? 73.801 135.386 37.414 1.00 36.69 201 THR D O 1
ATOM 12032 N N . ALA D 1 202 ? 74.596 136.777 38.991 1.00 35.94 202 ALA D N 1
ATOM 12033 C CA . ALA D 1 202 ? 75.025 135.685 39.864 1.00 34.36 202 ALA D CA 1
ATOM 12034 C C . ALA D 1 202 ? 73.829 134.847 40.346 1.00 34.52 202 ALA D C 1
ATOM 12035 O O . ALA D 1 202 ? 72.683 135.299 40.313 1.00 34.47 202 ALA D O 1
ATOM 12037 N N . PRO D 1 203 ? 74.086 133.612 40.805 1.00 34.20 203 PRO D N 1
ATOM 12038 C CA . PRO D 1 203 ? 73.040 132.708 41.291 1.00 33.66 203 PRO D CA 1
ATOM 12039 C C . PRO D 1 203 ? 72.132 133.299 42.365 1.00 34.25 203 PRO D C 1
ATOM 12040 O O . PRO D 1 203 ? 70.933 133.008 42.397 1.00 34.32 203 PRO D O 1
ATOM 12044 N N . ILE D 1 204 ? 72.699 134.126 43.239 1.00 33.45 204 ILE D N 1
ATOM 12045 C CA . ILE D 1 204 ? 71.933 134.738 44.320 1.00 33.19 204 ILE D CA 1
ATOM 12046 C C . ILE D 1 204 ? 70.663 135.399 43.820 1.00 32.16 204 ILE D C 1
ATOM 12047 O O . ILE D 1 204 ? 69.629 135.385 44.494 1.00 31.77 204 ILE D O 1
ATOM 12052 N N . TYR D 1 205 ? 70.742 135.990 42.637 1.00 30.20 205 TYR D N 1
ATOM 12053 C CA . TYR D 1 205 ? 69.590 136.670 42.079 1.00 29.68 205 TYR D CA 1
ATOM 12054 C C . TYR D 1 205 ? 68.453 135.739 41.699 1.00 28.30 205 TYR D C 1
ATOM 12055 O O . TYR D 1 205 ? 67.345 136.185 41.403 1.00 27.66 205 TYR D O 1
ATOM 12064 N N . HIS D 1 206 ? 68.718 134.440 41.721 1.00 27.36 206 HIS D N 1
ATOM 12065 C CA . HIS D 1 206 ? 67.659 133.493 41.429 1.00 26.68 206 HIS D CA 1
ATOM 12066 C C . HIS D 1 206 ? 66.710 133.598 42.617 1.00 25.74 206 HIS D C 1
ATOM 12067 O O . HIS D 1 206 ? 65.494 133.596 42.460 1.00 25.16 206 HIS D O 1
ATOM 12074 N N . ALA D 1 207 ? 67.284 133.700 43.811 1.00 25.49 207 ALA D N 1
ATOM 12075 C CA . ALA D 1 207 ? 66.497 133.800 45.032 1.00 25.73 207 ALA D CA 1
ATOM 12076 C C . ALA D 1 207 ? 65.848 135.172 45.179 1.00 25.96 207 ALA D C 1
ATOM 12077 O O . ALA D 1 207 ? 64.634 135.277 45.393 1.00 26.91 207 ALA D O 1
ATOM 12079 N N . LEU D 1 208 ? 66.653 136.222 45.060 1.00 25.05 208 LEU D N 1
ATOM 12080 C CA . LEU D 1 208 ? 66.139 137.578 45.199 1.00 23.88 208 LEU D CA 1
ATOM 12081 C C . LEU D 1 208 ? 65.067 137.906 44.160 1.00 24.11 208 LEU D C 1
ATOM 12082 O O . LEU D 1 208 ? 64.177 138.723 44.421 1.00 25.01 208 LEU D O 1
ATOM 12087 N N . SER D 1 209 ? 65.136 137.268 42.995 1.00 22.40 209 SER D N 1
ATOM 12088 C CA . SER D 1 209 ? 64.159 137.531 41.944 1.00 22.92 209 SER D CA 1
ATOM 12089 C C . SER D 1 209 ? 62.806 136.905 42.249 1.00 22.29 209 SER D C 1
ATOM 12090 O O . SER D 1 209 ? 61.812 137.189 41.577 1.00 21.38 209 SER D O 1
ATOM 12093 N N . ARG D 1 210 ? 62.766 136.042 43.258 1.00 22.00 210 ARG D N 1
ATOM 12094 C CA . ARG D 1 210 ? 61.514 135.411 43.646 1.00 23.01 210 ARG D CA 1
ATOM 12095 C C . ARG D 1 210 ? 61.440 135.221 45.158 1.00 22.90 210 ARG D C 1
ATOM 12096 O O . ARG D 1 210 ? 61.481 134.105 45.677 1.00 23.13 210 ARG D O 1
ATOM 12104 N N . PRO D 1 211 ? 61.311 136.342 45.883 1.00 22.57 211 PRO D N 1
ATOM 12105 C CA . PRO D 1 211 ? 61.224 136.396 47.342 1.00 21.15 211 PRO D CA 1
ATOM 12106 C C . PRO D 1 211 ? 59.914 135.809 47.862 1.00 19.41 211 PRO D C 1
ATOM 12107 O O . PRO D 1 211 ? 58.957 135.618 47.106 1.00 20.11 211 PRO D O 1
ATOM 12111 N N . PRO D 1 212 ? 59.855 135.534 49.171 1.00 17.54 212 PRO D N 1
ATOM 12112 C CA . PRO D 1 212 ? 58.685 134.965 49.844 1.00 15.28 212 PRO D CA 1
ATOM 12113 C C . PRO D 1 212 ? 57.327 135.487 49.389 1.00 15.50 212 PRO D C 1
ATOM 12114 O O . PRO D 1 212 ? 56.373 134.717 49.274 1.00 16.43 212 PRO D O 1
ATOM 12118 N N . ARG D 1 213 ? 57.225 136.786 49.129 1.00 14.99 213 ARG D N 1
ATOM 12119 C CA . ARG D 1 213 ? 55.946 137.351 48.717 1.00 14.70 213 ARG D CA 1
ATOM 12120 C C . ARG D 1 213 ? 55.433 136.702 47.439 1.00 15.12 213 ARG D C 1
ATOM 12121 O O . ARG D 1 213 ? 54.232 136.472 47.292 1.00 14.03 213 ARG D O 1
ATOM 12129 N N . VAL D 1 214 ? 56.350 136.424 46.515 1.00 16.26 214 VAL D N 1
ATOM 12130 C CA . VAL D 1 214 ? 56.007 135.791 45.246 1.00 17.49 214 VAL D CA 1
ATOM 12131 C C . VAL D 1 214 ? 55.320 134.452 45.511 1.00 18.32 214 VAL D C 1
ATOM 12132 O O . VAL D 1 214 ? 54.312 134.117 44.878 1.00 17.53 214 VAL D O 1
ATOM 12136 N N . GLU D 1 215 ? 55.869 133.694 46.457 1.00 17.14 215 GLU D N 1
ATOM 12137 C CA . GLU D 1 215 ? 55.301 132.401 46.820 1.00 16.02 215 GLU D CA 1
ATOM 12138 C C . GLU D 1 215 ? 53.992 132.587 47.588 1.00 16.39 215 GLU D C 1
ATOM 12139 O O . GLU D 1 215 ? 52.968 131.987 47.251 1.00 18.11 215 GLU D O 1
ATOM 12145 N N . ALA D 1 216 ? 54.032 133.427 48.619 1.00 16.71 216 ALA D N 1
ATOM 12146 C CA . ALA D 1 216 ? 52.867 133.677 49.466 1.00 16.04 216 ALA D CA 1
ATOM 12147 C C . ALA D 1 216 ? 51.613 134.040 48.680 1.00 15.44 216 ALA D C 1
ATOM 12148 O O . ALA D 1 216 ? 50.568 133.410 48.841 1.00 15.40 216 ALA D O 1
ATOM 12150 N N . GLU D 1 217 ? 51.723 135.056 47.830 1.00 15.45 217 GLU D N 1
ATOM 12151 C CA . GLU D 1 217 ? 50.593 135.512 47.026 1.00 14.04 217 GLU D CA 1
ATOM 12152 C C . GLU D 1 217 ? 49.966 134.356 46.246 1.00 13.03 217 GLU D C 1
ATOM 12153 O O . GLU D 1 217 ? 48.774 134.074 46.388 1.00 11.75 217 GLU D O 1
ATOM 12159 N N . ALA D 1 218 ? 50.776 133.682 45.433 1.00 13.31 218 ALA D N 1
ATOM 12160 C CA . ALA D 1 218 ? 50.296 132.563 44.625 1.00 13.16 218 ALA D CA 1
ATOM 12161 C C . ALA D 1 218 ? 49.622 131.517 45.502 1.00 13.12 218 ALA D C 1
ATOM 12162 O O . ALA D 1 218 ? 48.538 131.011 45.179 1.00 12.05 218 ALA D O 1
ATOM 12164 N N . THR D 1 219 ? 50.263 131.196 46.618 1.00 12.48 219 THR D N 1
ATOM 12165 C CA . THR D 1 219 ? 49.697 130.222 47.536 1.00 12.57 219 THR D CA 1
ATOM 12166 C C . THR D 1 219 ? 48.287 130.660 47.937 1.00 12.85 219 THR D C 1
ATOM 12167 O O . THR D 1 219 ? 47.316 129.905 47.800 1.00 12.33 219 THR D O 1
ATOM 12171 N N . ALA D 1 220 ? 48.167 131.897 48.401 1.00 13.00 220 ALA D N 1
ATOM 12172 C CA . ALA D 1 220 ? 46.873 132.405 48.822 1.00 13.35 220 ALA D CA 1
ATOM 12173 C C . ALA D 1 220 ? 45.837 132.336 47.707 1.00 14.28 220 ALA D C 1
ATOM 12174 O O . ALA D 1 220 ? 44.698 131.909 47.933 1.00 16.08 220 ALA D O 1
ATOM 12176 N N . ARG D 1 221 ? 46.232 132.748 46.504 1.00 13.93 221 ARG D N 1
ATOM 12177 C CA . ARG D 1 221 ? 45.331 132.738 45.352 1.00 13.84 221 ARG D CA 1
ATOM 12178 C C . ARG D 1 221 ? 44.823 131.323 45.056 1.00 14.65 221 ARG D C 1
ATOM 12179 O O . ARG D 1 221 ? 43.613 131.096 44.905 1.00 13.45 221 ARG D O 1
ATOM 12187 N N . ALA D 1 222 ? 45.747 130.370 44.983 1.00 13.87 222 ALA D N 1
ATOM 12188 C CA . ALA D 1 222 ? 45.366 128.994 44.716 1.00 15.54 222 ALA D CA 1
ATOM 12189 C C . ALA D 1 222 ? 44.348 128.541 45.766 1.00 16.00 222 ALA D C 1
ATOM 12190 O O . ALA D 1 222 ? 43.278 128.023 45.434 1.00 17.20 222 ALA D O 1
ATOM 12192 N N . LEU D 1 223 ? 44.670 128.757 47.037 1.00 15.72 223 LEU D N 1
ATOM 12193 C CA . LEU D 1 223 ? 43.772 128.354 48.114 1.00 15.21 223 LEU D CA 1
ATOM 12194 C C . LEU D 1 223 ? 42.416 129.048 48.007 1.00 14.81 223 LEU D C 1
ATOM 12195 O O . LEU D 1 223 ? 41.377 128.445 48.295 1.00 14.25 223 LEU D O 1
ATOM 12200 N N . ALA D 1 224 ? 42.427 130.310 47.587 1.00 14.31 224 ALA D N 1
ATOM 12201 C CA . ALA D 1 224 ? 41.190 131.071 47.425 1.00 14.25 224 ALA D CA 1
ATOM 12202 C C . ALA D 1 224 ? 40.341 130.438 46.321 1.00 14.31 224 ALA D C 1
ATOM 12203 O O . ALA D 1 224 ? 39.121 130.274 46.461 1.00 11.85 224 ALA D O 1
ATOM 12205 N N . LEU D 1 225 ? 41.000 130.086 45.220 1.00 15.27 225 LEU D N 1
ATOM 12206 C CA . LEU D 1 225 ? 40.321 129.453 44.096 1.00 16.39 225 LEU D CA 1
ATOM 12207 C C . LEU D 1 225 ? 39.753 128.107 44.532 1.00 16.39 225 LEU D C 1
ATOM 12208 O O . LEU D 1 225 ? 38.631 127.742 44.162 1.00 15.28 225 LEU D O 1
ATOM 12213 N N . ALA D 1 226 ? 40.526 127.369 45.324 1.00 17.19 226 ALA D N 1
ATOM 12214 C CA . ALA D 1 226 ? 40.065 126.077 45.824 1.00 17.53 226 ALA D CA 1
ATOM 12215 C C . ALA D 1 226 ? 38.813 126.319 46.672 1.00 18.18 226 ALA D C 1
ATOM 12216 O O . ALA D 1 226 ? 37.843 125.566 46.595 1.00 18.98 226 ALA D O 1
ATOM 12218 N N . GLU D 1 227 ? 38.833 127.385 47.467 1.00 17.64 227 GLU D N 1
ATOM 12219 C CA . GLU D 1 227 ? 37.693 127.727 48.308 1.00 19.31 227 GLU D CA 1
ATOM 12220 C C . GLU D 1 227 ? 36.451 128.003 47.468 1.00 20.93 227 GLU D C 1
ATOM 12221 O O . GLU D 1 227 ? 35.350 127.556 47.809 1.00 21.90 227 GLU D O 1
ATOM 12227 N N . ILE D 1 228 ? 36.631 128.756 46.381 1.00 21.97 228 ILE D N 1
ATOM 12228 C CA . ILE D 1 228 ? 35.532 129.114 45.475 1.00 22.10 228 ILE D CA 1
ATOM 12229 C C . ILE D 1 228 ? 34.920 127.879 44.828 1.00 22.03 228 ILE D C 1
ATOM 12230 O O . ILE D 1 228 ? 33.700 127.722 44.799 1.00 21.06 228 ILE D O 1
ATOM 12235 N N . VAL D 1 229 ? 35.768 127.013 44.290 1.00 22.48 229 VAL D N 1
ATOM 12236 C CA . VAL D 1 229 ? 35.283 125.796 43.661 1.00 24.16 229 VAL D CA 1
ATOM 12237 C C . VAL D 1 229 ? 34.812 124.841 44.746 1.00 24.44 229 VAL D C 1
ATOM 12238 O O . VAL D 1 229 ? 34.021 123.936 44.488 1.00 24.77 229 VAL D O 1
ATOM 12242 N N . ASN D 1 230 ? 35.290 125.071 45.966 1.00 24.83 230 ASN D N 1
ATOM 12243 C CA . ASN D 1 230 ? 34.956 124.228 47.107 1.00 24.41 230 ASN D CA 1
ATOM 12244 C C . ASN D 1 230 ? 35.557 122.849 46.854 1.00 22.52 230 ASN D C 1
ATOM 12245 O O . ASN D 1 230 ? 34.866 121.831 46.840 1.00 21.10 230 ASN D O 1
ATOM 12250 N N . ALA D 1 231 ? 36.866 122.838 46.664 1.00 21.35 231 ALA D N 1
ATOM 12251 C CA . ALA D 1 231 ? 37.586 121.620 46.371 1.00 21.02 231 ALA D CA 1
ATOM 12252 C C . ALA D 1 231 ? 38.847 121.491 47.201 1.00 20.54 231 ALA D C 1
ATOM 12253 O O . ALA D 1 231 ? 39.394 122.481 47.685 1.00 20.91 231 ALA D O 1
ATOM 12255 N N . PRO D 1 232 ? 39.323 120.257 47.385 1.00 19.80 232 PRO D N 1
ATOM 12256 C CA . PRO D 1 232 ? 40.545 120.050 48.159 1.00 18.86 232 PRO D CA 1
ATOM 12257 C C . PRO D 1 232 ? 41.709 120.429 47.256 1.00 17.89 232 PRO D C 1
ATOM 12258 O O . PRO D 1 232 ? 41.629 120.259 46.041 1.00 18.64 232 PRO D O 1
ATOM 12262 N N . ILE D 1 233 ? 42.783 120.946 47.842 1.00 17.20 233 ILE D N 1
ATOM 12263 C CA . ILE D 1 233 ? 43.949 121.334 47.064 1.00 15.78 233 ILE D CA 1
ATOM 12264 C C . ILE D 1 233 ? 45.196 120.990 47.862 1.00 16.48 233 ILE D C 1
ATOM 12265 O O . ILE D 1 233 ? 45.162 120.956 49.094 1.00 17.49 233 ILE D O 1
ATOM 12270 N N . TYR D 1 234 ? 46.293 120.735 47.156 1.00 15.07 234 TYR D N 1
ATOM 12271 C CA . TYR D 1 234 ? 47.543 120.357 47.786 1.00 15.97 234 TYR D CA 1
ATOM 12272 C C . TYR D 1 234 ? 48.661 121.289 47.333 1.00 18.38 234 TYR D C 1
ATOM 12273 O O . TYR D 1 234 ? 49.006 121.323 46.153 1.00 20.60 234 TYR D O 1
ATOM 12282 N N . ILE D 1 235 ? 49.223 122.055 48.262 1.00 17.68 235 ILE D N 1
ATOM 12283 C CA . ILE D 1 235 ? 50.289 122.971 47.906 1.00 17.69 235 ILE D CA 1
ATOM 12284 C C . ILE D 1 235 ? 51.633 122.281 48.058 1.00 18.80 235 ILE D C 1
ATOM 12285 O O . ILE D 1 235 ? 52.031 121.907 49.164 1.00 19.72 235 ILE D O 1
ATOM 12290 N N . VAL D 1 236 ? 52.329 122.105 46.938 1.00 18.51 236 VAL D N 1
ATOM 12291 C CA . VAL D 1 236 ? 53.636 121.464 46.963 1.00 19.68 236 VAL D CA 1
ATOM 12292 C C . VAL D 1 236 ? 54.685 122.445 47.464 1.00 19.46 236 VAL D C 1
ATOM 12293 O O . VAL D 1 236 ? 54.515 123.658 47.372 1.00 19.65 236 VAL D O 1
ATOM 12297 N N . HIS D 1 237 ? 55.772 121.895 47.989 1.00 20.65 237 HIS D N 1
ATOM 12298 C CA . HIS D 1 237 ? 56.880 122.657 48.544 1.00 20.87 237 HIS D CA 1
ATOM 12299 C C . HIS D 1 237 ? 56.592 124.022 49.183 1.00 20.42 237 HIS D C 1
ATOM 12300 O O . HIS D 1 237 ? 56.921 125.062 48.616 1.00 20.40 237 HIS D O 1
ATOM 12307 N N . VAL D 1 238 ? 55.962 124.013 50.358 1.00 20.02 238 VAL D N 1
ATOM 12308 C CA . VAL D 1 238 ? 55.725 125.249 51.103 1.00 20.24 238 VAL D CA 1
ATOM 12309 C C . VAL D 1 238 ? 57.110 125.462 51.695 1.00 20.48 238 VAL D C 1
ATOM 12310 O O . VAL D 1 238 ? 57.625 124.589 52.393 1.00 22.14 238 VAL D O 1
ATOM 12314 N N . THR D 1 239 ? 57.707 126.616 51.436 1.00 19.99 239 THR D N 1
ATOM 12315 C CA . THR D 1 239 ? 59.075 126.854 51.872 1.00 19.98 239 THR D CA 1
ATOM 12316 C C . THR D 1 239 ? 59.383 127.941 52.902 1.00 20.79 239 THR D C 1
ATOM 12317 O O . THR D 1 239 ? 60.512 128.025 53.382 1.00 20.83 239 THR D O 1
ATOM 12321 N N . CYS D 1 240 ? 58.413 128.778 53.244 1.00 20.05 240 CYS D N 1
ATOM 12322 C CA . CYS D 1 240 ? 58.707 129.853 54.179 1.00 18.98 240 CYS D CA 1
ATOM 12323 C C . CYS D 1 240 ? 57.539 130.225 55.066 1.00 19.29 240 CYS D C 1
ATOM 12324 O O . CYS D 1 240 ? 56.404 129.796 54.843 1.00 19.66 240 CYS D O 1
ATOM 12327 N N . GLU D 1 241 ? 57.829 131.052 56.061 1.00 19.25 241 GLU D N 1
ATOM 12328 C CA . GLU D 1 241 ? 56.828 131.501 57.016 1.00 21.19 241 GLU D CA 1
ATOM 12329 C C . GLU D 1 241 ? 55.617 132.187 56.382 1.00 20.94 241 GLU D C 1
ATOM 12330 O O . GLU D 1 241 ? 54.471 131.896 56.747 1.00 20.71 241 GLU D O 1
ATOM 12336 N N . GLU D 1 242 ? 55.858 133.082 55.427 1.00 19.98 242 GLU D N 1
ATOM 12337 C CA . GLU D 1 242 ? 54.748 133.793 54.801 1.00 21.19 242 GLU D CA 1
ATOM 12338 C C . GLU D 1 242 ? 53.797 132.922 53.991 1.00 20.30 242 GLU D C 1
ATOM 12339 O O . GLU D 1 242 ? 52.584 133.092 54.086 1.00 21.05 242 GLU D O 1
ATOM 12345 N N . SER D 1 243 ? 54.315 131.988 53.201 1.00 20.08 243 SER D N 1
ATOM 12346 C CA . SER D 1 243 ? 53.413 131.135 52.428 1.00 19.02 243 SER D CA 1
ATOM 12347 C C . SER D 1 243 ? 52.713 130.143 53.354 1.00 17.83 243 SER D C 1
ATOM 12348 O O . SER D 1 243 ? 51.534 129.835 53.164 1.00 18.89 243 SER D O 1
ATOM 12351 N N . LEU D 1 244 ? 53.428 129.648 54.361 1.00 16.66 244 LEU D N 1
ATOM 12352 C CA . LEU D 1 244 ? 52.825 128.704 55.294 1.00 16.17 244 LEU D CA 1
ATOM 12353 C C . LEU D 1 244 ? 51.642 129.383 55.969 1.00 17.90 244 LEU D C 1
ATOM 12354 O O . LEU D 1 244 ? 50.585 128.771 56.169 1.00 18.06 244 LEU D O 1
ATOM 12359 N N . GLU D 1 245 ? 51.818 130.657 56.298 1.00 18.23 245 GLU D N 1
ATOM 12360 C CA . GLU D 1 245 ? 50.764 131.413 56.948 1.00 20.18 245 GLU D CA 1
ATOM 12361 C C . GLU D 1 245 ? 49.469 131.415 56.137 1.00 20.17 245 GLU D C 1
ATOM 12362 O O . GLU D 1 245 ? 48.372 131.312 56.701 1.00 18.97 245 GLU D O 1
ATOM 12368 N N . GLU D 1 246 ? 49.590 131.534 54.817 1.00 19.36 246 GLU D N 1
ATOM 12369 C CA . GLU D 1 246 ? 48.409 131.541 53.961 1.00 18.40 246 GLU D CA 1
ATOM 12370 C C . GLU D 1 246 ? 47.721 130.179 54.009 1.00 17.92 246 GLU D C 1
ATOM 12371 O O . GLU D 1 246 ? 46.490 130.091 54.014 1.00 16.23 246 GLU D O 1
ATOM 12377 N N . VAL D 1 247 ? 48.519 129.113 54.035 1.00 17.38 2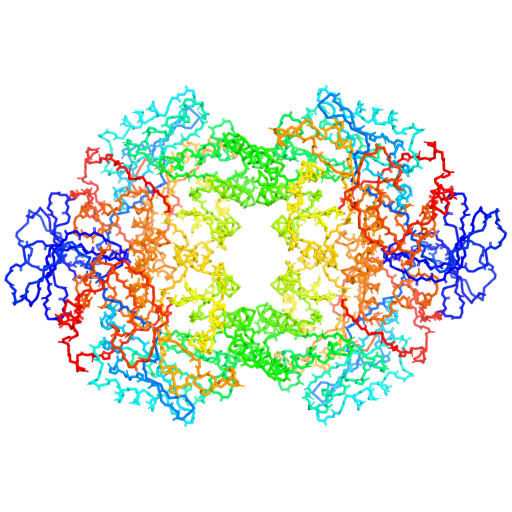47 VAL D N 1
ATOM 12378 C CA . VAL D 1 247 ? 47.967 127.762 54.098 1.00 17.03 247 VAL D CA 1
ATOM 12379 C C . VAL D 1 247 ? 47.163 127.671 55.381 1.00 16.27 247 VAL D C 1
ATOM 12380 O O . VAL D 1 247 ? 46.014 127.211 55.405 1.00 15.18 247 VAL D O 1
ATOM 12384 N N . MET D 1 248 ? 47.781 128.138 56.454 1.00 15.75 248 MET D N 1
ATOM 12385 C CA . MET D 1 248 ? 47.145 128.124 57.753 1.00 16.43 248 MET D CA 1
ATOM 12386 C C . MET D 1 248 ? 45.841 128.927 57.757 1.00 16.16 248 MET D C 1
ATOM 12387 O O . MET D 1 248 ? 44.818 128.463 58.286 1.00 15.57 248 MET D O 1
ATOM 12392 N N . ARG D 1 249 ? 45.856 130.116 57.156 1.00 15.37 249 ARG D N 1
ATOM 12393 C CA . ARG D 1 249 ? 44.641 130.931 57.122 1.00 17.04 249 ARG D CA 1
ATOM 12394 C C . ARG D 1 249 ? 43.547 130.203 56.354 1.00 17.52 249 ARG D C 1
ATOM 12395 O O . ARG D 1 249 ? 42.381 130.214 56.751 1.00 18.65 249 ARG D O 1
ATOM 12403 N N . ALA D 1 250 ? 43.930 129.556 55.259 1.00 19.18 250 ALA D N 1
ATOM 12404 C CA . ALA D 1 250 ? 42.977 128.811 54.449 1.00 18.81 250 ALA D CA 1
ATOM 12405 C C . ALA D 1 250 ? 42.359 127.691 55.294 1.00 19.84 250 ALA D C 1
ATOM 12406 O O . ALA D 1 250 ? 41.132 127.523 55.319 1.00 19.12 250 ALA D O 1
ATOM 12408 N N . LYS D 1 251 ? 43.208 126.930 55.992 1.00 19.28 251 LYS D N 1
ATOM 12409 C CA . LYS D 1 251 ? 42.716 125.836 56.834 1.00 19.34 251 LYS D CA 1
ATOM 12410 C C . LYS D 1 251 ? 41.690 126.326 57.853 1.00 20.31 251 LYS D C 1
ATOM 12411 O O . LYS D 1 251 ? 40.685 125.662 58.090 1.00 22.42 251 LYS D O 1
ATOM 12417 N N . SER D 1 252 ? 41.930 127.487 58.452 1.00 21.08 252 SER D N 1
ATOM 12418 C CA . SER D 1 252 ? 40.984 128.020 59.429 1.00 21.34 252 SER D CA 1
ATOM 12419 C C . SER D 1 252 ? 39.646 128.413 58.828 1.00 20.15 252 SER D C 1
ATOM 12420 O O . SER D 1 252 ? 38.621 128.332 59.497 1.00 21.00 252 SER D O 1
ATOM 12423 N N . ARG D 1 253 ? 39.647 128.837 57.569 1.00 19.49 253 ARG D N 1
ATOM 12424 C CA . ARG D 1 253 ? 38.405 129.218 56.914 1.00 18.38 253 ARG D CA 1
ATOM 12425 C C . ARG D 1 253 ? 37.604 127.984 56.533 1.00 19.85 253 ARG D C 1
ATOM 12426 O O . ARG D 1 253 ? 36.471 128.097 56.086 1.00 21.46 253 ARG D O 1
ATOM 12434 N N . GLY D 1 254 ? 38.196 126.803 56.683 1.00 20.03 254 GLY D N 1
ATOM 12435 C CA . GLY D 1 254 ? 37.484 125.588 56.333 1.00 21.02 254 GLY D CA 1
ATOM 12436 C C . GLY D 1 254 ? 37.867 125.026 54.970 1.00 23.06 254 GLY D C 1
ATOM 12437 O O . GLY D 1 254 ? 37.277 124.048 54.496 1.00 23.51 254 GLY D O 1
ATOM 12438 N N . VAL D 1 255 ? 38.852 125.643 54.328 1.00 21.83 255 VAL D N 1
ATOM 12439 C CA . VAL D 1 255 ? 39.291 125.166 53.030 1.00 22.49 255 VAL D CA 1
ATOM 12440 C C . VAL D 1 255 ? 40.038 123.857 53.244 1.00 23.45 255 VAL D C 1
ATOM 12441 O O . VAL D 1 255 ? 40.885 123.757 54.130 1.00 24.34 255 VAL D O 1
ATOM 12445 N N . ARG D 1 256 ? 39.716 122.845 52.450 1.00 24.13 256 ARG D N 1
ATOM 12446 C CA . ARG D 1 256 ? 40.412 121.576 52.578 1.00 25.24 256 ARG D CA 1
ATOM 12447 C C . ARG D 1 256 ? 41.764 121.760 51.918 1.00 23.90 256 ARG D C 1
ATOM 12448 O O . ARG D 1 256 ? 42.012 121.256 50.826 1.00 25.65 256 ARG D O 1
ATOM 12456 N N . ALA D 1 257 ? 42.631 122.509 52.589 1.00 21.82 257 ALA D N 1
ATOM 12457 C CA . ALA D 1 257 ? 43.960 122.789 52.075 1.00 19.95 257 ALA D CA 1
ATOM 12458 C C . ALA D 1 257 ? 44.986 121.862 52.695 1.00 19.29 257 ALA D C 1
ATOM 12459 O O . ALA D 1 257 ? 45.005 121.673 53.913 1.00 20.61 257 ALA D O 1
ATOM 12461 N N . LEU D 1 258 ? 45.830 121.280 51.850 1.00 17.30 258 LEU D N 1
ATOM 12462 C CA . LEU D 1 258 ? 46.876 1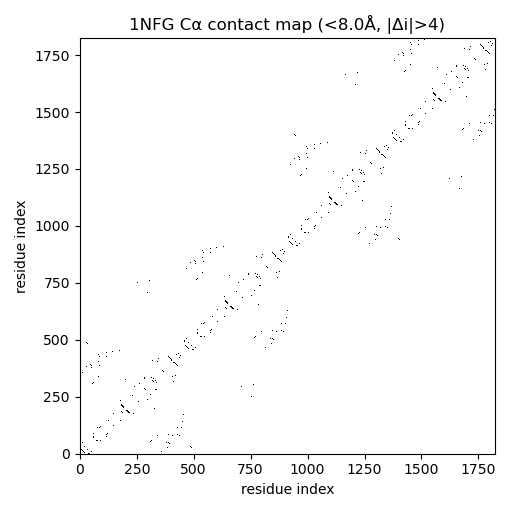20.380 52.310 1.00 15.83 258 LEU D CA 1
ATOM 12463 C C . LEU D 1 258 ? 48.162 120.985 51.812 1.00 14.99 258 LEU D C 1
ATOM 12464 O O . LEU D 1 258 ? 48.146 121.737 50.845 1.00 16.73 258 LEU D O 1
ATOM 12469 N N . ALA D 1 259 ? 49.270 120.661 52.465 1.00 13.17 259 ALA D N 1
ATOM 12470 C CA . ALA D 1 259 ? 50.553 121.181 52.046 1.00 14.77 259 ALA D CA 1
ATOM 12471 C C . ALA D 1 259 ? 51.671 120.236 52.462 1.00 16.19 259 ALA D C 1
ATOM 12472 O O . ALA D 1 259 ? 51.460 119.315 53.251 1.00 15.93 259 ALA D O 1
ATOM 12474 N N . GLU D 1 260 ? 52.861 120.477 51.926 1.00 17.49 260 GLU D N 1
ATOM 12475 C CA . GLU D 1 260 ? 54.033 119.661 52.216 1.00 18.58 260 GLU D CA 1
ATOM 12476 C C . GLU D 1 260 ? 55.270 120.553 52.179 1.00 18.53 260 GLU D C 1
ATOM 12477 O O . GLU D 1 260 ? 55.173 121.745 51.888 1.00 18.47 260 GLU D O 1
ATOM 12483 N N . THR D 1 261 ? 56.426 119.975 52.497 1.00 18.45 261 THR D N 1
ATOM 12484 C CA . THR D 1 261 ? 57.697 120.698 52.411 1.00 19.12 261 THR D CA 1
ATOM 12485 C C . THR D 1 261 ? 58.677 119.700 51.828 1.00 19.27 261 THR D C 1
ATOM 12486 O O . THR D 1 261 ? 58.326 118.534 51.600 1.00 18.28 261 THR D O 1
ATOM 12490 N N . CYS D 1 262 ? 59.904 120.150 51.600 1.00 16.74 262 CYS D N 1
ATOM 12491 C CA . CYS D 1 262 ? 60.894 119.275 51.030 1.00 18.06 262 CYS D CA 1
ATOM 12492 C C . CYS D 1 262 ? 62.192 119.398 51.798 1.00 19.45 262 CYS D C 1
ATOM 12493 O O . CYS D 1 262 ? 62.597 120.484 52.201 1.00 20.47 262 CYS D O 1
ATOM 12496 N N . THR D 1 263 ? 62.830 118.256 51.997 1.00 20.21 263 THR D N 1
ATOM 12497 C CA . THR D 1 263 ? 64.072 118.153 52.730 1.00 20.30 263 THR D CA 1
ATOM 12498 C C . THR D 1 263 ? 64.950 119.397 52.736 1.00 22.87 263 THR D C 1
ATOM 12499 O O . THR D 1 263 ? 65.258 119.932 53.803 1.00 24.32 263 THR D O 1
ATOM 12503 N N . HIS D 1 264 ? 65.351 119.863 51.555 1.00 24.33 264 HIS D N 1
ATOM 12504 C CA . HIS D 1 264 ? 66.244 121.022 51.468 1.00 24.60 264 HIS D CA 1
ATOM 12505 C C . HIS D 1 264 ? 65.718 122.322 52.077 1.00 24.14 264 HIS D C 1
ATOM 12506 O O . HIS D 1 264 ? 66.500 123.213 52.409 1.00 24.30 264 HIS D O 1
ATOM 12513 N N . TYR D 1 265 ? 64.406 122.433 52.236 1.00 23.34 265 TYR D N 1
ATOM 12514 C CA . TYR D 1 265 ? 63.836 123.632 52.830 1.00 23.60 265 TYR D CA 1
ATOM 12515 C C . TYR D 1 265 ? 63.954 123.608 54.352 1.00 24.14 265 TYR D C 1
ATOM 12516 O O . TYR D 1 265 ? 63.533 124.544 55.032 1.00 25.67 265 TYR D O 1
ATOM 12525 N N . LEU D 1 266 ? 64.535 122.534 54.880 1.00 22.89 266 LEU D N 1
ATOM 12526 C CA . LEU D 1 266 ? 64.739 122.391 56.317 1.00 21.73 266 LEU D CA 1
ATOM 12527 C C . LEU D 1 266 ? 66.233 122.489 56.617 1.00 21.82 266 LEU D C 1
ATOM 12528 O O . LEU D 1 266 ? 66.645 122.432 57.775 1.00 22.60 266 LEU D O 1
ATOM 12533 N N . TYR D 1 267 ? 67.041 122.653 55.576 1.00 21.13 267 TYR D N 1
ATOM 12534 C CA . TYR D 1 267 ? 68.480 122.685 55.758 1.00 22.29 267 TYR D CA 1
ATOM 12535 C C . TYR D 1 267 ? 69.256 123.738 54.993 1.00 23.29 267 TYR D C 1
ATOM 12536 O O . TYR D 1 267 ? 70.304 124.186 55.453 1.00 24.69 267 TYR D O 1
ATOM 12545 N N . LEU D 1 268 ? 68.768 124.128 53.823 1.00 23.63 268 LEU D N 1
ATOM 12546 C CA . LEU D 1 268 ? 69.494 125.100 53.018 1.00 24.06 268 LEU D CA 1
ATOM 12547 C C . LEU D 1 268 ? 68.944 126.513 53.116 1.00 24.52 268 LEU D C 1
ATOM 12548 O O . LEU D 1 268 ? 67.777 126.719 53.447 1.00 25.30 268 LEU D O 1
ATOM 12553 N N . THR D 1 269 ? 69.794 127.492 52.833 1.00 25.95 269 THR D N 1
ATOM 12554 C CA . THR D 1 269 ? 69.388 128.895 52.894 1.00 27.47 269 THR D CA 1
ATOM 12555 C C . THR D 1 269 ? 69.881 129.625 51.659 1.00 27.99 269 THR D C 1
ATOM 12556 O O . THR D 1 269 ? 70.822 129.178 51.007 1.00 27.48 269 THR D O 1
ATOM 12560 N N . LYS D 1 270 ? 69.262 130.763 51.357 1.00 28.97 270 LYS D N 1
ATOM 12561 C CA . LYS D 1 270 ? 69.648 131.530 50.186 1.00 29.80 270 LYS D CA 1
ATOM 12562 C C . LYS D 1 270 ? 71.130 131.874 50.204 1.00 29.62 270 LYS D C 1
ATOM 12563 O O . LYS D 1 270 ? 71.721 132.103 49.155 1.00 29.86 270 LYS D O 1
ATOM 12569 N N . GLU D 1 271 ? 71.738 131.895 51.384 1.00 30.62 271 GLU D N 1
ATOM 12570 C CA . GLU D 1 271 ? 73.160 132.202 51.464 1.00 33.59 271 GLU D CA 1
ATOM 12571 C C . GLU D 1 271 ? 73.975 131.123 50.758 1.00 34.55 271 GLU D C 1
ATOM 12572 O O . GLU D 1 271 ? 75.108 131.360 50.342 1.00 34.69 271 GLU D O 1
ATOM 12578 N N . ASP D 1 272 ? 73.393 129.935 50.619 1.00 35.66 272 ASP D N 1
ATOM 12579 C CA . ASP D 1 272 ? 74.074 128.839 49.938 1.00 36.30 272 ASP D CA 1
ATOM 12580 C C . ASP D 1 272 ? 74.299 129.174 48.457 1.00 36.79 272 ASP D C 1
ATOM 12581 O O . ASP D 1 272 ? 75.231 128.663 47.831 1.00 35.94 272 ASP D O 1
ATOM 12586 N N . LEU D 1 273 ? 73.442 130.028 47.899 1.00 36.65 273 LEU D N 1
ATOM 12587 C CA . LEU D 1 273 ? 73.574 130.424 46.503 1.00 36.91 273 LEU D CA 1
ATOM 12588 C C . LEU D 1 273 ? 74.731 131.401 46.335 1.00 38.00 273 LEU D C 1
ATOM 12589 O O . LEU D 1 273 ? 75.043 131.828 45.225 1.00 39.12 273 LEU D O 1
ATOM 12594 N N . GLU D 1 274 ? 75.367 131.756 47.445 1.00 38.85 274 GLU D N 1
ATOM 12595 C CA . GLU D 1 274 ? 76.483 132.684 47.403 1.00 38.70 274 GLU D CA 1
ATOM 12596 C C . GLU D 1 274 ? 77.808 131.967 47.537 1.00 39.30 274 GLU D C 1
ATOM 12597 O O . GLU D 1 274 ? 78.861 132.598 47.510 1.00 39.37 274 GLU D O 1
ATOM 12603 N N . ARG D 1 275 ? 77.757 130.650 47.700 1.00 40.65 275 ARG D N 1
ATOM 12604 C CA . ARG D 1 275 ? 78.981 129.875 47.805 1.00 42.04 275 ARG D CA 1
ATOM 12605 C C . ARG D 1 275 ? 79.793 130.262 46.575 1.00 43.02 275 ARG D C 1
ATOM 12606 O O . ARG D 1 275 ? 79.254 130.364 45.471 1.00 43.81 275 ARG D O 1
ATOM 12614 N N . PRO D 1 276 ? 81.102 130.481 46.753 1.00 44.02 276 PRO D N 1
ATOM 12615 C CA . PRO D 1 276 ? 82.029 130.875 45.686 1.00 43.98 276 PRO D CA 1
ATOM 12616 C C . PRO D 1 276 ? 82.234 129.898 44.530 1.00 43.69 276 PRO D C 1
ATOM 12617 O O . PRO D 1 276 ? 81.947 128.704 44.633 1.00 43.99 276 PRO D O 1
ATOM 12621 N N . ASP D 1 277 ? 82.742 130.440 43.428 1.00 42.88 277 ASP D N 1
ATOM 12622 C CA . ASP D 1 277 ? 83.050 129.676 42.229 1.00 42.09 277 ASP D CA 1
ATOM 12623 C C . ASP D 1 277 ? 81.875 128.957 41.588 1.00 41.09 277 ASP D C 1
ATOM 12624 O O . ASP D 1 277 ? 81.988 127.800 41.169 1.00 42.10 277 ASP D O 1
ATOM 12629 N N . PHE D 1 278 ? 80.746 129.648 41.507 1.00 37.92 278 PHE D N 1
ATOM 12630 C CA . PHE D 1 278 ? 79.554 129.095 40.887 1.00 35.13 278 PHE D CA 1
ATOM 12631 C C . PHE D 1 278 ? 78.989 127.878 41.623 1.00 34.15 278 PHE D C 1
ATOM 12632 O O . PHE D 1 278 ? 78.103 127.201 41.104 1.00 34.81 278 PHE D O 1
ATOM 12640 N N . GLU D 1 279 ? 79.492 127.594 42.822 1.00 32.67 279 GLU D N 1
ATOM 12641 C CA . GLU D 1 279 ? 78.979 126.462 43.593 1.00 31.55 279 GLU D CA 1
ATOM 12642 C C . GLU D 1 279 ? 77.509 126.716 43.926 1.00 30.22 279 GLU D C 1
ATOM 12643 O O . GLU D 1 279 ? 76.687 125.794 43.944 1.00 28.48 279 GLU D O 1
ATOM 12649 N N . GLY D 1 280 ? 77.187 127.982 44.180 1.00 28.94 280 GLY D N 1
ATOM 12650 C CA . GLY D 1 280 ? 75.822 128.349 44.501 1.00 28.07 280 GLY D CA 1
ATOM 12651 C C . GLY D 1 280 ? 74.820 127.863 43.473 1.00 27.52 280 GLY D C 1
ATOM 12652 O O . GLY D 1 280 ? 73.633 127.709 43.773 1.00 27.92 280 GLY D O 1
ATOM 12653 N N . ALA D 1 281 ? 75.293 127.618 42.254 1.00 27.37 281 ALA D N 1
ATOM 12654 C CA . ALA D 1 281 ? 74.423 127.145 41.184 1.00 26.83 281 ALA D CA 1
ATOM 12655 C C . ALA D 1 281 ? 73.767 125.826 41.581 1.00 26.95 281 ALA D C 1
ATOM 12656 O O . ALA D 1 281 ? 72.634 125.542 41.185 1.00 27.25 281 ALA D O 1
ATOM 12658 N N . LYS D 1 282 ? 74.479 125.023 42.367 1.00 26.05 282 LYS D N 1
ATOM 12659 C CA . LYS D 1 282 ? 73.951 123.741 42.812 1.00 25.72 282 LYS D CA 1
ATOM 12660 C C . LYS D 1 282 ? 72.657 123.915 43.594 1.00 25.93 282 LYS D C 1
ATOM 12661 O O . LYS D 1 282 ? 71.785 123.049 43.570 1.00 26.14 282 LYS D O 1
ATOM 12667 N N . TYR D 1 283 ? 72.534 125.048 44.276 1.00 26.25 283 TYR D N 1
ATOM 12668 C CA . TYR D 1 283 ? 71.372 125.323 45.109 1.00 25.78 283 TYR D CA 1
ATOM 12669 C C . TYR D 1 283 ? 70.293 126.119 44.430 1.00 25.08 283 TYR D C 1
ATOM 12670 O O . TYR D 1 283 ? 69.413 126.673 45.088 1.00 26.01 283 TYR D O 1
ATOM 12679 N N . VAL D 1 284 ? 70.352 126.167 43.108 1.00 23.79 284 VAL D N 1
ATOM 12680 C CA . VAL D 1 284 ? 69.344 126.886 42.363 1.00 23.27 284 VAL D CA 1
ATOM 12681 C C . VAL D 1 284 ? 68.142 125.981 42.125 1.00 24.73 284 VAL D C 1
ATOM 12682 O O . VAL D 1 284 ? 68.075 125.249 41.129 1.00 25.33 284 VAL D O 1
ATOM 12686 N N . PHE D 1 285 ? 67.206 126.012 43.069 1.00 24.50 285 PHE D N 1
ATOM 12687 C CA . PHE D 1 285 ? 65.974 125.244 42.955 1.00 24.00 285 PHE D CA 1
ATOM 12688 C C . PHE D 1 285 ? 64.835 126.202 43.263 1.00 23.35 285 PHE D C 1
ATOM 12689 O O . PHE D 1 285 ? 65.065 127.299 43.777 1.00 22.31 285 PHE D O 1
ATOM 12697 N N . THR D 1 286 ? 63.614 125.791 42.944 1.00 22.15 286 THR D N 1
ATOM 12698 C CA . THR D 1 286 ? 62.458 126.646 43.137 1.00 21.52 286 THR D CA 1
ATOM 12699 C C . THR D 1 286 ? 61.317 125.996 43.914 1.00 21.06 286 THR D C 1
ATOM 12700 O O . THR D 1 286 ? 60.994 124.833 43.690 1.00 21.36 286 THR D O 1
ATOM 12704 N N . PRO D 1 287 ? 60.692 126.747 44.844 1.00 20.61 287 PRO D N 1
ATOM 12705 C CA . PRO D 1 287 ? 61.027 128.136 45.172 1.00 19.20 287 PRO D CA 1
ATOM 12706 C C . PRO D 1 287 ? 62.441 128.233 45.730 1.00 20.18 287 PRO D C 1
ATOM 12707 O O . PRO D 1 287 ? 63.052 127.218 46.068 1.00 22.14 287 PRO D O 1
ATOM 12711 N N . PRO D 1 288 ? 62.980 129.455 45.842 1.00 20.35 288 PRO D N 1
ATOM 12712 C CA . PRO D 1 288 ? 64.339 129.656 46.356 1.00 19.79 288 PRO D CA 1
ATOM 12713 C C . PRO D 1 288 ? 64.543 129.239 47.805 1.00 20.15 288 PRO D C 1
ATOM 12714 O O . PRO D 1 288 ? 63.602 129.230 48.599 1.00 19.31 288 PRO D O 1
ATOM 12718 N N . ALA D 1 289 ? 65.787 128.908 48.140 1.00 20.49 289 ALA D N 1
ATOM 12719 C CA . ALA D 1 289 ? 66.141 128.546 49.503 1.00 20.24 289 ALA D CA 1
ATOM 12720 C C . ALA D 1 289 ? 65.842 129.787 50.342 1.00 20.39 289 ALA D C 1
ATOM 12721 O O . ALA D 1 289 ? 66.138 130.910 49.927 1.00 19.75 289 ALA D O 1
ATOM 12723 N N . ARG D 1 290 ? 65.264 129.587 51.521 1.00 20.44 290 ARG D N 1
ATOM 12724 C CA . ARG D 1 290 ? 64.916 130.703 52.388 1.00 20.84 290 ARG D CA 1
ATOM 12725 C C . ARG D 1 290 ? 65.951 131.019 53.468 1.00 21.84 290 ARG D C 1
ATOM 12726 O O . ARG D 1 290 ? 67.145 131.102 53.185 1.00 22.45 290 ARG D O 1
ATOM 12734 N N . ALA D 1 291 ? 65.495 131.208 54.704 1.00 23.40 291 ALA D N 1
ATOM 12735 C CA . ALA D 1 291 ? 66.400 131.517 55.808 1.00 24.86 291 ALA D CA 1
ATOM 12736 C C . ALA D 1 291 ? 66.231 130.528 56.954 1.00 26.91 291 ALA D C 1
ATOM 12737 O O . ALA D 1 291 ? 65.256 129.770 56.986 1.00 28.05 291 ALA D O 1
ATOM 12739 N N . LYS D 1 292 ? 67.172 130.541 57.897 1.00 27.35 292 LYS D N 1
ATOM 12740 C CA . LYS D 1 292 ? 67.110 129.640 59.041 1.00 28.20 292 LYS D CA 1
ATOM 12741 C C . LYS D 1 292 ? 65.828 129.784 59.852 1.00 28.33 292 LYS D C 1
ATOM 12742 O O . LYS D 1 292 ? 65.310 128.796 60.377 1.00 29.00 292 LYS D O 1
ATOM 12748 N N . LYS D 1 293 ? 65.309 131.002 59.961 1.00 26.52 293 LYS D N 1
ATOM 12749 C CA . LYS D 1 293 ? 64.090 131.194 60.730 1.00 25.63 293 LYS D CA 1
ATOM 12750 C C . LYS D 1 293 ? 62.958 130.423 60.068 1.00 25.39 293 LYS D C 1
ATOM 12751 O O . LYS D 1 293 ? 62.003 130.000 60.727 1.00 25.90 293 LYS D O 1
ATOM 12757 N N . ASP D 1 294 ? 63.067 130.219 58.762 1.00 23.63 294 ASP D N 1
ATOM 12758 C CA . ASP D 1 294 ? 62.037 129.471 58.059 1.00 23.16 294 ASP D CA 1
ATOM 12759 C C . ASP D 1 294 ? 62.202 127.986 58.399 1.00 22.31 294 ASP D C 1
ATOM 12760 O O . ASP D 1 294 ? 61.224 127.237 58.434 1.00 21.41 294 ASP D O 1
ATOM 12765 N N . HIS D 1 295 ? 63.438 127.567 58.667 1.00 21.06 295 HIS D N 1
ATOM 12766 C CA . HIS D 1 295 ? 63.689 126.177 59.042 1.00 21.72 295 HIS D CA 1
ATOM 12767 C C . HIS D 1 295 ? 62.945 125.884 60.346 1.00 23.27 295 HIS D C 1
ATOM 12768 O O . HIS D 1 295 ? 62.293 124.846 60.484 1.00 23.44 295 HIS D O 1
ATOM 12775 N N . ASP D 1 296 ? 63.050 126.798 61.310 1.00 23.52 296 ASP D N 1
ATOM 12776 C CA . ASP D 1 296 ? 62.381 126.600 62.590 1.00 23.75 296 ASP D CA 1
ATOM 12777 C C . ASP D 1 296 ? 60.881 126.584 62.385 1.00 22.70 296 ASP D C 1
ATOM 12778 O O . ASP D 1 296 ? 60.178 125.734 62.929 1.00 23.50 296 ASP D O 1
ATOM 12783 N N . VAL D 1 297 ? 60.390 127.531 61.598 1.00 20.14 297 VAL D N 1
ATOM 12784 C CA . VAL D 1 297 ? 58.969 127.608 61.326 1.00 17.99 297 VAL D CA 1
ATOM 12785 C C . VAL D 1 297 ? 58.458 126.283 60.778 1.00 17.20 297 VAL D C 1
ATOM 12786 O O . VAL D 1 297 ? 57.463 125.745 61.266 1.00 16.32 297 VAL D O 1
ATOM 12790 N N . LEU D 1 298 ? 59.150 125.762 59.767 1.00 16.98 298 LEU D N 1
ATOM 12791 C CA . LEU D 1 298 ? 58.767 124.509 59.125 1.00 16.90 298 LEU D CA 1
ATOM 12792 C C . LEU D 1 298 ? 58.855 123.309 60.075 1.00 16.54 298 LEU D C 1
ATOM 12793 O O . LEU D 1 298 ? 57.913 122.507 60.162 1.00 16.02 298 LEU D O 1
ATOM 12798 N N . TRP D 1 299 ? 59.975 123.179 60.780 1.00 14.94 299 TRP D N 1
ATOM 12799 C CA . TRP D 1 299 ? 60.116 122.082 61.727 1.00 15.72 299 TRP D CA 1
ATOM 12800 C C . TRP D 1 299 ? 59.010 122.151 62.782 1.00 16.14 299 TRP D C 1
ATOM 12801 O O . TRP D 1 299 ? 58.452 121.120 63.148 1.00 16.92 299 TRP D O 1
ATOM 12812 N N . ASN D 1 300 ? 58.683 123.353 63.267 1.00 15.51 300 ASN D N 1
ATOM 12813 C CA . ASN D 1 300 ? 57.623 123.483 64.266 1.00 17.26 300 ASN D CA 1
ATOM 12814 C C . ASN D 1 300 ? 56.315 123.037 63.660 1.00 18.24 300 ASN D C 1
ATOM 12815 O O . ASN D 1 300 ? 55.527 122.348 64.305 1.00 19.60 300 ASN D O 1
ATOM 12820 N N . ALA D 1 301 ? 56.085 123.431 62.411 1.00 19.24 301 ALA D N 1
ATOM 12821 C CA . ALA D 1 301 ? 54.859 123.059 61.723 1.00 19.10 301 ALA D CA 1
ATOM 12822 C C . ALA D 1 301 ? 54.798 121.542 61.600 1.00 19.77 301 ALA D C 1
ATOM 12823 O O . ALA D 1 301 ? 53.733 120.944 61.753 1.00 20.52 301 ALA D O 1
ATOM 12825 N N . LEU D 1 302 ? 55.944 120.921 61.321 1.00 20.35 302 LEU D N 1
ATOM 12826 C CA . LEU D 1 302 ? 56.010 119.463 61.201 1.00 20.04 302 LEU D CA 1
ATOM 12827 C C . LEU D 1 302 ? 55.598 118.839 62.530 1.00 20.64 302 LEU D C 1
ATOM 12828 O O . LEU D 1 302 ? 54.692 118.011 62.579 1.00 21.67 302 LEU D O 1
ATOM 12833 N N . ARG D 1 303 ? 56.262 119.260 63.606 1.00 21.05 303 ARG D N 1
ATOM 12834 C CA . ARG D 1 303 ? 55.988 118.746 64.944 1.00 20.24 303 ARG D CA 1
ATOM 12835 C C . ARG D 1 303 ? 54.537 118.922 65.346 1.00 19.40 303 ARG D C 1
ATOM 12836 O O . ARG D 1 303 ? 54.002 118.128 66.120 1.00 18.94 303 ARG D O 1
ATOM 12844 N N . ASN D 1 304 ? 53.896 119.959 64.823 1.00 17.49 304 ASN D N 1
ATOM 12845 C CA . ASN D 1 304 ? 52.497 120.203 65.140 1.00 16.96 304 ASN D CA 1
ATOM 12846 C C . ASN D 1 304 ? 51.549 119.476 64.190 1.00 16.99 304 ASN D C 1
ATOM 12847 O O . ASN D 1 304 ? 50.325 119.605 64.297 1.00 15.57 304 ASN D O 1
ATOM 12852 N N . GLY D 1 305 ? 52.124 118.718 63.257 1.00 16.71 305 GLY D N 1
ATOM 12853 C CA . GLY D 1 305 ? 51.326 117.949 62.315 1.00 18.41 305 GLY D CA 1
ATOM 12854 C C . GLY D 1 305 ? 50.629 118.713 61.201 1.00 18.77 305 GLY D C 1
ATOM 12855 O O . GLY D 1 305 ? 49.609 118.266 60.673 1.00 19.08 305 GLY D O 1
ATOM 12856 N N . VAL D 1 306 ? 51.180 119.859 60.833 1.00 18.47 306 VAL D N 1
ATOM 12857 C CA . VAL D 1 306 ? 50.594 120.677 59.785 1.00 18.95 306 VAL D CA 1
ATOM 12858 C C . VAL D 1 306 ? 50.723 120.060 58.389 1.00 19.25 306 VAL D C 1
ATOM 12859 O O . VAL D 1 306 ? 49.731 119.936 57.672 1.00 19.66 306 VAL D O 1
ATOM 12863 N N . PHE D 1 307 ? 51.942 119.672 58.018 1.00 18.70 307 PHE D N 1
ATOM 12864 C CA . PHE D 1 307 ? 52.218 119.100 56.699 1.00 18.65 307 PHE D CA 1
ATOM 12865 C C . PHE D 1 307 ? 51.871 117.627 56.519 1.00 20.06 307 PHE D C 1
ATOM 12866 O O . PHE D 1 307 ? 51.897 116.846 57.467 1.00 21.05 307 PHE D O 1
ATOM 12874 N N . GLU D 1 308 ? 51.562 117.252 55.282 1.00 19.80 308 GLU D N 1
ATOM 12875 C CA . GLU D 1 308 ? 51.211 115.877 54.967 1.00 18.01 308 GLU D CA 1
ATOM 12876 C C . GLU D 1 308 ? 52.448 115.009 54.774 1.00 17.35 308 GLU D C 1
ATOM 12877 O O . GLU D 1 308 ? 52.369 113.783 54.874 1.00 16.07 308 GLU D O 1
ATOM 12883 N N . THR D 1 309 ? 53.591 115.634 54.513 1.00 15.47 309 THR D N 1
ATOM 12884 C CA . THR D 1 309 ? 54.805 114.863 54.286 1.00 15.82 309 THR D CA 1
ATOM 12885 C C . THR D 1 309 ? 55.989 115.769 54.016 1.00 16.12 309 THR D C 1
ATOM 12886 O O . THR D 1 309 ? 55.846 116.979 53.928 1.00 17.58 309 THR D O 1
ATOM 12890 N N . VAL D 1 310 ? 57.164 115.161 53.896 1.00 17.64 310 VAL D N 1
ATOM 12891 C CA . VAL D 1 310 ? 58.383 115.881 53.554 1.00 18.38 310 VAL D CA 1
ATOM 12892 C C . VAL D 1 310 ? 58.889 115.117 52.332 1.00 20.35 310 VAL D C 1
ATOM 12893 O O . VAL D 1 310 ? 59.493 114.052 52.475 1.00 21.38 310 VAL D O 1
ATOM 12897 N N . SER D 1 311 ? 58.606 115.637 51.139 1.00 20.97 311 SER D N 1
ATOM 12898 C CA . SER D 1 311 ? 59.034 114.991 49.903 1.00 20.72 311 SER D CA 1
ATOM 12899 C C . SER D 1 311 ? 60.357 115.597 49.478 1.00 21.01 311 SER D C 1
ATOM 12900 O O . SER D 1 311 ? 60.883 116.455 50.183 1.00 20.36 311 SER D O 1
ATOM 12903 N N . SER D 1 312 ? 60.892 115.166 48.335 1.00 22.33 312 SER D N 1
ATOM 12904 C CA . SER D 1 312 ? 62.192 115.664 47.873 1.00 22.82 312 SER D CA 1
ATOM 12905 C C . SER D 1 312 ? 62.236 116.631 46.688 1.00 23.24 312 SER D C 1
ATOM 12906 O O . SER D 1 312 ? 63.133 117.470 46.616 1.00 23.10 312 SER D O 1
ATOM 12909 N N . ASP D 1 313 ? 61.286 116.527 45.765 1.00 24.31 313 ASP D N 1
ATOM 12910 C CA . ASP D 1 313 ? 61.299 117.374 44.562 1.00 25.24 313 ASP D CA 1
ATOM 12911 C C . ASP D 1 313 ? 62.642 117.111 43.875 1.00 23.55 313 ASP D C 1
ATOM 12912 O O . ASP D 1 313 ? 63.357 118.033 43.470 1.00 22.74 313 ASP D O 1
ATOM 12917 N N . HIS D 1 314 ? 62.964 115.825 43.766 1.00 22.66 314 HIS D N 1
ATOM 12918 C CA . HIS D 1 314 ? 64.202 115.349 43.161 1.00 23.51 314 HIS D CA 1
ATOM 12919 C C . HIS D 1 314 ? 64.365 115.692 41.677 1.00 23.94 314 HIS D C 1
ATOM 12920 O O . HIS D 1 314 ? 63.509 115.367 40.843 1.00 22.00 314 HIS D O 1
ATOM 12927 N N . CYS D 1 315 ? 65.479 116.347 41.372 1.00 24.14 315 CYS D N 1
ATOM 12928 C CA . CYS D 1 315 ? 65.831 116.733 40.013 1.00 27.03 315 CYS D CA 1
ATOM 12929 C C . CYS D 1 315 ? 67.292 116.359 39.788 1.00 28.28 315 CYS D C 1
ATOM 12930 O O . CYS D 1 315 ? 68.042 116.151 40.744 1.00 28.14 315 CYS D O 1
ATOM 12933 N N . SER D 1 316 ? 67.701 116.279 38.529 1.00 29.40 316 SER D N 1
ATOM 12934 C CA . SER D 1 316 ? 69.073 115.912 38.230 1.00 31.58 316 SER D CA 1
ATOM 12935 C C . SER D 1 316 ? 69.692 116.745 37.119 1.00 32.41 316 SER D C 1
ATOM 12936 O O . SER D 1 316 ? 69.659 116.365 35.950 1.00 34.41 316 SER D O 1
ATOM 12939 N N . TRP D 1 317 ? 70.251 117.892 37.487 1.00 32.07 317 TRP D N 1
ATOM 12940 C CA . TRP D 1 317 ? 70.905 118.755 36.519 1.00 32.49 317 TRP D CA 1
ATOM 12941 C C . TRP D 1 317 ? 72.380 118.796 36.891 1.00 33.68 317 TRP D C 1
ATOM 12942 O O . TRP D 1 317 ? 72.765 119.445 37.863 1.00 34.59 317 TRP D O 1
ATOM 12953 N N . LEU D 1 318 ? 73.195 118.080 36.126 1.00 33.90 318 LEU D N 1
ATOM 12954 C CA . LEU D 1 318 ? 74.626 118.024 36.377 1.00 34.23 318 LEU D CA 1
ATOM 12955 C C . LEU D 1 318 ? 75.172 119.402 36.673 1.00 34.79 318 LEU D C 1
ATOM 12956 O O . LEU D 1 318 ? 74.842 120.373 35.992 1.00 34.84 318 LEU D O 1
ATOM 12961 N N . PHE D 1 319 ? 76.005 119.490 37.701 1.00 35.30 319 PHE D N 1
ATOM 12962 C CA . PHE D 1 319 ? 76.592 120.765 38.045 1.00 36.44 319 PHE D CA 1
ATOM 12963 C C . PHE D 1 319 ? 77.428 121.212 36.858 1.00 38.76 319 PHE D C 1
ATOM 12964 O O . PHE D 1 319 ? 77.432 122.391 36.499 1.00 39.11 319 PHE D O 1
ATOM 12972 N N . LYS D 1 320 ? 78.129 120.261 36.246 1.00 41.36 320 LYS D N 1
ATOM 12973 C CA . LYS D 1 320 ? 78.964 120.571 35.096 1.00 43.76 320 LYS D CA 1
ATOM 12974 C C . LYS D 1 320 ? 78.148 120.602 33.806 1.00 44.69 320 LYS D C 1
ATOM 12975 O O . LYS D 1 320 ? 77.995 121.647 33.172 1.00 46.81 320 LYS D O 1
ATOM 12981 N N . GLY D 1 321 ? 77.604 119.466 33.412 1.00 44.04 321 GLY D N 1
ATOM 12982 C CA . GLY D 1 321 ? 76.827 119.459 32.190 1.00 45.57 321 GLY D CA 1
ATOM 12983 C C . GLY D 1 321 ? 75.663 120.439 32.057 1.00 45.99 321 GLY D C 1
ATOM 12984 O O . GLY D 1 321 ? 75.540 121.107 31.032 1.00 45.80 321 GLY D O 1
ATOM 12985 N N . HIS D 1 322 ? 74.824 120.554 33.086 1.00 47.04 322 HIS D N 1
ATOM 12986 C CA . HIS D 1 322 ? 73.635 121.408 33.016 1.00 47.36 322 HIS D CA 1
ATOM 12987 C C . HIS D 1 322 ? 73.631 122.779 33.707 1.00 47.07 322 HIS D C 1
ATOM 12988 O O . HIS D 1 322 ? 73.249 123.781 33.099 1.00 46.50 322 HIS D O 1
ATOM 12995 N N . LYS D 1 323 ? 74.023 122.826 34.976 1.00 46.81 323 LYS D N 1
ATOM 12996 C CA . LYS D 1 323 ? 74.044 124.093 35.710 1.00 46.36 323 LYS D CA 1
ATOM 12997 C C . LYS D 1 323 ? 74.916 125.112 34.976 1.00 46.80 323 LYS D C 1
ATOM 12998 O O . LYS D 1 323 ? 74.671 126.321 35.029 1.00 45.44 323 LYS D O 1
ATOM 13004 N N . ASP D 1 324 ? 75.925 124.595 34.285 1.00 47.75 324 ASP D N 1
ATOM 13005 C CA . ASP D 1 324 ? 76.867 125.402 33.528 1.00 48.82 324 ASP D CA 1
ATOM 13006 C C . ASP D 1 324 ? 76.255 126.454 32.616 1.00 49.31 324 ASP D C 1
ATOM 13007 O O . ASP D 1 324 ? 76.753 127.575 32.547 1.00 48.61 324 ASP D O 1
ATOM 13012 N N . ARG D 1 325 ? 75.194 126.106 31.898 1.00 50.12 325 ARG D N 1
ATOM 13013 C CA . ARG D 1 325 ? 74.586 127.078 31.013 1.00 52.47 325 ARG D CA 1
ATOM 13014 C C . ARG D 1 325 ? 73.880 128.145 31.838 1.00 53.21 325 ARG D C 1
ATOM 13015 O O . ARG D 1 325 ? 72.662 128.289 31.793 1.00 54.98 325 ARG D O 1
ATOM 13023 N N . GLY D 1 326 ? 74.667 128.893 32.600 1.00 52.97 326 GLY D N 1
ATOM 13024 C CA . GLY D 1 326 ? 74.117 129.941 33.432 1.00 52.49 326 GLY D CA 1
ATOM 13025 C C . GLY D 1 326 ? 75.195 130.639 34.238 1.00 52.64 326 GLY D C 1
ATOM 13026 O O . GLY D 1 326 ? 74.888 131.429 35.130 1.00 53.09 326 GLY D O 1
ATOM 13027 N N . ARG D 1 327 ? 76.458 130.351 33.925 1.00 52.52 327 ARG D N 1
ATOM 13028 C CA . ARG D 1 327 ? 77.573 130.969 34.635 1.00 52.47 327 ARG D CA 1
ATOM 13029 C C . ARG D 1 327 ? 77.585 132.462 34.382 1.00 51.76 327 ARG D C 1
ATOM 13030 O O . ARG D 1 327 ? 78.365 133.191 34.995 1.00 52.59 327 ARG D O 1
ATOM 13038 N N . ASN D 1 328 ? 76.722 132.918 33.478 1.00 50.52 328 ASN D N 1
ATOM 13039 C CA . ASN D 1 328 ? 76.651 134.336 33.151 1.00 49.30 328 ASN D CA 1
ATOM 13040 C C . ASN D 1 328 ? 75.225 134.858 33.166 1.00 47.92 328 ASN D C 1
ATOM 13041 O O . ASN D 1 328 ? 74.972 136.001 32.786 1.00 48.71 328 ASN D O 1
ATOM 13046 N N . ASP D 1 329 ? 74.294 134.020 33.606 1.00 46.02 329 ASP D N 1
ATOM 13047 C CA . ASP D 1 329 ? 72.895 134.412 33.668 1.00 44.65 329 ASP D CA 1
ATOM 13048 C C . ASP D 1 329 ? 72.116 133.379 34.478 1.00 44.09 329 ASP D C 1
ATOM 13049 O O . ASP D 1 329 ? 71.726 132.329 33.963 1.00 43.84 329 ASP D O 1
ATOM 13054 N N . PHE D 1 330 ? 71.898 133.690 35.753 1.00 42.58 330 PHE D N 1
ATOM 13055 C CA . PHE D 1 330 ? 71.176 132.809 36.661 1.00 40.46 330 PHE D CA 1
ATOM 13056 C C . PHE D 1 330 ? 69.867 132.293 36.065 1.00 39.77 330 PHE D C 1
ATOM 13057 O O . PHE D 1 330 ? 69.405 131.205 36.409 1.00 40.20 330 PHE D O 1
ATOM 13065 N N . ARG D 1 331 ? 69.272 133.070 35.170 1.00 38.35 331 ARG D N 1
ATOM 13066 C CA . ARG D 1 331 ? 68.016 132.668 34.553 1.00 38.01 331 ARG D CA 1
ATOM 13067 C C . ARG D 1 331 ? 68.148 131.424 33.685 1.00 37.41 331 ARG D C 1
ATOM 13068 O O . ARG D 1 331 ? 67.199 130.653 33.548 1.00 36.35 331 ARG D O 1
ATOM 13076 N N . ALA D 1 332 ? 69.322 131.238 33.094 1.00 37.10 332 ALA D N 1
ATOM 13077 C CA . ALA D 1 332 ? 69.554 130.091 32.224 1.00 37.81 332 ALA D CA 1
ATOM 13078 C C . ALA D 1 332 ? 69.871 128.810 32.997 1.00 37.85 332 ALA D C 1
ATOM 13079 O O . ALA D 1 332 ? 69.872 127.719 32.418 1.00 38.99 332 ALA D O 1
ATOM 13081 N N . ILE D 1 333 ? 70.142 128.942 34.295 1.00 36.69 333 ILE D N 1
ATOM 13082 C CA . ILE D 1 333 ? 70.448 127.787 35.139 1.00 35.26 333 ILE D CA 1
ATOM 13083 C C . ILE D 1 333 ? 69.206 126.926 35.338 1.00 34.53 333 ILE D C 1
ATOM 13084 O O . ILE D 1 333 ? 68.215 127.382 35.914 1.00 33.81 333 ILE D O 1
ATOM 13089 N N . PRO D 1 334 ? 69.234 125.671 34.856 1.00 34.08 334 PRO D N 1
ATOM 13090 C CA . PRO D 1 334 ? 68.060 124.809 35.034 1.00 32.77 334 PRO D CA 1
ATOM 13091 C C . PRO D 1 334 ? 67.769 124.614 36.528 1.00 31.85 334 PRO D C 1
ATOM 13092 O O . PRO D 1 334 ? 68.655 124.252 37.308 1.00 30.79 334 PRO D O 1
ATOM 13096 N N . ASN D 1 335 ? 66.527 124.886 36.913 1.00 31.82 335 ASN D N 1
ATOM 13097 C CA . ASN D 1 335 ? 66.099 124.786 38.306 1.00 32.28 335 ASN D CA 1
ATOM 13098 C C . ASN D 1 335 ? 65.939 123.360 38.810 1.00 32.17 335 ASN D C 1
ATOM 13099 O O . ASN D 1 335 ? 65.407 122.502 38.107 1.00 31.84 335 ASN D O 1
ATOM 13104 N N . GLY D 1 336 ? 66.394 123.116 40.038 1.00 30.99 336 GLY D N 1
ATOM 13105 C CA . GLY D 1 336 ? 66.255 121.794 40.617 1.00 28.12 336 GLY D CA 1
ATOM 13106 C C . GLY D 1 336 ? 67.504 121.250 41.264 1.00 27.16 336 GLY D C 1
ATOM 13107 O O . GLY D 1 336 ? 68.620 121.576 40.854 1.00 27.72 336 GLY D O 1
ATOM 13108 N N . ALA D 1 337 ? 67.307 120.416 42.283 1.00 26.38 337 ALA D N 1
ATOM 13109 C CA . ALA D 1 337 ? 68.405 119.782 43.007 1.00 25.52 337 ALA D CA 1
ATOM 13110 C C . ALA D 1 337 ? 68.022 118.341 43.359 1.00 24.77 337 ALA D C 1
ATOM 13111 O O . ALA D 1 337 ? 66.844 118.021 43.524 1.00 25.25 337 ALA D O 1
ATOM 13113 N N . PRO D 1 338 ? 69.019 117.457 43.480 1.00 24.47 338 PRO D N 1
ATOM 13114 C CA . PRO D 1 338 ? 68.787 116.049 43.808 1.00 25.27 338 PRO D CA 1
ATOM 13115 C C . PRO D 1 338 ? 68.591 115.789 45.301 1.00 25.71 338 PRO D C 1
ATOM 13116 O O . PRO D 1 338 ? 69.049 116.563 46.142 1.00 25.60 338 PRO D O 1
ATOM 13120 N N . GLY D 1 339 ? 67.919 114.687 45.623 1.00 25.55 339 GLY D N 1
ATOM 13121 C CA . GLY D 1 339 ? 67.707 114.346 47.016 1.00 24.88 339 GLY D CA 1
ATOM 13122 C C . GLY D 1 339 ? 66.831 113.139 47.303 1.00 24.38 339 GLY D C 1
ATOM 13123 O O . GLY D 1 339 ? 66.572 112.848 48.465 1.00 26.04 339 GLY D O 1
ATOM 13124 N N . VAL D 1 340 ? 66.378 112.424 46.278 1.00 23.42 340 VAL D N 1
ATOM 13125 C CA . VAL D 1 340 ? 65.511 111.270 46.513 1.00 21.69 340 VAL D CA 1
ATOM 13126 C C . VAL D 1 340 ? 66.158 110.235 47.432 1.00 22.02 340 VAL D C 1
ATOM 13127 O O . VAL D 1 340 ? 65.468 109.563 48.201 1.00 21.79 340 VAL D O 1
ATOM 13131 N N . GLU D 1 341 ? 67.481 110.121 47.369 1.00 22.01 341 GLU D N 1
ATOM 13132 C CA . GLU D 1 341 ? 68.185 109.147 48.195 1.00 23.60 341 GLU D CA 1
ATOM 13133 C C . GLU D 1 341 ? 68.415 109.609 49.629 1.00 23.60 341 GLU D C 1
ATOM 13134 O O . GLU D 1 341 ? 68.249 108.833 50.568 1.00 23.56 341 GLU D O 1
ATOM 13140 N N . GLU D 1 342 ? 68.793 110.871 49.790 1.00 23.13 342 GLU D N 1
ATOM 13141 C CA . GLU D 1 342 ? 69.077 111.425 51.105 1.00 22.78 342 GLU D CA 1
ATOM 13142 C C . GLU D 1 342 ? 67.857 111.760 51.955 1.00 23.04 342 GLU D C 1
ATOM 13143 O O . GLU D 1 342 ? 67.974 111.887 53.177 1.00 22.96 342 GLU D O 1
ATOM 13149 N N . ARG D 1 343 ? 66.690 111.877 51.324 1.00 22.53 343 ARG D N 1
ATOM 13150 C CA . ARG D 1 343 ? 65.473 112.255 52.039 1.00 22.80 343 ARG D CA 1
ATOM 13151 C C . ARG D 1 343 ? 65.298 111.681 53.445 1.00 23.35 343 ARG D C 1
ATOM 13152 O O . ARG D 1 343 ? 65.285 112.434 54.416 1.00 23.81 343 ARG D O 1
ATOM 13160 N N . LEU D 1 344 ? 65.164 110.364 53.564 1.00 23.76 344 LEU D N 1
ATOM 13161 C CA . LEU D 1 344 ? 64.961 109.756 54.878 1.00 22.97 344 LEU D CA 1
ATOM 13162 C C . LEU D 1 344 ? 66.041 110.085 55.900 1.00 23.89 344 LEU D C 1
ATOM 13163 O O . LEU D 1 344 ? 65.730 110.534 57.003 1.00 25.73 344 LEU D O 1
ATOM 13168 N N . MET D 1 345 ? 67.303 109.867 55.556 1.00 23.76 345 MET D N 1
ATOM 13169 C CA . MET D 1 345 ? 68.370 110.157 56.504 1.00 25.01 345 MET D CA 1
ATOM 13170 C C . MET D 1 345 ? 68.296 111.585 57.013 1.00 25.35 345 MET D C 1
ATOM 13171 O O . MET D 1 345 ? 68.385 111.827 58.217 1.00 26.94 345 MET D O 1
ATOM 13176 N N . MET D 1 346 ? 68.126 112.529 56.092 1.00 25.67 346 MET D N 1
ATOM 13177 C CA . MET D 1 346 ? 68.041 113.941 56.442 1.00 24.26 346 MET D CA 1
ATOM 13178 C C . MET D 1 346 ? 66.851 114.253 57.353 1.00 24.05 346 MET D C 1
ATOM 13179 O O . MET D 1 346 ? 66.995 114.950 58.355 1.00 25.15 346 MET D O 1
ATOM 13184 N N . VAL D 1 347 ? 65.676 113.742 57.013 1.00 22.93 347 VAL D N 1
ATOM 13185 C CA . VAL D 1 347 ? 64.503 113.983 57.835 1.00 22.79 347 VAL D CA 1
ATOM 13186 C C . VAL D 1 347 ? 64.691 113.308 59.190 1.00 25.77 347 VAL D C 1
ATOM 13187 O O . VAL D 1 347 ? 64.299 113.856 60.225 1.00 26.20 347 VAL D O 1
ATOM 13191 N N . TYR D 1 348 ? 65.306 112.124 59.177 1.00 26.83 348 TYR D N 1
ATOM 13192 C CA . TYR D 1 348 ? 65.547 111.366 60.400 1.00 26.39 348 TYR D CA 1
ATOM 13193 C C . TYR D 1 348 ? 66.427 112.125 61.395 1.00 26.98 348 TYR D C 1
ATOM 13194 O O . TYR D 1 348 ? 66.299 111.943 62.608 1.00 28.28 348 TYR D O 1
ATOM 13203 N N . GLN D 1 349 ? 67.323 112.968 60.898 1.00 25.59 349 GLN D N 1
ATOM 13204 C CA . GLN D 1 349 ? 68.183 113.717 61.804 1.00 26.22 349 GLN D CA 1
ATOM 13205 C C . GLN D 1 349 ? 67.324 114.590 62.714 1.00 25.54 349 GLN D C 1
ATOM 13206 O O . GLN D 1 349 ? 67.749 114.988 63.794 1.00 24.94 349 GLN D O 1
ATOM 13212 N N . GLY D 1 350 ? 66.106 114.873 62.269 1.00 24.72 350 GLY D N 1
ATOM 13213 C CA . GLY D 1 350 ? 65.211 115.693 63.057 1.00 24.86 350 GLY D CA 1
ATOM 13214 C C . GLY D 1 350 ? 64.748 114.976 64.309 1.00 25.62 350 GLY D C 1
ATOM 13215 O O . GLY D 1 350 ? 64.416 115.615 65.311 1.00 25.48 350 GLY D O 1
ATOM 13216 N N . VAL D 1 351 ? 64.711 113.648 64.265 1.00 24.50 351 VAL D N 1
ATOM 13217 C CA . VAL D 1 351 ? 64.286 112.910 65.441 1.00 24.24 351 VAL D CA 1
ATOM 13218 C C . VAL D 1 351 ? 65.474 112.898 66.394 1.00 24.19 351 VAL D C 1
ATOM 13219 O O . VAL D 1 351 ? 65.303 112.893 67.609 1.00 24.61 351 VAL D O 1
ATOM 13223 N N . ASN D 1 352 ? 66.678 112.922 65.836 1.00 23.63 352 ASN D N 1
ATOM 13224 C CA . ASN D 1 352 ? 67.883 112.936 66.655 1.00 25.33 352 ASN D CA 1
ATOM 13225 C C . ASN D 1 352 ? 67.965 114.222 67.468 1.00 27.19 352 ASN D C 1
ATOM 13226 O O . ASN D 1 352 ? 68.453 114.222 68.593 1.00 28.53 352 ASN D O 1
ATOM 13231 N N . GLU D 1 353 ? 67.482 115.320 66.901 1.00 28.69 353 GLU D N 1
ATOM 13232 C CA . GLU D 1 353 ? 67.557 116.597 67.583 1.00 29.71 353 GLU D CA 1
ATOM 13233 C C . GLU D 1 353 ? 66.275 117.042 68.255 1.00 29.95 353 GLU D C 1
ATOM 13234 O O . GLU D 1 353 ? 66.095 118.226 68.534 1.00 30.75 353 GLU D O 1
ATOM 13240 N N . GLY D 1 354 ? 65.386 116.092 68.519 1.00 29.19 354 GLY D N 1
ATOM 13241 C CA . GLY D 1 354 ? 64.139 116.417 69.183 1.00 28.53 354 GLY D CA 1
ATOM 13242 C C . GLY D 1 354 ? 63.192 117.305 68.404 1.00 28.70 354 GLY D C 1
ATOM 13243 O O . GLY D 1 354 ? 62.114 117.640 68.895 1.00 29.71 354 GLY D O 1
ATOM 13244 N N . ARG D 1 355 ? 63.588 117.690 67.195 1.00 28.50 355 ARG D N 1
ATOM 13245 C CA . ARG D 1 355 ? 62.752 118.529 66.344 1.00 26.79 355 ARG D CA 1
ATOM 13246 C C . ARG D 1 355 ? 61.442 117.802 66.051 1.00 25.80 355 ARG D C 1
ATOM 13247 O O . ARG D 1 355 ? 60.362 118.397 66.059 1.00 25.56 355 ARG D O 1
ATOM 13255 N N . ILE D 1 356 ? 61.545 116.499 65.814 1.00 24.57 356 ILE D N 1
ATOM 13256 C CA . ILE D 1 356 ? 60.386 115.683 65.482 1.00 22.77 356 ILE D CA 1
ATOM 13257 C C . ILE D 1 356 ? 60.513 114.338 66.207 1.00 22.10 356 ILE D C 1
ATOM 13258 O O . ILE D 1 356 ? 61.626 113.913 66.528 1.00 22.51 356 ILE D O 1
ATOM 13263 N N . SER D 1 357 ? 59.398 113.670 66.487 1.00 20.18 357 SER D N 1
ATOM 13264 C CA . SER D 1 357 ? 59.484 112.389 67.191 1.00 21.01 357 SER D CA 1
ATOM 13265 C C . SER D 1 357 ? 59.815 111.218 66.261 1.00 22.65 357 SER D C 1
ATOM 13266 O O . SER D 1 357 ? 59.709 111.333 65.044 1.00 23.63 357 SER D O 1
ATOM 13269 N N . LEU D 1 358 ? 60.211 110.090 66.847 1.00 23.60 358 LEU D N 1
ATOM 13270 C CA . LEU D 1 358 ? 60.556 108.896 66.080 1.00 23.65 358 LEU D CA 1
ATOM 13271 C C . LEU D 1 358 ? 59.334 108.408 65.318 1.00 23.99 358 LEU D C 1
ATOM 13272 O O . LEU D 1 358 ? 59.409 107.984 64.165 1.00 23.65 358 LEU D O 1
ATOM 13277 N N . THR D 1 359 ? 58.200 108.485 65.992 1.00 24.47 359 THR D N 1
ATOM 13278 C CA . THR D 1 359 ? 56.946 108.046 65.432 1.00 24.66 359 THR D CA 1
ATOM 13279 C C . THR D 1 359 ? 56.441 108.984 64.328 1.00 25.73 359 THR D C 1
ATOM 13280 O O . THR D 1 359 ? 55.804 108.534 63.373 1.00 25.38 359 THR D O 1
ATOM 13284 N N . GLN D 1 360 ? 56.723 110.281 64.457 1.00 25.52 360 GLN D N 1
ATOM 13285 C CA . GLN D 1 360 ? 56.304 111.251 63.445 1.00 24.89 360 GLN D CA 1
ATOM 13286 C C . GLN D 1 360 ? 57.155 111.080 62.188 1.00 24.33 360 GLN D C 1
ATOM 13287 O O . GLN D 1 360 ? 56.690 111.320 61.077 1.00 24.40 360 GLN D O 1
ATOM 13293 N N . PHE D 1 361 ? 58.406 110.670 62.374 1.00 23.07 361 PHE D N 1
ATOM 13294 C CA . PHE D 1 361 ? 59.306 110.440 61.257 1.00 22.94 361 PHE D CA 1
ATOM 13295 C C . PHE D 1 361 ? 58.614 109.524 60.246 1.00 23.77 361 PHE D C 1
ATOM 13296 O O . PHE D 1 361 ? 58.537 109.837 59.059 1.00 24.55 361 PHE D O 1
ATOM 13304 N N . VAL D 1 362 ? 58.105 108.394 60.730 1.00 22.28 362 VAL D N 1
ATOM 13305 C CA . VAL D 1 362 ? 57.417 107.436 59.878 1.00 21.14 362 VAL D CA 1
ATOM 13306 C C . VAL D 1 362 ? 56.153 108.039 59.275 1.00 22.26 362 VAL D C 1
ATOM 13307 O O . VAL D 1 362 ? 55.865 107.844 58.094 1.00 24.13 362 VAL D O 1
ATOM 13311 N N . GLU D 1 363 ? 55.393 108.767 60.083 1.00 22.25 363 GLU D N 1
ATOM 13312 C CA . GLU D 1 363 ? 54.172 109.397 59.593 1.00 22.18 363 GLU D CA 1
ATOM 13313 C C . GLU D 1 363 ? 54.463 110.272 58.375 1.00 21.45 363 GLU D C 1
ATOM 13314 O O . GLU D 1 363 ? 53.831 110.140 57.331 1.00 21.55 363 GLU D O 1
ATOM 13320 N N . LEU D 1 364 ? 55.434 111.158 58.525 1.00 21.49 364 LEU D N 1
ATOM 13321 C CA . LEU D 1 364 ? 55.807 112.098 57.476 1.00 22.84 364 LEU D CA 1
ATOM 13322 C C . LEU D 1 364 ? 56.520 111.478 56.292 1.00 24.16 364 LEU D C 1
ATOM 13323 O O . LEU D 1 364 ? 56.240 111.799 55.139 1.00 26.22 364 LEU D O 1
ATOM 13328 N N . VAL D 1 365 ? 57.458 110.599 56.595 1.00 24.27 365 VAL D N 1
ATOM 13329 C CA . VAL D 1 365 ? 58.271 109.945 55.586 1.00 23.22 365 VAL D CA 1
ATOM 13330 C C . VAL D 1 365 ? 57.559 108.857 54.772 1.00 23.55 365 VAL D C 1
ATOM 13331 O O . VAL D 1 365 ? 57.991 108.528 53.662 1.00 22.41 365 VAL D O 1
ATOM 13335 N N . ALA D 1 366 ? 56.457 108.319 55.293 1.00 23.44 366 ALA D N 1
ATOM 13336 C CA . ALA D 1 366 ? 55.768 107.260 54.569 1.00 22.35 366 ALA D CA 1
ATOM 13337 C C . ALA D 1 366 ? 54.264 107.077 54.775 1.00 22.63 366 ALA D C 1
ATOM 13338 O O . ALA D 1 366 ? 53.505 107.038 53.807 1.00 23.99 366 ALA D O 1
ATOM 13340 N N . THR D 1 367 ? 53.821 106.966 56.022 1.00 21.87 367 THR D N 1
ATOM 13341 C CA . THR D 1 367 ? 52.405 106.715 56.280 1.00 20.62 367 THR D CA 1
ATOM 13342 C C . THR D 1 367 ? 51.414 107.796 55.879 1.00 20.77 367 THR D C 1
ATOM 13343 O O . THR D 1 367 ? 50.380 107.497 55.278 1.00 21.54 367 THR D O 1
ATOM 13347 N N . ARG D 1 368 ? 51.703 109.050 56.200 1.00 20.23 368 ARG D N 1
ATOM 13348 C CA . ARG D 1 368 ? 50.766 110.111 55.852 1.00 20.13 368 ARG D CA 1
ATOM 13349 C C . ARG D 1 368 ? 50.638 110.320 54.334 1.00 18.84 368 ARG D C 1
ATOM 13350 O O . ARG D 1 368 ? 49.527 110.481 53.829 1.00 18.37 368 ARG D O 1
ATOM 13358 N N . PRO D 1 369 ? 51.764 110.307 53.589 1.00 18.00 369 PRO D N 1
ATOM 13359 C CA . PRO D 1 369 ? 51.747 110.490 52.127 1.00 18.83 369 PRO D CA 1
ATOM 13360 C C . PRO D 1 369 ? 50.892 109.407 51.477 1.00 20.73 369 PRO D C 1
ATOM 13361 O O . PRO D 1 369 ? 50.042 109.682 50.615 1.00 20.56 369 PRO D O 1
ATOM 13365 N N . ALA D 1 370 ? 51.136 108.170 51.905 1.00 20.51 370 ALA D N 1
ATOM 13366 C CA . ALA D 1 370 ? 50.406 107.014 51.405 1.00 21.42 370 ALA D CA 1
ATOM 13367 C C . ALA D 1 370 ? 48.912 107.231 51.590 1.00 21.50 370 ALA D C 1
ATOM 13368 O O . ALA D 1 370 ? 48.116 106.942 50.696 1.00 22.50 370 ALA D O 1
ATOM 13370 N N . LYS D 1 371 ? 48.531 107.738 52.756 1.00 20.95 371 LYS D N 1
ATOM 13371 C CA . LYS D 1 371 ? 47.127 107.989 53.034 1.00 20.81 371 LYS D CA 1
ATOM 13372 C C . LYS D 1 371 ? 46.548 109.008 52.065 1.00 21.12 371 LYS D C 1
ATOM 13373 O O . LYS D 1 371 ? 45.550 108.739 51.398 1.00 22.16 371 LYS D O 1
ATOM 13379 N N . VAL D 1 372 ? 47.177 110.174 51.985 1.00 19.72 372 VAL D N 1
ATOM 13380 C CA . VAL D 1 372 ? 46.691 111.231 51.109 1.00 19.51 372 VAL D CA 1
ATOM 13381 C C . VAL D 1 372 ? 46.567 110.815 49.649 1.00 20.00 372 VAL D C 1
ATOM 13382 O O . VAL D 1 372 ? 45.517 110.996 49.038 1.00 19.49 372 VAL D O 1
ATOM 13386 N N . PHE D 1 373 ? 47.627 110.236 49.096 1.00 20.25 373 PHE D N 1
ATOM 13387 C CA . PHE D 1 373 ? 47.614 109.844 47.695 1.00 20.35 373 PHE D CA 1
ATOM 13388 C C . PHE D 1 373 ? 47.065 108.457 47.337 1.00 20.57 373 PHE D C 1
ATOM 13389 O O . PHE D 1 373 ? 47.466 107.857 46.344 1.00 20.02 373 PHE D O 1
ATOM 13397 N N . GLY D 1 374 ? 46.129 107.978 48.154 1.00 21.48 374 GLY D N 1
ATOM 13398 C CA . GLY D 1 374 ? 45.456 106.705 47.934 1.00 21.50 374 GLY D CA 1
ATOM 13399 C C . GLY D 1 374 ? 46.234 105.421 47.728 1.00 22.15 374 GLY D C 1
ATOM 13400 O O . GLY D 1 374 ? 45.968 104.690 46.778 1.00 22.66 374 GLY D O 1
ATOM 13401 N N . MET D 1 375 ? 47.175 105.133 48.620 1.00 22.77 375 MET D N 1
ATOM 13402 C CA . MET D 1 375 ? 47.977 103.917 48.527 1.00 22.95 375 MET D CA 1
ATOM 13403 C C . MET D 1 375 ? 47.977 103.196 49.872 1.00 23.96 375 MET D C 1
ATOM 13404 O O . MET D 1 375 ? 48.700 102.216 50.061 1.00 24.99 375 MET D O 1
ATOM 13409 N N . PHE D 1 376 ? 47.162 103.697 50.796 1.00 23.04 376 PHE D N 1
ATOM 13410 C CA . PHE D 1 376 ? 47.057 103.153 52.148 1.00 21.59 376 PHE D CA 1
ATOM 13411 C C . PHE D 1 376 ? 45.829 102.261 52.239 1.00 21.69 376 PHE D C 1
ATOM 13412 O O . PHE D 1 376 ? 44.778 102.600 51.706 1.00 22.89 376 PHE D O 1
ATOM 13420 N N . PRO D 1 377 ? 45.932 101.120 52.944 1.00 22.01 377 PRO D N 1
ATOM 13421 C CA . PRO D 1 377 ? 47.113 100.619 53.659 1.00 20.94 377 PRO D CA 1
ATOM 13422 C C . PRO D 1 377 ? 48.043 99.656 52.915 1.00 21.90 377 PRO D C 1
ATOM 13423 O O . PRO D 1 377 ? 48.960 99.092 53.528 1.00 20.31 377 PRO D O 1
ATOM 13427 N N . GLN D 1 378 ? 47.823 99.461 51.612 1.00 22.52 378 GLN D N 1
ATOM 13428 C CA . GLN D 1 378 ? 48.689 98.567 50.841 1.00 22.91 378 GLN D CA 1
ATOM 13429 C C . GLN D 1 378 ? 50.126 99.021 51.045 1.00 22.38 378 GLN D C 1
ATOM 13430 O O . GLN D 1 378 ? 51.030 98.208 51.226 1.00 23.11 378 GLN D O 1
ATOM 13436 N N . LYS D 1 379 ? 50.324 100.334 51.005 1.00 21.83 379 LYS D N 1
ATOM 13437 C CA . LYS D 1 379 ? 51.638 100.930 51.204 1.00 23.07 379 LYS D CA 1
ATOM 13438 C C . LYS D 1 379 ? 51.532 101.832 52.432 1.00 23.49 379 LYS D C 1
ATOM 13439 O O . LYS D 1 379 ? 50.423 102.114 52.894 1.00 22.51 379 LYS D O 1
ATOM 13445 N N . GLY D 1 380 ? 52.673 102.262 52.975 1.00 23.06 380 GLY D N 1
ATOM 13446 C CA . GLY D 1 380 ? 52.630 103.158 54.117 1.00 25.21 380 GLY D CA 1
ATOM 13447 C C . GLY D 1 380 ? 53.126 102.696 55.474 1.00 27.04 380 GLY D C 1
ATOM 13448 O O . GLY D 1 380 ? 54.020 103.317 56.044 1.00 28.62 380 GLY D O 1
ATOM 13449 N N . THR D 1 381 ? 52.551 101.629 56.012 1.00 27.45 381 THR D N 1
ATOM 13450 C CA . THR D 1 381 ? 52.966 101.155 57.324 1.00 29.15 381 THR D CA 1
ATOM 13451 C C . THR D 1 381 ? 53.498 99.743 57.295 1.00 28.99 381 THR D C 1
ATOM 13452 O O . THR D 1 381 ? 53.975 99.256 56.272 1.00 30.50 381 THR D O 1
ATOM 13456 N N . ILE D 1 382 ? 53.410 99.102 58.455 1.00 27.12 382 ILE D N 1
ATOM 13457 C CA . ILE D 1 382 ? 53.835 97.729 58.641 1.00 24.97 382 ILE D CA 1
ATOM 13458 C C . ILE D 1 382 ? 52.743 97.063 59.451 1.00 24.70 382 ILE D C 1
ATOM 13459 O O . ILE D 1 382 ? 52.700 97.165 60.675 1.00 25.64 382 ILE D O 1
ATOM 13464 N N . ALA D 1 383 ? 51.837 96.410 58.741 1.00 24.94 383 ALA D N 1
ATOM 13465 C CA . ALA D 1 383 ? 50.716 95.722 59.354 1.00 25.14 383 ALA D CA 1
ATOM 13466 C C . ALA D 1 383 ? 50.430 94.459 58.544 1.00 25.56 383 ALA D C 1
ATOM 13467 O O . ALA D 1 383 ? 50.985 94.263 57.463 1.00 25.06 383 ALA D O 1
ATOM 13469 N N . VAL D 1 384 ? 49.575 93.593 59.066 1.00 26.52 384 VAL D N 1
ATOM 13470 C CA . VAL D 1 384 ? 49.261 92.383 58.341 1.00 27.16 384 VAL D CA 1
ATOM 13471 C C . VAL D 1 384 ? 48.436 92.764 57.128 1.00 27.26 384 VAL D C 1
ATOM 13472 O O . VAL D 1 384 ? 47.362 93.347 57.251 1.00 26.65 384 VAL D O 1
ATOM 13476 N N . GLY D 1 385 ? 48.958 92.440 55.953 1.00 27.81 385 GLY D N 1
ATOM 13477 C CA . GLY D 1 385 ? 48.263 92.762 54.722 1.00 28.49 385 GLY D CA 1
ATOM 13478 C C . GLY D 1 385 ? 49.037 93.782 53.912 1.00 29.03 385 GLY D C 1
ATOM 13479 O O . GLY D 1 385 ? 48.778 93.972 52.729 1.00 31.73 385 GLY D O 1
ATOM 13480 N N . SER D 1 386 ? 49.991 94.442 54.552 1.00 28.69 386 SER D N 1
ATOM 13481 C CA . SER D 1 386 ? 50.798 95.448 53.883 1.00 28.73 386 SER D CA 1
ATOM 13482 C C . SER D 1 386 ? 51.751 94.795 52.904 1.00 28.54 386 SER D C 1
ATOM 13483 O O . SER D 1 386 ? 52.135 93.639 53.086 1.00 29.62 386 SER D O 1
ATOM 13486 N N . ASP D 1 387 ? 52.122 95.521 51.854 1.00 26.59 387 ASP D N 1
ATOM 13487 C CA . ASP D 1 387 ? 53.103 94.985 50.931 1.00 24.78 387 ASP D CA 1
ATOM 13488 C C . ASP D 1 387 ? 54.317 94.957 51.845 1.00 24.70 387 ASP D C 1
ATOM 13489 O O . ASP D 1 387 ? 54.422 95.782 52.747 1.00 25.44 387 ASP D O 1
ATOM 13494 N N . ALA D 1 388 ? 55.228 94.023 51.634 1.00 24.82 388 ALA D N 1
ATOM 13495 C CA . ALA D 1 388 ? 56.397 93.962 52.485 1.00 24.24 388 ALA D CA 1
ATOM 13496 C C . ALA D 1 388 ? 57.454 94.958 52.033 1.00 23.86 388 ALA D C 1
ATOM 13497 O O . ALA D 1 388 ? 58.554 94.572 51.639 1.00 24.86 388 ALA D O 1
ATOM 13499 N N . ASP D 1 389 ? 57.107 96.241 52.074 1.00 23.83 389 ASP D N 1
ATOM 13500 C CA . ASP D 1 389 ? 58.042 97.305 51.702 1.00 24.47 389 ASP D CA 1
ATOM 13501 C C . ASP D 1 389 ? 58.647 97.703 53.049 1.00 25.40 389 ASP D C 1
ATOM 13502 O O . ASP D 1 389 ? 57.987 98.335 53.880 1.00 27.48 389 ASP D O 1
ATOM 13507 N N . ILE D 1 390 ? 59.904 97.337 53.262 1.00 25.20 390 ILE D N 1
ATOM 13508 C CA . ILE D 1 390 ? 60.544 97.578 54.541 1.00 25.12 390 ILE D CA 1
ATOM 13509 C C . ILE D 1 390 ? 61.947 98.158 54.494 1.00 25.53 390 ILE D C 1
ATOM 13510 O O . ILE D 1 390 ? 62.690 97.936 53.544 1.00 25.63 390 ILE D O 1
ATOM 13515 N N . VAL D 1 391 ? 62.298 98.903 55.539 1.00 25.72 391 VAL D N 1
ATOM 13516 C CA . VAL D 1 391 ? 63.623 99.491 55.663 1.00 26.23 391 VAL D CA 1
ATOM 13517 C C . VAL D 1 391 ? 64.150 99.125 57.034 1.00 26.50 391 VAL D C 1
ATOM 13518 O O . VAL D 1 391 ? 63.482 99.370 58.041 1.00 27.34 391 VAL D O 1
ATOM 13522 N N . LEU D 1 392 ? 65.337 98.528 57.074 1.00 26.60 392 LEU D N 1
ATOM 13523 C CA . LEU D 1 392 ? 65.959 98.159 58.336 1.00 26.65 392 LEU D CA 1
ATOM 13524 C C . LEU D 1 392 ? 66.959 99.264 58.642 1.00 27.63 392 LEU D C 1
ATOM 13525 O O . LEU D 1 392 ? 68.011 99.373 58.002 1.00 26.22 392 LEU D O 1
ATOM 13530 N N . TRP D 1 393 ? 66.600 100.084 59.627 1.00 29.07 393 TRP D N 1
ATOM 13531 C CA . TRP D 1 393 ? 67.379 101.248 60.027 1.00 29.78 393 TRP D CA 1
ATOM 13532 C C . TRP D 1 393 ? 68.319 101.021 61.207 1.00 30.78 393 TRP D C 1
ATOM 13533 O O . TRP D 1 393 ? 67.945 100.416 62.212 1.00 31.78 393 TRP D O 1
ATOM 13544 N N . ASP D 1 394 ? 69.547 101.507 61.069 1.00 31.67 394 ASP D N 1
ATOM 13545 C CA . ASP D 1 394 ? 70.550 101.402 62.126 1.00 32.33 394 ASP D CA 1
ATOM 13546 C C . ASP D 1 394 ? 70.638 102.793 62.739 1.00 32.35 394 ASP D C 1
ATOM 13547 O O . ASP D 1 394 ? 71.323 103.667 62.209 1.00 32.21 394 ASP D O 1
ATOM 13552 N N . PRO D 1 395 ? 69.946 103.018 63.866 1.00 32.63 395 PRO D N 1
ATOM 13553 C CA . PRO D 1 395 ? 69.956 104.323 64.532 1.00 32.52 395 PRO D CA 1
ATOM 13554 C C . PRO D 1 395 ? 71.308 104.824 65.032 1.00 32.54 395 PRO D C 1
ATOM 13555 O O . PRO D 1 395 ? 71.486 106.024 65.221 1.00 34.11 395 PRO D O 1
ATOM 13559 N N . GLU D 1 396 ? 72.263 103.923 65.236 1.00 32.39 396 GLU D N 1
ATOM 13560 C CA . GLU D 1 396 ? 73.574 104.328 65.737 1.00 32.71 396 GLU D CA 1
ATOM 13561 C C . GLU D 1 396 ? 74.609 104.586 64.657 1.00 32.83 396 GLU D C 1
ATOM 13562 O O . GLU D 1 396 ? 75.602 105.277 64.888 1.00 33.68 396 GLU D O 1
ATOM 13568 N N . ALA D 1 397 ? 74.384 104.027 63.477 1.00 32.79 397 ALA D N 1
ATOM 13569 C CA . ALA D 1 397 ? 75.321 104.202 62.379 1.00 33.15 397 ALA D CA 1
ATOM 13570 C C . ALA D 1 397 ? 75.565 105.674 62.038 1.00 33.83 397 ALA D C 1
ATOM 13571 O O . ALA D 1 397 ? 74.628 106.438 61.792 1.00 33.65 397 ALA D O 1
ATOM 13573 N N . GLU D 1 398 ? 76.834 106.067 62.038 1.00 34.61 398 GLU D N 1
ATOM 13574 C CA . GLU D 1 398 ? 77.217 107.434 61.706 1.00 36.04 398 GLU D CA 1
ATOM 13575 C C . GLU D 1 398 ? 77.899 107.446 60.353 1.00 36.14 398 GLU D C 1
ATOM 13576 O O . GLU D 1 398 ? 78.586 106.497 59.987 1.00 36.60 398 GLU D O 1
ATOM 13582 N N . MET D 1 399 ? 77.715 108.527 59.607 1.00 36.72 399 MET D N 1
ATOM 13583 C CA . MET D 1 399 ? 78.287 108.612 58.275 1.00 36.17 399 MET D CA 1
ATOM 13584 C C . MET D 1 399 ? 78.231 110.022 57.706 1.00 35.99 399 MET D C 1
ATOM 13585 O O . MET D 1 399 ? 77.383 110.826 58.093 1.00 35.98 399 MET D O 1
ATOM 13590 N N . VAL D 1 400 ? 79.148 110.318 56.793 1.00 35.49 400 VAL D N 1
ATOM 13591 C CA . VAL D 1 400 ? 79.174 111.618 56.145 1.00 35.09 400 VAL D CA 1
ATOM 13592 C C . VAL D 1 400 ? 78.618 111.423 54.750 1.00 36.20 400 VAL D C 1
ATOM 13593 O O . VAL D 1 400 ? 79.075 110.544 54.015 1.00 37.62 400 VAL D O 1
ATOM 13597 N N . ILE D 1 401 ? 77.638 112.235 54.377 1.00 35.90 401 ILE D N 1
ATOM 13598 C CA . ILE D 1 401 ? 77.059 112.106 53.053 1.00 35.16 401 ILE D CA 1
ATOM 13599 C C . ILE D 1 401 ? 78.001 112.637 51.985 1.00 34.91 401 ILE D C 1
ATOM 13600 O O . ILE D 1 401 ? 78.354 113.815 51.977 1.00 34.80 401 ILE D O 1
ATOM 13605 N N . GLU D 1 402 ? 78.420 111.745 51.095 1.00 35.14 402 GLU D N 1
ATOM 13606 C CA . GLU D 1 402 ? 79.317 112.100 50.005 1.00 35.61 402 GLU D CA 1
ATOM 13607 C C . GLU D 1 402 ? 78.713 111.553 48.723 1.00 34.66 402 GLU D C 1
ATOM 13608 O O . GLU D 1 402 ? 78.270 110.403 48.683 1.00 34.07 402 GLU D O 1
ATOM 13614 N N . GLN D 1 403 ? 78.692 112.379 47.680 1.00 33.38 403 GLN D N 1
ATOM 13615 C CA . GLN D 1 403 ? 78.128 111.970 46.402 1.00 31.09 403 GLN D CA 1
ATOM 13616 C C . GLN D 1 403 ? 78.817 110.727 45.865 1.00 30.76 403 GLN D C 1
ATOM 13617 O O . GLN D 1 403 ? 78.193 109.918 45.177 1.00 30.82 403 GLN D O 1
ATOM 13623 N N . THR D 1 404 ? 80.102 110.573 46.183 1.00 30.13 404 THR D N 1
ATOM 13624 C CA . THR D 1 404 ? 80.867 109.417 45.726 1.00 29.71 404 THR D CA 1
ATOM 13625 C C . THR D 1 404 ? 80.284 108.127 46.288 1.00 29.05 404 THR D C 1
ATOM 13626 O O . THR D 1 404 ? 80.528 107.047 45.759 1.00 29.15 404 THR D O 1
ATOM 13630 N N . ALA D 1 405 ? 79.509 108.247 47.360 1.00 28.82 405 ALA D N 1
ATOM 13631 C CA . ALA D 1 405 ? 78.900 107.084 47.990 1.00 27.61 405 ALA D CA 1
ATOM 13632 C C . ALA D 1 405 ? 77.415 106.958 47.666 1.00 27.63 405 ALA D C 1
ATOM 13633 O O . ALA D 1 405 ? 76.768 105.988 48.054 1.00 28.21 405 ALA D O 1
ATOM 13635 N N . MET D 1 406 ? 76.867 107.940 46.961 1.00 28.39 406 MET D N 1
ATOM 13636 C CA . MET D 1 406 ? 75.458 107.882 46.595 1.00 30.19 406 MET D CA 1
ATOM 13637 C C . MET D 1 406 ? 75.274 106.937 45.410 1.00 30.93 406 MET D C 1
ATOM 13638 O O . MET D 1 406 ? 76.255 106.474 44.830 1.00 31.21 406 MET D O 1
ATOM 13643 N N . HIS D 1 407 ? 74.029 106.655 45.038 1.00 31.56 407 HIS D N 1
ATOM 13644 C CA . HIS D 1 407 ? 73.789 105.697 43.962 1.00 32.24 407 HIS D CA 1
ATOM 13645 C C . HIS D 1 407 ? 73.026 106.150 42.716 1.00 33.00 407 HIS D C 1
ATOM 13646 O O . HIS D 1 407 ? 72.406 105.325 42.037 1.00 34.34 407 HIS D O 1
ATOM 13653 N N . ASN D 1 408 ? 73.065 107.439 42.397 1.00 32.59 408 ASN D N 1
ATOM 13654 C CA . ASN D 1 408 ? 72.365 107.919 41.209 1.00 31.82 408 ASN D CA 1
ATOM 13655 C C . ASN D 1 408 ? 73.386 108.396 40.169 1.00 31.74 408 ASN D C 1
ATOM 13656 O O . ASN D 1 408 ? 74.587 108.153 40.317 1.00 32.33 408 ASN D O 1
ATOM 13661 N N . ALA D 1 409 ? 72.920 109.069 39.123 1.00 30.93 409 ALA D N 1
ATOM 13662 C CA . ALA D 1 409 ? 73.818 109.526 38.067 1.00 31.60 409 ALA D CA 1
ATOM 13663 C C . ALA D 1 409 ? 74.275 110.990 38.151 1.00 33.06 409 ALA D C 1
ATOM 13664 O O . ALA D 1 409 ? 74.802 111.527 37.172 1.00 34.19 409 ALA D O 1
ATOM 13666 N N . MET D 1 410 ? 74.096 111.628 39.307 1.00 33.07 410 MET D N 1
ATOM 13667 C CA . MET D 1 410 ? 74.485 113.029 39.478 1.00 33.05 410 MET D CA 1
ATOM 13668 C C . MET D 1 410 ? 75.950 113.250 39.829 1.00 33.37 410 MET D C 1
ATOM 13669 O O . MET D 1 410 ? 76.629 112.339 40.301 1.00 33.89 410 MET D O 1
ATOM 13674 N N . ASP D 1 411 ? 76.431 114.470 39.600 1.00 33.89 411 ASP D N 1
ATOM 13675 C CA . ASP D 1 411 ? 77.821 114.807 39.895 1.00 34.16 411 ASP D CA 1
ATOM 13676 C C . ASP D 1 411 ? 78.006 115.552 41.216 1.00 33.52 411 ASP D C 1
ATOM 13677 O O . ASP D 1 411 ? 79.089 116.058 41.505 1.00 32.83 411 ASP D O 1
ATOM 13682 N N . TYR D 1 412 ? 76.944 115.614 42.018 1.00 33.20 412 TYR D N 1
ATOM 13683 C CA . TYR D 1 412 ? 77.010 116.259 43.328 1.00 32.68 412 TYR D CA 1
ATOM 13684 C C . TYR D 1 412 ? 75.782 115.941 44.177 1.00 32.23 412 TYR D C 1
ATOM 13685 O O . TYR D 1 412 ? 74.765 115.458 43.672 1.00 32.11 412 TYR D O 1
ATOM 13694 N N . SER D 1 413 ? 75.899 116.206 45.476 1.00 32.27 413 SER D N 1
ATOM 13695 C CA . SER D 1 413 ? 74.805 115.996 46.421 1.00 31.47 413 SER D CA 1
ATOM 13696 C C . SER D 1 413 ? 74.469 117.328 47.086 1.00 30.82 413 SER D C 1
ATOM 13697 O O . SER D 1 413 ? 75.361 118.135 47.363 1.00 29.56 413 SER D O 1
ATOM 13700 N N . SER D 1 414 ? 73.183 117.556 47.333 1.00 29.76 414 SER D N 1
ATOM 13701 C CA . SER D 1 414 ? 72.737 118.793 47.966 1.00 29.51 414 SER D CA 1
ATOM 13702 C C . SER D 1 414 ? 73.142 118.796 49.434 1.00 29.99 414 SER D C 1
ATOM 13703 O O . SER D 1 414 ? 73.164 119.841 50.086 1.00 29.07 414 SER D O 1
ATOM 13706 N N . TYR D 1 415 ? 73.477 117.614 49.938 1.00 30.78 415 TYR D N 1
ATOM 13707 C CA . TYR D 1 415 ? 73.856 117.449 51.332 1.00 31.37 415 TYR D CA 1
ATOM 13708 C C . TYR D 1 415 ? 75.289 116.962 51.480 1.00 32.11 415 TYR D C 1
ATOM 13709 O O . TYR D 1 415 ? 75.632 116.272 52.441 1.00 33.03 415 TYR D O 1
ATOM 13718 N N . GLU D 1 416 ? 76.128 117.334 50.523 1.00 32.64 416 GLU D N 1
ATOM 13719 C CA . GLU D 1 416 ? 77.525 116.941 50.556 1.00 33.47 416 GLU D CA 1
ATOM 13720 C C . GLU D 1 416 ? 78.163 117.479 51.832 1.00 34.54 416 GLU D C 1
ATOM 13721 O O . GLU D 1 416 ? 78.066 118.669 52.132 1.00 35.57 416 GLU D O 1
ATOM 13727 N N . GLY D 1 417 ? 78.797 116.591 52.588 1.00 35.48 417 GLY D N 1
ATOM 13728 C CA . GLY D 1 417 ? 79.453 117.006 53.812 1.00 35.28 417 GLY D CA 1
ATOM 13729 C C . GLY D 1 417 ? 78.669 116.842 55.101 1.00 35.21 417 GLY D C 1
ATOM 13730 O O . GLY D 1 417 ? 79.259 116.889 56.175 1.00 34.66 417 GLY D O 1
ATOM 13731 N N . HIS D 1 418 ? 77.357 116.649 55.017 1.00 36.18 418 HIS D N 1
ATOM 13732 C CA . HIS D 1 418 ? 76.555 116.497 56.231 1.00 38.68 418 HIS D CA 1
ATOM 13733 C C . HIS D 1 418 ? 76.823 115.196 56.976 1.00 38.59 418 HIS D C 1
ATOM 13734 O O . HIS D 1 418 ? 76.840 114.114 56.383 1.00 38.91 418 HIS D O 1
ATOM 13741 N N . LYS D 1 419 ? 77.040 115.311 58.282 1.00 37.95 419 LYS D N 1
ATOM 13742 C CA . LYS D 1 419 ? 77.272 114.143 59.119 1.00 37.62 419 LYS D CA 1
ATOM 13743 C C . LYS D 1 419 ? 75.906 113.702 59.615 1.00 35.88 419 LYS D C 1
ATOM 13744 O O . LYS D 1 419 ? 75.127 114.515 60.110 1.00 36.28 419 LYS D O 1
ATOM 13750 N N . VAL D 1 420 ? 75.607 112.419 59.469 1.00 34.39 420 VAL D N 1
ATOM 13751 C CA . VAL D 1 420 ? 74.315 111.903 59.893 1.00 33.31 420 VAL D CA 1
ATOM 13752 C C . VAL D 1 420 ? 74.440 110.722 60.834 1.00 33.18 420 VAL D C 1
ATOM 13753 O O . VAL D 1 420 ? 75.453 110.021 60.842 1.00 33.35 420 VAL D O 1
ATOM 13757 N N . LYS D 1 421 ? 73.400 110.514 61.630 1.00 32.52 421 LYS D N 1
ATOM 13758 C CA . LYS D 1 421 ? 73.353 109.404 62.566 1.00 33.08 421 LYS D CA 1
ATOM 13759 C C . LYS D 1 421 ? 72.036 108.700 62.269 1.00 32.48 421 LYS D C 1
ATOM 13760 O O . LYS D 1 421 ? 70.960 109.270 62.463 1.00 32.89 421 LYS D O 1
ATOM 13766 N N . GLY D 1 422 ? 72.126 107.468 61.782 1.00 31.30 422 GLY D N 1
ATOM 13767 C CA . GLY D 1 422 ? 70.930 106.720 61.432 1.00 31.43 422 GLY D CA 1
ATOM 13768 C C . GLY D 1 422 ? 70.942 106.528 59.929 1.00 31.34 422 GLY D C 1
ATOM 13769 O O . GLY D 1 422 ? 70.662 107.460 59.170 1.00 31.32 422 GLY D O 1
ATOM 13770 N N . VAL D 1 423 ? 71.266 105.313 59.498 1.00 31.13 423 VAL D N 1
ATOM 13771 C CA . VAL D 1 423 ? 71.366 104.994 58.080 1.00 30.04 423 VAL D CA 1
ATOM 13772 C C . VAL D 1 423 ? 70.539 103.778 57.650 1.00 29.97 423 VAL D C 1
ATOM 13773 O O . VAL D 1 423 ? 70.372 102.828 58.417 1.00 29.99 423 VAL D O 1
ATOM 13777 N N . PRO D 1 424 ? 69.995 103.803 56.417 1.00 29.90 424 PRO D N 1
ATOM 13778 C CA . PRO D 1 424 ? 69.197 102.677 55.907 1.00 28.64 424 PRO D CA 1
ATOM 13779 C C . PRO D 1 424 ? 70.203 101.564 55.621 1.00 28.22 424 PRO D C 1
ATOM 13780 O O . PRO D 1 424 ? 71.256 101.819 55.022 1.00 27.48 424 PRO D O 1
ATOM 13784 N N . LYS D 1 425 ? 69.902 100.337 56.038 1.00 28.12 425 LYS D N 1
ATOM 13785 C CA . LYS D 1 425 ? 70.845 99.242 55.809 1.00 26.88 425 LYS D CA 1
ATOM 13786 C C . LYS D 1 425 ? 70.420 98.232 54.758 1.00 25.84 425 LYS D C 1
ATOM 13787 O O . LYS D 1 425 ? 71.162 97.975 53.811 1.00 25.39 425 LYS D O 1
ATOM 13793 N N . THR D 1 426 ? 69.245 97.644 54.924 1.00 24.21 426 THR D N 1
ATOM 13794 C CA . THR D 1 426 ? 68.769 96.701 53.931 1.00 24.24 426 THR D CA 1
ATOM 13795 C C . THR D 1 426 ? 67.307 97.044 53.671 1.00 23.97 426 THR D C 1
ATOM 13796 O O . THR D 1 426 ? 66.565 97.389 54.599 1.00 22.92 426 THR D O 1
ATOM 13800 N N . VAL D 1 427 ? 66.910 96.967 52.401 1.00 23.38 427 VAL D N 1
ATOM 13801 C CA . VAL D 1 427 ? 65.557 97.311 51.982 1.00 21.50 427 VAL D CA 1
ATOM 13802 C C . VAL D 1 427 ? 64.824 96.184 51.263 1.00 22.00 427 VAL D C 1
ATOM 13803 O O . VAL D 1 427 ? 65.416 95.458 50.458 1.00 23.47 427 VAL D O 1
ATOM 13807 N N . LEU D 1 428 ? 63.534 96.053 51.555 1.00 21.25 428 LEU D N 1
ATOM 13808 C CA . LEU D 1 428 ? 62.695 95.040 50.931 1.00 22.75 428 LEU D CA 1
ATOM 13809 C C . LEU D 1 428 ? 61.537 95.692 50.186 1.00 23.65 428 LEU D C 1
ATOM 13810 O O . LEU D 1 428 ? 60.889 96.606 50.697 1.00 23.81 428 LEU D O 1
ATOM 13815 N N . LEU D 1 429 ? 61.287 95.212 48.972 1.00 23.57 429 LEU D N 1
ATOM 13816 C CA . LEU D 1 429 ? 60.206 95.712 48.138 1.00 22.65 429 LEU D CA 1
ATOM 13817 C C . LEU D 1 429 ? 59.249 94.557 47.949 1.00 23.40 429 LEU D C 1
ATOM 13818 O O . LEU D 1 429 ? 59.576 93.584 47.284 1.00 26.36 429 LEU D O 1
ATOM 13823 N N . ARG D 1 430 ? 58.066 94.653 48.535 1.00 23.75 430 ARG D N 1
ATOM 13824 C CA . ARG D 1 430 ? 57.100 93.573 48.415 1.00 24.45 430 ARG D CA 1
ATOM 13825 C C . ARG D 1 430 ? 57.740 92.209 48.668 1.00 26.25 430 ARG D C 1
ATOM 13826 O O . ARG D 1 430 ? 57.568 91.272 47.887 1.00 27.79 430 ARG D O 1
ATOM 13834 N N . GLY D 1 431 ? 58.495 92.111 49.756 1.00 26.04 431 GLY D N 1
ATOM 13835 C CA . GLY D 1 431 ? 59.112 90.849 50.107 1.00 26.56 431 GLY D CA 1
ATOM 13836 C C . GLY D 1 431 ? 60.508 90.587 49.591 1.00 27.75 431 GLY D C 1
ATOM 13837 O O . GLY D 1 431 ? 61.270 89.857 50.225 1.00 29.35 431 GLY D O 1
ATOM 13838 N N . LYS D 1 432 ? 60.864 91.164 48.450 1.00 26.54 432 LYS D N 1
ATOM 13839 C CA . LYS D 1 432 ? 62.196 90.931 47.909 1.00 24.97 432 LYS D CA 1
ATOM 13840 C C . LYS D 1 432 ? 63.232 91.874 48.497 1.00 25.38 432 LYS D C 1
ATOM 13841 O O . LYS D 1 432 ? 62.987 93.071 48.641 1.00 25.65 432 LYS D O 1
ATOM 13847 N N . VAL D 1 433 ? 64.390 91.327 48.849 1.00 24.41 433 VAL D N 1
ATOM 13848 C CA . VAL D 1 433 ? 65.468 92.137 49.390 1.00 24.22 433 VAL D CA 1
ATOM 13849 C C . VAL D 1 433 ? 66.115 92.809 48.185 1.00 26.30 433 VAL D C 1
ATOM 13850 O O . VAL D 1 433 ? 66.668 92.122 47.322 1.00 27.48 433 VAL D O 1
ATOM 13854 N N . ILE D 1 434 ? 66.037 94.137 48.108 1.00 26.92 434 ILE D N 1
ATOM 13855 C CA . ILE D 1 434 ? 66.634 94.839 46.976 1.00 26.67 434 ILE D CA 1
ATOM 13856 C C . ILE D 1 434 ? 67.883 95.608 47.364 1.00 25.36 434 ILE D C 1
ATOM 13857 O O . ILE D 1 434 ? 68.664 96.016 46.511 1.00 24.75 434 ILE D O 1
ATOM 13862 N N . VAL D 1 435 ? 68.072 95.807 48.661 1.00 25.81 435 VAL D N 1
ATOM 13863 C CA . VAL D 1 435 ? 69.278 96.465 49.154 1.00 26.28 435 VAL D CA 1
ATOM 13864 C C . VAL D 1 435 ? 69.680 95.612 50.340 1.00 26.77 435 VAL D C 1
ATOM 13865 O O . VAL D 1 435 ? 68.877 95.393 51.240 1.00 27.93 435 VAL D O 1
ATOM 13869 N N . ASP D 1 436 ? 70.903 95.099 50.320 1.00 27.74 436 ASP D N 1
ATOM 13870 C CA . ASP D 1 436 ? 71.392 94.241 51.393 1.00 28.55 436 ASP D CA 1
ATOM 13871 C C . ASP D 1 436 ? 72.609 94.902 52.012 1.00 28.36 436 ASP D C 1
ATOM 13872 O O . ASP D 1 436 ? 73.605 95.142 51.329 1.00 28.00 436 ASP D O 1
ATOM 13877 N N . GLU D 1 437 ? 72.528 95.190 53.305 1.00 27.79 437 GLU D N 1
ATOM 13878 C CA . GLU D 1 437 ? 73.623 95.841 54.018 1.00 29.13 437 GLU D CA 1
ATOM 13879 C C . GLU D 1 437 ? 74.333 96.931 53.215 1.00 30.09 437 GLU D C 1
ATOM 13880 O O . GLU D 1 437 ? 75.564 97.013 53.223 1.00 30.08 437 GLU D O 1
ATOM 13886 N N . GLY D 1 438 ? 73.558 97.758 52.514 1.00 30.44 438 GLY D N 1
ATOM 13887 C CA . GLY D 1 438 ? 74.144 98.846 51.750 1.00 30.22 438 GLY D CA 1
ATOM 13888 C C . GLY D 1 438 ? 74.413 98.637 50.272 1.00 31.16 438 GLY D C 1
ATOM 13889 O O . GLY D 1 438 ? 74.771 99.589 49.572 1.00 31.62 438 GLY D O 1
ATOM 13890 N N . SER D 1 439 ? 74.248 97.411 49.782 1.00 30.79 439 SER D N 1
ATOM 13891 C CA . SER D 1 439 ? 74.496 97.142 48.368 1.00 29.40 439 SER D CA 1
ATOM 13892 C C . SER D 1 439 ? 73.224 96.867 47.597 1.00 27.38 439 SER D C 1
ATOM 13893 O O . SER D 1 439 ? 72.422 96.021 47.988 1.00 27.16 439 SER D O 1
ATOM 13896 N N . TYR D 1 440 ? 73.032 97.591 46.501 1.00 25.98 440 TYR D N 1
ATOM 13897 C CA . TYR D 1 440 ? 71.849 97.369 45.695 1.00 25.23 440 TYR D CA 1
ATOM 13898 C C . TYR D 1 440 ? 71.952 95.966 45.104 1.00 25.99 440 TYR D C 1
ATOM 13899 O O . TYR D 1 440 ? 72.949 95.625 44.466 1.00 26.28 440 TYR D O 1
ATOM 13908 N N . VAL D 1 441 ? 70.925 95.154 45.316 1.00 25.81 441 VAL D N 1
ATOM 13909 C CA . VAL D 1 441 ? 70.932 93.792 44.802 1.00 26.50 441 VAL D CA 1
ATOM 13910 C C . VAL D 1 441 ? 69.610 93.432 44.136 1.00 28.42 441 VAL D C 1
ATOM 13911 O O . VAL D 1 441 ? 69.214 92.265 44.124 1.00 30.26 441 VAL D O 1
ATOM 13915 N N . GLY D 1 442 ? 68.934 94.437 43.583 1.00 28.78 442 GLY D N 1
ATOM 13916 C CA . GLY D 1 442 ? 67.662 94.204 42.925 1.00 28.29 442 GLY D CA 1
ATOM 13917 C C . GLY D 1 442 ? 67.777 94.202 41.413 1.00 29.48 442 GLY D C 1
ATOM 13918 O O . GLY D 1 442 ? 68.879 94.221 40.859 1.00 28.37 442 GLY D O 1
ATOM 13919 N N . GLU D 1 443 ? 66.626 94.184 40.750 1.00 30.85 443 GLU D N 1
ATOM 13920 C CA . GLU D 1 443 ? 66.541 94.174 39.294 1.00 34.00 443 GLU D CA 1
ATOM 13921 C C . GLU D 1 443 ? 65.672 95.345 38.836 1.00 33.87 443 GLU D C 1
ATOM 13922 O O . GLU D 1 443 ? 64.643 95.635 39.450 1.00 34.16 443 GLU D O 1
ATOM 13928 N N . PRO D 1 444 ? 66.060 96.019 37.738 1.00 33.11 444 PRO D N 1
ATOM 13929 C CA . PRO D 1 444 ? 65.282 97.155 37.227 1.00 31.73 444 PRO D CA 1
ATOM 13930 C C . PRO D 1 444 ? 63.882 96.713 36.813 1.00 30.10 444 PRO D C 1
ATOM 13931 O O . PRO D 1 444 ? 63.041 97.516 36.411 1.00 30.53 444 PRO D O 1
ATOM 13935 N N . THR D 1 445 ? 63.639 95.419 36.941 1.00 28.86 445 THR D N 1
ATOM 13936 C CA . THR D 1 445 ? 62.363 94.840 36.574 1.00 27.14 445 THR D CA 1
ATOM 13937 C C . THR D 1 445 ? 61.460 94.635 37.802 1.00 24.86 445 THR D C 1
ATOM 13938 O O . THR D 1 445 ? 60.300 94.238 37.671 1.00 23.16 445 THR D O 1
ATOM 13942 N N . ASP D 1 446 ? 61.988 94.931 38.989 1.00 23.28 446 ASP D N 1
ATOM 13943 C CA . ASP D 1 446 ? 61.234 94.762 40.230 1.00 24.07 446 ASP D CA 1
ATOM 13944 C C . ASP D 1 446 ? 60.079 95.742 40.428 1.00 25.06 446 ASP D C 1
ATOM 13945 O O . ASP D 1 446 ? 58.987 95.348 40.854 1.00 24.33 446 ASP D O 1
ATOM 13950 N N . GLY D 1 447 ? 60.328 97.018 40.128 1.00 25.61 447 GLY D N 1
ATOM 13951 C CA . GLY D 1 447 ? 59.314 98.047 40.308 1.00 25.52 447 GLY D CA 1
ATOM 13952 C C . GLY D 1 447 ? 58.057 97.919 39.474 1.00 25.94 447 GLY D C 1
ATOM 13953 O O . GLY D 1 447 ? 58.117 97.614 38.289 1.00 27.99 447 GLY D O 1
ATOM 13954 N N . LYS D 1 448 ? 56.908 98.163 40.093 1.00 26.30 448 LYS D N 1
ATOM 13955 C CA . LYS D 1 448 ? 55.641 98.083 39.386 1.00 26.86 448 LYS D CA 1
ATOM 13956 C C . LYS D 1 448 ? 54.822 99.355 39.563 1.00 26.90 448 LYS D C 1
ATOM 13957 O O . LYS D 1 448 ? 54.947 100.063 40.562 1.00 28.01 448 LYS D O 1
ATOM 13963 N N . PHE D 1 449 ? 53.985 99.646 38.576 1.00 26.16 449 PHE D N 1
ATOM 13964 C CA . PHE D 1 449 ? 53.131 100.821 38.617 1.00 24.59 449 PHE D CA 1
ATOM 13965 C C . PHE D 1 449 ? 52.005 100.605 39.636 1.00 25.98 449 PHE D C 1
ATOM 13966 O O . PHE D 1 449 ? 51.556 99.473 39.848 1.00 26.10 449 PHE D O 1
ATOM 13974 N N . LEU D 1 450 ? 51.549 101.690 40.257 1.00 26.42 450 LEU D N 1
ATOM 13975 C CA . LEU D 1 450 ? 50.488 101.615 41.253 1.00 26.15 450 LEU D CA 1
ATOM 13976 C C . LEU D 1 450 ? 49.259 102.409 40.860 1.00 27.33 450 LEU D C 1
ATOM 13977 O O . LEU D 1 450 ? 49.334 103.626 40.680 1.00 27.63 450 LEU D O 1
ATOM 13982 N N . LYS D 1 451 ? 48.130 101.730 40.712 1.00 27.89 451 LYS D N 1
ATOM 13983 C CA . LYS D 1 451 ? 46.895 102.429 40.394 1.00 28.90 451 LYS D CA 1
ATOM 13984 C C . LYS D 1 451 ? 46.454 102.981 41.739 1.00 29.42 451 LYS D C 1
ATOM 13985 O O . LYS D 1 451 ? 45.969 102.240 42.596 1.00 30.79 451 LYS D O 1
ATOM 13991 N N . ARG D 1 452 ? 46.647 104.281 41.931 1.00 29.20 452 ARG D N 1
ATOM 13992 C CA . ARG D 1 452 ? 46.289 104.927 43.187 1.00 26.39 452 ARG D CA 1
ATOM 13993 C C . ARG D 1 452 ? 44.795 105.207 43.282 1.00 26.38 452 ARG D C 1
ATOM 13994 O O . ARG D 1 452 ? 44.112 105.364 42.273 1.00 24.22 452 ARG D O 1
ATOM 14002 N N . ARG D 1 453 ? 44.297 105.244 44.513 1.00 29.61 453 ARG D N 1
ATOM 14003 C CA . ARG D 1 453 ? 42.885 105.461 44.785 1.00 32.62 453 ARG D CA 1
ATOM 14004 C C . ARG D 1 453 ? 42.468 106.922 44.663 1.00 35.36 453 ARG D C 1
ATOM 14005 O O . ARG D 1 453 ? 43.300 107.822 44.730 1.00 35.33 453 ARG D O 1
ATOM 14013 N N . LYS D 1 454 ? 41.168 107.142 44.496 1.00 39.36 454 LYS D N 1
ATOM 14014 C CA . LYS D 1 454 ? 40.605 108.480 44.341 1.00 44.51 454 LYS D CA 1
ATOM 14015 C C . LYS D 1 454 ? 40.561 109.350 45.595 1.00 48.33 454 LYS D C 1
ATOM 14016 O O . LYS D 1 454 ? 41.428 109.287 46.465 1.00 48.09 454 LYS D O 1
ATOM 14022 N N . TYR D 1 455 ? 39.505 110.167 45.632 1.00 54.48 455 TYR D N 1
ATOM 14023 C CA . TYR D 1 455 ? 39.164 111.122 46.689 1.00 57.24 455 TYR D CA 1
ATOM 14024 C C . TYR D 1 455 ? 40.255 111.419 47.695 1.00 57.59 455 TYR D C 1
ATOM 14025 O O . TYR D 1 455 ? 40.215 110.950 48.837 1.00 55.63 455 TYR D O 1
ATOM 14034 N N . LYS D 1 456 ? 41.224 112.218 47.263 1.00 59.33 456 LYS D N 1
ATOM 14035 C CA . LYS D 1 456 ? 42.323 112.603 48.129 1.00 62.66 456 LYS D CA 1
ATOM 14036 C C . LYS D 1 456 ? 41.939 113.871 48.869 1.00 63.21 456 LYS D C 1
ATOM 14037 O O . LYS D 1 456 ? 41.132 114.657 48.386 1.00 61.54 456 LYS D O 1
ATOM 14043 N N . GLN D 1 457 ? 42.519 114.063 50.045 1.00 65.86 457 GLN D N 1
ATOM 14044 C CA . GLN D 1 457 ? 42.202 115.223 50.863 1.00 70.18 457 GLN D CA 1
ATOM 14045 C C . GLN D 1 457 ? 43.010 115.176 52.158 1.00 72.22 457 GLN D C 1
ATOM 14046 O O . GLN D 1 457 ? 43.764 114.198 52.362 1.00 73.62 457 GLN D O 1
#

Radius of gyration: 36.93 Å; Cα contacts (8 Å, |Δi|>4): 4885; chains: 4; bounding box: 73×121×83 Å

Nearest PDB structures (foldseek):
  1nfg-assembly1_B  TM=1.002E+00  e=0.000E+00  Ralstonia pickettii
  1yny-assembly1_A  TM=9.776E-01  e=5.567E-66  Bacillus sp. AR9
  4tqt-assembly1_D  TM=9.794E-01  e=3.167E-59  Brucella suis 1330
  5e5c-assembly1_C  TM=9.762E-01  e=1.988E-58  Pseudomonas aeruginosa PAO1
  1gkp-assembly1_A  TM=9.803E-01  e=7.837E-57  Thermus sp.

Foldseek 3Di:
DAEKEAQAWEFALPDTHHWMFAADQLFTADTHDDRDDHNYYHYLRLWYKWFAFEFAAEAQWDADPNRIFLGFLQQLLLLLQLQRHAEYEHEQEDDAPDAQVVSVVVVCVRQAQFHLHAYAYEYEDQHQDVVRLVCLLPVLVVQHQEYAECADPPPTHDDLVSLLSNQLSSVVNQGEYEYAFFNHVQLVVLQVVCVVVQNQALLSLQVSGDPVRRQVRLLSSLVSLVVSLGAYEYEAPQFDNNVVSLVVSVVVVRNYAYEHALQSLPDDSVCSVPPDRSSLQQQAPPHRHDNVRNLVVLQCLQVPRHLAHHHNATGAAVPNAQVLRNRHSVRGDHHHHPSSPRLQSLVVCCVVVSHPPSSSLRHRFQSVCQQFANPPCGRGHDGNHRRWIWIKNQADKDADFPVLGRGSYPGHPRHGDITGMGTAWTDHSRRTQHHGSRGNGGSNRYDYGSGHGNGD/DAEKEAQAWEFALPDTHHWMFAADQLFTADTHDDRDDHNYYHYLRLWYKWFAFEFAAEAQWDADPNRIFLGFLQQLLLLLQLQRHAEYEHEQEDDAPDAQVVSVVVVCVRQAQFHLHAYAYEYEDQHQDVVRLVCLLPVLVVQHQEYAECADPPPTHDDLVSLLSNQLSSVVNQGEYEYAFFNHVQLVVLQVVCVVVQNQALLSLQVSGDPVRRQVRLLSSLVSLVVSLGAYEYEAPQFDNNVVSLVVSVVVVRNYAYEHALQSLPDDSVCSVPPDRSSLQQQAPPHRHDNVRNLVVLQCLQVPRHLAHHHNATGAAVPNAQVLRNRHSVRGDHHHHPSSPRLQSLVVCCVVVSHPPSSSLRHRFQSVCQQFANPPCGRGHDGNHRRWIWIKNQADKDADFPVLGRGSYPGHPRHGDITGMGTAWTDHSRRTQHHGSRGNGGSNRYDYGSGHGNGD/DAEKEAQAWEFALPDTHHWMFAADQLFTADTHDDRDDHNYYHYLRLWYKWFAFEFAAEAQWDADPNRIFLGFLQQLLLLLQLQRHAEYEHEQEDDAPDAQVVSVVVVCVRQAQFHLHAYAYEYEDQHQDVVRLVCLLPVLVVQHQEYAECADPPPTHDDLVSLLSNQLSSVVNQGEYEYAFFNHVQLVVLQVVCVVVQNQALLSLQVSGDPVRRQVRLLSSLVSLVVSLGAYEYEAPQFDNNVVSLVVSVVVVRNYAYEHALQSLPDDSVCSVPPDRSSLQQQAPPHRHDNVRNLVVLQCLQVPRHLAHHHNATGAAVPNAQVLRNRHSVRGDHHHHPSSPRLQSLVVCCVVVSHPPSSSLRHRFASVCQQFANPPCGRGHDGNHRRWIWIKNQADKDADFPVLGRGSYPGHPRHGDITGMGTAWTDHSRRTQHHGSRGNGGSNRYDYGSGHGNGD/DAEKEAQAWEFALPDTHHWMFAADQLFTADTHDDRDDHNYYHYLRLWYKWFAFEFAAEAQWDADPNRIFLGFLQQLLLLLQLQRHAEYEHEQEDDAPDAQVVSVVVVCVRQAQFHLHAYAYEYEDQHQDVVRLVCLLPVLVVQHQEYAECADPPPTHDDLVSLLSNQLSSVVNQGEYEYAFFNHVQLVVLQVVCVVVQNQALLSLQVSGDPVRRQVRLLSSLVSLVVSLGEYEYEAPQFDNNVVSLVVSVVVVRNYAYEHALQSLPDDSVCSVPPDRSSLQQQAPPHRHDNVRNLVVLQCLQVPRHLAHHHNATGAAVPNAQVLRNRHSVRGDHHHHPSSPRLQSLVVCCVVVSHPPSSSLRHRFQSVCQQFANPPCGRGHDGNHRRWIWIKNQADKDADFPVLGRGSYPGHPRHGDITGMGTAWTDHSRRTQHHGSRGNGGSNRYDYGSGHGNGD

CATH classification: 2.30.40.10 (+1 more: 3.20.20.140)

B-factor: mean 28.82, std 10.83, range [6.6, 88.84]

Solvent-accessible surface area: 57594 Å² total

Organism: Ralstonia pickettii (NCBI:txid329)

Sequence (1824 aa):
MDIIIKNGTIVTADGISRADLGIKDGKITQIGGALGPAERTIDAAGRYVFPGGIDVHTHVETVSFNTQSADTFATATVAAACGGTTTIVDFCQQDRGHSLAEAVAKWDGMAGGKSAIDYGYHIIVLDPTDSVIEELEVLPDLGITSFVFMAYRGMNMIDDVTLLKTLDKAVKTGSLVMVHAENGDAADYLRDKFVAEGKTAPIYHALSRPPRVEAEATARALALAEIVNAPIYIVHVTCEESLEEVMRAKSRGVRALAETCTHYLYLTKEDLERPDFEGAKYVFTPPARAKKDHDVLWNALRNGVFETVSSDHCSWLFKGHKDRGRNDFRAIPNGAPGVEERLMMVYQGVNEGRISLTQFVELVATRPAKVFGMFPQKGTIAVGSDADIVLWDPEAEMVIEQTAMHNAMDYSSYEGHKVKGVPKTVLLRGKVIVDEGSYVGEPTDGKFLKRRKYKQMDIIIKNGTIVTADGISRADLGIKDGKITQIGGALGPAERTIDAAGRYVFPGGIDVHTHVETVSFNTQSADTFATATVAAACGGTTTIVDFCQQDRGHSLAEAVAKWDGMAGGKSAIDYGYHIIVLDPTDSVIEELEVLPDLGITSFVFMAYRGMNMIDDVTLLKTLDKAVKTGSLVMVHAENGDAADYLRDKFVAEGKTAPIYHALSRPPRVEAEATARALALAEIVNAPIYIVHVTCEESLEEVMRAKSRGVRALAETCTHYLYLTKEDLERPDFEGAKYVFTPPARAKKDHDVLWNALRNGVFETVSSDHCSWLFKGHKDRGRNDFRAIPNGAPGVEERLMMVYQGVNEGRISLTQFVELVATRPAKVFGMFPQKGTIAVGSDADIVLWDPEAEMVIEQTAMHNAMDYSSYEGHKVKGVPKTVLLRGKVIVDEGSYVGEPTDGKFLKRRKYKQMDIIIKNGTIVTADGISRADLGIKDGKITQIGGALGPAERTIDAAGRYVFPGGIDVHTHVETVSFNTQSADTFATATVAAACGGTTTIVDFCQQDRGHSLAEAVAKWDGMAGGKSAIDYGYHIIVLDPTDSVIEELEVLPDLGITSFVFMAYRGMNMIDDVTLLKTLDKAVKTGSLVMVHAENGDAADYLRDKFVAEGKTAPIYHALSRPPRVEAEATARALALAEIVNAPIYIVHVTCEESLEEVMRAKSRGVRALAETCTHYLYLTKEDLERPDFEGAKYVFTPPARAKKDHDVLWNALRNGVFETVSSDHCSWLFKGHKDRGRNDFRAIPNGAPGVEERLMMVYQGVNEGRISLTQFVELVATRPAKVFGMFPQKGTIAVGSDADIVLWDPEAEMVIEQTAMHNAMDYSSYEGHKVKGVPKTVLLRGKVIVDEGSYVGEPTDGKFLKRRKYKQMDIIIKNGTIVTADGISRADLGIKDGKITQIGGALGPAERTIDAAGRYVFPGGIDVHTHVETVSFNTQSADTFATATVAAACGGTTTIVDFCQQDRGHSLAEAVAKWDGMAGGKSAIDYGYHIIVLDPTDSVIEELEVLPDLGITSFVFMAYRGMNMIDDVTLLKTLDKAVKTGSLVMVHAENGDAADYLRDKFVAEGKTAPIYHALSRPPRVEAEATARALALAEIVNAPIYIVHVTCEESLEEVMRAKSRGVRALAETCTHYLYLTKEDLERPDFEGAKYVFTPPARAKKDHDVLWNALRNGVFETVSSDHCSWLFKGHKDRGRNDFRAIPNGAPGVEERLMMVYQGVNEGRISLTQFVELVATRPAKVFGMFPQKGTIAVGSDADIVLWDPEAEMVIEQTAMHNAMDYSSYEGHKVKGVPKTVLLRGKVIVDEGSYVGEPTDGKFLKRRKYKQ